Protein 1XS8 (pdb70)

Nearest PDB structures (foldseek):
  1xs8-assembly1_A  TM=8.878E-01  e=9.082E-13  Salmonella enterica subsp. enterica serovar Typhimurium
  1yhd-assembly1_A  TM=7.444E-01  e=5.116E-12  Escherichia coli
  1t07-assembly1_A  TM=8.648E-01  e=4.544E-06  Pseudomonas aeruginosa
  2mzy-assembly1_A  TM=6.079E-01  e=2.187E-06  Burkholderia pseudomallei 1710b
  1xs8-assembly1_A  TM=8.904E-01  e=3.467E-14  Salmonella enterica subsp. enterica serovar Typhimurium

InterPro domains:
  IPR007457 Fe(II) trafficking protein YggX [MF_00686] (1-88)
  IPR007457 Fe(II) trafficking protein YggX [NF003817] (1-89)
  IPR007457 Fe(II) trafficking protein YggX [PF04362] (1-87)
  IPR007457 Fe(II) trafficking protein YggX [PIRSF029827] (1-89)
  IPR007457 Fe(II) trafficking protein YggX [PTHR36965] (1-90)
  IPR036766 Fe(II) trafficking protein YggX superfamily [G3DSA:1.10.3880.10] (1-91)
  IPR036766 Fe(II) trafficking protein YggX superfamily [SSF111148] (1-90)

Structure (mmCIF, N/CA/C/O backbone):
data_1XS8
#
_entry.id   1XS8
#
loop_
_atom_site.group_PDB
_atom_site.id
_atom_site.type_symbol
_atom_site.label_atom_id
_atom_site.label_alt_id
_atom_site.label_comp_id
_atom_site.label_asym_id
_atom_site.label_entity_id
_atom_site.label_seq_id
_atom_site.pdbx_PDB_ins_code
_atom_site.Cartn_x
_atom_site.Cartn_y
_atom_site.Cartn_z
_atom_site.occupancy
_atom_site.B_iso_or_equiv
_atom_site.auth_seq_id
_atom_site.auth_comp_id
_atom_site.auth_asym_id
_atom_site.auth_atom_id
_atom_site.pdbx_PDB_model_num
ATOM 1 N N . MET A 1 1 ? 2.370 -23.142 13.459 1.00 0.00 1 MET A N 1
ATOM 2 C CA . MET A 1 1 ? 1.059 -23.494 12.873 1.00 0.00 1 MET A CA 1
ATOM 3 C C . MET A 1 1 ? 0.871 -22.777 11.544 1.00 0.00 1 MET A C 1
ATOM 4 O O . MET A 1 1 ? 0.508 -21.600 11.509 1.00 0.00 1 MET A O 1
ATOM 20 N N . SER A 1 2 ? 1.144 -23.479 10.458 1.00 0.00 2 SER A N 1
ATOM 21 C CA . SER A 1 2 ? 0.987 -22.919 9.131 1.00 0.00 2 SER A CA 1
ATOM 22 C C . SER A 1 2 ? -0.473 -22.961 8.699 1.00 0.00 2 SER A C 1
ATOM 23 O O . SER A 1 2 ? -1.005 -24.020 8.364 1.00 0.00 2 SER A O 1
ATOM 31 N N . ARG A 1 3 ? -1.120 -21.805 8.729 1.00 0.00 3 ARG A N 1
ATOM 32 C CA . ARG A 1 3 ? -2.509 -21.699 8.316 1.00 0.00 3 ARG A CA 1
ATOM 33 C C . ARG A 1 3 ? -2.592 -21.590 6.800 1.00 0.00 3 ARG A C 1
ATOM 34 O O . ARG A 1 3 ? -2.020 -20.679 6.200 1.00 0.00 3 ARG A O 1
ATOM 55 N N . THR A 1 4 ? -3.297 -22.530 6.192 1.00 0.00 4 THR A N 1
ATOM 56 C CA . THR A 1 4 ? -3.410 -22.594 4.747 1.00 0.00 4 THR A CA 1
ATOM 57 C C . THR A 1 4 ? -4.526 -21.695 4.229 1.00 0.00 4 THR A C 1
ATOM 58 O O . THR A 1 4 ? -5.666 -21.764 4.694 1.00 0.00 4 THR A O 1
ATOM 69 N N . ILE A 1 5 ? -4.181 -20.839 3.282 1.00 0.00 5 ILE A N 1
ATOM 70 C CA . ILE A 1 5 ? -5.155 -20.005 2.599 1.00 0.00 5 ILE A CA 1
ATOM 71 C C . ILE A 1 5 ? -4.920 -20.069 1.097 1.00 0.00 5 ILE A C 1
ATOM 72 O O . ILE A 1 5 ? -3.985 -20.728 0.645 1.00 0.00 5 ILE A O 1
ATOM 88 N N . PHE A 1 6 ? -5.761 -19.400 0.329 1.00 0.00 6 PHE A N 1
ATOM 89 C CA . PHE A 1 6 ? -5.590 -19.350 -1.114 1.00 0.00 6 PHE A CA 1
ATOM 90 C C . PHE A 1 6 ? -5.211 -17.944 -1.540 1.00 0.00 6 PHE A C 1
ATOM 91 O O . PHE A 1 6 ? -6.049 -17.043 -1.571 1.00 0.00 6 PHE A O 1
ATOM 108 N N . CYS A 1 7 ? -3.938 -17.761 -1.847 1.00 0.00 7 CYS A N 1
ATOM 109 C CA . CYS A 1 7 ? -3.429 -16.449 -2.207 1.00 0.00 7 CYS A CA 1
ATOM 110 C C . CYS A 1 7 ? -3.813 -16.096 -3.638 1.00 0.00 7 CYS A C 1
ATOM 111 O O . CYS A 1 7 ? -3.681 -16.918 -4.544 1.00 0.00 7 CYS A O 1
ATOM 119 N N . THR A 1 8 ? -4.275 -14.869 -3.830 1.00 0.00 8 THR A N 1
ATOM 120 C CA . THR A 1 8 ? -4.672 -14.375 -5.142 1.00 0.00 8 THR A CA 1
ATOM 121 C C . THR A 1 8 ? -3.515 -14.429 -6.137 1.00 0.00 8 THR A C 1
ATOM 122 O O . THR A 1 8 ? -3.691 -14.817 -7.291 1.00 0.00 8 THR A O 1
ATOM 133 N N . TYR A 1 9 ? -2.331 -14.081 -5.663 1.00 0.00 9 TYR A N 1
ATOM 134 C CA . TYR A 1 9 ? -1.154 -13.971 -6.515 1.00 0.00 9 TYR A CA 1
ATOM 135 C C . TYR A 1 9 ? -0.600 -15.350 -6.887 1.00 0.00 9 TYR A C 1
ATOM 136 O O . TYR A 1 9 ? 0.184 -15.482 -7.823 1.00 0.00 9 TYR A O 1
ATOM 154 N N . LEU A 1 10 ? -1.017 -16.377 -6.156 1.00 0.00 10 LEU A N 1
ATOM 155 C CA . LEU A 1 10 ? -0.499 -17.725 -6.380 1.00 0.00 10 LEU A CA 1
ATOM 156 C C . LEU A 1 10 ? -1.565 -18.647 -6.963 1.00 0.00 10 LEU A C 1
ATOM 157 O O . LEU A 1 10 ? -1.246 -19.573 -7.707 1.00 0.00 10 LEU A O 1
ATOM 173 N N . GLN A 1 11 ? -2.825 -18.396 -6.604 1.00 0.00 11 GLN A N 1
ATOM 174 C CA . GLN A 1 11 ? -3.957 -19.207 -7.065 1.00 0.00 11 GLN A CA 1
ATOM 175 C C . GLN A 1 11 ? -3.856 -20.639 -6.550 1.00 0.00 11 GLN A C 1
ATOM 176 O O . GLN A 1 11 ? -4.447 -21.561 -7.115 1.00 0.00 11 GLN A O 1
ATOM 190 N N . ARG A 1 12 ? -3.125 -20.813 -5.459 1.00 0.00 12 ARG A N 1
ATOM 191 C CA . ARG A 1 12 ? -2.969 -22.117 -4.838 1.00 0.00 12 ARG A CA 1
ATOM 192 C C . ARG A 1 12 ? -2.901 -21.973 -3.328 1.00 0.00 12 ARG A C 1
ATOM 193 O O . ARG A 1 12 ? -2.949 -20.855 -2.801 1.00 0.00 12 ARG A O 1
ATOM 214 N N . ASP A 1 13 ? -2.776 -23.104 -2.646 1.00 0.00 13 ASP A N 1
ATOM 215 C CA . ASP A 1 13 ? -2.590 -23.123 -1.203 1.00 0.00 13 ASP A CA 1
ATOM 216 C C . ASP A 1 13 ? -1.319 -22.372 -0.827 1.00 0.00 13 ASP A C 1
ATOM 217 O O . ASP A 1 13 ? -0.266 -22.543 -1.451 1.00 0.00 13 ASP A O 1
ATOM 226 N N . ALA A 1 14 ? -1.436 -21.518 0.172 1.00 0.00 14 ALA A N 1
ATOM 227 C CA . ALA A 1 14 ? -0.323 -20.716 0.636 1.00 0.00 14 ALA A CA 1
ATOM 228 C C . ALA A 1 14 ? -0.404 -20.519 2.140 1.00 0.00 14 ALA A C 1
ATOM 229 O O . ALA A 1 14 ? -1.434 -20.800 2.753 1.00 0.00 14 ALA A O 1
ATOM 236 N N . GLU A 1 15 ? 0.675 -20.033 2.731 1.00 0.00 15 GLU A N 1
ATOM 237 C CA . GLU A 1 15 ? 0.713 -19.817 4.164 1.00 0.00 15 GLU A CA 1
ATOM 238 C C . GLU A 1 15 ? 0.253 -18.402 4.481 1.00 0.00 15 GLU A C 1
ATOM 239 O O . GLU A 1 15 ? 0.740 -17.436 3.888 1.00 0.00 15 GLU A O 1
ATOM 251 N N . GLY A 1 16 ? -0.700 -18.291 5.394 1.00 0.00 16 GLY A N 1
ATOM 252 C CA . GLY A 1 16 ? -1.231 -16.996 5.769 1.00 0.00 16 GLY A CA 1
ATOM 253 C C . GLY A 1 16 ? -0.177 -16.076 6.352 1.00 0.00 16 GLY A C 1
ATOM 254 O O . GLY A 1 16 ? 0.821 -16.533 6.916 1.00 0.00 16 GLY A O 1
ATOM 258 N N . GLN A 1 17 ? -0.405 -14.776 6.211 1.00 0.00 17 GLN A N 1
ATOM 259 C CA . GLN A 1 17 ? 0.504 -13.766 6.730 1.00 0.00 17 GLN A CA 1
ATOM 260 C C . GLN A 1 17 ? 0.535 -13.792 8.261 1.00 0.00 17 GLN A C 1
ATOM 261 O O . GLN A 1 17 ? -0.263 -14.486 8.892 1.00 0.00 17 GLN A O 1
ATOM 275 N N . ASP A 1 18 ? 1.461 -13.038 8.850 1.00 0.00 18 ASP A N 1
ATOM 276 C CA . ASP A 1 18 ? 1.675 -13.074 10.298 1.00 0.00 18 ASP A CA 1
ATOM 277 C C . ASP A 1 18 ? 0.539 -12.410 11.069 1.00 0.00 18 ASP A C 1
ATOM 278 O O . ASP A 1 18 ? -0.412 -13.073 11.480 1.00 0.00 18 ASP A O 1
ATOM 287 N N . PHE A 1 19 ? 0.646 -11.102 11.265 1.00 0.00 19 PHE A N 1
ATOM 288 C CA . PHE A 1 19 ? -0.321 -10.361 12.064 1.00 0.00 19 PHE A CA 1
ATOM 289 C C . PHE A 1 19 ? -0.207 -8.869 11.790 1.00 0.00 19 PHE A C 1
ATOM 290 O O . PHE A 1 19 ? 0.564 -8.447 10.919 1.00 0.00 19 PHE A O 1
ATOM 307 N N . GLN A 1 20 ? -0.966 -8.079 12.538 1.00 0.00 20 GLN A N 1
ATOM 308 C CA . GLN A 1 20 ? -0.967 -6.637 12.371 1.00 0.00 20 GLN A CA 1
ATOM 309 C C . GLN A 1 20 ? 0.305 -6.035 12.944 1.00 0.00 20 GLN A C 1
ATOM 310 O O . GLN A 1 20 ? 0.431 -5.834 14.153 1.00 0.00 20 GLN A O 1
ATOM 324 N N . LEU A 1 21 ? 1.252 -5.771 12.065 1.00 0.00 21 LEU A N 1
ATOM 325 C CA . LEU A 1 21 ? 2.536 -5.214 12.459 1.00 0.00 21 LEU A CA 1
ATOM 326 C C . LEU A 1 21 ? 2.611 -3.730 12.115 1.00 0.00 21 LEU A C 1
ATOM 327 O O . LEU A 1 21 ? 3.653 -3.095 12.285 1.00 0.00 21 LEU A O 1
ATOM 343 N N . TYR A 1 22 ? 1.495 -3.193 11.634 1.00 0.00 22 TYR A N 1
ATOM 344 C CA . TYR A 1 22 ? 1.380 -1.774 11.304 1.00 0.00 22 TYR A CA 1
ATOM 345 C C . TYR A 1 22 ? -0.049 -1.429 10.866 1.00 0.00 22 TYR A C 1
ATOM 346 O O . TYR A 1 22 ? -0.627 -0.467 11.371 1.00 0.00 22 TYR A O 1
ATOM 364 N N . PRO A 1 23 ? -0.655 -2.192 9.925 1.00 0.00 23 PRO A N 1
ATOM 365 C CA . PRO A 1 23 ? -2.020 -1.936 9.483 1.00 0.00 23 PRO A CA 1
ATOM 366 C C . PRO A 1 23 ? -3.047 -2.495 10.459 1.00 0.00 23 PRO A C 1
ATOM 367 O O . PRO A 1 23 ? -2.703 -2.929 11.561 1.00 0.00 23 PRO A O 1
ATOM 378 N N . GLY A 1 24 ? -4.308 -2.467 10.059 1.00 0.00 24 GLY A N 1
ATOM 379 C CA . GLY A 1 24 ? -5.360 -3.013 10.885 1.00 0.00 24 GLY A CA 1
ATOM 380 C C . GLY A 1 24 ? -6.447 -3.658 10.056 1.00 0.00 24 GLY A C 1
ATOM 381 O O . GLY A 1 24 ? -6.425 -4.867 9.820 1.00 0.00 24 GLY A O 1
ATOM 385 N N . GLU A 1 25 ? -7.379 -2.846 9.581 1.00 0.00 25 GLU A N 1
ATOM 386 C CA . GLU A 1 25 ? -8.496 -3.344 8.793 1.00 0.00 25 GLU A CA 1
ATOM 387 C C . GLU A 1 25 ? -8.017 -3.773 7.415 1.00 0.00 25 GLU A C 1
ATOM 388 O O . GLU A 1 25 ? -8.324 -4.876 6.957 1.00 0.00 25 GLU A O 1
ATOM 400 N N . LEU A 1 26 ? -7.247 -2.904 6.771 1.00 0.00 26 LEU A N 1
ATOM 401 C CA . LEU A 1 26 ? -6.651 -3.216 5.480 1.00 0.00 26 LEU A CA 1
ATOM 402 C C . LEU A 1 26 ? -5.703 -4.395 5.611 1.00 0.00 26 LEU A C 1
ATOM 403 O O . LEU A 1 26 ? -5.635 -5.249 4.730 1.00 0.00 26 LEU A O 1
ATOM 419 N N . GLY A 1 27 ? -4.997 -4.440 6.738 1.00 0.00 27 GLY A N 1
ATOM 420 C CA . GLY A 1 27 ? -4.039 -5.497 6.986 1.00 0.00 27 GLY A CA 1
ATOM 421 C C . GLY A 1 27 ? -4.654 -6.873 6.874 1.00 0.00 27 GLY A C 1
ATOM 422 O O . GLY A 1 27 ? -4.255 -7.664 6.024 1.00 0.00 27 GLY A O 1
ATOM 426 N N . LYS A 1 28 ? -5.650 -7.155 7.702 1.00 0.00 28 LYS A N 1
ATOM 427 C CA . LYS A 1 28 ? -6.248 -8.484 7.723 1.00 0.00 28 LYS A CA 1
ATOM 428 C C . LYS A 1 28 ? -7.015 -8.779 6.438 1.00 0.00 28 LYS A C 1
ATOM 429 O O . LYS A 1 28 ? -7.075 -9.932 5.999 1.00 0.00 28 LYS A O 1
ATOM 448 N N . ARG A 1 29 ? -7.562 -7.737 5.816 1.00 0.00 29 ARG A N 1
ATOM 449 C CA . ARG A 1 29 ? -8.295 -7.897 4.563 1.00 0.00 29 ARG A CA 1
ATOM 450 C C . ARG A 1 29 ? -7.358 -8.358 3.447 1.00 0.00 29 ARG A C 1
ATOM 451 O O . ARG A 1 29 ? -7.782 -9.027 2.504 1.00 0.00 29 ARG A O 1
ATOM 472 N N . ILE A 1 30 ? -6.090 -7.995 3.561 1.00 0.00 30 ILE A N 1
ATOM 473 C CA . ILE A 1 30 ? -5.091 -8.399 2.585 1.00 0.00 30 ILE A CA 1
ATOM 474 C C . ILE A 1 30 ? -4.427 -9.713 2.999 1.00 0.00 30 ILE A C 1
ATOM 475 O O . ILE A 1 30 ? -4.177 -10.579 2.165 1.00 0.00 30 ILE A O 1
ATOM 491 N N . TYR A 1 31 ? -4.170 -9.863 4.297 1.00 0.00 31 TYR A N 1
ATOM 492 C CA . TYR A 1 31 ? -3.488 -11.047 4.832 1.00 0.00 31 TYR A CA 1
ATOM 493 C C . TYR A 1 31 ? -4.187 -12.348 4.453 1.00 0.00 31 TYR A C 1
ATOM 494 O O . TYR A 1 31 ? -3.533 -13.370 4.259 1.00 0.00 31 TYR A O 1
ATOM 512 N N . ASN A 1 32 ? -5.511 -12.328 4.360 1.00 0.00 32 ASN A N 1
ATOM 513 C CA . ASN A 1 32 ? -6.246 -13.557 4.065 1.00 0.00 32 ASN A CA 1
ATOM 514 C C . ASN A 1 32 ? -6.201 -13.896 2.572 1.00 0.00 32 ASN A C 1
ATOM 515 O O . ASN A 1 32 ? -6.561 -15.002 2.174 1.00 0.00 32 ASN A O 1
ATOM 526 N N . GLU A 1 33 ? -5.743 -12.949 1.759 1.00 0.00 33 GLU A N 1
ATOM 527 C CA . GLU A 1 33 ? -5.664 -13.148 0.312 1.00 0.00 33 GLU A CA 1
ATOM 528 C C . GLU A 1 33 ? -4.210 -13.197 -0.148 1.00 0.00 33 GLU A C 1
ATOM 529 O O . GLU A 1 33 ? -3.911 -13.614 -1.270 1.00 0.00 33 GLU A O 1
ATOM 541 N N . ILE A 1 34 ? -3.307 -12.771 0.722 1.00 0.00 34 ILE A N 1
ATOM 542 C CA . ILE A 1 34 ? -1.907 -12.622 0.357 1.00 0.00 34 ILE A CA 1
ATOM 543 C C . ILE A 1 34 ? -0.988 -13.432 1.263 1.00 0.00 34 ILE A C 1
ATOM 544 O O . ILE A 1 34 ? -1.020 -13.307 2.486 1.00 0.00 34 ILE A O 1
ATOM 560 N N . SER A 1 35 ? -0.175 -14.267 0.633 1.00 0.00 35 SER A N 1
ATOM 561 C CA . SER A 1 35 ? 0.827 -15.047 1.330 1.00 0.00 35 SER A CA 1
ATOM 562 C C . SER A 1 35 ? 2.056 -14.193 1.608 1.00 0.00 35 SER A C 1
ATOM 563 O O . SER A 1 35 ? 2.259 -13.154 0.975 1.00 0.00 35 SER A O 1
ATOM 571 N N . LYS A 1 36 ? 2.873 -14.650 2.545 1.00 0.00 36 LYS A N 1
ATOM 572 C CA . LYS A 1 36 ? 4.156 -14.020 2.851 1.00 0.00 36 LYS A CA 1
ATOM 573 C C . LYS A 1 36 ? 4.992 -13.853 1.583 1.00 0.00 36 LYS A C 1
ATOM 574 O O . LYS A 1 36 ? 5.752 -12.894 1.444 1.00 0.00 36 LYS A O 1
ATOM 593 N N . ASP A 1 37 ? 4.833 -14.803 0.666 1.00 0.00 37 ASP A N 1
ATOM 594 C CA . ASP A 1 37 ? 5.549 -14.793 -0.606 1.00 0.00 37 ASP A CA 1
ATOM 595 C C . ASP A 1 37 ? 5.230 -13.522 -1.389 1.00 0.00 37 ASP A C 1
ATOM 596 O O . ASP A 1 37 ? 6.114 -12.713 -1.674 1.00 0.00 37 ASP A O 1
ATOM 605 N N . ALA A 1 38 ? 3.951 -13.341 -1.703 1.00 0.00 38 ALA A N 1
ATOM 606 C CA . ALA A 1 38 ? 3.498 -12.201 -2.495 1.00 0.00 38 ALA A CA 1
ATOM 607 C C . ALA A 1 38 ? 3.731 -10.887 -1.760 1.00 0.00 38 ALA A C 1
ATOM 608 O O . ALA A 1 38 ? 4.039 -9.865 -2.378 1.00 0.00 38 ALA A O 1
ATOM 615 N N . TRP A 1 39 ? 3.579 -10.928 -0.440 1.00 0.00 39 TRP A N 1
ATOM 616 C CA . TRP A 1 39 ? 3.819 -9.767 0.407 1.00 0.00 39 TRP A CA 1
ATOM 617 C C . TRP A 1 39 ? 5.255 -9.282 0.232 1.00 0.00 39 TRP A C 1
ATOM 618 O O . TRP A 1 39 ? 5.508 -8.086 0.061 1.00 0.00 39 TRP A O 1
ATOM 639 N N . ALA A 1 40 ? 6.190 -10.227 0.240 1.00 0.00 40 ALA A N 1
ATOM 640 C CA . ALA A 1 40 ? 7.599 -9.911 0.061 1.00 0.00 40 ALA A CA 1
ATOM 641 C C . ALA A 1 40 ? 7.877 -9.450 -1.365 1.00 0.00 40 ALA A C 1
ATOM 642 O O . ALA A 1 40 ? 8.611 -8.482 -1.577 1.00 0.00 40 ALA A O 1
ATOM 649 N N . GLN A 1 41 ? 7.280 -10.144 -2.333 1.00 0.00 41 GLN A N 1
ATOM 650 C CA . GLN A 1 41 ? 7.452 -9.816 -3.747 1.00 0.00 41 GLN A CA 1
ATOM 651 C C . GLN A 1 41 ? 7.145 -8.348 -4.020 1.00 0.00 41 GLN A C 1
ATOM 652 O O . GLN A 1 41 ? 7.981 -7.620 -4.564 1.00 0.00 41 GLN A O 1
ATOM 666 N N . TRP A 1 42 ? 5.956 -7.913 -3.623 1.00 0.00 42 TRP A N 1
ATOM 667 C CA . TRP A 1 42 ? 5.508 -6.566 -3.930 1.00 0.00 42 TRP A CA 1
ATOM 668 C C . TRP A 1 42 ? 6.326 -5.511 -3.194 1.00 0.00 42 TRP A C 1
ATOM 669 O O . TRP A 1 42 ? 6.762 -4.528 -3.797 1.00 0.00 42 TRP A O 1
ATOM 690 N N . GLN A 1 43 ? 6.542 -5.708 -1.901 1.00 0.00 43 GLN A N 1
ATOM 691 C CA . GLN A 1 43 ? 7.254 -4.717 -1.104 1.00 0.00 43 GLN A CA 1
ATOM 692 C C . GLN A 1 43 ? 8.677 -4.512 -1.611 1.00 0.00 43 GLN A C 1
ATOM 693 O O . GLN A 1 43 ? 9.240 -3.430 -1.468 1.00 0.00 43 GLN A O 1
ATOM 707 N N . HIS A 1 44 ? 9.250 -5.538 -2.224 1.00 0.00 44 HIS A N 1
ATOM 708 C CA . HIS A 1 44 ? 10.569 -5.408 -2.832 1.00 0.00 44 HIS A CA 1
ATOM 709 C C . HIS A 1 44 ? 10.483 -4.530 -4.071 1.00 0.00 44 HIS A C 1
ATOM 710 O O . HIS A 1 44 ? 11.278 -3.609 -4.251 1.00 0.00 44 HIS A O 1
ATOM 725 N N . LYS A 1 45 ? 9.487 -4.807 -4.903 1.00 0.00 45 LYS A N 1
ATOM 726 C CA . LYS A 1 45 ? 9.298 -4.071 -6.144 1.00 0.00 45 LYS A CA 1
ATOM 727 C C . LYS A 1 45 ? 8.982 -2.599 -5.877 1.00 0.00 45 LYS A C 1
ATOM 728 O O . LYS A 1 45 ? 9.568 -1.714 -6.499 1.00 0.00 45 LYS A O 1
ATOM 747 N N . GLN A 1 46 ? 8.075 -2.338 -4.944 1.00 0.00 46 GLN A N 1
ATOM 748 C CA . GLN A 1 46 ? 7.675 -0.969 -4.645 1.00 0.00 46 GLN A CA 1
ATOM 749 C C . GLN A 1 46 ? 8.839 -0.176 -4.054 1.00 0.00 46 GLN A C 1
ATOM 750 O O . GLN A 1 46 ? 9.039 0.982 -4.402 1.00 0.00 46 GLN A O 1
ATOM 764 N N . THR A 1 47 ? 9.614 -0.801 -3.174 1.00 0.00 47 THR A N 1
ATOM 765 C CA . THR A 1 47 ? 10.799 -0.152 -2.620 1.00 0.00 47 THR A CA 1
ATOM 766 C C . THR A 1 47 ? 11.735 0.284 -3.750 1.00 0.00 47 THR A C 1
ATOM 767 O O . THR A 1 47 ? 12.258 1.403 -3.743 1.00 0.00 47 THR A O 1
ATOM 778 N N . MET A 1 48 ? 11.908 -0.596 -4.732 1.00 0.00 48 MET A N 1
ATOM 779 C CA . MET A 1 48 ? 12.689 -0.286 -5.926 1.00 0.00 48 MET A CA 1
ATOM 780 C C . MET A 1 48 ? 12.063 0.884 -6.682 1.00 0.00 48 MET A C 1
ATOM 781 O O . MET A 1 48 ? 12.757 1.811 -7.101 1.00 0.00 48 MET A O 1
ATOM 795 N N . LEU A 1 49 ? 10.742 0.848 -6.831 1.00 0.00 49 LEU A N 1
ATOM 796 C CA . LEU A 1 49 ? 10.020 1.896 -7.540 1.00 0.00 49 LEU A CA 1
ATOM 797 C C . LEU A 1 49 ? 10.198 3.245 -6.852 1.00 0.00 49 LEU A C 1
ATOM 798 O O . LEU A 1 49 ? 10.386 4.262 -7.513 1.00 0.00 49 LEU A O 1
ATOM 814 N N . ILE A 1 50 ? 10.139 3.249 -5.524 1.00 0.00 50 ILE A N 1
ATOM 815 C CA . ILE A 1 50 ? 10.313 4.472 -4.746 1.00 0.00 50 ILE A CA 1
ATOM 816 C C . ILE A 1 50 ? 11.703 5.067 -4.972 1.00 0.00 50 ILE A C 1
ATOM 817 O O . ILE A 1 50 ? 11.872 6.286 -4.982 1.00 0.00 50 ILE A O 1
ATOM 833 N N . ASN A 1 51 ? 12.689 4.203 -5.175 1.00 0.00 51 ASN A N 1
ATOM 834 C CA . ASN A 1 51 ? 14.054 4.654 -5.437 1.00 0.00 51 ASN A CA 1
ATOM 835 C C . ASN A 1 51 ? 14.153 5.287 -6.820 1.00 0.00 51 ASN A C 1
ATOM 836 O O . ASN A 1 51 ? 14.972 6.176 -7.051 1.00 0.00 51 ASN A O 1
ATOM 847 N N . GLU A 1 52 ? 13.312 4.826 -7.734 1.00 0.00 52 GLU A N 1
ATOM 848 C CA . GLU A 1 52 ? 13.287 5.352 -9.092 1.00 0.00 52 GLU A CA 1
ATOM 849 C C . GLU A 1 52 ? 12.456 6.629 -9.171 1.00 0.00 52 GLU A C 1
ATOM 850 O O . GLU A 1 52 ? 12.874 7.625 -9.769 1.00 0.00 52 GLU A O 1
ATOM 862 N N . LYS A 1 53 ? 11.280 6.588 -8.557 1.00 0.00 53 LYS A N 1
ATOM 863 C CA . LYS A 1 53 ? 10.342 7.703 -8.603 1.00 0.00 53 LYS A CA 1
ATOM 864 C C . LYS A 1 53 ? 10.806 8.851 -7.718 1.00 0.00 53 LYS A C 1
ATOM 865 O O . LYS A 1 53 ? 10.482 10.010 -7.979 1.00 0.00 53 LYS A O 1
ATOM 884 N N . LYS A 1 54 ? 11.564 8.517 -6.669 1.00 0.00 54 LYS A N 1
ATOM 885 C CA . LYS A 1 54 ? 12.089 9.510 -5.725 1.00 0.00 54 LYS A CA 1
ATOM 886 C C . LYS A 1 54 ? 10.951 10.217 -4.995 1.00 0.00 54 LYS A C 1
ATOM 887 O O . LYS A 1 54 ? 11.084 11.373 -4.584 1.00 0.00 54 LYS A O 1
ATOM 906 N N . LEU A 1 55 ? 9.849 9.507 -4.803 1.00 0.00 55 LEU A N 1
ATOM 907 C CA . LEU A 1 55 ? 8.647 10.107 -4.251 1.00 0.00 55 LEU A CA 1
ATOM 908 C C . LEU A 1 55 ? 8.665 10.116 -2.727 1.00 0.00 55 LEU A C 1
ATOM 909 O O . LEU A 1 55 ? 9.382 9.341 -2.096 1.00 0.00 55 LEU A O 1
ATOM 925 N N . ASN A 1 56 ? 7.874 11.008 -2.152 1.00 0.00 56 ASN A N 1
ATOM 926 C CA . ASN A 1 56 ? 7.701 11.074 -0.708 1.00 0.00 56 ASN A CA 1
ATOM 927 C C . ASN A 1 56 ? 6.250 10.757 -0.362 1.00 0.00 56 ASN A C 1
ATOM 928 O O . ASN A 1 56 ? 5.343 11.031 -1.155 1.00 0.00 56 ASN A O 1
ATOM 939 N N . MET A 1 57 ? 6.027 10.185 0.810 1.00 0.00 57 MET A N 1
ATOM 940 C CA . MET A 1 57 ? 4.686 9.755 1.204 1.00 0.00 57 MET A CA 1
ATOM 941 C C . MET A 1 57 ? 3.915 10.866 1.914 1.00 0.00 57 MET A C 1
ATOM 942 O O . MET A 1 57 ? 2.888 10.609 2.542 1.00 0.00 57 MET A O 1
ATOM 956 N N . MET A 1 58 ? 4.391 12.099 1.793 1.00 0.00 58 MET A N 1
ATOM 957 C CA . MET A 1 58 ? 3.728 13.238 2.423 1.00 0.00 58 MET A CA 1
ATOM 958 C C . MET A 1 58 ? 2.781 13.915 1.442 1.00 0.00 58 MET A C 1
ATOM 959 O O . MET A 1 58 ? 2.092 14.874 1.785 1.00 0.00 58 MET A O 1
ATOM 973 N N . ASN A 1 59 ? 2.758 13.424 0.214 1.00 0.00 59 ASN A N 1
ATOM 974 C CA . ASN A 1 59 ? 1.908 13.998 -0.820 1.00 0.00 59 ASN A CA 1
ATOM 975 C C . ASN A 1 59 ? 0.872 12.984 -1.268 1.00 0.00 59 ASN A C 1
ATOM 976 O O . ASN A 1 59 ? 1.209 11.834 -1.557 1.00 0.00 59 ASN A O 1
ATOM 987 N N . ALA A 1 60 ? -0.379 13.424 -1.349 1.00 0.00 60 ALA A N 1
ATOM 988 C CA . ALA A 1 60 ? -1.487 12.564 -1.747 1.00 0.00 60 ALA A CA 1
ATOM 989 C C . ALA A 1 60 ? -1.239 11.953 -3.120 1.00 0.00 60 ALA A C 1
ATOM 990 O O . ALA A 1 60 ? -1.644 10.822 -3.388 1.00 0.00 60 ALA A O 1
ATOM 997 N N . GLU A 1 61 ? -0.562 12.710 -3.978 1.00 0.00 61 GLU A N 1
ATOM 998 C CA . GLU A 1 61 ? -0.186 12.236 -5.306 1.00 0.00 61 GLU A CA 1
ATOM 999 C C . GLU A 1 61 ? 0.542 10.901 -5.211 1.00 0.00 61 GLU A C 1
ATOM 1000 O O . GLU A 1 61 ? 0.115 9.887 -5.773 1.00 0.00 61 GLU A O 1
ATOM 1012 N N . HIS A 1 62 ? 1.628 10.905 -4.458 1.00 0.00 62 HIS A N 1
ATOM 1013 C CA . HIS A 1 62 ? 2.504 9.749 -4.375 1.00 0.00 62 HIS A CA 1
ATOM 1014 C C . HIS A 1 62 ? 1.937 8.718 -3.409 1.00 0.00 62 HIS A C 1
ATOM 1015 O O . HIS A 1 62 ? 2.234 7.529 -3.509 1.00 0.00 62 HIS A O 1
ATOM 1030 N N . ARG A 1 63 ? 1.111 9.184 -2.483 1.00 0.00 63 ARG A N 1
ATOM 1031 C CA . ARG A 1 63 ? 0.474 8.305 -1.517 1.00 0.00 63 ARG A CA 1
ATOM 1032 C C . ARG A 1 63 ? -0.566 7.430 -2.207 1.00 0.00 63 ARG A C 1
ATOM 1033 O O . ARG A 1 63 ? -0.660 6.230 -1.940 1.00 0.00 63 ARG A O 1
ATOM 1054 N N . LYS A 1 64 ? -1.340 8.027 -3.111 1.00 0.00 64 LYS A N 1
ATOM 1055 C CA . LYS A 1 64 ? -2.355 7.274 -3.832 1.00 0.00 64 LYS A CA 1
ATOM 1056 C C . LYS A 1 64 ? -1.698 6.381 -4.879 1.00 0.00 64 LYS A C 1
ATOM 1057 O O . LYS A 1 64 ? -2.284 5.396 -5.316 1.00 0.00 64 LYS A O 1
ATOM 1076 N N . LEU A 1 65 ? -0.482 6.740 -5.292 1.00 0.00 65 LEU A N 1
ATOM 1077 C CA . LEU A 1 65 ? 0.316 5.871 -6.154 1.00 0.00 65 LEU A CA 1
ATOM 1078 C C . LEU A 1 65 ? 0.529 4.524 -5.484 1.00 0.00 65 LEU A C 1
ATOM 1079 O O . LEU A 1 65 ? 0.218 3.477 -6.055 1.00 0.00 65 LEU A O 1
ATOM 1095 N N . LEU A 1 66 ? 1.045 4.572 -4.261 1.00 0.00 66 LEU A N 1
ATOM 1096 C CA . LEU A 1 66 ? 1.280 3.373 -3.467 1.00 0.00 66 LEU A CA 1
ATOM 1097 C C . LEU A 1 66 ? 0.006 2.543 -3.358 1.00 0.00 66 LEU A C 1
ATOM 1098 O O . LEU A 1 66 ? 0.027 1.330 -3.564 1.00 0.00 66 LEU A O 1
ATOM 1114 N N . GLU A 1 67 ? -1.098 3.214 -3.053 1.00 0.00 67 GLU A N 1
ATOM 1115 C CA . GLU A 1 67 ? -2.383 2.549 -2.882 1.00 0.00 67 GLU A CA 1
ATOM 1116 C C . GLU A 1 67 ? -2.810 1.841 -4.169 1.00 0.00 67 GLU A C 1
ATOM 1117 O O . GLU A 1 67 ? -3.132 0.651 -4.150 1.00 0.00 67 GLU A O 1
ATOM 1129 N N . GLN A 1 68 ? -2.790 2.576 -5.280 1.00 0.00 68 GLN A N 1
ATOM 1130 C CA . GLN A 1 68 ? -3.153 2.026 -6.587 1.00 0.00 68 GLN A CA 1
ATOM 1131 C C . GLN A 1 68 ? -2.375 0.754 -6.887 1.00 0.00 68 GLN A C 1
ATOM 1132 O O . GLN A 1 68 ? -2.957 -0.313 -7.100 1.00 0.00 68 GLN A O 1
ATOM 1146 N N . GLU A 1 69 ? -1.056 0.881 -6.890 1.00 0.00 69 GLU A N 1
ATOM 1147 C CA . GLU A 1 69 ? -0.175 -0.208 -7.275 1.00 0.00 69 GLU A CA 1
ATOM 1148 C C . GLU A 1 69 ? -0.297 -1.389 -6.314 1.00 0.00 69 GLU A C 1
ATOM 1149 O O . GLU A 1 69 ? -0.350 -2.542 -6.742 1.00 0.00 69 GLU A O 1
ATOM 1161 N N . MET A 1 70 ? -0.370 -1.095 -5.020 1.00 0.00 70 MET A N 1
ATOM 1162 C CA . MET A 1 70 ? -0.433 -2.140 -4.002 1.00 0.00 70 MET A CA 1
ATOM 1163 C C . MET A 1 70 ? -1.688 -2.990 -4.162 1.00 0.00 70 MET A C 1
ATOM 1164 O O . MET A 1 70 ? -1.614 -4.219 -4.194 1.00 0.00 70 MET A O 1
ATOM 1178 N N . VAL A 1 71 ? -2.836 -2.334 -4.278 1.00 0.00 71 VAL A N 1
ATOM 1179 C CA . VAL A 1 71 ? -4.099 -3.043 -4.427 1.00 0.00 71 VAL A CA 1
ATOM 1180 C C . VAL A 1 71 ? -4.143 -3.794 -5.754 1.00 0.00 71 VAL A C 1
ATOM 1181 O O . VAL A 1 71 ? -4.607 -4.930 -5.818 1.00 0.00 71 VAL A O 1
ATOM 1194 N N . SER A 1 72 ? -3.631 -3.171 -6.807 1.00 0.00 72 SER A N 1
ATOM 1195 C CA . SER A 1 72 ? -3.673 -3.764 -8.136 1.00 0.00 72 SER A CA 1
ATOM 1196 C C . SER A 1 72 ? -2.794 -5.012 -8.222 1.00 0.00 72 SER A C 1
ATOM 1197 O O . SER A 1 72 ? -3.142 -5.976 -8.902 1.00 0.00 72 SER A O 1
ATOM 1205 N N . PHE A 1 73 ? -1.665 -4.993 -7.533 1.00 0.00 73 PHE A N 1
ATOM 1206 C CA . PHE A 1 73 ? -0.726 -6.103 -7.595 1.00 0.00 73 PHE A CA 1
ATOM 1207 C C . PHE A 1 73 ? -1.159 -7.244 -6.678 1.00 0.00 73 PHE A C 1
ATOM 1208 O O . PHE A 1 73 ? -1.168 -8.405 -7.085 1.00 0.00 73 PHE A O 1
ATOM 1225 N N . LEU A 1 74 ? -1.524 -6.906 -5.445 1.00 0.00 74 LEU A N 1
ATOM 1226 C CA . LEU A 1 74 ? -1.845 -7.916 -4.442 1.00 0.00 74 LEU A CA 1
ATOM 1227 C C . LEU A 1 74 ? -3.289 -8.405 -4.561 1.00 0.00 74 LEU A C 1
ATOM 1228 O O . LEU A 1 74 ? -3.541 -9.608 -4.643 1.00 0.00 74 LEU A O 1
ATOM 1244 N N . PHE A 1 75 ? -4.232 -7.477 -4.572 1.00 0.00 75 PHE A N 1
ATOM 1245 C CA . PHE A 1 75 ? -5.649 -7.831 -4.578 1.00 0.00 75 PHE A CA 1
ATOM 1246 C C . PHE A 1 75 ? -6.147 -8.025 -6.008 1.00 0.00 75 PHE A C 1
ATOM 1247 O O . PHE A 1 75 ? -7.096 -8.775 -6.247 1.00 0.00 75 PHE A O 1
ATOM 1264 N N . GLU A 1 76 ? -5.493 -7.328 -6.942 1.00 0.00 76 GLU A N 1
ATOM 1265 C CA . GLU A 1 76 ? -5.771 -7.425 -8.380 1.00 0.00 76 GLU A CA 1
ATOM 1266 C C . GLU A 1 76 ? -7.089 -6.746 -8.760 1.00 0.00 76 GLU A C 1
ATOM 1267 O O . GLU A 1 76 ? -7.108 -5.843 -9.602 1.00 0.00 76 GLU A O 1
ATOM 1279 N N . GLY A 1 77 ? -8.180 -7.169 -8.131 1.00 0.00 77 GLY A N 1
ATOM 1280 C CA . GLY A 1 77 ? -9.496 -6.658 -8.472 1.00 0.00 77 GLY A CA 1
ATOM 1281 C C . GLY A 1 77 ? -9.774 -5.291 -7.879 1.00 0.00 77 GLY A C 1
ATOM 1282 O O . GLY A 1 77 ? -10.587 -5.154 -6.965 1.00 0.00 77 GLY A O 1
ATOM 1286 N N . LYS A 1 78 ? -9.092 -4.280 -8.394 1.00 0.00 78 LYS A N 1
ATOM 1287 C CA . LYS A 1 78 ? -9.310 -2.905 -7.962 1.00 0.00 78 LYS A CA 1
ATOM 1288 C C . LYS A 1 78 ? -10.344 -2.211 -8.847 1.00 0.00 78 LYS A C 1
ATOM 1289 O O . LYS A 1 78 ? -10.748 -2.745 -9.882 1.00 0.00 78 LYS A O 1
ATOM 1308 N N . ASP A 1 79 ? -10.775 -1.026 -8.435 1.00 0.00 79 ASP A N 1
ATOM 1309 C CA . ASP A 1 79 ? -11.758 -0.267 -9.198 1.00 0.00 79 ASP A CA 1
ATOM 1310 C C . ASP A 1 79 ? -11.130 1.011 -9.742 1.00 0.00 79 ASP A C 1
ATOM 1311 O O . ASP A 1 79 ? -11.741 1.748 -10.516 1.00 0.00 79 ASP A O 1
ATOM 1320 N N . VAL A 1 80 ? -9.892 1.258 -9.340 1.00 0.00 80 VAL A N 1
ATOM 1321 C CA . VAL A 1 80 ? -9.186 2.464 -9.745 1.00 0.00 80 VAL A CA 1
ATOM 1322 C C . VAL A 1 80 ? -8.265 2.189 -10.932 1.00 0.00 80 VAL A C 1
ATOM 1323 O O . VAL A 1 80 ? -7.556 1.181 -10.966 1.00 0.00 80 VAL A O 1
ATOM 1336 N N . HIS A 1 81 ? -8.311 3.085 -11.910 1.00 0.00 81 HIS A N 1
ATOM 1337 C CA . HIS A 1 81 ? -7.408 3.050 -13.052 1.00 0.00 81 HIS A CA 1
ATOM 1338 C C . HIS A 1 81 ? -5.966 3.187 -12.601 1.00 0.00 81 HIS A C 1
ATOM 1339 O O . HIS A 1 81 ? -5.632 4.107 -11.857 1.00 0.00 81 HIS A O 1
ATOM 1354 N N . ILE A 1 82 ? -5.109 2.287 -13.046 1.00 0.00 82 ILE A N 1
ATOM 1355 C CA . ILE A 1 82 ? -3.696 2.432 -12.772 1.00 0.00 82 ILE A CA 1
ATOM 1356 C C . ILE A 1 82 ? -3.059 3.294 -13.850 1.00 0.00 82 ILE A C 1
ATOM 1357 O O . ILE A 1 82 ? -2.580 2.803 -14.870 1.00 0.00 82 ILE A O 1
ATOM 1373 N N . GLU A 1 83 ? -3.119 4.594 -13.631 1.00 0.00 83 GLU A N 1
ATOM 1374 C CA . GLU A 1 83 ? -2.499 5.562 -14.519 1.00 0.00 83 GLU A CA 1
ATOM 1375 C C . GLU A 1 83 ? -1.506 6.391 -13.724 1.00 0.00 83 GLU A C 1
ATOM 1376 O O . GLU A 1 83 ? -0.919 7.351 -14.224 1.00 0.00 83 GLU A O 1
ATOM 1388 N N . GLY A 1 84 ? -1.330 5.997 -12.469 1.00 0.00 84 GLY A N 1
ATOM 1389 C CA . GLY A 1 84 ? -0.447 6.705 -11.576 1.00 0.00 84 GLY A CA 1
ATOM 1390 C C . GLY A 1 84 ? -1.056 8.005 -11.107 1.00 0.00 84 GLY A C 1
ATOM 1391 O O . GLY A 1 84 ? -1.703 8.065 -10.056 1.00 0.00 84 GLY A O 1
ATOM 1395 N N . TYR A 1 85 ? -0.875 9.036 -11.901 1.00 0.00 85 TYR A N 1
ATOM 1396 C CA . TYR A 1 85 ? -1.383 10.348 -11.573 1.00 0.00 85 TYR A CA 1
ATOM 1397 C C . TYR A 1 85 ? -2.617 10.628 -12.412 1.00 0.00 85 TYR A C 1
ATOM 1398 O O . TYR A 1 85 ? -2.697 10.211 -13.566 1.00 0.00 85 TYR A O 1
ATOM 1416 N N . THR A 1 86 ? -3.583 11.306 -11.829 1.00 0.00 86 THR A N 1
ATOM 1417 C CA . THR A 1 86 ? -4.843 11.539 -12.503 1.00 0.00 86 THR A CA 1
ATOM 1418 C C . THR A 1 86 ? -4.951 12.992 -12.957 1.00 0.00 86 THR A C 1
ATOM 1419 O O . THR A 1 86 ? -5.025 13.902 -12.136 1.00 0.00 86 THR A O 1
ATOM 1430 N N . PRO A 1 87 ? -4.944 13.221 -14.278 1.00 0.00 87 PRO A N 1
ATOM 1431 C CA . PRO A 1 87 ? -5.021 14.567 -14.848 1.00 0.00 87 PRO A CA 1
ATOM 1432 C C . PRO A 1 87 ? -6.444 15.119 -14.855 1.00 0.00 87 PRO A C 1
ATOM 1433 O O . PRO A 1 87 ? -6.672 16.273 -15.225 1.00 0.00 87 PRO A O 1
ATOM 1444 N N . GLU A 1 88 ? -7.399 14.287 -14.462 1.00 0.00 88 GLU A N 1
ATOM 1445 C CA . GLU A 1 88 ? -8.787 14.709 -14.372 1.00 0.00 88 GLU A CA 1
ATOM 1446 C C . GLU A 1 88 ? -9.113 15.134 -12.942 1.00 0.00 88 GLU A C 1
ATOM 1447 O O . GLU A 1 88 ? -8.692 14.487 -11.976 1.00 0.00 88 GLU A O 1
ATOM 1459 N N . ASP A 1 89 ? -9.848 16.230 -12.813 1.00 0.00 89 ASP A N 1
ATOM 1460 C CA . ASP A 1 89 ? -10.171 16.792 -11.509 1.00 0.00 89 ASP A CA 1
ATOM 1461 C C . ASP A 1 89 ? -11.107 15.871 -10.730 1.00 0.00 89 ASP A C 1
ATOM 1462 O O . ASP A 1 89 ? -10.876 15.585 -9.554 1.00 0.00 89 ASP A O 1
ATOM 1471 N N . LYS A 1 90 ? -12.141 15.380 -11.395 1.00 0.00 90 LYS A N 1
ATOM 1472 C CA . LYS A 1 90 ? -13.115 14.513 -10.752 1.00 0.00 90 LYS A CA 1
ATOM 1473 C C . LYS A 1 90 ? -12.604 13.076 -10.749 1.00 0.00 90 LYS A C 1
ATOM 1474 O O . LYS A 1 90 ? -12.384 12.480 -11.803 1.00 0.00 90 LYS A O 1
ATOM 1493 N N . LYS A 1 91 ? -12.399 12.536 -9.560 1.00 0.00 91 LYS A N 1
ATOM 1494 C CA . LYS A 1 91 ? -11.881 11.185 -9.410 1.00 0.00 91 LYS A CA 1
ATOM 1495 C C . LYS A 1 91 ? -12.928 10.296 -8.749 1.00 0.00 91 LYS A C 1
ATOM 1496 O O . LYS A 1 91 ? -13.736 9.684 -9.473 1.00 0.00 91 LYS A O 1
ATOM 1516 N N . MET A 1 1 ? -0.489 -23.700 13.777 1.00 0.00 1 MET A N 2
ATOM 1517 C CA . MET A 1 1 ? -0.435 -22.239 14.027 1.00 0.00 1 MET A CA 2
ATOM 1518 C C . MET A 1 1 ? -0.383 -21.469 12.711 1.00 0.00 1 MET A C 2
ATOM 1519 O O . MET A 1 1 ? -0.248 -20.245 12.701 1.00 0.00 1 MET A O 2
ATOM 1535 N N . SER A 1 2 ? -0.498 -22.184 11.601 1.00 0.00 2 SER A N 2
ATOM 1536 C CA . SER A 1 2 ? -0.417 -21.564 10.289 1.00 0.00 2 SER A CA 2
ATOM 1537 C C . SER A 1 2 ? -1.813 -21.323 9.726 1.00 0.00 2 SER A C 2
ATOM 1538 O O . SER A 1 2 ? -2.773 -21.997 10.110 1.00 0.00 2 SER A O 2
ATOM 1546 N N . ARG A 1 3 ? -1.926 -20.367 8.819 1.00 0.00 3 ARG A N 2
ATOM 1547 C CA . ARG A 1 3 ? -3.204 -20.054 8.204 1.00 0.00 3 ARG A CA 2
ATOM 1548 C C . ARG A 1 3 ? -3.093 -20.196 6.696 1.00 0.00 3 ARG A C 2
ATOM 1549 O O . ARG A 1 3 ? -2.702 -19.264 5.997 1.00 0.00 3 ARG A O 2
ATOM 1570 N N . THR A 1 4 ? -3.418 -21.379 6.201 1.00 0.00 4 THR A N 2
ATOM 1571 C CA . THR A 1 4 ? -3.308 -21.663 4.785 1.00 0.00 4 THR A CA 2
ATOM 1572 C C . THR A 1 4 ? -4.510 -21.113 4.026 1.00 0.00 4 THR A C 2
ATOM 1573 O O . THR A 1 4 ? -5.653 -21.514 4.262 1.00 0.00 4 THR A O 2
ATOM 1584 N N . ILE A 1 5 ? -4.245 -20.183 3.128 1.00 0.00 5 ILE A N 2
ATOM 1585 C CA . ILE A 1 5 ? -5.293 -19.537 2.360 1.00 0.00 5 ILE A CA 2
ATOM 1586 C C . ILE A 1 5 ? -4.987 -19.617 0.872 1.00 0.00 5 ILE A C 2
ATOM 1587 O O . ILE A 1 5 ? -3.910 -20.062 0.485 1.00 0.00 5 ILE A O 2
ATOM 1603 N N . PHE A 1 6 ? -5.927 -19.185 0.048 1.00 0.00 6 PHE A N 2
ATOM 1604 C CA . PHE A 1 6 ? -5.703 -19.112 -1.386 1.00 0.00 6 PHE A CA 2
ATOM 1605 C C . PHE A 1 6 ? -5.329 -17.691 -1.767 1.00 0.00 6 PHE A C 2
ATOM 1606 O O . PHE A 1 6 ? -6.181 -16.805 -1.816 1.00 0.00 6 PHE A O 2
ATOM 1623 N N . CYS A 1 7 ? -4.047 -17.475 -2.003 1.00 0.00 7 CYS A N 2
ATOM 1624 C CA . CYS A 1 7 ? -3.540 -16.149 -2.309 1.00 0.00 7 CYS A CA 2
ATOM 1625 C C . CYS A 1 7 ? -3.970 -15.723 -3.706 1.00 0.00 7 CYS A C 2
ATOM 1626 O O . CYS A 1 7 ? -3.926 -16.519 -4.635 1.00 0.00 7 CYS A O 2
ATOM 1634 N N . THR A 1 8 ? -4.366 -14.467 -3.850 1.00 0.00 8 THR A N 2
ATOM 1635 C CA . THR A 1 8 ? -4.830 -13.941 -5.127 1.00 0.00 8 THR A CA 2
ATOM 1636 C C . THR A 1 8 ? -3.736 -13.983 -6.190 1.00 0.00 8 THR A C 2
ATOM 1637 O O . THR A 1 8 ? -3.989 -14.344 -7.335 1.00 0.00 8 THR A O 2
ATOM 1648 N N . TYR A 1 9 ? -2.514 -13.637 -5.802 1.00 0.00 9 TYR A N 2
ATOM 1649 C CA . TYR A 1 9 ? -1.411 -13.562 -6.753 1.00 0.00 9 TYR A CA 2
ATOM 1650 C C . TYR A 1 9 ? -0.979 -14.955 -7.221 1.00 0.00 9 TYR A C 2
ATOM 1651 O O . TYR A 1 9 ? -0.465 -15.113 -8.327 1.00 0.00 9 TYR A O 2
ATOM 1669 N N . LEU A 1 10 ? -1.191 -15.963 -6.387 1.00 0.00 10 LEU A N 2
ATOM 1670 C CA . LEU A 1 10 ? -0.788 -17.324 -6.732 1.00 0.00 10 LEU A CA 2
ATOM 1671 C C . LEU A 1 10 ? -1.976 -18.149 -7.219 1.00 0.00 10 LEU A C 2
ATOM 1672 O O . LEU A 1 10 ? -1.802 -19.120 -7.954 1.00 0.00 10 LEU A O 2
ATOM 1688 N N . GLN A 1 11 ? -3.174 -17.764 -6.779 1.00 0.00 11 GLN A N 2
ATOM 1689 C CA . GLN A 1 11 ? -4.413 -18.490 -7.084 1.00 0.00 11 GLN A CA 2
ATOM 1690 C C . GLN A 1 11 ? -4.413 -19.873 -6.429 1.00 0.00 11 GLN A C 2
ATOM 1691 O O . GLN A 1 11 ? -5.291 -20.697 -6.686 1.00 0.00 11 GLN A O 2
ATOM 1705 N N . ARG A 1 12 ? -3.436 -20.105 -5.561 1.00 0.00 12 ARG A N 2
ATOM 1706 C CA . ARG A 1 12 ? -3.265 -21.393 -4.903 1.00 0.00 12 ARG A CA 2
ATOM 1707 C C . ARG A 1 12 ? -3.068 -21.188 -3.408 1.00 0.00 12 ARG A C 2
ATOM 1708 O O . ARG A 1 12 ? -3.102 -20.055 -2.924 1.00 0.00 12 ARG A O 2
ATOM 1729 N N . ASP A 1 13 ? -2.836 -22.276 -2.686 1.00 0.00 13 ASP A N 2
ATOM 1730 C CA . ASP A 1 13 ? -2.705 -22.210 -1.237 1.00 0.00 13 ASP A CA 2
ATOM 1731 C C . ASP A 1 13 ? -1.329 -21.697 -0.824 1.00 0.00 13 ASP A C 2
ATOM 1732 O O . ASP A 1 13 ? -0.298 -22.103 -1.367 1.00 0.00 13 ASP A O 2
ATOM 1741 N N . ALA A 1 14 ? -1.342 -20.779 0.127 1.00 0.00 14 ALA A N 2
ATOM 1742 C CA . ALA A 1 14 ? -0.135 -20.169 0.655 1.00 0.00 14 ALA A CA 2
ATOM 1743 C C . ALA A 1 14 ? -0.370 -19.721 2.092 1.00 0.00 14 ALA A C 2
ATOM 1744 O O . ALA A 1 14 ? -1.461 -19.916 2.632 1.00 0.00 14 ALA A O 2
ATOM 1751 N N . GLU A 1 15 ? 0.648 -19.143 2.711 1.00 0.00 15 GLU A N 2
ATOM 1752 C CA . GLU A 1 15 ? 0.534 -18.665 4.079 1.00 0.00 15 GLU A CA 2
ATOM 1753 C C . GLU A 1 15 ? -0.167 -17.315 4.089 1.00 0.00 15 GLU A C 2
ATOM 1754 O O . GLU A 1 15 ? 0.217 -16.407 3.354 1.00 0.00 15 GLU A O 2
ATOM 1766 N N . GLY A 1 16 ? -1.185 -17.188 4.925 1.00 0.00 16 GLY A N 2
ATOM 1767 C CA . GLY A 1 16 ? -1.998 -15.985 4.945 1.00 0.00 16 GLY A CA 2
ATOM 1768 C C . GLY A 1 16 ? -1.386 -14.847 5.735 1.00 0.00 16 GLY A C 2
ATOM 1769 O O . GLY A 1 16 ? -2.083 -14.186 6.502 1.00 0.00 16 GLY A O 2
ATOM 1773 N N . GLN A 1 17 ? -0.085 -14.638 5.548 1.00 0.00 17 GLN A N 2
ATOM 1774 C CA . GLN A 1 17 ? 0.646 -13.524 6.151 1.00 0.00 17 GLN A CA 2
ATOM 1775 C C . GLN A 1 17 ? 0.258 -13.298 7.615 1.00 0.00 17 GLN A C 2
ATOM 1776 O O . GLN A 1 17 ? -0.333 -12.268 7.961 1.00 0.00 17 GLN A O 2
ATOM 1790 N N . ASP A 1 18 ? 0.577 -14.258 8.468 1.00 0.00 18 ASP A N 2
ATOM 1791 C CA . ASP A 1 18 ? 0.300 -14.127 9.890 1.00 0.00 18 ASP A CA 2
ATOM 1792 C C . ASP A 1 18 ? 1.161 -13.027 10.506 1.00 0.00 18 ASP A C 2
ATOM 1793 O O . ASP A 1 18 ? 2.388 -13.084 10.450 1.00 0.00 18 ASP A O 2
ATOM 1802 N N . PHE A 1 19 ? 0.505 -12.012 11.065 1.00 0.00 19 PHE A N 2
ATOM 1803 C CA . PHE A 1 19 ? 1.200 -10.897 11.701 1.00 0.00 19 PHE A CA 2
ATOM 1804 C C . PHE A 1 19 ? 0.219 -9.945 12.378 1.00 0.00 19 PHE A C 2
ATOM 1805 O O . PHE A 1 19 ? 0.103 -9.938 13.604 1.00 0.00 19 PHE A O 2
ATOM 1822 N N . GLN A 1 20 ? -0.499 -9.164 11.562 1.00 0.00 20 GLN A N 2
ATOM 1823 C CA . GLN A 1 20 ? -1.358 -8.084 12.060 1.00 0.00 20 GLN A CA 2
ATOM 1824 C C . GLN A 1 20 ? -0.522 -7.036 12.788 1.00 0.00 20 GLN A C 2
ATOM 1825 O O . GLN A 1 20 ? -0.372 -7.075 14.010 1.00 0.00 20 GLN A O 2
ATOM 1839 N N . LEU A 1 21 ? 0.035 -6.112 12.015 1.00 0.00 21 LEU A N 2
ATOM 1840 C CA . LEU A 1 21 ? 0.971 -5.129 12.546 1.00 0.00 21 LEU A CA 2
ATOM 1841 C C . LEU A 1 21 ? 0.246 -3.846 12.934 1.00 0.00 21 LEU A C 2
ATOM 1842 O O . LEU A 1 21 ? 0.046 -3.566 14.115 1.00 0.00 21 LEU A O 2
ATOM 1858 N N . TYR A 1 22 ? -0.137 -3.069 11.929 1.00 0.00 22 TYR A N 2
ATOM 1859 C CA . TYR A 1 22 ? -0.808 -1.796 12.159 1.00 0.00 22 TYR A CA 2
ATOM 1860 C C . TYR A 1 22 ? -2.257 -1.827 11.655 1.00 0.00 22 TYR A C 2
ATOM 1861 O O . TYR A 1 22 ? -3.170 -1.469 12.397 1.00 0.00 22 TYR A O 2
ATOM 1879 N N . PRO A 1 23 ? -2.511 -2.250 10.389 1.00 0.00 23 PRO A N 2
ATOM 1880 C CA . PRO A 1 23 ? -3.865 -2.285 9.843 1.00 0.00 23 PRO A CA 2
ATOM 1881 C C . PRO A 1 23 ? -4.653 -3.487 10.357 1.00 0.00 23 PRO A C 2
ATOM 1882 O O . PRO A 1 23 ? -4.165 -4.621 10.328 1.00 0.00 23 PRO A O 2
ATOM 1893 N N . GLY A 1 24 ? -5.872 -3.237 10.812 1.00 0.00 24 GLY A N 2
ATOM 1894 C CA . GLY A 1 24 ? -6.688 -4.296 11.368 1.00 0.00 24 GLY A CA 2
ATOM 1895 C C . GLY A 1 24 ? -7.569 -4.947 10.325 1.00 0.00 24 GLY A C 2
ATOM 1896 O O . GLY A 1 24 ? -7.153 -5.903 9.665 1.00 0.00 24 GLY A O 2
ATOM 1900 N N . GLU A 1 25 ? -8.776 -4.414 10.158 1.00 0.00 25 GLU A N 2
ATOM 1901 C CA . GLU A 1 25 ? -9.735 -4.963 9.205 1.00 0.00 25 GLU A CA 2
ATOM 1902 C C . GLU A 1 25 ? -9.182 -4.920 7.790 1.00 0.00 25 GLU A C 2
ATOM 1903 O O . GLU A 1 25 ? -9.225 -5.918 7.075 1.00 0.00 25 GLU A O 2
ATOM 1915 N N . LEU A 1 26 ? -8.645 -3.773 7.398 1.00 0.00 26 LEU A N 2
ATOM 1916 C CA . LEU A 1 26 ? -8.041 -3.628 6.080 1.00 0.00 26 LEU A CA 2
ATOM 1917 C C . LEU A 1 26 ? -6.804 -4.514 5.967 1.00 0.00 26 LEU A C 2
ATOM 1918 O O . LEU A 1 26 ? -6.534 -5.099 4.915 1.00 0.00 26 LEU A O 2
ATOM 1934 N N . GLY A 1 27 ? -6.079 -4.633 7.072 1.00 0.00 27 GLY A N 2
ATOM 1935 C CA . GLY A 1 27 ? -4.876 -5.442 7.093 1.00 0.00 27 GLY A CA 2
ATOM 1936 C C . GLY A 1 27 ? -5.166 -6.894 6.795 1.00 0.00 27 GLY A C 2
ATOM 1937 O O . GLY A 1 27 ? -4.592 -7.471 5.872 1.00 0.00 27 GLY A O 2
ATOM 1941 N N . LYS A 1 28 ? -6.079 -7.485 7.556 1.00 0.00 28 LYS A N 2
ATOM 1942 C CA . LYS A 1 28 ? -6.419 -8.885 7.362 1.00 0.00 28 LYS A CA 2
ATOM 1943 C C . LYS A 1 28 ? -7.207 -9.080 6.074 1.00 0.00 28 LYS A C 2
ATOM 1944 O O . LYS A 1 28 ? -7.225 -10.173 5.521 1.00 0.00 28 LYS A O 2
ATOM 1963 N N . ARG A 1 29 ? -7.838 -8.012 5.592 1.00 0.00 29 ARG A N 2
ATOM 1964 C CA . ARG A 1 29 ? -8.537 -8.045 4.312 1.00 0.00 29 ARG A CA 2
ATOM 1965 C C . ARG A 1 29 ? -7.550 -8.308 3.180 1.00 0.00 29 ARG A C 2
ATOM 1966 O O . ARG A 1 29 ? -7.890 -8.924 2.174 1.00 0.00 29 ARG A O 2
ATOM 1987 N N . ILE A 1 30 ? -6.327 -7.827 3.352 1.00 0.00 30 ILE A N 2
ATOM 1988 C CA . ILE A 1 30 ? -5.270 -8.069 2.382 1.00 0.00 30 ILE A CA 2
ATOM 1989 C C . ILE A 1 30 ? -4.569 -9.396 2.670 1.00 0.00 30 ILE A C 2
ATOM 1990 O O . ILE A 1 30 ? -4.380 -10.216 1.775 1.00 0.00 30 ILE A O 2
ATOM 2006 N N . TYR A 1 31 ? -4.218 -9.617 3.935 1.00 0.00 31 TYR A N 2
ATOM 2007 C CA . TYR A 1 31 ? -3.425 -10.785 4.321 1.00 0.00 31 TYR A CA 2
ATOM 2008 C C . TYR A 1 31 ? -4.195 -12.097 4.157 1.00 0.00 31 TYR A C 2
ATOM 2009 O O . TYR A 1 31 ? -3.588 -13.162 4.074 1.00 0.00 31 TYR A O 2
ATOM 2027 N N . ASN A 1 32 ? -5.519 -12.031 4.100 1.00 0.00 32 ASN A N 2
ATOM 2028 C CA . ASN A 1 32 ? -6.330 -13.245 4.001 1.00 0.00 32 ASN A CA 2
ATOM 2029 C C . ASN A 1 32 ? -6.172 -13.917 2.639 1.00 0.00 32 ASN A C 2
ATOM 2030 O O . ASN A 1 32 ? -6.542 -15.079 2.471 1.00 0.00 32 ASN A O 2
ATOM 2041 N N . GLU A 1 33 ? -5.632 -13.186 1.670 1.00 0.00 33 GLU A N 2
ATOM 2042 C CA . GLU A 1 33 ? -5.376 -13.742 0.348 1.00 0.00 33 GLU A CA 2
ATOM 2043 C C . GLU A 1 33 ? -4.017 -13.293 -0.178 1.00 0.00 33 GLU A C 2
ATOM 2044 O O . GLU A 1 33 ? -3.772 -13.305 -1.384 1.00 0.00 33 GLU A O 2
ATOM 2056 N N . ILE A 1 34 ? -3.125 -12.919 0.728 1.00 0.00 34 ILE A N 2
ATOM 2057 C CA . ILE A 1 34 ? -1.786 -12.501 0.343 1.00 0.00 34 ILE A CA 2
ATOM 2058 C C . ILE A 1 34 ? -0.732 -13.216 1.174 1.00 0.00 34 ILE A C 2
ATOM 2059 O O . ILE A 1 34 ? -0.758 -13.175 2.402 1.00 0.00 34 ILE A O 2
ATOM 2075 N N . SER A 1 35 ? 0.182 -13.886 0.485 1.00 0.00 35 SER A N 2
ATOM 2076 C CA . SER A 1 35 ? 1.269 -14.585 1.140 1.00 0.00 35 SER A CA 2
ATOM 2077 C C . SER A 1 35 ? 2.386 -13.622 1.514 1.00 0.00 35 SER A C 2
ATOM 2078 O O . SER A 1 35 ? 2.482 -12.520 0.968 1.00 0.00 35 SER A O 2
ATOM 2086 N N . LYS A 1 36 ? 3.236 -14.051 2.437 1.00 0.00 36 LYS A N 2
ATOM 2087 C CA . LYS A 1 36 ? 4.393 -13.263 2.835 1.00 0.00 36 LYS A CA 2
ATOM 2088 C C . LYS A 1 36 ? 5.327 -13.083 1.648 1.00 0.00 36 LYS A C 2
ATOM 2089 O O . LYS A 1 36 ? 6.003 -12.065 1.528 1.00 0.00 36 LYS A O 2
ATOM 2108 N N . ASP A 1 37 ? 5.332 -14.074 0.764 1.00 0.00 37 ASP A N 2
ATOM 2109 C CA . ASP A 1 37 ? 6.132 -14.021 -0.450 1.00 0.00 37 ASP A CA 2
ATOM 2110 C C . ASP A 1 37 ? 5.659 -12.880 -1.336 1.00 0.00 37 ASP A C 2
ATOM 2111 O O . ASP A 1 37 ? 6.447 -12.025 -1.739 1.00 0.00 37 ASP A O 2
ATOM 2120 N N . ALA A 1 38 ? 4.360 -12.862 -1.615 1.00 0.00 38 ALA A N 2
ATOM 2121 C CA . ALA A 1 38 ? 3.773 -11.834 -2.462 1.00 0.00 38 ALA A CA 2
ATOM 2122 C C . ALA A 1 38 ? 3.928 -10.456 -1.829 1.00 0.00 38 ALA A C 2
ATOM 2123 O O . ALA A 1 38 ? 4.292 -9.492 -2.502 1.00 0.00 38 ALA A O 2
ATOM 2130 N N . TRP A 1 39 ? 3.663 -10.377 -0.527 1.00 0.00 39 TRP A N 2
ATOM 2131 C CA . TRP A 1 39 ? 3.768 -9.123 0.209 1.00 0.00 39 TRP A CA 2
ATOM 2132 C C . TRP A 1 39 ? 5.193 -8.579 0.160 1.00 0.00 39 TRP A C 2
ATOM 2133 O O . TRP A 1 39 ? 5.416 -7.435 -0.242 1.00 0.00 39 TRP A O 2
ATOM 2154 N N . ALA A 1 40 ? 6.155 -9.413 0.546 1.00 0.00 40 ALA A N 2
ATOM 2155 C CA . ALA A 1 40 ? 7.551 -9.000 0.603 1.00 0.00 40 ALA A CA 2
ATOM 2156 C C . ALA A 1 40 ? 8.066 -8.611 -0.776 1.00 0.00 40 ALA A C 2
ATOM 2157 O O . ALA A 1 40 ? 8.724 -7.582 -0.930 1.00 0.00 40 ALA A O 2
ATOM 2164 N N . GLN A 1 41 ? 7.751 -9.421 -1.779 1.00 0.00 41 GLN A N 2
ATOM 2165 C CA . GLN A 1 41 ? 8.208 -9.155 -3.134 1.00 0.00 41 GLN A CA 2
ATOM 2166 C C . GLN A 1 41 ? 7.604 -7.871 -3.682 1.00 0.00 41 GLN A C 2
ATOM 2167 O O . GLN A 1 41 ? 8.279 -7.120 -4.381 1.00 0.00 41 GLN A O 2
ATOM 2181 N N . TRP A 1 42 ? 6.340 -7.611 -3.361 1.00 0.00 42 TRP A N 2
ATOM 2182 C CA . TRP A 1 42 ? 5.704 -6.374 -3.791 1.00 0.00 42 TRP A CA 2
ATOM 2183 C C . TRP A 1 42 ? 6.373 -5.167 -3.137 1.00 0.00 42 TRP A C 2
ATOM 2184 O O . TRP A 1 42 ? 6.742 -4.214 -3.818 1.00 0.00 42 TRP A O 2
ATOM 2205 N N . GLN A 1 43 ? 6.542 -5.217 -1.821 1.00 0.00 43 GLN A N 2
ATOM 2206 C CA . GLN A 1 43 ? 7.166 -4.117 -1.096 1.00 0.00 43 GLN A CA 2
ATOM 2207 C C . GLN A 1 43 ? 8.588 -3.898 -1.593 1.00 0.00 43 GLN A C 2
ATOM 2208 O O . GLN A 1 43 ? 9.036 -2.762 -1.758 1.00 0.00 43 GLN A O 2
ATOM 2222 N N . HIS A 1 44 ? 9.283 -4.996 -1.847 1.00 0.00 44 HIS A N 2
ATOM 2223 C CA . HIS A 1 44 ? 10.646 -4.952 -2.357 1.00 0.00 44 HIS A CA 2
ATOM 2224 C C . HIS A 1 44 ? 10.674 -4.315 -3.743 1.00 0.00 44 HIS A C 2
ATOM 2225 O O . HIS A 1 44 ? 11.497 -3.443 -4.025 1.00 0.00 44 HIS A O 2
ATOM 2240 N N . LYS A 1 45 ? 9.763 -4.760 -4.599 1.00 0.00 45 LYS A N 2
ATOM 2241 C CA . LYS A 1 45 ? 9.646 -4.236 -5.955 1.00 0.00 45 LYS A CA 2
ATOM 2242 C C . LYS A 1 45 ? 9.324 -2.746 -5.925 1.00 0.00 45 LYS A C 2
ATOM 2243 O O . LYS A 1 45 ? 9.927 -1.954 -6.650 1.00 0.00 45 LYS A O 2
ATOM 2262 N N . GLN A 1 46 ? 8.385 -2.376 -5.066 1.00 0.00 46 GLN A N 2
ATOM 2263 C CA . GLN A 1 46 ? 7.990 -0.984 -4.904 1.00 0.00 46 GLN A CA 2
ATOM 2264 C C . GLN A 1 46 ? 9.178 -0.141 -4.446 1.00 0.00 46 GLN A C 2
ATOM 2265 O O . GLN A 1 46 ? 9.357 0.992 -4.901 1.00 0.00 46 GLN A O 2
ATOM 2279 N N . THR A 1 47 ? 9.992 -0.707 -3.562 1.00 0.00 47 THR A N 2
ATOM 2280 C CA . THR A 1 47 ? 11.180 -0.028 -3.065 1.00 0.00 47 THR A CA 2
ATOM 2281 C C . THR A 1 47 ? 12.123 0.335 -4.217 1.00 0.00 47 THR A C 2
ATOM 2282 O O . THR A 1 47 ? 12.640 1.454 -4.278 1.00 0.00 47 THR A O 2
ATOM 2293 N N . MET A 1 48 ? 12.326 -0.602 -5.137 1.00 0.00 48 MET A N 2
ATOM 2294 C CA . MET A 1 48 ? 13.183 -0.361 -6.293 1.00 0.00 48 MET A CA 2
ATOM 2295 C C . MET A 1 48 ? 12.609 0.754 -7.161 1.00 0.00 48 MET A C 2
ATOM 2296 O O . MET A 1 48 ? 13.328 1.652 -7.596 1.00 0.00 48 MET A O 2
ATOM 2310 N N . LEU A 1 49 ? 11.303 0.698 -7.389 1.00 0.00 49 LEU A N 2
ATOM 2311 C CA . LEU A 1 49 ? 10.619 1.685 -8.218 1.00 0.00 49 LEU A CA 2
ATOM 2312 C C . LEU A 1 49 ? 10.729 3.087 -7.625 1.00 0.00 49 LEU A C 2
ATOM 2313 O O . LEU A 1 49 ? 10.873 4.068 -8.354 1.00 0.00 49 LEU A O 2
ATOM 2329 N N . ILE A 1 50 ? 10.670 3.172 -6.301 1.00 0.00 50 ILE A N 2
ATOM 2330 C CA . ILE A 1 50 ? 10.833 4.444 -5.604 1.00 0.00 50 ILE A CA 2
ATOM 2331 C C . ILE A 1 50 ? 12.218 5.027 -5.877 1.00 0.00 50 ILE A C 2
ATOM 2332 O O . ILE A 1 50 ? 12.364 6.228 -6.120 1.00 0.00 50 ILE A O 2
ATOM 2348 N N . ASN A 1 51 ? 13.227 4.163 -5.863 1.00 0.00 51 ASN A N 2
ATOM 2349 C CA . ASN A 1 51 ? 14.602 4.578 -6.130 1.00 0.00 51 ASN A CA 2
ATOM 2350 C C . ASN A 1 51 ? 14.768 4.988 -7.586 1.00 0.00 51 ASN A C 2
ATOM 2351 O O . ASN A 1 51 ? 15.438 5.975 -7.890 1.00 0.00 51 ASN A O 2
ATOM 2362 N N . GLU A 1 52 ? 14.150 4.226 -8.477 1.00 0.00 52 GLU A N 2
ATOM 2363 C CA . GLU A 1 52 ? 14.255 4.471 -9.910 1.00 0.00 52 GLU A CA 2
ATOM 2364 C C . GLU A 1 52 ? 13.562 5.766 -10.322 1.00 0.00 52 GLU A C 2
ATOM 2365 O O . GLU A 1 52 ? 14.149 6.602 -11.008 1.00 0.00 52 GLU A O 2
ATOM 2377 N N . LYS A 1 53 ? 12.319 5.940 -9.896 1.00 0.00 53 LYS A N 2
ATOM 2378 C CA . LYS A 1 53 ? 11.525 7.085 -10.332 1.00 0.00 53 LYS A CA 2
ATOM 2379 C C . LYS A 1 53 ? 11.732 8.288 -9.418 1.00 0.00 53 LYS A C 2
ATOM 2380 O O . LYS A 1 53 ? 11.140 9.345 -9.639 1.00 0.00 53 LYS A O 2
ATOM 2399 N N . LYS A 1 54 ? 12.575 8.117 -8.399 1.00 0.00 54 LYS A N 2
ATOM 2400 C CA . LYS A 1 54 ? 12.904 9.187 -7.456 1.00 0.00 54 LYS A CA 2
ATOM 2401 C C . LYS A 1 54 ? 11.655 9.719 -6.762 1.00 0.00 54 LYS A C 2
ATOM 2402 O O . LYS A 1 54 ? 11.209 10.841 -7.015 1.00 0.00 54 LYS A O 2
ATOM 2421 N N . LEU A 1 55 ? 11.077 8.894 -5.906 1.00 0.00 55 LEU A N 2
ATOM 2422 C CA . LEU A 1 55 ? 9.898 9.291 -5.154 1.00 0.00 55 LEU A CA 2
ATOM 2423 C C . LEU A 1 55 ? 10.257 9.460 -3.685 1.00 0.00 55 LEU A C 2
ATOM 2424 O O . LEU A 1 55 ? 11.143 8.772 -3.174 1.00 0.00 55 LEU A O 2
ATOM 2440 N N . ASN A 1 56 ? 9.582 10.377 -3.012 1.00 0.00 56 ASN A N 2
ATOM 2441 C CA . ASN A 1 56 ? 9.721 10.502 -1.569 1.00 0.00 56 ASN A CA 2
ATOM 2442 C C . ASN A 1 56 ? 8.414 10.099 -0.908 1.00 0.00 56 ASN A C 2
ATOM 2443 O O . ASN A 1 56 ? 7.366 10.709 -1.147 1.00 0.00 56 ASN A O 2
ATOM 2454 N N . MET A 1 57 ? 8.476 9.067 -0.083 1.00 0.00 57 MET A N 2
ATOM 2455 C CA . MET A 1 57 ? 7.274 8.432 0.433 1.00 0.00 57 MET A CA 2
ATOM 2456 C C . MET A 1 57 ? 6.735 9.148 1.667 1.00 0.00 57 MET A C 2
ATOM 2457 O O . MET A 1 57 ? 6.727 8.604 2.773 1.00 0.00 57 MET A O 2
ATOM 2471 N N . MET A 1 58 ? 6.301 10.381 1.463 1.00 0.00 58 MET A N 2
ATOM 2472 C CA . MET A 1 58 ? 5.639 11.148 2.510 1.00 0.00 58 MET A CA 2
ATOM 2473 C C . MET A 1 58 ? 4.381 11.813 1.958 1.00 0.00 58 MET A C 2
ATOM 2474 O O . MET A 1 58 ? 3.427 12.060 2.690 1.00 0.00 58 MET A O 2
ATOM 2488 N N . ASN A 1 59 ? 4.383 12.088 0.656 1.00 0.00 59 ASN A N 2
ATOM 2489 C CA . ASN A 1 59 ? 3.256 12.762 0.013 1.00 0.00 59 ASN A CA 2
ATOM 2490 C C . ASN A 1 59 ? 2.083 11.808 -0.154 1.00 0.00 59 ASN A C 2
ATOM 2491 O O . ASN A 1 59 ? 2.270 10.632 -0.484 1.00 0.00 59 ASN A O 2
ATOM 2502 N N . ALA A 1 60 ? 0.876 12.323 0.053 1.00 0.00 60 ALA A N 2
ATOM 2503 C CA . ALA A 1 60 ? -0.340 11.534 -0.097 1.00 0.00 60 ALA A CA 2
ATOM 2504 C C . ALA A 1 60 ? -0.501 11.067 -1.538 1.00 0.00 60 ALA A C 2
ATOM 2505 O O . ALA A 1 60 ? -1.129 10.041 -1.804 1.00 0.00 60 ALA A O 2
ATOM 2512 N N . GLU A 1 61 ? 0.090 11.816 -2.458 1.00 0.00 61 GLU A N 2
ATOM 2513 C CA . GLU A 1 61 ? 0.063 11.470 -3.872 1.00 0.00 61 GLU A CA 2
ATOM 2514 C C . GLU A 1 61 ? 0.745 10.129 -4.117 1.00 0.00 61 GLU A C 2
ATOM 2515 O O . GLU A 1 61 ? 0.292 9.326 -4.927 1.00 0.00 61 GLU A O 2
ATOM 2527 N N . HIS A 1 62 ? 1.830 9.876 -3.401 1.00 0.00 62 HIS A N 2
ATOM 2528 C CA . HIS A 1 62 ? 2.527 8.606 -3.540 1.00 0.00 62 HIS A CA 2
ATOM 2529 C C . HIS A 1 62 ? 1.871 7.557 -2.657 1.00 0.00 62 HIS A C 2
ATOM 2530 O O . HIS A 1 62 ? 2.041 6.360 -2.873 1.00 0.00 62 HIS A O 2
ATOM 2545 N N . ARG A 1 63 ? 1.107 8.015 -1.670 1.00 0.00 63 ARG A N 2
ATOM 2546 C CA . ARG A 1 63 ? 0.335 7.116 -0.821 1.00 0.00 63 ARG A CA 2
ATOM 2547 C C . ARG A 1 63 ? -0.807 6.497 -1.607 1.00 0.00 63 ARG A C 2
ATOM 2548 O O . ARG A 1 63 ? -1.013 5.289 -1.558 1.00 0.00 63 ARG A O 2
ATOM 2569 N N . LYS A 1 64 ? -1.548 7.325 -2.339 1.00 0.00 64 LYS A N 2
ATOM 2570 C CA . LYS A 1 64 ? -2.639 6.824 -3.166 1.00 0.00 64 LYS A CA 2
ATOM 2571 C C . LYS A 1 64 ? -2.091 5.967 -4.301 1.00 0.00 64 LYS A C 2
ATOM 2572 O O . LYS A 1 64 ? -2.701 4.976 -4.680 1.00 0.00 64 LYS A O 2
ATOM 2591 N N . LEU A 1 65 ? -0.927 6.340 -4.826 1.00 0.00 65 LEU A N 2
ATOM 2592 C CA . LEU A 1 65 ? -0.266 5.539 -5.849 1.00 0.00 65 LEU A CA 2
ATOM 2593 C C . LEU A 1 65 ? 0.105 4.173 -5.290 1.00 0.00 65 LEU A C 2
ATOM 2594 O O . LEU A 1 65 ? -0.169 3.144 -5.904 1.00 0.00 65 LEU A O 2
ATOM 2610 N N . LEU A 1 66 ? 0.711 4.176 -4.108 1.00 0.00 66 LEU A N 2
ATOM 2611 C CA . LEU A 1 66 ? 1.062 2.944 -3.417 1.00 0.00 66 LEU A CA 2
ATOM 2612 C C . LEU A 1 66 ? -0.184 2.114 -3.145 1.00 0.00 66 LEU A C 2
ATOM 2613 O O . LEU A 1 66 ? -0.176 0.898 -3.299 1.00 0.00 66 LEU A O 2
ATOM 2629 N N . GLU A 1 67 ? -1.251 2.788 -2.746 1.00 0.00 67 GLU A N 2
ATOM 2630 C CA . GLU A 1 67 ? -2.513 2.138 -2.438 1.00 0.00 67 GLU A CA 2
ATOM 2631 C C . GLU A 1 67 ? -3.098 1.479 -3.686 1.00 0.00 67 GLU A C 2
ATOM 2632 O O . GLU A 1 67 ? -3.421 0.290 -3.676 1.00 0.00 67 GLU A O 2
ATOM 2644 N N . GLN A 1 68 ? -3.209 2.255 -4.761 1.00 0.00 68 GLN A N 2
ATOM 2645 C CA . GLN A 1 68 ? -3.720 1.748 -6.030 1.00 0.00 68 GLN A CA 2
ATOM 2646 C C . GLN A 1 68 ? -2.887 0.569 -6.521 1.00 0.00 68 GLN A C 2
ATOM 2647 O O . GLN A 1 68 ? -3.426 -0.488 -6.853 1.00 0.00 68 GLN A O 2
ATOM 2661 N N . GLU A 1 69 ? -1.574 0.756 -6.548 1.00 0.00 69 GLU A N 2
ATOM 2662 C CA . GLU A 1 69 ? -0.653 -0.279 -7.001 1.00 0.00 69 GLU A CA 2
ATOM 2663 C C . GLU A 1 69 ? -0.724 -1.520 -6.112 1.00 0.00 69 GLU A C 2
ATOM 2664 O O . GLU A 1 69 ? -0.675 -2.642 -6.604 1.00 0.00 69 GLU A O 2
ATOM 2676 N N . MET A 1 70 ? -0.846 -1.315 -4.810 1.00 0.00 70 MET A N 2
ATOM 2677 C CA . MET A 1 70 ? -0.926 -2.425 -3.864 1.00 0.00 70 MET A CA 2
ATOM 2678 C C . MET A 1 70 ? -2.187 -3.248 -4.099 1.00 0.00 70 MET A C 2
ATOM 2679 O O . MET A 1 70 ? -2.134 -4.476 -4.181 1.00 0.00 70 MET A O 2
ATOM 2693 N N . VAL A 1 71 ? -3.314 -2.563 -4.235 1.00 0.00 71 VAL A N 2
ATOM 2694 C CA . VAL A 1 71 ? -4.596 -3.228 -4.441 1.00 0.00 71 VAL A CA 2
ATOM 2695 C C . VAL A 1 71 ? -4.696 -3.788 -5.865 1.00 0.00 71 VAL A C 2
ATOM 2696 O O . VAL A 1 71 ? -5.581 -4.584 -6.168 1.00 0.00 71 VAL A O 2
ATOM 2709 N N . SER A 1 72 ? -3.778 -3.385 -6.732 1.00 0.00 72 SER A N 2
ATOM 2710 C CA . SER A 1 72 ? -3.767 -3.876 -8.104 1.00 0.00 72 SER A CA 2
ATOM 2711 C C . SER A 1 72 ? -2.834 -5.083 -8.247 1.00 0.00 72 SER A C 2
ATOM 2712 O O . SER A 1 72 ? -3.223 -6.119 -8.773 1.00 0.00 72 SER A O 2
ATOM 2720 N N . PHE A 1 73 ? -1.609 -4.949 -7.766 1.00 0.00 73 PHE A N 2
ATOM 2721 C CA . PHE A 1 73 ? -0.610 -6.001 -7.916 1.00 0.00 73 PHE A CA 2
ATOM 2722 C C . PHE A 1 73 ? -0.948 -7.213 -7.055 1.00 0.00 73 PHE A C 2
ATOM 2723 O O . PHE A 1 73 ? -0.953 -8.348 -7.533 1.00 0.00 73 PHE A O 2
ATOM 2740 N N . LEU A 1 74 ? -1.243 -6.970 -5.788 1.00 0.00 74 LEU A N 2
ATOM 2741 C CA . LEU A 1 74 ? -1.444 -8.056 -4.840 1.00 0.00 74 LEU A CA 2
ATOM 2742 C C . LEU A 1 74 ? -2.820 -8.696 -4.983 1.00 0.00 74 LEU A C 2
ATOM 2743 O O . LEU A 1 74 ? -2.932 -9.905 -5.182 1.00 0.00 74 LEU A O 2
ATOM 2759 N N . PHE A 1 75 ? -3.861 -7.887 -4.895 1.00 0.00 75 PHE A N 2
ATOM 2760 C CA . PHE A 1 75 ? -5.226 -8.401 -4.899 1.00 0.00 75 PHE A CA 2
ATOM 2761 C C . PHE A 1 75 ? -5.846 -8.295 -6.287 1.00 0.00 75 PHE A C 2
ATOM 2762 O O . PHE A 1 75 ? -6.540 -9.207 -6.742 1.00 0.00 75 PHE A O 2
ATOM 2779 N N . GLU A 1 76 ? -5.570 -7.176 -6.942 1.00 0.00 76 GLU A N 2
ATOM 2780 C CA . GLU A 1 76 ? -6.165 -6.827 -8.226 1.00 0.00 76 GLU A CA 2
ATOM 2781 C C . GLU A 1 76 ? -7.686 -6.814 -8.134 1.00 0.00 76 GLU A C 2
ATOM 2782 O O . GLU A 1 76 ? -8.378 -7.660 -8.705 1.00 0.00 76 GLU A O 2
ATOM 2794 N N . GLY A 1 77 ? -8.190 -5.849 -7.385 1.00 0.00 77 GLY A N 2
ATOM 2795 C CA . GLY A 1 77 ? -9.617 -5.670 -7.250 1.00 0.00 77 GLY A CA 2
ATOM 2796 C C . GLY A 1 77 ? -9.962 -4.211 -7.098 1.00 0.00 77 GLY A C 2
ATOM 2797 O O . GLY A 1 77 ? -10.931 -3.854 -6.435 1.00 0.00 77 GLY A O 2
ATOM 2801 N N . LYS A 1 78 ? -9.153 -3.368 -7.722 1.00 0.00 78 LYS A N 2
ATOM 2802 C CA . LYS A 1 78 ? -9.295 -1.929 -7.583 1.00 0.00 78 LYS A CA 2
ATOM 2803 C C . LYS A 1 78 ? -10.145 -1.343 -8.703 1.00 0.00 78 LYS A C 2
ATOM 2804 O O . LYS A 1 78 ? -10.103 -1.814 -9.839 1.00 0.00 78 LYS A O 2
ATOM 2823 N N . ASP A 1 79 ? -10.929 -0.331 -8.372 1.00 0.00 79 ASP A N 2
ATOM 2824 C CA . ASP A 1 79 ? -11.712 0.390 -9.371 1.00 0.00 79 ASP A CA 2
ATOM 2825 C C . ASP A 1 79 ? -11.028 1.702 -9.733 1.00 0.00 79 ASP A C 2
ATOM 2826 O O . ASP A 1 79 ? -11.184 2.214 -10.842 1.00 0.00 79 ASP A O 2
ATOM 2835 N N . VAL A 1 80 ? -10.240 2.220 -8.796 1.00 0.00 80 VAL A N 2
ATOM 2836 C CA . VAL A 1 80 ? -9.574 3.504 -8.973 1.00 0.00 80 VAL A CA 2
ATOM 2837 C C . VAL A 1 80 ? -8.551 3.427 -10.105 1.00 0.00 80 VAL A C 2
ATOM 2838 O O . VAL A 1 80 ? -7.485 2.825 -9.959 1.00 0.00 80 VAL A O 2
ATOM 2851 N N . HIS A 1 81 ? -8.894 4.033 -11.235 1.00 0.00 81 HIS A N 2
ATOM 2852 C CA . HIS A 1 81 ? -8.065 3.979 -12.433 1.00 0.00 81 HIS A CA 2
ATOM 2853 C C . HIS A 1 81 ? -6.770 4.755 -12.230 1.00 0.00 81 HIS A C 2
ATOM 2854 O O . HIS A 1 81 ? -6.785 5.892 -11.759 1.00 0.00 81 HIS A O 2
ATOM 2869 N N . ILE A 1 82 ? -5.651 4.138 -12.583 1.00 0.00 82 ILE A N 2
ATOM 2870 C CA . ILE A 1 82 ? -4.350 4.756 -12.390 1.00 0.00 82 ILE A CA 2
ATOM 2871 C C . ILE A 1 82 ? -3.867 5.414 -13.676 1.00 0.00 82 ILE A C 2
ATOM 2872 O O . ILE A 1 82 ? -3.255 4.766 -14.525 1.00 0.00 82 ILE A O 2
ATOM 2888 N N . GLU A 1 83 ? -4.183 6.688 -13.834 1.00 0.00 83 GLU A N 2
ATOM 2889 C CA . GLU A 1 83 ? -3.696 7.457 -14.970 1.00 0.00 83 GLU A CA 2
ATOM 2890 C C . GLU A 1 83 ? -2.848 8.621 -14.469 1.00 0.00 83 GLU A C 2
ATOM 2891 O O . GLU A 1 83 ? -2.217 9.337 -15.249 1.00 0.00 83 GLU A O 2
ATOM 2903 N N . GLY A 1 84 ? -2.823 8.787 -13.154 1.00 0.00 84 GLY A N 2
ATOM 2904 C CA . GLY A 1 84 ? -2.125 9.900 -12.555 1.00 0.00 84 GLY A CA 2
ATOM 2905 C C . GLY A 1 84 ? -3.048 11.079 -12.362 1.00 0.00 84 GLY A C 2
ATOM 2906 O O . GLY A 1 84 ? -4.248 10.896 -12.147 1.00 0.00 84 GLY A O 2
ATOM 2910 N N . TYR A 1 85 ? -2.488 12.283 -12.440 1.00 0.00 85 TYR A N 2
ATOM 2911 C CA . TYR A 1 85 ? -3.266 13.518 -12.340 1.00 0.00 85 TYR A CA 2
ATOM 2912 C C . TYR A 1 85 ? -3.954 13.623 -10.981 1.00 0.00 85 TYR A C 2
ATOM 2913 O O . TYR A 1 85 ? -3.573 12.949 -10.021 1.00 0.00 85 TYR A O 2
ATOM 2931 N N . THR A 1 86 ? -4.949 14.487 -10.899 1.00 0.00 86 THR A N 2
ATOM 2932 C CA . THR A 1 86 ? -5.745 14.611 -9.698 1.00 0.00 86 THR A CA 2
ATOM 2933 C C . THR A 1 86 ? -7.230 14.539 -10.051 1.00 0.00 86 THR A C 2
ATOM 2934 O O . THR A 1 86 ? -7.784 15.447 -10.671 1.00 0.00 86 THR A O 2
ATOM 2945 N N . PRO A 1 87 ? -7.884 13.422 -9.709 1.00 0.00 87 PRO A N 2
ATOM 2946 C CA . PRO A 1 87 ? -9.294 13.215 -10.023 1.00 0.00 87 PRO A CA 2
ATOM 2947 C C . PRO A 1 87 ? -10.226 13.981 -9.087 1.00 0.00 87 PRO A C 2
ATOM 2948 O O . PRO A 1 87 ? -10.075 13.938 -7.864 1.00 0.00 87 PRO A O 2
ATOM 2959 N N . GLU A 1 88 ? -11.169 14.701 -9.673 1.00 0.00 88 GLU A N 2
ATOM 2960 C CA . GLU A 1 88 ? -12.196 15.387 -8.903 1.00 0.00 88 GLU A CA 2
ATOM 2961 C C . GLU A 1 88 ? -13.113 14.363 -8.247 1.00 0.00 88 GLU A C 2
ATOM 2962 O O . GLU A 1 88 ? -13.371 13.300 -8.820 1.00 0.00 88 GLU A O 2
ATOM 2974 N N . ASP A 1 89 ? -13.595 14.673 -7.052 1.00 0.00 89 ASP A N 2
ATOM 2975 C CA . ASP A 1 89 ? -14.565 13.815 -6.385 1.00 0.00 89 ASP A CA 2
ATOM 2976 C C . ASP A 1 89 ? -15.892 13.882 -7.130 1.00 0.00 89 ASP A C 2
ATOM 2977 O O . ASP A 1 89 ? -16.362 14.969 -7.484 1.00 0.00 89 ASP A O 2
ATOM 2986 N N . LYS A 1 90 ? -16.477 12.720 -7.398 1.00 0.00 90 LYS A N 2
ATOM 2987 C CA . LYS A 1 90 ? -17.652 12.645 -8.252 1.00 0.00 90 LYS A CA 2
ATOM 2988 C C . LYS A 1 90 ? -18.881 13.184 -7.532 1.00 0.00 90 LYS A C 2
ATOM 2989 O O . LYS A 1 90 ? -19.387 12.578 -6.587 1.00 0.00 90 LYS A O 2
ATOM 3008 N N . LYS A 1 91 ? -19.339 14.335 -7.988 1.00 0.00 91 LYS A N 2
ATOM 3009 C CA . LYS A 1 91 ? -20.565 14.930 -7.498 1.00 0.00 91 LYS A CA 2
ATOM 3010 C C . LYS A 1 91 ? -21.700 14.612 -8.460 1.00 0.00 91 LYS A C 2
ATOM 3011 O O . LYS A 1 91 ? -22.713 14.033 -8.019 1.00 0.00 91 LYS A O 2
ATOM 3031 N N . MET A 1 1 ? 1.875 -25.130 13.307 1.00 0.00 1 MET A N 3
ATOM 3032 C CA . MET A 1 1 ? 0.725 -25.087 12.376 1.00 0.00 1 MET A CA 3
ATOM 3033 C C . MET A 1 1 ? 0.676 -23.744 11.661 1.00 0.00 1 MET A C 3
ATOM 3034 O O . MET A 1 1 ? 0.950 -22.697 12.254 1.00 0.00 1 MET A O 3
ATOM 3050 N N . SER A 1 2 ? 0.342 -23.786 10.384 1.00 0.00 2 SER A N 3
ATOM 3051 C CA . SER A 1 2 ? 0.264 -22.586 9.573 1.00 0.00 2 SER A CA 3
ATOM 3052 C C . SER A 1 2 ? -1.179 -22.302 9.182 1.00 0.00 2 SER A C 3
ATOM 3053 O O . SER A 1 2 ? -1.991 -23.220 9.058 1.00 0.00 2 SER A O 3
ATOM 3061 N N . ARG A 1 3 ? -1.499 -21.028 9.000 1.00 0.00 3 ARG A N 3
ATOM 3062 C CA . ARG A 1 3 ? -2.834 -20.633 8.583 1.00 0.00 3 ARG A CA 3
ATOM 3063 C C . ARG A 1 3 ? -2.955 -20.770 7.067 1.00 0.00 3 ARG A C 3
ATOM 3064 O O . ARG A 1 3 ? -2.449 -19.931 6.317 1.00 0.00 3 ARG A O 3
ATOM 3085 N N . THR A 1 4 ? -3.581 -21.853 6.625 1.00 0.00 4 THR A N 3
ATOM 3086 C CA . THR A 1 4 ? -3.732 -22.128 5.202 1.00 0.00 4 THR A CA 3
ATOM 3087 C C . THR A 1 4 ? -4.816 -21.259 4.583 1.00 0.00 4 THR A C 3
ATOM 3088 O O . THR A 1 4 ? -5.960 -21.250 5.046 1.00 0.00 4 THR A O 3
ATOM 3099 N N . ILE A 1 5 ? -4.444 -20.521 3.550 1.00 0.00 5 ILE A N 3
ATOM 3100 C CA . ILE A 1 5 ? -5.372 -19.643 2.853 1.00 0.00 5 ILE A CA 3
ATOM 3101 C C . ILE A 1 5 ? -5.193 -19.770 1.347 1.00 0.00 5 ILE A C 3
ATOM 3102 O O . ILE A 1 5 ? -4.337 -20.522 0.876 1.00 0.00 5 ILE A O 3
ATOM 3118 N N . PHE A 1 6 ? -6.004 -19.048 0.595 1.00 0.00 6 PHE A N 3
ATOM 3119 C CA . PHE A 1 6 ? -5.873 -19.015 -0.850 1.00 0.00 6 PHE A CA 3
ATOM 3120 C C . PHE A 1 6 ? -5.439 -17.630 -1.292 1.00 0.00 6 PHE A C 3
ATOM 3121 O O . PHE A 1 6 ? -6.244 -16.700 -1.326 1.00 0.00 6 PHE A O 3
ATOM 3138 N N . CYS A 1 7 ? -4.161 -17.486 -1.602 1.00 0.00 7 CYS A N 3
ATOM 3139 C CA . CYS A 1 7 ? -3.634 -16.208 -2.038 1.00 0.00 7 CYS A CA 3
ATOM 3140 C C . CYS A 1 7 ? -4.154 -15.881 -3.430 1.00 0.00 7 CYS A C 3
ATOM 3141 O O . CYS A 1 7 ? -3.955 -16.651 -4.364 1.00 0.00 7 CYS A O 3
ATOM 3149 N N . THR A 1 8 ? -4.806 -14.738 -3.558 1.00 0.00 8 THR A N 3
ATOM 3150 C CA . THR A 1 8 ? -5.425 -14.333 -4.810 1.00 0.00 8 THR A CA 3
ATOM 3151 C C . THR A 1 8 ? -4.387 -14.059 -5.899 1.00 0.00 8 THR A C 3
ATOM 3152 O O . THR A 1 8 ? -4.634 -14.300 -7.079 1.00 0.00 8 THR A O 3
ATOM 3163 N N . TYR A 1 9 ? -3.218 -13.578 -5.493 1.00 0.00 9 TYR A N 3
ATOM 3164 C CA . TYR A 1 9 ? -2.128 -13.332 -6.429 1.00 0.00 9 TYR A CA 3
ATOM 3165 C C . TYR A 1 9 ? -1.638 -14.645 -7.042 1.00 0.00 9 TYR A C 3
ATOM 3166 O O . TYR A 1 9 ? -1.183 -14.684 -8.187 1.00 0.00 9 TYR A O 3
ATOM 3184 N N . LEU A 1 10 ? -1.738 -15.720 -6.276 1.00 0.00 10 LEU A N 3
ATOM 3185 C CA . LEU A 1 10 ? -1.245 -17.016 -6.717 1.00 0.00 10 LEU A CA 3
ATOM 3186 C C . LEU A 1 10 ? -2.375 -17.878 -7.271 1.00 0.00 10 LEU A C 3
ATOM 3187 O O . LEU A 1 10 ? -2.147 -18.725 -8.132 1.00 0.00 10 LEU A O 3
ATOM 3203 N N . GLN A 1 11 ? -3.587 -17.658 -6.757 1.00 0.00 11 GLN A N 3
ATOM 3204 C CA . GLN A 1 11 ? -4.754 -18.474 -7.103 1.00 0.00 11 GLN A CA 3
ATOM 3205 C C . GLN A 1 11 ? -4.522 -19.919 -6.676 1.00 0.00 11 GLN A C 3
ATOM 3206 O O . GLN A 1 11 ? -5.081 -20.855 -7.247 1.00 0.00 11 GLN A O 3
ATOM 3220 N N . ARG A 1 12 ? -3.716 -20.078 -5.637 1.00 0.00 12 ARG A N 3
ATOM 3221 C CA . ARG A 1 12 ? -3.290 -21.388 -5.174 1.00 0.00 12 ARG A CA 3
ATOM 3222 C C . ARG A 1 12 ? -3.289 -21.444 -3.654 1.00 0.00 12 ARG A C 3
ATOM 3223 O O . ARG A 1 12 ? -3.510 -20.428 -2.989 1.00 0.00 12 ARG A O 3
ATOM 3244 N N . ASP A 1 13 ? -3.033 -22.630 -3.116 1.00 0.00 13 ASP A N 3
ATOM 3245 C CA . ASP A 1 13 ? -2.894 -22.811 -1.675 1.00 0.00 13 ASP A CA 3
ATOM 3246 C C . ASP A 1 13 ? -1.634 -22.115 -1.193 1.00 0.00 13 ASP A C 3
ATOM 3247 O O . ASP A 1 13 ? -0.553 -22.327 -1.746 1.00 0.00 13 ASP A O 3
ATOM 3256 N N . ALA A 1 14 ? -1.774 -21.273 -0.184 1.00 0.00 14 ALA A N 3
ATOM 3257 C CA . ALA A 1 14 ? -0.649 -20.510 0.320 1.00 0.00 14 ALA A CA 3
ATOM 3258 C C . ALA A 1 14 ? -0.724 -20.349 1.829 1.00 0.00 14 ALA A C 3
ATOM 3259 O O . ALA A 1 14 ? -1.719 -20.712 2.460 1.00 0.00 14 ALA A O 3
ATOM 3266 N N . GLU A 1 15 ? 0.336 -19.803 2.398 1.00 0.00 15 GLU A N 3
ATOM 3267 C CA . GLU A 1 15 ? 0.419 -19.604 3.831 1.00 0.00 15 GLU A CA 3
ATOM 3268 C C . GLU A 1 15 ? 0.100 -18.156 4.166 1.00 0.00 15 GLU A C 3
ATOM 3269 O O . GLU A 1 15 ? 0.615 -17.239 3.519 1.00 0.00 15 GLU A O 3
ATOM 3281 N N . GLY A 1 16 ? -0.771 -17.957 5.150 1.00 0.00 16 GLY A N 3
ATOM 3282 C CA . GLY A 1 16 ? -1.083 -16.620 5.610 1.00 0.00 16 GLY A CA 3
ATOM 3283 C C . GLY A 1 16 ? 0.153 -15.894 6.092 1.00 0.00 16 GLY A C 3
ATOM 3284 O O . GLY A 1 16 ? 1.067 -16.517 6.636 1.00 0.00 16 GLY A O 3
ATOM 3288 N N . GLN A 1 17 ? 0.189 -14.586 5.879 1.00 0.00 17 GLN A N 3
ATOM 3289 C CA . GLN A 1 17 ? 1.347 -13.782 6.237 1.00 0.00 17 GLN A CA 3
ATOM 3290 C C . GLN A 1 17 ? 1.566 -13.742 7.744 1.00 0.00 17 GLN A C 3
ATOM 3291 O O . GLN A 1 17 ? 2.289 -14.560 8.311 1.00 0.00 17 GLN A O 3
ATOM 3305 N N . ASP A 1 18 ? 0.926 -12.781 8.384 1.00 0.00 18 ASP A N 3
ATOM 3306 C CA . ASP A 1 18 ? 1.147 -12.525 9.794 1.00 0.00 18 ASP A CA 3
ATOM 3307 C C . ASP A 1 18 ? -0.159 -12.152 10.457 1.00 0.00 18 ASP A C 3
ATOM 3308 O O . ASP A 1 18 ? -1.232 -12.314 9.876 1.00 0.00 18 ASP A O 3
ATOM 3317 N N . PHE A 1 19 ? -0.064 -11.646 11.668 1.00 0.00 19 PHE A N 3
ATOM 3318 C CA . PHE A 1 19 ? -1.233 -11.221 12.407 1.00 0.00 19 PHE A CA 3
ATOM 3319 C C . PHE A 1 19 ? -1.268 -9.702 12.474 1.00 0.00 19 PHE A C 3
ATOM 3320 O O . PHE A 1 19 ? -0.355 -9.036 11.987 1.00 0.00 19 PHE A O 3
ATOM 3337 N N . GLN A 1 20 ? -2.312 -9.153 13.070 1.00 0.00 20 GLN A N 3
ATOM 3338 C CA . GLN A 1 20 ? -2.471 -7.709 13.123 1.00 0.00 20 GLN A CA 3
ATOM 3339 C C . GLN A 1 20 ? -1.582 -7.090 14.190 1.00 0.00 20 GLN A C 3
ATOM 3340 O O . GLN A 1 20 ? -1.967 -6.987 15.354 1.00 0.00 20 GLN A O 3
ATOM 3354 N N . LEU A 1 21 ? -0.384 -6.700 13.785 1.00 0.00 21 LEU A N 3
ATOM 3355 C CA . LEU A 1 21 ? 0.566 -6.068 14.686 1.00 0.00 21 LEU A CA 3
ATOM 3356 C C . LEU A 1 21 ? 0.532 -4.546 14.545 1.00 0.00 21 LEU A C 3
ATOM 3357 O O . LEU A 1 21 ? 1.119 -3.826 15.356 1.00 0.00 21 LEU A O 3
ATOM 3373 N N . TYR A 1 22 ? -0.161 -4.062 13.517 1.00 0.00 22 TYR A N 3
ATOM 3374 C CA . TYR A 1 22 ? -0.325 -2.624 13.304 1.00 0.00 22 TYR A CA 3
ATOM 3375 C C . TYR A 1 22 ? -1.480 -2.310 12.337 1.00 0.00 22 TYR A C 3
ATOM 3376 O O . TYR A 1 22 ? -2.356 -1.519 12.681 1.00 0.00 22 TYR A O 3
ATOM 3394 N N . PRO A 1 23 ? -1.513 -2.904 11.121 1.00 0.00 23 PRO A N 3
ATOM 3395 C CA . PRO A 1 23 ? -2.569 -2.614 10.135 1.00 0.00 23 PRO A CA 3
ATOM 3396 C C . PRO A 1 23 ? -3.959 -3.065 10.603 1.00 0.00 23 PRO A C 3
ATOM 3397 O O . PRO A 1 23 ? -4.096 -4.059 11.324 1.00 0.00 23 PRO A O 3
ATOM 3408 N N . GLY A 1 24 ? -4.988 -2.338 10.173 1.00 0.00 24 GLY A N 3
ATOM 3409 C CA . GLY A 1 24 ? -6.340 -2.579 10.655 1.00 0.00 24 GLY A CA 3
ATOM 3410 C C . GLY A 1 24 ? -7.176 -3.418 9.703 1.00 0.00 24 GLY A C 3
ATOM 3411 O O . GLY A 1 24 ? -6.934 -4.617 9.541 1.00 0.00 24 GLY A O 3
ATOM 3415 N N . GLU A 1 25 ? -8.160 -2.791 9.064 1.00 0.00 25 GLU A N 3
ATOM 3416 C CA . GLU A 1 25 ? -9.087 -3.508 8.189 1.00 0.00 25 GLU A CA 3
ATOM 3417 C C . GLU A 1 25 ? -8.401 -3.909 6.897 1.00 0.00 25 GLU A C 3
ATOM 3418 O O . GLU A 1 25 ? -8.564 -5.031 6.418 1.00 0.00 25 GLU A O 3
ATOM 3430 N N . LEU A 1 26 ? -7.628 -2.992 6.339 1.00 0.00 26 LEU A N 3
ATOM 3431 C CA . LEU A 1 26 ? -6.845 -3.290 5.154 1.00 0.00 26 LEU A CA 3
ATOM 3432 C C . LEU A 1 26 ? -5.824 -4.370 5.485 1.00 0.00 26 LEU A C 3
ATOM 3433 O O . LEU A 1 26 ? -5.527 -5.235 4.664 1.00 0.00 26 LEU A O 3
ATOM 3449 N N . GLY A 1 27 ? -5.331 -4.323 6.716 1.00 0.00 27 GLY A N 3
ATOM 3450 C CA . GLY A 1 27 ? -4.368 -5.295 7.183 1.00 0.00 27 GLY A CA 3
ATOM 3451 C C . GLY A 1 27 ? -4.889 -6.711 7.121 1.00 0.00 27 GLY A C 3
ATOM 3452 O O . GLY A 1 27 ? -4.345 -7.545 6.400 1.00 0.00 27 GLY A O 3
ATOM 3456 N N . LYS A 1 28 ? -5.954 -6.977 7.873 1.00 0.00 28 LYS A N 3
ATOM 3457 C CA . LYS A 1 28 ? -6.530 -8.318 7.938 1.00 0.00 28 LYS A CA 3
ATOM 3458 C C . LYS A 1 28 ? -6.924 -8.813 6.549 1.00 0.00 28 LYS A C 3
ATOM 3459 O O . LYS A 1 28 ? -6.748 -9.986 6.231 1.00 0.00 28 LYS A O 3
ATOM 3478 N N . ARG A 1 29 ? -7.423 -7.904 5.717 1.00 0.00 29 ARG A N 3
ATOM 3479 C CA . ARG A 1 29 ? -7.832 -8.245 4.361 1.00 0.00 29 ARG A CA 3
ATOM 3480 C C . ARG A 1 29 ? -6.660 -8.816 3.566 1.00 0.00 29 ARG A C 3
ATOM 3481 O O . ARG A 1 29 ? -6.797 -9.826 2.875 1.00 0.00 29 ARG A O 3
ATOM 3502 N N . ILE A 1 30 ? -5.509 -8.166 3.675 1.00 0.00 30 ILE A N 3
ATOM 3503 C CA . ILE A 1 30 ? -4.318 -8.597 2.957 1.00 0.00 30 ILE A CA 3
ATOM 3504 C C . ILE A 1 30 ? -3.753 -9.878 3.566 1.00 0.00 30 ILE A C 3
ATOM 3505 O O . ILE A 1 30 ? -3.324 -10.776 2.848 1.00 0.00 30 ILE A O 3
ATOM 3521 N N . TYR A 1 31 ? -3.784 -9.971 4.891 1.00 0.00 31 TYR A N 3
ATOM 3522 C CA . TYR A 1 31 ? -3.271 -11.151 5.588 1.00 0.00 31 TYR A CA 3
ATOM 3523 C C . TYR A 1 31 ? -4.075 -12.405 5.242 1.00 0.00 31 TYR A C 3
ATOM 3524 O O . TYR A 1 31 ? -3.590 -13.525 5.406 1.00 0.00 31 TYR A O 3
ATOM 3542 N N . ASN A 1 32 ? -5.301 -12.209 4.773 1.00 0.00 32 ASN A N 3
ATOM 3543 C CA . ASN A 1 32 ? -6.177 -13.323 4.429 1.00 0.00 32 ASN A CA 3
ATOM 3544 C C . ASN A 1 32 ? -5.912 -13.841 3.021 1.00 0.00 32 ASN A C 3
ATOM 3545 O O . ASN A 1 32 ? -5.874 -15.047 2.792 1.00 0.00 32 ASN A O 3
ATOM 3556 N N . GLU A 1 33 ? -5.740 -12.926 2.077 1.00 0.00 33 GLU A N 3
ATOM 3557 C CA . GLU A 1 33 ? -5.732 -13.296 0.667 1.00 0.00 33 GLU A CA 3
ATOM 3558 C C . GLU A 1 33 ? -4.363 -13.114 0.023 1.00 0.00 33 GLU A C 3
ATOM 3559 O O . GLU A 1 33 ? -4.175 -13.439 -1.148 1.00 0.00 33 GLU A O 3
ATOM 3571 N N . ILE A 1 34 ? -3.408 -12.595 0.772 1.00 0.00 34 ILE A N 3
ATOM 3572 C CA . ILE A 1 34 ? -2.064 -12.418 0.252 1.00 0.00 34 ILE A CA 3
ATOM 3573 C C . ILE A 1 34 ? -1.066 -13.202 1.086 1.00 0.00 34 ILE A C 3
ATOM 3574 O O . ILE A 1 34 ? -1.145 -13.224 2.311 1.00 0.00 34 ILE A O 3
ATOM 3590 N N . SER A 1 35 ? -0.148 -13.870 0.410 1.00 0.00 35 SER A N 3
ATOM 3591 C CA . SER A 1 35 ? 0.855 -14.663 1.081 1.00 0.00 35 SER A CA 3
ATOM 3592 C C . SER A 1 35 ? 2.167 -13.889 1.173 1.00 0.00 35 SER A C 3
ATOM 3593 O O . SER A 1 35 ? 2.353 -12.869 0.506 1.00 0.00 35 SER A O 3
ATOM 3601 N N . LYS A 1 36 ? 3.077 -14.413 1.981 1.00 0.00 36 LYS A N 3
ATOM 3602 C CA . LYS A 1 36 ? 4.356 -13.770 2.261 1.00 0.00 36 LYS A CA 3
ATOM 3603 C C . LYS A 1 36 ? 5.179 -13.561 0.994 1.00 0.00 36 LYS A C 3
ATOM 3604 O O . LYS A 1 36 ? 5.933 -12.596 0.892 1.00 0.00 36 LYS A O 3
ATOM 3623 N N . ASP A 1 37 ? 5.020 -14.461 0.029 1.00 0.00 37 ASP A N 3
ATOM 3624 C CA . ASP A 1 37 ? 5.774 -14.380 -1.217 1.00 0.00 37 ASP A CA 3
ATOM 3625 C C . ASP A 1 37 ? 5.421 -13.108 -1.969 1.00 0.00 37 ASP A C 3
ATOM 3626 O O . ASP A 1 37 ? 6.299 -12.325 -2.319 1.00 0.00 37 ASP A O 3
ATOM 3635 N N . ALA A 1 38 ? 4.128 -12.894 -2.182 1.00 0.00 38 ALA A N 3
ATOM 3636 C CA . ALA A 1 38 ? 3.654 -11.707 -2.881 1.00 0.00 38 ALA A CA 3
ATOM 3637 C C . ALA A 1 38 ? 3.924 -10.450 -2.059 1.00 0.00 38 ALA A C 3
ATOM 3638 O O . ALA A 1 38 ? 4.275 -9.405 -2.605 1.00 0.00 38 ALA A O 3
ATOM 3645 N N . TRP A 1 39 ? 3.765 -10.572 -0.745 1.00 0.00 39 TRP A N 3
ATOM 3646 C CA . TRP A 1 39 ? 4.005 -9.467 0.179 1.00 0.00 39 TRP A CA 3
ATOM 3647 C C . TRP A 1 39 ? 5.452 -8.980 0.085 1.00 0.00 39 TRP A C 3
ATOM 3648 O O . TRP A 1 39 ? 5.710 -7.789 -0.103 1.00 0.00 39 TRP A O 3
ATOM 3669 N N . ALA A 1 40 ? 6.386 -9.914 0.205 1.00 0.00 40 ALA A N 3
ATOM 3670 C CA . ALA A 1 40 ? 7.804 -9.589 0.149 1.00 0.00 40 ALA A CA 3
ATOM 3671 C C . ALA A 1 40 ? 8.211 -9.173 -1.256 1.00 0.00 40 ALA A C 3
ATOM 3672 O O . ALA A 1 40 ? 9.058 -8.297 -1.436 1.00 0.00 40 ALA A O 3
ATOM 3679 N N . GLN A 1 41 ? 7.600 -9.805 -2.248 1.00 0.00 41 GLN A N 3
ATOM 3680 C CA . GLN A 1 41 ? 7.882 -9.506 -3.643 1.00 0.00 41 GLN A CA 3
ATOM 3681 C C . GLN A 1 41 ? 7.490 -8.072 -3.973 1.00 0.00 41 GLN A C 3
ATOM 3682 O O . GLN A 1 41 ? 8.312 -7.292 -4.456 1.00 0.00 41 GLN A O 3
ATOM 3696 N N . TRP A 1 42 ? 6.237 -7.723 -3.689 1.00 0.00 42 TRP A N 3
ATOM 3697 C CA . TRP A 1 42 ? 5.710 -6.413 -4.051 1.00 0.00 42 TRP A CA 3
ATOM 3698 C C . TRP A 1 42 ? 6.450 -5.294 -3.330 1.00 0.00 42 TRP A C 3
ATOM 3699 O O . TRP A 1 42 ? 6.868 -4.328 -3.958 1.00 0.00 42 TRP A O 3
ATOM 3720 N N . GLN A 1 43 ? 6.627 -5.424 -2.019 1.00 0.00 43 GLN A N 3
ATOM 3721 C CA . GLN A 1 43 ? 7.274 -4.367 -1.249 1.00 0.00 43 GLN A CA 3
ATOM 3722 C C . GLN A 1 43 ? 8.709 -4.151 -1.701 1.00 0.00 43 GLN A C 3
ATOM 3723 O O . GLN A 1 43 ? 9.146 -3.014 -1.865 1.00 0.00 43 GLN A O 3
ATOM 3737 N N . HIS A 1 44 ? 9.438 -5.238 -1.912 1.00 0.00 44 HIS A N 3
ATOM 3738 C CA . HIS A 1 44 ? 10.839 -5.143 -2.307 1.00 0.00 44 HIS A CA 3
ATOM 3739 C C . HIS A 1 44 ? 10.956 -4.542 -3.706 1.00 0.00 44 HIS A C 3
ATOM 3740 O O . HIS A 1 44 ? 11.829 -3.709 -3.966 1.00 0.00 44 HIS A O 3
ATOM 3755 N N . LYS A 1 45 ? 10.055 -4.951 -4.591 1.00 0.00 45 LYS A N 3
ATOM 3756 C CA . LYS A 1 45 ? 10.014 -4.427 -5.952 1.00 0.00 45 LYS A CA 3
ATOM 3757 C C . LYS A 1 45 ? 9.665 -2.940 -5.918 1.00 0.00 45 LYS A C 3
ATOM 3758 O O . LYS A 1 45 ? 10.326 -2.116 -6.551 1.00 0.00 45 LYS A O 3
ATOM 3777 N N . GLN A 1 46 ? 8.632 -2.609 -5.153 1.00 0.00 46 GLN A N 3
ATOM 3778 C CA . GLN A 1 46 ? 8.170 -1.236 -5.011 1.00 0.00 46 GLN A CA 3
ATOM 3779 C C . GLN A 1 46 ? 9.253 -0.353 -4.399 1.00 0.00 46 GLN A C 3
ATOM 3780 O O . GLN A 1 46 ? 9.396 0.806 -4.778 1.00 0.00 46 GLN A O 3
ATOM 3794 N N . THR A 1 47 ? 10.014 -0.906 -3.457 1.00 0.00 47 THR A N 3
ATOM 3795 C CA . THR A 1 47 ? 11.124 -0.184 -2.847 1.00 0.00 47 THR A CA 3
ATOM 3796 C C . THR A 1 47 ? 12.115 0.262 -3.917 1.00 0.00 47 THR A C 3
ATOM 3797 O O . THR A 1 47 ? 12.583 1.399 -3.908 1.00 0.00 47 THR A O 3
ATOM 3808 N N . MET A 1 48 ? 12.405 -0.634 -4.853 1.00 0.00 48 MET A N 3
ATOM 3809 C CA . MET A 1 48 ? 13.305 -0.326 -5.956 1.00 0.00 48 MET A CA 3
ATOM 3810 C C . MET A 1 48 ? 12.681 0.715 -6.887 1.00 0.00 48 MET A C 3
ATOM 3811 O O . MET A 1 48 ? 13.377 1.574 -7.428 1.00 0.00 48 MET A O 3
ATOM 3825 N N . LEU A 1 49 ? 11.363 0.651 -7.051 1.00 0.00 49 LEU A N 3
ATOM 3826 C CA . LEU A 1 49 ? 10.647 1.635 -7.859 1.00 0.00 49 LEU A CA 3
ATOM 3827 C C . LEU A 1 49 ? 10.761 3.018 -7.224 1.00 0.00 49 LEU A C 3
ATOM 3828 O O . LEU A 1 49 ? 11.095 3.999 -7.889 1.00 0.00 49 LEU A O 3
ATOM 3844 N N . ILE A 1 50 ? 10.487 3.077 -5.927 1.00 0.00 50 ILE A N 3
ATOM 3845 C CA . ILE A 1 50 ? 10.592 4.311 -5.157 1.00 0.00 50 ILE A CA 3
ATOM 3846 C C . ILE A 1 50 ? 12.026 4.825 -5.164 1.00 0.00 50 ILE A C 3
ATOM 3847 O O . ILE A 1 50 ? 12.265 6.029 -5.234 1.00 0.00 50 ILE A O 3
ATOM 3863 N N . ASN A 1 51 ? 12.972 3.896 -5.115 1.00 0.00 51 ASN A N 3
ATOM 3864 C CA . ASN A 1 51 ? 14.389 4.232 -5.077 1.00 0.00 51 ASN A CA 3
ATOM 3865 C C . ASN A 1 51 ? 14.808 4.961 -6.349 1.00 0.00 51 ASN A C 3
ATOM 3866 O O . ASN A 1 51 ? 15.519 5.963 -6.295 1.00 0.00 51 ASN A O 3
ATOM 3877 N N . GLU A 1 52 ? 14.347 4.458 -7.488 1.00 0.00 52 GLU A N 3
ATOM 3878 C CA . GLU A 1 52 ? 14.680 5.042 -8.780 1.00 0.00 52 GLU A CA 3
ATOM 3879 C C . GLU A 1 52 ? 13.892 6.318 -9.041 1.00 0.00 52 GLU A C 3
ATOM 3880 O O . GLU A 1 52 ? 14.427 7.292 -9.570 1.00 0.00 52 GLU A O 3
ATOM 3892 N N . LYS A 1 53 ? 12.620 6.309 -8.677 1.00 0.00 53 LYS A N 3
ATOM 3893 C CA . LYS A 1 53 ? 11.762 7.466 -8.882 1.00 0.00 53 LYS A CA 3
ATOM 3894 C C . LYS A 1 53 ? 12.125 8.590 -7.917 1.00 0.00 53 LYS A C 3
ATOM 3895 O O . LYS A 1 53 ? 11.945 9.767 -8.229 1.00 0.00 53 LYS A O 3
ATOM 3914 N N . LYS A 1 54 ? 12.653 8.207 -6.755 1.00 0.00 54 LYS A N 3
ATOM 3915 C CA . LYS A 1 54 ? 13.051 9.158 -5.718 1.00 0.00 54 LYS A CA 3
ATOM 3916 C C . LYS A 1 54 ? 11.870 10.040 -5.333 1.00 0.00 54 LYS A C 3
ATOM 3917 O O . LYS A 1 54 ? 12.003 11.253 -5.164 1.00 0.00 54 LYS A O 3
ATOM 3936 N N . LEU A 1 55 ? 10.711 9.409 -5.182 1.00 0.00 55 LEU A N 3
ATOM 3937 C CA . LEU A 1 55 ? 9.488 10.122 -4.859 1.00 0.00 55 LEU A CA 3
ATOM 3938 C C . LEU A 1 55 ? 9.303 10.221 -3.350 1.00 0.00 55 LEU A C 3
ATOM 3939 O O . LEU A 1 55 ? 9.932 9.484 -2.593 1.00 0.00 55 LEU A O 3
ATOM 3955 N N . ASN A 1 56 ? 8.447 11.134 -2.921 1.00 0.00 56 ASN A N 3
ATOM 3956 C CA . ASN A 1 56 ? 8.172 11.318 -1.504 1.00 0.00 56 ASN A CA 3
ATOM 3957 C C . ASN A 1 56 ? 6.683 11.106 -1.232 1.00 0.00 56 ASN A C 3
ATOM 3958 O O . ASN A 1 56 ? 5.834 11.505 -2.034 1.00 0.00 56 ASN A O 3
ATOM 3969 N N . MET A 1 57 ? 6.376 10.473 -0.105 1.00 0.00 57 MET A N 3
ATOM 3970 C CA . MET A 1 57 ? 4.993 10.221 0.296 1.00 0.00 57 MET A CA 3
ATOM 3971 C C . MET A 1 57 ? 4.377 11.454 0.944 1.00 0.00 57 MET A C 3
ATOM 3972 O O . MET A 1 57 ? 3.276 11.394 1.490 1.00 0.00 57 MET A O 3
ATOM 3986 N N . MET A 1 58 ? 5.093 12.568 0.886 1.00 0.00 58 MET A N 3
ATOM 3987 C CA . MET A 1 58 ? 4.612 13.827 1.432 1.00 0.00 58 MET A CA 3
ATOM 3988 C C . MET A 1 58 ? 3.297 14.241 0.774 1.00 0.00 58 MET A C 3
ATOM 3989 O O . MET A 1 58 ? 2.393 14.747 1.437 1.00 0.00 58 MET A O 3
ATOM 4003 N N . ASN A 1 59 ? 3.188 14.002 -0.524 1.00 0.00 59 ASN A N 3
ATOM 4004 C CA . ASN A 1 59 ? 1.983 14.364 -1.263 1.00 0.00 59 ASN A CA 3
ATOM 4005 C C . ASN A 1 59 ? 0.990 13.207 -1.284 1.00 0.00 59 ASN A C 3
ATOM 4006 O O . ASN A 1 59 ? 1.382 12.042 -1.408 1.00 0.00 59 ASN A O 3
ATOM 4017 N N . ALA A 1 60 ? -0.294 13.535 -1.189 1.00 0.00 60 ALA A N 3
ATOM 4018 C CA . ALA A 1 60 ? -1.349 12.530 -1.165 1.00 0.00 60 ALA A CA 3
ATOM 4019 C C . ALA A 1 60 ? -1.458 11.821 -2.509 1.00 0.00 60 ALA A C 3
ATOM 4020 O O . ALA A 1 60 ? -1.911 10.676 -2.588 1.00 0.00 60 ALA A O 3
ATOM 4027 N N . GLU A 1 61 ? -1.024 12.513 -3.556 1.00 0.00 61 GLU A N 3
ATOM 4028 C CA . GLU A 1 61 ? -1.006 11.966 -4.909 1.00 0.00 61 GLU A CA 3
ATOM 4029 C C . GLU A 1 61 ? -0.274 10.627 -4.949 1.00 0.00 61 GLU A C 3
ATOM 4030 O O . GLU A 1 61 ? -0.803 9.625 -5.439 1.00 0.00 61 GLU A O 3
ATOM 4042 N N . HIS A 1 62 ? 0.935 10.606 -4.402 1.00 0.00 62 HIS A N 3
ATOM 4043 C CA . HIS A 1 62 ? 1.760 9.404 -4.431 1.00 0.00 62 HIS A CA 3
ATOM 4044 C C . HIS A 1 62 ? 1.277 8.394 -3.395 1.00 0.00 62 HIS A C 3
ATOM 4045 O O . HIS A 1 62 ? 1.526 7.196 -3.523 1.00 0.00 62 HIS A O 3
ATOM 4060 N N . ARG A 1 63 ? 0.581 8.887 -2.372 1.00 0.00 63 ARG A N 3
ATOM 4061 C CA . ARG A 1 63 ? 0.042 8.017 -1.329 1.00 0.00 63 ARG A CA 3
ATOM 4062 C C . ARG A 1 63 ? -1.039 7.109 -1.894 1.00 0.00 63 ARG A C 3
ATOM 4063 O O . ARG A 1 63 ? -0.992 5.890 -1.719 1.00 0.00 63 ARG A O 3
ATOM 4084 N N . LYS A 1 64 ? -2.010 7.710 -2.580 1.00 0.00 64 LYS A N 3
ATOM 4085 C CA . LYS A 1 64 ? -3.123 6.955 -3.137 1.00 0.00 64 LYS A CA 3
ATOM 4086 C C . LYS A 1 64 ? -2.642 6.064 -4.277 1.00 0.00 64 LYS A C 3
ATOM 4087 O O . LYS A 1 64 ? -3.184 4.985 -4.499 1.00 0.00 64 LYS A O 3
ATOM 4106 N N . LEU A 1 65 ? -1.619 6.524 -4.995 1.00 0.00 65 LEU A N 3
ATOM 4107 C CA . LEU A 1 65 ? -1.044 5.747 -6.083 1.00 0.00 65 LEU A CA 3
ATOM 4108 C C . LEU A 1 65 ? -0.460 4.444 -5.550 1.00 0.00 65 LEU A C 3
ATOM 4109 O O . LEU A 1 65 ? -0.689 3.374 -6.112 1.00 0.00 65 LEU A O 3
ATOM 4125 N N . LEU A 1 66 ? 0.280 4.546 -4.449 1.00 0.00 66 LEU A N 3
ATOM 4126 C CA . LEU A 1 66 ? 0.859 3.378 -3.806 1.00 0.00 66 LEU A CA 3
ATOM 4127 C C . LEU A 1 66 ? -0.238 2.402 -3.393 1.00 0.00 66 LEU A C 3
ATOM 4128 O O . LEU A 1 66 ? -0.138 1.205 -3.640 1.00 0.00 66 LEU A O 3
ATOM 4144 N N . GLU A 1 67 ? -1.289 2.934 -2.779 1.00 0.00 67 GLU A N 3
ATOM 4145 C CA . GLU A 1 67 ? -2.420 2.129 -2.338 1.00 0.00 67 GLU A CA 3
ATOM 4146 C C . GLU A 1 67 ? -3.094 1.442 -3.526 1.00 0.00 67 GLU A C 3
ATOM 4147 O O . GLU A 1 67 ? -3.318 0.230 -3.513 1.00 0.00 67 GLU A O 3
ATOM 4159 N N . GLN A 1 68 ? -3.395 2.225 -4.553 1.00 0.00 68 GLN A N 3
ATOM 4160 C CA . GLN A 1 68 ? -4.056 1.718 -5.750 1.00 0.00 68 GLN A CA 3
ATOM 4161 C C . GLN A 1 68 ? -3.233 0.628 -6.434 1.00 0.00 68 GLN A C 3
ATOM 4162 O O . GLN A 1 68 ? -3.742 -0.464 -6.700 1.00 0.00 68 GLN A O 3
ATOM 4176 N N . GLU A 1 69 ? -1.962 0.914 -6.713 1.00 0.00 69 GLU A N 3
ATOM 4177 C CA . GLU A 1 69 ? -1.104 -0.055 -7.387 1.00 0.00 69 GLU A CA 3
ATOM 4178 C C . GLU A 1 69 ? -0.853 -1.275 -6.509 1.00 0.00 69 GLU A C 3
ATOM 4179 O O . GLU A 1 69 ? -0.652 -2.377 -7.013 1.00 0.00 69 GLU A O 3
ATOM 4191 N N . MET A 1 70 ? -0.872 -1.070 -5.197 1.00 0.00 70 MET A N 3
ATOM 4192 C CA . MET A 1 70 ? -0.699 -2.163 -4.245 1.00 0.00 70 MET A CA 3
ATOM 4193 C C . MET A 1 70 ? -1.814 -3.188 -4.411 1.00 0.00 70 MET A C 3
ATOM 4194 O O . MET A 1 70 ? -1.558 -4.383 -4.570 1.00 0.00 70 MET A O 3
ATOM 4208 N N . VAL A 1 71 ? -3.050 -2.707 -4.396 1.00 0.00 71 VAL A N 3
ATOM 4209 C CA . VAL A 1 71 ? -4.211 -3.570 -4.573 1.00 0.00 71 VAL A CA 3
ATOM 4210 C C . VAL A 1 71 ? -4.229 -4.163 -5.978 1.00 0.00 71 VAL A C 3
ATOM 4211 O O . VAL A 1 71 ? -4.608 -5.318 -6.175 1.00 0.00 71 VAL A O 3
ATOM 4224 N N . SER A 1 72 ? -3.784 -3.376 -6.948 1.00 0.00 72 SER A N 3
ATOM 4225 C CA . SER A 1 72 ? -3.780 -3.799 -8.340 1.00 0.00 72 SER A CA 3
ATOM 4226 C C . SER A 1 72 ? -2.716 -4.861 -8.602 1.00 0.00 72 SER A C 3
ATOM 4227 O O . SER A 1 72 ? -2.769 -5.553 -9.615 1.00 0.00 72 SER A O 3
ATOM 4235 N N . PHE A 1 73 ? -1.748 -4.980 -7.706 1.00 0.00 73 PHE A N 3
ATOM 4236 C CA . PHE A 1 73 ? -0.692 -5.962 -7.878 1.00 0.00 73 PHE A CA 3
ATOM 4237 C C . PHE A 1 73 ? -0.954 -7.207 -7.039 1.00 0.00 73 PHE A C 3
ATOM 4238 O O . PHE A 1 73 ? -0.834 -8.326 -7.528 1.00 0.00 73 PHE A O 3
ATOM 4255 N N . LEU A 1 74 ? -1.305 -7.004 -5.775 1.00 0.00 74 LEU A N 3
ATOM 4256 C CA . LEU A 1 74 ? -1.524 -8.118 -4.863 1.00 0.00 74 LEU A CA 3
ATOM 4257 C C . LEU A 1 74 ? -2.827 -8.845 -5.179 1.00 0.00 74 LEU A C 3
ATOM 4258 O O . LEU A 1 74 ? -2.852 -10.069 -5.278 1.00 0.00 74 LEU A O 3
ATOM 4274 N N . PHE A 1 75 ? -3.905 -8.090 -5.337 1.00 0.00 75 PHE A N 3
ATOM 4275 C CA . PHE A 1 75 ? -5.207 -8.681 -5.620 1.00 0.00 75 PHE A CA 3
ATOM 4276 C C . PHE A 1 75 ? -5.461 -8.721 -7.121 1.00 0.00 75 PHE A C 3
ATOM 4277 O O . PHE A 1 75 ? -6.062 -9.670 -7.631 1.00 0.00 75 PHE A O 3
ATOM 4294 N N . GLU A 1 76 ? -5.013 -7.668 -7.809 1.00 0.00 76 GLU A N 3
ATOM 4295 C CA . GLU A 1 76 ? -5.120 -7.540 -9.269 1.00 0.00 76 GLU A CA 3
ATOM 4296 C C . GLU A 1 76 ? -6.554 -7.272 -9.722 1.00 0.00 76 GLU A C 3
ATOM 4297 O O . GLU A 1 76 ? -6.797 -6.365 -10.521 1.00 0.00 76 GLU A O 3
ATOM 4309 N N . GLY A 1 77 ? -7.494 -8.052 -9.210 1.00 0.00 77 GLY A N 3
ATOM 4310 C CA . GLY A 1 77 ? -8.881 -7.930 -9.616 1.00 0.00 77 GLY A CA 3
ATOM 4311 C C . GLY A 1 77 ? -9.582 -6.747 -8.972 1.00 0.00 77 GLY A C 3
ATOM 4312 O O . GLY A 1 77 ? -10.525 -6.917 -8.199 1.00 0.00 77 GLY A O 3
ATOM 4316 N N . LYS A 1 78 ? -9.113 -5.549 -9.273 1.00 0.00 78 LYS A N 3
ATOM 4317 C CA . LYS A 1 78 ? -9.740 -4.339 -8.778 1.00 0.00 78 LYS A CA 3
ATOM 4318 C C . LYS A 1 78 ? -10.562 -3.682 -9.880 1.00 0.00 78 LYS A C 3
ATOM 4319 O O . LYS A 1 78 ? -10.349 -3.945 -11.064 1.00 0.00 78 LYS A O 3
ATOM 4338 N N . ASP A 1 79 ? -11.514 -2.848 -9.495 1.00 0.00 79 ASP A N 3
ATOM 4339 C CA . ASP A 1 79 ? -12.273 -2.066 -10.464 1.00 0.00 79 ASP A CA 3
ATOM 4340 C C . ASP A 1 79 ? -11.913 -0.597 -10.318 1.00 0.00 79 ASP A C 3
ATOM 4341 O O . ASP A 1 79 ? -12.484 0.269 -10.980 1.00 0.00 79 ASP A O 3
ATOM 4350 N N . VAL A 1 80 ? -10.948 -0.331 -9.445 1.00 0.00 80 VAL A N 3
ATOM 4351 C CA . VAL A 1 80 ? -10.462 1.016 -9.229 1.00 0.00 80 VAL A CA 3
ATOM 4352 C C . VAL A 1 80 ? -9.579 1.443 -10.395 1.00 0.00 80 VAL A C 3
ATOM 4353 O O . VAL A 1 80 ? -8.583 0.787 -10.709 1.00 0.00 80 VAL A O 3
ATOM 4366 N N . HIS A 1 81 ? -9.961 2.526 -11.044 1.00 0.00 81 HIS A N 3
ATOM 4367 C CA . HIS A 1 81 ? -9.212 3.041 -12.176 1.00 0.00 81 HIS A CA 3
ATOM 4368 C C . HIS A 1 81 ? -8.012 3.839 -11.707 1.00 0.00 81 HIS A C 3
ATOM 4369 O O . HIS A 1 81 ? -8.156 4.910 -11.119 1.00 0.00 81 HIS A O 3
ATOM 4384 N N . ILE A 1 82 ? -6.827 3.310 -11.947 1.00 0.00 82 ILE A N 3
ATOM 4385 C CA . ILE A 1 82 ? -5.613 4.027 -11.619 1.00 0.00 82 ILE A CA 3
ATOM 4386 C C . ILE A 1 82 ? -5.159 4.808 -12.841 1.00 0.00 82 ILE A C 3
ATOM 4387 O O . ILE A 1 82 ? -4.332 4.343 -13.625 1.00 0.00 82 ILE A O 3
ATOM 4403 N N . GLU A 1 83 ? -5.722 5.992 -13.003 1.00 0.00 83 GLU A N 3
ATOM 4404 C CA . GLU A 1 83 ? -5.467 6.804 -14.180 1.00 0.00 83 GLU A CA 3
ATOM 4405 C C . GLU A 1 83 ? -5.351 8.265 -13.784 1.00 0.00 83 GLU A C 3
ATOM 4406 O O . GLU A 1 83 ? -4.367 8.930 -14.104 1.00 0.00 83 GLU A O 3
ATOM 4418 N N . GLY A 1 84 ? -6.349 8.748 -13.068 1.00 0.00 84 GLY A N 3
ATOM 4419 C CA . GLY A 1 84 ? -6.357 10.130 -12.661 1.00 0.00 84 GLY A CA 3
ATOM 4420 C C . GLY A 1 84 ? -5.851 10.319 -11.249 1.00 0.00 84 GLY A C 3
ATOM 4421 O O . GLY A 1 84 ? -6.180 9.544 -10.348 1.00 0.00 84 GLY A O 3
ATOM 4425 N N . TYR A 1 85 ? -5.031 11.339 -11.060 1.00 0.00 85 TYR A N 3
ATOM 4426 C CA . TYR A 1 85 ? -4.565 11.707 -9.733 1.00 0.00 85 TYR A CA 3
ATOM 4427 C C . TYR A 1 85 ? -5.426 12.836 -9.180 1.00 0.00 85 TYR A C 3
ATOM 4428 O O . TYR A 1 85 ? -5.271 13.251 -8.033 1.00 0.00 85 TYR A O 3
ATOM 4446 N N . THR A 1 86 ? -6.336 13.321 -10.015 1.00 0.00 86 THR A N 3
ATOM 4447 C CA . THR A 1 86 ? -7.290 14.340 -9.615 1.00 0.00 86 THR A CA 3
ATOM 4448 C C . THR A 1 86 ? -8.441 13.705 -8.829 1.00 0.00 86 THR A C 3
ATOM 4449 O O . THR A 1 86 ? -9.137 12.830 -9.345 1.00 0.00 86 THR A O 3
ATOM 4460 N N . PRO A 1 87 ? -8.645 14.118 -7.568 1.00 0.00 87 PRO A N 3
ATOM 4461 C CA . PRO A 1 87 ? -9.708 13.574 -6.721 1.00 0.00 87 PRO A CA 3
ATOM 4462 C C . PRO A 1 87 ? -11.099 13.986 -7.192 1.00 0.00 87 PRO A C 3
ATOM 4463 O O . PRO A 1 87 ? -11.552 15.109 -6.939 1.00 0.00 87 PRO A O 3
ATOM 4474 N N . GLU A 1 88 ? -11.757 13.088 -7.906 1.00 0.00 88 GLU A N 3
ATOM 4475 C CA . GLU A 1 88 ? -13.135 13.294 -8.315 1.00 0.00 88 GLU A CA 3
ATOM 4476 C C . GLU A 1 88 ? -14.057 12.726 -7.241 1.00 0.00 88 GLU A C 3
ATOM 4477 O O . GLU A 1 88 ? -14.524 11.588 -7.337 1.00 0.00 88 GLU A O 3
ATOM 4489 N N . ASP A 1 89 ? -14.279 13.507 -6.198 1.00 0.00 89 ASP A N 3
ATOM 4490 C CA . ASP A 1 89 ? -15.035 13.038 -5.050 1.00 0.00 89 ASP A CA 3
ATOM 4491 C C . ASP A 1 89 ? -16.442 13.618 -5.075 1.00 0.00 89 ASP A C 3
ATOM 4492 O O . ASP A 1 89 ? -16.656 14.719 -5.583 1.00 0.00 89 ASP A O 3
ATOM 4501 N N . LYS A 1 90 ? -17.398 12.881 -4.529 1.00 0.00 90 LYS A N 3
ATOM 4502 C CA . LYS A 1 90 ? -18.799 13.270 -4.614 1.00 0.00 90 LYS A CA 3
ATOM 4503 C C . LYS A 1 90 ? -19.331 13.696 -3.251 1.00 0.00 90 LYS A C 3
ATOM 4504 O O . LYS A 1 90 ? -19.720 14.850 -3.051 1.00 0.00 90 LYS A O 3
ATOM 4523 N N . LYS A 1 91 ? -19.344 12.754 -2.317 1.00 0.00 91 LYS A N 3
ATOM 4524 C CA . LYS A 1 91 ? -19.874 12.995 -0.983 1.00 0.00 91 LYS A CA 3
ATOM 4525 C C . LYS A 1 91 ? -18.736 13.080 0.027 1.00 0.00 91 LYS A C 3
ATOM 4526 O O . LYS A 1 91 ? -18.319 14.210 0.362 1.00 0.00 91 LYS A O 3
ATOM 4546 N N . MET A 1 1 ? -1.905 -27.158 10.932 1.00 0.00 1 MET A N 4
ATOM 4547 C CA . MET A 1 1 ? -1.223 -26.235 11.866 1.00 0.00 1 MET A CA 4
ATOM 4548 C C . MET A 1 1 ? -0.838 -24.942 11.156 1.00 0.00 1 MET A C 4
ATOM 4549 O O . MET A 1 1 ? -0.795 -23.873 11.770 1.00 0.00 1 MET A O 4
ATOM 4565 N N . SER A 1 2 ? -0.562 -25.034 9.862 1.00 0.00 2 SER A N 4
ATOM 4566 C CA . SER A 1 2 ? -0.191 -23.870 9.082 1.00 0.00 2 SER A CA 4
ATOM 4567 C C . SER A 1 2 ? -1.434 -23.067 8.714 1.00 0.00 2 SER A C 4
ATOM 4568 O O . SER A 1 2 ? -2.431 -23.625 8.253 1.00 0.00 2 SER A O 4
ATOM 4576 N N . ARG A 1 3 ? -1.374 -21.760 8.915 1.00 0.00 3 ARG A N 4
ATOM 4577 C CA . ARG A 1 3 ? -2.483 -20.888 8.570 1.00 0.00 3 ARG A CA 4
ATOM 4578 C C . ARG A 1 3 ? -2.426 -20.572 7.084 1.00 0.00 3 ARG A C 4
ATOM 4579 O O . ARG A 1 3 ? -1.742 -19.646 6.659 1.00 0.00 3 ARG A O 4
ATOM 4600 N N . THR A 1 4 ? -3.118 -21.378 6.298 1.00 0.00 4 THR A N 4
ATOM 4601 C CA . THR A 1 4 ? -3.128 -21.207 4.861 1.00 0.00 4 THR A CA 4
ATOM 4602 C C . THR A 1 4 ? -4.455 -20.619 4.391 1.00 0.00 4 THR A C 4
ATOM 4603 O O . THR A 1 4 ? -5.498 -20.816 5.025 1.00 0.00 4 THR A O 4
ATOM 4614 N N . ILE A 1 5 ? -4.401 -19.888 3.289 1.00 0.00 5 ILE A N 4
ATOM 4615 C CA . ILE A 1 5 ? -5.571 -19.249 2.704 1.00 0.00 5 ILE A CA 4
ATOM 4616 C C . ILE A 1 5 ? -5.547 -19.390 1.188 1.00 0.00 5 ILE A C 4
ATOM 4617 O O . ILE A 1 5 ? -4.558 -19.854 0.620 1.00 0.00 5 ILE A O 4
ATOM 4633 N N . PHE A 1 6 ? -6.622 -18.983 0.534 1.00 0.00 6 PHE A N 4
ATOM 4634 C CA . PHE A 1 6 ? -6.664 -18.989 -0.918 1.00 0.00 6 PHE A CA 4
ATOM 4635 C C . PHE A 1 6 ? -6.197 -17.644 -1.450 1.00 0.00 6 PHE A C 4
ATOM 4636 O O . PHE A 1 6 ? -6.951 -16.671 -1.470 1.00 0.00 6 PHE A O 4
ATOM 4653 N N . CYS A 1 7 ? -4.936 -17.592 -1.851 1.00 0.00 7 CYS A N 4
ATOM 4654 C CA . CYS A 1 7 ? -4.333 -16.363 -2.333 1.00 0.00 7 CYS A CA 4
ATOM 4655 C C . CYS A 1 7 ? -4.890 -15.999 -3.703 1.00 0.00 7 CYS A C 4
ATOM 4656 O O . CYS A 1 7 ? -5.048 -16.863 -4.563 1.00 0.00 7 CYS A O 4
ATOM 4664 N N . THR A 1 8 ? -5.182 -14.723 -3.898 1.00 0.00 8 THR A N 4
ATOM 4665 C CA . THR A 1 8 ? -5.720 -14.239 -5.160 1.00 0.00 8 THR A CA 4
ATOM 4666 C C . THR A 1 8 ? -4.714 -14.413 -6.296 1.00 0.00 8 THR A C 4
ATOM 4667 O O . THR A 1 8 ? -5.054 -14.909 -7.370 1.00 0.00 8 THR A O 4
ATOM 4678 N N . TYR A 1 9 ? -3.474 -14.027 -6.032 1.00 0.00 9 TYR A N 4
ATOM 4679 C CA . TYR A 1 9 ? -2.419 -14.053 -7.039 1.00 0.00 9 TYR A CA 4
ATOM 4680 C C . TYR A 1 9 ? -2.003 -15.486 -7.389 1.00 0.00 9 TYR A C 4
ATOM 4681 O O . TYR A 1 9 ? -1.622 -15.770 -8.526 1.00 0.00 9 TYR A O 4
ATOM 4699 N N . LEU A 1 10 ? -2.087 -16.391 -6.423 1.00 0.00 10 LEU A N 4
ATOM 4700 C CA . LEU A 1 10 ? -1.645 -17.764 -6.641 1.00 0.00 10 LEU A CA 4
ATOM 4701 C C . LEU A 1 10 ? -2.817 -18.679 -7.004 1.00 0.00 10 LEU A C 4
ATOM 4702 O O . LEU A 1 10 ? -2.623 -19.726 -7.623 1.00 0.00 10 LEU A O 4
ATOM 4718 N N . GLN A 1 11 ? -4.031 -18.274 -6.610 1.00 0.00 11 GLN A N 4
ATOM 4719 C CA . GLN A 1 11 ? -5.254 -19.047 -6.872 1.00 0.00 11 GLN A CA 4
ATOM 4720 C C . GLN A 1 11 ? -5.210 -20.411 -6.182 1.00 0.00 11 GLN A C 4
ATOM 4721 O O . GLN A 1 11 ? -5.940 -21.333 -6.552 1.00 0.00 11 GLN A O 4
ATOM 4735 N N . ARG A 1 12 ? -4.372 -20.520 -5.159 1.00 0.00 12 ARG A N 4
ATOM 4736 C CA . ARG A 1 12 ? -4.181 -21.778 -4.450 1.00 0.00 12 ARG A CA 4
ATOM 4737 C C . ARG A 1 12 ? -4.171 -21.560 -2.948 1.00 0.00 12 ARG A C 4
ATOM 4738 O O . ARG A 1 12 ? -4.120 -20.423 -2.472 1.00 0.00 12 ARG A O 4
ATOM 4759 N N . ASP A 1 13 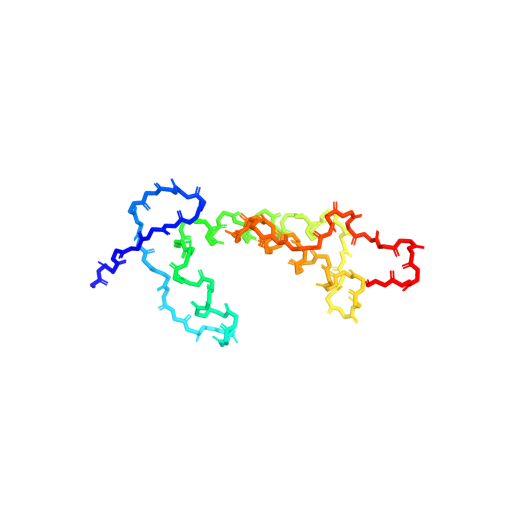? -4.217 -22.661 -2.215 1.00 0.00 13 ASP A N 4
ATOM 4760 C CA . ASP A 1 13 ? -4.107 -22.635 -0.764 1.00 0.00 13 ASP A CA 4
ATOM 4761 C C . ASP A 1 13 ? -2.640 -22.524 -0.363 1.00 0.00 13 ASP A C 4
ATOM 4762 O O . ASP A 1 13 ? -1.869 -23.478 -0.502 1.00 0.00 13 ASP A O 4
ATOM 4771 N N . ALA A 1 14 ? -2.257 -21.345 0.100 1.00 0.00 14 ALA A N 4
ATOM 4772 C CA . ALA A 1 14 ? -0.870 -21.053 0.436 1.00 0.00 14 ALA A CA 4
ATOM 4773 C C . ALA A 1 14 ? -0.789 -20.337 1.777 1.00 0.00 14 ALA A C 4
ATOM 4774 O O . ALA A 1 14 ? -1.817 -20.078 2.397 1.00 0.00 14 ALA A O 4
ATOM 4781 N N . GLU A 1 15 ? 0.427 -20.020 2.216 1.00 0.00 15 GLU A N 4
ATOM 4782 C CA . GLU A 1 15 ? 0.637 -19.326 3.486 1.00 0.00 15 GLU A CA 4
ATOM 4783 C C . GLU A 1 15 ? -0.207 -18.064 3.565 1.00 0.00 15 GLU A C 4
ATOM 4784 O O . GLU A 1 15 ? -0.175 -17.228 2.663 1.00 0.00 15 GLU A O 4
ATOM 4796 N N . GLY A 1 16 ? -0.959 -17.931 4.642 1.00 0.00 16 GLY A N 4
ATOM 4797 C CA . GLY A 1 16 ? -1.801 -16.773 4.818 1.00 0.00 16 GLY A CA 4
ATOM 4798 C C . GLY A 1 16 ? -1.111 -15.689 5.601 1.00 0.00 16 GLY A C 4
ATOM 4799 O O . GLY A 1 16 ? -1.689 -15.125 6.531 1.00 0.00 16 GLY A O 4
ATOM 4803 N N . GLN A 1 17 ? 0.134 -15.412 5.220 1.00 0.00 17 GLN A N 4
ATOM 4804 C CA . GLN A 1 17 ? 0.937 -14.394 5.877 1.00 0.00 17 GLN A CA 4
ATOM 4805 C C . GLN A 1 17 ? 1.087 -14.690 7.371 1.00 0.00 17 GLN A C 4
ATOM 4806 O O . GLN A 1 17 ? 1.071 -15.849 7.789 1.00 0.00 17 GLN A O 4
ATOM 4820 N N . ASP A 1 18 ? 1.280 -13.643 8.157 1.00 0.00 18 ASP A N 4
ATOM 4821 C CA . ASP A 1 18 ? 1.408 -13.774 9.597 1.00 0.00 18 ASP A CA 4
ATOM 4822 C C . ASP A 1 18 ? 0.215 -13.120 10.274 1.00 0.00 18 ASP A C 4
ATOM 4823 O O . ASP A 1 18 ? -0.771 -12.785 9.619 1.00 0.00 18 ASP A O 4
ATOM 4832 N N . PHE A 1 19 ? 0.298 -12.935 11.580 1.00 0.00 19 PHE A N 4
ATOM 4833 C CA . PHE A 1 19 ? -0.794 -12.334 12.328 1.00 0.00 19 PHE A CA 4
ATOM 4834 C C . PHE A 1 19 ? -0.585 -10.833 12.472 1.00 0.00 19 PHE A C 4
ATOM 4835 O O . PHE A 1 19 ? 0.360 -10.275 11.912 1.00 0.00 19 PHE A O 4
ATOM 4852 N N . GLN A 1 20 ? -1.482 -10.185 13.208 1.00 0.00 20 GLN A N 4
ATOM 4853 C CA . GLN A 1 20 ? -1.374 -8.754 13.465 1.00 0.00 20 GLN A CA 4
ATOM 4854 C C . GLN A 1 20 ? -0.091 -8.436 14.217 1.00 0.00 20 GLN A C 4
ATOM 4855 O O . GLN A 1 20 ? -0.016 -8.579 15.438 1.00 0.00 20 GLN A O 4
ATOM 4869 N N . LEU A 1 21 ? 0.927 -8.047 13.470 1.00 0.00 21 LEU A N 4
ATOM 4870 C CA . LEU A 1 21 ? 2.201 -7.663 14.050 1.00 0.00 21 LEU A CA 4
ATOM 4871 C C . LEU A 1 21 ? 2.445 -6.168 13.879 1.00 0.00 21 LEU A C 4
ATOM 4872 O O . LEU A 1 21 ? 3.443 -5.638 14.361 1.00 0.00 21 LEU A O 4
ATOM 4888 N N . TYR A 1 22 ? 1.515 -5.508 13.192 1.00 0.00 22 TYR A N 4
ATOM 4889 C CA . TYR A 1 22 ? 1.591 -4.070 12.949 1.00 0.00 22 TYR A CA 4
ATOM 4890 C C . TYR A 1 22 ? 0.312 -3.564 12.261 1.00 0.00 22 TYR A C 4
ATOM 4891 O O . TYR A 1 22 ? -0.314 -2.631 12.755 1.00 0.00 22 TYR A O 4
ATOM 4909 N N . PRO A 1 23 ? -0.113 -4.154 11.119 1.00 0.00 23 PRO A N 4
ATOM 4910 C CA . PRO A 1 23 ? -1.337 -3.726 10.452 1.00 0.00 23 PRO A CA 4
ATOM 4911 C C . PRO A 1 23 ? -2.571 -4.422 11.016 1.00 0.00 23 PRO A C 4
ATOM 4912 O O . PRO A 1 23 ? -2.518 -5.592 11.399 1.00 0.00 23 PRO A O 4
ATOM 4923 N N . GLY A 1 24 ? -3.682 -3.702 11.049 1.00 0.00 24 GLY A N 4
ATOM 4924 C CA . GLY A 1 24 ? -4.898 -4.237 11.619 1.00 0.00 24 GLY A CA 4
ATOM 4925 C C . GLY A 1 24 ? -5.895 -4.665 10.561 1.00 0.00 24 GLY A C 4
ATOM 4926 O O . GLY A 1 24 ? -5.770 -5.751 9.991 1.00 0.00 24 GLY A O 4
ATOM 4930 N N . GLU A 1 25 ? -6.865 -3.804 10.277 1.00 0.00 25 GLU A N 4
ATOM 4931 C CA . GLU A 1 25 ? -7.948 -4.146 9.361 1.00 0.00 25 GLU A CA 4
ATOM 4932 C C . GLU A 1 25 ? -7.461 -4.229 7.916 1.00 0.00 25 GLU A C 4
ATOM 4933 O O . GLU A 1 25 ? -7.872 -5.115 7.169 1.00 0.00 25 GLU A O 4
ATOM 4945 N N . LEU A 1 26 ? -6.574 -3.323 7.528 1.00 0.00 26 LEU A N 4
ATOM 4946 C CA . LEU A 1 26 ? -6.026 -3.348 6.182 1.00 0.00 26 LEU A CA 4
ATOM 4947 C C . LEU A 1 26 ? -5.115 -4.556 6.031 1.00 0.00 26 LEU A C 4
ATOM 4948 O O . LEU A 1 26 ? -5.113 -5.231 4.999 1.00 0.00 26 LEU A O 4
ATOM 4964 N N . GLY A 1 27 ? -4.362 -4.834 7.090 1.00 0.00 27 GLY A N 4
ATOM 4965 C CA . GLY A 1 27 ? -3.475 -5.974 7.096 1.00 0.00 27 GLY A CA 4
ATOM 4966 C C . GLY A 1 27 ? -4.216 -7.274 6.882 1.00 0.00 27 GLY A C 4
ATOM 4967 O O . GLY A 1 27 ? -3.901 -8.020 5.963 1.00 0.00 27 GLY A O 4
ATOM 4971 N N . LYS A 1 28 ? -5.226 -7.529 7.706 1.00 0.00 28 LYS A N 4
ATOM 4972 C CA . LYS A 1 28 ? -5.957 -8.789 7.632 1.00 0.00 28 LYS A CA 4
ATOM 4973 C C . LYS A 1 28 ? -6.670 -8.940 6.292 1.00 0.00 28 LYS A C 4
ATOM 4974 O O . LYS A 1 28 ? -6.769 -10.045 5.766 1.00 0.00 28 LYS A O 4
ATOM 4993 N N . ARG A 1 29 ? -7.147 -7.834 5.730 1.00 0.00 29 ARG A N 4
ATOM 4994 C CA . ARG A 1 29 ? -7.844 -7.886 4.450 1.00 0.00 29 ARG A CA 4
ATOM 4995 C C . ARG A 1 29 ? -6.919 -8.420 3.363 1.00 0.00 29 ARG A C 4
ATOM 4996 O O . ARG A 1 29 ? -7.335 -9.200 2.509 1.00 0.00 29 ARG A O 4
ATOM 5017 N N . ILE A 1 30 ? -5.660 -8.013 3.410 1.00 0.00 30 ILE A N 4
ATOM 5018 C CA . ILE A 1 30 ? -4.689 -8.445 2.413 1.00 0.00 30 ILE A CA 4
ATOM 5019 C C . ILE A 1 30 ? -4.105 -9.816 2.762 1.00 0.00 30 ILE A C 4
ATOM 5020 O O . ILE A 1 30 ? -4.021 -10.696 1.909 1.00 0.00 30 ILE A O 4
ATOM 5036 N N . TYR A 1 31 ? -3.732 -9.994 4.026 1.00 0.00 31 TYR A N 4
ATOM 5037 C CA . TYR A 1 31 ? -3.068 -11.217 4.490 1.00 0.00 31 TYR A CA 4
ATOM 5038 C C . TYR A 1 31 ? -3.889 -12.474 4.203 1.00 0.00 31 TYR A C 4
ATOM 5039 O O . TYR A 1 31 ? -3.336 -13.520 3.874 1.00 0.00 31 TYR A O 4
ATOM 5057 N N . ASN A 1 32 ? -5.210 -12.361 4.296 1.00 0.00 32 ASN A N 4
ATOM 5058 C CA . ASN A 1 32 ? -6.089 -13.518 4.111 1.00 0.00 32 ASN A CA 4
ATOM 5059 C C . ASN A 1 32 ? -6.154 -13.964 2.656 1.00 0.00 32 ASN A C 4
ATOM 5060 O O . ASN A 1 32 ? -6.806 -14.962 2.339 1.00 0.00 32 ASN A O 4
ATOM 5071 N N . GLU A 1 33 ? -5.494 -13.227 1.770 1.00 0.00 33 GLU A N 4
ATOM 5072 C CA . GLU A 1 33 ? -5.476 -13.579 0.356 1.00 0.00 33 GLU A CA 4
ATOM 5073 C C . GLU A 1 33 ? -4.089 -13.362 -0.241 1.00 0.00 33 GLU A C 4
ATOM 5074 O O . GLU A 1 33 ? -3.912 -13.427 -1.457 1.00 0.00 33 GLU A O 4
ATOM 5086 N N . ILE A 1 34 ? -3.104 -13.132 0.617 1.00 0.00 34 ILE A N 4
ATOM 5087 C CA . ILE A 1 34 ? -1.742 -12.879 0.168 1.00 0.00 34 ILE A CA 4
ATOM 5088 C C . ILE A 1 34 ? -0.737 -13.659 1.002 1.00 0.00 34 ILE A C 4
ATOM 5089 O O . ILE A 1 34 ? -0.705 -13.551 2.225 1.00 0.00 34 ILE A O 4
ATOM 5105 N N . SER A 1 35 ? 0.073 -14.454 0.324 1.00 0.00 35 SER A N 4
ATOM 5106 C CA . SER A 1 35 ? 1.108 -15.229 0.974 1.00 0.00 35 SER A CA 4
ATOM 5107 C C . SER A 1 35 ? 2.326 -14.361 1.276 1.00 0.00 35 SER A C 4
ATOM 5108 O O . SER A 1 35 ? 2.483 -13.276 0.711 1.00 0.00 35 SER A O 4
ATOM 5116 N N . LYS A 1 36 ? 3.194 -14.859 2.151 1.00 0.00 36 LYS A N 4
ATOM 5117 C CA . LYS A 1 36 ? 4.371 -14.112 2.582 1.00 0.00 36 LYS A CA 4
ATOM 5118 C C . LYS A 1 36 ? 5.269 -13.783 1.394 1.00 0.00 36 LYS A C 4
ATOM 5119 O O . LYS A 1 36 ? 5.881 -12.717 1.343 1.00 0.00 36 LYS A O 4
ATOM 5138 N N . ASP A 1 37 ? 5.312 -14.694 0.428 1.00 0.00 37 ASP A N 4
ATOM 5139 C CA . ASP A 1 37 ? 6.151 -14.524 -0.754 1.00 0.00 37 ASP A CA 4
ATOM 5140 C C . ASP A 1 37 ? 5.686 -13.333 -1.578 1.00 0.00 37 ASP A C 4
ATOM 5141 O O . ASP A 1 37 ? 6.489 -12.493 -1.976 1.00 0.00 37 ASP A O 4
ATOM 5150 N N . ALA A 1 38 ? 4.380 -13.259 -1.811 1.00 0.00 38 ALA A N 4
ATOM 5151 C CA . ALA A 1 38 ? 3.801 -12.193 -2.619 1.00 0.00 38 ALA A CA 4
ATOM 5152 C C . ALA A 1 38 ? 3.934 -10.848 -1.916 1.00 0.00 38 ALA A C 4
ATOM 5153 O O . ALA A 1 38 ? 4.226 -9.836 -2.549 1.00 0.00 38 ALA A O 4
ATOM 5160 N N . TRP A 1 39 ? 3.731 -10.853 -0.604 1.00 0.00 39 TRP A N 4
ATOM 5161 C CA . TRP A 1 39 ? 3.850 -9.640 0.196 1.00 0.00 39 TRP A CA 4
ATOM 5162 C C . TRP A 1 39 ? 5.283 -9.115 0.168 1.00 0.00 39 TRP A C 4
ATOM 5163 O O . TRP A 1 39 ? 5.521 -7.937 -0.117 1.00 0.00 39 TRP A O 4
ATOM 5184 N N . ALA A 1 40 ? 6.233 -10.000 0.450 1.00 0.00 40 ALA A N 4
ATOM 5185 C CA . ALA A 1 40 ? 7.639 -9.625 0.501 1.00 0.00 40 ALA A CA 4
ATOM 5186 C C . ALA A 1 40 ? 8.132 -9.168 -0.864 1.00 0.00 40 ALA A C 4
ATOM 5187 O O . ALA A 1 40 ? 8.919 -8.224 -0.967 1.00 0.00 40 ALA A O 4
ATOM 5194 N N . GLN A 1 41 ? 7.649 -9.833 -1.908 1.00 0.00 41 GLN A N 4
ATOM 5195 C CA . GLN A 1 41 ? 8.044 -9.515 -3.272 1.00 0.00 41 GLN A CA 4
ATOM 5196 C C . GLN A 1 41 ? 7.559 -8.124 -3.668 1.00 0.00 41 GLN A C 4
ATOM 5197 O O . GLN A 1 41 ? 8.343 -7.305 -4.155 1.00 0.00 41 GLN A O 4
ATOM 5211 N N . TRP A 1 42 ? 6.280 -7.844 -3.439 1.00 0.00 42 TRP A N 4
ATOM 5212 C CA . TRP A 1 42 ? 5.712 -6.573 -3.861 1.00 0.00 42 TRP A CA 4
ATOM 5213 C C . TRP A 1 42 ? 6.303 -5.417 -3.066 1.00 0.00 42 TRP A C 4
ATOM 5214 O O . TRP A 1 42 ? 6.545 -4.344 -3.617 1.00 0.00 42 TRP A O 4
ATOM 5235 N N . GLN A 1 43 ? 6.550 -5.627 -1.778 1.00 0.00 43 GLN A N 4
ATOM 5236 C CA . GLN A 1 43 ? 7.187 -4.598 -0.969 1.00 0.00 43 GLN A CA 4
ATOM 5237 C C . GLN A 1 43 ? 8.600 -4.327 -1.463 1.00 0.00 43 GLN A C 4
ATOM 5238 O O . GLN A 1 43 ? 9.037 -3.177 -1.509 1.00 0.00 43 GLN A O 4
ATOM 5252 N N . HIS A 1 44 ? 9.305 -5.386 -1.849 1.00 0.00 44 HIS A N 4
ATOM 5253 C CA . HIS A 1 44 ? 10.648 -5.247 -2.398 1.00 0.00 44 HIS A CA 4
ATOM 5254 C C . HIS A 1 44 ? 10.588 -4.451 -3.697 1.00 0.00 44 HIS A C 4
ATOM 5255 O O . HIS A 1 44 ? 11.399 -3.553 -3.935 1.00 0.00 44 HIS A O 4
ATOM 5270 N N . LYS A 1 45 ? 9.607 -4.787 -4.523 1.00 0.00 45 LYS A N 4
ATOM 5271 C CA . LYS A 1 45 ? 9.368 -4.086 -5.775 1.00 0.00 45 LYS A CA 4
ATOM 5272 C C . LYS A 1 45 ? 9.095 -2.606 -5.524 1.00 0.00 45 LYS A C 4
ATOM 5273 O O . LYS A 1 45 ? 9.772 -1.738 -6.075 1.00 0.00 45 LYS A O 4
ATOM 5292 N N . GLN A 1 46 ? 8.112 -2.331 -4.674 1.00 0.00 46 GLN A N 4
ATOM 5293 C CA . GLN A 1 46 ? 7.685 -0.967 -4.396 1.00 0.00 46 GLN A CA 4
ATOM 5294 C C . GLN A 1 46 ? 8.834 -0.134 -3.836 1.00 0.00 46 GLN A C 4
ATOM 5295 O O . GLN A 1 46 ? 8.990 1.034 -4.192 1.00 0.00 46 GLN A O 4
ATOM 5309 N N . THR A 1 47 ? 9.639 -0.739 -2.970 1.00 0.00 47 THR A N 4
ATOM 5310 C CA . THR A 1 47 ? 10.789 -0.055 -2.394 1.00 0.00 47 THR A CA 4
ATOM 5311 C C . THR A 1 47 ? 11.731 0.435 -3.500 1.00 0.00 47 THR A C 4
ATOM 5312 O O . THR A 1 47 ? 12.217 1.569 -3.461 1.00 0.00 47 THR A O 4
ATOM 5323 N N . MET A 1 48 ? 11.953 -0.411 -4.504 1.00 0.00 48 MET A N 4
ATOM 5324 C CA . MET A 1 48 ? 12.785 -0.036 -5.641 1.00 0.00 48 MET A CA 4
ATOM 5325 C C . MET A 1 48 ? 12.141 1.125 -6.395 1.00 0.00 48 MET A C 4
ATOM 5326 O O . MET A 1 48 ? 12.812 2.098 -6.743 1.00 0.00 48 MET A O 4
ATOM 5340 N N . LEU A 1 49 ? 10.831 1.029 -6.607 1.00 0.00 49 LEU A N 4
ATOM 5341 C CA . LEU A 1 49 ? 10.081 2.079 -7.294 1.00 0.00 49 LEU A CA 4
ATOM 5342 C C . LEU A 1 49 ? 10.224 3.415 -6.573 1.00 0.00 49 LEU A C 4
ATOM 5343 O O . LEU A 1 49 ? 10.423 4.448 -7.203 1.00 0.00 49 LEU A O 4
ATOM 5359 N N . ILE A 1 50 ? 10.133 3.384 -5.247 1.00 0.00 50 ILE A N 4
ATOM 5360 C CA . ILE A 1 50 ? 10.233 4.597 -4.439 1.00 0.00 50 ILE A CA 4
ATOM 5361 C C . ILE A 1 50 ? 11.572 5.308 -4.656 1.00 0.00 50 ILE A C 4
ATOM 5362 O O . ILE A 1 50 ? 11.617 6.530 -4.798 1.00 0.00 50 ILE A O 4
ATOM 5378 N N . ASN A 1 51 ? 12.652 4.535 -4.704 1.00 0.00 51 ASN A N 4
ATOM 5379 C CA . ASN A 1 51 ? 13.993 5.104 -4.872 1.00 0.00 51 ASN A CA 4
ATOM 5380 C C . ASN A 1 51 ? 14.213 5.602 -6.295 1.00 0.00 51 ASN A C 4
ATOM 5381 O O . ASN A 1 51 ? 14.879 6.612 -6.513 1.00 0.00 51 ASN A O 4
ATOM 5392 N N . GLU A 1 52 ? 13.647 4.896 -7.257 1.00 0.00 52 GLU A N 4
ATOM 5393 C CA . GLU A 1 52 ? 13.820 5.241 -8.662 1.00 0.00 52 GLU A CA 4
ATOM 5394 C C . GLU A 1 52 ? 12.939 6.420 -9.061 1.00 0.00 52 GLU A C 4
ATOM 5395 O O . GLU A 1 52 ? 13.354 7.290 -9.830 1.00 0.00 52 GLU A O 4
ATOM 5407 N N . LYS A 1 53 ? 11.728 6.449 -8.535 1.00 0.00 53 LYS A N 4
ATOM 5408 C CA . LYS A 1 53 ? 10.801 7.536 -8.815 1.00 0.00 53 LYS A CA 4
ATOM 5409 C C . LYS A 1 53 ? 11.125 8.753 -7.956 1.00 0.00 53 LYS A C 4
ATOM 5410 O O . LYS A 1 53 ? 10.690 9.866 -8.257 1.00 0.00 53 LYS A O 4
ATOM 5429 N N . LYS A 1 54 ? 11.896 8.520 -6.893 1.00 0.00 54 LYS A N 4
ATOM 5430 C CA . LYS A 1 54 ? 12.297 9.569 -5.961 1.00 0.00 54 LYS A CA 4
ATOM 5431 C C . LYS A 1 54 ? 11.078 10.253 -5.362 1.00 0.00 54 LYS A C 4
ATOM 5432 O O . LYS A 1 54 ? 10.879 11.462 -5.524 1.00 0.00 54 LYS A O 4
ATOM 5451 N N . LEU A 1 55 ? 10.254 9.473 -4.682 1.00 0.00 55 LEU A N 4
ATOM 5452 C CA . LEU A 1 55 ? 9.045 10.001 -4.081 1.00 0.00 55 LEU A CA 4
ATOM 5453 C C . LEU A 1 55 ? 9.110 9.904 -2.563 1.00 0.00 55 LEU A C 4
ATOM 5454 O O . LEU A 1 55 ? 9.599 8.918 -2.010 1.00 0.00 55 LEU A O 4
ATOM 5470 N N . ASN A 1 56 ? 8.645 10.945 -1.896 1.00 0.00 56 ASN A N 4
ATOM 5471 C CA . ASN A 1 56 ? 8.583 10.956 -0.443 1.00 0.00 56 ASN A CA 4
ATOM 5472 C C . ASN A 1 56 ? 7.133 11.050 -0.000 1.00 0.00 56 ASN A C 4
ATOM 5473 O O . ASN A 1 56 ? 6.311 11.670 -0.684 1.00 0.00 56 ASN A O 4
ATOM 5484 N N . MET A 1 57 ? 6.809 10.432 1.127 1.00 0.00 57 MET A N 4
ATOM 5485 C CA . MET A 1 57 ? 5.438 10.422 1.614 1.00 0.00 57 MET A CA 4
ATOM 5486 C C . MET A 1 57 ? 5.082 11.752 2.267 1.00 0.00 57 MET A C 4
ATOM 5487 O O . MET A 1 57 ? 5.011 11.870 3.490 1.00 0.00 57 MET A O 4
ATOM 5501 N N . MET A 1 58 ? 4.905 12.760 1.431 1.00 0.00 58 MET A N 4
ATOM 5502 C CA . MET A 1 58 ? 4.496 14.081 1.882 1.00 0.00 58 MET A CA 4
ATOM 5503 C C . MET A 1 58 ? 3.316 14.572 1.054 1.00 0.00 58 MET A C 4
ATOM 5504 O O . MET A 1 58 ? 2.550 15.429 1.489 1.00 0.00 58 MET A O 4
ATOM 5518 N N . ASN A 1 59 ? 3.172 14.001 -0.137 1.00 0.00 59 ASN A N 4
ATOM 5519 C CA . ASN A 1 59 ? 2.077 14.342 -1.030 1.00 0.00 59 ASN A CA 4
ATOM 5520 C C . ASN A 1 59 ? 1.227 13.100 -1.277 1.00 0.00 59 ASN A C 4
ATOM 5521 O O . ASN A 1 59 ? 1.753 12.041 -1.640 1.00 0.00 59 ASN A O 4
ATOM 5532 N N . ALA A 1 60 ? -0.080 13.240 -1.087 1.00 0.00 60 ALA A N 4
ATOM 5533 C CA . ALA A 1 60 ? -1.014 12.129 -1.230 1.00 0.00 60 ALA A CA 4
ATOM 5534 C C . ALA A 1 60 ? -1.016 11.568 -2.650 1.00 0.00 60 ALA A C 4
ATOM 5535 O O . ALA A 1 60 ? -1.427 10.432 -2.869 1.00 0.00 60 ALA A O 4
ATOM 5542 N N . GLU A 1 61 ? -0.542 12.364 -3.607 1.00 0.00 61 GLU A N 4
ATOM 5543 C CA . GLU A 1 61 ? -0.449 11.932 -5.000 1.00 0.00 61 GLU A CA 4
ATOM 5544 C C . GLU A 1 61 ? 0.357 10.639 -5.133 1.00 0.00 61 GLU A C 4
ATOM 5545 O O . GLU A 1 61 ? -0.003 9.748 -5.897 1.00 0.00 61 GLU A O 4
ATOM 5557 N N . HIS A 1 62 ? 1.433 10.527 -4.371 1.00 0.00 62 HIS A N 4
ATOM 5558 C CA . HIS A 1 62 ? 2.290 9.352 -4.462 1.00 0.00 62 HIS A CA 4
ATOM 5559 C C . HIS A 1 62 ? 1.778 8.244 -3.552 1.00 0.00 62 HIS A C 4
ATOM 5560 O O . HIS A 1 62 ? 2.094 7.071 -3.747 1.00 0.00 62 HIS A O 4
ATOM 5575 N N . ARG A 1 63 ? 0.970 8.622 -2.570 1.00 0.00 63 ARG A N 4
ATOM 5576 C CA . ARG A 1 63 ? 0.318 7.652 -1.703 1.00 0.00 63 ARG A CA 4
ATOM 5577 C C . ARG A 1 63 ? -0.805 6.951 -2.463 1.00 0.00 63 ARG A C 4
ATOM 5578 O O . ARG A 1 63 ? -0.956 5.732 -2.377 1.00 0.00 63 ARG A O 4
ATOM 5599 N N . LYS A 1 64 ? -1.578 7.724 -3.226 1.00 0.00 64 LYS A N 4
ATOM 5600 C CA . LYS A 1 64 ? -2.671 7.162 -4.006 1.00 0.00 64 LYS A CA 4
ATOM 5601 C C . LYS A 1 64 ? -2.124 6.243 -5.096 1.00 0.00 64 LYS A C 4
ATOM 5602 O O . LYS A 1 64 ? -2.676 5.176 -5.338 1.00 0.00 64 LYS A O 4
ATOM 5621 N N . LEU A 1 65 ? -1.020 6.651 -5.725 1.00 0.00 65 LEU A N 4
ATOM 5622 C CA . LEU A 1 65 ? -0.375 5.831 -6.748 1.00 0.00 65 LEU A CA 4
ATOM 5623 C C . LEU A 1 65 ? 0.071 4.494 -6.167 1.00 0.00 65 LEU A C 4
ATOM 5624 O O . LEU A 1 65 ? -0.223 3.436 -6.728 1.00 0.00 65 LEU A O 4
ATOM 5640 N N . LEU A 1 66 ? 0.763 4.553 -5.033 1.00 0.00 66 LEU A N 4
ATOM 5641 C CA . LEU A 1 66 ? 1.213 3.351 -4.343 1.00 0.00 66 LEU A CA 4
ATOM 5642 C C . LEU A 1 66 ? 0.030 2.439 -4.034 1.00 0.00 66 LEU A C 4
ATOM 5643 O O . LEU A 1 66 ? 0.098 1.229 -4.243 1.00 0.00 66 LEU A O 4
ATOM 5659 N N . GLU A 1 67 ? -1.056 3.033 -3.554 1.00 0.00 67 GLU A N 4
ATOM 5660 C CA . GLU A 1 67 ? -2.248 2.280 -3.202 1.00 0.00 67 GLU A CA 4
ATOM 5661 C C . GLU A 1 67 ? -2.852 1.618 -4.435 1.00 0.00 67 GLU A C 4
ATOM 5662 O O . GLU A 1 67 ? -3.183 0.430 -4.413 1.00 0.00 67 GLU A O 4
ATOM 5674 N N . GLN A 1 68 ? -2.974 2.389 -5.510 1.00 0.00 68 GLN A N 4
ATOM 5675 C CA . GLN A 1 68 ? -3.530 1.887 -6.761 1.00 0.00 68 GLN A CA 4
ATOM 5676 C C . GLN A 1 68 ? -2.764 0.663 -7.255 1.00 0.00 68 GLN A C 4
ATOM 5677 O O . GLN A 1 68 ? -3.359 -0.378 -7.537 1.00 0.00 68 GLN A O 4
ATOM 5691 N N . GLU A 1 69 ? -1.446 0.789 -7.344 1.00 0.00 69 GLU A N 4
ATOM 5692 C CA . GLU A 1 69 ? -0.609 -0.290 -7.853 1.00 0.00 69 GLU A CA 4
ATOM 5693 C C . GLU A 1 69 ? -0.588 -1.474 -6.889 1.00 0.00 69 GLU A C 4
ATOM 5694 O O . GLU A 1 69 ? -0.666 -2.631 -7.314 1.00 0.00 69 GLU A O 4
ATOM 5706 N N . MET A 1 70 ? -0.512 -1.184 -5.595 1.00 0.00 70 MET A N 4
ATOM 5707 C CA . MET A 1 70 ? -0.471 -2.229 -4.574 1.00 0.00 70 MET A CA 4
ATOM 5708 C C . MET A 1 70 ? -1.740 -3.073 -4.597 1.00 0.00 70 MET A C 4
ATOM 5709 O O . MET A 1 70 ? -1.675 -4.304 -4.656 1.00 0.00 70 MET A O 4
ATOM 5723 N N . VAL A 1 71 ? -2.890 -2.412 -4.562 1.00 0.00 71 VAL A N 4
ATOM 5724 C CA . VAL A 1 71 ? -4.168 -3.112 -4.572 1.00 0.00 71 VAL A CA 4
ATOM 5725 C C . VAL A 1 71 ? -4.357 -3.872 -5.881 1.00 0.00 71 VAL A C 4
ATOM 5726 O O . VAL A 1 71 ? -4.918 -4.961 -5.895 1.00 0.00 71 VAL A O 4
ATOM 5739 N N . SER A 1 72 ? -3.861 -3.312 -6.974 1.00 0.00 72 SER A N 4
ATOM 5740 C CA . SER A 1 72 ? -4.024 -3.933 -8.279 1.00 0.00 72 SER A CA 4
ATOM 5741 C C . SER A 1 72 ? -3.227 -5.233 -8.377 1.00 0.00 72 SER A C 4
ATOM 5742 O O . SER A 1 72 ? -3.674 -6.195 -8.996 1.00 0.00 72 SER A O 4
ATOM 5750 N N . PHE A 1 73 ? -2.052 -5.263 -7.760 1.00 0.00 73 PHE A N 4
ATOM 5751 C CA . PHE A 1 73 ? -1.191 -6.434 -7.839 1.00 0.00 73 PHE A CA 4
ATOM 5752 C C . PHE A 1 73 ? -1.569 -7.473 -6.788 1.00 0.00 73 PHE A C 4
ATOM 5753 O O . PHE A 1 73 ? -1.868 -8.619 -7.123 1.00 0.00 73 PHE A O 4
ATOM 5770 N N . LEU A 1 74 ? -1.560 -7.069 -5.521 1.00 0.00 74 LEU A N 4
ATOM 5771 C CA . LEU A 1 74 ? -1.788 -8.000 -4.421 1.00 0.00 74 LEU A CA 4
ATOM 5772 C C . LEU A 1 74 ? -3.244 -8.453 -4.362 1.00 0.00 74 LEU A C 4
ATOM 5773 O O . LEU A 1 74 ? -3.537 -9.648 -4.381 1.00 0.00 74 LEU A O 4
ATOM 5789 N N . PHE A 1 75 ? -4.152 -7.496 -4.299 1.00 0.00 75 PHE A N 4
ATOM 5790 C CA . PHE A 1 75 ? -5.567 -7.798 -4.176 1.00 0.00 75 PHE A CA 4
ATOM 5791 C C . PHE A 1 75 ? -6.141 -8.210 -5.526 1.00 0.00 75 PHE A C 4
ATOM 5792 O O . PHE A 1 75 ? -6.908 -9.169 -5.614 1.00 0.00 75 PHE A O 4
ATOM 5809 N N . GLU A 1 76 ? -5.740 -7.479 -6.565 1.00 0.00 76 GLU A N 4
ATOM 5810 C CA . GLU A 1 76 ? -6.204 -7.714 -7.930 1.00 0.00 76 GLU A CA 4
ATOM 5811 C C . GLU A 1 76 ? -7.713 -7.503 -8.035 1.00 0.00 76 GLU A C 4
ATOM 5812 O O . GLU A 1 76 ? -8.511 -8.413 -7.796 1.00 0.00 76 GLU A O 4
ATOM 5824 N N . GLY A 1 77 ? -8.095 -6.285 -8.381 1.00 0.00 77 GLY A N 4
ATOM 5825 C CA . GLY A 1 77 ? -9.496 -5.958 -8.514 1.00 0.00 77 GLY A CA 4
ATOM 5826 C C . GLY A 1 77 ? -9.813 -4.573 -7.997 1.00 0.00 77 GLY A C 4
ATOM 5827 O O . GLY A 1 77 ? -10.717 -4.396 -7.185 1.00 0.00 77 GLY A O 4
ATOM 5831 N N . LYS A 1 78 ? -9.059 -3.587 -8.459 1.00 0.00 78 LYS A N 4
ATOM 5832 C CA . LYS A 1 78 ? -9.300 -2.209 -8.066 1.00 0.00 78 LYS A CA 4
ATOM 5833 C C . LYS A 1 78 ? -10.231 -1.522 -9.054 1.00 0.00 78 LYS A C 4
ATOM 5834 O O . LYS A 1 78 ? -10.213 -1.814 -10.250 1.00 0.00 78 LYS A O 4
ATOM 5853 N N . ASP A 1 79 ? -11.059 -0.624 -8.548 1.00 0.00 79 ASP A N 4
ATOM 5854 C CA . ASP A 1 79 ? -11.959 0.140 -9.399 1.00 0.00 79 ASP A CA 4
ATOM 5855 C C . ASP A 1 79 ? -11.347 1.484 -9.758 1.00 0.00 79 ASP A C 4
ATOM 5856 O O . ASP A 1 79 ? -11.870 2.213 -10.601 1.00 0.00 79 ASP A O 4
ATOM 5865 N N . VAL A 1 80 ? -10.234 1.806 -9.116 1.00 0.00 80 VAL A N 4
ATOM 5866 C CA . VAL A 1 80 ? -9.567 3.076 -9.345 1.00 0.00 80 VAL A CA 4
ATOM 5867 C C . VAL A 1 80 ? -8.753 3.028 -10.635 1.00 0.00 80 VAL A C 4
ATOM 5868 O O . VAL A 1 80 ? -7.874 2.179 -10.800 1.00 0.00 80 VAL A O 4
ATOM 5881 N N . HIS A 1 81 ? -9.063 3.935 -11.546 1.00 0.00 81 HIS A N 4
ATOM 5882 C CA . HIS A 1 81 ? -8.362 4.028 -12.817 1.00 0.00 81 HIS A CA 4
ATOM 5883 C C . HIS A 1 81 ? -6.994 4.668 -12.620 1.00 0.00 81 HIS A C 4
ATOM 5884 O O . HIS A 1 81 ? -6.876 5.721 -11.992 1.00 0.00 81 HIS A O 4
ATOM 5899 N N . ILE A 1 82 ? -5.958 4.032 -13.144 1.00 0.00 82 ILE A N 4
ATOM 5900 C CA . ILE A 1 82 ? -4.607 4.532 -12.964 1.00 0.00 82 ILE A CA 4
ATOM 5901 C C . ILE A 1 82 ? -4.093 5.197 -14.234 1.00 0.00 82 ILE A C 4
ATOM 5902 O O . ILE A 1 82 ? -3.458 4.556 -15.073 1.00 0.00 82 ILE A O 4
ATOM 5918 N N . GLU A 1 83 ? -4.400 6.475 -14.382 1.00 0.00 83 GLU A N 4
ATOM 5919 C CA . GLU A 1 83 ? -3.813 7.283 -15.439 1.00 0.00 83 GLU A CA 4
ATOM 5920 C C . GLU A 1 83 ? -2.913 8.343 -14.827 1.00 0.00 83 GLU A C 4
ATOM 5921 O O . GLU A 1 83 ? -2.111 8.972 -15.516 1.00 0.00 83 GLU A O 4
ATOM 5933 N N . GLY A 1 84 ? -3.047 8.521 -13.518 1.00 0.00 84 GLY A N 4
ATOM 5934 C CA . GLY A 1 84 ? -2.318 9.563 -12.834 1.00 0.00 84 GLY A CA 4
ATOM 5935 C C . GLY A 1 84 ? -3.073 10.871 -12.874 1.00 0.00 84 GLY A C 4
ATOM 5936 O O . GLY A 1 84 ? -4.305 10.874 -12.807 1.00 0.00 84 GLY A O 4
ATOM 5940 N N . TYR A 1 85 ? -2.335 11.970 -12.991 1.00 0.00 85 TYR A N 4
ATOM 5941 C CA . TYR A 1 85 ? -2.918 13.309 -13.092 1.00 0.00 85 TYR A CA 4
ATOM 5942 C C . TYR A 1 85 ? -3.757 13.645 -11.860 1.00 0.00 85 TYR A C 4
ATOM 5943 O O . TYR A 1 85 ? -3.754 12.924 -10.857 1.00 0.00 85 TYR A O 4
ATOM 5961 N N . THR A 1 86 ? -4.456 14.762 -11.939 1.00 0.00 86 THR A N 4
ATOM 5962 C CA . THR A 1 86 ? -5.493 15.079 -10.981 1.00 0.00 86 THR A CA 4
ATOM 5963 C C . THR A 1 86 ? -6.826 15.212 -11.709 1.00 0.00 86 THR A C 4
ATOM 5964 O O . THR A 1 86 ? -7.152 16.278 -12.233 1.00 0.00 86 THR A O 4
ATOM 5975 N N . PRO A 1 87 ? -7.592 14.114 -11.798 1.00 0.00 87 PRO A N 4
ATOM 5976 C CA . PRO A 1 87 ? -8.890 14.108 -12.462 1.00 0.00 87 PRO A CA 4
ATOM 5977 C C . PRO A 1 87 ? -10.001 14.605 -11.547 1.00 0.00 87 PRO A C 4
ATOM 5978 O O . PRO A 1 87 ? -10.669 15.597 -11.839 1.00 0.00 87 PRO A O 4
ATOM 5989 N N . GLU A 1 88 ? -10.183 13.912 -10.433 1.00 0.00 88 GLU A N 4
ATOM 5990 C CA . GLU A 1 88 ? -11.214 14.251 -9.475 1.00 0.00 88 GLU A CA 4
ATOM 5991 C C . GLU A 1 88 ? -10.819 13.703 -8.110 1.00 0.00 88 GLU A C 4
ATOM 5992 O O . GLU A 1 88 ? -10.264 12.607 -8.021 1.00 0.00 88 GLU A O 4
ATOM 6004 N N . ASP A 1 89 ? -11.065 14.468 -7.056 1.00 0.00 89 ASP A N 4
ATOM 6005 C CA . ASP A 1 89 ? -10.712 14.032 -5.706 1.00 0.00 89 ASP A CA 4
ATOM 6006 C C . ASP A 1 89 ? -11.946 13.515 -4.980 1.00 0.00 89 ASP A C 4
ATOM 6007 O O . ASP A 1 89 ? -11.847 12.876 -3.932 1.00 0.00 89 ASP A O 4
ATOM 6016 N N . LYS A 1 90 ? -13.108 13.796 -5.550 1.00 0.00 90 LYS A N 4
ATOM 6017 C CA . LYS A 1 90 ? -14.371 13.375 -4.967 1.00 0.00 90 LYS A CA 4
ATOM 6018 C C . LYS A 1 90 ? -14.896 12.118 -5.656 1.00 0.00 90 LYS A C 4
ATOM 6019 O O . LYS A 1 90 ? -15.244 12.140 -6.836 1.00 0.00 90 LYS A O 4
ATOM 6038 N N . LYS A 1 91 ? -14.935 11.024 -4.910 1.00 0.00 91 LYS A N 4
ATOM 6039 C CA . LYS A 1 91 ? -15.503 9.781 -5.405 1.00 0.00 91 LYS A CA 4
ATOM 6040 C C . LYS A 1 91 ? -16.514 9.241 -4.401 1.00 0.00 91 LYS A C 4
ATOM 6041 O O . LYS A 1 91 ? -17.709 9.185 -4.741 1.00 0.00 91 LYS A O 4
ATOM 6061 N N . MET A 1 1 ? -2.076 -25.276 13.380 1.00 0.00 1 MET A N 5
ATOM 6062 C CA . MET A 1 1 ? -1.153 -24.265 12.812 1.00 0.00 1 MET A CA 5
ATOM 6063 C C . MET A 1 1 ? -1.185 -24.287 11.286 1.00 0.00 1 MET A C 5
ATOM 6064 O O . MET A 1 1 ? -0.642 -23.394 10.633 1.00 0.00 1 MET A O 5
ATOM 6080 N N . SER A 1 2 ? -1.802 -25.318 10.713 1.00 0.00 2 SER A N 5
ATOM 6081 C CA . SER A 1 2 ? -1.961 -25.396 9.271 1.00 0.00 2 SER A CA 5
ATOM 6082 C C . SER A 1 2 ? -3.031 -24.415 8.809 1.00 0.00 2 SER A C 5
ATOM 6083 O O . SER A 1 2 ? -4.226 -24.641 9.013 1.00 0.00 2 SER A O 5
ATOM 6091 N N . ARG A 1 3 ? -2.599 -23.310 8.217 1.00 0.00 3 ARG A N 5
ATOM 6092 C CA . ARG A 1 3 ? -3.528 -22.311 7.716 1.00 0.00 3 ARG A CA 5
ATOM 6093 C C . ARG A 1 3 ? -3.363 -22.150 6.213 1.00 0.00 3 ARG A C 5
ATOM 6094 O O . ARG A 1 3 ? -2.535 -21.367 5.742 1.00 0.00 3 ARG A O 5
ATOM 6115 N N . THR A 1 4 ? -4.152 -22.902 5.469 1.00 0.00 4 THR A N 5
ATOM 6116 C CA . THR A 1 4 ? -4.081 -22.889 4.023 1.00 0.00 4 THR A CA 5
ATOM 6117 C C . THR A 1 4 ? -5.022 -21.840 3.439 1.00 0.00 4 THR A C 5
ATOM 6118 O O . THR A 1 4 ? -6.247 -21.967 3.521 1.00 0.00 4 THR A O 5
ATOM 6129 N N . ILE A 1 5 ? -4.444 -20.791 2.875 1.00 0.00 5 ILE A N 5
ATOM 6130 C CA . ILE A 1 5 ? -5.223 -19.736 2.244 1.00 0.00 5 ILE A CA 5
ATOM 6131 C C . ILE A 1 5 ? -5.132 -19.851 0.733 1.00 0.00 5 ILE A C 5
ATOM 6132 O O . ILE A 1 5 ? -4.182 -20.430 0.206 1.00 0.00 5 ILE A O 5
ATOM 6148 N N . PHE A 1 6 ? -6.117 -19.306 0.044 1.00 0.00 6 PHE A N 5
ATOM 6149 C CA . PHE A 1 6 ? -6.083 -19.254 -1.402 1.00 0.00 6 PHE A CA 5
ATOM 6150 C C . PHE A 1 6 ? -5.862 -17.819 -1.836 1.00 0.00 6 PHE A C 5
ATOM 6151 O O . PHE A 1 6 ? -6.802 -17.033 -1.922 1.00 0.00 6 PHE A O 5
ATOM 6168 N N . CYS A 1 7 ? -4.602 -17.472 -2.053 1.00 0.00 7 CYS A N 5
ATOM 6169 C CA . CYS A 1 7 ? -4.234 -16.111 -2.408 1.00 0.00 7 CYS A CA 5
ATOM 6170 C C . CYS A 1 7 ? -4.958 -15.667 -3.668 1.00 0.00 7 CYS A C 5
ATOM 6171 O O . CYS A 1 7 ? -5.067 -16.427 -4.622 1.00 0.00 7 CYS A O 5
ATOM 6179 N N . THR A 1 8 ? -5.443 -14.440 -3.671 1.00 0.00 8 THR A N 5
ATOM 6180 C CA . THR A 1 8 ? -6.157 -13.912 -4.817 1.00 0.00 8 THR A CA 5
ATOM 6181 C C . THR A 1 8 ? -5.239 -13.795 -6.028 1.00 0.00 8 THR A C 5
ATOM 6182 O O . THR A 1 8 ? -5.627 -14.130 -7.148 1.00 0.00 8 THR A O 5
ATOM 6193 N N . TYR A 1 9 ? -4.010 -13.354 -5.786 1.00 0.00 9 TYR A N 5
ATOM 6194 C CA . TYR A 1 9 ? -3.030 -13.165 -6.851 1.00 0.00 9 TYR A CA 5
ATOM 6195 C C . TYR A 1 9 ? -2.521 -14.502 -7.395 1.00 0.00 9 TYR A C 5
ATOM 6196 O O . TYR A 1 9 ? -2.302 -14.651 -8.596 1.00 0.00 9 TYR A O 5
ATOM 6214 N N . LEU A 1 10 ? -2.338 -15.475 -6.513 1.00 0.00 10 LEU A N 5
ATOM 6215 C CA . LEU A 1 10 ? -1.752 -16.752 -6.910 1.00 0.00 10 LEU A CA 5
ATOM 6216 C C . LEU A 1 10 ? -2.825 -17.768 -7.296 1.00 0.00 10 LEU A C 5
ATOM 6217 O O . LEU A 1 10 ? -2.611 -18.595 -8.184 1.00 0.00 10 LEU A O 5
ATOM 6233 N N . GLN A 1 11 ? -3.972 -17.694 -6.623 1.00 0.00 11 GLN A N 5
ATOM 6234 C CA . GLN A 1 11 ? -5.076 -18.633 -6.828 1.00 0.00 11 GLN A CA 5
ATOM 6235 C C . GLN A 1 11 ? -4.636 -20.059 -6.525 1.00 0.00 11 GLN A C 5
ATOM 6236 O O . GLN A 1 11 ? -5.110 -21.019 -7.129 1.00 0.00 11 GLN A O 5
ATOM 6250 N N . ARG A 1 12 ? -3.738 -20.181 -5.557 1.00 0.00 12 ARG A N 5
ATOM 6251 C CA . ARG A 1 12 ? -3.220 -21.473 -5.132 1.00 0.00 12 ARG A CA 5
ATOM 6252 C C . ARG A 1 12 ? -3.198 -21.508 -3.616 1.00 0.00 12 ARG A C 5
ATOM 6253 O O . ARG A 1 12 ? -3.460 -20.488 -2.971 1.00 0.00 12 ARG A O 5
ATOM 6274 N N . ASP A 1 13 ? -2.881 -22.656 -3.044 1.00 0.00 13 ASP A N 5
ATOM 6275 C CA . ASP A 1 13 ? -2.824 -22.769 -1.597 1.00 0.00 13 ASP A CA 5
ATOM 6276 C C . ASP A 1 13 ? -1.485 -22.263 -1.082 1.00 0.00 13 ASP A C 5
ATOM 6277 O O . ASP A 1 13 ? -0.418 -22.632 -1.581 1.00 0.00 13 ASP A O 5
ATOM 6286 N N . ALA A 1 14 ? -1.559 -21.383 -0.106 1.00 0.00 14 ALA A N 5
ATOM 6287 C CA . ALA A 1 14 ? -0.381 -20.821 0.520 1.00 0.00 14 ALA A CA 5
ATOM 6288 C C . ALA A 1 14 ? -0.617 -20.708 2.011 1.00 0.00 14 ALA A C 5
ATOM 6289 O O . ALA A 1 14 ? -1.689 -21.075 2.499 1.00 0.00 14 ALA A O 5
ATOM 6296 N N . GLU A 1 15 ? 0.368 -20.216 2.736 1.00 0.00 15 GLU A N 5
ATOM 6297 C CA . GLU A 1 15 ? 0.229 -20.059 4.169 1.00 0.00 15 GLU A CA 5
ATOM 6298 C C . GLU A 1 15 ? -0.140 -18.624 4.494 1.00 0.00 15 GLU A C 5
ATOM 6299 O O . GLU A 1 15 ? 0.513 -17.687 4.027 1.00 0.00 15 GLU A O 5
ATOM 6311 N N . GLY A 1 16 ? -1.203 -18.461 5.269 1.00 0.00 16 GLY A N 5
ATOM 6312 C CA . GLY A 1 16 ? -1.628 -17.140 5.675 1.00 0.00 16 GLY A CA 5
ATOM 6313 C C . GLY A 1 16 ? -0.570 -16.439 6.495 1.00 0.00 16 GLY A C 5
ATOM 6314 O O . GLY A 1 16 ? 0.164 -17.081 7.249 1.00 0.00 16 GLY A O 5
ATOM 6318 N N . GLN A 1 17 ? -0.479 -15.130 6.340 1.00 0.00 17 GLN A N 5
ATOM 6319 C CA . GLN A 1 17 ? 0.509 -14.355 7.065 1.00 0.00 17 GLN A CA 5
ATOM 6320 C C . GLN A 1 17 ? 0.228 -14.448 8.562 1.00 0.00 17 GLN A C 5
ATOM 6321 O O . GLN A 1 17 ? -0.880 -14.154 9.021 1.00 0.00 17 GLN A O 5
ATOM 6335 N N . ASP A 1 18 ? 1.230 -14.886 9.307 1.00 0.00 18 ASP A N 5
ATOM 6336 C CA . ASP A 1 18 ? 1.071 -15.172 10.722 1.00 0.00 18 ASP A CA 5
ATOM 6337 C C . ASP A 1 18 ? 1.195 -13.917 11.575 1.00 0.00 18 ASP A C 5
ATOM 6338 O O . ASP A 1 18 ? 2.239 -13.265 11.601 1.00 0.00 18 ASP A O 5
ATOM 6347 N N . PHE A 1 19 ? 0.092 -13.593 12.251 1.00 0.00 19 PHE A N 5
ATOM 6348 C CA . PHE A 1 19 ? 0.031 -12.508 13.233 1.00 0.00 19 PHE A CA 5
ATOM 6349 C C . PHE A 1 19 ? 0.129 -11.129 12.591 1.00 0.00 19 PHE A C 5
ATOM 6350 O O . PHE A 1 19 ? 1.148 -10.769 12.004 1.00 0.00 19 PHE A O 5
ATOM 6367 N N . GLN A 1 20 ? -0.950 -10.361 12.724 1.00 0.00 20 GLN A N 5
ATOM 6368 C CA . GLN A 1 20 ? -0.979 -8.982 12.266 1.00 0.00 20 GLN A CA 5
ATOM 6369 C C . GLN A 1 20 ? 0.146 -8.194 12.923 1.00 0.00 20 GLN A C 5
ATOM 6370 O O . GLN A 1 20 ? 0.138 -7.972 14.132 1.00 0.00 20 GLN A O 5
ATOM 6384 N N . LEU A 1 21 ? 1.108 -7.783 12.117 1.00 0.00 21 LEU A N 5
ATOM 6385 C CA . LEU A 1 21 ? 2.321 -7.166 12.628 1.00 0.00 21 LEU A CA 5
ATOM 6386 C C . LEU A 1 21 ? 2.047 -5.748 13.102 1.00 0.00 21 LEU A C 5
ATOM 6387 O O . LEU A 1 21 ? 2.590 -5.306 14.112 1.00 0.00 21 LEU A O 5
ATOM 6403 N N . TYR A 1 22 ? 1.192 -5.045 12.374 1.00 0.00 22 TYR A N 5
ATOM 6404 C CA . TYR A 1 22 ? 0.866 -3.665 12.700 1.00 0.00 22 TYR A CA 5
ATOM 6405 C C . TYR A 1 22 ? -0.448 -3.226 12.040 1.00 0.00 22 TYR A C 5
ATOM 6406 O O . TYR A 1 22 ? -1.310 -2.670 12.718 1.00 0.00 22 TYR A O 5
ATOM 6424 N N . PRO A 1 23 ? -0.641 -3.462 10.718 1.00 0.00 23 PRO A N 5
ATOM 6425 C CA . PRO A 1 23 ? -1.883 -3.071 10.041 1.00 0.00 23 PRO A CA 5
ATOM 6426 C C . PRO A 1 23 ? -3.085 -3.861 10.555 1.00 0.00 23 PRO A C 5
ATOM 6427 O O . PRO A 1 23 ? -3.020 -5.084 10.698 1.00 0.00 23 PRO A O 5
ATOM 6438 N N . GLY A 1 24 ? -4.183 -3.159 10.808 1.00 0.00 24 GLY A N 5
ATOM 6439 C CA . GLY A 1 24 ? -5.350 -3.788 11.390 1.00 0.00 24 GLY A CA 5
ATOM 6440 C C . GLY A 1 24 ? -6.334 -4.251 10.344 1.00 0.00 24 GLY A C 5
ATOM 6441 O O . GLY A 1 24 ? -6.194 -5.345 9.791 1.00 0.00 24 GLY A O 5
ATOM 6445 N N . GLU A 1 25 ? -7.320 -3.413 10.068 1.00 0.00 25 GLU A N 5
ATOM 6446 C CA . GLU A 1 25 ? -8.367 -3.735 9.110 1.00 0.00 25 GLU A CA 5
ATOM 6447 C C . GLU A 1 25 ? -7.769 -4.047 7.743 1.00 0.00 25 GLU A C 5
ATOM 6448 O O . GLU A 1 25 ? -8.051 -5.089 7.153 1.00 0.00 25 GLU A O 5
ATOM 6460 N N . LEU A 1 26 ? -6.931 -3.141 7.258 1.00 0.00 26 LEU A N 5
ATOM 6461 C CA . LEU A 1 26 ? -6.259 -3.328 5.982 1.00 0.00 26 LEU A CA 5
ATOM 6462 C C . LEU A 1 26 ? -5.352 -4.548 6.038 1.00 0.00 26 LEU A C 5
ATOM 6463 O O . LEU A 1 26 ? -5.243 -5.302 5.071 1.00 0.00 26 LEU A O 5
ATOM 6479 N N . GLY A 1 27 ? -4.729 -4.741 7.195 1.00 0.00 27 GLY A N 5
ATOM 6480 C CA . GLY A 1 27 ? -3.794 -5.832 7.376 1.00 0.00 27 GLY A CA 5
ATOM 6481 C C . GLY A 1 27 ? -4.416 -7.183 7.109 1.00 0.00 27 GLY A C 5
ATOM 6482 O O . GLY A 1 27 ? -4.038 -7.864 6.159 1.00 0.00 27 GLY A O 5
ATOM 6486 N N . LYS A 1 28 ? -5.393 -7.561 7.923 1.00 0.00 28 LYS A N 5
ATOM 6487 C CA . LYS A 1 28 ? -5.990 -8.889 7.817 1.00 0.00 28 LYS A CA 5
ATOM 6488 C C . LYS A 1 28 ? -6.750 -9.045 6.506 1.00 0.00 28 LYS A C 5
ATOM 6489 O O . LYS A 1 28 ? -6.869 -10.151 5.979 1.00 0.00 28 LYS A O 5
ATOM 6508 N N . ARG A 1 29 ? -7.242 -7.932 5.973 1.00 0.00 29 ARG A N 5
ATOM 6509 C CA . ARG A 1 29 ? -7.949 -7.938 4.702 1.00 0.00 29 ARG A CA 5
ATOM 6510 C C . ARG A 1 29 ? -7.043 -8.465 3.591 1.00 0.00 29 ARG A C 5
ATOM 6511 O O . ARG A 1 29 ? -7.489 -9.179 2.699 1.00 0.00 29 ARG A O 5
ATOM 6532 N N . ILE A 1 30 ? -5.764 -8.118 3.665 1.00 0.00 30 ILE A N 5
ATOM 6533 C CA . ILE A 1 30 ? -4.800 -8.561 2.671 1.00 0.00 30 ILE A CA 5
ATOM 6534 C C . ILE A 1 30 ? -4.135 -9.871 3.093 1.00 0.00 30 ILE A C 5
ATOM 6535 O O . ILE A 1 30 ? -4.073 -10.821 2.319 1.00 0.00 30 ILE A O 5
ATOM 6551 N N . TYR A 1 31 ? -3.676 -9.923 4.339 1.00 0.00 31 TYR A N 5
ATOM 6552 C CA . TYR A 1 31 ? -2.877 -11.048 4.834 1.00 0.00 31 TYR A CA 5
ATOM 6553 C C . TYR A 1 31 ? -3.641 -12.375 4.837 1.00 0.00 31 TYR A C 5
ATOM 6554 O O . TYR A 1 31 ? -3.029 -13.442 4.902 1.00 0.00 31 TYR A O 5
ATOM 6572 N N . ASN A 1 32 ? -4.968 -12.324 4.773 1.00 0.00 32 ASN A N 5
ATOM 6573 C CA . ASN A 1 32 ? -5.758 -13.557 4.782 1.00 0.00 32 ASN A CA 5
ATOM 6574 C C . ASN A 1 32 ? -5.938 -14.095 3.363 1.00 0.00 32 ASN A C 5
ATOM 6575 O O . ASN A 1 32 ? -6.376 -15.230 3.171 1.00 0.00 32 ASN A O 5
ATOM 6586 N N . GLU A 1 33 ? -5.584 -13.281 2.372 1.00 0.00 33 GLU A N 5
ATOM 6587 C CA . GLU A 1 33 ? -5.732 -13.666 0.970 1.00 0.00 33 GLU A CA 5
ATOM 6588 C C . GLU A 1 33 ? -4.438 -13.420 0.193 1.00 0.00 33 GLU A C 5
ATOM 6589 O O . GLU A 1 33 ? -4.412 -13.504 -1.035 1.00 0.00 33 GLU A O 5
ATOM 6601 N N . ILE A 1 34 ? -3.365 -13.123 0.918 1.00 0.00 34 ILE A N 5
ATOM 6602 C CA . ILE A 1 34 ? -2.063 -12.891 0.313 1.00 0.00 34 ILE A CA 5
ATOM 6603 C C . ILE A 1 34 ? -0.978 -13.624 1.088 1.00 0.00 34 ILE A C 5
ATOM 6604 O O . ILE A 1 34 ? -0.869 -13.492 2.306 1.00 0.00 34 ILE A O 5
ATOM 6620 N N . SER A 1 35 ? -0.200 -14.416 0.368 1.00 0.00 35 SER A N 5
ATOM 6621 C CA . SER A 1 35 ? 0.898 -15.158 0.954 1.00 0.00 35 SER A CA 5
ATOM 6622 C C . SER A 1 35 ? 2.021 -14.213 1.361 1.00 0.00 35 SER A C 5
ATOM 6623 O O . SER A 1 35 ? 2.168 -13.121 0.806 1.00 0.00 35 SER A O 5
ATOM 6631 N N . LYS A 1 36 ? 2.821 -14.654 2.321 1.00 0.00 36 LYS A N 5
ATOM 6632 C CA . LYS A 1 36 ? 3.918 -13.855 2.846 1.00 0.00 36 LYS A CA 5
ATOM 6633 C C . LYS A 1 36 ? 4.911 -13.511 1.741 1.00 0.00 36 LYS A C 5
ATOM 6634 O O . LYS A 1 36 ? 5.487 -12.423 1.727 1.00 0.00 36 LYS A O 5
ATOM 6653 N N . ASP A 1 37 ? 5.085 -14.435 0.802 1.00 0.00 37 ASP A N 5
ATOM 6654 C CA . ASP A 1 37 ? 6.028 -14.237 -0.291 1.00 0.00 37 ASP A CA 5
ATOM 6655 C C . ASP A 1 37 ? 5.493 -13.209 -1.282 1.00 0.00 37 ASP A C 5
ATOM 6656 O O . ASP A 1 37 ? 6.245 -12.374 -1.775 1.00 0.00 37 ASP A O 5
ATOM 6665 N N . ALA A 1 38 ? 4.193 -13.262 -1.557 1.00 0.00 38 ALA A N 5
ATOM 6666 C CA . ALA A 1 38 ? 3.570 -12.315 -2.470 1.00 0.00 38 ALA A CA 5
ATOM 6667 C C . ALA A 1 38 ? 3.623 -10.910 -1.890 1.00 0.00 38 ALA A C 5
ATOM 6668 O O . ALA A 1 38 ? 3.886 -9.940 -2.601 1.00 0.00 38 ALA A O 5
ATOM 6675 N N . TRP A 1 39 ? 3.392 -10.818 -0.585 1.00 0.00 39 TRP A N 5
ATOM 6676 C CA . TRP A 1 39 ? 3.487 -9.552 0.126 1.00 0.00 39 TRP A CA 5
ATOM 6677 C C . TRP A 1 39 ? 4.912 -9.005 0.040 1.00 0.00 39 TRP A C 5
ATOM 6678 O O . TRP A 1 39 ? 5.124 -7.835 -0.284 1.00 0.00 39 TRP A O 5
ATOM 6699 N N . ALA A 1 40 ? 5.883 -9.872 0.305 1.00 0.00 40 ALA A N 5
ATOM 6700 C CA . ALA A 1 40 ? 7.287 -9.482 0.295 1.00 0.00 40 ALA A CA 5
ATOM 6701 C C . ALA A 1 40 ? 7.739 -9.039 -1.095 1.00 0.00 40 ALA A C 5
ATOM 6702 O O . ALA A 1 40 ? 8.459 -8.046 -1.236 1.00 0.00 40 ALA A O 5
ATOM 6709 N N . GLN A 1 41 ? 7.310 -9.778 -2.117 1.00 0.00 41 GLN A N 5
ATOM 6710 C CA . GLN A 1 41 ? 7.660 -9.468 -3.502 1.00 0.00 41 GLN A CA 5
ATOM 6711 C C . GLN A 1 41 ? 7.193 -8.071 -3.891 1.00 0.00 41 GLN A C 5
ATOM 6712 O O . GLN A 1 41 ? 7.920 -7.332 -4.563 1.00 0.00 41 GLN A O 5
ATOM 6726 N N . TRP A 1 42 ? 5.989 -7.702 -3.468 1.00 0.00 42 TRP A N 5
ATOM 6727 C CA . TRP A 1 42 ? 5.465 -6.383 -3.778 1.00 0.00 42 TRP A CA 5
ATOM 6728 C C . TRP A 1 42 ? 6.261 -5.297 -3.061 1.00 0.00 42 TRP A C 5
ATOM 6729 O O . TRP A 1 42 ? 6.591 -4.274 -3.657 1.00 0.00 42 TRP A O 5
ATOM 6750 N N . GLN A 1 43 ? 6.585 -5.524 -1.790 1.00 0.00 43 GLN A N 5
ATOM 6751 C CA . GLN A 1 43 ? 7.361 -4.553 -1.023 1.00 0.00 43 GLN A CA 5
ATOM 6752 C C . GLN A 1 43 ? 8.712 -4.301 -1.680 1.00 0.00 43 GLN A C 5
ATOM 6753 O O . GLN A 1 43 ? 9.216 -3.178 -1.675 1.00 0.00 43 GLN A O 5
ATOM 6767 N N . HIS A 1 44 ? 9.286 -5.355 -2.246 1.00 0.00 44 HIS A N 5
ATOM 6768 C CA . HIS A 1 44 ? 10.559 -5.259 -2.952 1.00 0.00 44 HIS A CA 5
ATOM 6769 C C . HIS A 1 44 ? 10.454 -4.265 -4.106 1.00 0.00 44 HIS A C 5
ATOM 6770 O O . HIS A 1 44 ? 11.265 -3.345 -4.224 1.00 0.00 44 HIS A O 5
ATOM 6785 N N . LYS A 1 45 ? 9.435 -4.445 -4.937 1.00 0.00 45 LYS A N 5
ATOM 6786 C CA . LYS A 1 45 ? 9.227 -3.583 -6.093 1.00 0.00 45 LYS A CA 5
ATOM 6787 C C . LYS A 1 45 ? 8.796 -2.181 -5.664 1.00 0.00 45 LYS A C 5
ATOM 6788 O O . LYS A 1 45 ? 9.224 -1.187 -6.247 1.00 0.00 45 LYS A O 5
ATOM 6807 N N . GLN A 1 46 ? 7.968 -2.105 -4.633 1.00 0.00 46 GLN A N 5
ATOM 6808 C CA . GLN A 1 46 ? 7.480 -0.825 -4.136 1.00 0.00 46 GLN A CA 5
ATOM 6809 C C . GLN A 1 46 ? 8.636 0.040 -3.642 1.00 0.00 46 GLN A C 5
ATOM 6810 O O . GLN A 1 46 ? 8.669 1.247 -3.885 1.00 0.00 46 GLN A O 5
ATOM 6824 N N . THR A 1 47 ? 9.582 -0.586 -2.954 1.00 0.00 47 THR A N 5
ATOM 6825 C CA . THR A 1 47 ? 10.763 0.112 -2.467 1.00 0.00 47 THR A CA 5
ATOM 6826 C C . THR A 1 47 ? 11.650 0.535 -3.638 1.00 0.00 47 THR A C 5
ATOM 6827 O O . THR A 1 47 ? 12.216 1.629 -3.637 1.00 0.00 47 THR A O 5
ATOM 6838 N N . MET A 1 48 ? 11.738 -0.328 -4.647 1.00 0.00 48 MET A N 5
ATOM 6839 C CA . MET A 1 48 ? 12.485 -0.020 -5.861 1.00 0.00 48 MET A CA 5
ATOM 6840 C C . MET A 1 48 ? 11.885 1.205 -6.549 1.00 0.00 48 MET A C 5
ATOM 6841 O O . MET A 1 48 ? 12.608 2.081 -7.021 1.00 0.00 48 MET A O 5
ATOM 6855 N N . LEU A 1 49 ? 10.554 1.265 -6.576 1.00 0.00 49 LEU A N 5
ATOM 6856 C CA . LEU A 1 49 ? 9.834 2.421 -7.109 1.00 0.00 49 LEU A CA 5
ATOM 6857 C C . LEU A 1 49 ? 10.242 3.703 -6.388 1.00 0.00 49 LEU A C 5
ATOM 6858 O O . LEU A 1 49 ? 10.407 4.751 -7.010 1.00 0.00 49 LEU A O 5
ATOM 6874 N N . ILE A 1 50 ? 10.409 3.608 -5.078 1.00 0.00 50 ILE A N 5
ATOM 6875 C CA . ILE A 1 50 ? 10.803 4.755 -4.267 1.00 0.00 50 ILE A CA 5
ATOM 6876 C C . ILE A 1 50 ? 12.229 5.191 -4.604 1.00 0.00 50 ILE A C 5
ATOM 6877 O O . ILE A 1 50 ? 12.525 6.382 -4.665 1.00 0.00 50 ILE A O 5
ATOM 6893 N N . ASN A 1 51 ? 13.094 4.217 -4.854 1.00 0.00 51 ASN A N 5
ATOM 6894 C CA . ASN A 1 51 ? 14.493 4.495 -5.166 1.00 0.00 51 ASN A CA 5
ATOM 6895 C C . ASN A 1 51 ? 14.645 5.052 -6.579 1.00 0.00 51 ASN A C 5
ATOM 6896 O O . ASN A 1 51 ? 15.431 5.973 -6.809 1.00 0.00 51 ASN A O 5
ATOM 6907 N N . GLU A 1 52 ? 13.896 4.495 -7.522 1.00 0.00 52 GLU A N 5
ATOM 6908 C CA . GLU A 1 52 ? 13.990 4.910 -8.917 1.00 0.00 52 GLU A CA 5
ATOM 6909 C C . GLU A 1 52 ? 13.234 6.209 -9.178 1.00 0.00 52 GLU A C 5
ATOM 6910 O O . GLU A 1 52 ? 13.791 7.160 -9.726 1.00 0.00 52 GLU A O 5
ATOM 6922 N N . LYS A 1 53 ? 11.970 6.240 -8.783 1.00 0.00 53 LYS A N 5
ATOM 6923 C CA . LYS A 1 53 ? 11.078 7.326 -9.170 1.00 0.00 53 LYS A CA 5
ATOM 6924 C C . LYS A 1 53 ? 10.998 8.398 -8.092 1.00 0.00 53 LYS A C 5
ATOM 6925 O O . LYS A 1 53 ? 10.490 9.492 -8.342 1.00 0.00 53 LYS A O 5
ATOM 6944 N N . LYS A 1 54 ? 11.482 8.071 -6.895 1.00 0.00 54 LYS A N 5
ATOM 6945 C CA . LYS A 1 54 ? 11.453 8.997 -5.764 1.00 0.00 54 LYS A CA 5
ATOM 6946 C C . LYS A 1 54 ? 10.040 9.513 -5.513 1.00 0.00 54 LYS A C 5
ATOM 6947 O O . LYS A 1 54 ? 9.805 10.722 -5.432 1.00 0.00 54 LYS A O 5
ATOM 6966 N N . LEU A 1 55 ? 9.100 8.589 -5.393 1.00 0.00 55 LEU A N 5
ATOM 6967 C CA . LEU A 1 55 ? 7.720 8.949 -5.124 1.00 0.00 55 LEU A CA 5
ATOM 6968 C C . LEU A 1 55 ? 7.470 9.067 -3.628 1.00 0.00 55 LEU A C 5
ATOM 6969 O O . LEU A 1 55 ? 6.924 8.166 -2.996 1.00 0.00 55 LEU A O 5
ATOM 6985 N N . ASN A 1 56 ? 7.908 10.183 -3.065 1.00 0.00 56 ASN A N 5
ATOM 6986 C CA . ASN A 1 56 ? 7.686 10.465 -1.655 1.00 0.00 56 ASN A CA 5
ATOM 6987 C C . ASN A 1 56 ? 6.200 10.632 -1.388 1.00 0.00 56 ASN A C 5
ATOM 6988 O O . ASN A 1 56 ? 5.496 11.312 -2.140 1.00 0.00 56 ASN A O 5
ATOM 6999 N N . MET A 1 57 ? 5.729 10.024 -0.310 1.00 0.00 57 MET A N 5
ATOM 7000 C CA . MET A 1 57 ? 4.303 9.986 -0.014 1.00 0.00 57 MET A CA 5
ATOM 7001 C C . MET A 1 57 ? 3.830 11.303 0.589 1.00 0.00 57 MET A C 5
ATOM 7002 O O . MET A 1 57 ? 2.678 11.427 1.005 1.00 0.00 57 MET A O 5
ATOM 7016 N N . MET A 1 58 ? 4.723 12.289 0.623 1.00 0.00 58 MET A N 5
ATOM 7017 C CA . MET A 1 58 ? 4.365 13.629 1.067 1.00 0.00 58 MET A CA 5
ATOM 7018 C C . MET A 1 58 ? 3.354 14.244 0.105 1.00 0.00 58 MET A C 5
ATOM 7019 O O . MET A 1 58 ? 2.624 15.170 0.457 1.00 0.00 58 MET A O 5
ATOM 7033 N N . ASN A 1 59 ? 3.323 13.719 -1.113 1.00 0.00 59 ASN A N 5
ATOM 7034 C CA . ASN A 1 59 ? 2.364 14.153 -2.114 1.00 0.00 59 ASN A CA 5
ATOM 7035 C C . ASN A 1 59 ? 1.303 13.079 -2.313 1.00 0.00 59 ASN A C 5
ATOM 7036 O O . ASN A 1 59 ? 1.630 11.921 -2.584 1.00 0.00 59 ASN A O 5
ATOM 7047 N N . ALA A 1 60 ? 0.039 13.468 -2.197 1.00 0.00 60 ALA A N 5
ATOM 7048 C CA . ALA A 1 60 ? -1.076 12.528 -2.284 1.00 0.00 60 ALA A CA 5
ATOM 7049 C C . ALA A 1 60 ? -1.126 11.843 -3.647 1.00 0.00 60 ALA A C 5
ATOM 7050 O O . ALA A 1 60 ? -1.662 10.744 -3.781 1.00 0.00 60 ALA A O 5
ATOM 7057 N N . GLU A 1 61 ? -0.569 12.495 -4.653 1.00 0.00 61 GLU A N 5
ATOM 7058 C CA . GLU A 1 61 ? -0.491 11.923 -5.991 1.00 0.00 61 GLU A CA 5
ATOM 7059 C C . GLU A 1 61 ? 0.392 10.677 -5.989 1.00 0.00 61 GLU A C 5
ATOM 7060 O O . GLU A 1 61 ? 0.011 9.621 -6.489 1.00 0.00 61 GLU A O 5
ATOM 7072 N N . HIS A 1 62 ? 1.561 10.793 -5.385 1.00 0.00 62 HIS A N 5
ATOM 7073 C CA . HIS A 1 62 ? 2.491 9.678 -5.326 1.00 0.00 62 HIS A CA 5
ATOM 7074 C C . HIS A 1 62 ? 2.030 8.681 -4.267 1.00 0.00 62 HIS A C 5
ATOM 7075 O O . HIS A 1 62 ? 2.305 7.483 -4.356 1.00 0.00 62 HIS A O 5
ATOM 7090 N N . ARG A 1 63 ? 1.303 9.183 -3.277 1.00 0.00 63 ARG A N 5
ATOM 7091 C CA . ARG A 1 63 ? 0.789 8.343 -2.207 1.00 0.00 63 ARG A CA 5
ATOM 7092 C C . ARG A 1 63 ? -0.357 7.469 -2.717 1.00 0.00 63 ARG A C 5
ATOM 7093 O O . ARG A 1 63 ? -0.481 6.307 -2.324 1.00 0.00 63 ARG A O 5
ATOM 7114 N N . LYS A 1 64 ? -1.196 8.016 -3.593 1.00 0.00 64 LYS A N 5
ATOM 7115 C CA . LYS A 1 64 ? -2.279 7.226 -4.166 1.00 0.00 64 LYS A CA 5
ATOM 7116 C C . LYS A 1 64 ? -1.716 6.176 -5.112 1.00 0.00 64 LYS A C 5
ATOM 7117 O O . LYS A 1 64 ? -2.318 5.130 -5.297 1.00 0.00 64 LYS A O 5
ATOM 7136 N N . LEU A 1 65 ? -0.556 6.460 -5.706 1.00 0.00 65 LEU A N 5
ATOM 7137 C CA . LEU A 1 65 ? 0.155 5.455 -6.492 1.00 0.00 65 LEU A CA 5
ATOM 7138 C C . LEU A 1 65 ? 0.417 4.213 -5.646 1.00 0.00 65 LEU A C 5
ATOM 7139 O O . LEU A 1 65 ? 0.092 3.093 -6.050 1.00 0.00 65 LEU A O 5
ATOM 7155 N N . LEU A 1 66 ? 1.002 4.435 -4.474 1.00 0.00 66 LEU A N 5
ATOM 7156 C CA . LEU A 1 66 ? 1.212 3.377 -3.487 1.00 0.00 66 LEU A CA 5
ATOM 7157 C C . LEU A 1 66 ? -0.077 2.592 -3.235 1.00 0.00 66 LEU A C 5
ATOM 7158 O O . LEU A 1 66 ? -0.088 1.364 -3.272 1.00 0.00 66 LEU A O 5
ATOM 7174 N N . GLU A 1 67 ? -1.157 3.319 -2.993 1.00 0.00 67 GLU A N 5
ATOM 7175 C CA . GLU A 1 67 ? -2.442 2.717 -2.660 1.00 0.00 67 GLU A CA 5
ATOM 7176 C C . GLU A 1 67 ? -2.999 1.897 -3.825 1.00 0.00 67 GLU A C 5
ATOM 7177 O O . GLU A 1 67 ? -3.282 0.702 -3.685 1.00 0.00 67 GLU A O 5
ATOM 7189 N N . GLN A 1 68 ? -3.135 2.543 -4.975 1.00 0.00 68 GLN A N 5
ATOM 7190 C CA . GLN A 1 68 ? -3.765 1.938 -6.137 1.00 0.00 68 GLN A CA 5
ATOM 7191 C C . GLN A 1 68 ? -2.993 0.720 -6.627 1.00 0.00 68 GLN A C 5
ATOM 7192 O O . GLN A 1 68 ? -3.566 -0.362 -6.769 1.00 0.00 68 GLN A O 5
ATOM 7206 N N . GLU A 1 69 ? -1.697 0.883 -6.873 1.00 0.00 69 GLU A N 5
ATOM 7207 C CA . GLU A 1 69 ? -0.903 -0.198 -7.448 1.00 0.00 69 GLU A CA 5
ATOM 7208 C C . GLU A 1 69 ? -0.745 -1.363 -6.471 1.00 0.00 69 GLU A C 5
ATOM 7209 O O . GLU A 1 69 ? -0.609 -2.512 -6.891 1.00 0.00 69 GLU A O 5
ATOM 7221 N N . MET A 1 70 ? -0.784 -1.072 -5.173 1.00 0.00 70 MET A N 5
ATOM 7222 C CA . MET A 1 70 ? -0.728 -2.119 -4.157 1.00 0.00 70 MET A CA 5
ATOM 7223 C C . MET A 1 70 ? -1.907 -3.072 -4.320 1.00 0.00 70 MET A C 5
ATOM 7224 O O . MET A 1 70 ? -1.725 -4.286 -4.442 1.00 0.00 70 MET A O 5
ATOM 7238 N N . VAL A 1 71 ? -3.112 -2.512 -4.351 1.00 0.00 71 VAL A N 5
ATOM 7239 C CA . VAL A 1 71 ? -4.322 -3.310 -4.509 1.00 0.00 71 VAL A CA 5
ATOM 7240 C C . VAL A 1 71 ? -4.321 -4.016 -5.860 1.00 0.00 71 VAL A C 5
ATOM 7241 O O . VAL A 1 71 ? -4.800 -5.141 -5.989 1.00 0.00 71 VAL A O 5
ATOM 7254 N N . SER A 1 72 ? -3.750 -3.354 -6.854 1.00 0.00 72 SER A N 5
ATOM 7255 C CA . SER A 1 72 ? -3.746 -3.865 -8.215 1.00 0.00 72 SER A CA 5
ATOM 7256 C C . SER A 1 72 ? -2.838 -5.084 -8.361 1.00 0.00 72 SER A C 5
ATOM 7257 O O . SER A 1 72 ? -3.155 -6.015 -9.099 1.00 0.00 72 SER A O 5
ATOM 7265 N N . PHE A 1 73 ? -1.714 -5.082 -7.659 1.00 0.00 73 PHE A N 5
ATOM 7266 C CA . PHE A 1 73 ? -0.752 -6.169 -7.779 1.00 0.00 73 PHE A CA 5
ATOM 7267 C C . PHE A 1 73 ? -1.107 -7.328 -6.856 1.00 0.00 73 PHE A C 5
ATOM 7268 O O . PHE A 1 73 ? -0.991 -8.490 -7.236 1.00 0.00 73 PHE A O 5
ATOM 7285 N N . LEU A 1 74 ? -1.541 -7.009 -5.646 1.00 0.00 74 LEU A N 5
ATOM 7286 C CA . LEU A 1 74 ? -1.789 -8.032 -4.643 1.00 0.00 74 LEU A CA 5
ATOM 7287 C C . LEU A 1 74 ? -3.192 -8.624 -4.760 1.00 0.00 74 LEU A C 5
ATOM 7288 O O . LEU A 1 74 ? -3.361 -9.841 -4.726 1.00 0.00 74 LEU A O 5
ATOM 7304 N N . PHE A 1 75 ? -4.194 -7.770 -4.899 1.00 0.00 75 PHE A N 5
ATOM 7305 C CA . PHE A 1 75 ? -5.576 -8.231 -4.881 1.00 0.00 75 PHE A CA 5
ATOM 7306 C C . PHE A 1 75 ? -6.134 -8.349 -6.297 1.00 0.00 75 PHE A C 5
ATOM 7307 O O . PHE A 1 75 ? -7.063 -9.119 -6.542 1.00 0.00 75 PHE A O 5
ATOM 7324 N N . GLU A 1 76 ? -5.566 -7.568 -7.213 1.00 0.00 76 GLU A N 5
ATOM 7325 C CA . GLU A 1 76 ? -5.970 -7.568 -8.622 1.00 0.00 76 GLU A CA 5
ATOM 7326 C C . GLU A 1 76 ? -7.426 -7.132 -8.791 1.00 0.00 76 GLU A C 5
ATOM 7327 O O . GLU A 1 76 ? -8.060 -7.433 -9.808 1.00 0.00 76 GLU A O 5
ATOM 7339 N N . GLY A 1 77 ? -7.941 -6.397 -7.814 1.00 0.00 77 GLY A N 5
ATOM 7340 C CA . GLY A 1 77 ? -9.322 -5.969 -7.869 1.00 0.00 77 GLY A CA 5
ATOM 7341 C C . GLY A 1 77 ? -9.533 -4.604 -7.248 1.00 0.00 77 GLY A C 5
ATOM 7342 O O . GLY A 1 77 ? -9.941 -4.498 -6.091 1.00 0.00 77 GLY A O 5
ATOM 7346 N N . LYS A 1 78 ? -9.236 -3.558 -8.007 1.00 0.00 78 LYS A N 5
ATOM 7347 C CA . LYS A 1 78 ? -9.496 -2.196 -7.561 1.00 0.00 78 LYS A CA 5
ATOM 7348 C C . LYS A 1 78 ? -10.362 -1.461 -8.576 1.00 0.00 78 LYS A C 5
ATOM 7349 O O . LYS A 1 78 ? -10.360 -1.788 -9.764 1.00 0.00 78 LYS A O 5
ATOM 7368 N N . ASP A 1 79 ? -11.119 -0.486 -8.099 1.00 0.00 79 ASP A N 5
ATOM 7369 C CA . ASP A 1 79 ? -11.979 0.307 -8.968 1.00 0.00 79 ASP A CA 5
ATOM 7370 C C . ASP A 1 79 ? -11.368 1.685 -9.203 1.00 0.00 79 ASP A C 5
ATOM 7371 O O . ASP A 1 79 ? -11.809 2.444 -10.068 1.00 0.00 79 ASP A O 5
ATOM 7380 N N . VAL A 1 80 ? -10.338 2.005 -8.431 1.00 0.00 80 VAL A N 5
ATOM 7381 C CA . VAL A 1 80 ? -9.673 3.293 -8.551 1.00 0.00 80 VAL A CA 5
ATOM 7382 C C . VAL A 1 80 ? -8.689 3.271 -9.717 1.00 0.00 80 VAL A C 5
ATOM 7383 O O . VAL A 1 80 ? -7.540 2.854 -9.566 1.00 0.00 80 VAL A O 5
ATOM 7396 N N . HIS A 1 81 ? -9.157 3.696 -10.885 1.00 0.00 81 HIS A N 5
ATOM 7397 C CA . HIS A 1 81 ? -8.335 3.687 -12.092 1.00 0.00 81 HIS A CA 5
ATOM 7398 C C . HIS A 1 81 ? -7.230 4.741 -12.027 1.00 0.00 81 HIS A C 5
ATOM 7399 O O . HIS A 1 81 ? -7.396 5.795 -11.415 1.00 0.00 81 HIS A O 5
ATOM 7414 N N . ILE A 1 82 ? -6.107 4.439 -12.662 1.00 0.00 82 ILE A N 5
ATOM 7415 C CA . ILE A 1 82 ? -4.949 5.321 -12.654 1.00 0.00 82 ILE A CA 5
ATOM 7416 C C . ILE A 1 82 ? -4.793 5.997 -14.014 1.00 0.00 82 ILE A C 5
ATOM 7417 O O . ILE A 1 82 ? -4.441 5.348 -14.999 1.00 0.00 82 ILE A O 5
ATOM 7433 N N . GLU A 1 83 ? -5.063 7.295 -14.066 1.00 0.00 83 GLU A N 5
ATOM 7434 C CA . GLU A 1 83 ? -5.008 8.039 -15.326 1.00 0.00 83 GLU A CA 5
ATOM 7435 C C . GLU A 1 83 ? -3.827 9.003 -15.352 1.00 0.00 83 GLU A C 5
ATOM 7436 O O . GLU A 1 83 ? -3.697 9.815 -16.271 1.00 0.00 83 GLU A O 5
ATOM 7448 N N . GLY A 1 84 ? -2.970 8.912 -14.349 1.00 0.00 84 GLY A N 5
ATOM 7449 C CA . GLY A 1 84 ? -1.808 9.772 -14.297 1.00 0.00 84 GLY A CA 5
ATOM 7450 C C . GLY A 1 84 ? -2.024 10.965 -13.392 1.00 0.00 84 GLY A C 5
ATOM 7451 O O . GLY A 1 84 ? -2.884 10.935 -12.515 1.00 0.00 84 GLY A O 5
ATOM 7455 N N . TYR A 1 85 ? -1.250 12.018 -13.610 1.00 0.00 85 TYR A N 5
ATOM 7456 C CA . TYR A 1 85 ? -1.327 13.207 -12.771 1.00 0.00 85 TYR A CA 5
ATOM 7457 C C . TYR A 1 85 ? -1.954 14.378 -13.526 1.00 0.00 85 TYR A C 5
ATOM 7458 O O . TYR A 1 85 ? -2.194 15.444 -12.955 1.00 0.00 85 TYR A O 5
ATOM 7476 N N . THR A 1 86 ? -2.220 14.178 -14.808 1.00 0.00 86 THR A N 5
ATOM 7477 C CA . THR A 1 86 ? -2.816 15.218 -15.631 1.00 0.00 86 THR A CA 5
ATOM 7478 C C . THR A 1 86 ? -4.250 14.856 -16.007 1.00 0.00 86 THR A C 5
ATOM 7479 O O . THR A 1 86 ? -4.480 13.909 -16.762 1.00 0.00 86 THR A O 5
ATOM 7490 N N . PRO A 1 87 ? -5.232 15.589 -15.461 1.00 0.00 87 PRO A N 5
ATOM 7491 C CA . PRO A 1 87 ? -6.642 15.380 -15.767 1.00 0.00 87 PRO A CA 5
ATOM 7492 C C . PRO A 1 87 ? -7.093 16.163 -17.000 1.00 0.00 87 PRO A C 5
ATOM 7493 O O . PRO A 1 87 ? -6.298 16.865 -17.635 1.00 0.00 87 PRO A O 5
ATOM 7504 N N . GLU A 1 88 ? -8.364 16.031 -17.338 1.00 0.00 88 GLU A N 5
ATOM 7505 C CA . GLU A 1 88 ? -8.956 16.770 -18.444 1.00 0.00 88 GLU A CA 5
ATOM 7506 C C . GLU A 1 88 ? -10.386 17.163 -18.094 1.00 0.00 88 GLU A C 5
ATOM 7507 O O . GLU A 1 88 ? -10.963 16.629 -17.143 1.00 0.00 88 GLU A O 5
ATOM 7519 N N . ASP A 1 89 ? -10.956 18.086 -18.855 1.00 0.00 89 ASP A N 5
ATOM 7520 C CA . ASP A 1 89 ? -12.281 18.617 -18.540 1.00 0.00 89 ASP A CA 5
ATOM 7521 C C . ASP A 1 89 ? -13.378 17.675 -19.011 1.00 0.00 89 ASP A C 5
ATOM 7522 O O . ASP A 1 89 ? -13.178 16.867 -19.918 1.00 0.00 89 ASP A O 5
ATOM 7531 N N . LYS A 1 90 ? -14.535 17.783 -18.377 1.00 0.00 90 LYS A N 5
ATOM 7532 C CA . LYS A 1 90 ? -15.671 16.934 -18.694 1.00 0.00 90 LYS A CA 5
ATOM 7533 C C . LYS A 1 90 ? -16.815 17.775 -19.248 1.00 0.00 90 LYS A C 5
ATOM 7534 O O . LYS A 1 90 ? -17.156 18.810 -18.681 1.00 0.00 90 LYS A O 5
ATOM 7553 N N . LYS A 1 91 ? -17.393 17.341 -20.358 1.00 0.00 91 LYS A N 5
ATOM 7554 C CA . LYS A 1 91 ? -18.552 18.018 -20.922 1.00 0.00 91 LYS A CA 5
ATOM 7555 C C . LYS A 1 91 ? -19.765 17.098 -20.882 1.00 0.00 91 LYS A C 5
ATOM 7556 O O . LYS A 1 91 ? -20.030 16.415 -21.893 1.00 0.00 91 LYS A O 5
ATOM 7576 N N . MET A 1 1 ? 1.937 -26.861 10.802 1.00 0.00 1 MET A N 6
ATOM 7577 C CA . MET A 1 1 ? 1.081 -25.667 11.002 1.00 0.00 1 MET A CA 6
ATOM 7578 C C . MET A 1 1 ? 0.033 -25.570 9.906 1.00 0.00 1 MET A C 6
ATOM 7579 O O . MET A 1 1 ? -1.147 -25.820 10.146 1.00 0.00 1 MET A O 6
ATOM 7595 N N . SER A 1 2 ? 0.479 -25.199 8.707 1.00 0.00 2 SER A N 6
ATOM 7596 C CA . SER A 1 2 ? -0.384 -25.128 7.533 1.00 0.00 2 SER A CA 6
ATOM 7597 C C . SER A 1 2 ? -1.468 -24.068 7.697 1.00 0.00 2 SER A C 6
ATOM 7598 O O . SER A 1 2 ? -2.629 -24.294 7.352 1.00 0.00 2 SER A O 6
ATOM 7606 N N . ARG A 1 3 ? -1.091 -22.902 8.209 1.00 0.00 3 ARG A N 6
ATOM 7607 C CA . ARG A 1 3 ? -2.008 -21.775 8.220 1.00 0.00 3 ARG A CA 6
ATOM 7608 C C . ARG A 1 3 ? -1.969 -21.123 6.847 1.00 0.00 3 ARG A C 6
ATOM 7609 O O . ARG A 1 3 ? -1.140 -20.255 6.569 1.00 0.00 3 ARG A O 6
ATOM 7630 N N . THR A 1 4 ? -2.857 -21.582 5.984 1.00 0.00 4 THR A N 6
ATOM 7631 C CA . THR A 1 4 ? -2.821 -21.212 4.587 1.00 0.00 4 THR A CA 6
ATOM 7632 C C . THR A 1 4 ? -4.055 -20.426 4.182 1.00 0.00 4 THR A C 6
ATOM 7633 O O . THR A 1 4 ? -5.135 -20.588 4.755 1.00 0.00 4 THR A O 6
ATOM 7644 N N . ILE A 1 5 ? -3.872 -19.564 3.203 1.00 0.00 5 ILE A N 6
ATOM 7645 C CA . ILE A 1 5 ? -4.952 -18.784 2.640 1.00 0.00 5 ILE A CA 6
ATOM 7646 C C . ILE A 1 5 ? -4.911 -18.884 1.125 1.00 0.00 5 ILE A C 6
ATOM 7647 O O . ILE A 1 5 ? -3.841 -19.109 0.546 1.00 0.00 5 ILE A O 6
ATOM 7663 N N . PHE A 1 6 ? -6.057 -18.740 0.482 1.00 0.00 6 PHE A N 6
ATOM 7664 C CA . PHE A 1 6 ? -6.101 -18.782 -0.968 1.00 0.00 6 PHE A CA 6
ATOM 7665 C C . PHE A 1 6 ? -5.637 -17.447 -1.522 1.00 0.00 6 PHE A C 6
ATOM 7666 O O . PHE A 1 6 ? -6.334 -16.439 -1.415 1.00 0.00 6 PHE A O 6
ATOM 7683 N N . CYS A 1 7 ? -4.448 -17.445 -2.093 1.00 0.00 7 CYS A N 6
ATOM 7684 C CA . CYS A 1 7 ? -3.848 -16.225 -2.595 1.00 0.00 7 CYS A CA 6
ATOM 7685 C C . CYS A 1 7 ? -4.570 -15.732 -3.841 1.00 0.00 7 CYS A C 6
ATOM 7686 O O . CYS A 1 7 ? -4.736 -16.477 -4.805 1.00 0.00 7 CYS A O 6
ATOM 7694 N N . THR A 1 8 ? -4.978 -14.475 -3.826 1.00 0.00 8 THR A N 6
ATOM 7695 C CA . THR A 1 8 ? -5.673 -13.879 -4.954 1.00 0.00 8 THR A CA 6
ATOM 7696 C C . THR A 1 8 ? -4.753 -13.759 -6.163 1.00 0.00 8 THR A C 6
ATOM 7697 O O . THR A 1 8 ? -5.135 -14.073 -7.288 1.00 0.00 8 THR A O 6
ATOM 7708 N N . TYR A 1 9 ? -3.526 -13.327 -5.916 1.00 0.00 9 TYR A N 6
ATOM 7709 C CA . TYR A 1 9 ? -2.568 -13.106 -6.988 1.00 0.00 9 TYR A CA 6
ATOM 7710 C C . TYR A 1 9 ? -1.887 -14.405 -7.421 1.00 0.00 9 TYR A C 6
ATOM 7711 O O . TYR A 1 9 ? -1.535 -14.566 -8.589 1.00 0.00 9 TYR A O 6
ATOM 7729 N N . LEU A 1 10 ? -1.706 -15.334 -6.492 1.00 0.00 10 LEU A N 6
ATOM 7730 C CA . LEU A 1 10 ? -0.975 -16.564 -6.795 1.00 0.00 10 LEU A CA 6
ATOM 7731 C C . LEU A 1 10 ? -1.919 -17.709 -7.152 1.00 0.00 10 LEU A C 6
ATOM 7732 O O . LEU A 1 10 ? -1.506 -18.676 -7.790 1.00 0.00 10 LEU A O 6
ATOM 7748 N N . GLN A 1 11 ? -3.176 -17.601 -6.723 1.00 0.00 11 GLN A N 6
ATOM 7749 C CA . GLN A 1 11 ? -4.203 -18.603 -7.027 1.00 0.00 11 GLN A CA 6
ATOM 7750 C C . GLN A 1 11 ? -3.883 -19.967 -6.408 1.00 0.00 11 GLN A C 6
ATOM 7751 O O . GLN A 1 11 ? -4.445 -20.987 -6.809 1.00 0.00 11 GLN A O 6
ATOM 7765 N N . ARG A 1 12 ? -2.998 -19.983 -5.422 1.00 0.00 12 ARG A N 6
ATOM 7766 C CA . ARG A 1 12 ? -2.648 -21.218 -4.731 1.00 0.00 12 ARG A CA 6
ATOM 7767 C C . ARG A 1 12 ? -2.844 -21.056 -3.233 1.00 0.00 12 ARG A C 6
ATOM 7768 O O . ARG A 1 12 ? -3.123 -19.955 -2.748 1.00 0.00 12 ARG A O 6
ATOM 7789 N N . ASP A 1 13 ? -2.689 -22.154 -2.513 1.00 0.00 13 ASP A N 6
ATOM 7790 C CA . ASP A 1 13 ? -2.771 -22.142 -1.060 1.00 0.00 13 ASP A CA 6
ATOM 7791 C C . ASP A 1 13 ? -1.388 -21.928 -0.474 1.00 0.00 13 ASP A C 6
ATOM 7792 O O . ASP A 1 13 ? -0.520 -22.798 -0.568 1.00 0.00 13 ASP A O 6
ATOM 7801 N N . ALA A 1 14 ? -1.179 -20.771 0.121 1.00 0.00 14 ALA A N 6
ATOM 7802 C CA . ALA A 1 14 ? 0.111 -20.446 0.700 1.00 0.00 14 ALA A CA 6
ATOM 7803 C C . ALA A 1 14 ? -0.059 -19.927 2.114 1.00 0.00 14 ALA A C 6
ATOM 7804 O O . ALA A 1 14 ? -1.165 -19.560 2.517 1.00 0.00 14 ALA A O 6
ATOM 7811 N N . GLU A 1 15 ? 1.030 -19.911 2.863 1.00 0.00 15 GLU A N 6
ATOM 7812 C CA . GLU A 1 15 ? 0.998 -19.478 4.249 1.00 0.00 15 GLU A CA 6
ATOM 7813 C C . GLU A 1 15 ? 0.607 -18.010 4.343 1.00 0.00 15 GLU A C 6
ATOM 7814 O O . GLU A 1 15 ? 1.254 -17.141 3.747 1.00 0.00 15 GLU A O 6
ATOM 7826 N N . GLY A 1 16 ? -0.456 -17.750 5.086 1.00 0.00 16 GLY A N 6
ATOM 7827 C CA . GLY A 1 16 ? -0.973 -16.404 5.215 1.00 0.00 16 GLY A CA 6
ATOM 7828 C C . GLY A 1 16 ? -0.006 -15.476 5.916 1.00 0.00 16 GLY A C 6
ATOM 7829 O O . GLY A 1 16 ? 0.781 -15.904 6.767 1.00 0.00 16 GLY A O 6
ATOM 7833 N N . GLN A 1 17 ? -0.057 -14.205 5.552 1.00 0.00 17 GLN A N 6
ATOM 7834 C CA . GLN A 1 17 ? 0.801 -13.201 6.153 1.00 0.00 17 GLN A CA 6
ATOM 7835 C C . GLN A 1 17 ? 0.332 -12.924 7.581 1.00 0.00 17 GLN A C 6
ATOM 7836 O O . GLN A 1 17 ? -0.600 -12.161 7.806 1.00 0.00 17 GLN A O 6
ATOM 7850 N N . ASP A 1 18 ? 0.984 -13.559 8.537 1.00 0.00 18 ASP A N 6
ATOM 7851 C CA . ASP A 1 18 ? 0.516 -13.562 9.921 1.00 0.00 18 ASP A CA 6
ATOM 7852 C C . ASP A 1 18 ? 1.095 -12.392 10.719 1.00 0.00 18 ASP A C 6
ATOM 7853 O O . ASP A 1 18 ? 0.857 -12.258 11.918 1.00 0.00 18 ASP A O 6
ATOM 7862 N N . PHE A 1 19 ? 1.836 -11.532 10.041 1.00 0.00 19 PHE A N 6
ATOM 7863 C CA . PHE A 1 19 ? 2.488 -10.404 10.694 1.00 0.00 19 PHE A CA 6
ATOM 7864 C C . PHE A 1 19 ? 1.664 -9.129 10.557 1.00 0.00 19 PHE A C 6
ATOM 7865 O O . PHE A 1 19 ? 1.729 -8.442 9.537 1.00 0.00 19 PHE A O 6
ATOM 7882 N N . GLN A 1 20 ? 0.871 -8.827 11.572 1.00 0.00 20 GLN A N 6
ATOM 7883 C CA . GLN A 1 20 ? 0.133 -7.575 11.612 1.00 0.00 20 GLN A CA 6
ATOM 7884 C C . GLN A 1 20 ? 0.910 -6.564 12.440 1.00 0.00 20 GLN A C 6
ATOM 7885 O O . GLN A 1 20 ? 1.110 -6.755 13.641 1.00 0.00 20 GLN A O 6
ATOM 7899 N N . LEU A 1 21 ? 1.369 -5.505 11.791 1.00 0.00 21 LEU A N 6
ATOM 7900 C CA . LEU A 1 21 ? 2.233 -4.533 12.446 1.00 0.00 21 LEU A CA 6
ATOM 7901 C C . LEU A 1 21 ? 1.917 -3.105 12.006 1.00 0.00 21 LEU A C 6
ATOM 7902 O O . LEU A 1 21 ? 2.549 -2.153 12.463 1.00 0.00 21 LEU A O 6
ATOM 7918 N N . TYR A 1 22 ? 0.924 -2.955 11.142 1.00 0.00 22 TYR A N 6
ATOM 7919 C CA . TYR A 1 22 ? 0.585 -1.645 10.609 1.00 0.00 22 TYR A CA 6
ATOM 7920 C C . TYR A 1 22 ? -0.914 -1.541 10.306 1.00 0.00 22 TYR A C 6
ATOM 7921 O O . TYR A 1 22 ? -1.583 -0.658 10.836 1.00 0.00 22 TYR A O 6
ATOM 7939 N N . PRO A 1 23 ? -1.480 -2.439 9.466 1.00 0.00 23 PRO A N 6
ATOM 7940 C CA . PRO A 1 23 ? -2.882 -2.376 9.082 1.00 0.00 23 PRO A CA 6
ATOM 7941 C C . PRO A 1 23 ? -3.776 -3.275 9.940 1.00 0.00 23 PRO A C 6
ATOM 7942 O O . PRO A 1 23 ? -3.356 -4.346 10.382 1.00 0.00 23 PRO A O 6
ATOM 7953 N N . GLY A 1 24 ? -5.010 -2.839 10.157 1.00 0.00 24 GLY A N 6
ATOM 7954 C CA . GLY A 1 24 ? -5.920 -3.576 11.013 1.00 0.00 24 GLY A CA 6
ATOM 7955 C C . GLY A 1 24 ? -6.827 -4.508 10.238 1.00 0.00 24 GLY A C 6
ATOM 7956 O O . GLY A 1 24 ? -6.395 -5.570 9.780 1.00 0.00 24 GLY A O 6
ATOM 7960 N N . GLU A 1 25 ? -8.084 -4.103 10.076 1.00 0.00 25 GLU A N 6
ATOM 7961 C CA . GLU A 1 25 ? -9.073 -4.910 9.367 1.00 0.00 25 GLU A CA 6
ATOM 7962 C C . GLU A 1 25 ? -8.684 -5.044 7.898 1.00 0.00 25 GLU A C 6
ATOM 7963 O O . GLU A 1 25 ? -8.812 -6.113 7.301 1.00 0.00 25 GLU A O 6
ATOM 7975 N N . LEU A 1 26 ? -8.198 -3.953 7.325 1.00 0.00 26 LEU A N 6
ATOM 7976 C CA . LEU A 1 26 ? -7.689 -3.973 5.964 1.00 0.00 26 LEU A CA 6
ATOM 7977 C C . LEU A 1 26 ? -6.457 -4.867 5.893 1.00 0.00 26 LEU A C 6
ATOM 7978 O O . LEU A 1 26 ? -6.229 -5.557 4.900 1.00 0.00 26 LEU A O 6
ATOM 7994 N N . GLY A 1 27 ? -5.689 -4.865 6.977 1.00 0.00 27 GLY A N 6
ATOM 7995 C CA . GLY A 1 27 ? -4.503 -5.687 7.058 1.00 0.00 27 GLY A CA 6
ATOM 7996 C C . GLY A 1 27 ? -4.820 -7.158 6.975 1.00 0.00 27 GLY A C 6
ATOM 7997 O O . GLY A 1 27 ? -4.334 -7.850 6.085 1.00 0.00 27 GLY A O 6
ATOM 8001 N N . LYS A 1 28 ? -5.656 -7.632 7.891 1.00 0.00 28 LYS A N 6
ATOM 8002 C CA . LYS A 1 28 ? -6.026 -9.042 7.931 1.00 0.00 28 LYS A CA 6
ATOM 8003 C C . LYS A 1 28 ? -6.741 -9.462 6.648 1.00 0.00 28 LYS A C 6
ATOM 8004 O O . LYS A 1 28 ? -6.719 -10.634 6.279 1.00 0.00 28 LYS A O 6
ATOM 8023 N N . ARG A 1 29 ? -7.372 -8.507 5.968 1.00 0.00 29 ARG A N 6
ATOM 8024 C CA . ARG A 1 29 ? -7.990 -8.780 4.677 1.00 0.00 29 ARG A CA 6
ATOM 8025 C C . ARG A 1 29 ? -6.913 -9.135 3.664 1.00 0.00 29 ARG A C 6
ATOM 8026 O O . ARG A 1 29 ? -6.955 -10.196 3.048 1.00 0.00 29 ARG A O 6
ATOM 8047 N N . ILE A 1 30 ? -5.937 -8.246 3.523 1.00 0.00 30 ILE A N 6
ATOM 8048 C CA . ILE A 1 30 ? -4.850 -8.438 2.573 1.00 0.00 30 ILE A CA 6
ATOM 8049 C C . ILE A 1 30 ? -4.017 -9.661 2.943 1.00 0.00 30 ILE A C 6
ATOM 8050 O O . ILE A 1 30 ? -3.578 -10.399 2.078 1.00 0.00 30 ILE A O 6
ATOM 8066 N N . TYR A 1 31 ? -3.823 -9.877 4.237 1.00 0.00 31 TYR A N 6
ATOM 8067 C CA . TYR A 1 31 ? -3.081 -11.042 4.721 1.00 0.00 31 TYR A CA 6
ATOM 8068 C C . TYR A 1 31 ? -3.816 -12.336 4.387 1.00 0.00 31 TYR A C 6
ATOM 8069 O O . TYR A 1 31 ? -3.207 -13.399 4.263 1.00 0.00 31 TYR A O 6
ATOM 8087 N N . ASN A 1 32 ? -5.126 -12.228 4.257 1.00 0.00 32 ASN A N 6
ATOM 8088 C CA . ASN A 1 32 ? -5.972 -13.367 3.934 1.00 0.00 32 ASN A CA 6
ATOM 8089 C C . ASN A 1 32 ? -6.000 -13.614 2.427 1.00 0.00 32 ASN A C 6
ATOM 8090 O O . ASN A 1 32 ? -6.288 -14.718 1.971 1.00 0.00 32 ASN A O 6
ATOM 8101 N N . GLU A 1 33 ? -5.687 -12.581 1.659 1.00 0.00 33 GLU A N 6
ATOM 8102 C CA . GLU A 1 33 ? -5.703 -12.679 0.205 1.00 0.00 33 GLU A CA 6
ATOM 8103 C C . GLU A 1 33 ? -4.286 -12.833 -0.348 1.00 0.00 33 GLU A C 6
ATOM 8104 O O . GLU A 1 33 ? -4.082 -13.368 -1.440 1.00 0.00 33 GLU A O 6
ATOM 8116 N N . ILE A 1 34 ? -3.311 -12.370 0.418 1.00 0.00 34 ILE A N 6
ATOM 8117 C CA . ILE A 1 34 ? -1.922 -12.379 -0.001 1.00 0.00 34 ILE A CA 6
ATOM 8118 C C . ILE A 1 34 ? -1.045 -13.103 1.014 1.00 0.00 34 ILE A C 6
ATOM 8119 O O . ILE A 1 34 ? -1.098 -12.832 2.215 1.00 0.00 34 ILE A O 6
ATOM 8135 N N . SER A 1 35 ? -0.247 -14.029 0.515 1.00 0.00 35 SER A N 6
ATOM 8136 C CA . SER A 1 35 ? 0.665 -14.788 1.346 1.00 0.00 35 SER A CA 6
ATOM 8137 C C . SER A 1 35 ? 1.951 -14.015 1.602 1.00 0.00 35 SER A C 6
ATOM 8138 O O . SER A 1 35 ? 2.198 -12.978 0.986 1.00 0.00 35 SER A O 6
ATOM 8146 N N . LYS A 1 36 ? 2.776 -14.540 2.498 1.00 0.00 36 LYS A N 6
ATOM 8147 C CA . LYS A 1 36 ? 4.059 -13.923 2.820 1.00 0.00 36 LYS A CA 6
ATOM 8148 C C . LYS A 1 36 ? 4.945 -13.825 1.579 1.00 0.00 36 LYS A C 6
ATOM 8149 O O . LYS A 1 36 ? 5.750 -12.902 1.453 1.00 0.00 36 LYS A O 6
ATOM 8168 N N . ASP A 1 37 ? 4.776 -14.774 0.662 1.00 0.00 37 ASP A N 6
ATOM 8169 C CA . ASP A 1 37 ? 5.565 -14.812 -0.564 1.00 0.00 37 ASP A CA 6
ATOM 8170 C C . ASP A 1 37 ? 5.291 -13.584 -1.419 1.00 0.00 37 ASP A C 6
ATOM 8171 O O . ASP A 1 37 ? 6.202 -12.816 -1.732 1.00 0.00 37 ASP A O 6
ATOM 8180 N N . ALA A 1 38 ? 4.025 -13.402 -1.782 1.00 0.00 38 ALA A N 6
ATOM 8181 C CA . ALA A 1 38 ? 3.621 -12.278 -2.620 1.00 0.00 38 ALA A CA 6
ATOM 8182 C C . ALA A 1 38 ? 3.808 -10.956 -1.884 1.00 0.00 38 ALA A C 6
ATOM 8183 O O . ALA A 1 38 ? 4.131 -9.937 -2.494 1.00 0.00 38 ALA A O 6
ATOM 8190 N N . TRP A 1 39 ? 3.611 -10.990 -0.571 1.00 0.00 39 TRP A N 6
ATOM 8191 C CA . TRP A 1 39 ? 3.790 -9.817 0.280 1.00 0.00 39 TRP A CA 6
ATOM 8192 C C . TRP A 1 39 ? 5.218 -9.286 0.167 1.00 0.00 39 TRP A C 6
ATOM 8193 O O . TRP A 1 39 ? 5.436 -8.112 -0.131 1.00 0.00 39 TRP A O 6
ATOM 8214 N N . ALA A 1 40 ? 6.185 -10.171 0.380 1.00 0.00 40 ALA A N 6
ATOM 8215 C CA . ALA A 1 40 ? 7.592 -9.804 0.302 1.00 0.00 40 ALA A CA 6
ATOM 8216 C C . ALA A 1 40 ? 7.981 -9.445 -1.127 1.00 0.00 40 ALA A C 6
ATOM 8217 O O . ALA A 1 40 ? 8.693 -8.463 -1.359 1.00 0.00 40 ALA A O 6
ATOM 8224 N N . GLN A 1 41 ? 7.499 -10.243 -2.074 1.00 0.00 41 GLN A N 6
ATOM 8225 C CA . GLN A 1 41 ? 7.777 -10.032 -3.492 1.00 0.00 41 GLN A CA 6
ATOM 8226 C C . GLN A 1 41 ? 7.368 -8.629 -3.932 1.00 0.00 41 GLN A C 6
ATOM 8227 O O . GLN A 1 41 ? 8.163 -7.896 -4.525 1.00 0.00 41 GLN A O 6
ATOM 8241 N N . TRP A 1 42 ? 6.131 -8.255 -3.626 1.00 0.00 42 TRP A N 6
ATOM 8242 C CA . TRP A 1 42 ? 5.608 -6.965 -4.038 1.00 0.00 42 TRP A CA 6
ATOM 8243 C C . TRP A 1 42 ? 6.337 -5.830 -3.337 1.00 0.00 42 TRP A C 6
ATOM 8244 O O . TRP A 1 42 ? 6.766 -4.879 -3.981 1.00 0.00 42 TRP A O 6
ATOM 8265 N N . GLN A 1 43 ? 6.497 -5.940 -2.026 1.00 0.00 43 GLN A N 6
ATOM 8266 C CA . GLN A 1 43 ? 7.119 -4.876 -1.247 1.00 0.00 43 GLN A CA 6
ATOM 8267 C C . GLN A 1 43 ? 8.556 -4.621 -1.684 1.00 0.00 43 GLN A C 6
ATOM 8268 O O . GLN A 1 43 ? 8.974 -3.470 -1.811 1.00 0.00 43 GLN A O 6
ATOM 8282 N N . HIS A 1 44 ? 9.307 -5.687 -1.933 1.00 0.00 44 HIS A N 6
ATOM 8283 C CA . HIS A 1 44 ? 10.714 -5.545 -2.297 1.00 0.00 44 HIS A CA 6
ATOM 8284 C C . HIS A 1 44 ? 10.846 -4.860 -3.655 1.00 0.00 44 HIS A C 6
ATOM 8285 O O . HIS A 1 44 ? 11.711 -4.002 -3.851 1.00 0.00 44 HIS A O 6
ATOM 8300 N N . LYS A 1 45 ? 9.970 -5.225 -4.582 1.00 0.00 45 LYS A N 6
ATOM 8301 C CA . LYS A 1 45 ? 9.979 -4.628 -5.910 1.00 0.00 45 LYS A CA 6
ATOM 8302 C C . LYS A 1 45 ? 9.442 -3.199 -5.845 1.00 0.00 45 LYS A C 6
ATOM 8303 O O . LYS A 1 45 ? 9.957 -2.301 -6.507 1.00 0.00 45 LYS A O 6
ATOM 8322 N N . GLN A 1 46 ? 8.417 -2.993 -5.032 1.00 0.00 46 GLN A N 6
ATOM 8323 C CA . GLN A 1 46 ? 7.813 -1.680 -4.883 1.00 0.00 46 GLN A CA 6
ATOM 8324 C C . GLN A 1 46 ? 8.802 -0.705 -4.257 1.00 0.00 46 GLN A C 6
ATOM 8325 O O . GLN A 1 46 ? 8.872 0.449 -4.659 1.00 0.00 46 GLN A O 6
ATOM 8339 N N . THR A 1 47 ? 9.573 -1.177 -3.284 1.00 0.00 47 THR A N 6
ATOM 8340 C CA . THR A 1 47 ? 10.601 -0.350 -2.670 1.00 0.00 47 THR A CA 6
ATOM 8341 C C . THR A 1 47 ? 11.631 0.063 -3.717 1.00 0.00 47 THR A C 6
ATOM 8342 O O . THR A 1 47 ? 12.107 1.200 -3.722 1.00 0.00 47 THR A O 6
ATOM 8353 N N . MET A 1 48 ? 11.942 -0.861 -4.624 1.00 0.00 48 MET A N 6
ATOM 8354 C CA . MET A 1 48 ? 12.808 -0.565 -5.759 1.00 0.00 48 MET A CA 6
ATOM 8355 C C . MET A 1 48 ? 12.223 0.586 -6.572 1.00 0.00 48 MET A C 6
ATOM 8356 O O . MET A 1 48 ? 12.911 1.556 -6.886 1.00 0.00 48 MET A O 6
ATOM 8370 N N . LEU A 1 49 ? 10.932 0.476 -6.884 1.00 0.00 49 LEU A N 6
ATOM 8371 C CA . LEU A 1 49 ? 10.232 1.503 -7.646 1.00 0.00 49 LEU A CA 6
ATOM 8372 C C . LEU A 1 49 ? 10.211 2.822 -6.895 1.00 0.00 49 LEU A C 6
ATOM 8373 O O . LEU A 1 49 ? 10.386 3.874 -7.489 1.00 0.00 49 LEU A O 6
ATOM 8389 N N . ILE A 1 50 ? 9.989 2.762 -5.589 1.00 0.00 50 ILE A N 6
ATOM 8390 C CA . ILE A 1 50 ? 9.956 3.961 -4.761 1.00 0.00 50 ILE A CA 6
ATOM 8391 C C . ILE A 1 50 ? 11.272 4.724 -4.865 1.00 0.00 50 ILE A C 6
ATOM 8392 O O . ILE A 1 50 ? 11.283 5.956 -4.899 1.00 0.00 50 ILE A O 6
ATOM 8408 N N . ASN A 1 51 ? 12.373 3.987 -4.942 1.00 0.00 51 ASN A N 6
ATOM 8409 C CA . ASN A 1 51 ? 13.694 4.592 -5.090 1.00 0.00 51 ASN A CA 6
ATOM 8410 C C . ASN A 1 51 ? 13.819 5.285 -6.442 1.00 0.00 51 ASN A C 6
ATOM 8411 O O . ASN A 1 51 ? 14.335 6.396 -6.538 1.00 0.00 51 ASN A O 6
ATOM 8422 N N . GLU A 1 52 ? 13.326 4.624 -7.481 1.00 0.00 52 GLU A N 6
ATOM 8423 C CA . GLU A 1 52 ? 13.486 5.101 -8.848 1.00 0.00 52 GLU A CA 6
ATOM 8424 C C . GLU A 1 52 ? 12.437 6.157 -9.207 1.00 0.00 52 GLU A C 6
ATOM 8425 O O . GLU A 1 52 ? 12.720 7.100 -9.952 1.00 0.00 52 GLU A O 6
ATOM 8437 N N . LYS A 1 53 ? 11.233 6.003 -8.672 1.00 0.00 53 LYS A N 6
ATOM 8438 C CA . LYS A 1 53 ? 10.171 6.981 -8.872 1.00 0.00 53 LYS A CA 6
ATOM 8439 C C . LYS A 1 53 ? 10.409 8.197 -7.984 1.00 0.00 53 LYS A C 6
ATOM 8440 O O . LYS A 1 53 ? 9.853 9.268 -8.227 1.00 0.00 53 LYS A O 6
ATOM 8459 N N . LYS A 1 54 ? 11.235 8.008 -6.949 1.00 0.00 54 LYS A N 6
ATOM 8460 C CA . LYS A 1 54 ? 11.565 9.073 -5.999 1.00 0.00 54 LYS A CA 6
ATOM 8461 C C . LYS A 1 54 ? 10.296 9.596 -5.332 1.00 0.00 54 LYS A C 6
ATOM 8462 O O . LYS A 1 54 ? 10.124 10.803 -5.144 1.00 0.00 54 LYS A O 6
ATOM 8481 N N . LEU A 1 55 ? 9.422 8.662 -4.965 1.00 0.00 55 LEU A N 6
ATOM 8482 C CA . LEU A 1 55 ? 8.113 8.989 -4.409 1.00 0.00 55 LEU A CA 6
ATOM 8483 C C . LEU A 1 55 ? 8.225 9.777 -3.113 1.00 0.00 55 LEU A C 6
ATOM 8484 O O . LEU A 1 55 ? 8.902 9.362 -2.169 1.00 0.00 55 LEU A O 6
ATOM 8500 N N . ASN A 1 56 ? 7.563 10.923 -3.089 1.00 0.00 56 ASN A N 6
ATOM 8501 C CA . ASN A 1 56 ? 7.468 11.736 -1.889 1.00 0.00 56 ASN A CA 6
ATOM 8502 C C . ASN A 1 56 ? 6.167 11.429 -1.155 1.00 0.00 56 ASN A C 6
ATOM 8503 O O . ASN A 1 56 ? 5.077 11.711 -1.658 1.00 0.00 56 ASN A O 6
ATOM 8514 N N . MET A 1 57 ? 6.287 10.848 0.032 1.00 0.00 57 MET A N 6
ATOM 8515 C CA . MET A 1 57 ? 5.123 10.455 0.823 1.00 0.00 57 MET A CA 6
ATOM 8516 C C . MET A 1 57 ? 4.523 11.644 1.563 1.00 0.00 57 MET A C 6
ATOM 8517 O O . MET A 1 57 ? 3.504 11.512 2.244 1.00 0.00 57 MET A O 6
ATOM 8531 N N . MET A 1 58 ? 5.152 12.804 1.425 1.00 0.00 58 MET A N 6
ATOM 8532 C CA . MET A 1 58 ? 4.643 14.027 2.035 1.00 0.00 58 MET A CA 6
ATOM 8533 C C . MET A 1 58 ? 3.641 14.699 1.100 1.00 0.00 58 MET A C 6
ATOM 8534 O O . MET A 1 58 ? 3.095 15.763 1.403 1.00 0.00 58 MET A O 6
ATOM 8548 N N . ASN A 1 59 ? 3.405 14.061 -0.038 1.00 0.00 59 ASN A N 6
ATOM 8549 C CA . ASN A 1 59 ? 2.457 14.553 -1.029 1.00 0.00 59 ASN A CA 6
ATOM 8550 C C . ASN A 1 59 ? 1.405 13.485 -1.323 1.00 0.00 59 ASN A C 6
ATOM 8551 O O . ASN A 1 59 ? 1.736 12.310 -1.510 1.00 0.00 59 ASN A O 6
ATOM 8562 N N . ALA A 1 60 ? 0.145 13.901 -1.367 1.00 0.00 60 ALA A N 6
ATOM 8563 C CA . ALA A 1 60 ? -0.976 12.974 -1.487 1.00 0.00 60 ALA A CA 6
ATOM 8564 C C . ALA A 1 60 ? -0.976 12.212 -2.812 1.00 0.00 60 ALA A C 6
ATOM 8565 O O . ALA A 1 60 ? -1.363 11.044 -2.854 1.00 0.00 60 ALA A O 6
ATOM 8572 N N . GLU A 1 61 ? -0.527 12.855 -3.884 1.00 0.00 61 GLU A N 6
ATOM 8573 C CA . GLU A 1 61 ? -0.606 12.258 -5.216 1.00 0.00 61 GLU A CA 6
ATOM 8574 C C . GLU A 1 61 ? 0.311 11.045 -5.339 1.00 0.00 61 GLU A C 6
ATOM 8575 O O . GLU A 1 61 ? -0.042 10.055 -5.978 1.00 0.00 61 GLU A O 6
ATOM 8587 N N . HIS A 1 62 ? 1.478 11.105 -4.715 1.00 0.00 62 HIS A N 6
ATOM 8588 C CA . HIS A 1 62 ? 2.401 9.974 -4.755 1.00 0.00 62 HIS A CA 6
ATOM 8589 C C . HIS A 1 62 ? 1.995 8.938 -3.717 1.00 0.00 62 HIS A C 6
ATOM 8590 O O . HIS A 1 62 ? 2.288 7.751 -3.853 1.00 0.00 62 HIS A O 6
ATOM 8605 N N . ARG A 1 63 ? 1.301 9.401 -2.683 1.00 0.00 63 ARG A N 6
ATOM 8606 C CA . ARG A 1 63 ? 0.797 8.523 -1.637 1.00 0.00 63 ARG A CA 6
ATOM 8607 C C . ARG A 1 63 ? -0.348 7.659 -2.168 1.00 0.00 63 ARG A C 6
ATOM 8608 O O . ARG A 1 63 ? -0.387 6.448 -1.931 1.00 0.00 63 ARG A O 6
ATOM 8629 N N . LYS A 1 64 ? -1.269 8.285 -2.898 1.00 0.00 64 LYS A N 6
ATOM 8630 C CA . LYS A 1 64 ? -2.393 7.564 -3.485 1.00 0.00 64 LYS A CA 6
ATOM 8631 C C . LYS A 1 64 ? -1.897 6.620 -4.573 1.00 0.00 64 LYS A C 6
ATOM 8632 O O . LYS A 1 64 ? -2.428 5.526 -4.737 1.00 0.00 64 LYS A O 6
ATOM 8651 N N . LEU A 1 65 ? -0.864 7.050 -5.301 1.00 0.00 65 LEU A N 6
ATOM 8652 C CA . LEU A 1 65 ? -0.261 6.229 -6.344 1.00 0.00 65 LEU A CA 6
ATOM 8653 C C . LEU A 1 65 ? 0.237 4.915 -5.756 1.00 0.00 65 LEU A C 6
ATOM 8654 O O . LEU A 1 65 ? 0.074 3.852 -6.359 1.00 0.00 65 LEU A O 6
ATOM 8670 N N . LEU A 1 66 ? 0.825 5.003 -4.569 1.00 0.00 66 LEU A N 6
ATOM 8671 C CA . LEU A 1 66 ? 1.301 3.829 -3.855 1.00 0.00 66 LEU A CA 6
ATOM 8672 C C . LEU A 1 66 ? 0.152 2.856 -3.605 1.00 0.00 66 LEU A C 6
ATOM 8673 O O . LEU A 1 66 ? 0.263 1.669 -3.905 1.00 0.00 66 LEU A O 6
ATOM 8689 N N . GLU A 1 67 ? -0.954 3.373 -3.066 1.00 0.00 67 GLU A N 6
ATOM 8690 C CA . GLU A 1 67 ? -2.147 2.560 -2.820 1.00 0.00 67 GLU A CA 6
ATOM 8691 C C . GLU A 1 67 ? -2.663 1.955 -4.120 1.00 0.00 67 GLU A C 6
ATOM 8692 O O . GLU A 1 67 ? -3.018 0.774 -4.183 1.00 0.00 67 GLU A O 6
ATOM 8704 N N . GLN A 1 68 ? -2.696 2.789 -5.150 1.00 0.00 68 GLN A N 6
ATOM 8705 C CA . GLN A 1 68 ? -3.206 2.409 -6.456 1.00 0.00 68 GLN A CA 6
ATOM 8706 C C . GLN A 1 68 ? -2.523 1.156 -6.996 1.00 0.00 68 GLN A C 6
ATOM 8707 O O . GLN A 1 68 ? -3.181 0.141 -7.231 1.00 0.00 68 GLN A O 6
ATOM 8721 N N . GLU A 1 69 ? -1.208 1.211 -7.176 1.00 0.00 69 GLU A N 6
ATOM 8722 C CA . GLU A 1 69 ? -0.498 0.089 -7.777 1.00 0.00 69 GLU A CA 6
ATOM 8723 C C . GLU A 1 69 ? -0.360 -1.077 -6.796 1.00 0.00 69 GLU A C 6
ATOM 8724 O O . GLU A 1 69 ? -0.295 -2.233 -7.211 1.00 0.00 69 GLU A O 6
ATOM 8736 N N . MET A 1 70 ? -0.366 -0.773 -5.500 1.00 0.00 70 MET A N 6
ATOM 8737 C CA . MET A 1 70 ? -0.297 -1.803 -4.468 1.00 0.00 70 MET A CA 6
ATOM 8738 C C . MET A 1 70 ? -1.478 -2.759 -4.573 1.00 0.00 70 MET A C 6
ATOM 8739 O O . MET A 1 70 ? -1.308 -3.966 -4.737 1.00 0.00 70 MET A O 6
ATOM 8753 N N . VAL A 1 71 ? -2.679 -2.204 -4.493 1.00 0.00 71 VAL A N 6
ATOM 8754 C CA . VAL A 1 71 ? -3.894 -3.003 -4.514 1.00 0.00 71 VAL A CA 6
ATOM 8755 C C . VAL A 1 71 ? -4.128 -3.615 -5.895 1.00 0.00 71 VAL A C 6
ATOM 8756 O O . VAL A 1 71 ? -4.683 -4.705 -6.017 1.00 0.00 71 VAL A O 6
ATOM 8769 N N . SER A 1 72 ? -3.683 -2.928 -6.934 1.00 0.00 72 SER A N 6
ATOM 8770 C CA . SER A 1 72 ? -3.852 -3.421 -8.293 1.00 0.00 72 SER A CA 6
ATOM 8771 C C . SER A 1 72 ? -2.992 -4.662 -8.524 1.00 0.00 72 SER A C 6
ATOM 8772 O O . SER A 1 72 ? -3.304 -5.489 -9.373 1.00 0.00 72 SER A O 6
ATOM 8780 N N . PHE A 1 73 ? -1.913 -4.793 -7.764 1.00 0.00 73 PHE A N 6
ATOM 8781 C CA . PHE A 1 73 ? -1.052 -5.961 -7.872 1.00 0.00 73 PHE A CA 6
ATOM 8782 C C . PHE A 1 73 ? -1.525 -7.066 -6.933 1.00 0.00 73 PHE A C 6
ATOM 8783 O O . PHE A 1 73 ? -1.657 -8.220 -7.335 1.00 0.00 73 PHE A O 6
ATOM 8800 N N . LEU A 1 74 ? -1.785 -6.699 -5.684 1.00 0.00 74 LEU A N 6
ATOM 8801 C CA . LEU A 1 74 ? -2.132 -7.669 -4.653 1.00 0.00 74 LEU A CA 6
ATOM 8802 C C . LEU A 1 74 ? -3.564 -8.188 -4.806 1.00 0.00 74 LEU A C 6
ATOM 8803 O O . LEU A 1 74 ? -3.829 -9.370 -4.584 1.00 0.00 74 LEU A O 6
ATOM 8819 N N . PHE A 1 75 ? -4.485 -7.311 -5.180 1.00 0.00 75 PHE A N 6
ATOM 8820 C CA . PHE A 1 75 ? -5.892 -7.684 -5.267 1.00 0.00 75 PHE A CA 6
ATOM 8821 C C . PHE A 1 75 ? -6.332 -7.865 -6.716 1.00 0.00 75 PHE A C 6
ATOM 8822 O O . PHE A 1 75 ? -7.110 -8.772 -7.018 1.00 0.00 75 PHE A O 6
ATOM 8839 N N . GLU A 1 76 ? -5.836 -6.990 -7.595 1.00 0.00 76 GLU A N 6
ATOM 8840 C CA . GLU A 1 76 ? -6.229 -6.985 -9.006 1.00 0.00 76 GLU A CA 6
ATOM 8841 C C . GLU A 1 76 ? -7.682 -6.541 -9.154 1.00 0.00 76 GLU A C 6
ATOM 8842 O O . GLU A 1 76 ? -8.609 -7.357 -9.108 1.00 0.00 76 GLU A O 6
ATOM 8854 N N . GLY A 1 77 ? -7.874 -5.238 -9.308 1.00 0.00 77 GLY A N 6
ATOM 8855 C CA . GLY A 1 77 ? -9.208 -4.693 -9.439 1.00 0.00 77 GLY A CA 6
ATOM 8856 C C . GLY A 1 77 ? -9.402 -3.452 -8.600 1.00 0.00 77 GLY A C 6
ATOM 8857 O O . GLY A 1 77 ? -10.184 -3.449 -7.649 1.00 0.00 77 GLY A O 6
ATOM 8861 N N . LYS A 1 78 ? -8.685 -2.393 -8.943 1.00 0.00 78 LYS A N 6
ATOM 8862 C CA . LYS A 1 78 ? -8.785 -1.144 -8.210 1.00 0.00 78 LYS A CA 6
ATOM 8863 C C . LYS A 1 78 ? -9.877 -0.245 -8.765 1.00 0.00 78 LYS A C 6
ATOM 8864 O O . LYS A 1 78 ? -9.979 -0.039 -9.976 1.00 0.00 78 LYS A O 6
ATOM 8883 N N . ASP A 1 79 ? -10.683 0.289 -7.859 1.00 0.00 79 ASP A N 6
ATOM 8884 C CA . ASP A 1 79 ? -11.703 1.269 -8.201 1.00 0.00 79 ASP A CA 6
ATOM 8885 C C . ASP A 1 79 ? -11.048 2.543 -8.729 1.00 0.00 79 ASP A C 6
ATOM 8886 O O . ASP A 1 79 ? -11.424 3.063 -9.781 1.00 0.00 79 ASP A O 6
ATOM 8895 N N . VAL A 1 80 ? -10.050 3.026 -7.997 1.00 0.00 80 VAL A N 6
ATOM 8896 C CA . VAL A 1 80 ? -9.284 4.187 -8.416 1.00 0.00 80 VAL A CA 6
ATOM 8897 C C . VAL A 1 80 ? -8.490 3.865 -9.676 1.00 0.00 80 VAL A C 6
ATOM 8898 O O . VAL A 1 80 ? -7.737 2.889 -9.714 1.00 0.00 80 VAL A O 6
ATOM 8911 N N . HIS A 1 81 ? -8.675 4.679 -10.704 1.00 0.00 81 HIS A N 6
ATOM 8912 C CA . HIS A 1 81 ? -7.995 4.475 -11.975 1.00 0.00 81 HIS A CA 6
ATOM 8913 C C . HIS A 1 81 ? -6.559 4.973 -11.884 1.00 0.00 81 HIS A C 6
ATOM 8914 O O . HIS A 1 81 ? -6.318 6.160 -11.651 1.00 0.00 81 HIS A O 6
ATOM 8929 N N . ILE A 1 82 ? -5.612 4.066 -12.056 1.00 0.00 82 ILE A N 6
ATOM 8930 C CA . ILE A 1 82 ? -4.201 4.409 -11.941 1.00 0.00 82 ILE A CA 6
ATOM 8931 C C . ILE A 1 82 ? -3.773 5.303 -13.099 1.00 0.00 82 ILE A C 6
ATOM 8932 O O . ILE A 1 82 ? -3.823 4.888 -14.256 1.00 0.00 82 ILE A O 6
ATOM 8948 N N . GLU A 1 83 ? -3.377 6.536 -12.769 1.00 0.00 83 GLU A N 6
ATOM 8949 C CA . GLU A 1 83 ? -2.998 7.541 -13.769 1.00 0.00 83 GLU A CA 6
ATOM 8950 C C . GLU A 1 83 ? -4.226 7.944 -14.593 1.00 0.00 83 GLU A C 6
ATOM 8951 O O . GLU A 1 83 ? -4.122 8.486 -15.693 1.00 0.00 83 GLU A O 6
ATOM 8963 N N . GLY A 1 84 ? -5.398 7.685 -14.033 1.00 0.00 84 GLY A N 6
ATOM 8964 C CA . GLY A 1 84 ? -6.631 8.041 -14.695 1.00 0.00 84 GLY A CA 6
ATOM 8965 C C . GLY A 1 84 ? -7.700 8.456 -13.710 1.00 0.00 84 GLY A C 6
ATOM 8966 O O . GLY A 1 84 ? -8.893 8.292 -13.970 1.00 0.00 84 GLY A O 6
ATOM 8970 N N . TYR A 1 85 ? -7.273 8.985 -12.571 1.00 0.00 85 TYR A N 6
ATOM 8971 C CA . TYR A 1 85 ? -8.203 9.415 -11.539 1.00 0.00 85 TYR A CA 6
ATOM 8972 C C . TYR A 1 85 ? -8.629 10.857 -11.785 1.00 0.00 85 TYR A C 6
ATOM 8973 O O . TYR A 1 85 ? -8.074 11.534 -12.655 1.00 0.00 85 TYR A O 6
ATOM 8991 N N . THR A 1 86 ? -9.609 11.324 -11.030 1.00 0.00 86 THR A N 6
ATOM 8992 C CA . THR A 1 86 ? -10.148 12.658 -11.227 1.00 0.00 86 THR A CA 6
ATOM 8993 C C . THR A 1 86 ? -9.643 13.621 -10.157 1.00 0.00 86 THR A C 6
ATOM 8994 O O . THR A 1 86 ? -9.301 13.206 -9.045 1.00 0.00 86 THR A O 6
ATOM 9005 N N . PRO A 1 87 ? -9.578 14.926 -10.479 1.00 0.00 87 PRO A N 6
ATOM 9006 C CA . PRO A 1 87 ? -9.218 15.963 -9.506 1.00 0.00 87 PRO A CA 6
ATOM 9007 C C . PRO A 1 87 ? -10.263 16.083 -8.401 1.00 0.00 87 PRO A C 6
ATOM 9008 O O . PRO A 1 87 ? -10.016 16.690 -7.359 1.00 0.00 87 PRO A O 6
ATOM 9019 N N . GLU A 1 88 ? -11.432 15.498 -8.648 1.00 0.00 88 GLU A N 6
ATOM 9020 C CA . GLU A 1 88 ? -12.515 15.465 -7.672 1.00 0.00 88 GLU A CA 6
ATOM 9021 C C . GLU A 1 88 ? -12.055 14.727 -6.416 1.00 0.00 88 GLU A C 6
ATOM 9022 O O . GLU A 1 88 ? -12.369 15.131 -5.294 1.00 0.00 88 GLU A O 6
ATOM 9034 N N . ASP A 1 89 ? -11.302 13.649 -6.637 1.00 0.00 89 ASP A N 6
ATOM 9035 C CA . ASP A 1 89 ? -10.650 12.882 -5.572 1.00 0.00 89 ASP A CA 6
ATOM 9036 C C . ASP A 1 89 ? -11.650 12.050 -4.770 1.00 0.00 89 ASP A C 6
ATOM 9037 O O . ASP A 1 89 ? -11.651 10.820 -4.857 1.00 0.00 89 ASP A O 6
ATOM 9046 N N . LYS A 1 90 ? -12.498 12.715 -4.000 1.00 0.00 90 LYS A N 6
ATOM 9047 C CA . LYS A 1 90 ? -13.461 12.032 -3.150 1.00 0.00 90 LYS A CA 6
ATOM 9048 C C . LYS A 1 90 ? -14.595 12.972 -2.758 1.00 0.00 90 LYS A C 6
ATOM 9049 O O . LYS A 1 90 ? -14.544 14.175 -3.033 1.00 0.00 90 LYS A O 6
ATOM 9068 N N . LYS A 1 91 ? -15.607 12.418 -2.113 1.00 0.00 91 LYS A N 6
ATOM 9069 C CA . LYS A 1 91 ? -16.740 13.197 -1.648 1.00 0.00 91 LYS A CA 6
ATOM 9070 C C . LYS A 1 91 ? -16.520 13.621 -0.205 1.00 0.00 91 LYS A C 6
ATOM 9071 O O . LYS A 1 91 ? -15.886 14.669 0.017 1.00 0.00 91 LYS A O 6
ATOM 9091 N N . MET A 1 1 ? 0.884 -21.351 14.383 1.00 0.00 1 MET A N 7
ATOM 9092 C CA . MET A 1 1 ? 1.779 -20.645 13.435 1.00 0.00 1 MET A CA 7
ATOM 9093 C C . MET A 1 1 ? 1.476 -21.052 11.998 1.00 0.00 1 MET A C 7
ATOM 9094 O O . MET A 1 1 ? 1.431 -20.210 11.102 1.00 0.00 1 MET A O 7
ATOM 9110 N N . SER A 1 2 ? 1.282 -22.346 11.783 1.00 0.00 2 SER A N 7
ATOM 9111 C CA . SER A 1 2 ? 0.977 -22.864 10.461 1.00 0.00 2 SER A CA 7
ATOM 9112 C C . SER A 1 2 ? -0.458 -22.525 10.069 1.00 0.00 2 SER A C 7
ATOM 9113 O O . SER A 1 2 ? -1.413 -23.055 10.644 1.00 0.00 2 SER A O 7
ATOM 9121 N N . ARG A 1 3 ? -0.607 -21.621 9.110 1.00 0.00 3 ARG A N 7
ATOM 9122 C CA . ARG A 1 3 ? -1.921 -21.234 8.623 1.00 0.00 3 ARG A CA 7
ATOM 9123 C C . ARG A 1 3 ? -1.868 -20.996 7.121 1.00 0.00 3 ARG A C 7
ATOM 9124 O O . ARG A 1 3 ? -1.299 -20.006 6.661 1.00 0.00 3 ARG A O 7
ATOM 9145 N N . THR A 1 4 ? -2.432 -21.916 6.358 1.00 0.00 4 THR A N 7
ATOM 9146 C CA . THR A 1 4 ? -2.434 -21.801 4.910 1.00 0.00 4 THR A CA 7
ATOM 9147 C C . THR A 1 4 ? -3.784 -21.321 4.389 1.00 0.00 4 THR A C 7
ATOM 9148 O O . THR A 1 4 ? -4.826 -21.888 4.715 1.00 0.00 4 THR A O 7
ATOM 9159 N N . ILE A 1 5 ? -3.750 -20.264 3.591 1.00 0.00 5 ILE A N 7
ATOM 9160 C CA . ILE A 1 5 ? -4.951 -19.696 2.997 1.00 0.00 5 ILE A CA 7
ATOM 9161 C C . ILE A 1 5 ? -4.883 -19.768 1.478 1.00 0.00 5 ILE A C 7
ATOM 9162 O O . ILE A 1 5 ? -3.899 -20.254 0.916 1.00 0.00 5 ILE A O 7
ATOM 9178 N N . PHE A 1 6 ? -5.923 -19.282 0.820 1.00 0.00 6 PHE A N 7
ATOM 9179 C CA . PHE A 1 6 ? -5.957 -19.252 -0.632 1.00 0.00 6 PHE A CA 7
ATOM 9180 C C . PHE A 1 6 ? -5.542 -17.875 -1.128 1.00 0.00 6 PHE A C 7
ATOM 9181 O O . PHE A 1 6 ? -6.329 -16.932 -1.099 1.00 0.00 6 PHE A O 7
ATOM 9198 N N . CYS A 1 7 ? -4.295 -17.761 -1.560 1.00 0.00 7 CYS A N 7
ATOM 9199 C CA . CYS A 1 7 ? -3.760 -16.480 -1.997 1.00 0.00 7 CYS A CA 7
ATOM 9200 C C . CYS A 1 7 ? -4.265 -16.133 -3.392 1.00 0.00 7 CYS A C 7
ATOM 9201 O O . CYS A 1 7 ? -4.321 -16.993 -4.270 1.00 0.00 7 CYS A O 7
ATOM 9209 N N . THR A 1 8 ? -4.607 -14.866 -3.583 1.00 0.00 8 THR A N 7
ATOM 9210 C CA . THR A 1 8 ? -5.150 -14.373 -4.840 1.00 0.00 8 THR A CA 7
ATOM 9211 C C . THR A 1 8 ? -4.138 -14.462 -5.981 1.00 0.00 8 THR A C 7
ATOM 9212 O O . THR A 1 8 ? -4.453 -14.936 -7.074 1.00 0.00 8 THR A O 7
ATOM 9223 N N . TYR A 1 9 ? -2.920 -14.017 -5.719 1.00 0.00 9 TYR A N 7
ATOM 9224 C CA . TYR A 1 9 ? -1.902 -13.940 -6.756 1.00 0.00 9 TYR A CA 7
ATOM 9225 C C . TYR A 1 9 ? -1.285 -15.312 -7.024 1.00 0.00 9 TYR A C 7
ATOM 9226 O O . TYR A 1 9 ? -0.901 -15.620 -8.150 1.00 0.00 9 TYR A O 7
ATOM 9244 N N . LEU A 1 10 ? -1.197 -16.139 -5.990 1.00 0.00 10 LEU A N 7
ATOM 9245 C CA . LEU A 1 10 ? -0.599 -17.461 -6.138 1.00 0.00 10 LEU A CA 7
ATOM 9246 C C . LEU A 1 10 ? -1.626 -18.485 -6.605 1.00 0.00 10 LEU A C 7
ATOM 9247 O O . LEU A 1 10 ? -1.287 -19.405 -7.348 1.00 0.00 10 LEU A O 7
ATOM 9263 N N . GLN A 1 11 ? -2.878 -18.313 -6.179 1.00 0.00 11 GLN A N 7
ATOM 9264 C CA . GLN A 1 11 ? -3.950 -19.251 -6.509 1.00 0.00 11 GLN A CA 7
ATOM 9265 C C . GLN A 1 11 ? -3.608 -20.651 -6.010 1.00 0.00 11 GLN A C 7
ATOM 9266 O O . GLN A 1 11 ? -3.853 -21.652 -6.683 1.00 0.00 11 GLN A O 7
ATOM 9280 N N . ARG A 1 12 ? -3.050 -20.702 -4.808 1.00 0.00 12 ARG A N 7
ATOM 9281 C CA . ARG A 1 12 ? -2.658 -21.956 -4.184 1.00 0.00 12 ARG A CA 7
ATOM 9282 C C . ARG A 1 12 ? -2.835 -21.893 -2.680 1.00 0.00 12 ARG A C 7
ATOM 9283 O O . ARG A 1 12 ? -3.265 -20.873 -2.131 1.00 0.00 12 ARG A O 7
ATOM 9304 N N . ASP A 1 13 ? -2.485 -22.993 -2.029 1.00 0.00 13 ASP A N 7
ATOM 9305 C CA . ASP A 1 13 ? -2.360 -23.035 -0.585 1.00 0.00 13 ASP A CA 7
ATOM 9306 C C . ASP A 1 13 ? -1.105 -22.273 -0.181 1.00 0.00 13 ASP A C 7
ATOM 9307 O O . ASP A 1 13 ? 0.020 -22.697 -0.456 1.00 0.00 13 ASP A O 7
ATOM 9316 N N . ALA A 1 14 ? -1.301 -21.127 0.439 1.00 0.00 14 ALA A N 7
ATOM 9317 C CA . ALA A 1 14 ? -0.204 -20.217 0.699 1.00 0.00 14 ALA A CA 7
ATOM 9318 C C . ALA A 1 14 ? -0.206 -19.727 2.142 1.00 0.00 14 ALA A C 7
ATOM 9319 O O . ALA A 1 14 ? -1.068 -20.098 2.933 1.00 0.00 14 ALA A O 7
ATOM 9326 N N . GLU A 1 15 ? 0.765 -18.889 2.468 1.00 0.00 15 GLU A N 7
ATOM 9327 C CA . GLU A 1 15 ? 0.948 -18.388 3.820 1.00 0.00 15 GLU A CA 7
ATOM 9328 C C . GLU A 1 15 ? -0.147 -17.393 4.171 1.00 0.00 15 GLU A C 7
ATOM 9329 O O . GLU A 1 15 ? -0.487 -16.530 3.364 1.00 0.00 15 GLU A O 7
ATOM 9341 N N . GLY A 1 16 ? -0.688 -17.512 5.375 1.00 0.00 16 GLY A N 7
ATOM 9342 C CA . GLY A 1 16 ? -1.689 -16.570 5.837 1.00 0.00 16 GLY A CA 7
ATOM 9343 C C . GLY A 1 16 ? -1.079 -15.283 6.355 1.00 0.00 16 GLY A C 7
ATOM 9344 O O . GLY A 1 16 ? -1.766 -14.479 6.989 1.00 0.00 16 GLY A O 7
ATOM 9348 N N . GLN A 1 17 ? 0.217 -15.110 6.090 1.00 0.00 17 GLN A N 7
ATOM 9349 C CA . GLN A 1 17 ? 0.961 -13.926 6.503 1.00 0.00 17 GLN A CA 7
ATOM 9350 C C . GLN A 1 17 ? 0.970 -13.791 8.027 1.00 0.00 17 GLN A C 7
ATOM 9351 O O . GLN A 1 17 ? 0.532 -14.692 8.745 1.00 0.00 17 GLN A O 7
ATOM 9365 N N . ASP A 1 18 ? 1.513 -12.690 8.523 1.00 0.00 18 ASP A N 7
ATOM 9366 C CA . ASP A 1 18 ? 1.464 -12.405 9.945 1.00 0.00 18 ASP A CA 7
ATOM 9367 C C . ASP A 1 18 ? 0.313 -11.456 10.225 1.00 0.00 18 ASP A C 7
ATOM 9368 O O . ASP A 1 18 ? -0.241 -10.858 9.301 1.00 0.00 18 ASP A O 7
ATOM 9377 N N . PHE A 1 19 ? -0.041 -11.327 11.490 1.00 0.00 19 PHE A N 7
ATOM 9378 C CA . PHE A 1 19 ? -1.302 -10.708 11.867 1.00 0.00 19 PHE A CA 7
ATOM 9379 C C . PHE A 1 19 ? -1.200 -9.193 12.036 1.00 0.00 19 PHE A C 7
ATOM 9380 O O . PHE A 1 19 ? -0.247 -8.556 11.583 1.00 0.00 19 PHE A O 7
ATOM 9397 N N . GLN A 1 20 ? -2.212 -8.633 12.690 1.00 0.00 20 GLN A N 7
ATOM 9398 C CA . GLN A 1 20 ? -2.361 -7.193 12.837 1.00 0.00 20 GLN A CA 7
ATOM 9399 C C . GLN A 1 20 ? -1.229 -6.603 13.664 1.00 0.00 20 GLN A C 7
ATOM 9400 O O . GLN A 1 20 ? -1.192 -6.748 14.884 1.00 0.00 20 GLN A O 7
ATOM 9414 N N . LEU A 1 21 ? -0.292 -5.963 12.987 1.00 0.00 21 LEU A N 7
ATOM 9415 C CA . LEU A 1 21 ? 0.801 -5.276 13.664 1.00 0.00 21 LEU A CA 7
ATOM 9416 C C . LEU A 1 21 ? 0.617 -3.763 13.621 1.00 0.00 21 LEU A C 7
ATOM 9417 O O . LEU A 1 21 ? 1.215 -3.035 14.412 1.00 0.00 21 LEU A O 7
ATOM 9433 N N . TYR A 1 22 ? -0.223 -3.305 12.698 1.00 0.00 22 TYR A N 7
ATOM 9434 C CA . TYR A 1 22 ? -0.479 -1.878 12.505 1.00 0.00 22 TYR A CA 7
ATOM 9435 C C . TYR A 1 22 ? -1.890 -1.621 11.951 1.00 0.00 22 TYR A C 7
ATOM 9436 O O . TYR A 1 22 ? -2.670 -0.902 12.575 1.00 0.00 22 TYR A O 7
ATOM 9454 N N . PRO A 1 23 ? -2.255 -2.205 10.779 1.00 0.00 23 PRO A N 7
ATOM 9455 C CA . PRO A 1 23 ? -3.511 -1.871 10.101 1.00 0.00 23 PRO A CA 7
ATOM 9456 C C . PRO A 1 23 ? -4.729 -2.551 10.719 1.00 0.00 23 PRO A C 7
ATOM 9457 O O . PRO A 1 23 ? -4.606 -3.380 11.623 1.00 0.00 23 PRO A O 7
ATOM 9468 N N . GLY A 1 24 ? -5.904 -2.188 10.222 1.00 0.00 24 GLY A N 7
ATOM 9469 C CA . GLY A 1 24 ? -7.135 -2.745 10.733 1.00 0.00 24 GLY A CA 7
ATOM 9470 C C . GLY A 1 24 ? -7.762 -3.734 9.773 1.00 0.00 24 GLY A C 7
ATOM 9471 O O . GLY A 1 24 ? -7.090 -4.648 9.287 1.00 0.00 24 GLY A O 7
ATOM 9475 N N . GLU A 1 25 ? -9.041 -3.533 9.487 1.00 0.00 25 GLU A N 7
ATOM 9476 C CA . GLU A 1 25 ? -9.813 -4.443 8.646 1.00 0.00 25 GLU A CA 7
ATOM 9477 C C . GLU A 1 25 ? -9.200 -4.603 7.257 1.00 0.00 25 GLU A C 7
ATOM 9478 O O . GLU A 1 25 ? -9.177 -5.704 6.703 1.00 0.00 25 GLU A O 7
ATOM 9490 N N . LEU A 1 26 ? -8.683 -3.512 6.708 1.00 0.00 26 LEU A N 7
ATOM 9491 C CA . LEU A 1 26 ? -8.075 -3.546 5.388 1.00 0.00 26 LEU A CA 7
ATOM 9492 C C . LEU A 1 26 ? -6.792 -4.368 5.422 1.00 0.00 26 LEU A C 7
ATOM 9493 O O . LEU A 1 26 ? -6.459 -5.061 4.461 1.00 0.00 26 LEU A O 7
ATOM 9509 N N . GLY A 1 27 ? -6.096 -4.306 6.550 1.00 0.00 27 GLY A N 7
ATOM 9510 C CA . GLY A 1 27 ? -4.846 -5.022 6.697 1.00 0.00 27 GLY A CA 7
ATOM 9511 C C . GLY A 1 27 ? -5.030 -6.523 6.681 1.00 0.00 27 GLY A C 7
ATOM 9512 O O . GLY A 1 27 ? -4.376 -7.224 5.909 1.00 0.00 27 GLY A O 7
ATOM 9516 N N . LYS A 1 28 ? -5.932 -7.018 7.521 1.00 0.00 28 LYS A N 7
ATOM 9517 C CA . LYS A 1 28 ? -6.168 -8.454 7.618 1.00 0.00 28 LYS A CA 7
ATOM 9518 C C . LYS A 1 28 ? -6.755 -8.998 6.321 1.00 0.00 28 LYS A C 7
ATOM 9519 O O . LYS A 1 28 ? -6.556 -10.168 5.986 1.00 0.00 28 LYS A O 7
ATOM 9538 N N . ARG A 1 29 ? -7.464 -8.143 5.583 1.00 0.00 29 ARG A N 7
ATOM 9539 C CA . ARG A 1 29 ? -7.965 -8.521 4.271 1.00 0.00 29 ARG A CA 7
ATOM 9540 C C . ARG A 1 29 ? -6.797 -8.835 3.343 1.00 0.00 29 ARG A C 7
ATOM 9541 O O . ARG A 1 29 ? -6.806 -9.836 2.638 1.00 0.00 29 ARG A O 7
ATOM 9562 N N . ILE A 1 30 ? -5.782 -7.984 3.369 1.00 0.00 30 ILE A N 7
ATOM 9563 C CA . ILE A 1 30 ? -4.607 -8.176 2.531 1.00 0.00 30 ILE A CA 7
ATOM 9564 C C . ILE A 1 30 ? -3.858 -9.443 2.927 1.00 0.00 30 ILE A C 7
ATOM 9565 O O . ILE A 1 30 ? -3.474 -10.237 2.074 1.00 0.00 30 ILE A O 7
ATOM 9581 N N . TYR A 1 31 ? -3.688 -9.645 4.224 1.00 0.00 31 TYR A N 7
ATOM 9582 C CA . TYR A 1 31 ? -2.865 -10.740 4.725 1.00 0.00 31 TYR A CA 7
ATOM 9583 C C . TYR A 1 31 ? -3.471 -12.111 4.439 1.00 0.00 31 TYR A C 7
ATOM 9584 O O . TYR A 1 31 ? -2.743 -13.068 4.199 1.00 0.00 31 TYR A O 7
ATOM 9602 N N . ASN A 1 32 ? -4.794 -12.219 4.440 1.00 0.00 32 ASN A N 7
ATOM 9603 C CA . ASN A 1 32 ? -5.420 -13.518 4.200 1.00 0.00 32 ASN A CA 7
ATOM 9604 C C . ASN A 1 32 ? -5.690 -13.736 2.708 1.00 0.00 32 ASN A C 7
ATOM 9605 O O . ASN A 1 32 ? -6.220 -14.772 2.308 1.00 0.00 32 ASN A O 7
ATOM 9616 N N . GLU A 1 33 ? -5.313 -12.753 1.893 1.00 0.00 33 GLU A N 7
ATOM 9617 C CA . GLU A 1 33 ? -5.411 -12.872 0.440 1.00 0.00 33 GLU A CA 7
ATOM 9618 C C . GLU A 1 33 ? -4.016 -12.987 -0.174 1.00 0.00 33 GLU A C 7
ATOM 9619 O O . GLU A 1 33 ? -3.840 -13.538 -1.262 1.00 0.00 33 GLU A O 7
ATOM 9631 N N . ILE A 1 34 ? -3.026 -12.462 0.529 1.00 0.00 34 ILE A N 7
ATOM 9632 C CA . ILE A 1 34 ? -1.679 -12.382 0.004 1.00 0.00 34 ILE A CA 7
ATOM 9633 C C . ILE A 1 34 ? -0.685 -13.138 0.874 1.00 0.00 34 ILE A C 7
ATOM 9634 O O . ILE A 1 34 ? -0.507 -12.837 2.052 1.00 0.00 34 ILE A O 7
ATOM 9650 N N . SER A 1 35 ? -0.051 -14.126 0.268 1.00 0.00 35 SER A N 7
ATOM 9651 C CA . SER A 1 35 ? 0.998 -14.889 0.914 1.00 0.00 35 SER A CA 7
ATOM 9652 C C . SER A 1 35 ? 2.240 -14.025 1.071 1.00 0.00 35 SER A C 7
ATOM 9653 O O . SER A 1 35 ? 2.461 -13.106 0.279 1.00 0.00 35 SER A O 7
ATOM 9661 N N . LYS A 1 36 ? 3.053 -14.324 2.076 1.00 0.00 36 LYS A N 7
ATOM 9662 C CA . LYS A 1 36 ? 4.330 -13.640 2.253 1.00 0.00 36 LYS A CA 7
ATOM 9663 C C . LYS A 1 36 ? 5.178 -13.742 0.992 1.00 0.00 36 LYS A C 7
ATOM 9664 O O . LYS A 1 36 ? 6.008 -12.882 0.727 1.00 0.00 36 LYS A O 7
ATOM 9683 N N . ASP A 1 37 ? 4.952 -14.798 0.224 1.00 0.00 37 ASP A N 7
ATOM 9684 C CA . ASP A 1 37 ? 5.587 -14.969 -1.075 1.00 0.00 37 ASP A CA 7
ATOM 9685 C C . ASP A 1 37 ? 5.365 -13.740 -1.951 1.00 0.00 37 ASP A C 7
ATOM 9686 O O . ASP A 1 37 ? 6.318 -13.091 -2.383 1.00 0.00 37 ASP A O 7
ATOM 9695 N N . ALA A 1 38 ? 4.101 -13.408 -2.174 1.00 0.00 38 ALA A N 7
ATOM 9696 C CA . ALA A 1 38 ? 3.743 -12.268 -3.005 1.00 0.00 38 ALA A CA 7
ATOM 9697 C C . ALA A 1 38 ? 3.953 -10.958 -2.253 1.00 0.00 38 ALA A C 7
ATOM 9698 O O . ALA A 1 38 ? 4.329 -9.952 -2.847 1.00 0.00 38 ALA A O 7
ATOM 9705 N N . TRP A 1 39 ? 3.716 -10.978 -0.946 1.00 0.00 39 TRP A N 7
ATOM 9706 C CA . TRP A 1 39 ? 3.881 -9.786 -0.119 1.00 0.00 39 TRP A CA 7
ATOM 9707 C C . TRP A 1 39 ? 5.326 -9.307 -0.155 1.00 0.00 39 TRP A C 7
ATOM 9708 O O . TRP A 1 39 ? 5.593 -8.123 -0.364 1.00 0.00 39 TRP A O 7
ATOM 9729 N N . ALA A 1 40 ? 6.254 -10.237 0.033 1.00 0.00 40 ALA A N 7
ATOM 9730 C CA . ALA A 1 40 ? 7.671 -9.914 0.011 1.00 0.00 40 ALA A CA 7
ATOM 9731 C C . ALA A 1 40 ? 8.084 -9.399 -1.360 1.00 0.00 40 ALA A C 7
ATOM 9732 O O . ALA A 1 40 ? 8.754 -8.372 -1.467 1.00 0.00 40 ALA A O 7
ATOM 9739 N N . GLN A 1 41 ? 7.658 -10.104 -2.405 1.00 0.00 41 GLN A N 7
ATOM 9740 C CA . GLN A 1 41 ? 7.969 -9.706 -3.773 1.00 0.00 41 GLN A CA 7
ATOM 9741 C C . GLN A 1 41 ? 7.445 -8.310 -4.062 1.00 0.00 41 GLN A C 7
ATOM 9742 O O . GLN A 1 41 ? 8.178 -7.456 -4.559 1.00 0.00 41 GLN A O 7
ATOM 9756 N N . TRP A 1 42 ? 6.181 -8.072 -3.732 1.00 0.00 42 TRP A N 7
ATOM 9757 C CA . TRP A 1 42 ? 5.560 -6.788 -4.016 1.00 0.00 42 TRP A CA 7
ATOM 9758 C C . TRP A 1 42 ? 6.214 -5.670 -3.217 1.00 0.00 42 TRP A C 7
ATOM 9759 O O . TRP A 1 42 ? 6.523 -4.623 -3.765 1.00 0.00 42 TRP A O 7
ATOM 9780 N N . GLN A 1 43 ? 6.428 -5.888 -1.930 1.00 0.00 43 GLN A N 7
ATOM 9781 C CA . GLN A 1 43 ? 7.059 -4.875 -1.092 1.00 0.00 43 GLN A CA 7
ATOM 9782 C C . GLN A 1 43 ? 8.479 -4.583 -1.559 1.00 0.00 43 GLN A C 7
ATOM 9783 O O . GLN A 1 43 ? 8.905 -3.431 -1.587 1.00 0.00 43 GLN A O 7
ATOM 9797 N N . HIS A 1 44 ? 9.201 -5.624 -1.945 1.00 0.00 44 HIS A N 7
ATOM 9798 C CA . HIS A 1 44 ? 10.565 -5.469 -2.430 1.00 0.00 44 HIS A CA 7
ATOM 9799 C C . HIS A 1 44 ? 10.569 -4.704 -3.749 1.00 0.00 44 HIS A C 7
ATOM 9800 O O . HIS A 1 44 ? 11.387 -3.809 -3.967 1.00 0.00 44 HIS A O 7
ATOM 9815 N N . LYS A 1 45 ? 9.636 -5.067 -4.614 1.00 0.00 45 LYS A N 7
ATOM 9816 C CA . LYS A 1 45 ? 9.515 -4.467 -5.933 1.00 0.00 45 LYS A CA 7
ATOM 9817 C C . LYS A 1 45 ? 9.092 -3.008 -5.820 1.00 0.00 45 LYS A C 7
ATOM 9818 O O . LYS A 1 45 ? 9.735 -2.117 -6.371 1.00 0.00 45 LYS A O 7
ATOM 9837 N N . GLN A 1 46 ? 8.015 -2.779 -5.086 1.00 0.00 46 GLN A N 7
ATOM 9838 C CA . GLN A 1 46 ? 7.444 -1.451 -4.927 1.00 0.00 46 GLN A CA 7
ATOM 9839 C C . GLN A 1 46 ? 8.437 -0.503 -4.275 1.00 0.00 46 GLN A C 7
ATOM 9840 O O . GLN A 1 46 ? 8.554 0.643 -4.684 1.00 0.00 46 GLN A O 7
ATOM 9854 N N . THR A 1 47 ? 9.160 -0.984 -3.271 1.00 0.00 47 THR A N 7
ATOM 9855 C CA . THR A 1 47 ? 10.166 -0.165 -2.608 1.00 0.00 47 THR A CA 7
ATOM 9856 C C . THR A 1 47 ? 11.282 0.206 -3.585 1.00 0.00 47 THR A C 7
ATOM 9857 O O . THR A 1 47 ? 11.828 1.310 -3.532 1.00 0.00 47 THR A O 7
ATOM 9868 N N . MET A 1 48 ? 11.590 -0.704 -4.503 1.00 0.00 48 MET A N 7
ATOM 9869 C CA . MET A 1 48 ? 12.577 -0.433 -5.535 1.00 0.00 48 MET A CA 7
ATOM 9870 C C . MET A 1 48 ? 12.037 0.616 -6.502 1.00 0.00 48 MET A C 7
ATOM 9871 O O . MET A 1 48 ? 12.754 1.529 -6.911 1.00 0.00 48 MET A O 7
ATOM 9885 N N . LEU A 1 49 ? 10.757 0.485 -6.846 1.00 0.00 49 LEU A N 7
ATOM 9886 C CA . LEU A 1 49 ? 10.072 1.473 -7.676 1.00 0.00 49 LEU A CA 7
ATOM 9887 C C . LEU A 1 49 ? 10.067 2.834 -6.986 1.00 0.00 49 LEU A C 7
ATOM 9888 O O . LEU A 1 49 ? 10.208 3.868 -7.632 1.00 0.00 49 LEU A O 7
ATOM 9904 N N . ILE A 1 50 ? 9.913 2.818 -5.668 1.00 0.00 50 ILE A N 7
ATOM 9905 C CA . ILE A 1 50 ? 9.959 4.032 -4.859 1.00 0.00 50 ILE A CA 7
ATOM 9906 C C . ILE A 1 50 ? 11.334 4.691 -4.949 1.00 0.00 50 ILE A C 7
ATOM 9907 O O . ILE A 1 50 ? 11.452 5.909 -4.874 1.00 0.00 50 ILE A O 7
ATOM 9923 N N . ASN A 1 51 ? 12.366 3.882 -5.131 1.00 0.00 51 ASN A N 7
ATOM 9924 C CA . ASN A 1 51 ? 13.720 4.400 -5.284 1.00 0.00 51 ASN A CA 7
ATOM 9925 C C . ASN A 1 51 ? 13.929 4.967 -6.682 1.00 0.00 51 ASN A C 7
ATOM 9926 O O . ASN A 1 51 ? 14.615 5.975 -6.854 1.00 0.00 51 ASN A O 7
ATOM 9937 N N . GLU A 1 52 ? 13.331 4.321 -7.678 1.00 0.00 52 GLU A N 7
ATOM 9938 C CA . GLU A 1 52 ? 13.441 4.768 -9.062 1.00 0.00 52 GLU A CA 7
ATOM 9939 C C . GLU A 1 52 ? 12.638 6.045 -9.285 1.00 0.00 52 GLU A C 7
ATOM 9940 O O . GLU A 1 52 ? 13.145 7.028 -9.827 1.00 0.00 52 GLU A O 7
ATOM 9952 N N . LYS A 1 53 ? 11.379 6.017 -8.868 1.00 0.00 53 LYS A N 7
ATOM 9953 C CA . LYS A 1 53 ? 10.493 7.168 -9.003 1.00 0.00 53 LYS A CA 7
ATOM 9954 C C . LYS A 1 53 ? 10.866 8.249 -7.990 1.00 0.00 53 LYS A C 7
ATOM 9955 O O . LYS A 1 53 ? 10.543 9.424 -8.171 1.00 0.00 53 LYS A O 7
ATOM 9974 N N . LYS A 1 54 ? 11.557 7.826 -6.929 1.00 0.00 54 LYS A N 7
ATOM 9975 C CA . LYS A 1 54 ? 11.822 8.666 -5.762 1.00 0.00 54 LYS A CA 7
ATOM 9976 C C . LYS A 1 54 ? 10.518 9.217 -5.208 1.00 0.00 54 LYS A C 7
ATOM 9977 O O . LYS A 1 54 ? 10.219 10.408 -5.333 1.00 0.00 54 LYS A O 7
ATOM 9996 N N . LEU A 1 55 ? 9.728 8.327 -4.624 1.00 0.00 55 LEU A N 7
ATOM 9997 C CA . LEU A 1 55 ? 8.436 8.700 -4.079 1.00 0.00 55 LEU A CA 7
ATOM 9998 C C . LEU A 1 55 ? 8.581 9.146 -2.635 1.00 0.00 55 LEU A C 7
ATOM 9999 O O . LEU A 1 55 ? 8.734 8.323 -1.728 1.00 0.00 55 LEU A O 7
ATOM 10015 N N . ASN A 1 56 ? 8.567 10.449 -2.435 1.00 0.00 56 ASN A N 7
ATOM 10016 C CA . ASN A 1 56 ? 8.610 11.010 -1.099 1.00 0.00 56 ASN A CA 7
ATOM 10017 C C . ASN A 1 56 ? 7.190 11.122 -0.564 1.00 0.00 56 ASN A C 7
ATOM 10018 O O . ASN A 1 56 ? 6.337 11.776 -1.170 1.00 0.00 56 ASN A O 7
ATOM 10029 N N . MET A 1 57 ? 6.941 10.484 0.573 1.00 0.00 57 MET A N 7
ATOM 10030 C CA . MET A 1 57 ? 5.602 10.427 1.157 1.00 0.00 57 MET A CA 7
ATOM 10031 C C . MET A 1 57 ? 5.254 11.718 1.891 1.00 0.00 57 MET A C 7
ATOM 10032 O O . MET A 1 57 ? 4.362 11.740 2.741 1.00 0.00 57 MET A O 7
ATOM 10046 N N . MET A 1 58 ? 5.963 12.790 1.566 1.00 0.00 58 MET A N 7
ATOM 10047 C CA . MET A 1 58 ? 5.644 14.111 2.092 1.00 0.00 58 MET A CA 7
ATOM 10048 C C . MET A 1 58 ? 4.383 14.640 1.417 1.00 0.00 58 MET A C 7
ATOM 10049 O O . MET A 1 58 ? 3.668 15.477 1.968 1.00 0.00 58 MET A O 7
ATOM 10063 N N . ASN A 1 59 ? 4.117 14.132 0.220 1.00 0.00 59 ASN A N 7
ATOM 10064 C CA . ASN A 1 59 ? 2.929 14.505 -0.532 1.00 0.00 59 ASN A CA 7
ATOM 10065 C C . ASN A 1 59 ? 2.026 13.299 -0.720 1.00 0.00 59 ASN A C 7
ATOM 10066 O O . ASN A 1 59 ? 2.497 12.199 -1.019 1.00 0.00 59 ASN A O 7
ATOM 10077 N N . ALA A 1 60 ? 0.728 13.516 -0.559 1.00 0.00 60 ALA A N 7
ATOM 10078 C CA . ALA A 1 60 ? -0.258 12.450 -0.661 1.00 0.00 60 ALA A CA 7
ATOM 10079 C C . ALA A 1 60 ? -0.318 11.887 -2.075 1.00 0.00 60 ALA A C 7
ATOM 10080 O O . ALA A 1 60 ? -0.722 10.742 -2.273 1.00 0.00 60 ALA A O 7
ATOM 10087 N N . GLU A 1 61 ? 0.095 12.704 -3.046 1.00 0.00 61 GLU A N 7
ATOM 10088 C CA . GLU A 1 61 ? 0.143 12.301 -4.454 1.00 0.00 61 GLU A CA 7
ATOM 10089 C C . GLU A 1 61 ? 0.767 10.920 -4.614 1.00 0.00 61 GLU A C 7
ATOM 10090 O O . GLU A 1 61 ? 0.174 10.012 -5.200 1.00 0.00 61 GLU A O 7
ATOM 10102 N N . HIS A 1 62 ? 1.957 10.766 -4.052 1.00 0.00 62 HIS A N 7
ATOM 10103 C CA . HIS A 1 62 ? 2.744 9.560 -4.254 1.00 0.00 62 HIS A CA 7
ATOM 10104 C C . HIS A 1 62 ? 2.292 8.461 -3.307 1.00 0.00 62 HIS A C 7
ATOM 10105 O O . HIS A 1 62 ? 2.543 7.280 -3.543 1.00 0.00 62 HIS A O 7
ATOM 10120 N N . ARG A 1 63 ? 1.614 8.856 -2.237 1.00 0.00 63 ARG A N 7
ATOM 10121 C CA . ARG A 1 63 ? 1.105 7.895 -1.275 1.00 0.00 63 ARG A CA 7
ATOM 10122 C C . ARG A 1 63 ? -0.144 7.217 -1.834 1.00 0.00 63 ARG A C 7
ATOM 10123 O O . ARG A 1 63 ? -0.399 6.047 -1.562 1.00 0.00 63 ARG A O 7
ATOM 10144 N N . LYS A 1 64 ? -0.908 7.952 -2.635 1.00 0.00 64 LYS A N 7
ATOM 10145 C CA . LYS A 1 64 ? -2.073 7.379 -3.297 1.00 0.00 64 LYS A CA 7
ATOM 10146 C C . LYS A 1 64 ? -1.642 6.536 -4.488 1.00 0.00 64 LYS A C 7
ATOM 10147 O O . LYS A 1 64 ? -2.341 5.603 -4.884 1.00 0.00 64 LYS A O 7
ATOM 10166 N N . LEU A 1 65 ? -0.491 6.874 -5.061 1.00 0.00 65 LEU A N 7
ATOM 10167 C CA . LEU A 1 65 ? 0.127 6.022 -6.070 1.00 0.00 65 LEU A CA 7
ATOM 10168 C C . LEU A 1 65 ? 0.396 4.648 -5.481 1.00 0.00 65 LEU A C 7
ATOM 10169 O O . LEU A 1 65 ? 0.074 3.626 -6.087 1.00 0.00 65 LEU A O 7
ATOM 10185 N N . LEU A 1 66 ? 0.961 4.641 -4.277 1.00 0.00 66 LEU A N 7
ATOM 10186 C CA . LEU A 1 66 ? 1.215 3.406 -3.552 1.00 0.00 66 LEU A CA 7
ATOM 10187 C C . LEU A 1 66 ? -0.082 2.626 -3.370 1.00 0.00 66 LEU A C 7
ATOM 10188 O O . LEU A 1 66 ? -0.114 1.417 -3.556 1.00 0.00 66 LEU A O 7
ATOM 10204 N N . GLU A 1 67 ? -1.144 3.339 -3.009 1.00 0.00 67 GLU A N 7
ATOM 10205 C CA . GLU A 1 67 ? -2.469 2.746 -2.854 1.00 0.00 67 GLU A CA 7
ATOM 10206 C C . GLU A 1 67 ? -2.909 2.037 -4.137 1.00 0.00 67 GLU A C 7
ATOM 10207 O O . GLU A 1 67 ? -3.250 0.852 -4.118 1.00 0.00 67 GLU A O 7
ATOM 10219 N N . GLN A 1 68 ? -2.878 2.767 -5.245 1.00 0.00 68 GLN A N 7
ATOM 10220 C CA . GLN A 1 68 ? -3.312 2.240 -6.535 1.00 0.00 68 GLN A CA 7
ATOM 10221 C C . GLN A 1 68 ? -2.499 1.014 -6.932 1.00 0.00 68 GLN A C 7
ATOM 10222 O O . GLN A 1 68 ? -3.063 -0.011 -7.320 1.00 0.00 68 GLN A O 7
ATOM 10236 N N . GLU A 1 69 ? -1.177 1.114 -6.827 1.00 0.00 69 GLU A N 7
ATOM 10237 C CA . GLU A 1 69 ? -0.299 0.012 -7.204 1.00 0.00 69 GLU A CA 7
ATOM 10238 C C . GLU A 1 69 ? -0.494 -1.177 -6.257 1.00 0.00 69 GLU A C 7
ATOM 10239 O O . GLU A 1 69 ? -0.510 -2.334 -6.690 1.00 0.00 69 GLU A O 7
ATOM 10251 N N . MET A 1 70 ? -0.670 -0.877 -4.973 1.00 0.00 70 MET A N 7
ATOM 10252 C CA . MET A 1 70 ? -0.895 -1.894 -3.946 1.00 0.00 70 MET A CA 7
ATOM 10253 C C . MET A 1 70 ? -2.131 -2.730 -4.265 1.00 0.00 70 MET A C 7
ATOM 10254 O O . MET A 1 70 ? -2.052 -3.954 -4.388 1.00 0.00 70 MET A O 7
ATOM 10268 N N . VAL A 1 71 ? -3.268 -2.056 -4.410 1.00 0.00 71 VAL A N 7
ATOM 10269 C CA . VAL A 1 71 ? -4.531 -2.728 -4.686 1.00 0.00 71 VAL A CA 7
ATOM 10270 C C . VAL A 1 71 ? -4.464 -3.456 -6.025 1.00 0.00 71 VAL A C 7
ATOM 10271 O O . VAL A 1 71 ? -5.073 -4.510 -6.202 1.00 0.00 71 VAL A O 7
ATOM 10284 N N . SER A 1 72 ? -3.702 -2.901 -6.952 1.00 0.00 72 SER A N 7
ATOM 10285 C CA . SER A 1 72 ? -3.564 -3.485 -8.271 1.00 0.00 72 SER A CA 7
ATOM 10286 C C . SER A 1 72 ? -2.873 -4.847 -8.199 1.00 0.00 72 SER A C 7
ATOM 10287 O O . SER A 1 72 ? -3.488 -5.872 -8.472 1.00 0.00 72 SER A O 7
ATOM 10295 N N . PHE A 1 73 ? -1.610 -4.854 -7.804 1.00 0.00 73 PHE A N 7
ATOM 10296 C CA . PHE A 1 73 ? -0.804 -6.068 -7.863 1.00 0.00 73 PHE A CA 7
ATOM 10297 C C . PHE A 1 73 ? -1.331 -7.151 -6.922 1.00 0.00 73 PHE A C 7
ATOM 10298 O O . PHE A 1 73 ? -1.302 -8.337 -7.250 1.00 0.00 73 PHE A O 7
ATOM 10315 N N . LEU A 1 74 ? -1.820 -6.742 -5.760 1.00 0.00 74 LEU A N 7
ATOM 10316 C CA . LEU A 1 74 ? -2.225 -7.697 -4.736 1.00 0.00 74 LEU A CA 7
ATOM 10317 C C . LEU A 1 74 ? -3.663 -8.189 -4.926 1.00 0.00 74 LEU A C 7
ATOM 10318 O O . LEU A 1 74 ? -3.968 -9.351 -4.650 1.00 0.00 74 LEU A O 7
ATOM 10334 N N . PHE A 1 75 ? -4.550 -7.320 -5.398 1.00 0.00 75 PHE A N 7
ATOM 10335 C CA . PHE A 1 75 ? -5.963 -7.681 -5.509 1.00 0.00 75 PHE A CA 7
ATOM 10336 C C . PHE A 1 75 ? -6.459 -7.643 -6.948 1.00 0.00 75 PHE A C 7
ATOM 10337 O O . PHE A 1 75 ? -7.187 -8.538 -7.381 1.00 0.00 75 PHE A O 7
ATOM 10354 N N . GLU A 1 76 ? -6.075 -6.592 -7.672 1.00 0.00 76 GLU A N 7
ATOM 10355 C CA . GLU A 1 76 ? -6.608 -6.312 -9.005 1.00 0.00 76 GLU A CA 7
ATOM 10356 C C . GLU A 1 76 ? -8.108 -6.049 -8.950 1.00 0.00 76 GLU A C 7
ATOM 10357 O O . GLU A 1 76 ? -8.800 -6.088 -9.967 1.00 0.00 76 GLU A O 7
ATOM 10369 N N . GLY A 1 77 ? -8.599 -5.730 -7.760 1.00 0.00 77 GLY A N 7
ATOM 10370 C CA . GLY A 1 77 ? -10.010 -5.471 -7.586 1.00 0.00 77 GLY A CA 7
ATOM 10371 C C . GLY A 1 77 ? -10.342 -4.005 -7.735 1.00 0.00 77 GLY A C 7
ATOM 10372 O O . GLY A 1 77 ? -11.193 -3.477 -7.022 1.00 0.00 77 GLY A O 7
ATOM 10376 N N . LYS A 1 78 ? -9.660 -3.343 -8.654 1.00 0.00 78 LYS A N 7
ATOM 10377 C CA . LYS A 1 78 ? -9.906 -1.941 -8.924 1.00 0.00 78 LYS A CA 7
ATOM 10378 C C . LYS A 1 78 ? -10.216 -1.734 -10.400 1.00 0.00 78 LYS A C 7
ATOM 10379 O O . LYS A 1 78 ? -9.929 -2.601 -11.228 1.00 0.00 78 LYS A O 7
ATOM 10398 N N . ASP A 1 79 ? -10.817 -0.603 -10.727 1.00 0.00 79 ASP A N 7
ATOM 10399 C CA . ASP A 1 79 ? -11.055 -0.253 -12.121 1.00 0.00 79 ASP A CA 7
ATOM 10400 C C . ASP A 1 79 ? -10.185 0.935 -12.506 1.00 0.00 79 ASP A C 7
ATOM 10401 O O . ASP A 1 79 ? -10.261 1.445 -13.627 1.00 0.00 79 ASP A O 7
ATOM 10410 N N . VAL A 1 80 ? -9.352 1.362 -11.562 1.00 0.00 80 VAL A N 7
ATOM 10411 C CA . VAL A 1 80 ? -8.464 2.489 -11.771 1.00 0.00 80 VAL A CA 7
ATOM 10412 C C . VAL A 1 80 ? -7.248 2.062 -12.586 1.00 0.00 80 VAL A C 7
ATOM 10413 O O . VAL A 1 80 ? -6.430 1.255 -12.134 1.00 0.00 80 VAL A O 7
ATOM 10426 N N . HIS A 1 81 ? -7.149 2.582 -13.799 1.00 0.00 81 HIS A N 7
ATOM 10427 C CA . HIS A 1 81 ? -5.999 2.312 -14.646 1.00 0.00 81 HIS A CA 7
ATOM 10428 C C . HIS A 1 81 ? -4.860 3.246 -14.279 1.00 0.00 81 HIS A C 7
ATOM 10429 O O . HIS A 1 81 ? -4.982 4.465 -14.387 1.00 0.00 81 HIS A O 7
ATOM 10444 N N . ILE A 1 82 ? -3.758 2.669 -13.826 1.00 0.00 82 ILE A N 7
ATOM 10445 C CA . ILE A 1 82 ? -2.635 3.452 -13.337 1.00 0.00 82 ILE A CA 7
ATOM 10446 C C . ILE A 1 82 ? -1.840 4.043 -14.496 1.00 0.00 82 ILE A C 7
ATOM 10447 O O . ILE A 1 82 ? -1.196 3.312 -15.242 1.00 0.00 82 ILE A O 7
ATOM 10463 N N . GLU A 1 83 ? -1.938 5.373 -14.644 1.00 0.00 83 GLU A N 7
ATOM 10464 C CA . GLU A 1 83 ? -1.256 6.149 -15.698 1.00 0.00 83 GLU A CA 7
ATOM 10465 C C . GLU A 1 83 ? -1.478 5.566 -17.098 1.00 0.00 83 GLU A C 7
ATOM 10466 O O . GLU A 1 83 ? -0.733 5.858 -18.035 1.00 0.00 83 GLU A O 7
ATOM 10478 N N . GLY A 1 84 ? -2.541 4.785 -17.243 1.00 0.00 84 GLY A N 7
ATOM 10479 C CA . GLY A 1 84 ? -2.886 4.226 -18.531 1.00 0.00 84 GLY A CA 7
ATOM 10480 C C . GLY A 1 84 ? -3.981 5.020 -19.203 1.00 0.00 84 GLY A C 7
ATOM 10481 O O . GLY A 1 84 ? -4.967 5.386 -18.562 1.00 0.00 84 GLY A O 7
ATOM 10485 N N . TYR A 1 85 ? -3.805 5.296 -20.487 1.00 0.00 85 TYR A N 7
ATOM 10486 C CA . TYR A 1 85 ? -4.764 6.099 -21.232 1.00 0.00 85 TYR A CA 7
ATOM 10487 C C . TYR A 1 85 ? -6.099 5.374 -21.367 1.00 0.00 85 TYR A C 7
ATOM 10488 O O . TYR A 1 85 ? -6.165 4.260 -21.890 1.00 0.00 85 TYR A O 7
ATOM 10506 N N . THR A 1 86 ? -7.156 6.007 -20.887 1.00 0.00 86 THR A N 7
ATOM 10507 C CA . THR A 1 86 ? -8.485 5.421 -20.945 1.00 0.00 86 THR A CA 7
ATOM 10508 C C . THR A 1 86 ? -9.187 5.799 -22.251 1.00 0.00 86 THR A C 7
ATOM 10509 O O . THR A 1 86 ? -9.102 6.947 -22.693 1.00 0.00 86 THR A O 7
ATOM 10520 N N . PRO A 1 87 ? -9.870 4.837 -22.891 1.00 0.00 87 PRO A N 7
ATOM 10521 C CA . PRO A 1 87 ? -10.626 5.089 -24.123 1.00 0.00 87 PRO A CA 7
ATOM 10522 C C . PRO A 1 87 ? -11.823 6.003 -23.874 1.00 0.00 87 PRO A C 7
ATOM 10523 O O . PRO A 1 87 ? -12.866 5.570 -23.376 1.00 0.00 87 PRO A O 7
ATOM 10534 N N . GLU A 1 88 ? -11.659 7.279 -24.193 1.00 0.00 88 GLU A N 7
ATOM 10535 C CA . GLU A 1 88 ? -12.694 8.268 -23.933 1.00 0.00 88 GLU A CA 7
ATOM 10536 C C . GLU A 1 88 ? -13.418 8.650 -25.216 1.00 0.00 88 GLU A C 7
ATOM 10537 O O . GLU A 1 88 ? -14.563 8.262 -25.427 1.00 0.00 88 GLU A O 7
ATOM 10549 N N . ASP A 1 89 ? -12.740 9.392 -26.084 1.00 0.00 89 ASP A N 7
ATOM 10550 C CA . ASP A 1 89 ? -13.361 9.875 -27.310 1.00 0.00 89 ASP A CA 7
ATOM 10551 C C . ASP A 1 89 ? -13.487 8.738 -28.315 1.00 0.00 89 ASP A C 7
ATOM 10552 O O . ASP A 1 89 ? -14.493 8.619 -29.015 1.00 0.00 89 ASP A O 7
ATOM 10561 N N . LYS A 1 90 ? -12.469 7.890 -28.361 1.00 0.00 90 LYS A N 7
ATOM 10562 C CA . LYS A 1 90 ? -12.484 6.720 -29.227 1.00 0.00 90 LYS A CA 7
ATOM 10563 C C . LYS A 1 90 ? -13.051 5.522 -28.481 1.00 0.00 90 LYS A C 7
ATOM 10564 O O . LYS A 1 90 ? -12.576 5.169 -27.400 1.00 0.00 90 LYS A O 7
ATOM 105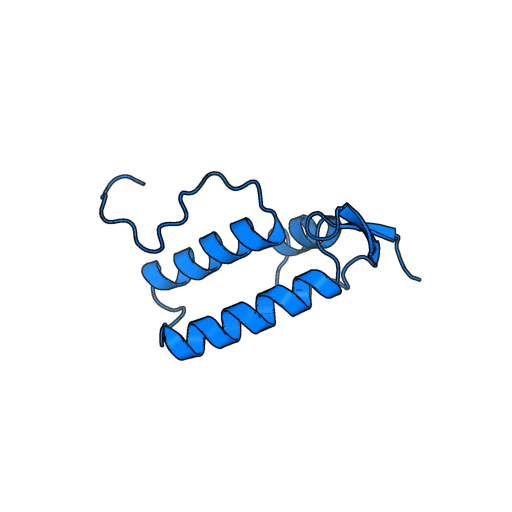83 N N . LYS A 1 91 ? -14.082 4.914 -29.051 1.00 0.00 91 LYS A N 7
ATOM 10584 C CA . LYS A 1 91 ? -14.693 3.730 -28.466 1.00 0.00 91 LYS A CA 7
ATOM 10585 C C . LYS A 1 91 ? -14.216 2.478 -29.198 1.00 0.00 91 LYS A C 7
ATOM 10586 O O . LYS A 1 91 ? -14.886 2.066 -30.169 1.00 0.00 91 LYS A O 7
ATOM 10606 N N . MET A 1 1 ? 2.547 -25.228 9.675 1.00 0.00 1 MET A N 8
ATOM 10607 C CA . MET A 1 1 ? 1.760 -24.434 8.703 1.00 0.00 1 MET A CA 8
ATOM 10608 C C . MET A 1 1 ? 0.489 -23.904 9.351 1.00 0.00 1 MET A C 8
ATOM 10609 O O . MET A 1 1 ? -0.089 -24.547 10.229 1.00 0.00 1 MET A O 8
ATOM 10625 N N . SER A 1 2 ? 0.063 -22.727 8.917 1.00 0.00 2 SER A N 8
ATOM 10626 C CA . SER A 1 2 ? -1.136 -22.091 9.446 1.00 0.00 2 SER A CA 8
ATOM 10627 C C . SER A 1 2 ? -2.354 -22.504 8.615 1.00 0.00 2 SER A C 8
ATOM 10628 O O . SER A 1 2 ? -2.409 -23.622 8.097 1.00 0.00 2 SER A O 8
ATOM 10636 N N . ARG A 1 3 ? -3.316 -21.602 8.477 1.00 0.00 3 ARG A N 8
ATOM 10637 C CA . ARG A 1 3 ? -4.492 -21.866 7.665 1.00 0.00 3 ARG A CA 8
ATOM 10638 C C . ARG A 1 3 ? -4.154 -21.661 6.195 1.00 0.00 3 ARG A C 8
ATOM 10639 O O . ARG A 1 3 ? -3.510 -20.672 5.833 1.00 0.00 3 ARG A O 8
ATOM 10660 N N . THR A 1 4 ? -4.573 -22.599 5.365 1.00 0.00 4 THR A N 8
ATOM 10661 C CA . THR A 1 4 ? -4.280 -22.552 3.948 1.00 0.00 4 THR A CA 8
ATOM 10662 C C . THR A 1 4 ? -5.336 -21.757 3.190 1.00 0.00 4 THR A C 8
ATOM 10663 O O . THR A 1 4 ? -6.467 -22.209 2.996 1.00 0.00 4 THR A O 8
ATOM 10674 N N . ILE A 1 5 ? -4.960 -20.556 2.792 1.00 0.00 5 ILE A N 8
ATOM 10675 C CA . ILE A 1 5 ? -5.826 -19.689 2.018 1.00 0.00 5 ILE A CA 8
ATOM 10676 C C . ILE A 1 5 ? -5.345 -19.644 0.578 1.00 0.00 5 ILE A C 8
ATOM 10677 O O . ILE A 1 5 ? -4.160 -19.836 0.311 1.00 0.00 5 ILE A O 8
ATOM 10693 N N . PHE A 1 6 ? -6.252 -19.418 -0.348 1.00 0.00 6 PHE A N 8
ATOM 10694 C CA . PHE A 1 6 ? -5.878 -19.316 -1.746 1.00 0.00 6 PHE A CA 8
ATOM 10695 C C . PHE A 1 6 ? -5.494 -17.887 -2.085 1.00 0.00 6 PHE A C 8
ATOM 10696 O O . PHE A 1 6 ? -6.340 -16.994 -2.130 1.00 0.00 6 PHE A O 8
ATOM 10713 N N . CYS A 1 7 ? -4.203 -17.684 -2.296 1.00 0.00 7 CYS A N 8
ATOM 10714 C CA . CYS A 1 7 ? -3.662 -16.363 -2.545 1.00 0.00 7 CYS A CA 8
ATOM 10715 C C . CYS A 1 7 ? -4.106 -15.836 -3.903 1.00 0.00 7 CYS A C 8
ATOM 10716 O O . CYS A 1 7 ? -4.180 -16.585 -4.876 1.00 0.00 7 CYS A O 8
ATOM 10724 N N . THR A 1 8 ? -4.387 -14.546 -3.958 1.00 0.00 8 THR A N 8
ATOM 10725 C CA . THR A 1 8 ? -4.836 -13.901 -5.179 1.00 0.00 8 THR A CA 8
ATOM 10726 C C . THR A 1 8 ? -3.738 -13.882 -6.242 1.00 0.00 8 THR A C 8
ATOM 10727 O O . THR A 1 8 ? -3.973 -14.231 -7.399 1.00 0.00 8 THR A O 8
ATOM 10738 N N . TYR A 1 9 ? -2.536 -13.490 -5.836 1.00 0.00 9 TYR A N 8
ATOM 10739 C CA . TYR A 1 9 ? -1.403 -13.400 -6.751 1.00 0.00 9 TYR A CA 8
ATOM 10740 C C . TYR A 1 9 ? -0.943 -14.784 -7.208 1.00 0.00 9 TYR A C 8
ATOM 10741 O O . TYR A 1 9 ? -0.684 -15.008 -8.393 1.00 0.00 9 TYR A O 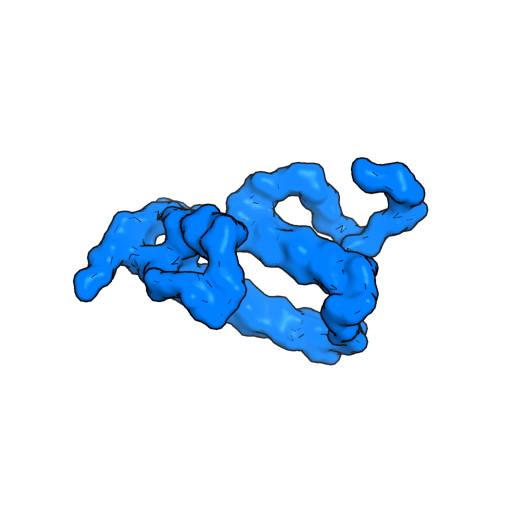8
ATOM 10759 N N . LEU A 1 10 ? -0.855 -15.717 -6.271 1.00 0.00 10 LEU A N 8
ATOM 10760 C CA . LEU A 1 10 ? -0.338 -17.045 -6.578 1.00 0.00 10 LEU A CA 8
ATOM 10761 C C . LEU A 1 10 ? -1.400 -17.921 -7.235 1.00 0.00 10 LEU A C 8
ATOM 10762 O O . LEU A 1 10 ? -1.079 -18.745 -8.091 1.00 0.00 10 LEU A O 8
ATOM 10778 N N . GLN A 1 11 ? -2.660 -17.734 -6.821 1.00 0.00 11 GLN A N 8
ATOM 10779 C CA . GLN A 1 11 ? -3.768 -18.614 -7.219 1.00 0.00 11 GLN A CA 8
ATOM 10780 C C . GLN A 1 11 ? -3.568 -19.995 -6.607 1.00 0.00 11 GLN A C 8
ATOM 10781 O O . GLN A 1 11 ? -4.242 -20.962 -6.958 1.00 0.00 11 GLN A O 8
ATOM 10795 N N . ARG A 1 12 ? -2.654 -20.051 -5.653 1.00 0.00 12 ARG A N 8
ATOM 10796 C CA . ARG A 1 12 ? -2.274 -21.289 -5.007 1.00 0.00 12 ARG A CA 8
ATOM 10797 C C . ARG A 1 12 ? -2.564 -21.186 -3.518 1.00 0.00 12 ARG A C 8
ATOM 10798 O O . ARG A 1 12 ? -2.677 -20.079 -2.982 1.00 0.00 12 ARG A O 8
ATOM 10819 N N . ASP A 1 13 ? -2.708 -22.328 -2.865 1.00 0.00 13 ASP A N 8
ATOM 10820 C CA . ASP A 1 13 ? -2.870 -22.360 -1.422 1.00 0.00 13 ASP A CA 8
ATOM 10821 C C . ASP A 1 13 ? -1.596 -21.869 -0.746 1.00 0.00 13 ASP A C 8
ATOM 10822 O O . ASP A 1 13 ? -0.487 -22.267 -1.113 1.00 0.00 13 ASP A O 8
ATOM 10831 N N . ALA A 1 14 ? -1.764 -20.978 0.209 1.00 0.00 14 ALA A N 8
ATOM 10832 C CA . ALA A 1 14 ? -0.654 -20.416 0.952 1.00 0.00 14 ALA A CA 8
ATOM 10833 C C . ALA A 1 14 ? -1.053 -20.244 2.408 1.00 0.00 14 ALA A C 8
ATOM 10834 O O . ALA A 1 14 ? -2.201 -20.491 2.771 1.00 0.00 14 ALA A O 8
ATOM 10841 N N . GLU A 1 15 ? -0.119 -19.825 3.237 1.00 0.00 15 GLU A N 8
ATOM 10842 C CA . GLU A 1 15 ? -0.408 -19.645 4.648 1.00 0.00 15 GLU A CA 8
ATOM 10843 C C . GLU A 1 15 ? -0.802 -18.201 4.927 1.00 0.00 15 GLU A C 8
ATOM 10844 O O . GLU A 1 15 ? -0.302 -17.278 4.275 1.00 0.00 15 GLU A O 8
ATOM 10856 N N . GLY A 1 16 ? -1.719 -18.016 5.872 1.00 0.00 16 GLY A N 8
ATOM 10857 C CA . GLY A 1 16 ? -2.020 -16.684 6.355 1.00 0.00 16 GLY A CA 8
ATOM 10858 C C . GLY A 1 16 ? -0.780 -16.038 6.937 1.00 0.00 16 GLY A C 8
ATOM 10859 O O . GLY A 1 16 ? -0.077 -16.665 7.729 1.00 0.00 16 GLY A O 8
ATOM 10863 N N . GLN A 1 17 ? -0.507 -14.804 6.532 1.00 0.00 17 GLN A N 8
ATOM 10864 C CA . GLN A 1 17 ? 0.740 -14.134 6.889 1.00 0.00 17 GLN A CA 8
ATOM 10865 C C . GLN A 1 17 ? 0.917 -13.965 8.395 1.00 0.00 17 GLN A C 8
ATOM 10866 O O . GLN A 1 17 ? 1.425 -14.853 9.082 1.00 0.00 17 GLN A O 8
ATOM 10880 N N . ASP A 1 18 ? 0.491 -12.820 8.903 1.00 0.00 18 ASP A N 8
ATOM 10881 C CA . ASP A 1 18 ? 0.776 -12.445 10.278 1.00 0.00 18 ASP A CA 8
ATOM 10882 C C . ASP A 1 18 ? -0.397 -11.708 10.896 1.00 0.00 18 ASP A C 8
ATOM 10883 O O . ASP A 1 18 ? -1.468 -11.595 10.294 1.00 0.00 18 ASP A O 8
ATOM 10892 N N . PHE A 1 19 ? -0.177 -11.201 12.097 1.00 0.00 19 PHE A N 8
ATOM 10893 C CA . PHE A 1 19 ? -1.200 -10.481 12.830 1.00 0.00 19 PHE A CA 8
ATOM 10894 C C . PHE A 1 19 ? -0.960 -8.982 12.723 1.00 0.00 19 PHE A C 8
ATOM 10895 O O . PHE A 1 19 ? -0.007 -8.546 12.078 1.00 0.00 19 PHE A O 8
ATOM 10912 N N . GLN A 1 20 ? -1.828 -8.201 13.345 1.00 0.00 20 GLN A N 8
ATOM 10913 C CA . GLN A 1 20 ? -1.714 -6.749 13.318 1.00 0.00 20 GLN A CA 8
ATOM 10914 C C . GLN A 1 20 ? -0.486 -6.288 14.093 1.00 0.00 20 GLN A C 8
ATOM 10915 O O . GLN A 1 20 ? -0.495 -6.247 15.324 1.00 0.00 20 GLN A O 8
ATOM 10929 N N . LEU A 1 21 ? 0.586 -5.998 13.366 1.00 0.00 21 LEU A N 8
ATOM 10930 C CA . LEU A 1 21 ? 1.798 -5.455 13.972 1.00 0.00 21 LEU A CA 8
ATOM 10931 C C . LEU A 1 21 ? 1.889 -3.950 13.730 1.00 0.00 21 LEU A C 8
ATOM 10932 O O . LEU A 1 21 ? 2.672 -3.252 14.376 1.00 0.00 21 LEU A O 8
ATOM 10948 N N . TYR A 1 22 ? 1.075 -3.465 12.799 1.00 0.00 22 TYR A N 8
ATOM 10949 C CA . TYR A 1 22 ? 1.002 -2.039 12.486 1.00 0.00 22 TYR A CA 8
ATOM 10950 C C . TYR A 1 22 ? -0.194 -1.736 11.574 1.00 0.00 22 TYR A C 8
ATOM 10951 O O . TYR A 1 22 ? -0.985 -0.847 11.886 1.00 0.00 22 TYR A O 8
ATOM 10969 N N . PRO A 1 23 ? -0.364 -2.449 10.432 1.00 0.00 23 PRO A N 8
ATOM 10970 C CA . PRO A 1 23 ? -1.492 -2.206 9.531 1.00 0.00 23 PRO A CA 8
ATOM 10971 C C . PRO A 1 23 ? -2.806 -2.686 10.133 1.00 0.00 23 PRO A C 8
ATOM 10972 O O . PRO A 1 23 ? -2.853 -3.737 10.780 1.00 0.00 23 PRO A O 8
ATOM 10983 N N . GLY A 1 24 ? -3.867 -1.929 9.899 1.00 0.00 24 GLY A N 8
ATOM 10984 C CA . GLY A 1 24 ? -5.144 -2.235 10.507 1.00 0.00 24 GLY A CA 8
ATOM 10985 C C . GLY A 1 24 ? -5.951 -3.232 9.705 1.00 0.00 24 GLY A C 8
ATOM 10986 O O . GLY A 1 24 ? -5.406 -4.198 9.164 1.00 0.00 24 GLY A O 8
ATOM 10990 N N . GLU A 1 25 ? -7.251 -2.984 9.605 1.00 0.00 25 GLU A N 8
ATOM 10991 C CA . GLU A 1 25 ? -8.159 -3.904 8.933 1.00 0.00 25 GLU A CA 8
ATOM 10992 C C . GLU A 1 25 ? -7.817 -4.055 7.456 1.00 0.00 25 GLU A C 8
ATOM 10993 O O . GLU A 1 25 ? -8.028 -5.119 6.869 1.00 0.00 25 GLU A O 8
ATOM 11005 N N . LEU A 1 26 ? -7.280 -2.995 6.859 1.00 0.00 26 LEU A N 8
ATOM 11006 C CA . LEU A 1 26 ? -6.890 -3.034 5.458 1.00 0.00 26 LEU A CA 8
ATOM 11007 C C . LEU A 1 26 ? -5.787 -4.063 5.246 1.00 0.00 26 LEU A C 8
ATOM 11008 O O . LEU A 1 26 ? -5.881 -4.919 4.366 1.00 0.00 26 LEU A O 8
ATOM 11024 N N . GLY A 1 27 ? -4.760 -3.992 6.082 1.00 0.00 27 GLY A N 8
ATOM 11025 C CA . GLY A 1 27 ? -3.666 -4.936 5.994 1.00 0.00 27 GLY A CA 8
ATOM 11026 C C . GLY A 1 27 ? -4.104 -6.338 6.360 1.00 0.00 27 GLY A C 8
ATOM 11027 O O . GLY A 1 27 ? -3.672 -7.309 5.747 1.00 0.00 27 GLY A O 8
ATOM 11031 N N . LYS A 1 28 ? -4.969 -6.434 7.362 1.00 0.00 28 LYS A N 8
ATOM 11032 C CA . LYS A 1 28 ? -5.514 -7.712 7.802 1.00 0.00 28 LYS A CA 8
ATOM 11033 C C . LYS A 1 28 ? -6.220 -8.420 6.646 1.00 0.00 28 LYS A C 8
ATOM 11034 O O . LYS A 1 28 ? -6.004 -9.612 6.401 1.00 0.00 28 LYS A O 8
ATOM 11053 N N . ARG A 1 29 ? -7.046 -7.668 5.927 1.00 0.00 29 ARG A N 8
ATOM 11054 C CA . ARG A 1 29 ? -7.757 -8.198 4.772 1.00 0.00 29 ARG A CA 8
ATOM 11055 C C . ARG A 1 29 ? -6.757 -8.771 3.772 1.00 0.00 29 ARG A C 8
ATOM 11056 O O . ARG A 1 29 ? -6.924 -9.882 3.276 1.00 0.00 29 ARG A O 8
ATOM 11077 N N . ILE A 1 30 ? -5.697 -8.007 3.517 1.00 0.00 30 ILE A N 8
ATOM 11078 C CA . ILE A 1 30 ? -4.650 -8.412 2.586 1.00 0.00 30 ILE A CA 8
ATOM 11079 C C . ILE A 1 30 ? -3.927 -9.670 3.074 1.00 0.00 30 ILE A C 8
ATOM 11080 O O . ILE A 1 30 ? -3.513 -10.499 2.275 1.00 0.00 30 ILE A O 8
ATOM 11096 N N . TYR A 1 31 ? -3.792 -9.820 4.386 1.00 0.00 31 TYR A N 8
ATOM 11097 C CA . TYR A 1 31 ? -3.145 -11.001 4.957 1.00 0.00 31 TYR A CA 8
ATOM 11098 C C . TYR A 1 31 ? -3.993 -12.249 4.735 1.00 0.00 31 TYR A C 8
ATOM 11099 O O . TYR A 1 31 ? -3.504 -13.372 4.857 1.00 0.00 31 TYR A O 8
ATOM 11117 N N . ASN A 1 32 ? -5.268 -12.048 4.428 1.00 0.00 32 ASN A N 8
ATOM 11118 C CA . ASN A 1 32 ? -6.149 -13.158 4.066 1.00 0.00 32 ASN A CA 8
ATOM 11119 C C . ASN A 1 32 ? -6.138 -13.408 2.556 1.00 0.00 32 ASN A C 8
ATOM 11120 O O . ASN A 1 32 ? -6.816 -14.314 2.066 1.00 0.00 32 ASN A O 8
ATOM 11131 N N . GLU A 1 33 ? -5.374 -12.607 1.822 1.00 0.00 33 GLU A N 8
ATOM 11132 C CA . GLU A 1 33 ? -5.329 -12.707 0.361 1.00 0.00 33 GLU A CA 8
ATOM 11133 C C . GLU A 1 33 ? -3.911 -12.966 -0.133 1.00 0.00 33 GLU A C 8
ATOM 11134 O O . GLU A 1 33 ? -3.698 -13.669 -1.123 1.00 0.00 33 GLU A O 8
ATOM 11146 N N . ILE A 1 34 ? -2.947 -12.388 0.553 1.00 0.00 34 ILE A N 8
ATOM 11147 C CA . ILE A 1 34 ? -1.554 -12.504 0.181 1.00 0.00 34 ILE A CA 8
ATOM 11148 C C . ILE A 1 34 ? -0.787 -13.259 1.259 1.00 0.00 34 ILE A C 8
ATOM 11149 O O . ILE A 1 34 ? -1.146 -13.206 2.433 1.00 0.00 34 ILE A O 8
ATOM 11165 N N . SER A 1 35 ? 0.238 -13.992 0.852 1.00 0.00 35 SER A N 8
ATOM 11166 C CA . SER A 1 35 ? 1.092 -14.675 1.797 1.00 0.00 35 SER A CA 8
ATOM 11167 C C . SER A 1 35 ? 2.453 -13.989 1.865 1.00 0.00 35 SER A C 8
ATOM 11168 O O . SER A 1 35 ? 2.756 -13.104 1.064 1.00 0.00 35 SER A O 8
ATOM 11176 N N . LYS A 1 36 ? 3.270 -14.447 2.800 1.00 0.00 36 LYS A N 8
ATOM 11177 C CA . LYS A 1 36 ? 4.546 -13.814 3.132 1.00 0.00 36 LYS A CA 8
ATOM 11178 C C . LYS A 1 36 ? 5.468 -13.669 1.924 1.00 0.00 36 LYS A C 8
ATOM 11179 O O . LYS A 1 36 ? 6.186 -12.678 1.809 1.00 0.00 36 LYS A O 8
ATOM 11198 N N . ASP A 1 37 ? 5.438 -14.641 1.020 1.00 0.00 37 ASP A N 8
ATOM 11199 C CA . ASP A 1 37 ? 6.316 -14.620 -0.148 1.00 0.00 37 ASP A CA 8
ATOM 11200 C C . ASP A 1 37 ? 5.956 -13.463 -1.069 1.00 0.00 37 ASP A C 8
ATOM 11201 O O . ASP A 1 37 ? 6.773 -12.576 -1.311 1.00 0.00 37 ASP A O 8
ATOM 11210 N N . ALA A 1 38 ? 4.720 -13.468 -1.555 1.00 0.00 38 ALA A N 8
ATOM 11211 C CA . ALA A 1 38 ? 4.242 -12.430 -2.460 1.00 0.00 38 ALA A CA 8
ATOM 11212 C C . ALA A 1 38 ? 4.303 -11.059 -1.797 1.00 0.00 38 ALA A C 8
ATOM 11213 O O . ALA A 1 38 ? 4.620 -10.060 -2.443 1.00 0.00 38 ALA A O 8
ATOM 11220 N N . TRP A 1 39 ? 4.005 -11.029 -0.505 1.00 0.00 39 TRP A N 8
ATOM 11221 C CA . TRP A 1 39 ? 4.057 -9.805 0.281 1.00 0.00 39 TRP A CA 8
ATOM 11222 C C . TRP A 1 39 ? 5.467 -9.222 0.268 1.00 0.00 39 TRP A C 8
ATOM 11223 O O . TRP A 1 39 ? 5.665 -8.060 -0.086 1.00 0.00 39 TRP A O 8
ATOM 11244 N N . ALA A 1 40 ? 6.442 -10.046 0.628 1.00 0.00 40 ALA A N 8
ATOM 11245 C CA . ALA A 1 40 ? 7.830 -9.613 0.682 1.00 0.00 40 ALA A CA 8
ATOM 11246 C C . ALA A 1 40 ? 8.350 -9.239 -0.702 1.00 0.00 40 ALA A C 8
ATOM 11247 O O . ALA A 1 40 ? 9.087 -8.264 -0.856 1.00 0.00 40 ALA A O 8
ATOM 11254 N N . GLN A 1 41 ? 7.957 -10.011 -1.708 1.00 0.00 41 GLN A N 8
ATOM 11255 C CA . GLN A 1 41 ? 8.426 -9.780 -3.068 1.00 0.00 41 GLN A CA 8
ATOM 11256 C C . GLN A 1 41 ? 7.887 -8.467 -3.620 1.00 0.00 41 GLN A C 8
ATOM 11257 O O . GLN A 1 41 ? 8.618 -7.715 -4.267 1.00 0.00 41 GLN A O 8
ATOM 11271 N N . TRP A 1 42 ? 6.618 -8.184 -3.355 1.00 0.00 42 TRP A N 8
ATOM 11272 C CA . TRP A 1 42 ? 6.008 -6.967 -3.860 1.00 0.00 42 TRP A CA 8
ATOM 11273 C C . TRP A 1 42 ? 6.609 -5.738 -3.189 1.00 0.00 42 TRP A C 8
ATOM 11274 O O . TRP A 1 42 ? 6.871 -4.736 -3.848 1.00 0.00 42 TRP A O 8
ATOM 11295 N N . GLN A 1 43 ? 6.846 -5.818 -1.885 1.00 0.00 43 GLN A N 8
ATOM 11296 C CA . GLN A 1 43 ? 7.453 -4.702 -1.168 1.00 0.00 43 GLN A CA 8
ATOM 11297 C C . GLN A 1 43 ? 8.856 -4.447 -1.695 1.00 0.00 43 GLN A C 8
ATOM 11298 O O . GLN A 1 43 ? 9.256 -3.303 -1.888 1.00 0.00 43 GLN A O 8
ATOM 11312 N N . HIS A 1 44 ? 9.588 -5.527 -1.929 1.00 0.00 44 HIS A N 8
ATOM 11313 C CA . HIS A 1 44 ? 10.938 -5.448 -2.477 1.00 0.00 44 HIS A CA 8
ATOM 11314 C C . HIS A 1 44 ? 10.927 -4.694 -3.803 1.00 0.00 44 HIS A C 8
ATOM 11315 O O . HIS A 1 44 ? 11.699 -3.756 -4.009 1.00 0.00 44 HIS A O 8
ATOM 11330 N N . LYS A 1 45 ? 10.033 -5.111 -4.689 1.00 0.00 45 LYS A N 8
ATOM 11331 C CA . LYS A 1 45 ? 9.892 -4.490 -5.998 1.00 0.00 45 LYS A CA 8
ATOM 11332 C C . LYS A 1 45 ? 9.447 -3.033 -5.872 1.00 0.00 45 LYS A C 8
ATOM 11333 O O . LYS A 1 45 ? 10.084 -2.130 -6.415 1.00 0.00 45 LYS A O 8
ATOM 11352 N N . GLN A 1 46 ? 8.364 -2.818 -5.139 1.00 0.00 46 GLN A N 8
ATOM 11353 C CA . GLN A 1 46 ? 7.772 -1.496 -4.993 1.00 0.00 46 GLN A CA 8
ATOM 11354 C C . GLN A 1 46 ? 8.757 -0.507 -4.373 1.00 0.00 46 GLN A C 8
ATOM 11355 O O . GLN A 1 46 ? 8.848 0.633 -4.814 1.00 0.00 46 GLN A O 8
ATOM 11369 N N . THR A 1 47 ? 9.500 -0.944 -3.362 1.00 0.00 47 THR A N 8
ATOM 11370 C CA . THR A 1 47 ? 10.473 -0.076 -2.704 1.00 0.00 47 THR A CA 8
ATOM 11371 C C . THR A 1 47 ? 11.576 0.346 -3.673 1.00 0.00 47 THR A C 8
ATOM 11372 O O . THR A 1 47 ? 12.020 1.498 -3.661 1.00 0.00 47 THR A O 8
ATOM 11383 N N . MET A 1 48 ? 11.996 -0.579 -4.530 1.00 0.00 48 MET A N 8
ATOM 11384 C CA . MET A 1 48 ? 12.987 -0.269 -5.550 1.00 0.00 48 MET A CA 8
ATOM 11385 C C . MET A 1 48 ? 12.413 0.745 -6.534 1.00 0.00 48 MET A C 8
ATOM 11386 O O . MET A 1 48 ? 13.106 1.655 -6.990 1.00 0.00 48 MET A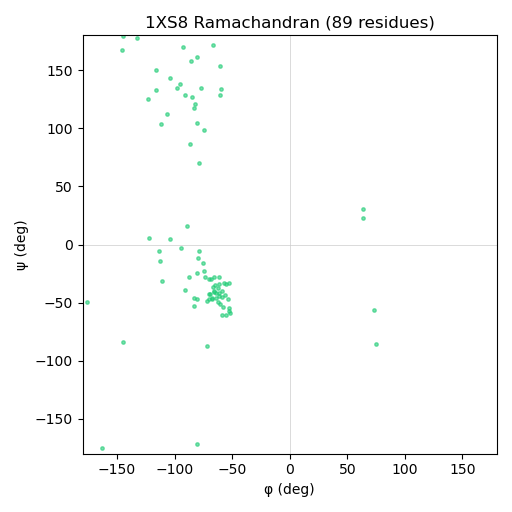 O 8
ATOM 11400 N N . LEU A 1 49 ? 11.128 0.593 -6.835 1.00 0.00 49 LEU A N 8
ATOM 11401 C CA . LEU A 1 49 ? 10.435 1.508 -7.732 1.00 0.00 49 LEU A CA 8
ATOM 11402 C C . LEU A 1 49 ? 10.286 2.882 -7.087 1.00 0.00 49 LEU A C 8
ATOM 11403 O O . LEU A 1 49 ? 10.327 3.900 -7.770 1.00 0.00 49 LEU A O 8
ATOM 11419 N N . ILE A 1 50 ? 10.123 2.906 -5.769 1.00 0.00 50 ILE A N 8
ATOM 11420 C CA . ILE A 1 50 ? 10.032 4.160 -5.024 1.00 0.00 50 ILE A CA 8
ATOM 11421 C C . ILE A 1 50 ? 11.331 4.956 -5.151 1.00 0.00 50 ILE A C 8
ATOM 11422 O O . ILE A 1 50 ? 11.316 6.185 -5.217 1.00 0.00 50 ILE A O 8
ATOM 11438 N N . ASN A 1 51 ? 12.449 4.240 -5.211 1.00 0.00 51 ASN A N 8
ATOM 11439 C CA . ASN A 1 51 ? 13.759 4.863 -5.379 1.00 0.00 51 ASN A CA 8
ATOM 11440 C C . ASN A 1 51 ? 13.849 5.559 -6.731 1.00 0.00 51 ASN A C 8
ATOM 11441 O O . ASN A 1 51 ? 14.396 6.655 -6.846 1.00 0.00 51 ASN A O 8
ATOM 11452 N N . GLU A 1 52 ? 13.283 4.917 -7.743 1.00 0.00 52 GLU A N 8
ATOM 11453 C CA . GLU A 1 52 ? 13.342 5.419 -9.108 1.00 0.00 52 GLU A CA 8
ATOM 11454 C C . GLU A 1 52 ? 12.265 6.469 -9.370 1.00 0.00 52 GLU A C 8
ATOM 11455 O O . GLU A 1 52 ? 12.503 7.456 -10.066 1.00 0.00 52 GLU A O 8
ATOM 11467 N N . LYS A 1 53 ? 11.079 6.255 -8.816 1.00 0.00 53 LYS A N 8
ATOM 11468 C CA . LYS A 1 53 ? 9.983 7.201 -8.982 1.00 0.00 53 LYS A CA 8
ATOM 11469 C C . LYS A 1 53 ? 10.205 8.437 -8.121 1.00 0.00 53 LYS A C 8
ATOM 11470 O O . LYS A 1 53 ? 9.691 9.514 -8.428 1.00 0.00 53 LYS A O 8
ATOM 11489 N N . LYS A 1 54 ? 10.964 8.263 -7.036 1.00 0.00 54 LYS A N 8
ATOM 11490 C CA . LYS A 1 54 ? 11.250 9.350 -6.103 1.00 0.00 54 LYS A CA 8
ATOM 11491 C C . LYS A 1 54 ? 9.956 9.920 -5.543 1.00 0.00 54 LYS A C 8
ATOM 11492 O O . LYS A 1 54 ? 9.816 11.129 -5.341 1.00 0.00 54 LYS A O 8
ATOM 11511 N N . LEU A 1 55 ? 9.015 9.025 -5.282 1.00 0.00 55 LEU A N 8
ATOM 11512 C CA . LEU A 1 55 ? 7.725 9.412 -4.749 1.00 0.00 55 LEU A CA 8
ATOM 11513 C C . LEU A 1 55 ? 7.799 9.527 -3.234 1.00 0.00 55 LEU A C 8
ATOM 11514 O O . LEU A 1 55 ? 8.480 8.741 -2.573 1.00 0.00 55 LEU A O 8
ATOM 11530 N N . ASN A 1 56 ? 7.123 10.522 -2.690 1.00 0.00 56 ASN A N 8
ATOM 11531 C CA . ASN A 1 56 ? 7.085 10.707 -1.249 1.00 0.00 56 ASN A CA 8
ATOM 11532 C C . ASN A 1 56 ? 5.663 10.568 -0.741 1.00 0.00 56 ASN A C 8
ATOM 11533 O O . ASN A 1 56 ? 4.709 10.941 -1.428 1.00 0.00 56 ASN A O 8
ATOM 11544 N N . MET A 1 57 ? 5.523 10.035 0.464 1.00 0.00 57 MET A N 8
ATOM 11545 C CA . MET A 1 57 ? 4.212 9.825 1.063 1.00 0.00 57 MET A CA 8
ATOM 11546 C C . MET A 1 57 ? 3.656 11.136 1.598 1.00 0.00 57 MET A C 8
ATOM 11547 O O . MET A 1 57 ? 2.502 11.211 2.015 1.00 0.00 57 MET A O 8
ATOM 11561 N N . MET A 1 58 ? 4.494 12.164 1.590 1.00 0.00 58 MET A N 8
ATOM 11562 C CA . MET A 1 58 ? 4.062 13.511 1.938 1.00 0.00 58 MET A CA 8
ATOM 11563 C C . MET A 1 58 ? 3.085 14.024 0.892 1.00 0.00 58 MET A C 8
ATOM 11564 O O . MET A 1 58 ? 2.211 14.838 1.180 1.00 0.00 58 MET A O 8
ATOM 11578 N N . ASN A 1 59 ? 3.244 13.532 -0.329 1.00 0.00 59 ASN A N 8
ATOM 11579 C CA . ASN A 1 59 ? 2.374 13.910 -1.428 1.00 0.00 59 ASN A CA 8
ATOM 11580 C C . ASN A 1 59 ? 1.138 13.025 -1.445 1.00 0.00 59 ASN A C 8
ATOM 11581 O O . ASN A 1 59 ? 1.247 11.805 -1.606 1.00 0.00 59 ASN A O 8
ATOM 11592 N N . ALA A 1 60 ? -0.029 13.640 -1.284 1.00 0.00 60 ALA A N 8
ATOM 11593 C CA . ALA A 1 60 ? -1.296 12.915 -1.306 1.00 0.00 60 ALA A CA 8
ATOM 11594 C C . ALA A 1 60 ? -1.426 12.094 -2.582 1.00 0.00 60 ALA A C 8
ATOM 11595 O O . ALA A 1 60 ? -1.941 10.977 -2.565 1.00 0.00 60 ALA A O 8
ATOM 11602 N N . GLU A 1 61 ? -0.934 12.662 -3.677 1.00 0.00 61 GLU A N 8
ATOM 11603 C CA . GLU A 1 61 ? -0.937 12.002 -4.974 1.00 0.00 61 GLU A CA 8
ATOM 11604 C C . GLU A 1 61 ? -0.226 10.652 -4.925 1.00 0.00 61 GLU A C 8
ATOM 11605 O O . GLU A 1 61 ? -0.759 9.643 -5.381 1.00 0.00 61 GLU A O 8
ATOM 11617 N N . HIS A 1 62 ? 0.963 10.628 -4.340 1.00 0.00 62 HIS A N 8
ATOM 11618 C CA . HIS A 1 62 ? 1.821 9.455 -4.442 1.00 0.00 62 HIS A CA 8
ATOM 11619 C C . HIS A 1 62 ? 1.455 8.378 -3.429 1.00 0.00 62 HIS A C 8
ATOM 11620 O O . HIS A 1 62 ? 1.594 7.193 -3.717 1.00 0.00 62 HIS A O 8
ATOM 11635 N N . ARG A 1 63 ? 0.987 8.774 -2.251 1.00 0.00 63 ARG A N 8
ATOM 11636 C CA . ARG A 1 63 ? 0.610 7.792 -1.235 1.00 0.00 63 ARG A CA 8
ATOM 11637 C C . ARG A 1 63 ? -0.568 6.942 -1.704 1.00 0.00 63 ARG A C 8
ATOM 11638 O O . ARG A 1 63 ? -0.549 5.718 -1.571 1.00 0.00 63 ARG A O 8
ATOM 11659 N N . LYS A 1 64 ? -1.584 7.583 -2.273 1.00 0.00 64 LYS A N 8
ATOM 11660 C CA . LYS A 1 64 ? -2.741 6.850 -2.771 1.00 0.00 64 LYS A CA 8
ATOM 11661 C C . LYS A 1 64 ? -2.390 6.130 -4.065 1.00 0.00 64 LYS A C 8
ATOM 11662 O O . LYS A 1 64 ? -2.956 5.086 -4.378 1.00 0.00 64 LYS A O 8
ATOM 11681 N N . LEU A 1 65 ? -1.434 6.686 -4.805 1.00 0.00 65 LEU A N 8
ATOM 11682 C CA . LEU A 1 65 ? -0.953 6.064 -6.032 1.00 0.00 65 LEU A CA 8
ATOM 11683 C C . LEU A 1 65 ? -0.311 4.722 -5.689 1.00 0.00 65 LEU A C 8
ATOM 11684 O O . LEU A 1 65 ? -0.582 3.708 -6.333 1.00 0.00 65 LEU A O 8
ATOM 11700 N N . LEU A 1 66 ? 0.514 4.728 -4.648 1.00 0.00 66 LEU A N 8
ATOM 11701 C CA . LEU A 1 66 ? 1.162 3.515 -4.167 1.00 0.00 66 LEU A CA 8
ATOM 11702 C C . LEU A 1 66 ? 0.106 2.515 -3.692 1.00 0.00 66 LEU A C 8
ATOM 11703 O O . LEU A 1 66 ? 0.216 1.311 -3.937 1.00 0.00 66 LEU A O 8
ATOM 11719 N N . GLU A 1 67 ? -0.923 3.031 -3.022 1.00 0.00 67 GLU A N 8
ATOM 11720 C CA . GLU A 1 67 ? -2.053 2.214 -2.592 1.00 0.00 67 GLU A CA 8
ATOM 11721 C C . GLU A 1 67 ? -2.693 1.536 -3.799 1.00 0.00 67 GLU A C 8
ATOM 11722 O O . GLU A 1 67 ? -2.947 0.329 -3.794 1.00 0.00 67 GLU A O 8
ATOM 11734 N N . GLN A 1 68 ? -2.939 2.325 -4.840 1.00 0.00 68 GLN A N 8
ATOM 11735 C CA . GLN A 1 68 ? -3.502 1.810 -6.076 1.00 0.00 68 GLN A CA 8
ATOM 11736 C C . GLN A 1 68 ? -2.606 0.729 -6.669 1.00 0.00 68 GLN A C 8
ATOM 11737 O O . GLN A 1 68 ? -3.097 -0.317 -7.080 1.00 0.00 68 GLN A O 8
ATOM 11751 N N . GLU A 1 69 ? -1.297 0.977 -6.699 1.00 0.00 69 GLU A N 8
ATOM 11752 C CA . GLU A 1 69 ? -0.346 -0.000 -7.229 1.00 0.00 69 GLU A CA 8
ATOM 11753 C C . GLU A 1 69 ? -0.435 -1.316 -6.462 1.00 0.00 69 GLU A C 8
ATOM 11754 O O . GLU A 1 69 ? -0.515 -2.389 -7.061 1.00 0.00 69 GLU A O 8
ATOM 11766 N N . MET A 1 70 ? -0.451 -1.228 -5.137 1.00 0.00 70 MET A N 8
ATOM 11767 C CA . MET A 1 70 ? -0.558 -2.414 -4.296 1.00 0.00 70 MET A CA 8
ATOM 11768 C C . MET A 1 70 ? -1.837 -3.184 -4.592 1.00 0.00 70 MET A C 8
ATOM 11769 O O . MET A 1 70 ? -1.799 -4.378 -4.879 1.00 0.00 70 MET A O 8
ATOM 11783 N N . VAL A 1 71 ? -2.966 -2.493 -4.552 1.00 0.00 71 VAL A N 8
ATOM 11784 C CA . VAL A 1 71 ? -4.259 -3.138 -4.732 1.00 0.00 71 VAL A CA 8
ATOM 11785 C C . VAL A 1 71 ? -4.447 -3.635 -6.172 1.00 0.00 71 VAL A C 8
ATOM 11786 O O . VAL A 1 71 ? -5.244 -4.533 -6.421 1.00 0.00 71 VAL A O 8
ATOM 11799 N N . SER A 1 72 ? -3.701 -3.081 -7.115 1.00 0.00 72 SER A N 8
ATOM 11800 C CA . SER A 1 72 ? -3.810 -3.510 -8.506 1.00 0.00 72 SER A CA 8
ATOM 11801 C C . SER A 1 72 ? -2.909 -4.711 -8.792 1.00 0.00 72 SER A C 8
ATOM 11802 O O . SER A 1 72 ? -3.103 -5.421 -9.776 1.00 0.00 72 SER A O 8
ATOM 11810 N N . PHE A 1 73 ? -1.918 -4.931 -7.941 1.00 0.00 73 PHE A N 8
ATOM 11811 C CA . PHE A 1 73 ? -1.021 -6.069 -8.106 1.00 0.00 73 PHE A CA 8
ATOM 11812 C C . PHE A 1 73 ? -1.417 -7.204 -7.168 1.00 0.00 73 PHE A C 8
ATOM 11813 O O . PHE A 1 73 ? -1.596 -8.345 -7.593 1.00 0.00 73 PHE A O 8
ATOM 11830 N N . LEU A 1 74 ? -1.563 -6.876 -5.891 1.00 0.00 74 LEU A N 8
ATOM 11831 C CA . LEU A 1 74 ? -1.853 -7.869 -4.865 1.00 0.00 74 LEU A CA 8
ATOM 11832 C C . LEU A 1 74 ? -3.301 -8.348 -4.946 1.00 0.00 74 LEU A C 8
ATOM 11833 O O . LEU A 1 74 ? -3.598 -9.496 -4.628 1.00 0.00 74 LEU A O 8
ATOM 11849 N N . PHE A 1 75 ? -4.196 -7.466 -5.371 1.00 0.00 75 PHE A N 8
ATOM 11850 C CA . PHE A 1 75 ? -5.614 -7.803 -5.460 1.00 0.00 75 PHE A CA 8
ATOM 11851 C C . PHE A 1 75 ? -6.059 -7.839 -6.922 1.00 0.00 75 PHE A C 8
ATOM 11852 O O . PHE A 1 75 ? -6.814 -8.723 -7.322 1.00 0.00 75 PHE A O 8
ATOM 11869 N N . GLU A 1 76 ? -5.604 -6.837 -7.685 1.00 0.00 76 GLU A N 8
ATOM 11870 C CA . GLU A 1 76 ? -5.783 -6.739 -9.148 1.00 0.00 76 GLU A CA 8
ATOM 11871 C C . GLU A 1 76 ? -7.221 -6.386 -9.549 1.00 0.00 76 GLU A C 8
ATOM 11872 O O . GLU A 1 76 ? -7.443 -5.749 -10.577 1.00 0.00 76 GLU A O 8
ATOM 11884 N N . GLY A 1 77 ? -8.189 -6.766 -8.732 1.00 0.00 77 GLY A N 8
ATOM 11885 C CA . GLY A 1 77 ? -9.576 -6.533 -9.071 1.00 0.00 77 GLY A CA 8
ATOM 11886 C C . GLY A 1 77 ? -10.101 -5.199 -8.571 1.00 0.00 77 GLY A C 8
ATOM 11887 O O . GLY A 1 77 ? -11.157 -5.144 -7.944 1.00 0.00 77 GLY A O 8
ATOM 11891 N N . LYS A 1 78 ? -9.374 -4.122 -8.840 1.00 0.00 78 LYS A N 8
ATOM 11892 C CA . LYS A 1 78 ? -9.836 -2.790 -8.472 1.00 0.00 78 LYS A CA 8
ATOM 11893 C C . LYS A 1 78 ? -10.008 -1.943 -9.730 1.00 0.00 78 LYS A C 8
ATOM 11894 O O . LYS A 1 78 ? -9.253 -2.091 -10.694 1.00 0.00 78 LYS A O 8
ATOM 11913 N N . ASP A 1 79 ? -11.000 -1.066 -9.719 1.00 0.00 79 ASP A N 8
ATOM 11914 C CA . ASP A 1 79 ? -11.375 -0.315 -10.913 1.00 0.00 79 ASP A CA 8
ATOM 11915 C C . ASP A 1 79 ? -10.727 1.066 -10.950 1.00 0.00 79 ASP A C 8
ATOM 11916 O O . ASP A 1 79 ? -10.788 1.757 -11.968 1.00 0.00 79 ASP A O 8
ATOM 11925 N N . VAL A 1 80 ? -10.116 1.471 -9.845 1.00 0.00 80 VAL A N 8
ATOM 11926 C CA . VAL A 1 80 ? -9.399 2.740 -9.805 1.00 0.00 80 VAL A CA 8
ATOM 11927 C C . VAL A 1 80 ? -8.160 2.659 -10.689 1.00 0.00 80 VAL A C 8
ATOM 11928 O O . VAL A 1 80 ? -7.192 1.968 -10.366 1.00 0.00 80 VAL A O 8
ATOM 11941 N N . HIS A 1 81 ? -8.204 3.361 -11.810 1.00 0.00 81 HIS A N 8
ATOM 11942 C CA . HIS A 1 81 ? -7.155 3.269 -12.818 1.00 0.00 81 HIS A CA 8
ATOM 11943 C C . HIS A 1 81 ? -5.921 4.056 -12.407 1.00 0.00 81 HIS A C 8
ATOM 11944 O O . HIS A 1 81 ? -6.018 5.168 -11.887 1.00 0.00 81 HIS A O 8
ATOM 11959 N N . ILE A 1 82 ? -4.756 3.472 -12.639 1.00 0.00 82 ILE A N 8
ATOM 11960 C CA . ILE A 1 82 ? -3.503 4.120 -12.288 1.00 0.00 82 ILE A CA 8
ATOM 11961 C C . ILE A 1 82 ? -2.929 4.853 -13.494 1.00 0.00 82 ILE A C 8
ATOM 11962 O O . ILE A 1 82 ? -2.182 4.277 -14.286 1.00 0.00 82 ILE A O 8
ATOM 11978 N N . GLU A 1 83 ? -3.305 6.113 -13.647 1.00 0.00 83 GLU A N 8
ATOM 11979 C CA . GLU A 1 83 ? -2.804 6.922 -14.749 1.00 0.00 83 GLU A CA 8
ATOM 11980 C C . GLU A 1 83 ? -2.507 8.345 -14.284 1.00 0.00 83 GLU A C 8
ATOM 11981 O O . GLU A 1 83 ? -1.509 8.938 -14.689 1.00 0.00 83 GLU A O 8
ATOM 11993 N N . GLY A 1 84 ? -3.357 8.884 -13.421 1.00 0.00 84 GLY A N 8
ATOM 11994 C CA . GLY A 1 84 ? -3.090 10.189 -12.852 1.00 0.00 84 GLY A CA 8
ATOM 11995 C C . GLY A 1 84 ? -4.311 11.081 -12.828 1.00 0.00 84 GLY A C 8
ATOM 11996 O O . GLY A 1 84 ? -5.026 11.175 -13.824 1.00 0.00 84 GLY A O 8
ATOM 12000 N N . TYR A 1 85 ? -4.533 11.729 -11.687 1.00 0.00 85 TYR A N 8
ATOM 12001 C CA . TYR A 1 85 ? -5.646 12.660 -11.492 1.00 0.00 85 TYR A CA 8
ATOM 12002 C C . TYR A 1 85 ? -6.990 11.995 -11.784 1.00 0.00 85 TYR A C 8
ATOM 12003 O O . TYR A 1 85 ? -7.460 11.978 -12.922 1.00 0.00 85 TYR A O 8
ATOM 12021 N N . THR A 1 86 ? -7.605 11.436 -10.753 1.00 0.00 86 THR A N 8
ATOM 12022 C CA . THR A 1 86 ? -8.887 10.775 -10.918 1.00 0.00 86 THR A CA 8
ATOM 12023 C C . THR A 1 86 ? -9.864 11.175 -9.811 1.00 0.00 86 THR A C 8
ATOM 12024 O O . THR A 1 86 ? -9.849 10.612 -8.714 1.00 0.00 86 THR A O 8
ATOM 12035 N N . PRO A 1 87 ? -10.698 12.191 -10.077 1.00 0.00 87 PRO A N 8
ATOM 12036 C CA . PRO A 1 87 ? -11.768 12.603 -9.188 1.00 0.00 87 PRO A CA 8
ATOM 12037 C C . PRO A 1 87 ? -13.108 12.003 -9.608 1.00 0.00 87 PRO A C 8
ATOM 12038 O O . PRO A 1 87 ? -13.712 12.433 -10.593 1.00 0.00 87 PRO A O 8
ATOM 12049 N N . GLU A 1 88 ? -13.560 10.992 -8.883 1.00 0.00 88 GLU A N 8
ATOM 12050 C CA . GLU A 1 88 ? -14.804 10.325 -9.227 1.00 0.00 88 GLU A CA 8
ATOM 12051 C C . GLU A 1 88 ? -15.987 11.035 -8.578 1.00 0.00 88 GLU A C 8
ATOM 12052 O O . GLU A 1 88 ? -16.041 11.185 -7.356 1.00 0.00 88 GLU A O 8
ATOM 12064 N N . ASP A 1 89 ? -16.920 11.479 -9.406 1.00 0.00 89 ASP A N 8
ATOM 12065 C CA . ASP A 1 89 ? -18.114 12.163 -8.929 1.00 0.00 89 ASP A CA 8
ATOM 12066 C C . ASP A 1 89 ? -19.352 11.589 -9.599 1.00 0.00 89 ASP A C 8
ATOM 12067 O O . ASP A 1 89 ? -19.386 11.429 -10.819 1.00 0.00 89 ASP A O 8
ATOM 12076 N N . LYS A 1 90 ? -20.359 11.271 -8.799 1.00 0.00 90 LYS A N 8
ATOM 12077 C CA . LYS A 1 90 ? -21.568 10.635 -9.305 1.00 0.00 90 LYS A CA 8
ATOM 12078 C C . LYS A 1 90 ? -22.826 11.332 -8.784 1.00 0.00 90 LYS A C 8
ATOM 12079 O O . LYS A 1 90 ? -23.917 10.757 -8.796 1.00 0.00 90 LYS A O 8
ATOM 12098 N N . LYS A 1 91 ? -22.677 12.574 -8.338 1.00 0.00 91 LYS A N 8
ATOM 12099 C CA . LYS A 1 91 ? -23.818 13.370 -7.903 1.00 0.00 91 LYS A CA 8
ATOM 12100 C C . LYS A 1 91 ? -23.756 14.764 -8.509 1.00 0.00 91 LYS A C 8
ATOM 12101 O O . LYS A 1 91 ? -23.477 15.730 -7.773 1.00 0.00 91 LYS A O 8
ATOM 12121 N N . MET A 1 1 ? 1.012 -27.585 9.554 1.00 0.00 1 MET A N 9
ATOM 12122 C CA . MET A 1 1 ? 1.255 -26.470 10.500 1.00 0.00 1 MET A CA 9
ATOM 12123 C C . MET A 1 1 ? 0.773 -25.156 9.894 1.00 0.00 1 MET A C 9
ATOM 12124 O O . MET A 1 1 ? 0.519 -25.085 8.690 1.00 0.00 1 MET A O 9
ATOM 12140 N N . SER A 1 2 ? 0.640 -24.129 10.733 1.00 0.00 2 SER A N 9
ATOM 12141 C CA . SER A 1 2 ? 0.207 -22.806 10.291 1.00 0.00 2 SER A CA 9
ATOM 12142 C C . SER A 1 2 ? -1.187 -22.871 9.653 1.00 0.00 2 SER A C 9
ATOM 12143 O O . SER A 1 2 ? -1.970 -23.788 9.926 1.00 0.00 2 SER A O 9
ATOM 12151 N N . ARG A 1 3 ? -1.496 -21.895 8.818 1.00 0.00 3 ARG A N 9
ATOM 12152 C CA . ARG A 1 3 ? -2.772 -21.844 8.124 1.00 0.00 3 ARG A CA 9
ATOM 12153 C C . ARG A 1 3 ? -2.550 -21.520 6.656 1.00 0.00 3 ARG A C 9
ATOM 12154 O O . ARG A 1 3 ? -1.748 -20.647 6.319 1.00 0.00 3 ARG A O 9
ATOM 12175 N N . THR A 1 4 ? -3.242 -22.236 5.788 1.00 0.00 4 THR A N 9
ATOM 12176 C CA . THR A 1 4 ? -3.121 -22.023 4.360 1.00 0.00 4 THR A CA 9
ATOM 12177 C C . THR A 1 4 ? -4.272 -21.178 3.825 1.00 0.00 4 THR A C 9
ATOM 12178 O O . THR A 1 4 ? -5.424 -21.344 4.229 1.00 0.00 4 THR A O 9
ATOM 12189 N N . ILE A 1 5 ? -3.949 -20.266 2.923 1.00 0.00 5 ILE A N 9
ATOM 12190 C CA . ILE A 1 5 ? -4.931 -19.378 2.329 1.00 0.00 5 ILE A CA 9
ATOM 12191 C C . ILE A 1 5 ? -4.814 -19.403 0.811 1.00 0.00 5 ILE A C 9
ATOM 12192 O O . ILE A 1 5 ? -3.764 -19.754 0.268 1.00 0.00 5 ILE A O 9
ATOM 12208 N N . PHE A 1 6 ? -5.885 -19.039 0.129 1.00 0.00 6 PHE A N 9
ATOM 12209 C CA . PHE A 1 6 ? -5.839 -18.888 -1.313 1.00 0.00 6 PHE A CA 9
ATOM 12210 C C . PHE A 1 6 ? -5.341 -17.496 -1.662 1.00 0.00 6 PHE A C 9
ATOM 12211 O O . PHE A 1 6 ? -6.112 -16.538 -1.687 1.00 0.00 6 PHE A O 9
ATOM 12228 N N . CYS A 1 7 ? -4.044 -17.383 -1.894 1.00 0.00 7 CYS A N 9
ATOM 12229 C CA . CYS A 1 7 ? -3.446 -16.097 -2.195 1.00 0.00 7 CYS A CA 9
ATOM 12230 C C . CYS A 1 7 ? -3.910 -15.608 -3.557 1.00 0.00 7 CYS A C 9
ATOM 12231 O O . CYS A 1 7 ? -3.741 -16.298 -4.558 1.00 0.00 7 CYS A O 9
ATOM 12239 N N . THR A 1 8 ? -4.487 -14.416 -3.581 1.00 0.00 8 THR A N 9
ATOM 12240 C CA . THR A 1 8 ? -5.021 -13.831 -4.802 1.00 0.00 8 THR A CA 9
ATOM 12241 C C . THR A 1 8 ? -3.968 -13.755 -5.907 1.00 0.00 8 THR A C 9
ATOM 12242 O O . THR A 1 8 ? -4.231 -14.111 -7.055 1.00 0.00 8 THR A O 9
ATOM 12253 N N . TYR A 1 9 ? -2.770 -13.322 -5.538 1.00 0.00 9 TYR A N 9
ATOM 12254 C CA . TYR A 1 9 ? -1.692 -13.113 -6.497 1.00 0.00 9 TYR A CA 9
ATOM 12255 C C . TYR A 1 9 ? -1.136 -14.443 -7.019 1.00 0.00 9 TYR A C 9
ATOM 12256 O O . TYR A 1 9 ? -0.704 -14.538 -8.169 1.00 0.00 9 TYR A O 9
ATOM 12274 N N . LEU A 1 10 ? -1.161 -15.470 -6.178 1.00 0.00 10 LEU A N 9
ATOM 12275 C CA . LEU A 1 10 ? -0.577 -16.757 -6.545 1.00 0.00 10 LEU A CA 9
ATOM 12276 C C . LEU A 1 10 ? -1.625 -17.702 -7.129 1.00 0.00 10 LEU A C 9
ATOM 12277 O O . LEU A 1 10 ? -1.296 -18.595 -7.911 1.00 0.00 10 LEU A O 9
ATOM 12293 N N . GLN A 1 11 ? -2.882 -17.502 -6.729 1.00 0.00 11 GLN A N 9
ATOM 12294 C CA . GLN A 1 11 ? -4.010 -18.315 -7.195 1.00 0.00 11 GLN A CA 9
ATOM 12295 C C . GLN A 1 11 ? -3.910 -19.757 -6.697 1.00 0.00 11 GLN A C 9
ATOM 12296 O O . GLN A 1 11 ? -4.589 -20.647 -7.212 1.00 0.00 11 GLN A O 9
ATOM 12310 N N . ARG A 1 12 ? -3.081 -19.983 -5.683 1.00 0.00 12 ARG A N 9
ATOM 12311 C CA . ARG A 1 12 ? -2.901 -21.322 -5.127 1.00 0.00 12 ARG A CA 9
ATOM 12312 C C . ARG A 1 12 ? -2.813 -21.264 -3.609 1.00 0.00 12 ARG A C 9
ATOM 12313 O O . ARG A 1 12 ? -2.905 -20.185 -3.016 1.00 0.00 12 ARG A O 9
ATOM 12334 N N . ASP A 1 13 ? -2.632 -22.430 -2.991 1.00 0.00 13 ASP A N 9
ATOM 12335 C CA . ASP A 1 13 ? -2.490 -22.526 -1.544 1.00 0.00 13 ASP A CA 9
ATOM 12336 C C . ASP A 1 13 ? -1.184 -21.896 -1.088 1.00 0.00 13 ASP A C 9
ATOM 12337 O O . ASP A 1 13 ? -0.098 -22.351 -1.453 1.00 0.00 13 ASP A O 9
ATOM 12346 N N . ALA A 1 14 ? -1.298 -20.844 -0.304 1.00 0.00 14 ALA A N 9
ATOM 12347 C CA . ALA A 1 14 ? -0.143 -20.190 0.286 1.00 0.00 14 ALA A CA 9
ATOM 12348 C C . ALA A 1 14 ? -0.307 -20.157 1.796 1.00 0.00 14 ALA A C 9
ATOM 12349 O O . ALA A 1 14 ? -1.311 -20.638 2.313 1.00 0.00 14 ALA A O 9
ATOM 12356 N N . GLU A 1 15 ? 0.655 -19.605 2.511 1.00 0.00 15 GLU A N 9
ATOM 12357 C CA . GLU A 1 15 ? 0.542 -19.535 3.957 1.00 0.00 15 GLU A CA 9
ATOM 12358 C C . GLU A 1 15 ? -0.002 -18.176 4.377 1.00 0.00 15 GLU A C 9
ATOM 12359 O O . GLU A 1 15 ? 0.334 -17.147 3.785 1.00 0.00 15 GLU A O 9
ATOM 12371 N N . GLY A 1 16 ? -0.871 -18.185 5.377 1.00 0.00 16 GLY A N 9
ATOM 12372 C CA . GLY A 1 16 ? -1.444 -16.954 5.873 1.00 0.00 16 GLY A CA 9
ATOM 12373 C C . GLY A 1 16 ? -0.394 -16.049 6.470 1.00 0.00 16 GLY A C 9
ATOM 12374 O O . GLY A 1 16 ? 0.540 -16.522 7.121 1.00 0.00 16 GLY A O 9
ATOM 12378 N N . GLN A 1 17 ? -0.543 -14.751 6.249 1.00 0.00 17 GLN A N 9
ATOM 12379 C CA . GLN A 1 17 ? 0.411 -13.777 6.754 1.00 0.00 17 GLN A CA 9
ATOM 12380 C C . GLN A 1 17 ? 0.329 -13.643 8.273 1.00 0.00 17 GLN A C 9
ATOM 12381 O O . GLN A 1 17 ? -0.302 -14.455 8.953 1.00 0.00 17 GLN A O 9
ATOM 12395 N N . ASP A 1 18 ? 0.975 -12.613 8.790 1.00 0.00 18 ASP A N 9
ATOM 12396 C CA . ASP A 1 18 ? 1.097 -12.410 10.223 1.00 0.00 18 ASP A CA 9
ATOM 12397 C C . ASP A 1 18 ? -0.199 -11.872 10.821 1.00 0.00 18 ASP A C 9
ATOM 12398 O O . ASP A 1 18 ? -1.243 -11.852 10.164 1.00 0.00 18 ASP A O 9
ATOM 12407 N N . PHE A 1 19 ? -0.121 -11.439 12.066 1.00 0.00 19 PHE A N 9
ATOM 12408 C CA . PHE A 1 19 ? -1.274 -10.915 12.771 1.00 0.00 19 PHE A CA 9
ATOM 12409 C C . PHE A 1 19 ? -1.306 -9.397 12.675 1.00 0.00 19 PHE A C 9
ATOM 12410 O O . PHE A 1 19 ? -0.454 -8.788 12.023 1.00 0.00 19 PHE A O 9
ATOM 12427 N N . GLN A 1 20 ? -2.281 -8.786 13.331 1.00 0.00 20 GLN A N 9
ATOM 12428 C CA . GLN A 1 20 ? -2.437 -7.345 13.265 1.00 0.00 20 GLN A CA 9
ATOM 12429 C C . GLN A 1 20 ? -1.444 -6.655 14.188 1.00 0.00 20 GLN A C 9
ATOM 12430 O O . GLN A 1 20 ? -1.730 -6.402 15.358 1.00 0.00 20 GLN A O 9
ATOM 12444 N N . LEU A 1 21 ? -0.264 -6.387 13.654 1.00 0.00 21 LEU A N 9
ATOM 12445 C CA . LEU A 1 21 ? 0.774 -5.700 14.399 1.00 0.00 21 LEU A CA 9
ATOM 12446 C C . LEU A 1 21 ? 0.606 -4.186 14.313 1.00 0.00 21 LEU A C 9
ATOM 12447 O O . LEU A 1 21 ? 1.131 -3.451 15.147 1.00 0.00 21 LEU A O 9
ATOM 12463 N N . TYR A 1 22 ? -0.148 -3.726 13.321 1.00 0.00 22 TYR A N 9
ATOM 12464 C CA . TYR A 1 22 ? -0.374 -2.296 13.136 1.00 0.00 22 TYR A CA 9
ATOM 12465 C C . TYR A 1 22 ? -1.691 -2.005 12.398 1.00 0.00 22 TYR A C 9
ATOM 12466 O O . TYR A 1 22 ? -2.506 -1.227 12.895 1.00 0.00 22 TYR A O 9
ATOM 12484 N N . PRO A 1 23 ? -1.940 -2.607 11.211 1.00 0.00 23 PRO A N 9
ATOM 12485 C CA . PRO A 1 23 ? -3.146 -2.311 10.425 1.00 0.00 23 PRO A CA 9
ATOM 12486 C C . PRO A 1 23 ? -4.407 -2.896 11.050 1.00 0.00 23 PRO A C 9
ATOM 12487 O O . PRO A 1 23 ? -4.335 -3.798 11.890 1.00 0.00 23 PRO A O 9
ATOM 12498 N N . GLY A 1 24 ? -5.559 -2.395 10.628 1.00 0.00 24 GLY A N 9
ATOM 12499 C CA . GLY A 1 24 ? -6.813 -2.873 11.166 1.00 0.00 24 GLY A CA 9
ATOM 12500 C C . GLY A 1 24 ? -7.506 -3.842 10.232 1.00 0.00 24 GLY A C 9
ATOM 12501 O O . GLY A 1 24 ? -6.871 -4.746 9.687 1.00 0.00 24 GLY A O 9
ATOM 12505 N N . GLU A 1 25 ? -8.800 -3.631 10.028 1.00 0.00 25 GLU A N 9
ATOM 12506 C CA . GLU A 1 25 ? -9.631 -4.530 9.225 1.00 0.00 25 GLU A CA 9
ATOM 12507 C C . GLU A 1 25 ? -9.113 -4.644 7.796 1.00 0.00 25 GLU A C 9
ATOM 12508 O O . GLU A 1 25 ? -9.000 -5.743 7.250 1.00 0.00 25 GLU A O 9
ATOM 12520 N N . LEU A 1 26 ? -8.788 -3.503 7.203 1.00 0.00 26 LEU A N 9
ATOM 12521 C CA . LEU A 1 26 ? -8.331 -3.459 5.821 1.00 0.00 26 LEU A CA 9
ATOM 12522 C C . LEU A 1 26 ? -7.019 -4.219 5.656 1.00 0.00 26 LEU A C 9
ATOM 12523 O O . LEU A 1 26 ? -6.869 -5.026 4.736 1.00 0.00 26 LEU A O 9
ATOM 12539 N N . GLY A 1 27 ? -6.080 -3.972 6.561 1.00 0.00 27 GLY A N 9
ATOM 12540 C CA . GLY A 1 27 ? -4.795 -4.640 6.493 1.00 0.00 27 GLY A CA 9
ATOM 12541 C C . GLY A 1 27 ? -4.919 -6.124 6.757 1.00 0.00 27 GLY A C 9
ATOM 12542 O O . GLY A 1 27 ? -4.191 -6.930 6.176 1.00 0.00 27 GLY A O 9
ATOM 12546 N N . LYS A 1 28 ? -5.851 -6.484 7.632 1.00 0.00 28 LYS A N 9
ATOM 12547 C CA . LYS A 1 28 ? -6.119 -7.880 7.935 1.00 0.00 28 LYS A CA 9
ATOM 12548 C C . LYS A 1 28 ? -6.596 -8.601 6.686 1.00 0.00 28 LYS A C 9
ATOM 12549 O O . LYS A 1 28 ? -6.163 -9.715 6.396 1.00 0.00 28 LYS A O 9
ATOM 12568 N N . ARG A 1 29 ? -7.482 -7.944 5.938 1.00 0.00 29 ARG A N 9
ATOM 12569 C CA . ARG A 1 29 ? -7.997 -8.503 4.693 1.00 0.00 29 ARG A CA 9
ATOM 12570 C C . ARG A 1 29 ? -6.841 -8.860 3.769 1.00 0.00 29 ARG A C 9
ATOM 12571 O O . ARG A 1 29 ? -6.804 -9.945 3.196 1.00 0.00 29 ARG A O 9
ATOM 12592 N N . ILE A 1 30 ? -5.885 -7.942 3.655 1.00 0.00 30 ILE A N 9
ATOM 12593 C CA . ILE A 1 30 ? -4.708 -8.158 2.821 1.00 0.00 30 ILE A CA 9
ATOM 12594 C C . ILE A 1 30 ? -3.910 -9.364 3.313 1.00 0.00 30 ILE A C 9
ATOM 12595 O O . ILE A 1 30 ? -3.425 -10.163 2.522 1.00 0.00 30 ILE A O 9
ATOM 12611 N N . TYR A 1 31 ? -3.804 -9.511 4.626 1.00 0.00 31 TYR A N 9
ATOM 12612 C CA . TYR A 1 31 ? -3.064 -10.626 5.210 1.00 0.00 31 TYR A CA 9
ATOM 12613 C C . TYR A 1 31 ? -3.849 -11.934 5.098 1.00 0.00 31 TYR A C 9
ATOM 12614 O O . TYR A 1 31 ? -3.333 -13.007 5.412 1.00 0.00 31 TYR A O 9
ATOM 12632 N N . ASN A 1 32 ? -5.105 -11.834 4.678 1.00 0.00 32 ASN A N 9
ATOM 12633 C CA . ASN A 1 32 ? -5.939 -13.013 4.446 1.00 0.00 32 ASN A CA 9
ATOM 12634 C C . ASN A 1 32 ? -5.886 -13.435 2.982 1.00 0.00 32 ASN A C 9
ATOM 12635 O O . ASN A 1 32 ? -6.126 -14.597 2.652 1.00 0.00 32 ASN A O 9
ATOM 12646 N N . GLU A 1 33 ? -5.573 -12.490 2.108 1.00 0.00 33 GLU A N 9
ATOM 12647 C CA . GLU A 1 33 ? -5.568 -12.747 0.673 1.00 0.00 33 GLU A CA 9
ATOM 12648 C C . GLU A 1 33 ? -4.144 -12.839 0.126 1.00 0.00 33 GLU A C 9
ATOM 12649 O O . GLU A 1 33 ? -3.899 -13.463 -0.907 1.00 0.00 33 GLU A O 9
ATOM 12661 N N . ILE A 1 34 ? -3.206 -12.207 0.810 1.00 0.00 34 ILE A N 9
ATOM 12662 C CA . ILE A 1 34 ? -1.832 -12.153 0.344 1.00 0.00 34 ILE A CA 9
ATOM 12663 C C . ILE A 1 34 ? -0.887 -12.903 1.277 1.00 0.00 34 ILE A C 9
ATOM 12664 O O . ILE A 1 34 ? -0.893 -12.699 2.492 1.00 0.00 34 ILE A O 9
ATOM 12680 N N . SER A 1 35 ? -0.090 -13.784 0.688 1.00 0.00 35 SER A N 9
ATOM 12681 C CA . SER A 1 35 ? 0.911 -14.533 1.424 1.00 0.00 35 SER A CA 9
ATOM 12682 C C . SER A 1 35 ? 2.135 -13.666 1.681 1.00 0.00 35 SER A C 9
ATOM 12683 O O . SER A 1 35 ? 2.305 -12.609 1.068 1.00 0.00 35 SER A O 9
ATOM 12691 N N . LYS A 1 36 ? 2.998 -14.141 2.563 1.00 0.00 36 LYS A N 9
ATOM 12692 C CA . LYS A 1 36 ? 4.236 -13.451 2.889 1.00 0.00 36 LYS A CA 9
ATOM 12693 C C . LYS A 1 36 ? 5.098 -13.308 1.638 1.00 0.00 36 LYS A C 9
ATOM 12694 O O . LYS A 1 36 ? 5.820 -12.327 1.479 1.00 0.00 36 LYS A O 9
ATOM 12713 N N . ASP A 1 37 ? 4.987 -14.294 0.748 1.00 0.00 37 ASP A N 9
ATOM 12714 C CA . ASP A 1 37 ? 5.728 -14.307 -0.513 1.00 0.00 37 ASP A CA 9
ATOM 12715 C C . ASP A 1 37 ? 5.399 -13.077 -1.347 1.00 0.00 37 ASP A C 9
ATOM 12716 O O . ASP A 1 37 ? 6.266 -12.253 -1.631 1.00 0.00 37 ASP A O 9
ATOM 12725 N N . ALA A 1 38 ? 4.130 -12.956 -1.717 1.00 0.00 38 ALA A N 9
ATOM 12726 C CA . ALA A 1 38 ? 3.671 -11.857 -2.553 1.00 0.00 38 ALA A CA 9
ATOM 12727 C C . ALA A 1 38 ? 3.836 -10.522 -1.837 1.00 0.00 38 ALA A C 9
ATOM 12728 O O . ALA A 1 38 ? 4.196 -9.519 -2.453 1.00 0.00 38 ALA A O 9
ATOM 12735 N N . TRP A 1 39 ? 3.596 -10.527 -0.533 1.00 0.00 39 TRP A N 9
ATOM 12736 C CA . TRP A 1 39 ? 3.700 -9.320 0.274 1.00 0.00 39 TRP A CA 9
ATOM 12737 C C . TRP A 1 39 ? 5.137 -8.799 0.278 1.00 0.00 39 TRP A C 9
ATOM 12738 O O . TRP A 1 39 ? 5.375 -7.606 0.085 1.00 0.00 39 TRP A O 9
ATOM 12759 N N . ALA A 1 40 ? 6.090 -9.699 0.479 1.00 0.00 40 ALA A N 9
ATOM 12760 C CA . ALA A 1 40 ? 7.496 -9.318 0.505 1.00 0.00 40 ALA A CA 9
ATOM 12761 C C . ALA A 1 40 ? 7.981 -8.948 -0.891 1.00 0.00 40 ALA A C 9
ATOM 12762 O O . ALA A 1 40 ? 8.734 -7.987 -1.062 1.00 0.00 40 ALA A O 9
ATOM 12769 N N . GLN A 1 41 ? 7.531 -9.706 -1.882 1.00 0.00 41 GLN A N 9
ATOM 12770 C CA . GLN A 1 41 ? 7.941 -9.493 -3.264 1.00 0.00 41 GLN A CA 9
ATOM 12771 C C . GLN A 1 41 ? 7.488 -8.120 -3.758 1.00 0.00 41 GLN A C 9
ATOM 12772 O O . GLN A 1 41 ? 8.262 -7.393 -4.386 1.00 0.00 41 GLN A O 9
ATOM 12786 N N . TRP A 1 42 ? 6.241 -7.762 -3.463 1.00 0.00 42 TRP A N 9
ATOM 12787 C CA . TRP A 1 42 ? 5.697 -6.480 -3.901 1.00 0.00 42 TRP A CA 9
ATOM 12788 C C . TRP A 1 42 ? 6.436 -5.321 -3.240 1.00 0.00 42 TRP A C 9
ATOM 12789 O O . TRP A 1 42 ? 6.779 -4.348 -3.904 1.00 0.00 42 TRP A O 9
ATOM 12810 N N . GLN A 1 43 ? 6.703 -5.435 -1.943 1.00 0.00 43 GLN A N 9
ATOM 12811 C CA . GLN A 1 43 ? 7.426 -4.388 -1.226 1.00 0.00 43 GLN A CA 9
ATOM 12812 C C . GLN A 1 43 ? 8.838 -4.237 -1.779 1.00 0.00 43 GLN A C 9
ATOM 12813 O O . GLN A 1 43 ? 9.324 -3.121 -1.956 1.00 0.00 43 GLN A O 9
ATOM 12827 N N . HIS A 1 44 ? 9.484 -5.364 -2.057 1.00 0.00 44 HIS A N 9
ATOM 12828 C CA . HIS A 1 44 ? 10.829 -5.360 -2.628 1.00 0.00 44 HIS A CA 9
ATOM 12829 C C . HIS A 1 44 ? 10.823 -4.651 -3.979 1.00 0.00 44 HIS A C 9
ATOM 12830 O O . HIS A 1 44 ? 11.677 -3.809 -4.254 1.00 0.00 44 HIS A O 9
ATOM 12845 N N . LYS A 1 45 ? 9.847 -4.992 -4.810 1.00 0.00 45 LYS A N 9
ATOM 12846 C CA . LYS A 1 45 ? 9.716 -4.389 -6.128 1.00 0.00 45 LYS A CA 9
ATOM 12847 C C . LYS A 1 45 ? 9.410 -2.899 -6.013 1.00 0.00 45 LYS A C 9
ATOM 12848 O O . LYS A 1 45 ? 10.047 -2.073 -6.663 1.00 0.00 45 LYS A O 9
ATOM 12867 N N . GLN A 1 46 ? 8.441 -2.566 -5.170 1.00 0.00 46 GLN A N 9
ATOM 12868 C CA . GLN A 1 46 ? 8.012 -1.187 -4.999 1.00 0.00 46 GLN A CA 9
ATOM 12869 C C . GLN A 1 46 ? 9.140 -0.323 -4.453 1.00 0.00 46 GLN A C 9
ATOM 12870 O O . GLN A 1 46 ? 9.330 0.801 -4.906 1.00 0.00 46 GLN A O 9
ATOM 12884 N N . THR A 1 47 ? 9.894 -0.849 -3.494 1.00 0.00 47 THR A N 9
ATOM 12885 C CA . THR A 1 47 ? 11.024 -0.120 -2.930 1.00 0.00 47 THR A CA 9
ATOM 12886 C C . THR A 1 47 ? 12.042 0.217 -4.017 1.00 0.00 47 THR A C 9
ATOM 12887 O O . THR A 1 47 ? 12.576 1.327 -4.056 1.00 0.00 47 THR A O 9
ATOM 12898 N N . MET A 1 48 ? 12.278 -0.734 -4.914 1.00 0.00 48 MET A N 9
ATOM 12899 C CA . MET A 1 48 ? 13.156 -0.510 -6.054 1.00 0.00 48 MET A CA 9
ATOM 12900 C C . MET A 1 48 ? 12.634 0.651 -6.898 1.00 0.00 48 MET A C 9
ATOM 12901 O O . MET A 1 48 ? 13.384 1.558 -7.262 1.00 0.00 48 MET A O 9
ATOM 12915 N N . LEU A 1 49 ? 11.332 0.630 -7.171 1.00 0.00 49 LEU A N 9
ATOM 12916 C CA . LEU A 1 49 ? 10.691 1.679 -7.954 1.00 0.00 49 LEU A CA 9
ATOM 12917 C C . LEU A 1 49 ? 10.764 3.022 -7.235 1.00 0.00 49 LEU A C 9
ATOM 12918 O O . LEU A 1 49 ? 10.942 4.059 -7.868 1.00 0.00 49 LEU A O 9
ATOM 12934 N N . ILE A 1 50 ? 10.635 3.000 -5.911 1.00 0.00 50 ILE A N 9
ATOM 12935 C CA . ILE A 1 50 ? 10.741 4.217 -5.108 1.00 0.00 50 ILE A CA 9
ATOM 12936 C C . ILE A 1 50 ? 12.120 4.842 -5.279 1.00 0.00 50 ILE A C 9
ATOM 12937 O O . ILE A 1 50 ? 12.257 6.065 -5.309 1.00 0.00 50 ILE A O 9
ATOM 12953 N N . ASN A 1 51 ? 13.133 3.992 -5.406 1.00 0.00 51 ASN A N 9
ATOM 12954 C CA . ASN A 1 51 ? 14.501 4.454 -5.625 1.00 0.00 51 ASN A CA 9
ATOM 12955 C C . ASN A 1 51 ? 14.648 5.049 -7.019 1.00 0.00 51 ASN A C 9
ATOM 12956 O O . ASN A 1 51 ? 15.145 6.164 -7.181 1.00 0.00 51 ASN A O 9
ATOM 12967 N N . GLU A 1 52 ? 14.205 4.292 -8.017 1.00 0.00 52 GLU A N 9
ATOM 12968 C CA . GLU A 1 52 ? 14.323 4.693 -9.416 1.00 0.00 52 GLU A CA 9
ATOM 12969 C C . GLU A 1 52 ? 13.563 5.987 -9.689 1.00 0.00 52 GLU A C 9
ATOM 12970 O O . GLU A 1 52 ? 14.073 6.892 -10.349 1.00 0.00 52 GLU A O 9
ATOM 12982 N N . LYS A 1 53 ? 12.341 6.063 -9.182 1.00 0.00 53 LYS A N 9
ATOM 12983 C CA . LYS A 1 53 ? 11.484 7.218 -9.415 1.00 0.00 53 LYS A CA 9
ATOM 12984 C C . LYS A 1 53 ? 11.818 8.344 -8.447 1.00 0.00 53 LYS A C 9
ATOM 12985 O O . LYS A 1 53 ? 11.447 9.497 -8.673 1.00 0.00 53 LYS A O 9
ATOM 13004 N N . LYS A 1 54 ? 12.519 7.991 -7.370 1.00 0.00 54 LYS A N 9
ATOM 13005 C CA . LYS A 1 54 ? 12.887 8.936 -6.322 1.00 0.00 54 LYS A CA 9
ATOM 13006 C C . LYS A 1 54 ? 11.639 9.641 -5.783 1.00 0.00 54 LYS A C 9
ATOM 13007 O O . LYS A 1 54 ? 11.516 10.865 -5.835 1.00 0.00 54 LYS A O 9
ATOM 13026 N N . LEU A 1 55 ? 10.715 8.844 -5.263 1.00 0.00 55 LEU A N 9
ATOM 13027 C CA . LEU A 1 55 ? 9.420 9.350 -4.826 1.00 0.00 55 LEU A CA 9
ATOM 13028 C C . LEU A 1 55 ? 9.522 10.095 -3.498 1.00 0.00 55 LEU A C 9
ATOM 13029 O O . LEU A 1 55 ? 10.259 9.689 -2.597 1.00 0.00 55 LEU A O 9
ATOM 13045 N N . ASN A 1 56 ? 8.774 11.183 -3.391 1.00 0.00 56 ASN A N 9
ATOM 13046 C CA . ASN A 1 56 ? 8.708 11.956 -2.162 1.00 0.00 56 ASN A CA 9
ATOM 13047 C C . ASN A 1 56 ? 7.444 11.603 -1.391 1.00 0.00 56 ASN A C 9
ATOM 13048 O O . ASN A 1 56 ? 6.330 11.870 -1.845 1.00 0.00 56 ASN A O 9
ATOM 13059 N N . MET A 1 57 ? 7.620 11.006 -0.226 1.00 0.00 57 MET A N 9
ATOM 13060 C CA . MET A 1 57 ? 6.497 10.492 0.547 1.00 0.00 57 MET A CA 9
ATOM 13061 C C . MET A 1 57 ? 5.983 11.520 1.551 1.00 0.00 57 MET A C 9
ATOM 13062 O O . MET A 1 57 ? 5.665 11.183 2.693 1.00 0.00 57 MET A O 9
ATOM 13076 N N . MET A 1 58 ? 5.903 12.773 1.126 1.00 0.00 58 MET A N 9
ATOM 13077 C CA . MET A 1 58 ? 5.282 13.809 1.941 1.00 0.00 58 MET A CA 9
ATOM 13078 C C . MET A 1 58 ? 3.843 14.035 1.499 1.00 0.00 58 MET A C 9
ATOM 13079 O O . MET A 1 58 ? 2.951 14.230 2.325 1.00 0.00 58 MET A O 9
ATOM 13093 N N . ASN A 1 59 ? 3.621 14.002 0.192 1.00 0.00 59 ASN A N 9
ATOM 13094 C CA . ASN A 1 59 ? 2.295 14.266 -0.360 1.00 0.00 59 ASN A CA 9
ATOM 13095 C C . ASN A 1 59 ? 1.476 12.985 -0.434 1.00 0.00 59 ASN A C 9
ATOM 13096 O O . ASN A 1 59 ? 2.029 11.887 -0.529 1.00 0.00 59 ASN A O 9
ATOM 13107 N N . ALA A 1 60 ? 0.156 13.129 -0.412 1.00 0.00 60 ALA A N 9
ATOM 13108 C CA . ALA A 1 60 ? -0.747 11.988 -0.486 1.00 0.00 60 ALA A CA 9
ATOM 13109 C C . ALA A 1 60 ? -0.825 11.440 -1.907 1.00 0.00 60 ALA A C 9
ATOM 13110 O O . ALA A 1 60 ? -1.423 10.389 -2.147 1.00 0.00 60 ALA A O 9
ATOM 13117 N N . GLU A 1 61 ? -0.215 12.165 -2.839 1.00 0.00 61 GLU A N 9
ATOM 13118 C CA . GLU A 1 61 ? -0.176 11.766 -4.241 1.00 0.00 61 GLU A CA 9
ATOM 13119 C C . GLU A 1 61 ? 0.380 10.350 -4.388 1.00 0.00 61 GLU A C 9
ATOM 13120 O O . GLU A 1 61 ? -0.252 9.471 -4.975 1.00 0.00 61 GLU A O 9
ATOM 13132 N N . HIS A 1 62 ? 1.556 10.131 -3.817 1.00 0.00 62 HIS A N 9
ATOM 13133 C CA . HIS A 1 62 ? 2.220 8.840 -3.919 1.00 0.00 62 HIS A CA 9
ATOM 13134 C C . HIS A 1 62 ? 1.615 7.851 -2.932 1.00 0.00 62 HIS A C 9
ATOM 13135 O O . HIS A 1 62 ? 1.752 6.641 -3.088 1.00 0.00 62 HIS A O 9
ATOM 13150 N N . ARG A 1 63 ? 0.925 8.378 -1.926 1.00 0.00 63 ARG A N 9
ATOM 13151 C CA . ARG A 1 63 ? 0.276 7.547 -0.919 1.00 0.00 63 ARG A CA 9
ATOM 13152 C C . ARG A 1 63 ? -0.861 6.746 -1.550 1.00 0.00 63 ARG A C 9
ATOM 13153 O O . ARG A 1 63 ? -0.929 5.521 -1.409 1.00 0.00 63 ARG A O 9
ATOM 13174 N N . LYS A 1 64 ? -1.748 7.443 -2.255 1.00 0.00 64 LYS A N 9
ATOM 13175 C CA . LYS A 1 64 ? -2.860 6.785 -2.931 1.00 0.00 64 LYS A CA 9
ATOM 13176 C C . LYS A 1 64 ? -2.343 5.951 -4.097 1.00 0.00 64 LYS A C 9
ATOM 13177 O O . LYS A 1 64 ? -2.922 4.919 -4.436 1.00 0.00 64 LYS A O 9
ATOM 13196 N N . LEU A 1 65 ? -1.243 6.405 -4.702 1.00 0.00 65 LEU A N 9
ATOM 13197 C CA . LEU A 1 65 ? -0.623 5.688 -5.808 1.00 0.00 65 LEU A CA 9
ATOM 13198 C C . LEU A 1 65 ? -0.254 4.270 -5.392 1.00 0.00 65 LEU A C 9
ATOM 13199 O O . LEU A 1 65 ? -0.692 3.299 -6.009 1.00 0.00 65 LEU A O 9
ATOM 13215 N N . LEU A 1 66 ? 0.540 4.162 -4.330 1.00 0.00 66 LEU A N 9
ATOM 13216 C CA . LEU A 1 66 ? 0.961 2.865 -3.820 1.00 0.00 66 LEU A CA 9
ATOM 13217 C C . LEU A 1 66 ? -0.239 2.026 -3.408 1.00 0.00 66 LEU A C 9
ATOM 13218 O O . LEU A 1 66 ? -0.221 0.808 -3.547 1.00 0.00 66 LEU A O 9
ATOM 13234 N N . GLU A 1 67 ? -1.282 2.684 -2.916 1.00 0.00 67 GLU A N 9
ATOM 13235 C CA . GLU A 1 67 ? -2.517 2.002 -2.547 1.00 0.00 67 GLU A CA 9
ATOM 13236 C C . GLU A 1 67 ? -3.165 1.372 -3.780 1.00 0.00 67 GLU A C 9
ATOM 13237 O O . GLU A 1 67 ? -3.471 0.177 -3.797 1.00 0.00 67 GLU A O 9
ATOM 13249 N N . GLN A 1 68 ? -3.353 2.179 -4.816 1.00 0.00 68 GLN A N 9
ATOM 13250 C CA . GLN A 1 68 ? -3.961 1.707 -6.053 1.00 0.00 68 GLN A CA 9
ATOM 13251 C C . GLN A 1 68 ? -3.123 0.614 -6.701 1.00 0.00 68 GLN A C 9
ATOM 13252 O O . GLN A 1 68 ? -3.657 -0.417 -7.118 1.00 0.00 68 GLN A O 9
ATOM 13266 N N . GLU A 1 69 ? -1.814 0.829 -6.776 1.00 0.00 69 GLU A N 9
ATOM 13267 C CA . GLU A 1 69 ? -0.924 -0.148 -7.392 1.00 0.00 69 GLU A CA 9
ATOM 13268 C C . GLU A 1 69 ? -0.840 -1.417 -6.550 1.00 0.00 69 GLU A C 9
ATOM 13269 O O . GLU A 1 69 ? -0.640 -2.507 -7.080 1.00 0.00 69 GLU A O 9
ATOM 13281 N N . MET A 1 70 ? -1.013 -1.272 -5.242 1.00 0.00 70 MET A N 9
ATOM 13282 C CA . MET A 1 70 ? -1.026 -2.421 -4.344 1.00 0.00 70 MET A CA 9
ATOM 13283 C C . MET A 1 70 ? -2.213 -3.317 -4.654 1.00 0.00 70 MET A C 9
ATOM 13284 O O . MET A 1 70 ? -2.055 -4.518 -4.858 1.00 0.00 70 MET A O 9
ATOM 13298 N N . VAL A 1 71 ? -3.398 -2.721 -4.704 1.00 0.00 71 VAL A N 9
ATOM 13299 C CA . VAL A 1 71 ? -4.616 -3.469 -4.991 1.00 0.00 71 VAL A CA 9
ATOM 13300 C C . VAL A 1 71 ? -4.556 -4.070 -6.394 1.00 0.00 71 VAL A C 9
ATOM 13301 O O . VAL A 1 71 ? -5.015 -5.189 -6.623 1.00 0.00 71 VAL A O 9
ATOM 13314 N N . SER A 1 72 ? -3.964 -3.331 -7.321 1.00 0.00 72 SER A N 9
ATOM 13315 C CA . SER A 1 72 ? -3.821 -3.803 -8.690 1.00 0.00 72 SER A CA 9
ATOM 13316 C C . SER A 1 72 ? -2.881 -5.004 -8.758 1.00 0.00 72 SER A C 9
ATOM 13317 O O . SER A 1 72 ? -3.248 -6.057 -9.274 1.00 0.00 72 SER A O 9
ATOM 13325 N N . PHE A 1 73 ? -1.687 -4.852 -8.204 1.00 0.00 73 PHE A N 9
ATOM 13326 C CA . PHE A 1 73 ? -0.658 -5.875 -8.308 1.00 0.00 73 PHE A CA 9
ATOM 13327 C C . PHE A 1 73 ? -1.004 -7.106 -7.478 1.00 0.00 73 PHE A C 9
ATOM 13328 O O . PHE A 1 73 ? -0.915 -8.234 -7.961 1.00 0.00 73 PHE A O 9
ATOM 13345 N N . LEU A 1 74 ? -1.404 -6.884 -6.236 1.00 0.00 74 LEU A N 9
ATOM 13346 C CA . LEU A 1 74 ? -1.597 -7.978 -5.296 1.00 0.00 74 LEU A CA 9
ATOM 13347 C C . LEU A 1 74 ? -2.948 -8.667 -5.460 1.00 0.00 74 LEU A C 9
ATOM 13348 O O . LEU A 1 74 ? -3.060 -9.874 -5.241 1.00 0.00 74 LEU A O 9
ATOM 13364 N N . PHE A 1 75 ? -3.979 -7.919 -5.833 1.00 0.00 75 PHE A N 9
ATOM 13365 C CA . PHE A 1 75 ? -5.325 -8.488 -5.892 1.00 0.00 75 PHE A CA 9
ATOM 13366 C C . PHE A 1 75 ? -5.824 -8.666 -7.321 1.00 0.00 75 PHE A C 9
ATOM 13367 O O . PHE A 1 75 ? -6.624 -9.565 -7.587 1.00 0.00 75 PHE A O 9
ATOM 13384 N N . GLU A 1 76 ? -5.368 -7.802 -8.232 1.00 0.00 76 GLU A N 9
ATOM 13385 C CA . GLU A 1 76 ? -5.796 -7.845 -9.637 1.00 0.00 76 GLU A CA 9
ATOM 13386 C C . GLU A 1 76 ? -7.295 -7.553 -9.770 1.00 0.00 76 GLU A C 9
ATOM 13387 O O . GLU A 1 76 ? -7.887 -7.756 -10.831 1.00 0.00 76 GLU A O 9
ATOM 13399 N N . GLY A 1 77 ? -7.897 -7.056 -8.696 1.00 0.00 77 GLY A N 9
ATOM 13400 C CA . GLY A 1 77 ? -9.325 -6.813 -8.692 1.00 0.00 77 GLY A CA 9
ATOM 13401 C C . GLY A 1 77 ? -9.673 -5.440 -8.158 1.00 0.00 77 GLY A C 9
ATOM 13402 O O . GLY A 1 77 ? -10.197 -5.312 -7.051 1.00 0.00 77 GLY A O 9
ATOM 13406 N N . LYS A 1 78 ? -9.373 -4.411 -8.936 1.00 0.00 78 LYS A N 9
ATOM 13407 C CA . LYS A 1 78 ? -9.649 -3.040 -8.532 1.00 0.00 78 LYS A CA 9
ATOM 13408 C C . LYS A 1 78 ? -10.502 -2.327 -9.572 1.00 0.00 78 LYS A C 9
ATOM 13409 O O . LYS A 1 78 ? -10.473 -2.670 -10.756 1.00 0.00 78 LYS A O 9
ATOM 13428 N N . ASP A 1 79 ? -11.267 -1.345 -9.122 1.00 0.00 79 ASP A N 9
ATOM 13429 C CA . ASP A 1 79 ? -12.107 -0.565 -10.022 1.00 0.00 79 ASP A CA 9
ATOM 13430 C C . ASP A 1 79 ? -11.653 0.887 -10.062 1.00 0.00 79 ASP A C 9
ATOM 13431 O O . ASP A 1 79 ? -12.088 1.661 -10.916 1.00 0.00 79 ASP A O 9
ATOM 13440 N N . VAL A 1 80 ? -10.776 1.252 -9.136 1.00 0.00 80 VAL A N 9
ATOM 13441 C CA . VAL A 1 80 ? -10.273 2.616 -9.064 1.00 0.00 80 VAL A CA 9
ATOM 13442 C C . VAL A 1 80 ? -9.205 2.838 -10.128 1.00 0.00 80 VAL A C 9
ATOM 13443 O O . VAL A 1 80 ? -8.135 2.228 -10.079 1.00 0.00 80 VAL A O 9
ATOM 13456 N N . HIS A 1 81 ? -9.505 3.693 -11.096 1.00 0.00 81 HIS A N 9
ATOM 13457 C CA . HIS A 1 81 ? -8.554 4.013 -12.151 1.00 0.00 81 HIS A CA 9
ATOM 13458 C C . HIS A 1 81 ? -7.359 4.745 -11.559 1.00 0.00 81 HIS A C 9
ATOM 13459 O O . HIS A 1 81 ? -7.515 5.786 -10.917 1.00 0.00 81 HIS A O 9
ATOM 13474 N N . ILE A 1 82 ? -6.173 4.199 -11.765 1.00 0.00 82 ILE A N 9
ATOM 13475 C CA . ILE A 1 82 ? -4.967 4.793 -11.215 1.00 0.00 82 ILE A CA 9
ATOM 13476 C C . ILE A 1 82 ? -4.668 6.109 -11.917 1.00 0.00 82 ILE A C 9
ATOM 13477 O O . ILE A 1 82 ? -4.267 6.125 -13.082 1.00 0.00 82 ILE A O 9
ATOM 13493 N N . GLU A 1 83 ? -4.889 7.207 -11.190 1.00 0.00 83 GLU A N 9
ATOM 13494 C CA . GLU A 1 83 ? -4.833 8.555 -11.748 1.00 0.00 83 GLU A CA 9
ATOM 13495 C C . GLU A 1 83 ? -5.893 8.743 -12.826 1.00 0.00 83 GLU A C 9
ATOM 13496 O O . GLU A 1 83 ? -5.686 8.425 -13.997 1.00 0.00 83 GLU A O 9
ATOM 13508 N N . GLY A 1 84 ? -7.048 9.229 -12.400 1.00 0.00 84 GLY A N 9
ATOM 13509 C CA . GLY A 1 84 ? -8.139 9.486 -13.313 1.00 0.00 84 GLY A CA 9
ATOM 13510 C C . GLY A 1 84 ? -9.425 9.785 -12.575 1.00 0.00 84 GLY A C 9
ATOM 13511 O O . GLY A 1 84 ? -9.429 10.577 -11.629 1.00 0.00 84 GLY A O 9
ATOM 13515 N N . TYR A 1 85 ? -10.509 9.147 -12.994 1.00 0.00 85 TYR A N 9
ATOM 13516 C CA . TYR A 1 85 ? -11.802 9.332 -12.357 1.00 0.00 85 TYR A CA 9
ATOM 13517 C C . TYR A 1 85 ? -11.767 8.760 -10.942 1.00 0.00 85 TYR A C 9
ATOM 13518 O O . TYR A 1 85 ? -11.423 7.595 -10.743 1.00 0.00 85 TYR A O 9
ATOM 13536 N N . THR A 1 86 ? -12.118 9.584 -9.968 1.00 0.00 86 THR A N 9
ATOM 13537 C CA . THR A 1 86 ? -12.019 9.198 -8.571 1.00 0.00 86 THR A CA 9
ATOM 13538 C C . THR A 1 86 ? -13.398 9.171 -7.906 1.00 0.00 86 THR A C 9
ATOM 13539 O O . THR A 1 86 ? -14.291 9.940 -8.277 1.00 0.00 86 THR A O 9
ATOM 13550 N N . PRO A 1 87 ? -13.606 8.253 -6.944 1.00 0.00 87 PRO A N 9
ATOM 13551 C CA . PRO A 1 87 ? -14.802 8.248 -6.103 1.00 0.00 87 PRO A CA 9
ATOM 13552 C C . PRO A 1 87 ? -14.756 9.377 -5.074 1.00 0.00 87 PRO A C 9
ATOM 13553 O O . PRO A 1 87 ? -13.886 10.251 -5.149 1.00 0.00 87 PRO A O 9
ATOM 13564 N N . GLU A 1 88 ? -15.688 9.346 -4.120 1.00 0.00 88 GLU A N 9
ATOM 13565 C CA . GLU A 1 88 ? -15.779 10.360 -3.062 1.00 0.00 88 GLU A CA 9
ATOM 13566 C C . GLU A 1 88 ? -16.126 11.723 -3.663 1.00 0.00 88 GLU A C 9
ATOM 13567 O O . GLU A 1 88 ? -15.887 12.768 -3.059 1.00 0.00 88 GLU A O 9
ATOM 13579 N N . ASP A 1 89 ? -16.718 11.697 -4.849 1.00 0.00 89 ASP A N 9
ATOM 13580 C CA . ASP A 1 89 ? -16.991 12.915 -5.602 1.00 0.00 89 ASP A CA 9
ATOM 13581 C C . ASP A 1 89 ? -18.354 13.500 -5.256 1.00 0.00 89 ASP A C 9
ATOM 13582 O O . ASP A 1 89 ? -18.473 14.695 -4.980 1.00 0.00 89 ASP A O 9
ATOM 13591 N N . LYS A 1 90 ? -19.378 12.658 -5.261 1.00 0.00 90 LYS A N 9
ATOM 13592 C CA . LYS A 1 90 ? -20.737 13.121 -5.013 1.00 0.00 90 LYS A CA 9
ATOM 13593 C C . LYS A 1 90 ? -21.134 12.916 -3.556 1.00 0.00 90 LYS A C 9
ATOM 13594 O O . LYS A 1 90 ? -22.319 12.879 -3.223 1.00 0.00 90 LYS A O 9
ATOM 13613 N N . LYS A 1 91 ? -20.137 12.792 -2.695 1.00 0.00 91 LYS A N 9
ATOM 13614 C CA . LYS A 1 91 ? -20.371 12.674 -1.267 1.00 0.00 91 LYS A CA 9
ATOM 13615 C C . LYS A 1 91 ? -19.220 13.314 -0.496 1.00 0.00 91 LYS A C 9
ATOM 13616 O O . LYS A 1 91 ? -18.224 12.621 -0.208 1.00 0.00 91 LYS A O 9
ATOM 13636 N N . MET A 1 1 ? 3.690 -20.317 8.905 1.00 0.00 1 MET A N 10
ATOM 13637 C CA . MET A 1 1 ? 2.306 -20.145 9.400 1.00 0.00 1 MET A CA 10
ATOM 13638 C C . MET A 1 1 ? 1.403 -21.225 8.818 1.00 0.00 1 MET A C 10
ATOM 13639 O O . MET A 1 1 ? 1.136 -21.236 7.617 1.00 0.00 1 MET A O 10
ATOM 13655 N N . SER A 1 2 ? 0.927 -22.128 9.663 1.00 0.00 2 SER A N 10
ATOM 13656 C CA . SER A 1 2 ? 0.127 -23.249 9.195 1.00 0.00 2 SER A CA 10
ATOM 13657 C C . SER A 1 2 ? -1.336 -22.847 9.008 1.00 0.00 2 SER A C 10
ATOM 13658 O O . SER A 1 2 ? -2.200 -23.201 9.807 1.00 0.00 2 SER A O 10
ATOM 13666 N N . ARG A 1 3 ? -1.592 -22.072 7.964 1.00 0.00 3 ARG A N 10
ATOM 13667 C CA . ARG A 1 3 ? -2.949 -21.697 7.589 1.00 0.00 3 ARG A CA 10
ATOM 13668 C C . ARG A 1 3 ? -3.057 -21.654 6.072 1.00 0.00 3 ARG A C 10
ATOM 13669 O O . ARG A 1 3 ? -2.545 -20.732 5.434 1.00 0.00 3 ARG A O 10
ATOM 13690 N N . THR A 1 4 ? -3.706 -22.660 5.508 1.00 0.00 4 THR A N 10
ATOM 13691 C CA . THR A 1 4 ? -3.776 -22.816 4.066 1.00 0.00 4 THR A CA 10
ATOM 13692 C C . THR A 1 4 ? -4.842 -21.911 3.452 1.00 0.00 4 THR A C 10
ATOM 13693 O O . THR A 1 4 ? -6.043 -22.173 3.565 1.00 0.00 4 THR A O 10
ATOM 13704 N N . ILE A 1 5 ? -4.400 -20.840 2.817 1.00 0.00 5 ILE A N 10
ATOM 13705 C CA . ILE A 1 5 ? -5.297 -19.947 2.105 1.00 0.00 5 ILE A CA 10
ATOM 13706 C C . ILE A 1 5 ? -4.902 -19.880 0.638 1.00 0.00 5 ILE A C 10
ATOM 13707 O O . ILE A 1 5 ? -3.772 -20.211 0.283 1.00 0.00 5 ILE A O 10
ATOM 13723 N N . PHE A 1 6 ? -5.826 -19.476 -0.211 1.00 0.00 6 PHE A N 10
ATOM 13724 C CA . PHE A 1 6 ? -5.530 -19.323 -1.623 1.00 0.00 6 PHE A CA 10
ATOM 13725 C C . PHE A 1 6 ? -5.245 -17.864 -1.931 1.00 0.00 6 PHE A C 10
ATOM 13726 O O . PHE A 1 6 ? -6.159 -17.048 -2.039 1.00 0.00 6 PHE A O 10
ATOM 13743 N N . CYS A 1 7 ? -3.966 -17.543 -2.045 1.00 0.00 7 CYS A N 10
ATOM 13744 C CA . CYS A 1 7 ? -3.540 -16.172 -2.257 1.00 0.00 7 CYS A CA 10
ATOM 13745 C C . CYS A 1 7 ? -3.844 -15.717 -3.676 1.00 0.00 7 CYS A C 10
ATOM 13746 O O . CYS A 1 7 ? -3.606 -16.448 -4.640 1.00 0.00 7 CYS A O 10
ATOM 13754 N N . THR A 1 8 ? -4.360 -14.504 -3.793 1.00 0.00 8 THR A N 10
ATOM 13755 C CA . THR A 1 8 ? -4.777 -13.954 -5.073 1.00 0.00 8 THR A CA 10
ATOM 13756 C C . THR A 1 8 ? -3.615 -13.838 -6.057 1.00 0.00 8 THR A C 10
ATOM 13757 O O . THR A 1 8 ? -3.785 -14.067 -7.253 1.00 0.00 8 THR A O 10
ATOM 13768 N N . TYR A 1 9 ? -2.432 -13.515 -5.548 1.00 0.00 9 TYR A N 10
ATOM 13769 C CA . TYR A 1 9 ? -1.273 -13.296 -6.405 1.00 0.00 9 TYR A CA 10
ATOM 13770 C C . TYR A 1 9 ? -0.752 -14.605 -7.003 1.00 0.00 9 TYR A C 10
ATOM 13771 O O . TYR A 1 9 ? -0.447 -14.667 -8.195 1.00 0.00 9 TYR A O 10
ATOM 13789 N N . LEU A 1 10 ? -0.653 -15.652 -6.187 1.00 0.00 10 LEU A N 10
ATOM 13790 C CA . LEU A 1 10 ? -0.094 -16.923 -6.653 1.00 0.00 10 LEU A CA 10
ATOM 13791 C C . LEU A 1 10 ? -1.173 -17.817 -7.248 1.00 0.00 10 LEU A C 10
ATOM 13792 O O . LEU A 1 10 ? -0.879 -18.679 -8.079 1.00 0.00 10 LEU A O 10
ATOM 13808 N N . GLN A 1 11 ? -2.414 -17.623 -6.799 1.00 0.00 11 GLN A N 10
ATOM 13809 C CA . GLN A 1 11 ? -3.556 -18.415 -7.264 1.00 0.00 11 GLN A CA 10
ATOM 13810 C C . GLN A 1 11 ? -3.446 -19.861 -6.791 1.00 0.00 11 GLN A C 10
ATOM 13811 O O . GLN A 1 11 ? -4.131 -20.749 -7.293 1.00 0.00 11 GLN A O 10
ATOM 13825 N N . ARG A 1 12 ? -2.594 -20.083 -5.803 1.00 0.00 12 ARG A N 10
ATOM 13826 C CA . ARG A 1 12 ? -2.391 -21.411 -5.251 1.00 0.00 12 ARG A CA 10
ATOM 13827 C C . ARG A 1 12 ? -2.609 -21.374 -3.751 1.00 0.00 12 ARG A C 10
ATOM 13828 O O . ARG A 1 12 ? -2.783 -20.297 -3.172 1.00 0.00 12 ARG A O 10
ATOM 13849 N N . ASP A 1 13 ? -2.602 -22.534 -3.124 1.00 0.00 13 ASP A N 10
ATOM 13850 C CA . ASP A 1 13 ? -2.702 -22.608 -1.681 1.00 0.00 13 ASP A CA 10
ATOM 13851 C C . ASP A 1 13 ? -1.358 -22.281 -1.056 1.00 0.00 13 ASP A C 10
ATOM 13852 O O . ASP A 1 13 ? -0.323 -22.824 -1.447 1.00 0.00 13 ASP A O 10
ATOM 13861 N N . ALA A 1 14 ? -1.378 -21.364 -0.114 1.00 0.00 14 ALA A N 10
ATOM 13862 C CA . ALA A 1 14 ? -0.177 -20.915 0.555 1.00 0.00 14 ALA A CA 10
ATOM 13863 C C . ALA A 1 14 ? -0.502 -20.516 1.982 1.00 0.00 14 ALA A C 10
ATOM 13864 O O . ALA A 1 14 ? -1.654 -20.599 2.409 1.00 0.00 14 ALA A O 10
ATOM 13871 N N . GLU A 1 15 ? 0.502 -20.081 2.714 1.00 0.00 15 GLU A N 10
ATOM 13872 C CA . GLU A 1 15 ? 0.320 -19.733 4.107 1.00 0.00 15 GLU A CA 10
ATOM 13873 C C . GLU A 1 15 ? -0.156 -18.293 4.239 1.00 0.00 15 GLU A C 10
ATOM 13874 O O . GLU A 1 15 ? 0.208 -17.431 3.430 1.00 0.00 15 GLU A O 10
ATOM 13886 N N . GLY A 1 16 ? -0.994 -18.047 5.233 1.00 0.00 16 GLY A N 10
ATOM 13887 C CA . GLY A 1 16 ? -1.412 -16.693 5.532 1.00 0.00 16 GLY A CA 10
ATOM 13888 C C . GLY A 1 16 ? -0.260 -15.853 6.036 1.00 0.00 16 GLY A C 10
ATOM 13889 O O . GLY A 1 16 ? 0.804 -16.385 6.365 1.00 0.00 16 GLY A O 10
ATOM 13893 N N . GLN A 1 17 ? -0.459 -14.547 6.100 1.00 0.00 17 GLN A N 10
ATOM 13894 C CA . GLN A 1 17 ? 0.600 -13.648 6.525 1.00 0.00 17 GLN A CA 10
ATOM 13895 C C . GLN A 1 17 ? 0.829 -13.690 8.035 1.00 0.00 17 GLN A C 10
ATOM 13896 O O . GLN A 1 17 ? 1.296 -14.690 8.577 1.00 0.00 17 GLN A O 10
ATOM 13910 N N . ASP A 1 18 ? 0.487 -12.606 8.710 1.00 0.00 18 ASP A N 10
ATOM 13911 C CA . ASP A 1 18 ? 0.842 -12.436 10.112 1.00 0.00 18 ASP A CA 10
ATOM 13912 C C . ASP A 1 18 ? -0.328 -11.881 10.899 1.00 0.00 18 ASP A C 10
ATOM 13913 O O . ASP A 1 18 ? -1.470 -11.900 10.437 1.00 0.00 18 ASP A O 10
ATOM 13922 N N . PHE A 1 19 ? -0.038 -11.396 12.094 1.00 0.00 19 PHE A N 10
ATOM 13923 C CA . PHE A 1 19 ? -1.036 -10.764 12.934 1.00 0.00 19 PHE A CA 10
ATOM 13924 C C . PHE A 1 19 ? -1.054 -9.261 12.683 1.00 0.00 19 PHE A C 10
ATOM 13925 O O . PHE A 1 19 ? -0.241 -8.741 11.916 1.00 0.00 19 PHE A O 10
ATOM 13942 N N . GLN A 1 20 ? -1.984 -8.569 13.324 1.00 0.00 20 GLN A N 10
ATOM 13943 C CA . GLN A 1 20 ? -2.085 -7.123 13.195 1.00 0.00 20 GLN A CA 10
ATOM 13944 C C . GLN A 1 20 ? -0.936 -6.449 13.933 1.00 0.00 20 GLN A C 10
ATOM 13945 O O . GLN A 1 20 ? -0.988 -6.260 15.150 1.00 0.00 20 GLN A O 10
ATOM 13959 N N . LEU A 1 21 ? 0.116 -6.122 13.196 1.00 0.00 21 LEU A N 10
ATOM 13960 C CA . LEU A 1 21 ? 1.318 -5.545 13.784 1.00 0.00 21 LEU A CA 10
ATOM 13961 C C . LEU A 1 21 ? 1.593 -4.130 13.274 1.00 0.00 21 LEU A C 10
ATOM 13962 O O . LEU A 1 21 ? 2.437 -3.422 13.828 1.00 0.00 21 LEU A O 10
ATOM 13978 N N . TYR A 1 22 ? 0.879 -3.714 12.236 1.00 0.00 22 TYR A N 10
ATOM 13979 C CA . TYR A 1 22 ? 1.103 -2.399 11.642 1.00 0.00 22 TYR A CA 10
ATOM 13980 C C . TYR A 1 22 ? -0.159 -1.861 10.956 1.00 0.00 22 TYR A C 10
ATOM 13981 O O . TYR A 1 22 ? -0.593 -0.750 11.264 1.00 0.00 22 TYR A O 10
ATOM 13999 N N . PRO A 1 23 ? -0.787 -2.612 10.031 1.00 0.00 23 PRO A N 10
ATOM 14000 C CA . PRO A 1 23 ? -1.975 -2.143 9.338 1.00 0.00 23 PRO A CA 10
ATOM 14001 C C . PRO A 1 23 ? -3.257 -2.506 10.085 1.00 0.00 23 PRO A C 10
ATOM 14002 O O . PRO A 1 23 ? -3.221 -3.230 11.081 1.00 0.00 23 PRO A O 10
ATOM 14013 N N . GLY A 1 24 ? -4.388 -2.007 9.597 1.00 0.00 24 GLY A N 10
ATOM 14014 C CA . GLY A 1 24 ? -5.650 -2.247 10.264 1.00 0.00 24 GLY A CA 10
ATOM 14015 C C . GLY A 1 24 ? -6.573 -3.140 9.461 1.00 0.00 24 GLY A C 10
ATOM 14016 O O . GLY A 1 24 ? -6.217 -4.272 9.122 1.00 0.00 24 GLY A O 10
ATOM 14020 N N . GLU A 1 25 ? -7.750 -2.614 9.134 1.00 0.00 25 GLU A N 10
ATOM 14021 C CA . GLU A 1 25 ? -8.788 -3.384 8.449 1.00 0.00 25 GLU A CA 10
ATOM 14022 C C . GLU A 1 25 ? -8.334 -3.817 7.060 1.00 0.00 25 GLU A C 10
ATOM 14023 O O . GLU A 1 25 ? -8.506 -4.978 6.673 1.00 0.00 25 GLU A O 10
ATOM 14035 N N . LEU A 1 26 ? -7.738 -2.893 6.316 1.00 0.00 26 LEU A N 10
ATOM 14036 C CA . LEU A 1 26 ? -7.201 -3.216 5.003 1.00 0.00 26 LEU A CA 10
ATOM 14037 C C . LEU A 1 26 ? -6.081 -4.239 5.146 1.00 0.00 26 LEU A C 10
ATOM 14038 O O . LEU A 1 26 ? -5.890 -5.096 4.284 1.00 0.00 26 LEU A O 10
ATOM 14054 N N . GLY A 1 27 ? -5.366 -4.155 6.263 1.00 0.00 27 GLY A N 10
ATOM 14055 C CA . GLY A 1 27 ? -4.281 -5.075 6.530 1.00 0.00 27 GLY A CA 10
ATOM 14056 C C . GLY A 1 27 ? -4.747 -6.506 6.658 1.00 0.00 27 GLY A C 10
ATOM 14057 O O . GLY A 1 27 ? -4.282 -7.372 5.930 1.00 0.00 27 GLY A O 10
ATOM 14061 N N . LYS A 1 28 ? -5.679 -6.749 7.572 1.00 0.00 28 LYS A N 10
ATOM 14062 C CA . LYS A 1 28 ? -6.154 -8.104 7.835 1.00 0.00 28 LYS A CA 10
ATOM 14063 C C . LYS A 1 28 ? -6.720 -8.737 6.566 1.00 0.00 28 LYS A C 10
ATOM 14064 O O . LYS A 1 28 ? -6.584 -9.948 6.346 1.00 0.00 28 LYS A O 10
ATOM 14083 N N . ARG A 1 29 ? -7.339 -7.915 5.721 1.00 0.00 29 ARG A N 10
ATOM 14084 C CA . ARG A 1 29 ? -7.825 -8.390 4.438 1.00 0.00 29 ARG A CA 10
ATOM 14085 C C . ARG A 1 29 ? -6.670 -8.947 3.617 1.00 0.00 29 ARG A C 10
ATOM 14086 O O . ARG A 1 29 ? -6.678 -10.115 3.240 1.00 0.00 29 ARG A O 10
ATOM 14107 N N . ILE A 1 30 ? -5.669 -8.111 3.374 1.00 0.00 30 ILE A N 10
ATOM 14108 C CA . ILE A 1 30 ? -4.510 -8.512 2.588 1.00 0.00 30 ILE A CA 10
ATOM 14109 C C . ILE A 1 30 ? -3.806 -9.704 3.235 1.00 0.00 30 ILE A C 10
ATOM 14110 O O . ILE A 1 30 ? -3.351 -10.614 2.556 1.00 0.00 30 ILE A O 10
ATOM 14126 N N . TYR A 1 31 ? -3.767 -9.710 4.557 1.00 0.00 31 TYR A N 10
ATOM 14127 C CA . TYR A 1 31 ? -3.075 -10.751 5.303 1.00 0.00 31 TYR A CA 10
ATOM 14128 C C . TYR A 1 31 ? -3.739 -12.122 5.154 1.00 0.00 31 TYR A C 10
ATOM 14129 O O . TYR A 1 31 ? -3.099 -13.145 5.405 1.00 0.00 31 TYR A O 10
ATOM 14147 N N . ASN A 1 32 ? -5.016 -12.163 4.771 1.00 0.00 32 ASN A N 10
ATOM 14148 C CA . ASN A 1 32 ? -5.685 -13.454 4.607 1.00 0.00 32 ASN A CA 10
ATOM 14149 C C . ASN A 1 32 ? -5.837 -13.854 3.134 1.00 0.00 32 ASN A C 10
ATOM 14150 O O . ASN A 1 32 ? -6.162 -15.002 2.840 1.00 0.00 32 ASN A O 10
ATOM 14161 N N . GLU A 1 33 ? -5.602 -12.925 2.207 1.00 0.00 33 GLU A N 10
ATOM 14162 C CA . GLU A 1 33 ? -5.691 -13.253 0.779 1.00 0.00 33 GLU A CA 10
ATOM 14163 C C . GLU A 1 33 ? -4.338 -13.102 0.082 1.00 0.00 33 GLU A C 10
ATOM 14164 O O . GLU A 1 33 ? -4.195 -13.411 -1.104 1.00 0.00 33 GLU A O 10
ATOM 14176 N N . ILE A 1 34 ? -3.346 -12.640 0.825 1.00 0.00 34 ILE A N 10
ATOM 14177 C CA . ILE A 1 34 ? -1.985 -12.529 0.328 1.00 0.00 34 ILE A CA 10
ATOM 14178 C C . ILE A 1 34 ? -1.017 -13.215 1.282 1.00 0.00 34 ILE A C 10
ATOM 14179 O O . ILE A 1 34 ? -1.117 -13.069 2.499 1.00 0.00 34 ILE A O 10
ATOM 14195 N N . SER A 1 35 ? -0.107 -13.995 0.724 1.00 0.00 35 SER A N 10
ATOM 14196 C CA . SER A 1 35 ? 0.891 -14.691 1.513 1.00 0.00 35 SER A CA 10
ATOM 14197 C C . SER A 1 35 ? 2.098 -13.799 1.774 1.00 0.00 35 SER A C 10
ATOM 14198 O O . SER A 1 35 ? 2.328 -12.823 1.057 1.00 0.00 35 SER A O 10
ATOM 14206 N N . LYS A 1 36 ? 2.869 -14.160 2.797 1.00 0.00 36 LYS A N 10
ATOM 14207 C CA . LYS A 1 36 ? 4.084 -13.438 3.170 1.00 0.00 36 LYS A CA 10
ATOM 14208 C C . LYS A 1 36 ? 4.981 -13.210 1.959 1.00 0.00 36 LYS A C 10
ATOM 14209 O O . LYS A 1 36 ? 5.514 -12.120 1.763 1.00 0.00 36 LYS A O 10
ATOM 14228 N N . ASP A 1 37 ? 5.123 -14.252 1.150 1.00 0.00 37 ASP A N 10
ATOM 14229 C CA . ASP A 1 37 ? 5.964 -14.212 -0.039 1.00 0.00 37 ASP A CA 10
ATOM 14230 C C . ASP A 1 37 ? 5.520 -13.113 -0.997 1.00 0.00 37 ASP A C 10
ATOM 14231 O O . ASP A 1 37 ? 6.316 -12.263 -1.391 1.00 0.00 37 ASP A O 10
ATOM 14240 N N . ALA A 1 38 ? 4.241 -13.134 -1.356 1.00 0.00 38 ALA A N 10
ATOM 14241 C CA . ALA A 1 38 ? 3.686 -12.171 -2.301 1.00 0.00 38 ALA A CA 10
ATOM 14242 C C . ALA A 1 38 ? 3.783 -10.752 -1.754 1.00 0.00 38 ALA A C 10
ATOM 14243 O O . ALA A 1 38 ? 4.071 -9.810 -2.491 1.00 0.00 38 ALA A O 10
ATOM 14250 N N . TRP A 1 39 ? 3.546 -10.615 -0.457 1.00 0.00 39 TRP A N 10
ATOM 14251 C CA . TRP A 1 39 ? 3.646 -9.325 0.207 1.00 0.00 39 TRP A CA 10
ATOM 14252 C C . TRP A 1 39 ? 5.088 -8.819 0.168 1.00 0.00 39 TRP A C 10
ATOM 14253 O O . TRP A 1 39 ? 5.340 -7.654 -0.144 1.00 0.00 39 TRP A O 10
ATOM 14274 N N . ALA A 1 40 ? 6.031 -9.708 0.461 1.00 0.00 40 ALA A N 10
ATOM 14275 C CA . ALA A 1 40 ? 7.447 -9.360 0.439 1.00 0.00 40 ALA A CA 10
ATOM 14276 C C . ALA A 1 40 ? 7.881 -8.944 -0.962 1.00 0.00 40 ALA A C 10
ATOM 14277 O O . ALA A 1 40 ? 8.657 -7.998 -1.131 1.00 0.00 40 ALA A O 10
ATOM 14284 N N . GLN A 1 41 ? 7.366 -9.650 -1.964 1.00 0.00 41 GLN A N 10
ATOM 14285 C CA . GLN A 1 41 ? 7.651 -9.321 -3.353 1.00 0.00 41 GLN A CA 10
ATOM 14286 C C . GLN A 1 41 ? 7.176 -7.912 -3.677 1.00 0.00 41 GLN A C 10
ATOM 14287 O O . GLN A 1 41 ? 7.908 -7.131 -4.291 1.00 0.00 41 GLN A O 10
ATOM 14301 N N . TRP A 1 42 ? 5.960 -7.582 -3.251 1.00 0.00 42 TRP A N 10
ATOM 14302 C CA . TRP A 1 42 ? 5.414 -6.256 -3.485 1.00 0.00 42 TRP A CA 10
ATOM 14303 C C . TRP A 1 42 ? 6.237 -5.191 -2.763 1.00 0.00 42 TRP A C 10
ATOM 14304 O O . TRP A 1 42 ? 6.547 -4.151 -3.339 1.00 0.00 42 TRP A O 10
ATOM 14325 N N . GLN A 1 43 ? 6.603 -5.455 -1.515 1.00 0.00 43 GLN A N 10
ATOM 14326 C CA . GLN A 1 43 ? 7.371 -4.491 -0.731 1.00 0.00 43 GLN A CA 10
ATOM 14327 C C . GLN A 1 43 ? 8.651 -4.085 -1.452 1.00 0.00 43 GLN A C 10
ATOM 14328 O O . GLN A 1 43 ? 8.976 -2.900 -1.541 1.00 0.00 43 GLN A O 10
ATOM 14342 N N . HIS A 1 44 ? 9.365 -5.065 -1.985 1.00 0.00 44 HIS A N 10
ATOM 14343 C CA . HIS A 1 44 ? 10.621 -4.792 -2.673 1.00 0.00 44 HIS A CA 10
ATOM 14344 C C . HIS A 1 44 ? 10.371 -4.121 -4.019 1.00 0.00 44 HIS A C 10
ATOM 14345 O O . HIS A 1 44 ? 11.145 -3.265 -4.443 1.00 0.00 44 HIS A O 10
ATOM 14360 N N . LYS A 1 45 ? 9.280 -4.498 -4.677 1.00 0.00 45 LYS A N 10
ATOM 14361 C CA . LYS A 1 45 ? 8.884 -3.867 -5.932 1.00 0.00 45 LYS A CA 10
ATOM 14362 C C . LYS A 1 45 ? 8.581 -2.386 -5.704 1.00 0.00 45 LYS A C 10
ATOM 14363 O O . LYS A 1 45 ? 9.025 -1.527 -6.465 1.00 0.00 45 LYS A O 10
ATOM 14382 N N . GLN A 1 46 ? 7.834 -2.100 -4.645 1.00 0.00 46 GLN A N 10
ATOM 14383 C CA . GLN A 1 46 ? 7.495 -0.732 -4.286 1.00 0.00 46 GLN A CA 10
ATOM 14384 C C . GLN A 1 46 ? 8.753 0.049 -3.920 1.00 0.00 46 GLN A C 10
ATOM 14385 O O . GLN A 1 46 ? 8.917 1.198 -4.332 1.00 0.00 46 GLN A O 10
ATOM 14399 N N . THR A 1 47 ? 9.639 -0.584 -3.154 1.00 0.00 47 THR A N 10
ATOM 14400 C CA . THR A 1 47 ? 10.905 0.033 -2.771 1.00 0.00 47 THR A CA 10
ATOM 14401 C C . THR A 1 47 ? 11.724 0.368 -4.016 1.00 0.00 47 THR A C 10
ATOM 14402 O O . THR A 1 47 ? 12.247 1.478 -4.153 1.00 0.00 47 THR A O 10
ATOM 14413 N N . MET A 1 48 ? 11.808 -0.597 -4.930 1.00 0.00 48 MET A N 10
ATOM 14414 C CA . MET A 1 48 ? 12.502 -0.405 -6.197 1.00 0.00 48 MET A CA 10
ATOM 14415 C C . MET A 1 48 ? 11.869 0.737 -6.981 1.00 0.00 48 MET A C 10
ATOM 14416 O O . MET A 1 48 ? 12.568 1.572 -7.546 1.00 0.00 48 MET A O 10
ATOM 14430 N N . LEU A 1 49 ? 10.541 0.766 -6.987 1.00 0.00 49 LEU A N 10
ATOM 14431 C CA . LEU A 1 49 ? 9.782 1.771 -7.722 1.00 0.00 49 LEU A CA 10
ATOM 14432 C C . LEU A 1 49 ? 10.038 3.168 -7.155 1.00 0.00 49 LEU A C 10
ATOM 14433 O O . LEU A 1 49 ? 10.189 4.136 -7.905 1.00 0.00 49 LEU A O 10
ATOM 14449 N N . ILE A 1 50 ? 10.083 3.264 -5.830 1.00 0.00 50 ILE A N 10
ATOM 14450 C CA . ILE A 1 50 ? 10.385 4.524 -5.153 1.00 0.00 50 ILE A CA 10
ATOM 14451 C C . ILE A 1 50 ? 11.780 5.010 -5.530 1.00 0.00 50 ILE A C 10
ATOM 14452 O O . ILE A 1 50 ? 11.973 6.175 -5.875 1.00 0.00 50 ILE A O 10
ATOM 14468 N N . ASN A 1 51 ? 12.738 4.095 -5.484 1.00 0.00 51 ASN A N 10
ATOM 14469 C CA . ASN A 1 51 ? 14.129 4.408 -5.796 1.00 0.00 51 ASN A CA 10
ATOM 14470 C C . ASN A 1 51 ? 14.292 4.665 -7.294 1.00 0.00 51 ASN A C 10
ATOM 14471 O O . ASN A 1 51 ? 15.211 5.364 -7.728 1.00 0.00 51 ASN A O 10
ATOM 14482 N N . GLU A 1 52 ? 13.376 4.107 -8.070 1.00 0.00 52 GLU A N 10
ATOM 14483 C CA . GLU A 1 52 ? 13.388 4.239 -9.520 1.00 0.00 52 GLU A CA 10
ATOM 14484 C C . GLU A 1 52 ? 12.912 5.622 -9.945 1.00 0.00 52 GLU A C 10
ATOM 14485 O O . GLU A 1 52 ? 13.672 6.421 -10.487 1.00 0.00 52 GLU A O 10
ATOM 14497 N N . LYS A 1 53 ? 11.647 5.904 -9.667 1.00 0.00 53 LYS A N 10
ATOM 14498 C CA . LYS A 1 53 ? 11.010 7.116 -10.159 1.00 0.00 53 LYS A CA 10
ATOM 14499 C C . LYS A 1 53 ? 11.338 8.310 -9.268 1.00 0.00 53 LYS A C 10
ATOM 14500 O O . LYS A 1 53 ? 11.165 9.457 -9.677 1.00 0.00 53 LYS A O 10
ATOM 14519 N N . LYS A 1 54 ? 11.825 8.017 -8.062 1.00 0.00 54 LYS A N 10
ATOM 14520 C CA . LYS A 1 54 ? 12.189 9.037 -7.079 1.00 0.00 54 LYS A CA 10
ATOM 14521 C C . LYS A 1 54 ? 10.986 9.885 -6.686 1.00 0.00 54 LYS A C 10
ATOM 14522 O O . LYS A 1 54 ? 10.783 10.984 -7.206 1.00 0.00 54 LYS A O 10
ATOM 14541 N N . LEU A 1 55 ? 10.178 9.353 -5.784 1.00 0.00 55 LEU A N 10
ATOM 14542 C CA . LEU A 1 55 ? 9.033 10.083 -5.265 1.00 0.00 55 LEU A CA 10
ATOM 14543 C C . LEU A 1 55 ? 9.308 10.526 -3.836 1.00 0.00 55 LEU A C 10
ATOM 14544 O O . LEU A 1 55 ? 10.070 9.878 -3.118 1.00 0.00 55 LEU A O 10
ATOM 14560 N N . ASN A 1 56 ? 8.703 11.630 -3.428 1.00 0.00 56 ASN A N 10
ATOM 14561 C CA . ASN A 1 56 ? 8.858 12.115 -2.068 1.00 0.00 56 ASN A CA 10
ATOM 14562 C C . ASN A 1 56 ? 7.624 11.738 -1.255 1.00 0.00 56 ASN A C 10
ATOM 14563 O O . ASN A 1 56 ? 6.514 11.663 -1.786 1.00 0.00 56 ASN A O 10
ATOM 14574 N N . MET A 1 57 ? 7.810 11.477 0.025 1.00 0.00 57 MET A N 10
ATOM 14575 C CA . MET A 1 57 ? 6.744 10.899 0.825 1.00 0.00 57 MET A CA 10
ATOM 14576 C C . MET A 1 57 ? 6.132 11.919 1.778 1.00 0.00 57 MET A C 10
ATOM 14577 O O . MET A 1 57 ? 5.275 11.577 2.591 1.00 0.00 57 MET A O 10
ATOM 14591 N N . MET A 1 58 ? 6.561 13.169 1.670 1.00 0.00 58 MET A N 10
ATOM 14592 C CA . MET A 1 58 ? 5.949 14.242 2.449 1.00 0.00 58 MET A CA 10
ATOM 14593 C C . MET A 1 58 ? 4.722 14.783 1.726 1.00 0.00 58 MET A C 10
ATOM 14594 O O . MET A 1 58 ? 3.886 15.459 2.323 1.00 0.00 58 MET A O 10
ATOM 14608 N N . ASN A 1 59 ? 4.626 14.481 0.437 1.00 0.00 59 ASN A N 10
ATOM 14609 C CA . ASN A 1 59 ? 3.491 14.909 -0.372 1.00 0.00 59 ASN A CA 10
ATOM 14610 C C . ASN A 1 59 ? 2.345 13.910 -0.253 1.00 0.00 59 ASN A C 10
ATOM 14611 O O . ASN A 1 59 ? 2.444 12.933 0.485 1.00 0.00 59 ASN A O 10
ATOM 14622 N N . ALA A 1 60 ? 1.265 14.152 -0.978 1.00 0.00 60 ALA A N 10
ATOM 14623 C CA . ALA A 1 60 ? 0.101 13.276 -0.929 1.00 0.00 60 ALA A CA 10
ATOM 14624 C C . ALA A 1 60 ? 0.180 12.203 -2.009 1.00 0.00 60 ALA A C 10
ATOM 14625 O O . ALA A 1 60 ? -0.281 11.081 -1.815 1.00 0.00 60 ALA A O 10
ATOM 14632 N N . GLU A 1 61 ? 0.795 12.566 -3.132 1.00 0.00 61 GLU A N 10
ATOM 14633 C CA . GLU A 1 61 ? 0.841 11.737 -4.340 1.00 0.00 61 GLU A CA 10
ATOM 14634 C C . GLU A 1 61 ? 1.228 10.284 -4.057 1.00 0.00 61 GLU A C 10
ATOM 14635 O O . GLU A 1 61 ? 0.641 9.361 -4.621 1.00 0.00 61 GLU A O 10
ATOM 14647 N N . HIS A 1 62 ? 2.206 10.084 -3.177 1.00 0.00 62 HIS A N 10
ATOM 14648 C CA . HIS A 1 62 ? 2.717 8.742 -2.900 1.00 0.00 62 HIS A CA 10
ATOM 14649 C C . HIS A 1 62 ? 1.640 7.840 -2.294 1.00 0.00 62 HIS A C 10
ATOM 14650 O O . HIS A 1 62 ? 1.717 6.622 -2.407 1.00 0.00 62 HIS A O 10
ATOM 14665 N N . ARG A 1 63 ? 0.644 8.440 -1.646 1.00 0.00 63 ARG A N 10
ATOM 14666 C CA . ARG A 1 63 ? -0.374 7.665 -0.950 1.00 0.00 63 ARG A CA 10
ATOM 14667 C C . ARG A 1 63 ? -1.269 6.939 -1.940 1.00 0.00 63 ARG A C 10
ATOM 14668 O O . ARG A 1 63 ? -1.382 5.715 -1.893 1.00 0.00 63 ARG A O 10
ATOM 14689 N N . LYS A 1 64 ? -1.894 7.685 -2.842 1.00 0.00 64 LYS A N 10
ATOM 14690 C CA . LYS A 1 64 ? -2.783 7.077 -3.819 1.00 0.00 64 LYS A CA 10
ATOM 14691 C C . LYS A 1 64 ? -1.994 6.196 -4.777 1.00 0.00 64 LYS A C 10
ATOM 14692 O O . LYS A 1 64 ? -2.458 5.130 -5.161 1.00 0.00 64 LYS A O 10
ATOM 14711 N N . LEU A 1 65 ? -0.788 6.631 -5.127 1.00 0.00 65 LEU A N 10
ATOM 14712 C CA . LEU A 1 65 ? 0.067 5.865 -6.025 1.00 0.00 65 LEU A CA 10
ATOM 14713 C C . LEU A 1 65 ? 0.354 4.484 -5.442 1.00 0.00 65 LEU A C 10
ATOM 14714 O O . LEU A 1 65 ? 0.178 3.467 -6.116 1.00 0.00 65 LEU A O 10
ATOM 14730 N N . LEU A 1 66 ? 0.771 4.455 -4.180 1.00 0.00 66 LEU A N 10
ATOM 14731 C CA . LEU A 1 66 ? 1.071 3.201 -3.507 1.00 0.00 66 LEU A CA 10
ATOM 14732 C C . LEU A 1 66 ? -0.193 2.358 -3.380 1.00 0.00 66 LEU A C 10
ATOM 14733 O O . LEU A 1 66 ? -0.168 1.160 -3.637 1.00 0.00 66 LEU A O 10
ATOM 14749 N N . GLU A 1 67 ? -1.298 2.993 -3.002 1.00 0.00 67 GLU A N 10
ATOM 14750 C CA . GLU A 1 67 ? -2.561 2.286 -2.814 1.00 0.00 67 GLU A CA 10
ATOM 14751 C C . GLU A 1 67 ? -3.034 1.656 -4.122 1.00 0.00 67 GLU A C 10
ATOM 14752 O O . GLU A 1 67 ? -3.505 0.514 -4.142 1.00 0.00 67 GLU A O 10
ATOM 14764 N N . GLN A 1 68 ? -2.894 2.402 -5.211 1.00 0.00 68 GLN A N 10
ATOM 14765 C CA . GLN A 1 68 ? -3.279 1.917 -6.527 1.00 0.00 68 GLN A CA 10
ATOM 14766 C C . GLN A 1 68 ? -2.461 0.691 -6.911 1.00 0.00 68 GLN A C 10
ATOM 14767 O O . GLN A 1 68 ? -3.017 -0.377 -7.175 1.00 0.00 68 GLN A O 10
ATOM 14781 N N . GLU A 1 69 ? -1.145 0.844 -6.915 1.00 0.00 69 GLU A N 10
ATOM 14782 C CA . GLU A 1 69 ? -0.247 -0.230 -7.316 1.00 0.00 69 GLU A CA 10
ATOM 14783 C C . GLU A 1 69 ? -0.352 -1.435 -6.379 1.00 0.00 69 GLU A C 10
ATOM 14784 O O . GLU A 1 69 ? -0.333 -2.577 -6.830 1.00 0.00 69 GLU A O 10
ATOM 14796 N N . MET A 1 70 ? -0.478 -1.173 -5.084 1.00 0.00 70 MET A N 10
ATOM 14797 C CA . MET A 1 70 ? -0.559 -2.234 -4.081 1.00 0.00 70 MET A CA 10
ATOM 14798 C C . MET A 1 70 ? -1.746 -3.154 -4.338 1.00 0.00 70 MET A C 10
ATOM 14799 O O . MET A 1 70 ? -1.582 -4.359 -4.525 1.00 0.00 70 MET A O 10
ATOM 14813 N N . VAL A 1 71 ? -2.940 -2.581 -4.364 1.00 0.00 71 VAL A N 10
ATOM 14814 C CA . VAL A 1 71 ? -4.156 -3.373 -4.503 1.00 0.00 71 VAL A CA 10
ATOM 14815 C C . VAL A 1 71 ? -4.222 -4.035 -5.882 1.00 0.00 71 VAL A C 10
ATOM 14816 O O . VAL A 1 71 ? -4.780 -5.120 -6.036 1.00 0.00 71 VAL A O 10
ATOM 14829 N N . SER A 1 72 ? -3.625 -3.397 -6.878 1.00 0.00 72 SER A N 10
ATOM 14830 C CA . SER A 1 72 ? -3.634 -3.936 -8.230 1.00 0.00 72 SER A CA 10
ATOM 14831 C C . SER A 1 72 ? -2.640 -5.090 -8.359 1.00 0.00 72 SER A C 10
ATOM 14832 O O . SER A 1 72 ? -2.933 -6.104 -8.983 1.00 0.00 72 SER A O 10
ATOM 14840 N N . PHE A 1 73 ? -1.471 -4.937 -7.749 1.00 0.00 73 PHE A N 10
ATOM 14841 C CA . PHE A 1 73 ? -0.426 -5.950 -7.818 1.00 0.00 73 PHE A CA 10
ATOM 14842 C C . PHE A 1 73 ? -0.811 -7.186 -7.013 1.00 0.00 73 PHE A C 10
ATOM 14843 O O . PHE A 1 73 ? -0.572 -8.316 -7.437 1.00 0.00 73 PHE A O 10
ATOM 14860 N N . LEU A 1 74 ? -1.416 -6.961 -5.856 1.00 0.00 74 LEU A N 10
ATOM 14861 C CA . LEU A 1 74 ? -1.733 -8.044 -4.940 1.00 0.00 74 LEU A CA 10
ATOM 14862 C C . LEU A 1 74 ? -3.084 -8.692 -5.253 1.00 0.00 74 LEU A C 10
ATOM 14863 O O . LEU A 1 74 ? -3.195 -9.919 -5.288 1.00 0.00 74 LEU A O 10
ATOM 14879 N N . PHE A 1 75 ? -4.110 -7.880 -5.479 1.00 0.00 75 PHE A N 10
ATOM 14880 C CA . PHE A 1 75 ? -5.461 -8.408 -5.650 1.00 0.00 75 PHE A CA 10
ATOM 14881 C C . PHE A 1 75 ? -5.838 -8.535 -7.126 1.00 0.00 75 PHE A C 10
ATOM 14882 O O . PHE A 1 75 ? -6.626 -9.410 -7.491 1.00 0.00 75 PHE A O 10
ATOM 14899 N N . GLU A 1 76 ? -5.279 -7.659 -7.965 1.00 0.00 76 GLU A N 10
ATOM 14900 C CA . GLU A 1 76 ? -5.597 -7.636 -9.399 1.00 0.00 76 GLU A CA 10
ATOM 14901 C C . GLU A 1 76 ? -7.085 -7.374 -9.631 1.00 0.00 76 GLU A C 10
ATOM 14902 O O . GLU A 1 76 ? -7.673 -7.853 -10.603 1.00 0.00 76 GLU A O 10
ATOM 14914 N N . GLY A 1 77 ? -7.685 -6.599 -8.738 1.00 0.00 77 GLY A N 10
ATOM 14915 C CA . GLY A 1 77 ? -9.090 -6.271 -8.863 1.00 0.00 77 GLY A CA 10
ATOM 14916 C C . GLY A 1 77 ? -9.428 -4.958 -8.196 1.00 0.00 77 GLY A C 10
ATOM 14917 O O . GLY A 1 77 ? -9.852 -4.928 -7.043 1.00 0.00 77 GLY A O 10
ATOM 14921 N N . LYS A 1 78 ? -9.220 -3.867 -8.912 1.00 0.00 78 LYS A N 10
ATOM 14922 C CA . LYS A 1 78 ? -9.513 -2.545 -8.385 1.00 0.00 78 LYS A CA 10
ATOM 14923 C C . LYS A 1 78 ? -10.674 -1.888 -9.109 1.00 0.00 78 LYS A C 10
ATOM 14924 O O . LYS A 1 78 ? -11.192 -2.409 -10.098 1.00 0.00 78 LYS A O 10
ATOM 14943 N N . ASP A 1 79 ? -11.068 -0.733 -8.600 1.00 0.00 79 ASP A N 10
ATOM 14944 C CA . ASP A 1 79 ? -12.053 0.107 -9.260 1.00 0.00 79 ASP A CA 10
ATOM 14945 C C . ASP A 1 79 ? -11.335 1.300 -9.861 1.00 0.00 79 ASP A C 10
ATOM 14946 O O . ASP A 1 79 ? -11.626 1.728 -10.978 1.00 0.00 79 ASP A O 10
ATOM 14955 N N . VAL A 1 80 ? -10.383 1.821 -9.097 1.00 0.00 80 VAL A N 10
ATOM 14956 C CA . VAL A 1 80 ? -9.583 2.961 -9.515 1.00 0.00 80 VAL A CA 10
ATOM 14957 C C . VAL A 1 80 ? -8.530 2.535 -10.533 1.00 0.00 80 VAL A C 10
ATOM 14958 O O . VAL A 1 80 ? -7.639 1.743 -10.217 1.00 0.00 80 VAL A O 10
ATOM 14971 N N . HIS A 1 81 ? -8.646 3.052 -11.748 1.00 0.00 81 HIS A N 10
ATOM 14972 C CA . HIS A 1 81 ? -7.643 2.828 -12.782 1.00 0.00 81 HIS A CA 10
ATOM 14973 C C . HIS A 1 81 ? -6.316 3.445 -12.370 1.00 0.00 81 HIS A C 10
ATOM 14974 O O . HIS A 1 81 ? -6.291 4.453 -11.665 1.00 0.00 81 HIS A O 10
ATOM 14989 N N . ILE A 1 82 ? -5.219 2.846 -12.796 1.00 0.00 82 ILE A N 10
ATOM 14990 C CA . ILE A 1 82 ? -3.907 3.411 -12.534 1.00 0.00 82 ILE A CA 10
ATOM 14991 C C . ILE A 1 82 ? -3.389 4.096 -13.792 1.00 0.00 82 ILE A C 10
ATOM 14992 O O . ILE A 1 82 ? -2.705 3.483 -14.613 1.00 0.00 82 ILE A O 10
ATOM 15008 N N . GLU A 1 83 ? -3.755 5.361 -13.949 1.00 0.00 83 GLU A N 10
ATOM 15009 C CA . GLU A 1 83 ? -3.376 6.147 -15.123 1.00 0.00 83 GLU A CA 10
ATOM 15010 C C . GLU A 1 83 ? -3.123 7.596 -14.729 1.00 0.00 83 GLU A C 10
ATOM 15011 O O . GLU A 1 83 ? -2.295 8.285 -15.326 1.00 0.00 83 GLU A O 10
ATOM 15023 N N . GLY A 1 84 ? -3.847 8.048 -13.717 1.00 0.00 84 GLY A N 10
ATOM 15024 C CA . GLY A 1 84 ? -3.741 9.419 -13.270 1.00 0.00 84 GLY A CA 10
ATOM 15025 C C . GLY A 1 84 ? -5.056 10.147 -13.439 1.00 0.00 84 GLY A C 10
ATOM 15026 O O . GLY A 1 84 ? -5.491 10.883 -12.552 1.00 0.00 84 GLY A O 10
ATOM 15030 N N . TYR A 1 85 ? -5.694 9.918 -14.577 1.00 0.00 85 TYR A N 10
ATOM 15031 C CA . TYR A 1 85 ? -6.979 10.524 -14.881 1.00 0.00 85 TYR A CA 10
ATOM 15032 C C . TYR A 1 85 ? -7.724 9.665 -15.895 1.00 0.00 85 TYR A C 10
ATOM 15033 O O . TYR A 1 85 ? -7.103 8.939 -16.671 1.00 0.00 85 TYR A O 10
ATOM 15051 N N . THR A 1 86 ? -9.045 9.728 -15.871 1.00 0.00 86 THR A N 10
ATOM 15052 C CA . THR A 1 86 ? -9.857 8.997 -16.829 1.00 0.00 86 THR A CA 10
ATOM 15053 C C . THR A 1 86 ? -10.992 9.873 -17.355 1.00 0.00 86 THR A C 10
ATOM 15054 O O . THR A 1 86 ? -11.678 10.543 -16.581 1.00 0.00 86 THR A O 10
ATOM 15065 N N . PRO A 1 87 ? -11.189 9.907 -18.684 1.00 0.00 87 PRO A N 10
ATOM 15066 C CA . PRO A 1 87 ? -12.314 10.616 -19.298 1.00 0.00 87 PRO A CA 10
ATOM 15067 C C . PRO A 1 87 ? -13.647 9.935 -18.994 1.00 0.00 87 PRO A C 10
ATOM 15068 O O . PRO A 1 87 ? -13.685 8.921 -18.289 1.00 0.00 87 PRO A O 10
ATOM 15079 N N . GLU A 1 88 ? -14.722 10.493 -19.546 1.00 0.00 88 GLU A N 10
ATOM 15080 C CA . GLU A 1 88 ? -16.077 9.989 -19.332 1.00 0.00 88 GLU A CA 10
ATOM 15081 C C . GLU A 1 88 ? -16.483 10.076 -17.863 1.00 0.00 88 GLU A C 10
ATOM 15082 O O . GLU A 1 88 ? -16.457 9.087 -17.128 1.00 0.00 88 GLU A O 10
ATOM 15094 N N . ASP A 1 89 ? -16.837 11.278 -17.437 1.00 0.00 89 ASP A N 10
ATOM 15095 C CA . ASP A 1 89 ? -17.341 11.490 -16.090 1.00 0.00 89 ASP A CA 10
ATOM 15096 C C . ASP A 1 89 ? -18.853 11.604 -16.113 1.00 0.00 89 ASP A C 10
ATOM 15097 O O . ASP A 1 89 ? -19.416 12.366 -16.901 1.00 0.00 89 ASP A O 10
ATOM 15106 N N . LYS A 1 90 ? -19.510 10.831 -15.267 1.00 0.00 90 LYS A N 10
ATOM 15107 C CA . LYS A 1 90 ? -20.958 10.891 -15.159 1.00 0.00 90 LYS A CA 10
ATOM 15108 C C . LYS A 1 90 ? -21.354 11.694 -13.929 1.00 0.00 90 LYS A C 10
ATOM 15109 O O . LYS A 1 90 ? -20.651 11.674 -12.915 1.00 0.00 90 LYS A O 10
ATOM 15128 N N . LYS A 1 91 ? -22.459 12.413 -14.025 1.00 0.00 91 LYS A N 10
ATOM 15129 C CA . LYS A 1 91 ? -22.926 13.231 -12.919 1.00 0.00 91 LYS A CA 10
ATOM 15130 C C . LYS A 1 91 ? -23.827 12.411 -12.005 1.00 0.00 91 LYS A C 10
ATOM 15131 O O . LYS A 1 91 ? -24.996 12.170 -12.377 1.00 0.00 91 LYS A O 10
ATOM 15151 N N . MET A 1 1 ? -1.243 -23.504 13.745 1.00 0.00 1 MET A N 11
ATOM 15152 C CA . MET A 1 1 ? 0.066 -23.960 13.229 1.00 0.00 1 MET A CA 11
ATOM 15153 C C . MET A 1 1 ? 0.273 -23.481 11.799 1.00 0.00 1 MET A C 11
ATOM 15154 O O . MET A 1 1 ? 0.540 -22.305 11.563 1.00 0.00 1 MET A O 11
ATOM 15170 N N . SER A 1 2 ? 0.127 -24.385 10.842 1.00 0.00 2 SER A N 11
ATOM 15171 C CA . SER A 1 2 ? 0.305 -24.047 9.445 1.00 0.00 2 SER A CA 11
ATOM 15172 C C . SER A 1 2 ? -0.979 -23.463 8.871 1.00 0.00 2 SER A C 11
ATOM 15173 O O . SER A 1 2 ? -1.873 -24.194 8.446 1.00 0.00 2 SER A O 11
ATOM 15181 N N . ARG A 1 3 ? -1.073 -22.142 8.889 1.00 0.00 3 ARG A N 11
ATOM 15182 C CA . ARG A 1 3 ? -2.252 -21.455 8.388 1.00 0.00 3 ARG A CA 11
ATOM 15183 C C . ARG A 1 3 ? -2.183 -21.342 6.869 1.00 0.00 3 ARG A C 11
ATOM 15184 O O . ARG A 1 3 ? -1.324 -20.646 6.328 1.00 0.00 3 ARG A O 11
ATOM 15205 N N . THR A 1 4 ? -3.077 -22.039 6.191 1.00 0.00 4 THR A N 11
ATOM 15206 C CA . THR A 1 4 ? -3.111 -22.029 4.739 1.00 0.00 4 THR A CA 11
ATOM 15207 C C . THR A 1 4 ? -4.327 -21.269 4.220 1.00 0.00 4 THR A C 11
ATOM 15208 O O . THR A 1 4 ? -5.453 -21.500 4.667 1.00 0.00 4 THR A O 11
ATOM 15219 N N . ILE A 1 5 ? -4.084 -20.348 3.298 1.00 0.00 5 ILE A N 11
ATOM 15220 C CA . ILE A 1 5 ? -5.149 -19.602 2.643 1.00 0.00 5 ILE A CA 11
ATOM 15221 C C . ILE A 1 5 ? -4.986 -19.684 1.132 1.00 0.00 5 ILE A C 11
ATOM 15222 O O . ILE A 1 5 ? -3.998 -20.235 0.641 1.00 0.00 5 ILE A O 11
ATOM 15238 N N . PHE A 1 6 ? -5.950 -19.156 0.397 1.00 0.00 6 PHE A N 11
ATOM 15239 C CA . PHE A 1 6 ? -5.853 -19.105 -1.054 1.00 0.00 6 PHE A CA 11
ATOM 15240 C C . PHE A 1 6 ? -5.366 -17.737 -1.499 1.00 0.00 6 PHE A C 11
ATOM 15241 O O . PHE A 1 6 ? -6.126 -16.769 -1.512 1.00 0.00 6 PHE A O 11
ATOM 15258 N N . CYS A 1 7 ? -4.096 -17.658 -1.857 1.00 0.00 7 CYS A N 11
ATOM 15259 C CA . CYS A 1 7 ? -3.510 -16.397 -2.269 1.00 0.00 7 CYS A CA 11
ATOM 15260 C C . CYS A 1 7 ? -3.960 -16.041 -3.680 1.00 0.00 7 CYS A C 11
ATOM 15261 O O . CYS A 1 7 ? -3.866 -16.860 -4.591 1.00 0.00 7 CYS A O 11
ATOM 15269 N N . THR A 1 8 ? -4.445 -14.821 -3.849 1.00 0.00 8 THR A N 11
ATOM 15270 C CA . THR A 1 8 ? -4.965 -14.353 -5.128 1.00 0.00 8 THR A CA 11
ATOM 15271 C C . THR A 1 8 ? -3.903 -14.387 -6.218 1.00 0.00 8 THR A C 11
ATOM 15272 O O . THR A 1 8 ? -4.142 -14.888 -7.316 1.00 0.00 8 THR A O 11
ATOM 15283 N N . TYR A 1 9 ? -2.721 -13.884 -5.892 1.00 0.00 9 TYR A N 11
ATOM 15284 C CA . TYR A 1 9 ? -1.639 -13.773 -6.862 1.00 0.00 9 TYR A CA 11
ATOM 15285 C C . TYR A 1 9 ? -1.076 -15.149 -7.231 1.00 0.00 9 TYR A C 11
ATOM 15286 O O . TYR A 1 9 ? -0.442 -15.308 -8.274 1.00 0.00 9 TYR A O 11
ATOM 15304 N N . LEU A 1 10 ? -1.312 -16.141 -6.384 1.00 0.00 10 LEU A N 11
ATOM 15305 C CA . LEU A 1 10 ? -0.751 -17.468 -6.604 1.00 0.00 10 LEU A CA 11
ATOM 15306 C C . LEU A 1 10 ? -1.812 -18.452 -7.086 1.00 0.00 10 LEU A C 11
ATOM 15307 O O . LEU A 1 10 ? -1.498 -19.403 -7.800 1.00 0.00 10 LEU A O 11
ATOM 15323 N N . GLN A 1 11 ? -3.062 -18.222 -6.678 1.00 0.00 11 GLN A N 11
ATOM 15324 C CA . GLN A 1 11 ? -4.187 -19.096 -7.037 1.00 0.00 11 GLN A CA 11
ATOM 15325 C C . GLN A 1 11 ? -4.017 -20.479 -6.410 1.00 0.00 11 GLN A C 11
ATOM 15326 O O . GLN A 1 11 ? -4.602 -21.462 -6.867 1.00 0.00 11 GLN A O 11
ATOM 15340 N N . ARG A 1 12 ? -3.231 -20.541 -5.344 1.00 0.00 12 ARG A N 11
ATOM 15341 C CA . ARG A 1 12 ? -2.913 -21.805 -4.692 1.00 0.00 12 ARG A CA 11
ATOM 15342 C C . ARG A 1 12 ? -2.881 -21.639 -3.179 1.00 0.00 12 ARG A C 11
ATOM 15343 O O . ARG A 1 12 ? -3.107 -20.539 -2.661 1.00 0.00 12 ARG A O 11
ATOM 15364 N N . ASP A 1 13 ? -2.594 -22.733 -2.480 1.00 0.00 13 ASP A N 11
ATOM 15365 C CA . ASP A 1 13 ? -2.457 -22.717 -1.032 1.00 0.00 13 ASP A CA 11
ATOM 15366 C C . ASP A 1 13 ? -1.191 -21.978 -0.629 1.00 0.00 13 ASP A C 11
ATOM 15367 O O . ASP A 1 13 ? -0.095 -22.303 -1.097 1.00 0.00 13 ASP A O 11
ATOM 15376 N N . ALA A 1 14 ? -1.346 -20.982 0.227 1.00 0.00 14 ALA A N 11
ATOM 15377 C CA . ALA A 1 14 ? -0.221 -20.198 0.705 1.00 0.00 14 ALA A CA 11
ATOM 15378 C C . ALA A 1 14 ? -0.346 -19.936 2.201 1.00 0.00 14 ALA A C 11
ATOM 15379 O O . ALA A 1 14 ? -1.351 -20.298 2.812 1.00 0.00 14 ALA A O 11
ATOM 15386 N N . GLU A 1 15 ? 0.663 -19.304 2.785 1.00 0.00 15 GLU A N 11
ATOM 15387 C CA . GLU A 1 15 ? 0.666 -19.035 4.215 1.00 0.00 15 GLU A CA 11
ATOM 15388 C C . GLU A 1 15 ? 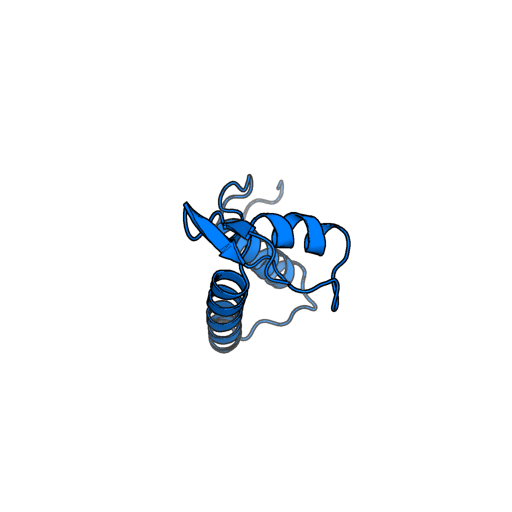-0.282 -17.883 4.532 1.00 0.00 15 GLU A C 11
ATOM 15389 O O . GLU A 1 15 ? -0.384 -16.927 3.762 1.00 0.00 15 GLU A O 11
ATOM 15401 N N . GLY A 1 16 ? -0.956 -17.978 5.670 1.00 0.00 16 GLY A N 11
ATOM 15402 C CA . GLY A 1 16 ? -1.953 -16.989 6.044 1.00 0.00 16 GLY A CA 11
ATOM 15403 C C . GLY A 1 16 ? -1.372 -15.751 6.703 1.00 0.00 16 GLY A C 11
ATOM 15404 O O . GLY A 1 16 ? -1.956 -15.217 7.649 1.00 0.00 16 GLY A O 11
ATOM 15408 N N . GLN A 1 17 ? -0.212 -15.326 6.213 1.00 0.00 17 GLN A N 11
ATOM 15409 C CA . GLN A 1 17 ? 0.383 -14.038 6.561 1.00 0.00 17 GLN A CA 11
ATOM 15410 C C . GLN A 1 17 ? 0.645 -13.836 8.053 1.00 0.00 17 GLN A C 11
ATOM 15411 O O . GLN A 1 17 ? 0.633 -14.776 8.850 1.00 0.00 17 GLN A O 11
ATOM 15425 N N . ASP A 1 18 ? 0.908 -12.581 8.400 1.00 0.00 18 ASP A N 11
ATOM 15426 C CA . ASP A 1 18 ? 1.330 -12.196 9.737 1.00 0.00 18 ASP A CA 11
ATOM 15427 C C . ASP A 1 18 ? 0.127 -11.840 10.608 1.00 0.00 18 ASP A C 11
ATOM 15428 O O . ASP A 1 18 ? -0.983 -12.328 10.381 1.00 0.00 18 ASP A O 11
ATOM 15437 N N . PHE A 1 19 ? 0.355 -10.992 11.603 1.00 0.00 19 PHE A N 11
ATOM 15438 C CA . PHE A 1 19 ? -0.697 -10.585 12.522 1.00 0.00 19 PHE A CA 11
ATOM 15439 C C . PHE A 1 19 ? -0.914 -9.074 12.472 1.00 0.00 19 PHE A C 11
ATOM 15440 O O . PHE A 1 19 ? -0.241 -8.360 11.726 1.00 0.00 19 PHE A O 11
ATOM 15457 N N . GLN A 1 20 ? -1.868 -8.594 13.260 1.00 0.00 20 GLN A N 11
ATOM 15458 C CA . GLN A 1 20 ? -2.150 -7.168 13.348 1.00 0.00 20 GLN A CA 11
ATOM 15459 C C . GLN A 1 20 ? -1.125 -6.482 14.246 1.00 0.00 20 GLN A C 11
ATOM 15460 O O . GLN A 1 20 ? -1.301 -6.395 15.462 1.00 0.00 20 GLN A O 11
ATOM 15474 N N . LEU A 1 21 ? -0.035 -6.040 13.639 1.00 0.00 21 LEU A N 11
ATOM 15475 C CA . LEU A 1 21 ? 1.045 -5.390 14.371 1.00 0.00 21 LEU A CA 11
ATOM 15476 C C . LEU A 1 21 ? 1.130 -3.897 14.056 1.00 0.00 21 LEU A C 11
ATOM 15477 O O . LEU A 1 21 ? 1.734 -3.129 14.810 1.00 0.00 21 LEU A O 11
ATOM 15493 N N . TYR A 1 22 ? 0.505 -3.483 12.963 1.00 0.00 22 TYR A N 11
ATOM 15494 C CA . TYR A 1 22 ? 0.576 -2.095 12.525 1.00 0.00 22 TYR A CA 11
ATOM 15495 C C . TYR A 1 22 ? -0.613 -1.719 11.630 1.00 0.00 22 TYR A C 11
ATOM 15496 O O . TYR A 1 22 ? -1.266 -0.707 11.880 1.00 0.00 22 TYR A O 11
ATOM 15514 N N . PRO A 1 23 ? -0.928 -2.501 10.570 1.00 0.00 23 PRO A N 11
ATOM 15515 C CA . PRO A 1 23 ? -2.073 -2.210 9.709 1.00 0.00 23 PRO A CA 11
ATOM 15516 C C . PRO A 1 23 ? -3.381 -2.665 10.343 1.00 0.00 23 PRO A C 11
ATOM 15517 O O . PRO A 1 23 ? -3.387 -3.574 11.172 1.00 0.00 23 PRO A O 11
ATOM 15528 N N . GLY A 1 24 ? -4.481 -2.033 9.958 1.00 0.00 24 GLY A N 11
ATOM 15529 C CA . GLY A 1 24 ? -5.774 -2.408 10.499 1.00 0.00 24 GLY A CA 11
ATOM 15530 C C . GLY A 1 24 ? -6.537 -3.336 9.575 1.00 0.00 24 GLY A C 11
ATOM 15531 O O . GLY A 1 24 ? -5.971 -4.296 9.039 1.00 0.00 24 GLY A O 11
ATOM 15535 N N . GLU A 1 25 ? -7.815 -3.036 9.366 1.00 0.00 25 GLU A N 11
ATOM 15536 C CA . GLU A 1 25 ? -8.680 -3.873 8.543 1.00 0.00 25 GLU A CA 11
ATOM 15537 C C . GLU A 1 25 ? -8.198 -3.912 7.097 1.00 0.00 25 GLU A C 11
ATOM 15538 O O . GLU A 1 25 ? -8.441 -4.881 6.383 1.00 0.00 25 GLU A O 11
ATOM 15550 N N . LEU A 1 26 ? -7.513 -2.856 6.673 1.00 0.00 26 LEU A N 11
ATOM 15551 C CA . LEU A 1 26 ? -6.965 -2.797 5.325 1.00 0.00 26 LEU A CA 11
ATOM 15552 C C . LEU A 1 26 ? -5.917 -3.888 5.135 1.00 0.00 26 LEU A C 11
ATOM 15553 O O . LEU A 1 26 ? -5.980 -4.668 4.184 1.00 0.00 26 LEU A O 11
ATOM 15569 N N . GLY A 1 27 ? -4.970 -3.951 6.063 1.00 0.00 27 GLY A N 11
ATOM 15570 C CA . GLY A 1 27 ? -3.947 -4.976 6.012 1.00 0.00 27 GLY A CA 11
ATOM 15571 C C . GLY A 1 27 ? -4.536 -6.354 6.195 1.00 0.00 27 GLY A C 11
ATOM 15572 O O . GLY A 1 27 ? -4.105 -7.310 5.561 1.00 0.00 27 GLY A O 11
ATOM 15576 N N . LYS A 1 28 ? -5.530 -6.442 7.062 1.00 0.00 28 LYS A N 11
ATOM 15577 C CA . LYS A 1 28 ? -6.260 -7.680 7.300 1.00 0.00 28 LYS A CA 11
ATOM 15578 C C . LYS A 1 28 ? -6.903 -8.189 6.006 1.00 0.00 28 LYS A C 11
ATOM 15579 O O . LYS A 1 28 ? -6.804 -9.375 5.677 1.00 0.00 28 LYS A O 11
ATOM 15598 N N . ARG A 1 29 ? -7.542 -7.278 5.273 1.00 0.00 29 ARG A N 11
ATOM 15599 C CA . ARG A 1 29 ? -8.146 -7.599 3.980 1.00 0.00 29 ARG A CA 11
ATOM 15600 C C . ARG A 1 29 ? -7.098 -8.182 3.034 1.00 0.00 29 ARG A C 11
ATOM 15601 O O . ARG A 1 29 ? -7.360 -9.144 2.312 1.00 0.00 29 ARG A O 11
ATOM 15622 N N . ILE A 1 30 ? -5.905 -7.600 3.065 1.00 0.00 30 ILE A N 11
ATOM 15623 C CA . ILE A 1 30 ? -4.802 -8.050 2.227 1.00 0.00 30 ILE A CA 11
ATOM 15624 C C . ILE A 1 30 ? -4.298 -9.422 2.668 1.00 0.00 30 ILE A C 11
ATOM 15625 O O . ILE A 1 30 ? -4.142 -10.323 1.850 1.00 0.00 30 ILE A O 11
ATOM 15641 N N . TYR A 1 31 ? -4.074 -9.577 3.968 1.00 0.00 31 TYR A N 11
ATOM 15642 C CA . TYR A 1 31 ? -3.447 -10.781 4.522 1.00 0.00 31 TYR A CA 11
ATOM 15643 C C . TYR A 1 31 ? -4.265 -12.043 4.259 1.00 0.00 31 TYR A C 11
ATOM 15644 O O . TYR A 1 31 ? -3.715 -13.142 4.223 1.00 0.00 31 TYR A O 11
ATOM 15662 N N . ASN A 1 32 ? -5.567 -11.892 4.079 1.00 0.00 32 ASN A N 11
ATOM 15663 C CA . ASN A 1 32 ? -6.419 -13.037 3.772 1.00 0.00 32 ASN A CA 11
ATOM 15664 C C . ASN A 1 32 ? -6.196 -13.532 2.344 1.00 0.00 32 ASN A C 11
ATOM 15665 O O . ASN A 1 32 ? -6.362 -14.718 2.058 1.00 0.00 32 ASN A O 11
ATOM 15676 N N . GLU A 1 33 ? -5.801 -12.630 1.456 1.00 0.00 33 GLU A N 11
ATOM 15677 C CA . GLU A 1 33 ? -5.684 -12.956 0.039 1.00 0.00 33 GLU A CA 11
ATOM 15678 C C . GLU A 1 33 ? -4.225 -13.019 -0.409 1.00 0.00 33 GLU A C 11
ATOM 15679 O O . GLU A 1 33 ? -3.903 -13.638 -1.421 1.00 0.00 33 GLU A O 11
ATOM 15691 N N . ILE A 1 34 ? -3.345 -12.366 0.328 1.00 0.00 34 ILE A N 11
ATOM 15692 C CA . ILE A 1 34 ? -1.945 -12.294 -0.046 1.00 0.00 34 ILE A CA 11
ATOM 15693 C C . ILE A 1 34 ? -1.059 -12.936 1.005 1.00 0.00 34 ILE A C 11
ATOM 15694 O O . ILE A 1 34 ? -1.217 -12.688 2.193 1.00 0.00 34 ILE A O 11
ATOM 15710 N N . SER A 1 35 ? -0.134 -13.771 0.554 1.00 0.00 35 SER A N 11
ATOM 15711 C CA . SER A 1 35 ? 0.786 -14.447 1.447 1.00 0.00 35 SER A CA 11
ATOM 15712 C C . SER A 1 35 ? 2.047 -13.605 1.636 1.00 0.00 35 SER A C 11
ATOM 15713 O O . SER A 1 35 ? 2.170 -12.523 1.063 1.00 0.00 35 SER A O 11
ATOM 15721 N N . LYS A 1 36 ? 2.994 -14.119 2.410 1.00 0.00 36 LYS A N 11
ATOM 15722 C CA . LYS A 1 36 ? 4.189 -13.364 2.760 1.00 0.00 36 LYS A CA 11
ATOM 15723 C C . LYS A 1 36 ? 5.114 -13.167 1.570 1.00 0.00 36 LYS A C 11
ATOM 15724 O O . LYS A 1 36 ? 5.641 -12.076 1.382 1.00 0.00 36 LYS A O 11
ATOM 15743 N N . ASP A 1 37 ? 5.307 -14.206 0.764 1.00 0.00 37 ASP A N 11
ATOM 15744 C CA . ASP A 1 37 ? 6.209 -14.103 -0.381 1.00 0.00 37 ASP A CA 11
ATOM 15745 C C . ASP A 1 37 ? 5.707 -13.066 -1.373 1.00 0.00 37 ASP A C 11
ATOM 15746 O O . ASP A 1 37 ? 6.469 -12.228 -1.841 1.00 0.00 37 ASP A O 11
ATOM 15755 N N . ALA A 1 38 ? 4.415 -13.114 -1.669 1.00 0.00 38 ALA A N 11
ATOM 15756 C CA . ALA A 1 38 ? 3.805 -12.154 -2.581 1.00 0.00 38 ALA A CA 11
ATOM 15757 C C . ALA A 1 38 ? 3.838 -10.749 -1.985 1.00 0.00 38 ALA A C 11
ATOM 15758 O O . ALA A 1 38 ? 4.097 -9.773 -2.685 1.00 0.00 38 ALA A O 11
ATOM 15765 N N . TRP A 1 39 ? 3.587 -10.665 -0.685 1.00 0.00 39 TRP A N 11
ATOM 15766 C CA . TRP A 1 39 ? 3.612 -9.395 0.035 1.00 0.00 39 TRP A CA 11
ATOM 15767 C C . TRP A 1 39 ? 5.009 -8.786 -0.011 1.00 0.00 39 TRP A C 11
ATOM 15768 O O . TRP A 1 39 ? 5.183 -7.625 -0.386 1.00 0.00 39 TRP A O 11
ATOM 15789 N N . ALA A 1 40 ? 6.003 -9.591 0.348 1.00 0.00 40 ALA A N 11
ATOM 15790 C CA . ALA A 1 40 ? 7.389 -9.150 0.357 1.00 0.00 40 ALA A CA 11
ATOM 15791 C C . ALA A 1 40 ? 7.866 -8.855 -1.057 1.00 0.00 40 ALA A C 11
ATOM 15792 O O . ALA A 1 40 ? 8.696 -7.974 -1.271 1.00 0.00 40 ALA A O 11
ATOM 15799 N N . GLN A 1 41 ? 7.325 -9.593 -2.019 1.00 0.00 41 GLN A N 11
ATOM 15800 C CA . GLN A 1 41 ? 7.657 -9.396 -3.422 1.00 0.00 41 GLN A CA 11
ATOM 15801 C C . GLN A 1 41 ? 7.228 -8.006 -3.873 1.00 0.00 41 GLN A C 11
ATOM 15802 O O . GLN A 1 41 ? 7.976 -7.305 -4.559 1.00 0.00 41 GLN A O 11
ATOM 15816 N N . TRP A 1 42 ? 6.024 -7.608 -3.474 1.00 0.00 42 TRP A N 11
ATOM 15817 C CA . TRP A 1 42 ? 5.516 -6.282 -3.789 1.00 0.00 42 TRP A CA 11
ATOM 15818 C C . TRP A 1 42 ? 6.320 -5.211 -3.059 1.00 0.00 42 TRP A C 11
ATOM 15819 O O . TRP A 1 42 ? 6.650 -4.182 -3.641 1.00 0.00 42 TRP A O 11
ATOM 15840 N N . GLN A 1 43 ? 6.645 -5.461 -1.795 1.00 0.00 43 GLN A N 11
ATOM 15841 C CA . GLN A 1 43 ? 7.450 -4.522 -1.018 1.00 0.00 43 GLN A CA 11
ATOM 15842 C C . GLN A 1 43 ? 8.810 -4.318 -1.678 1.00 0.00 43 GLN A C 11
ATOM 15843 O O . GLN A 1 43 ? 9.294 -3.191 -1.801 1.00 0.00 43 GLN A O 11
ATOM 15857 N N . HIS A 1 44 ? 9.410 -5.418 -2.114 1.00 0.00 44 HIS A N 11
ATOM 15858 C CA . HIS A 1 44 ? 10.691 -5.389 -2.809 1.00 0.00 44 HIS A CA 11
ATOM 15859 C C . HIS A 1 44 ? 10.571 -4.588 -4.105 1.00 0.00 44 HIS A C 11
ATOM 15860 O O . HIS A 1 44 ? 11.429 -3.764 -4.421 1.00 0.00 44 HIS A O 11
ATOM 15875 N N . LYS A 1 45 ? 9.485 -4.827 -4.831 1.00 0.00 45 LYS A N 11
ATOM 15876 C CA . LYS A 1 45 ? 9.223 -4.140 -6.088 1.00 0.00 45 LYS A CA 11
ATOM 15877 C C . LYS A 1 45 ? 9.048 -2.644 -5.842 1.00 0.00 45 LYS A C 11
ATOM 15878 O O . LYS A 1 45 ? 9.616 -1.815 -6.552 1.00 0.00 45 LYS A O 11
ATOM 15897 N N . GLN A 1 46 ? 8.279 -2.309 -4.812 1.00 0.00 46 GLN A N 11
ATOM 15898 C CA . GLN A 1 46 ? 8.018 -0.921 -4.463 1.00 0.00 46 GLN A CA 11
ATOM 15899 C C . GLN A 1 46 ? 9.290 -0.222 -4.001 1.00 0.00 46 GLN A C 11
ATOM 15900 O O . GLN A 1 46 ? 9.483 0.959 -4.278 1.00 0.00 46 GLN A O 11
ATOM 15914 N N . THR A 1 47 ? 10.160 -0.947 -3.306 1.00 0.00 47 THR A N 11
ATOM 15915 C CA . THR A 1 47 ? 11.439 -0.394 -2.880 1.00 0.00 47 THR A CA 11
ATOM 15916 C C . THR A 1 47 ? 12.219 0.098 -4.099 1.00 0.00 47 THR A C 11
ATOM 15917 O O . THR A 1 47 ? 12.772 1.201 -4.100 1.00 0.00 47 THR A O 11
ATOM 15928 N N . MET A 1 48 ? 12.223 -0.724 -5.142 1.00 0.00 48 MET A N 11
ATOM 15929 C CA . MET A 1 48 ? 12.845 -0.368 -6.406 1.00 0.00 48 MET A CA 11
ATOM 15930 C C . MET A 1 48 ? 12.148 0.847 -7.017 1.00 0.00 48 MET A C 11
ATOM 15931 O O . MET A 1 48 ? 12.798 1.795 -7.456 1.00 0.00 48 MET A O 11
ATOM 15945 N N . LEU A 1 49 ? 10.820 0.820 -7.012 1.00 0.00 49 LEU A N 11
ATOM 15946 C CA . LEU A 1 49 ? 10.015 1.895 -7.590 1.00 0.00 49 LEU A CA 11
ATOM 15947 C C . LEU A 1 49 ? 10.298 3.239 -6.920 1.00 0.00 49 LEU A C 11
ATOM 15948 O O . LEU A 1 49 ? 10.438 4.261 -7.595 1.00 0.00 49 LEU A O 11
ATOM 15964 N N . ILE A 1 50 ? 10.376 3.232 -5.592 1.00 0.00 50 ILE A N 11
ATOM 15965 C CA . ILE A 1 50 ? 10.671 4.442 -4.828 1.00 0.00 50 ILE A CA 11
ATOM 15966 C C . ILE A 1 50 ? 12.043 4.989 -5.198 1.00 0.00 50 ILE A C 11
ATOM 15967 O O . ILE A 1 50 ? 12.218 6.193 -5.384 1.00 0.00 50 ILE A O 11
ATOM 15983 N N . ASN A 1 51 ? 13.003 4.087 -5.324 1.00 0.00 51 ASN A N 11
ATOM 15984 C CA . ASN A 1 51 ? 14.378 4.456 -5.626 1.00 0.00 51 ASN A CA 11
ATOM 15985 C C . ASN A 1 51 ? 14.488 5.054 -7.026 1.00 0.00 51 ASN A C 11
ATOM 15986 O O . ASN A 1 51 ? 15.195 6.038 -7.240 1.00 0.00 51 ASN A O 11
ATOM 15997 N N . GLU A 1 52 ? 13.764 4.471 -7.969 1.00 0.00 52 GLU A N 11
ATOM 15998 C CA . GLU A 1 52 ? 13.844 4.889 -9.361 1.00 0.00 52 GLU A CA 11
ATOM 15999 C C . GLU A 1 52 ? 13.102 6.199 -9.613 1.00 0.00 52 GLU A C 11
ATOM 16000 O O . GLU A 1 52 ? 13.596 7.065 -10.336 1.00 0.00 52 GLU A O 11
ATOM 16012 N N . LYS A 1 53 ? 11.925 6.352 -9.019 1.00 0.00 53 LYS A N 11
ATOM 16013 C CA . LYS A 1 53 ? 11.090 7.520 -9.299 1.00 0.00 53 LYS A CA 11
ATOM 16014 C C . LYS A 1 53 ? 11.321 8.650 -8.303 1.00 0.00 53 LYS A C 11
ATOM 16015 O O . LYS A 1 53 ? 10.891 9.778 -8.545 1.00 0.00 53 LYS A O 11
ATOM 16034 N N . LYS A 1 54 ? 11.994 8.344 -7.198 1.00 0.00 54 LYS A N 11
ATOM 16035 C CA . LYS A 1 54 ? 12.206 9.308 -6.115 1.00 0.00 54 LYS A CA 11
ATOM 16036 C C . LYS A 1 54 ? 10.883 9.908 -5.649 1.00 0.00 54 LYS A C 11
ATOM 16037 O O . LYS A 1 54 ? 10.513 11.016 -6.043 1.00 0.00 54 LYS A O 11
ATOM 16056 N N . LEU A 1 55 ? 10.158 9.166 -4.832 1.00 0.00 55 LEU A N 11
ATOM 16057 C CA . LEU A 1 55 ? 8.871 9.635 -4.348 1.00 0.00 55 LEU A CA 11
ATOM 16058 C C . LEU A 1 55 ? 8.859 9.748 -2.826 1.00 0.00 55 LEU A C 11
ATOM 16059 O O . LEU A 1 55 ? 9.487 8.951 -2.125 1.00 0.00 55 LEU A O 11
ATOM 16075 N N . ASN A 1 56 ? 8.164 10.758 -2.324 1.00 0.00 56 ASN A N 11
ATOM 16076 C CA . ASN A 1 56 ? 8.004 10.927 -0.886 1.00 0.00 56 ASN A CA 11
ATOM 16077 C C . ASN A 1 56 ? 6.836 10.092 -0.389 1.00 0.00 56 ASN A C 11
ATOM 16078 O O . ASN A 1 56 ? 5.770 10.075 -1.005 1.00 0.00 56 ASN A O 11
ATOM 16089 N N . MET A 1 57 ? 7.041 9.404 0.721 1.00 0.00 57 MET A N 11
ATOM 16090 C CA . MET A 1 57 ? 6.033 8.498 1.263 1.00 0.00 57 MET A CA 11
ATOM 16091 C C . MET A 1 57 ? 4.992 9.243 2.100 1.00 0.00 57 MET A C 11
ATOM 16092 O O . MET A 1 57 ? 3.898 8.730 2.338 1.00 0.00 57 MET A O 11
ATOM 16106 N N . MET A 1 58 ? 5.332 10.445 2.547 1.00 0.00 58 MET A N 11
ATOM 16107 C CA . MET A 1 58 ? 4.421 11.237 3.369 1.00 0.00 58 MET A CA 11
ATOM 16108 C C . MET A 1 58 ? 3.294 11.806 2.522 1.00 0.00 58 MET A C 11
ATOM 16109 O O . MET A 1 58 ? 2.156 11.927 2.977 1.00 0.00 58 MET A O 11
ATOM 16123 N N . ASN A 1 59 ? 3.622 12.145 1.283 1.00 0.00 59 ASN A N 11
ATOM 16124 C CA . ASN A 1 59 ? 2.660 12.755 0.379 1.00 0.00 59 ASN A CA 11
ATOM 16125 C C . ASN A 1 59 ? 1.536 11.787 0.050 1.00 0.00 59 ASN A C 11
ATOM 16126 O O . ASN A 1 59 ? 1.784 10.651 -0.373 1.00 0.00 59 ASN A O 11
ATOM 16137 N N . ALA A 1 60 ? 0.302 12.252 0.223 1.00 0.00 60 ALA A N 11
ATOM 16138 C CA . ALA A 1 60 ? -0.876 11.456 -0.087 1.00 0.00 60 ALA A CA 11
ATOM 16139 C C . ALA A 1 60 ? -0.881 11.072 -1.563 1.00 0.00 60 ALA A C 11
ATOM 16140 O O . ALA A 1 60 ? -1.489 10.075 -1.953 1.00 0.00 60 ALA A O 11
ATOM 16147 N N . GLU A 1 61 ? -0.190 11.880 -2.367 1.00 0.00 61 GLU A N 11
ATOM 16148 C CA . GLU A 1 61 ? 0.006 11.608 -3.788 1.00 0.00 61 GLU A CA 11
ATOM 16149 C C . GLU A 1 61 ? 0.481 10.176 -4.001 1.00 0.00 61 GLU A C 11
ATOM 16150 O O . GLU A 1 61 ? -0.216 9.345 -4.588 1.00 0.00 61 GLU A O 11
ATOM 16162 N N . HIS A 1 62 ? 1.664 9.887 -3.477 1.00 0.00 62 HIS A N 11
ATOM 16163 C CA . HIS A 1 62 ? 2.302 8.598 -3.698 1.00 0.00 62 HIS A CA 11
ATOM 16164 C C . HIS A 1 62 ? 1.730 7.553 -2.751 1.00 0.00 62 HIS A C 11
ATOM 16165 O O . HIS A 1 62 ? 1.864 6.352 -2.983 1.00 0.00 62 HIS A O 11
ATOM 16180 N N . ARG A 1 63 ? 1.085 8.018 -1.686 1.00 0.00 63 ARG A N 11
ATOM 16181 C CA . ARG A 1 63 ? 0.447 7.126 -0.729 1.00 0.00 63 ARG A CA 11
ATOM 16182 C C . ARG A 1 63 ? -0.702 6.375 -1.397 1.00 0.00 63 ARG A C 11
ATOM 16183 O O . ARG A 1 63 ? -0.779 5.150 -1.316 1.00 0.00 63 ARG A O 11
ATOM 16204 N N . LYS A 1 64 ? -1.583 7.108 -2.077 1.00 0.00 64 LYS A N 11
ATOM 16205 C CA . LYS A 1 64 ? -2.693 6.476 -2.781 1.00 0.00 64 LYS A CA 11
ATOM 16206 C C . LYS A 1 64 ? -2.198 5.752 -4.027 1.00 0.00 64 LYS A C 11
ATOM 16207 O O . LYS A 1 64 ? -2.819 4.792 -4.478 1.00 0.00 64 LYS A O 11
ATOM 16226 N N . LEU A 1 65 ? -1.085 6.222 -4.589 1.00 0.00 65 LEU A N 11
ATOM 16227 C CA . LEU A 1 65 ? -0.444 5.528 -5.702 1.00 0.00 65 LEU A CA 11
ATOM 16228 C C . LEU A 1 65 ? -0.054 4.115 -5.277 1.00 0.00 65 LEU A C 11
ATOM 16229 O O . LEU A 1 65 ? -0.418 3.135 -5.930 1.00 0.00 65 LEU A O 11
ATOM 16245 N N . LEU A 1 66 ? 0.673 4.024 -4.165 1.00 0.00 66 LEU A N 11
ATOM 16246 C CA . LEU A 1 66 ? 1.076 2.741 -3.610 1.00 0.00 66 LEU A CA 11
ATOM 16247 C C . LEU A 1 66 ? -0.141 1.877 -3.295 1.00 0.00 66 LEU A C 11
ATOM 16248 O O . LEU A 1 66 ? -0.161 0.689 -3.603 1.00 0.00 66 LEU A O 11
ATOM 16264 N N . GLU A 1 67 ? -1.154 2.488 -2.696 1.00 0.00 67 GLU A N 11
ATOM 16265 C CA . GLU A 1 67 ? -2.370 1.777 -2.320 1.00 0.00 67 GLU A CA 11
ATOM 16266 C C . GLU A 1 67 ? -3.040 1.153 -3.546 1.00 0.00 67 GLU A C 11
ATOM 16267 O O . GLU A 1 67 ? -3.318 -0.047 -3.570 1.00 0.00 67 GLU A O 11
ATOM 16279 N N . GLN A 1 68 ? -3.274 1.973 -4.564 1.00 0.00 68 GLN A N 11
ATOM 16280 C CA . GLN A 1 68 ? -3.922 1.522 -5.792 1.00 0.00 68 GLN A CA 11
ATOM 16281 C C . GLN A 1 68 ? -3.151 0.379 -6.451 1.00 0.00 68 GLN A C 11
ATOM 16282 O O . GLN A 1 68 ? -3.726 -0.663 -6.781 1.00 0.00 68 GLN A O 11
ATOM 16296 N N . GLU A 1 69 ? -1.850 0.577 -6.629 1.00 0.00 69 GLU A N 11
ATOM 16297 C CA . GLU A 1 69 ? -0.998 -0.425 -7.259 1.00 0.00 69 GLU A CA 11
ATOM 16298 C C . GLU A 1 69 ? -0.918 -1.690 -6.411 1.00 0.00 69 GLU A C 11
ATOM 16299 O O . GLU A 1 69 ? -0.838 -2.793 -6.945 1.00 0.00 69 GLU A O 11
ATOM 16311 N N . MET A 1 70 ? -0.958 -1.526 -5.096 1.00 0.00 70 MET A N 11
ATOM 16312 C CA . MET A 1 70 ? -0.919 -2.658 -4.176 1.00 0.00 70 MET A CA 11
ATOM 16313 C C . MET A 1 70 ? -2.143 -3.546 -4.363 1.00 0.00 70 MET A C 11
ATOM 16314 O O . MET A 1 70 ? -2.023 -4.759 -4.551 1.00 0.00 70 MET A O 11
ATOM 16328 N N . VAL A 1 71 ? -3.320 -2.934 -4.338 1.00 0.00 71 VAL A N 11
ATOM 16329 C CA . VAL A 1 71 ? -4.563 -3.680 -4.459 1.00 0.00 71 VAL A CA 11
ATOM 16330 C C . VAL A 1 71 ? -4.757 -4.167 -5.899 1.00 0.00 71 VAL A C 11
ATOM 16331 O O . VAL A 1 71 ? -5.642 -4.970 -6.181 1.00 0.00 71 VAL A O 11
ATOM 16344 N N . SER A 1 72 ? -3.923 -3.681 -6.808 1.00 0.00 72 SER A N 11
ATOM 16345 C CA . SER A 1 72 ? -3.941 -4.162 -8.184 1.00 0.00 72 SER A CA 11
ATOM 16346 C C . SER A 1 72 ? -2.985 -5.341 -8.374 1.00 0.00 72 SER A C 11
ATOM 16347 O O . SER A 1 72 ? -3.421 -6.450 -8.649 1.00 0.00 72 SER A O 11
ATOM 16355 N N . PHE A 1 73 ? -1.689 -5.098 -8.191 1.00 0.00 73 PHE A N 11
ATOM 16356 C CA . PHE A 1 73 ? -0.659 -6.100 -8.469 1.00 0.00 73 PHE A CA 11
ATOM 16357 C C . PHE A 1 73 ? -0.867 -7.367 -7.644 1.00 0.00 73 PHE A C 11
ATOM 16358 O O . PHE A 1 73 ? -0.627 -8.476 -8.123 1.00 0.00 73 PHE A O 11
ATOM 16375 N N . LEU A 1 74 ? -1.316 -7.199 -6.412 1.00 0.00 74 LEU A N 11
ATOM 16376 C CA . LEU A 1 74 ? -1.448 -8.321 -5.499 1.00 0.00 74 LEU A CA 11
ATOM 16377 C C . LEU A 1 74 ? -2.877 -8.860 -5.449 1.00 0.00 74 LEU A C 11
ATOM 16378 O O . LEU A 1 74 ? -3.100 -10.073 -5.463 1.00 0.00 74 LEU A O 11
ATOM 16394 N N . PHE A 1 75 ? -3.841 -7.958 -5.390 1.00 0.00 75 PHE A N 11
ATOM 16395 C CA . PHE A 1 75 ? -5.215 -8.337 -5.079 1.00 0.00 75 PHE A CA 11
ATOM 16396 C C . PHE A 1 75 ? -6.079 -8.448 -6.340 1.00 0.00 75 PHE A C 11
ATOM 16397 O O . PHE A 1 75 ? -6.838 -9.405 -6.501 1.00 0.00 75 PHE A O 11
ATOM 16414 N N . GLU A 1 76 ? -5.945 -7.462 -7.226 1.00 0.00 76 GLU A N 11
ATOM 16415 C CA . GLU A 1 76 ? -6.797 -7.317 -8.415 1.00 0.00 76 GLU A CA 11
ATOM 16416 C C . GLU A 1 76 ? -8.284 -7.290 -8.067 1.00 0.00 76 GLU A C 11
ATOM 16417 O O . GLU A 1 76 ? -9.143 -7.507 -8.922 1.00 0.00 76 GLU A O 11
ATOM 16429 N N . GLY A 1 77 ? -8.575 -6.979 -6.816 1.00 0.00 77 GLY A N 11
ATOM 16430 C CA . GLY A 1 77 ? -9.940 -6.767 -6.389 1.00 0.00 77 GLY A CA 11
ATOM 16431 C C . GLY A 1 77 ? -10.111 -5.352 -5.896 1.00 0.00 77 GLY A C 11
ATOM 16432 O O . GLY A 1 77 ? -10.797 -5.095 -4.905 1.00 0.00 77 GLY A O 11
ATOM 16436 N N . LYS A 1 78 ? -9.454 -4.439 -6.595 1.00 0.00 78 LYS A N 11
ATOM 16437 C CA . LYS A 1 78 ? -9.419 -3.042 -6.206 1.00 0.00 78 LYS A CA 11
ATOM 16438 C C . LYS A 1 78 ? -10.766 -2.366 -6.395 1.00 0.00 78 LYS A C 11
ATOM 16439 O O . LYS A 1 78 ? -11.343 -2.376 -7.483 1.00 0.00 78 LYS A O 11
ATOM 16458 N N . ASP A 1 79 ? -11.252 -1.784 -5.316 1.00 0.00 79 ASP A N 11
ATOM 16459 C CA . ASP A 1 79 ? -12.473 -0.998 -5.339 1.00 0.00 79 ASP A CA 11
ATOM 16460 C C . ASP A 1 79 ? -12.163 0.425 -5.774 1.00 0.00 79 ASP A C 11
ATOM 16461 O O . ASP A 1 79 ? -13.049 1.175 -6.183 1.00 0.00 79 ASP A O 11
ATOM 16470 N N . VAL A 1 80 ? -10.890 0.784 -5.685 1.00 0.00 80 VAL A N 11
ATOM 16471 C CA . VAL A 1 80 ? -10.425 2.069 -6.170 1.00 0.00 80 VAL A CA 11
ATOM 16472 C C . VAL A 1 80 ? -10.014 1.942 -7.631 1.00 0.00 80 VAL A C 11
ATOM 16473 O O . VAL A 1 80 ? -9.117 1.169 -7.971 1.00 0.00 80 VAL A O 11
ATOM 16486 N N . HIS A 1 81 ? -10.684 2.687 -8.491 1.00 0.00 81 HIS A N 11
ATOM 16487 C CA . HIS A 1 81 ? -10.421 2.623 -9.921 1.00 0.00 81 HIS A CA 11
ATOM 16488 C C . HIS A 1 81 ? -9.243 3.512 -10.281 1.00 0.00 81 HIS A C 11
ATOM 16489 O O . HIS A 1 81 ? -9.188 4.678 -9.888 1.00 0.00 81 HIS A O 11
ATOM 16504 N N . ILE A 1 82 ? -8.304 2.954 -11.030 1.00 0.00 82 ILE A N 11
ATOM 16505 C CA . ILE A 1 82 ? -7.075 3.654 -11.361 1.00 0.00 82 ILE A CA 11
ATOM 16506 C C . ILE A 1 82 ? -7.138 4.245 -12.762 1.00 0.00 82 ILE A C 11
ATOM 16507 O O . ILE A 1 82 ? -7.157 3.516 -13.756 1.00 0.00 82 ILE A O 11
ATOM 16523 N N . GLU A 1 83 ? -7.181 5.565 -12.831 1.00 0.00 83 GLU A N 11
ATOM 16524 C CA . GLU A 1 83 ? -7.132 6.271 -14.103 1.00 0.00 83 GLU A CA 11
ATOM 16525 C C . GLU A 1 83 ? -6.578 7.672 -13.888 1.00 0.00 83 GLU A C 11
ATOM 16526 O O . GLU A 1 83 ? -5.524 8.028 -14.417 1.00 0.00 83 GLU A O 11
ATOM 16538 N N . GLY A 1 84 ? -7.289 8.454 -13.091 1.00 0.00 84 GLY A N 11
ATOM 16539 C CA . GLY A 1 84 ? -6.859 9.802 -12.788 1.00 0.00 84 GLY A CA 11
ATOM 16540 C C . GLY A 1 84 ? -7.402 10.276 -11.462 1.00 0.00 84 GLY A C 11
ATOM 16541 O O . GLY A 1 84 ? -7.317 9.568 -10.459 1.00 0.00 84 GLY A O 11
ATOM 16545 N N . TYR A 1 85 ? -7.969 11.467 -11.454 1.00 0.00 85 TYR A N 11
ATOM 16546 C CA . TYR A 1 85 ? -8.567 12.013 -10.247 1.00 0.00 85 TYR A CA 11
ATOM 16547 C C . TYR A 1 85 ? -9.890 12.684 -10.584 1.00 0.00 85 TYR A C 11
ATOM 16548 O O . TYR A 1 85 ? -9.926 13.675 -11.313 1.00 0.00 85 TYR A O 11
ATOM 16566 N N . THR A 1 86 ? -10.976 12.132 -10.069 1.00 0.00 86 THR A N 11
ATOM 16567 C CA . THR A 1 86 ? -12.293 12.674 -10.339 1.00 0.00 86 THR A CA 11
ATOM 16568 C C . THR A 1 86 ? -12.773 13.543 -9.170 1.00 0.00 86 THR A C 11
ATOM 16569 O O . THR A 1 86 ? -12.913 13.065 -8.042 1.00 0.00 86 THR A O 11
ATOM 16580 N N . PRO A 1 87 ? -12.974 14.853 -9.415 1.00 0.00 87 PRO A N 11
ATOM 16581 C CA . PRO A 1 87 ? -13.488 15.774 -8.401 1.00 0.00 87 PRO A CA 11
ATOM 16582 C C . PRO A 1 87 ? -14.976 15.558 -8.127 1.00 0.00 87 PRO A C 11
ATOM 16583 O O . PRO A 1 87 ? -15.356 15.124 -7.039 1.00 0.00 87 PRO A O 11
ATOM 16594 N N . GLU A 1 88 ? -15.808 15.875 -9.128 1.00 0.00 88 GLU A N 11
ATOM 16595 C CA . GLU A 1 88 ? -17.269 15.748 -9.026 1.00 0.00 88 GLU A CA 11
ATOM 16596 C C . GLU A 1 88 ? -17.839 16.645 -7.930 1.00 0.00 88 GLU A C 11
ATOM 16597 O O . GLU A 1 88 ? -18.997 16.505 -7.530 1.00 0.00 88 GLU A O 11
ATOM 16609 N N . ASP A 1 89 ? -17.025 17.578 -7.464 1.00 0.00 89 ASP A N 11
ATOM 16610 C CA . ASP A 1 89 ? -17.439 18.515 -6.436 1.00 0.00 89 ASP A CA 11
ATOM 16611 C C . ASP A 1 89 ? -17.634 19.892 -7.053 1.00 0.00 89 ASP A C 11
ATOM 16612 O O . ASP A 1 89 ? -16.923 20.264 -7.990 1.00 0.00 89 ASP A O 11
ATOM 16621 N N . LYS A 1 90 ? -18.601 20.633 -6.543 1.00 0.00 90 LYS A N 11
ATOM 16622 C CA . LYS A 1 90 ? -18.934 21.933 -7.098 1.00 0.00 90 LYS A CA 11
ATOM 16623 C C . LYS A 1 90 ? -18.793 23.022 -6.044 1.00 0.00 90 LYS A C 11
ATOM 16624 O O . LYS A 1 90 ? -19.324 24.125 -6.194 1.00 0.00 90 LYS A O 11
ATOM 16643 N N . LYS A 1 91 ? -18.070 22.704 -4.979 1.00 0.00 91 LYS A N 11
ATOM 16644 C CA . LYS A 1 91 ? -17.786 23.665 -3.926 1.00 0.00 91 LYS A CA 11
ATOM 16645 C C . LYS A 1 91 ? -16.467 24.369 -4.207 1.00 0.00 91 LYS A C 11
ATOM 16646 O O . LYS A 1 91 ? -16.502 25.517 -4.699 1.00 0.00 91 LYS A O 11
ATOM 16666 N N . MET A 1 1 ? 1.206 -21.404 14.229 1.00 0.00 1 MET A N 12
ATOM 16667 C CA . MET A 1 1 ? 0.380 -22.370 13.467 1.00 0.00 1 MET A CA 12
ATOM 16668 C C . MET A 1 1 ? 0.244 -21.928 12.019 1.00 0.00 1 MET A C 12
ATOM 16669 O O . MET A 1 1 ? 0.245 -20.733 11.729 1.00 0.00 1 MET A O 12
ATOM 16685 N N . SER A 1 2 ? 0.127 -22.896 11.118 1.00 0.00 2 SER A N 12
ATOM 16686 C CA . SER A 1 2 ? -0.034 -22.619 9.698 1.00 0.00 2 SER A CA 12
ATOM 16687 C C . SER A 1 2 ? -1.408 -22.019 9.407 1.00 0.00 2 SER A C 12
ATOM 16688 O O . SER A 1 2 ? -2.374 -22.271 10.131 1.00 0.00 2 SER A O 12
ATOM 16696 N N . ARG A 1 3 ? -1.486 -21.217 8.356 1.00 0.00 3 ARG A N 12
ATOM 16697 C CA . ARG A 1 3 ? -2.752 -20.653 7.916 1.00 0.00 3 ARG A CA 12
ATOM 16698 C C . ARG A 1 3 ? -2.894 -20.818 6.412 1.00 0.00 3 ARG A C 12
ATOM 16699 O O . ARG A 1 3 ? -2.350 -20.032 5.644 1.00 0.00 3 ARG A O 12
ATOM 16720 N N . THR A 1 4 ? -3.596 -21.860 5.999 1.00 0.00 4 THR A N 12
ATOM 16721 C CA . THR A 1 4 ? -3.781 -22.131 4.586 1.00 0.00 4 THR A CA 12
ATOM 16722 C C . THR A 1 4 ? -4.900 -21.277 3.999 1.00 0.00 4 THR A C 12
ATOM 16723 O O . THR A 1 4 ? -6.077 -21.468 4.311 1.00 0.00 4 THR A O 12
ATOM 16734 N N . ILE A 1 5 ? -4.514 -20.327 3.163 1.00 0.00 5 ILE A N 12
ATOM 16735 C CA . ILE A 1 5 ? -5.462 -19.490 2.449 1.00 0.00 5 ILE A CA 12
ATOM 16736 C C . ILE A 1 5 ? -5.171 -19.544 0.958 1.00 0.00 5 ILE A C 12
ATOM 16737 O O . ILE A 1 5 ? -4.083 -19.952 0.557 1.00 0.00 5 ILE A O 12
ATOM 16753 N N . PHE A 1 6 ? -6.131 -19.150 0.142 1.00 0.00 6 PHE A N 12
ATOM 16754 C CA . PHE A 1 6 ? -5.905 -19.068 -1.292 1.00 0.00 6 PHE A CA 12
ATOM 16755 C C . PHE A 1 6 ? -5.488 -17.658 -1.666 1.00 0.00 6 PHE A C 12
ATOM 16756 O O . PHE A 1 6 ? -6.267 -16.713 -1.541 1.00 0.00 6 PHE A O 12
ATOM 16773 N N . CYS A 1 7 ? -4.249 -17.525 -2.108 1.00 0.00 7 CYS A N 12
ATOM 16774 C CA . CYS A 1 7 ? -3.688 -16.224 -2.418 1.00 0.00 7 CYS A CA 12
ATOM 16775 C C . CYS A 1 7 ? -4.180 -15.739 -3.776 1.00 0.00 7 CYS A C 12
ATOM 16776 O O . CYS A 1 7 ? -4.233 -16.505 -4.737 1.00 0.00 7 CYS A O 12
ATOM 16784 N N . THR A 1 8 ? -4.531 -14.464 -3.840 1.00 0.00 8 THR A N 12
ATOM 16785 C CA . THR A 1 8 ? -5.074 -13.859 -5.046 1.00 0.00 8 THR A CA 12
ATOM 16786 C C . THR A 1 8 ? -4.108 -13.941 -6.224 1.00 0.00 8 THR A C 12
ATOM 16787 O O . THR A 1 8 ? -4.439 -14.500 -7.266 1.00 0.00 8 THR A O 12
ATOM 16798 N N . TYR A 1 9 ? -2.909 -13.407 -6.048 1.00 0.00 9 TYR A N 12
ATOM 16799 C CA . TYR A 1 9 ? -1.956 -13.314 -7.148 1.00 0.00 9 TYR A CA 12
ATOM 16800 C C . TYR A 1 9 ? -1.362 -14.680 -7.485 1.00 0.00 9 TYR A C 12
ATOM 16801 O O . TYR A 1 9 ? -1.088 -14.975 -8.648 1.00 0.00 9 TYR A O 12
ATOM 16819 N N . LEU A 1 10 ? -1.169 -15.515 -6.472 1.00 0.00 10 LEU A N 12
ATOM 16820 C CA . LEU A 1 10 ? -0.582 -16.835 -6.681 1.00 0.00 10 LEU A CA 12
ATOM 16821 C C . LEU A 1 10 ? -1.627 -17.822 -7.195 1.00 0.00 10 LEU A C 12
ATOM 16822 O O . LEU A 1 10 ? -1.290 -18.796 -7.866 1.00 0.00 10 LEU A O 12
ATOM 16838 N N . GLN A 1 11 ? -2.891 -17.566 -6.855 1.00 0.00 11 GLN A N 12
ATOM 16839 C CA . GLN A 1 11 ? -4.017 -18.392 -7.302 1.00 0.00 11 GLN A CA 12
ATOM 16840 C C . GLN A 1 11 ? -3.930 -19.815 -6.755 1.00 0.00 11 GLN A C 12
ATOM 16841 O O . GLN A 1 11 ? -4.566 -20.732 -7.275 1.00 0.00 11 GLN A O 12
ATOM 16855 N N . ARG A 1 12 ? -3.154 -19.987 -5.695 1.00 0.00 12 ARG A N 12
ATOM 16856 C CA . ARG A 1 12 ? -3.010 -21.282 -5.046 1.00 0.00 12 ARG A CA 12
ATOM 16857 C C . ARG A 1 12 ? -3.052 -21.111 -3.538 1.00 0.00 12 ARG A C 12
ATOM 16858 O O . ARG A 1 12 ? -3.176 -19.988 -3.039 1.00 0.00 12 ARG A O 12
ATOM 16879 N N . ASP A 1 13 ? -2.936 -22.216 -2.817 1.00 0.00 13 ASP A N 12
ATOM 16880 C CA . ASP A 1 13 ? -2.940 -22.173 -1.366 1.00 0.00 13 ASP A CA 12
ATOM 16881 C C . ASP A 1 13 ? -1.574 -21.747 -0.852 1.00 0.00 13 ASP A C 12
ATOM 16882 O O . ASP A 1 13 ? -0.540 -22.138 -1.397 1.00 0.00 13 ASP A O 12
ATOM 16891 N N . ALA A 1 14 ? -1.583 -20.919 0.177 1.00 0.00 14 ALA A N 12
ATOM 16892 C CA . ALA A 1 14 ? -0.363 -20.421 0.781 1.00 0.00 14 ALA A CA 12
ATOM 16893 C C . ALA A 1 14 ? -0.634 -19.999 2.215 1.00 0.00 14 ALA A C 12
ATOM 16894 O O . ALA A 1 14 ? -1.768 -20.087 2.688 1.00 0.00 14 ALA A O 12
ATOM 16901 N N . GLU A 1 15 ? 0.402 -19.539 2.902 1.00 0.00 15 GLU A N 12
ATOM 16902 C CA . GLU A 1 15 ? 0.273 -19.107 4.284 1.00 0.00 15 GLU A CA 12
ATOM 16903 C C . GLU A 1 15 ? -0.275 -17.686 4.344 1.00 0.00 15 GLU A C 12
ATOM 16904 O O . GLU A 1 15 ? 0.175 -16.810 3.601 1.00 0.00 15 GLU A O 12
ATOM 16916 N N . GLY A 1 16 ? -1.245 -17.467 5.227 1.00 0.00 16 GLY A N 12
ATOM 16917 C CA . GLY A 1 16 ? -1.879 -16.165 5.355 1.00 0.00 16 GLY A CA 12
ATOM 16918 C C . GLY A 1 16 ? -1.029 -15.160 6.109 1.00 0.00 16 GLY A C 12
ATOM 16919 O O . GLY A 1 16 ? -1.419 -14.691 7.178 1.00 0.00 16 GLY A O 12
ATOM 16923 N N . GLN A 1 17 ? 0.128 -14.845 5.535 1.00 0.00 17 GLN A N 12
ATOM 16924 C CA . GLN A 1 17 ? 1.050 -13.844 6.066 1.00 0.00 17 GLN A CA 12
ATOM 16925 C C . GLN A 1 17 ? 1.313 -13.986 7.565 1.00 0.00 17 GLN A C 12
ATOM 16926 O O . GLN A 1 17 ? 1.939 -14.949 8.003 1.00 0.00 17 GLN A O 12
ATOM 16940 N N . ASP A 1 18 ? 0.824 -13.033 8.347 1.00 0.00 18 ASP A N 12
ATOM 16941 C CA . ASP A 1 18 ? 1.177 -12.936 9.757 1.00 0.00 18 ASP A CA 12
ATOM 16942 C C . ASP A 1 18 ? 0.004 -12.351 10.544 1.00 0.00 18 ASP A C 12
ATOM 16943 O O . ASP A 1 18 ? -1.109 -12.277 10.025 1.00 0.00 18 ASP A O 12
ATOM 16952 N N . PHE A 1 19 ? 0.245 -11.930 11.782 1.00 0.00 19 PHE A N 12
ATOM 16953 C CA . PHE A 1 19 ? -0.818 -11.354 12.602 1.00 0.00 19 PHE A CA 12
ATOM 16954 C C . PHE A 1 19 ? -0.871 -9.832 12.445 1.00 0.00 19 PHE A C 12
ATOM 16955 O O . PHE A 1 19 ? 0.042 -9.218 11.886 1.00 0.00 19 PHE A O 12
ATOM 16972 N N . GLN A 1 20 ? -1.942 -9.232 12.949 1.00 0.00 20 GLN A N 12
ATOM 16973 C CA . GLN A 1 20 ? -2.123 -7.787 12.877 1.00 0.00 20 GLN A CA 12
ATOM 16974 C C . GLN A 1 20 ? -1.249 -7.082 13.907 1.00 0.00 20 GLN A C 12
ATOM 16975 O O . GLN A 1 20 ? -1.575 -7.043 15.093 1.00 0.00 20 GLN A O 12
ATOM 16989 N N . LEU A 1 21 ? -0.130 -6.542 13.447 1.00 0.00 21 LEU A N 12
ATOM 16990 C CA . LEU A 1 21 ? 0.805 -5.859 14.333 1.00 0.00 21 LEU A CA 12
ATOM 16991 C C . LEU A 1 21 ? 0.479 -4.368 14.449 1.00 0.00 21 LEU A C 12
ATOM 16992 O O . LEU A 1 21 ? 1.008 -3.680 15.324 1.00 0.00 21 LEU A O 12
ATOM 17008 N N . TYR A 1 22 ? -0.392 -3.874 13.574 1.00 0.00 22 TYR A N 12
ATOM 17009 C CA . TYR A 1 22 ? -0.731 -2.452 13.555 1.00 0.00 22 TYR A CA 12
ATOM 17010 C C . TYR A 1 22 ? -2.054 -2.164 12.823 1.00 0.00 22 TYR A C 12
ATOM 17011 O O . TYR A 1 22 ? -2.948 -1.552 13.408 1.00 0.00 22 TYR A O 12
ATOM 17029 N N . PRO A 1 23 ? -2.218 -2.587 11.546 1.00 0.00 23 PRO A N 12
ATOM 17030 C CA . PRO A 1 23 ? -3.370 -2.176 10.734 1.00 0.00 23 PRO A CA 12
ATOM 17031 C C . PRO A 1 23 ? -4.675 -2.863 11.136 1.00 0.00 23 PRO A C 12
ATOM 17032 O O . PRO A 1 23 ? -4.699 -3.726 12.016 1.00 0.00 23 PRO A O 12
ATOM 17043 N N . GLY A 1 24 ? -5.761 -2.467 10.481 1.00 0.00 24 GLY A N 12
ATOM 17044 C CA . GLY A 1 24 ? -7.061 -3.043 10.755 1.00 0.00 24 GLY A CA 12
ATOM 17045 C C . GLY A 1 24 ? -7.653 -3.735 9.539 1.00 0.00 24 GLY A C 12
ATOM 17046 O O . GLY A 1 24 ? -7.151 -4.776 9.107 1.00 0.00 24 GLY A O 12
ATOM 17050 N N . GLU A 1 25 ? -8.702 -3.140 8.973 1.00 0.00 25 GLU A N 12
ATOM 17051 C CA . GLU A 1 25 ? -9.427 -3.740 7.852 1.00 0.00 25 GLU A CA 12
ATOM 17052 C C . GLU A 1 25 ? -8.527 -3.908 6.628 1.00 0.00 25 GLU A C 12
ATOM 17053 O O . GLU A 1 25 ? -8.589 -4.927 5.941 1.00 0.00 25 GLU A O 12
ATOM 17065 N N . LEU A 1 26 ? -7.673 -2.922 6.373 1.00 0.00 26 LEU A N 12
ATOM 17066 C CA . LEU A 1 26 ? -6.783 -2.971 5.222 1.00 0.00 26 LEU A CA 12
ATOM 17067 C C . LEU A 1 26 ? -5.743 -4.064 5.419 1.00 0.00 26 LEU A C 12
ATOM 17068 O O . LEU A 1 26 ? -5.413 -4.801 4.489 1.00 0.00 26 LEU A O 12
ATOM 17084 N N . GLY A 1 27 ? -5.246 -4.168 6.644 1.00 0.00 27 GLY A N 12
ATOM 17085 C CA . GLY A 1 27 ? -4.276 -5.190 6.966 1.00 0.00 27 GLY A CA 12
ATOM 17086 C C . GLY A 1 27 ? -4.825 -6.577 6.735 1.00 0.00 27 GLY A C 12
ATOM 17087 O O . GLY A 1 27 ? -4.260 -7.351 5.969 1.00 0.00 27 GLY A O 12
ATOM 17091 N N . LYS A 1 28 ? -5.952 -6.877 7.363 1.00 0.00 28 LYS A N 12
ATOM 17092 C CA . LYS A 1 28 ? -6.552 -8.199 7.248 1.00 0.00 28 LYS A CA 12
ATOM 17093 C C . LYS A 1 28 ? -6.926 -8.502 5.808 1.00 0.00 28 LYS A C 12
ATOM 17094 O O . LYS A 1 28 ? -6.796 -9.638 5.361 1.00 0.00 28 LYS A O 12
ATOM 17113 N N . ARG A 1 29 ? -7.374 -7.477 5.090 1.00 0.00 29 ARG A N 12
ATOM 17114 C CA . ARG A 1 29 ? -7.741 -7.615 3.684 1.00 0.00 29 ARG A CA 12
ATOM 17115 C C . ARG A 1 29 ? -6.591 -8.213 2.879 1.00 0.00 29 ARG A C 12
ATOM 17116 O O . ARG A 1 29 ? -6.792 -9.099 2.054 1.00 0.00 29 ARG A O 12
ATOM 17137 N N . ILE A 1 30 ? -5.385 -7.730 3.135 1.00 0.00 30 ILE A N 12
ATOM 17138 C CA . ILE A 1 30 ? -4.209 -8.217 2.435 1.00 0.00 30 ILE A CA 12
ATOM 17139 C C . ILE A 1 30 ? -3.707 -9.520 3.056 1.00 0.00 30 ILE A C 12
ATOM 17140 O O . ILE A 1 30 ? -3.453 -10.495 2.356 1.00 0.00 30 ILE A O 12
ATOM 17156 N N . TYR A 1 31 ? -3.617 -9.537 4.378 1.00 0.00 31 TYR A N 12
ATOM 17157 C CA . TYR A 1 31 ? -2.997 -10.643 5.112 1.00 0.00 31 TYR A CA 12
ATOM 17158 C C . TYR A 1 31 ? -3.755 -11.964 4.978 1.00 0.00 31 TYR A C 12
ATOM 17159 O O . TYR A 1 31 ? -3.222 -13.019 5.315 1.00 0.00 31 TYR A O 12
ATOM 17177 N N . ASN A 1 32 ? -4.990 -11.931 4.498 1.00 0.00 32 ASN A N 12
ATOM 17178 C CA . ASN A 1 32 ? -5.762 -13.165 4.385 1.00 0.00 32 ASN A CA 12
ATOM 17179 C C . ASN A 1 32 ? -5.795 -13.670 2.942 1.00 0.00 32 ASN A C 12
ATOM 17180 O O . ASN A 1 32 ? -6.221 -14.795 2.683 1.00 0.00 32 ASN A O 12
ATOM 17191 N N . GLU A 1 33 ? -5.334 -12.848 2.004 1.00 0.00 33 GLU A N 12
ATOM 17192 C CA . GLU A 1 33 ? -5.363 -13.222 0.590 1.00 0.00 33 GLU A CA 12
ATOM 17193 C C . GLU A 1 33 ? -3.980 -13.101 -0.049 1.00 0.00 33 GLU A C 12
ATOM 17194 O O . GLU A 1 33 ? -3.782 -13.457 -1.211 1.00 0.00 33 GLU A O 12
ATOM 17206 N N . ILE A 1 34 ? -3.024 -12.598 0.716 1.00 0.00 34 ILE A N 12
ATOM 17207 C CA . ILE A 1 34 ? -1.651 -12.491 0.262 1.00 0.00 34 ILE A CA 12
ATOM 17208 C C . ILE A 1 34 ? -0.724 -13.261 1.193 1.00 0.00 34 ILE A C 12
ATOM 17209 O O . ILE A 1 34 ? -0.872 -13.219 2.412 1.00 0.00 34 ILE A O 12
ATOM 17225 N N . SER A 1 35 ? 0.210 -13.992 0.607 1.00 0.00 35 SER A N 12
ATOM 17226 C CA . SER A 1 35 ? 1.173 -14.746 1.377 1.00 0.00 35 SER A CA 12
ATOM 17227 C C . SER A 1 35 ? 2.450 -13.939 1.551 1.00 0.00 35 SER A C 12
ATOM 17228 O O . SER A 1 35 ? 2.678 -12.963 0.834 1.00 0.00 35 SER A O 12
ATOM 17236 N N . LYS A 1 36 ? 3.285 -14.369 2.489 1.00 0.00 36 LYS A N 12
ATOM 17237 C CA . LYS A 1 36 ? 4.551 -13.700 2.776 1.00 0.00 36 LYS A CA 12
ATOM 17238 C C . LYS A 1 36 ? 5.420 -13.613 1.524 1.00 0.00 36 LYS A C 12
ATOM 17239 O O . LYS A 1 36 ? 6.148 -12.644 1.338 1.00 0.00 36 LYS A O 12
ATOM 17258 N N . ASP A 1 37 ? 5.332 -14.628 0.670 1.00 0.00 37 ASP A N 12
ATOM 17259 C CA . ASP A 1 37 ? 6.120 -14.667 -0.556 1.00 0.00 37 ASP A CA 12
ATOM 17260 C C . ASP A 1 37 ? 5.758 -13.510 -1.480 1.00 0.00 37 ASP A C 12
ATOM 17261 O O . ASP A 1 37 ? 6.619 -12.721 -1.869 1.00 0.00 37 ASP A O 12
ATOM 17270 N N . ALA A 1 38 ? 4.480 -13.404 -1.816 1.00 0.00 38 ALA A N 12
ATOM 17271 C CA . ALA A 1 38 ? 4.004 -12.330 -2.678 1.00 0.00 38 ALA A CA 12
ATOM 17272 C C . ALA A 1 38 ? 4.193 -10.975 -2.003 1.00 0.00 38 ALA A C 12
ATOM 17273 O O . ALA A 1 38 ? 4.577 -9.996 -2.643 1.00 0.00 38 ALA A O 12
ATOM 17280 N N . TRP A 1 39 ? 3.942 -10.943 -0.702 1.00 0.00 39 TRP A N 12
ATOM 17281 C CA . TRP A 1 39 ? 4.082 -9.729 0.091 1.00 0.00 39 TRP A CA 12
ATOM 17282 C C . TRP A 1 39 ? 5.528 -9.231 0.080 1.00 0.00 39 TRP A C 12
ATOM 17283 O O . TRP A 1 39 ? 5.789 -8.069 -0.229 1.00 0.00 39 TRP A O 12
ATOM 17304 N N . ALA A 1 40 ? 6.463 -10.123 0.394 1.00 0.00 40 ALA A N 12
ATOM 17305 C CA . ALA A 1 40 ? 7.875 -9.762 0.464 1.00 0.00 40 ALA A CA 12
ATOM 17306 C C . ALA A 1 40 ? 8.409 -9.355 -0.903 1.00 0.00 40 ALA A C 12
ATOM 17307 O O . ALA A 1 40 ? 9.238 -8.449 -1.010 1.00 0.00 40 ALA A O 12
ATOM 17314 N N . GLN A 1 41 ? 7.931 -10.027 -1.943 1.00 0.00 41 GLN A N 12
ATOM 17315 C CA . GLN A 1 41 ? 8.333 -9.702 -3.301 1.00 0.00 41 GLN A CA 12
ATOM 17316 C C . GLN A 1 41 ? 7.849 -8.317 -3.703 1.00 0.00 41 GLN A C 12
ATOM 17317 O O . GLN A 1 41 ? 8.630 -7.507 -4.200 1.00 0.00 41 GLN A O 12
ATOM 17331 N N . TRP A 1 42 ? 6.569 -8.032 -3.476 1.00 0.00 42 TRP A N 12
ATOM 17332 C CA . TRP A 1 42 ? 6.018 -6.748 -3.877 1.00 0.00 42 TRP A CA 12
ATOM 17333 C C . TRP A 1 42 ? 6.553 -5.627 -2.998 1.00 0.00 42 TRP A C 12
ATOM 17334 O O . TRP A 1 42 ? 6.798 -4.534 -3.487 1.00 0.00 42 TRP A O 12
ATOM 17355 N N . GLN A 1 43 ? 6.739 -5.894 -1.708 1.00 0.00 43 GLN A N 12
ATOM 17356 C CA . GLN A 1 43 ? 7.350 -4.909 -0.823 1.00 0.00 43 GLN A CA 12
ATOM 17357 C C . GLN A 1 43 ? 8.703 -4.483 -1.364 1.00 0.00 43 GLN A C 12
ATOM 17358 O O . GLN A 1 43 ? 8.994 -3.294 -1.487 1.00 0.00 43 GLN A O 12
ATOM 17372 N N . HIS A 1 44 ? 9.512 -5.470 -1.709 1.00 0.00 44 HIS A N 12
ATOM 17373 C CA . HIS A 1 44 ? 10.869 -5.228 -2.169 1.00 0.00 44 HIS A CA 12
ATOM 17374 C C . HIS A 1 44 ? 10.863 -4.546 -3.538 1.00 0.00 44 HIS A C 12
ATOM 17375 O O . HIS A 1 44 ? 11.575 -3.565 -3.757 1.00 0.00 44 HIS A O 12
ATOM 17390 N N . LYS A 1 45 ? 10.036 -5.058 -4.445 1.00 0.00 45 LYS A N 12
ATOM 17391 C CA . LYS A 1 45 ? 9.950 -4.521 -5.798 1.00 0.00 45 LYS A CA 12
ATOM 17392 C C . LYS A 1 45 ? 9.391 -3.100 -5.791 1.00 0.00 45 LYS A C 12
ATOM 17393 O O . LYS A 1 45 ? 9.898 -2.223 -6.488 1.00 0.00 45 LYS A O 12
ATOM 17412 N N . GLN A 1 46 ? 8.352 -2.876 -4.997 1.00 0.00 46 GLN A N 12
ATOM 17413 C CA . GLN A 1 46 ? 7.729 -1.566 -4.917 1.00 0.00 46 GLN A CA 12
ATOM 17414 C C . GLN A 1 46 ? 8.686 -0.558 -4.295 1.00 0.00 46 GLN A C 12
ATOM 17415 O O . GLN A 1 46 ? 8.658 0.613 -4.646 1.00 0.00 46 GLN A O 12
ATOM 17429 N N . THR A 1 47 ? 9.541 -1.020 -3.384 1.00 0.00 47 THR A N 12
ATOM 17430 C CA . THR A 1 47 ? 10.567 -0.159 -2.802 1.00 0.00 47 THR A CA 12
ATOM 17431 C C . THR A 1 47 ? 11.512 0.342 -3.896 1.00 0.00 47 THR A C 12
ATOM 17432 O O . THR A 1 47 ? 11.904 1.512 -3.909 1.00 0.00 47 THR A O 12
ATOM 17443 N N . MET A 1 48 ? 11.853 -0.550 -4.824 1.00 0.00 48 MET A N 12
ATOM 17444 C CA . MET A 1 48 ? 12.618 -0.177 -6.007 1.00 0.00 48 MET A CA 12
ATOM 17445 C C . MET A 1 48 ? 11.878 0.915 -6.777 1.00 0.00 48 MET A C 12
ATOM 17446 O O . MET A 1 48 ? 12.434 1.970 -7.066 1.00 0.00 48 MET A O 12
ATOM 17460 N N . LEU A 1 49 ? 10.605 0.657 -7.069 1.00 0.00 49 LEU A N 12
ATOM 17461 C CA . LEU A 1 49 ? 9.766 1.599 -7.810 1.00 0.00 49 LEU A CA 12
ATOM 17462 C C . LEU A 1 49 ? 9.664 2.948 -7.098 1.00 0.00 49 LEU A C 12
ATOM 17463 O O . LEU A 1 49 ? 9.678 3.993 -7.741 1.00 0.00 49 LEU A O 12
ATOM 17479 N N . ILE A 1 50 ? 9.557 2.917 -5.777 1.00 0.00 50 ILE A N 12
ATOM 17480 C CA . ILE A 1 50 ? 9.487 4.136 -4.979 1.00 0.00 50 ILE A CA 12
ATOM 17481 C C . ILE A 1 50 ? 10.701 5.019 -5.247 1.00 0.00 50 ILE A C 12
ATOM 17482 O O . ILE A 1 50 ? 10.569 6.208 -5.534 1.00 0.00 50 ILE A O 12
ATOM 17498 N N . ASN A 1 51 ? 11.878 4.420 -5.185 1.00 0.00 51 ASN A N 12
ATOM 17499 C CA . ASN A 1 51 ? 13.119 5.152 -5.396 1.00 0.00 51 ASN A CA 12
ATOM 17500 C C . ASN A 1 51 ? 13.268 5.566 -6.854 1.00 0.00 51 ASN A C 12
ATOM 17501 O O . ASN A 1 51 ? 13.543 6.728 -7.153 1.00 0.00 51 ASN A O 12
ATOM 17512 N N . GLU A 1 52 ? 13.051 4.617 -7.755 1.00 0.00 52 GLU A N 12
ATOM 17513 C CA . GLU A 1 52 ? 13.251 4.849 -9.181 1.00 0.00 52 GLU A CA 12
ATOM 17514 C C . GLU A 1 52 ? 12.269 5.881 -9.733 1.00 0.00 52 GLU A C 12
ATOM 17515 O O . GLU A 1 52 ? 12.625 6.688 -10.593 1.00 0.00 52 GLU A O 12
ATOM 17527 N N . LYS A 1 53 ? 11.034 5.856 -9.245 1.00 0.00 53 LYS A N 12
ATOM 17528 C CA . LYS A 1 53 ? 10.013 6.785 -9.715 1.00 0.00 53 LYS A CA 12
ATOM 17529 C C . LYS A 1 53 ? 9.937 8.025 -8.825 1.00 0.00 53 LYS A C 12
ATOM 17530 O O . LYS A 1 53 ? 9.042 8.855 -8.990 1.00 0.00 53 LYS A O 12
ATOM 17549 N N . LYS A 1 54 ? 10.883 8.138 -7.889 1.00 0.00 54 LYS A N 12
ATOM 17550 C CA . LYS A 1 54 ? 11.026 9.331 -7.043 1.00 0.00 54 LYS A CA 12
ATOM 17551 C C . LYS A 1 54 ? 9.761 9.595 -6.222 1.00 0.00 54 LYS A C 12
ATOM 17552 O O . LYS A 1 54 ? 9.367 10.748 -6.011 1.00 0.00 54 LYS A O 12
ATOM 17571 N N . LEU A 1 55 ? 9.154 8.526 -5.730 1.00 0.00 55 LEU A N 12
ATOM 17572 C CA . LEU A 1 55 ? 7.903 8.631 -4.995 1.00 0.00 55 LEU A CA 12
ATOM 17573 C C . LEU A 1 55 ? 8.159 8.941 -3.527 1.00 0.00 55 LEU A C 12
ATOM 17574 O O . LEU A 1 55 ? 8.293 8.032 -2.709 1.00 0.00 55 LEU A O 12
ATOM 17590 N N . ASN A 1 56 ? 8.244 10.218 -3.191 1.00 0.00 56 ASN A N 12
ATOM 17591 C CA . ASN A 1 56 ? 8.388 10.610 -1.797 1.00 0.00 56 ASN A CA 12
ATOM 17592 C C . ASN A 1 56 ? 7.039 10.484 -1.092 1.00 0.00 56 ASN A C 12
ATOM 17593 O O . ASN A 1 56 ? 6.069 11.173 -1.423 1.00 0.00 56 ASN A O 12
ATOM 17604 N N . MET A 1 57 ? 6.981 9.590 -0.119 1.00 0.00 57 MET A N 12
ATOM 17605 C CA . MET A 1 57 ? 5.719 9.203 0.502 1.00 0.00 57 MET A CA 12
ATOM 17606 C C . MET A 1 57 ? 5.274 10.202 1.562 1.00 0.00 57 MET A C 12
ATOM 17607 O O . MET A 1 57 ? 4.388 9.917 2.368 1.00 0.00 57 MET A O 12
ATOM 17621 N N . MET A 1 58 ? 5.879 11.381 1.540 1.00 0.00 58 MET A N 12
ATOM 17622 C CA . MET A 1 58 ? 5.481 12.467 2.421 1.00 0.00 58 MET A CA 12
ATOM 17623 C C . MET A 1 58 ? 4.345 13.262 1.786 1.00 0.00 58 MET A C 12
ATOM 17624 O O . MET A 1 58 ? 3.769 14.161 2.403 1.00 0.00 58 MET A O 12
ATOM 17638 N N . ASN A 1 59 ? 4.033 12.926 0.540 1.00 0.00 59 ASN A N 12
ATOM 17639 C CA . ASN A 1 59 ? 2.913 13.537 -0.162 1.00 0.00 59 ASN A CA 12
ATOM 17640 C C . ASN A 1 59 ? 1.805 12.519 -0.373 1.00 0.00 59 ASN A C 12
ATOM 17641 O O . ASN A 1 59 ? 2.069 11.365 -0.724 1.00 0.00 59 ASN A O 12
ATOM 17652 N N . ALA A 1 60 ? 0.569 12.957 -0.178 1.00 0.00 60 ALA A N 12
ATOM 17653 C CA . ALA A 1 60 ? -0.590 12.084 -0.312 1.00 0.00 60 ALA A CA 12
ATOM 17654 C C . ALA A 1 60 ? -0.725 11.567 -1.740 1.00 0.00 60 ALA A C 12
ATOM 17655 O O . ALA A 1 60 ? -1.317 10.514 -1.978 1.00 0.00 60 ALA A O 12
ATOM 17662 N N . GLU A 1 61 ? -0.162 12.315 -2.682 1.00 0.00 61 GLU A N 12
ATOM 17663 C CA . GLU A 1 61 ? -0.172 11.942 -4.091 1.00 0.00 61 GLU A CA 12
ATOM 17664 C C . GLU A 1 61 ? 0.447 10.566 -4.303 1.00 0.00 61 GLU A C 12
ATOM 17665 O O . GLU A 1 61 ? -0.175 9.670 -4.876 1.00 0.00 61 GLU A O 12
ATOM 17677 N N . HIS A 1 62 ? 1.667 10.395 -3.819 1.00 0.00 62 HIS A N 12
ATOM 17678 C CA . HIS A 1 62 ? 2.389 9.148 -4.022 1.00 0.00 62 HIS A CA 12
ATOM 17679 C C . HIS A 1 62 ? 1.911 8.095 -3.032 1.00 0.00 62 HIS A C 12
ATOM 17680 O O . HIS A 1 62 ? 2.054 6.899 -3.269 1.00 0.00 62 HIS A O 12
ATOM 17695 N N . ARG A 1 63 ? 1.332 8.557 -1.929 1.00 0.00 63 ARG A N 12
ATOM 17696 C CA . ARG A 1 63 ? 0.796 7.666 -0.905 1.00 0.00 63 ARG A CA 12
ATOM 17697 C C . ARG A 1 63 ? -0.358 6.839 -1.467 1.00 0.00 63 ARG A C 12
ATOM 17698 O O . ARG A 1 63 ? -0.348 5.611 -1.379 1.00 0.00 63 ARG A O 12
ATOM 17719 N N . LYS A 1 64 ? -1.348 7.511 -2.053 1.00 0.00 64 LYS A N 12
ATOM 17720 C CA . LYS A 1 64 ? -2.470 6.805 -2.658 1.00 0.00 64 LYS A CA 12
ATOM 17721 C C . LYS A 1 64 ? -2.022 6.065 -3.912 1.00 0.00 64 LYS A C 12
ATOM 17722 O O . LYS A 1 64 ? -2.589 5.036 -4.267 1.00 0.00 64 LYS A O 12
ATOM 17741 N N . LEU A 1 65 ? -0.996 6.588 -4.575 1.00 0.00 65 LEU A N 12
ATOM 17742 C CA . LEU A 1 65 ? -0.427 5.926 -5.741 1.00 0.00 65 LEU A CA 12
ATOM 17743 C C . LEU A 1 65 ? 0.126 4.558 -5.330 1.00 0.00 65 LEU A C 12
ATOM 17744 O O . LEU A 1 65 ? -0.148 3.546 -5.976 1.00 0.00 65 LEU A O 12
ATOM 17760 N N . LEU A 1 66 ? 0.883 4.545 -4.234 1.00 0.00 66 LEU A N 12
ATOM 17761 C CA . LEU A 1 66 ? 1.407 3.312 -3.649 1.00 0.00 66 LEU A CA 12
ATOM 17762 C C . LEU A 1 66 ? 0.279 2.316 -3.393 1.00 0.00 66 LEU A C 12
ATOM 17763 O O . LEU A 1 66 ? 0.361 1.147 -3.775 1.00 0.00 66 LEU A O 12
ATOM 17779 N N . GLU A 1 67 ? -0.773 2.807 -2.747 1.00 0.00 67 GLU A N 12
ATOM 17780 C CA . GLU A 1 67 ? -1.950 2.007 -2.438 1.00 0.00 67 GLU A CA 12
ATOM 17781 C C . GLU A 1 67 ? -2.549 1.421 -3.712 1.00 0.00 67 GLU A C 12
ATOM 17782 O O . GLU A 1 67 ? -2.765 0.212 -3.815 1.00 0.00 67 GLU A O 12
ATOM 17794 N N . GLN A 1 68 ? -2.780 2.288 -4.687 1.00 0.00 68 GLN A N 12
ATOM 17795 C CA . GLN A 1 68 ? -3.388 1.894 -5.945 1.00 0.00 68 GLN A CA 12
ATOM 17796 C C . GLN A 1 68 ? -2.558 0.831 -6.669 1.00 0.00 68 GLN A C 12
ATOM 17797 O O . GLN A 1 68 ? -3.114 -0.145 -7.181 1.00 0.00 68 GLN A O 12
ATOM 17811 N N . GLU A 1 69 ? -1.234 0.998 -6.698 1.00 0.00 69 GLU A N 12
ATOM 17812 C CA . GLU A 1 69 ? -0.364 0.013 -7.343 1.00 0.00 69 GLU A CA 12
ATOM 17813 C C . GLU A 1 69 ? -0.416 -1.317 -6.597 1.00 0.00 69 GLU A C 12
ATOM 17814 O O . GLU A 1 69 ? -0.487 -2.385 -7.211 1.00 0.00 69 GLU A O 12
ATOM 17826 N N . MET A 1 70 ? -0.415 -1.239 -5.268 1.00 0.00 70 MET A N 12
ATOM 17827 C CA . MET A 1 70 ? -0.396 -2.424 -4.419 1.00 0.00 70 MET A CA 12
ATOM 17828 C C . MET A 1 70 ? -1.657 -3.260 -4.604 1.00 0.00 70 MET A C 12
ATOM 17829 O O . MET A 1 70 ? -1.580 -4.468 -4.833 1.00 0.00 70 MET A O 12
ATOM 17843 N N . VAL A 1 71 ? -2.814 -2.614 -4.518 1.00 0.00 71 VAL A N 12
ATOM 17844 C CA . VAL A 1 71 ? -4.091 -3.311 -4.629 1.00 0.00 71 VAL A CA 12
ATOM 17845 C C . VAL A 1 71 ? -4.287 -3.885 -6.032 1.00 0.00 71 VAL A C 12
ATOM 17846 O O . VAL A 1 71 ? -4.885 -4.948 -6.199 1.00 0.00 71 VAL A O 12
ATOM 17859 N N . SER A 1 72 ? -3.764 -3.198 -7.037 1.00 0.00 72 SER A N 12
ATOM 17860 C CA . SER A 1 72 ? -3.904 -3.653 -8.415 1.00 0.00 72 SER A CA 12
ATOM 17861 C C . SER A 1 72 ? -3.050 -4.890 -8.684 1.00 0.00 72 SER A C 12
ATOM 17862 O O . SER A 1 72 ? -3.453 -5.777 -9.434 1.00 0.00 72 SER A O 12
ATOM 17870 N N . PHE A 1 73 ? -1.881 -4.954 -8.057 1.00 0.00 73 PHE A N 12
ATOM 17871 C CA . PHE A 1 73 ? -0.950 -6.051 -8.295 1.00 0.00 73 PHE A CA 12
ATOM 17872 C C . PHE A 1 73 ? -1.231 -7.231 -7.367 1.00 0.00 73 PHE A C 12
ATOM 17873 O O . PHE A 1 73 ? -1.473 -8.343 -7.824 1.00 0.00 73 PHE A O 12
ATOM 17890 N N . LEU A 1 74 ? -1.202 -6.977 -6.063 1.00 0.00 74 LEU A N 12
ATOM 17891 C CA . LEU A 1 74 ? -1.329 -8.043 -5.075 1.00 0.00 74 LEU A CA 12
ATOM 17892 C C . LEU A 1 74 ? -2.753 -8.581 -4.997 1.00 0.00 74 LEU A C 12
ATOM 17893 O O . LEU A 1 74 ? -2.972 -9.790 -5.080 1.00 0.00 74 LEU A O 12
ATOM 17909 N N . PHE A 1 75 ? -3.718 -7.686 -4.834 1.00 0.00 75 PHE A N 12
ATOM 17910 C CA . PHE A 1 75 ? -5.111 -8.092 -4.684 1.00 0.00 75 PHE A CA 12
ATOM 17911 C C . PHE A 1 75 ? -5.715 -8.422 -6.042 1.00 0.00 75 PHE A C 12
ATOM 17912 O O . PHE A 1 75 ? -6.422 -9.421 -6.188 1.00 0.00 75 PHE A O 12
ATOM 17929 N N . GLU A 1 76 ? -5.413 -7.579 -7.026 1.00 0.00 76 GLU A N 12
ATOM 17930 C CA . GLU A 1 76 ? -5.942 -7.720 -8.380 1.00 0.00 76 GLU A CA 12
ATOM 17931 C C . GLU A 1 76 ? -7.470 -7.698 -8.358 1.00 0.00 76 GLU A C 12
ATOM 17932 O O . GLU A 1 76 ? -8.142 -8.729 -8.476 1.00 0.00 76 GLU A O 12
ATOM 17944 N N . GLY A 1 77 ? -8.007 -6.503 -8.170 1.00 0.00 77 GLY A N 12
ATOM 17945 C CA . GLY A 1 77 ? -9.441 -6.330 -8.067 1.00 0.00 77 GLY A CA 12
ATOM 17946 C C . GLY A 1 77 ? -9.793 -5.005 -7.430 1.00 0.00 77 GLY A C 12
ATOM 17947 O O . GLY A 1 77 ? -10.454 -4.959 -6.392 1.00 0.00 77 GLY A O 12
ATOM 17951 N N . LYS A 1 78 ? -9.343 -3.927 -8.048 1.00 0.00 78 LYS A N 12
ATOM 17952 C CA . LYS A 1 78 ? -9.582 -2.595 -7.520 1.00 0.00 78 LYS A CA 12
ATOM 17953 C C . LYS A 1 78 ? -10.574 -1.839 -8.393 1.00 0.00 78 LYS A C 12
ATOM 17954 O O . LYS A 1 78 ? -10.748 -2.159 -9.570 1.00 0.00 78 LYS A O 12
ATOM 17973 N N . ASP A 1 79 ? -11.239 -0.855 -7.807 1.00 0.00 79 ASP A N 12
ATOM 17974 C CA . ASP A 1 79 ? -12.210 -0.047 -8.535 1.00 0.00 79 ASP A CA 12
ATOM 17975 C C . ASP A 1 79 ? -11.616 1.305 -8.909 1.00 0.00 79 ASP A C 12
ATOM 17976 O O . ASP A 1 79 ? -12.075 1.960 -9.845 1.00 0.00 79 ASP A O 12
ATOM 17985 N N . VAL A 1 80 ? -10.590 1.711 -8.173 1.00 0.00 80 VAL A N 12
ATOM 17986 C CA . VAL A 1 80 ? -9.940 2.994 -8.399 1.00 0.00 80 VAL A CA 12
ATOM 17987 C C . VAL A 1 80 ? -9.043 2.937 -9.631 1.00 0.00 80 VAL A C 12
ATOM 17988 O O . VAL A 1 80 ? -8.071 2.182 -9.669 1.00 0.00 80 VAL A O 12
ATOM 18001 N N . HIS A 1 81 ? -9.380 3.727 -10.639 1.00 0.00 81 HIS A N 12
ATOM 18002 C CA . HIS A 1 81 ? -8.571 3.806 -11.849 1.00 0.00 81 HIS A CA 12
ATOM 18003 C C . HIS A 1 81 ? -7.262 4.533 -11.583 1.00 0.00 81 HIS A C 12
ATOM 18004 O O . HIS A 1 81 ? -7.207 5.466 -10.779 1.00 0.00 81 HIS A O 12
ATOM 18019 N N . ILE A 1 82 ? -6.210 4.108 -12.262 1.00 0.00 82 ILE A N 12
ATOM 18020 C CA . ILE A 1 82 ? -4.919 4.750 -12.123 1.00 0.00 82 ILE A CA 12
ATOM 18021 C C . ILE A 1 82 ? -4.560 5.466 -13.417 1.00 0.00 82 ILE A C 12
ATOM 18022 O O . ILE A 1 82 ? -3.928 4.885 -14.298 1.00 0.00 82 ILE A O 12
ATOM 18038 N N . GLU A 1 83 ? -5.003 6.711 -13.528 1.00 0.00 83 GLU A N 12
ATOM 18039 C CA . GLU A 1 83 ? -4.751 7.544 -14.700 1.00 0.00 83 GLU A CA 12
ATOM 18040 C C . GLU A 1 83 ? -4.958 9.007 -14.342 1.00 0.00 83 GLU A C 12
ATOM 18041 O O . GLU A 1 83 ? -5.367 9.328 -13.225 1.00 0.00 83 GLU A O 12
ATOM 18053 N N . GLY A 1 84 ? -4.683 9.883 -15.294 1.00 0.00 84 GLY A N 12
ATOM 18054 C CA . GLY A 1 84 ? -4.889 11.302 -15.084 1.00 0.00 84 GLY A CA 12
ATOM 18055 C C . GLY A 1 84 ? -6.351 11.689 -15.174 1.00 0.00 84 GLY A C 12
ATOM 18056 O O . GLY A 1 84 ? -6.908 11.797 -16.269 1.00 0.00 84 GLY A O 12
ATOM 18060 N N . TYR A 1 85 ? -6.983 11.876 -14.026 1.00 0.00 85 TYR A N 12
ATOM 18061 C CA . TYR A 1 85 ? -8.391 12.258 -13.983 1.00 0.00 85 TYR A CA 12
ATOM 18062 C C . TYR A 1 85 ? -8.547 13.742 -13.666 1.00 0.00 85 TYR A C 12
ATOM 18063 O O . TYR A 1 85 ? -7.626 14.381 -13.153 1.00 0.00 85 TYR A O 12
ATOM 18081 N N . THR A 1 86 ? -9.707 14.285 -13.992 1.00 0.00 86 THR A N 12
ATOM 18082 C CA . THR A 1 86 ? -10.003 15.679 -13.719 1.00 0.00 86 THR A CA 12
ATOM 18083 C C . THR A 1 86 ? -11.332 15.808 -12.969 1.00 0.00 86 THR A C 12
ATOM 18084 O O . THR A 1 86 ? -12.403 15.741 -13.574 1.00 0.00 86 THR A O 12
ATOM 18095 N N . PRO A 1 87 ? -11.279 15.970 -11.638 1.00 0.00 87 PRO A N 12
ATOM 18096 C CA . PRO A 1 87 ? -12.477 16.082 -10.810 1.00 0.00 87 PRO A CA 12
ATOM 18097 C C . PRO A 1 87 ? -13.050 17.496 -10.813 1.00 0.00 87 PRO A C 12
ATOM 18098 O O . PRO A 1 87 ? -12.320 18.478 -10.655 1.00 0.00 87 PRO A O 12
ATOM 18109 N N . GLU A 1 88 ? -14.356 17.592 -11.010 1.00 0.00 88 GLU A N 12
ATOM 18110 C CA . GLU A 1 88 ? -15.033 18.880 -11.011 1.00 0.00 88 GLU A CA 12
ATOM 18111 C C . GLU A 1 88 ? -15.221 19.377 -9.581 1.00 0.00 88 GLU A C 12
ATOM 18112 O O . GLU A 1 88 ? -15.095 20.570 -9.297 1.00 0.00 88 GLU A O 12
ATOM 18124 N N . ASP A 1 89 ? -15.522 18.447 -8.687 1.00 0.00 89 ASP A N 12
ATOM 18125 C CA . ASP A 1 89 ? -15.709 18.755 -7.278 1.00 0.00 89 ASP A CA 12
ATOM 18126 C C . ASP A 1 89 ? -15.193 17.584 -6.444 1.00 0.00 89 ASP A C 12
ATOM 18127 O O . ASP A 1 89 ? -14.739 16.585 -7.004 1.00 0.00 89 ASP A O 12
ATOM 18136 N N . LYS A 1 90 ? -15.261 17.694 -5.126 1.00 0.00 90 LYS A N 12
ATOM 18137 C CA . LYS A 1 90 ? -14.755 16.643 -4.250 1.00 0.00 90 LYS A CA 12
ATOM 18138 C C . LYS A 1 90 ? -15.468 16.663 -2.902 1.00 0.00 90 LYS A C 12
ATOM 18139 O O . LYS A 1 90 ? -15.017 16.048 -1.934 1.00 0.00 90 LYS A O 12
ATOM 18158 N N . LYS A 1 91 ? -16.585 17.369 -2.843 1.00 0.00 91 LYS A N 12
ATOM 18159 C CA . LYS A 1 91 ? -17.375 17.433 -1.629 1.00 0.00 91 LYS A CA 12
ATOM 18160 C C . LYS A 1 91 ? -18.628 16.582 -1.787 1.00 0.00 91 LYS A C 12
ATOM 18161 O O . LYS A 1 91 ? -18.596 15.397 -1.399 1.00 0.00 91 LYS A O 12
ATOM 18181 N N . MET A 1 1 ? 1.793 -23.355 8.798 1.00 0.00 1 MET A N 13
ATOM 18182 C CA . MET A 1 1 ? 0.346 -23.597 8.627 1.00 0.00 1 MET A CA 13
ATOM 18183 C C . MET A 1 1 ? -0.447 -22.991 9.785 1.00 0.00 1 MET A C 13
ATOM 18184 O O . MET A 1 1 ? -0.734 -23.665 10.778 1.00 0.00 1 MET A O 13
ATOM 18200 N N . SER A 1 2 ? -0.768 -21.715 9.674 1.00 0.00 2 SER A N 13
ATOM 18201 C CA . SER A 1 2 ? -1.622 -21.063 10.648 1.00 0.00 2 SER A CA 13
ATOM 18202 C C . SER A 1 2 ? -3.030 -20.987 10.081 1.00 0.00 2 SER A C 13
ATOM 18203 O O . SER A 1 2 ? -3.992 -21.442 10.702 1.00 0.00 2 SER A O 13
ATOM 18211 N N . ARG A 1 3 ? -3.134 -20.425 8.888 1.00 0.00 3 ARG A N 13
ATOM 18212 C CA . ARG A 1 3 ? -4.373 -20.443 8.139 1.00 0.00 3 ARG A CA 13
ATOM 18213 C C . ARG A 1 3 ? -4.059 -20.580 6.657 1.00 0.00 3 ARG A C 13
ATOM 18214 O O . ARG A 1 3 ? -3.779 -19.591 5.975 1.00 0.00 3 ARG A O 13
ATOM 18235 N N . THR A 1 4 ? -4.050 -21.816 6.183 1.00 0.00 4 THR A N 13
ATOM 18236 C CA . THR A 1 4 ? -3.752 -22.102 4.792 1.00 0.00 4 THR A CA 13
ATOM 18237 C C . THR A 1 4 ? -4.863 -21.584 3.885 1.00 0.00 4 THR A C 13
ATOM 18238 O O . THR A 1 4 ? -5.999 -22.064 3.927 1.00 0.00 4 THR A O 13
ATOM 18249 N N . ILE A 1 5 ? -4.533 -20.593 3.078 1.00 0.00 5 ILE A N 13
ATOM 18250 C CA . ILE A 1 5 ? -5.493 -19.997 2.168 1.00 0.00 5 ILE A CA 13
ATOM 18251 C C . ILE A 1 5 ? -4.985 -20.058 0.738 1.00 0.00 5 ILE A C 13
ATOM 18252 O O . ILE A 1 5 ? -3.791 -20.245 0.504 1.00 0.00 5 ILE A O 13
ATOM 18268 N N . PHE A 1 6 ? -5.892 -19.925 -0.213 1.00 0.00 6 PHE A N 13
ATOM 18269 C CA . PHE A 1 6 ? -5.511 -19.841 -1.609 1.00 0.00 6 PHE A CA 13
ATOM 18270 C C . PHE A 1 6 ? -5.293 -18.386 -1.990 1.00 0.00 6 PHE A C 13
ATOM 18271 O O . PHE A 1 6 ? -6.242 -17.662 -2.300 1.00 0.00 6 PHE A O 13
ATOM 18288 N N . CYS A 1 7 ? -4.035 -17.962 -1.929 1.00 0.00 7 CYS A N 13
ATOM 18289 C CA . CYS A 1 7 ? -3.663 -16.580 -2.205 1.00 0.00 7 CYS A CA 13
ATOM 18290 C C . CYS A 1 7 ? -4.190 -16.127 -3.564 1.00 0.00 7 CYS A C 13
ATOM 18291 O O . CYS A 1 7 ? -4.174 -16.888 -4.530 1.00 0.00 7 CYS A O 13
ATOM 18299 N N . THR A 1 8 ? -4.646 -14.885 -3.628 1.00 0.00 8 THR A N 13
ATOM 18300 C CA . THR A 1 8 ? -5.204 -14.328 -4.850 1.00 0.00 8 THR A CA 13
ATOM 18301 C C . THR A 1 8 ? -4.196 -14.359 -5.996 1.00 0.00 8 THR A C 13
ATOM 18302 O O . THR A 1 8 ? -4.544 -14.661 -7.136 1.00 0.00 8 THR A O 13
ATOM 18313 N N . TYR A 1 9 ? -2.941 -14.074 -5.677 1.00 0.00 9 TYR A N 13
ATOM 18314 C CA . TYR A 1 9 ? -1.896 -14.005 -6.689 1.00 0.00 9 TYR A CA 13
ATOM 18315 C C . TYR A 1 9 ? -1.346 -15.397 -7.014 1.00 0.00 9 TYR A C 13
ATOM 18316 O O . TYR A 1 9 ? -1.131 -15.728 -8.180 1.00 0.00 9 TYR A O 13
ATOM 18334 N N . LEU A 1 10 ? -1.139 -16.211 -5.982 1.00 0.00 10 LEU A N 13
ATOM 18335 C CA . LEU A 1 10 ? -0.505 -17.516 -6.155 1.00 0.00 10 LEU A CA 13
ATOM 18336 C C . LEU A 1 10 ? -1.503 -18.562 -6.637 1.00 0.00 10 LEU A C 13
ATOM 18337 O O . LEU A 1 10 ? -1.149 -19.447 -7.416 1.00 0.00 10 LEU A O 13
ATOM 18353 N N . GLN A 1 11 ? -2.746 -18.456 -6.162 1.00 0.00 11 GLN A N 13
ATOM 18354 C CA . GLN A 1 11 ? -3.803 -19.421 -6.479 1.00 0.00 11 GLN A CA 13
ATOM 18355 C C . GLN A 1 11 ? -3.463 -20.815 -5.960 1.00 0.00 11 GLN A C 13
ATOM 18356 O O . GLN A 1 11 ? -4.036 -21.813 -6.395 1.00 0.00 11 GLN A O 13
ATOM 18370 N N . ARG A 1 12 ? -2.549 -20.874 -5.005 1.00 0.00 12 ARG A N 13
ATOM 18371 C CA . ARG A 1 12 ? -2.122 -22.138 -4.433 1.00 0.00 12 ARG A CA 13
ATOM 18372 C C . ARG A 1 12 ? -2.207 -22.073 -2.922 1.00 0.00 12 ARG A C 13
ATOM 18373 O O . ARG A 1 12 ? -2.545 -21.027 -2.362 1.00 0.00 12 ARG A O 13
ATOM 18394 N N . ASP A 1 13 ? -1.903 -23.186 -2.270 1.00 0.00 13 ASP A N 13
ATOM 18395 C CA . ASP A 1 13 ? -1.871 -23.241 -0.817 1.00 0.00 13 ASP A CA 13
ATOM 18396 C C . ASP A 1 13 ? -0.795 -22.316 -0.282 1.00 0.00 13 ASP A C 13
ATOM 18397 O O . ASP A 1 13 ? 0.398 -22.529 -0.522 1.00 0.00 13 ASP A O 13
ATOM 18406 N N . ALA A 1 14 ? -1.212 -21.291 0.430 1.00 0.00 14 ALA A N 13
ATOM 18407 C CA . ALA A 1 14 ? -0.283 -20.329 0.982 1.00 0.00 14 ALA A CA 13
ATOM 18408 C C . ALA A 1 14 ? -0.598 -20.060 2.449 1.00 0.00 14 ALA A C 13
ATOM 18409 O O . ALA A 1 14 ? -1.603 -20.544 2.973 1.00 0.00 14 ALA A O 13
ATOM 18416 N N . GLU A 1 15 ? 0.255 -19.287 3.097 1.00 0.00 15 GLU A N 13
ATOM 18417 C CA . GLU A 1 15 ? 0.129 -19.029 4.519 1.00 0.00 15 GLU A CA 13
ATOM 18418 C C . GLU A 1 15 ? -0.497 -17.665 4.766 1.00 0.00 15 GLU A C 13
ATOM 18419 O O . GLU A 1 15 ? -0.128 -16.677 4.127 1.00 0.00 15 GLU A O 13
ATOM 18431 N N . GLY A 1 16 ? -1.449 -17.617 5.682 1.00 0.00 16 GLY A N 13
ATOM 18432 C CA . GLY A 1 16 ? -2.030 -16.354 6.073 1.00 0.00 16 GLY A CA 13
ATOM 18433 C C . GLY A 1 16 ? -1.023 -15.477 6.788 1.00 0.00 16 GLY A C 13
ATOM 18434 O O . GLY A 1 16 ? -0.360 -15.920 7.728 1.00 0.00 16 GLY A O 13
ATOM 18438 N N . GLN A 1 17 ? -0.885 -14.242 6.335 1.00 0.00 17 GLN A N 13
ATOM 18439 C CA . GLN A 1 17 ? 0.060 -13.314 6.933 1.00 0.00 17 GLN A CA 13
ATOM 18440 C C . GLN A 1 17 ? -0.485 -12.748 8.240 1.00 0.00 17 GLN A C 13
ATOM 18441 O O . GLN A 1 17 ? -1.469 -12.011 8.247 1.00 0.00 17 GLN A O 13
ATOM 18455 N N . ASP A 1 18 ? 0.142 -13.102 9.350 1.00 0.00 18 ASP A N 13
ATOM 18456 C CA . ASP A 1 18 ? -0.247 -12.544 10.636 1.00 0.00 18 ASP A CA 13
ATOM 18457 C C . ASP A 1 18 ? 0.618 -11.353 11.002 1.00 0.00 18 ASP A C 13
ATOM 18458 O O . ASP A 1 18 ? 1.713 -11.508 11.546 1.00 0.00 18 ASP A O 13
ATOM 18467 N N . PHE A 1 19 ? 0.124 -10.170 10.676 1.00 0.00 19 PHE A N 13
ATOM 18468 C CA . PHE A 1 19 ? 0.812 -8.929 10.985 1.00 0.00 19 PHE A CA 13
ATOM 18469 C C . PHE A 1 19 ? -0.185 -7.830 11.331 1.00 0.00 19 PHE A C 13
ATOM 18470 O O . PHE A 1 19 ? -1.133 -7.569 10.588 1.00 0.00 19 PHE A O 13
ATOM 18487 N N . GLN A 1 20 ? 0.038 -7.205 12.473 1.00 0.00 20 GLN A N 13
ATOM 18488 C CA . GLN A 1 20 ? -0.784 -6.100 12.943 1.00 0.00 20 GLN A CA 13
ATOM 18489 C C . GLN A 1 20 ? 0.119 -4.998 13.484 1.00 0.00 20 GLN A C 13
ATOM 18490 O O . GLN A 1 20 ? -0.270 -4.221 14.353 1.00 0.00 20 GLN A O 13
ATOM 18504 N N . LEU A 1 21 ? 1.326 -4.929 12.929 1.00 0.00 21 LEU A N 13
ATOM 18505 C CA . LEU A 1 21 ? 2.368 -4.023 13.419 1.00 0.00 21 LEU A CA 13
ATOM 18506 C C . LEU A 1 21 ? 2.076 -2.568 13.058 1.00 0.00 21 LEU A C 13
ATOM 18507 O O . LEU A 1 21 ? 2.778 -1.656 13.495 1.00 0.00 21 LEU A O 13
ATOM 18523 N N . TYR A 1 22 ? 1.035 -2.360 12.271 1.00 0.00 22 TYR A N 13
ATOM 18524 C CA . TYR A 1 22 ? 0.643 -1.025 11.848 1.00 0.00 22 TYR A CA 13
ATOM 18525 C C . TYR A 1 22 ? -0.823 -1.001 11.404 1.00 0.00 22 TYR A C 13
ATOM 18526 O O . TYR A 1 22 ? -1.595 -0.184 11.904 1.00 0.00 22 TYR A O 13
ATOM 18544 N N . PRO A 1 23 ? -1.249 -1.887 10.470 1.00 0.00 23 PRO A N 13
ATOM 18545 C CA . PRO A 1 23 ? -2.643 -1.932 10.032 1.00 0.00 23 PRO A CA 13
ATOM 18546 C C . PRO A 1 23 ? -3.513 -2.811 10.927 1.00 0.00 23 PRO A C 13
ATOM 18547 O O . PRO A 1 23 ? -3.010 -3.547 11.778 1.00 0.00 23 PRO A O 13
ATOM 18558 N N . GLY A 1 24 ? -4.819 -2.732 10.715 1.00 0.00 24 GLY A N 13
ATOM 18559 C CA . GLY A 1 24 ? -5.755 -3.539 11.467 1.00 0.00 24 GLY A CA 13
ATOM 18560 C C . GLY A 1 24 ? -6.688 -4.312 10.559 1.00 0.00 24 GLY A C 13
ATOM 18561 O O . GLY A 1 24 ? -6.318 -5.369 10.039 1.00 0.00 24 GLY A O 13
ATOM 18565 N N . GLU A 1 25 ? -7.887 -3.765 10.353 1.00 0.00 25 GLU A N 13
ATOM 18566 C CA . GLU A 1 25 ? -8.893 -4.385 9.494 1.00 0.00 25 GLU A CA 13
ATOM 18567 C C . GLU A 1 25 ? -8.353 -4.547 8.082 1.00 0.00 25 GLU A C 13
ATOM 18568 O O . GLU A 1 25 ? -8.287 -5.659 7.559 1.00 0.00 25 GLU A O 13
ATOM 18580 N N . LEU A 1 26 ? -7.937 -3.434 7.484 1.00 0.00 26 LEU A N 13
ATOM 18581 C CA . LEU A 1 26 ? -7.417 -3.445 6.126 1.00 0.00 26 LEU A CA 13
ATOM 18582 C C . LEU A 1 26 ? -6.170 -4.321 6.039 1.00 0.00 26 LEU A C 13
ATOM 18583 O O . LEU A 1 26 ? -5.914 -4.954 5.015 1.00 0.00 26 LEU A O 13
ATOM 18599 N N . GLY A 1 27 ? -5.407 -4.360 7.126 1.00 0.00 27 GLY A N 13
ATOM 18600 C CA . GLY A 1 27 ? -4.243 -5.218 7.188 1.00 0.00 27 GLY A CA 13
ATOM 18601 C C . GLY A 1 27 ? -4.608 -6.676 7.008 1.00 0.00 27 GLY A C 13
ATOM 18602 O O . GLY A 1 27 ? -4.191 -7.307 6.038 1.00 0.00 27 GLY A O 13
ATOM 18606 N N . LYS A 1 28 ? -5.411 -7.205 7.930 1.00 0.00 28 LYS A N 13
ATOM 18607 C CA . LYS A 1 28 ? -5.848 -8.597 7.861 1.00 0.00 28 LYS A CA 13
ATOM 18608 C C . LYS A 1 28 ? -6.590 -8.859 6.558 1.00 0.00 28 LYS A C 13
ATOM 18609 O O . LYS A 1 28 ? -6.474 -9.928 5.973 1.00 0.00 28 LYS A O 13
ATOM 18628 N N . ARG A 1 29 ? -7.339 -7.860 6.112 1.00 0.00 29 ARG A N 13
ATOM 18629 C CA . ARG A 1 29 ? -8.094 -7.942 4.869 1.00 0.00 29 ARG A CA 13
ATOM 18630 C C . ARG A 1 29 ? -7.191 -8.361 3.711 1.00 0.00 29 ARG A C 13
ATOM 18631 O O . ARG A 1 29 ? -7.549 -9.227 2.911 1.00 0.00 29 ARG A O 13
ATOM 18652 N N . ILE A 1 30 ? -6.014 -7.756 3.644 1.00 0.00 30 ILE A N 13
ATOM 18653 C CA . ILE A 1 30 ? -5.043 -8.078 2.614 1.00 0.00 30 ILE A CA 13
ATOM 18654 C C . ILE A 1 30 ? -4.281 -9.347 2.971 1.00 0.00 30 ILE A C 13
ATOM 18655 O O . ILE A 1 30 ? -4.053 -10.203 2.125 1.00 0.00 30 ILE A O 13
ATOM 18671 N N . TYR A 1 31 ? -3.927 -9.478 4.240 1.00 0.00 31 TYR A N 13
ATOM 18672 C CA . TYR A 1 31 ? -3.094 -10.584 4.702 1.00 0.00 31 TYR A CA 13
ATOM 18673 C C . TYR A 1 31 ? -3.835 -11.922 4.691 1.00 0.00 31 TYR A C 13
ATOM 18674 O O . TYR A 1 31 ? -3.232 -12.971 4.914 1.00 0.00 31 TYR A O 13
ATOM 18692 N N . ASN A 1 32 ? -5.138 -11.886 4.454 1.00 0.00 32 ASN A N 13
ATOM 18693 C CA . ASN A 1 32 ? -5.917 -13.115 4.314 1.00 0.00 32 ASN A CA 13
ATOM 18694 C C . ASN A 1 32 ? -5.908 -13.586 2.868 1.00 0.00 32 ASN A C 13
ATOM 18695 O O . ASN A 1 32 ? -6.132 -14.761 2.585 1.00 0.00 32 ASN A O 13
ATOM 18706 N N . GLU A 1 33 ? -5.636 -12.662 1.958 1.00 0.00 33 GLU A N 13
ATOM 18707 C CA . GLU A 1 33 ? -5.607 -12.976 0.536 1.00 0.00 33 GLU A CA 13
ATOM 18708 C C . GLU A 1 33 ? -4.167 -13.049 0.043 1.00 0.00 33 GLU A C 13
ATOM 18709 O O . GLU A 1 33 ? -3.868 -13.710 -0.952 1.00 0.00 33 GLU A O 13
ATOM 18721 N N . ILE A 1 34 ? -3.284 -12.360 0.746 1.00 0.00 34 ILE A N 13
ATOM 18722 C CA . ILE A 1 34 ? -1.893 -12.257 0.348 1.00 0.00 34 ILE A CA 13
ATOM 18723 C C . ILE A 1 34 ? -0.978 -12.908 1.372 1.00 0.00 34 ILE A C 13
ATOM 18724 O O . ILE A 1 34 ? -1.174 -12.773 2.580 1.00 0.00 34 ILE A O 13
ATOM 18740 N N . SER A 1 35 ? 0.017 -13.617 0.870 1.00 0.00 35 SER A N 13
ATOM 18741 C CA . SER A 1 35 ? 0.956 -14.323 1.711 1.00 0.00 35 SER A CA 13
ATOM 18742 C C . SER A 1 35 ? 2.360 -13.744 1.572 1.00 0.00 35 SER A C 13
ATOM 18743 O O . SER A 1 35 ? 2.556 -12.715 0.921 1.00 0.00 35 SER A O 13
ATOM 18751 N N . LYS A 1 36 ? 3.325 -14.441 2.162 1.00 0.00 36 LYS A N 13
ATOM 18752 C CA . LYS A 1 36 ? 4.714 -13.990 2.223 1.00 0.00 36 LYS A CA 13
ATOM 18753 C C . LYS A 1 36 ? 5.258 -13.683 0.831 1.00 0.00 36 LYS A C 13
ATOM 18754 O O . LYS A 1 36 ? 5.786 -12.601 0.585 1.00 0.00 36 LYS A O 13
ATOM 18773 N N . ASP A 1 37 ? 5.099 -14.645 -0.070 1.00 0.00 37 ASP A N 13
ATOM 18774 C CA . ASP A 1 37 ? 5.680 -14.575 -1.411 1.00 0.00 37 ASP A CA 13
ATOM 18775 C C . ASP A 1 37 ? 5.224 -13.321 -2.149 1.00 0.00 37 ASP A C 13
ATOM 18776 O O . ASP A 1 37 ? 6.043 -12.531 -2.622 1.00 0.00 37 ASP A O 13
ATOM 18785 N N . ALA A 1 38 ? 3.915 -13.133 -2.217 1.00 0.00 38 ALA A N 13
ATOM 18786 C CA . ALA A 1 38 ? 3.341 -12.021 -2.958 1.00 0.00 38 ALA A CA 13
ATOM 18787 C C . ALA A 1 38 ? 3.631 -10.685 -2.278 1.00 0.00 38 ALA A C 13
ATOM 18788 O O . ALA A 1 38 ? 3.981 -9.710 -2.942 1.00 0.00 38 ALA A O 13
ATOM 18795 N N . TRP A 1 39 ? 3.504 -10.650 -0.956 1.00 0.00 39 TRP A N 13
ATOM 18796 C CA . TRP A 1 39 ? 3.683 -9.413 -0.204 1.00 0.00 39 TRP A CA 13
ATOM 18797 C C . TRP A 1 39 ? 5.131 -8.943 -0.259 1.00 0.00 39 TRP A C 13
ATOM 18798 O O . TRP A 1 39 ? 5.407 -7.786 -0.586 1.00 0.00 39 TRP A O 13
ATOM 18819 N N . ALA A 1 40 ? 6.051 -9.849 0.049 1.00 0.00 40 ALA A N 13
ATOM 18820 C CA . ALA A 1 40 ? 7.466 -9.507 0.114 1.00 0.00 40 ALA A CA 13
ATOM 18821 C C . ALA A 1 40 ? 7.979 -9.010 -1.231 1.00 0.00 40 ALA A C 13
ATOM 18822 O O . ALA A 1 40 ? 8.710 -8.021 -1.298 1.00 0.00 40 ALA A O 13
ATOM 18829 N N . GLN A 1 41 ? 7.583 -9.686 -2.302 1.00 0.00 41 GLN A N 13
ATOM 18830 C CA . GLN A 1 41 ? 8.051 -9.330 -3.632 1.00 0.00 41 GLN A CA 13
ATOM 18831 C C . GLN A 1 41 ? 7.478 -7.993 -4.086 1.00 0.00 41 GLN A C 13
ATOM 18832 O O . GLN A 1 41 ? 8.210 -7.156 -4.613 1.00 0.00 41 GLN A O 13
ATOM 18846 N N . TRP A 1 42 ? 6.182 -7.782 -3.870 1.00 0.00 42 TRP A N 13
ATOM 18847 C CA . TRP A 1 42 ? 5.546 -6.536 -4.278 1.00 0.00 42 TRP A CA 13
ATOM 18848 C C . TRP A 1 42 ? 6.157 -5.338 -3.552 1.00 0.00 42 TRP A C 13
ATOM 18849 O O . TRP A 1 42 ? 6.552 -4.356 -4.183 1.00 0.00 42 TRP A O 13
ATOM 18870 N N . GLN A 1 43 ? 6.247 -5.424 -2.232 1.00 0.00 43 GLN A N 13
ATOM 18871 C CA . GLN A 1 43 ? 6.776 -4.321 -1.438 1.00 0.00 43 GLN A CA 13
ATOM 18872 C C . GLN A 1 43 ? 8.232 -4.042 -1.792 1.00 0.00 43 GLN A C 13
ATOM 18873 O O . GLN A 1 43 ? 8.649 -2.885 -1.869 1.00 0.00 43 GLN A O 13
ATOM 18887 N N . HIS A 1 44 ? 8.996 -5.102 -2.031 1.00 0.00 44 HIS A N 13
ATOM 18888 C CA . HIS A 1 44 ? 10.384 -4.960 -2.450 1.00 0.00 44 HIS A CA 13
ATOM 18889 C C . HIS A 1 44 ? 10.456 -4.280 -3.814 1.00 0.00 44 HIS A C 13
ATOM 18890 O O . HIS A 1 44 ? 11.310 -3.428 -4.052 1.00 0.00 44 HIS A O 13
ATOM 18905 N N . LYS A 1 45 ? 9.550 -4.661 -4.704 1.00 0.00 45 LYS A N 13
ATOM 18906 C CA . LYS A 1 45 ? 9.501 -4.083 -6.036 1.00 0.00 45 LYS A CA 13
ATOM 18907 C C . LYS A 1 45 ? 9.153 -2.603 -5.964 1.00 0.00 45 LYS A C 13
ATOM 18908 O O . LYS A 1 45 ? 9.792 -1.774 -6.611 1.00 0.00 45 LYS A O 13
ATOM 18927 N N . GLN A 1 46 ? 8.146 -2.276 -5.166 1.00 0.00 46 GLN A N 13
ATOM 18928 C CA . GLN A 1 46 ? 7.726 -0.893 -5.000 1.00 0.00 46 GLN A CA 13
ATOM 18929 C C . GLN A 1 46 ? 8.864 -0.056 -4.413 1.00 0.00 46 GLN A C 13
ATOM 18930 O O . GLN A 1 46 ? 9.116 1.062 -4.863 1.00 0.00 46 GLN A O 13
ATOM 18944 N N . THR A 1 47 ? 9.563 -0.617 -3.427 1.00 0.00 47 THR A N 13
ATOM 18945 C CA . THR A 1 47 ? 10.695 0.064 -2.804 1.00 0.00 47 THR A CA 13
ATOM 18946 C C . THR A 1 47 ? 11.766 0.402 -3.841 1.00 0.00 47 THR A C 13
ATOM 18947 O O . THR A 1 47 ? 12.371 1.473 -3.797 1.00 0.00 47 THR A O 13
ATOM 18958 N N . MET A 1 48 ? 11.969 -0.503 -4.792 1.00 0.00 48 MET A N 13
ATOM 18959 C CA . MET A 1 48 ? 12.955 -0.297 -5.843 1.00 0.00 48 MET A CA 13
ATOM 18960 C C . MET A 1 48 ? 12.574 0.903 -6.708 1.00 0.00 48 MET A C 13
ATOM 18961 O O . MET A 1 48 ? 13.426 1.710 -7.073 1.00 0.00 48 MET A O 13
ATOM 18975 N N . LEU A 1 49 ? 11.286 1.026 -7.011 1.00 0.00 49 LEU A N 13
ATOM 18976 C CA . LEU A 1 49 ? 10.789 2.149 -7.799 1.00 0.00 49 LEU A CA 13
ATOM 18977 C C . LEU A 1 49 ? 10.878 3.443 -7.001 1.00 0.00 49 LEU A C 13
ATOM 18978 O O . LEU A 1 49 ? 11.080 4.520 -7.564 1.00 0.00 49 LEU A O 13
ATOM 18994 N N . ILE A 1 50 ? 10.734 3.331 -5.689 1.00 0.00 50 ILE A N 13
ATOM 18995 C CA . ILE A 1 50 ? 10.909 4.472 -4.803 1.00 0.00 50 ILE A CA 13
ATOM 18996 C C . ILE A 1 50 ? 12.363 4.949 -4.836 1.00 0.00 50 ILE A C 13
ATOM 18997 O O . ILE A 1 50 ? 12.634 6.148 -4.809 1.00 0.00 50 ILE A O 13
ATOM 19013 N N . ASN A 1 51 ? 13.289 4.001 -4.916 1.00 0.00 51 ASN A N 13
ATOM 19014 C CA . ASN A 1 51 ? 14.714 4.322 -4.994 1.00 0.00 51 ASN A CA 13
ATOM 19015 C C . ASN A 1 51 ? 15.046 4.919 -6.356 1.00 0.00 51 ASN A C 13
ATOM 19016 O O . ASN A 1 51 ? 15.904 5.794 -6.476 1.00 0.00 51 ASN A O 13
ATOM 19027 N N . GLU A 1 52 ? 14.350 4.434 -7.373 1.00 0.00 52 GLU A N 13
ATOM 19028 C CA . GLU A 1 52 ? 14.563 4.863 -8.746 1.00 0.00 52 GLU A CA 13
ATOM 19029 C C . GLU A 1 52 ? 14.065 6.290 -8.966 1.00 0.00 52 GLU A C 13
ATOM 19030 O O . GLU A 1 52 ? 14.817 7.169 -9.392 1.00 0.00 52 GLU A O 13
ATOM 19042 N N . LYS A 1 53 ? 12.793 6.515 -8.665 1.00 0.00 53 LYS A N 13
ATOM 19043 C CA . LYS A 1 53 ? 12.151 7.785 -8.976 1.00 0.00 53 LYS A CA 13
ATOM 19044 C C . LYS A 1 53 ? 12.289 8.785 -7.832 1.00 0.00 53 LYS A C 13
ATOM 19045 O O . LYS A 1 53 ? 12.019 9.972 -8.013 1.00 0.00 53 LYS A O 13
ATOM 19064 N N . LYS A 1 54 ? 12.714 8.292 -6.668 1.00 0.00 54 LYS A N 13
ATOM 19065 C CA . LYS A 1 54 ? 12.942 9.129 -5.488 1.00 0.00 54 LYS A CA 13
ATOM 19066 C C . LYS A 1 54 ? 11.675 9.887 -5.089 1.00 0.00 54 LYS A C 13
ATOM 19067 O O . LYS A 1 54 ? 11.562 11.096 -5.300 1.00 0.00 54 LYS A O 13
ATOM 19086 N N . LEU A 1 55 ? 10.716 9.171 -4.521 1.00 0.00 55 LEU A N 13
ATOM 19087 C CA . LEU A 1 55 ? 9.440 9.773 -4.157 1.00 0.00 55 LEU A CA 13
ATOM 19088 C C . LEU A 1 55 ? 9.124 9.566 -2.678 1.00 0.00 55 LEU A C 13
ATOM 19089 O O . LEU A 1 55 ? 9.612 8.623 -2.054 1.00 0.00 55 LEU A O 13
ATOM 19105 N N . ASN A 1 56 ? 8.312 10.455 -2.122 1.00 0.00 56 ASN A N 13
ATOM 19106 C CA . ASN A 1 56 ? 7.890 10.343 -0.730 1.00 0.00 56 ASN A CA 13
ATOM 19107 C C . ASN A 1 56 ? 6.397 10.069 -0.639 1.00 0.00 56 ASN A C 13
ATOM 19108 O O . ASN A 1 56 ? 5.605 10.607 -1.413 1.00 0.00 56 ASN A O 13
ATOM 19119 N N . MET A 1 57 ? 6.014 9.238 0.320 1.00 0.00 57 MET A N 13
ATOM 19120 C CA . MET A 1 57 ? 4.615 8.871 0.509 1.00 0.00 57 MET A CA 13
ATOM 19121 C C . MET A 1 57 ? 3.905 9.895 1.382 1.00 0.00 57 MET A C 13
ATOM 19122 O O . MET A 1 57 ? 2.748 9.713 1.756 1.00 0.00 57 MET A O 13
ATOM 19136 N N . MET A 1 58 ? 4.604 10.980 1.695 1.00 0.00 58 MET A N 13
ATOM 19137 C CA . MET A 1 58 ? 4.029 12.051 2.500 1.00 0.00 58 MET A CA 13
ATOM 19138 C C . MET A 1 58 ? 3.112 12.924 1.655 1.00 0.00 58 MET A C 13
ATOM 19139 O O . MET A 1 58 ? 2.383 13.765 2.179 1.00 0.00 58 MET A O 13
ATOM 19153 N N . ASN A 1 59 ? 3.159 12.725 0.346 1.00 0.00 59 ASN A N 13
ATOM 19154 C CA . ASN A 1 59 ? 2.294 13.457 -0.566 1.00 0.00 59 ASN A CA 13
ATOM 19155 C C . ASN A 1 59 ? 1.182 12.547 -1.057 1.00 0.00 59 ASN A C 13
ATOM 19156 O O . ASN A 1 59 ? 1.399 11.346 -1.259 1.00 0.00 59 ASN A O 13
ATOM 19167 N N . ALA A 1 60 ? 0.005 13.119 -1.272 1.00 0.00 60 ALA A N 13
ATOM 19168 C CA . ALA A 1 60 ? -1.149 12.357 -1.736 1.00 0.00 60 ALA A CA 13
ATOM 19169 C C . ALA A 1 60 ? -0.879 11.727 -3.099 1.00 0.00 60 ALA A C 13
ATOM 19170 O O . ALA A 1 60 ? -1.450 10.688 -3.432 1.00 0.00 60 ALA A O 13
ATOM 19177 N N . GLU A 1 61 ? 0.005 12.365 -3.867 1.00 0.00 61 GLU A N 13
ATOM 19178 C CA . GLU A 1 61 ? 0.430 11.863 -5.176 1.00 0.00 61 GLU A CA 13
ATOM 19179 C C . GLU A 1 61 ? 0.752 10.377 -5.099 1.00 0.00 61 GLU A C 13
ATOM 19180 O O . GLU A 1 61 ? 0.183 9.548 -5.819 1.00 0.00 61 GLU A O 13
ATOM 19192 N N . HIS A 1 62 ? 1.658 10.049 -4.197 1.00 0.00 62 HIS A N 13
ATOM 19193 C CA . HIS A 1 62 ? 2.219 8.716 -4.138 1.00 0.00 62 HIS A CA 13
ATOM 19194 C C . HIS A 1 62 ? 1.451 7.851 -3.152 1.00 0.00 62 HIS A C 13
ATOM 19195 O O . HIS A 1 62 ? 1.521 6.625 -3.211 1.00 0.00 62 HIS A O 13
ATOM 19210 N N . ARG A 1 63 ? 0.702 8.490 -2.258 1.00 0.00 63 ARG A N 13
ATOM 19211 C CA . ARG A 1 63 ? -0.167 7.761 -1.344 1.00 0.00 63 ARG A CA 13
ATOM 19212 C C . ARG A 1 63 ? -1.236 7.028 -2.151 1.00 0.00 63 ARG A C 13
ATOM 19213 O O . ARG A 1 63 ? -1.528 5.858 -1.897 1.00 0.00 63 ARG A O 13
ATOM 19234 N N . LYS A 1 64 ? -1.812 7.718 -3.134 1.00 0.00 64 LYS A N 13
ATOM 19235 C CA . LYS A 1 64 ? -2.791 7.093 -4.011 1.00 0.00 64 LYS A CA 13
ATOM 19236 C C . LYS A 1 64 ? -2.099 6.169 -5.008 1.00 0.00 64 LYS A C 13
ATOM 19237 O O . LYS A 1 64 ? -2.684 5.185 -5.453 1.00 0.00 64 LYS A O 13
ATOM 19256 N N . LEU A 1 65 ? -0.851 6.494 -5.360 1.00 0.00 65 LEU A N 13
ATOM 19257 C CA . LEU A 1 65 ? -0.040 5.619 -6.207 1.00 0.00 65 LEU A CA 13
ATOM 19258 C C . LEU A 1 65 ? 0.067 4.229 -5.588 1.00 0.00 65 LEU A C 13
ATOM 19259 O O . LEU A 1 65 ? -0.313 3.233 -6.208 1.00 0.00 65 LEU A O 13
ATOM 19275 N N . LEU A 1 66 ? 0.574 4.175 -4.360 1.00 0.00 66 LEU A N 13
ATOM 19276 C CA . LEU A 1 66 ? 0.711 2.914 -3.650 1.00 0.00 66 LEU A CA 13
ATOM 19277 C C . LEU A 1 66 ? -0.660 2.277 -3.455 1.00 0.00 66 LEU A C 13
ATOM 19278 O O . LEU A 1 66 ? -0.809 1.070 -3.600 1.00 0.00 66 LEU A O 13
ATOM 19294 N N . GLU A 1 67 ? -1.653 3.102 -3.143 1.00 0.00 67 GLU A N 13
ATOM 19295 C CA . GLU A 1 67 ? -3.037 2.646 -3.024 1.00 0.00 67 GLU A CA 13
ATOM 19296 C C . GLU A 1 67 ? -3.441 1.832 -4.248 1.00 0.00 67 GLU A C 13
ATOM 19297 O O . GLU A 1 67 ? -3.808 0.653 -4.147 1.00 0.00 67 GLU A O 13
ATOM 19309 N N . GLN A 1 68 ? -3.357 2.476 -5.403 1.00 0.00 68 GLN A N 13
ATOM 19310 C CA . GLN A 1 68 ? -3.722 1.860 -6.664 1.00 0.00 68 GLN A CA 13
ATOM 19311 C C . GLN A 1 68 ? -2.918 0.586 -6.899 1.00 0.00 68 GLN A C 13
ATOM 19312 O O . GLN A 1 68 ? -3.481 -0.504 -6.979 1.00 0.00 68 GLN A O 13
ATOM 19326 N N . GLU A 1 69 ? -1.603 0.735 -6.968 1.00 0.00 69 GLU A N 13
ATOM 19327 C CA . GLU A 1 69 ? -0.713 -0.357 -7.339 1.00 0.00 69 GLU A CA 13
ATOM 19328 C C . GLU A 1 69 ? -0.781 -1.537 -6.367 1.00 0.00 69 GLU A C 13
ATOM 19329 O O . GLU A 1 69 ? -0.829 -2.689 -6.795 1.00 0.00 69 GLU A O 13
ATOM 19341 N N . MET A 1 70 ? -0.794 -1.252 -5.067 1.00 0.00 70 MET A N 13
ATOM 19342 C CA . MET A 1 70 ? -0.778 -2.304 -4.052 1.00 0.00 70 MET A CA 13
ATOM 19343 C C . MET A 1 70 ? -1.999 -3.199 -4.170 1.00 0.00 70 MET A C 13
ATOM 19344 O O . MET A 1 70 ? -1.874 -4.401 -4.388 1.00 0.00 70 MET A O 13
ATOM 19358 N N . VAL A 1 71 ? -3.182 -2.612 -4.047 1.00 0.00 71 VAL A N 13
ATOM 19359 C CA . VAL A 1 71 ? -4.411 -3.392 -4.078 1.00 0.00 71 VAL A CA 13
ATOM 19360 C C . VAL A 1 71 ? -4.642 -3.986 -5.473 1.00 0.00 71 VAL A C 13
ATOM 19361 O O . VAL A 1 71 ? -5.326 -4.993 -5.626 1.00 0.00 71 VAL A O 13
ATOM 19374 N N . SER A 1 72 ? -4.045 -3.380 -6.491 1.00 0.00 72 SER A N 13
ATOM 19375 C CA . SER A 1 72 ? -4.166 -3.901 -7.846 1.00 0.00 72 SER A CA 13
ATOM 19376 C C . SER A 1 72 ? -3.307 -5.148 -8.014 1.00 0.00 72 SER A C 13
ATOM 19377 O O . SER A 1 72 ? -3.807 -6.198 -8.381 1.00 0.00 72 SER A O 13
ATOM 19385 N N . PHE A 1 73 ? -2.020 -5.036 -7.710 1.00 0.00 73 PHE A N 13
ATOM 19386 C CA . PHE A 1 73 ? -1.092 -6.147 -7.898 1.00 0.00 73 PHE A CA 13
ATOM 19387 C C . PHE A 1 73 ? -1.455 -7.326 -6.996 1.00 0.00 73 PHE A C 13
ATOM 19388 O O . PHE A 1 73 ? -1.193 -8.482 -7.328 1.00 0.00 73 PHE A O 13
ATOM 19405 N N . LEU A 1 74 ? -2.073 -7.027 -5.865 1.00 0.00 74 LEU A N 13
ATOM 19406 C CA . LEU A 1 74 ? -2.379 -8.046 -4.873 1.00 0.00 74 LEU A CA 13
ATOM 19407 C C . LEU A 1 74 ? -3.800 -8.610 -5.024 1.00 0.00 74 LEU A C 13
ATOM 19408 O O . LEU A 1 74 ? -4.053 -9.760 -4.665 1.00 0.00 74 LEU A O 13
ATOM 19424 N N . PHE A 1 75 ? -4.730 -7.812 -5.546 1.00 0.00 75 PHE A N 13
ATOM 19425 C CA . PHE A 1 75 ? -6.118 -8.267 -5.695 1.00 0.00 75 PHE A CA 13
ATOM 19426 C C . PHE A 1 75 ? -6.541 -8.341 -7.158 1.00 0.00 75 PHE A C 13
ATOM 19427 O O . PHE A 1 75 ? -7.174 -9.312 -7.575 1.00 0.00 75 PHE A O 13
ATOM 19444 N N . GLU A 1 76 ? -6.177 -7.311 -7.922 1.00 0.00 76 GLU A N 13
ATOM 19445 C CA . GLU A 1 76 ? -6.570 -7.174 -9.325 1.00 0.00 76 GLU A CA 13
ATOM 19446 C C . GLU A 1 76 ? -8.079 -6.998 -9.475 1.00 0.00 76 GLU A C 13
ATOM 19447 O O . GLU A 1 76 ? -8.845 -7.959 -9.398 1.00 0.00 76 GLU A O 13
ATOM 19459 N N . GLY A 1 77 ? -8.497 -5.757 -9.682 1.00 0.00 77 GLY A N 13
ATOM 19460 C CA . GLY A 1 77 ? -9.903 -5.473 -9.878 1.00 0.00 77 GLY A CA 13
ATOM 19461 C C . GLY A 1 77 ? -10.408 -4.377 -8.963 1.00 0.00 77 GLY A C 13
ATOM 19462 O O . GLY A 1 77 ? -11.452 -4.526 -8.326 1.00 0.00 77 GLY A O 13
ATOM 19466 N N . LYS A 1 78 ? -9.675 -3.271 -8.896 1.00 0.00 78 LYS A N 13
ATOM 19467 C CA . LYS A 1 78 ? -10.073 -2.148 -8.054 1.00 0.00 78 LYS A CA 13
ATOM 19468 C C . LYS A 1 78 ? -11.168 -1.327 -8.719 1.00 0.00 78 LYS A C 13
ATOM 19469 O O . LYS A 1 78 ? -11.488 -1.523 -9.892 1.00 0.00 78 LYS A O 13
ATOM 19488 N N . ASP A 1 79 ? -11.738 -0.404 -7.961 1.00 0.00 79 ASP A N 13
ATOM 19489 C CA . ASP A 1 79 ? -12.692 0.547 -8.510 1.00 0.00 79 ASP A CA 13
ATOM 19490 C C . ASP A 1 79 ? -11.951 1.790 -8.979 1.00 0.00 79 ASP A C 13
ATOM 19491 O O . ASP A 1 79 ? -12.415 2.520 -9.855 1.00 0.00 79 ASP A O 13
ATOM 19500 N N . VAL A 1 80 ? -10.788 2.019 -8.380 1.00 0.00 80 VAL A N 13
ATOM 19501 C CA . VAL A 1 80 ? -9.891 3.077 -8.819 1.00 0.00 80 VAL A CA 13
ATOM 19502 C C . VAL A 1 80 ? -9.097 2.588 -10.027 1.00 0.00 80 VAL A C 13
ATOM 19503 O O . VAL A 1 80 ? -8.330 1.631 -9.928 1.00 0.00 80 VAL A O 13
ATOM 19516 N N . HIS A 1 81 ? -9.293 3.242 -11.161 1.00 0.00 81 HIS A N 13
ATOM 19517 C CA . HIS A 1 81 ? -8.720 2.780 -12.421 1.00 0.00 81 HIS A CA 13
ATOM 19518 C C . HIS A 1 81 ? -7.257 3.182 -12.545 1.00 0.00 81 HIS A C 13
ATOM 19519 O O . HIS A 1 81 ? -6.901 4.345 -12.351 1.00 0.00 81 HIS A O 13
ATOM 19534 N N . ILE A 1 82 ? -6.413 2.215 -12.864 1.00 0.00 82 ILE A N 13
ATOM 19535 C CA . ILE A 1 82 ? -5.004 2.485 -13.077 1.00 0.00 82 ILE A CA 13
ATOM 19536 C C . ILE A 1 82 ? -4.713 2.573 -14.564 1.00 0.00 82 ILE A C 13
ATOM 19537 O O . ILE A 1 82 ? -4.399 1.578 -15.213 1.00 0.00 82 ILE A O 13
ATOM 19553 N N . GLU A 1 83 ? -4.864 3.769 -15.099 1.00 0.00 83 GLU A N 13
ATOM 19554 C CA . GLU A 1 83 ? -4.629 4.022 -16.510 1.00 0.00 83 GLU A CA 13
ATOM 19555 C C . GLU A 1 83 ? -4.174 5.460 -16.701 1.00 0.00 83 GLU A C 13
ATOM 19556 O O . GLU A 1 83 ? -3.283 5.744 -17.502 1.00 0.00 83 GLU A O 13
ATOM 19568 N N . GLY A 1 84 ? -4.794 6.356 -15.952 1.00 0.00 84 GLY A N 13
ATOM 19569 C CA . GLY A 1 84 ? -4.388 7.738 -15.944 1.00 0.00 84 GLY A CA 13
ATOM 19570 C C . GLY A 1 84 ? -4.264 8.250 -14.529 1.00 0.00 84 GLY A C 13
ATOM 19571 O O . GLY A 1 84 ? -5.190 8.108 -13.730 1.00 0.00 84 GLY A O 13
ATOM 19575 N N . TYR A 1 85 ? -3.114 8.813 -14.203 1.00 0.00 85 TYR A N 13
ATOM 19576 C CA . TYR A 1 85 ? -2.879 9.319 -12.865 1.00 0.00 85 TYR A CA 13
ATOM 19577 C C . TYR A 1 85 ? -3.449 10.722 -12.721 1.00 0.00 85 TYR A C 13
ATOM 19578 O O . TYR A 1 85 ? -2.741 11.718 -12.879 1.00 0.00 85 TYR A O 13
ATOM 19596 N N . THR A 1 86 ? -4.745 10.783 -12.460 1.00 0.00 86 THR A N 13
ATOM 19597 C CA . THR A 1 86 ? -5.448 12.043 -12.306 1.00 0.00 86 THR A CA 13
ATOM 19598 C C . THR A 1 86 ? -5.128 12.684 -10.954 1.00 0.00 86 THR A C 13
ATOM 19599 O O . THR A 1 86 ? -5.477 12.142 -9.904 1.00 0.00 86 THR A O 13
ATOM 19610 N N . PRO A 1 87 ? -4.433 13.833 -10.962 1.00 0.00 87 PRO A N 13
ATOM 19611 C CA . PRO A 1 87 ? -4.068 14.540 -9.740 1.00 0.00 87 PRO A CA 13
ATOM 19612 C C . PRO A 1 87 ? -5.143 15.518 -9.269 1.00 0.00 87 PRO A C 13
ATOM 19613 O O . PRO A 1 87 ? -5.200 15.865 -8.088 1.00 0.00 87 PRO A O 13
ATOM 19624 N N . GLU A 1 88 ? -5.992 15.959 -10.193 1.00 0.00 88 GLU A N 13
ATOM 19625 C CA . GLU A 1 88 ? -7.024 16.943 -9.886 1.00 0.00 88 GLU A CA 13
ATOM 19626 C C . GLU A 1 88 ? -8.292 16.634 -10.669 1.00 0.00 88 GLU A C 13
ATOM 19627 O O . GLU A 1 88 ? -8.217 16.111 -11.778 1.00 0.00 88 GLU A O 13
ATOM 19639 N N . ASP A 1 89 ? -9.441 16.967 -10.080 1.00 0.00 89 ASP A N 13
ATOM 19640 C CA . ASP A 1 89 ? -10.749 16.791 -10.722 1.00 0.00 89 ASP A CA 13
ATOM 19641 C C . ASP A 1 89 ? -11.069 15.317 -10.954 1.00 0.00 89 ASP A C 13
ATOM 19642 O O . ASP A 1 89 ? -10.768 14.752 -12.005 1.00 0.00 89 ASP A O 13
ATOM 19651 N N . LYS A 1 90 ? -11.663 14.688 -9.947 1.00 0.00 90 LYS A N 13
ATOM 19652 C CA . LYS A 1 90 ? -12.105 13.308 -10.074 1.00 0.00 90 LYS A CA 13
ATOM 19653 C C . LYS A 1 90 ? -13.296 13.246 -11.018 1.00 0.00 90 LYS A C 13
ATOM 19654 O O . LYS A 1 90 ? -14.193 14.089 -10.951 1.00 0.00 90 LYS A O 13
ATOM 19673 N N . LYS A 1 91 ? -13.306 12.261 -11.899 1.00 0.00 91 LYS A N 13
ATOM 19674 C CA . LYS A 1 91 ? -14.355 12.170 -12.898 1.00 0.00 91 LYS A CA 13
ATOM 19675 C C . LYS A 1 91 ? -15.547 11.403 -12.337 1.00 0.00 91 LYS A C 13
ATOM 19676 O O . LYS A 1 91 ? -15.620 10.174 -12.532 1.00 0.00 91 LYS A O 13
ATOM 19696 N N . MET A 1 1 ? -0.021 -23.822 13.632 1.00 0.00 1 MET A N 14
ATOM 19697 C CA . MET A 1 1 ? 1.328 -23.561 13.075 1.00 0.00 1 MET A CA 14
ATOM 19698 C C . MET A 1 1 ? 1.229 -22.756 11.786 1.00 0.00 1 MET A C 14
ATOM 19699 O O . MET A 1 1 ? 1.656 -21.602 11.732 1.00 0.00 1 MET A O 14
ATOM 19715 N N . SER A 1 2 ? 0.649 -23.357 10.756 1.00 0.00 2 SER A N 14
ATOM 19716 C CA . SER A 1 2 ? 0.591 -22.728 9.447 1.00 0.00 2 SER A CA 14
ATOM 19717 C C . SER A 1 2 ? -0.842 -22.370 9.066 1.00 0.00 2 SER A C 14
ATOM 19718 O O . SER A 1 2 ? -1.710 -23.243 8.993 1.00 0.00 2 SER A O 14
ATOM 19726 N N . ARG A 1 3 ? -1.096 -21.091 8.833 1.00 0.00 3 ARG A N 14
ATOM 19727 C CA . ARG A 1 3 ? -2.376 -20.668 8.298 1.00 0.00 3 ARG A CA 14
ATOM 19728 C C . ARG A 1 3 ? -2.248 -20.508 6.791 1.00 0.00 3 ARG A C 14
ATOM 19729 O O . ARG A 1 3 ? -1.855 -19.451 6.289 1.00 0.00 3 ARG A O 14
ATOM 19750 N N . THR A 1 4 ? -2.543 -21.577 6.079 1.00 0.00 4 THR A N 14
ATOM 19751 C CA . THR A 1 4 ? -2.380 -21.602 4.640 1.00 0.00 4 THR A CA 14
ATOM 19752 C C . THR A 1 4 ? -3.687 -21.222 3.955 1.00 0.00 4 THR A C 14
ATOM 19753 O O . THR A 1 4 ? -4.731 -21.822 4.212 1.00 0.00 4 THR A O 14
ATOM 19764 N N . ILE A 1 5 ? -3.628 -20.222 3.091 1.00 0.00 5 ILE A N 14
ATOM 19765 C CA . ILE A 1 5 ? -4.823 -19.695 2.448 1.00 0.00 5 ILE A CA 14
ATOM 19766 C C . ILE A 1 5 ? -4.645 -19.604 0.939 1.00 0.00 5 ILE A C 14
ATOM 19767 O O . ILE A 1 5 ? -3.556 -19.842 0.413 1.00 0.00 5 ILE A O 14
ATOM 19783 N N . PHE A 1 6 ? -5.714 -19.253 0.247 1.00 0.00 6 PHE A N 14
ATOM 19784 C CA . PHE A 1 6 ? -5.648 -19.035 -1.186 1.00 0.00 6 PHE A CA 14
ATOM 19785 C C . PHE A 1 6 ? -5.380 -17.564 -1.465 1.00 0.00 6 PHE A C 14
ATOM 19786 O O . PHE A 1 6 ? -6.254 -16.716 -1.277 1.00 0.00 6 PHE A O 14
ATOM 19803 N N . CYS A 1 7 ? -4.159 -17.262 -1.874 1.00 0.00 7 CYS A N 14
ATOM 19804 C CA . CYS A 1 7 ? -3.761 -15.887 -2.133 1.00 0.00 7 CYS A CA 14
ATOM 19805 C C . CYS A 1 7 ? -4.204 -15.452 -3.525 1.00 0.00 7 CYS A C 14
ATOM 19806 O O . CYS A 1 7 ? -4.117 -16.222 -4.475 1.00 0.00 7 CYS A O 14
ATOM 19814 N N . THR A 1 8 ? -4.670 -14.216 -3.639 1.00 0.00 8 THR A N 14
ATOM 19815 C CA . THR A 1 8 ? -5.212 -13.711 -4.895 1.00 0.00 8 THR A CA 14
ATOM 19816 C C . THR A 1 8 ? -4.124 -13.387 -5.917 1.00 0.00 8 THR A C 14
ATOM 19817 O O . THR A 1 8 ? -4.394 -13.316 -7.115 1.00 0.00 8 THR A O 14
ATOM 19828 N N . TYR A 1 9 ? -2.896 -13.194 -5.453 1.00 0.00 9 TYR A N 14
ATOM 19829 C CA . TYR A 1 9 ? -1.791 -12.918 -6.364 1.00 0.00 9 TYR A CA 14
ATOM 19830 C C . TYR A 1 9 ? -1.366 -14.187 -7.098 1.00 0.00 9 TYR A C 14
ATOM 19831 O O . TYR A 1 9 ? -1.252 -14.198 -8.321 1.00 0.00 9 TYR A O 14
ATOM 19849 N N . LEU A 1 10 ? -1.145 -15.257 -6.348 1.00 0.00 10 LEU A N 14
ATOM 19850 C CA . LEU A 1 10 ? -0.714 -16.521 -6.934 1.00 0.00 10 LEU A CA 14
ATOM 19851 C C . LEU A 1 10 ? -1.916 -17.340 -7.383 1.00 0.00 10 LEU A C 14
ATOM 19852 O O . LEU A 1 10 ? -1.782 -18.264 -8.185 1.00 0.00 10 LEU A O 14
ATOM 19868 N N . GLN A 1 11 ? -3.083 -17.000 -6.837 1.00 0.00 11 GLN A N 14
ATOM 19869 C CA . GLN A 1 11 ? -4.336 -17.680 -7.163 1.00 0.00 11 GLN A CA 14
ATOM 19870 C C . GLN A 1 11 ? -4.291 -19.144 -6.748 1.00 0.00 11 GLN A C 14
ATOM 19871 O O . GLN A 1 11 ? -4.970 -19.991 -7.332 1.00 0.00 11 GLN A O 14
ATOM 19885 N N . ARG A 1 12 ? -3.503 -19.437 -5.724 1.00 0.00 12 ARG A N 14
ATOM 19886 C CA . ARG A 1 12 ? -3.416 -20.790 -5.215 1.00 0.00 12 ARG A CA 14
ATOM 19887 C C . ARG A 1 12 ? -2.981 -20.805 -3.754 1.00 0.00 12 ARG A C 14
ATOM 19888 O O . ARG A 1 12 ? -2.690 -19.759 -3.161 1.00 0.00 12 ARG A O 14
ATOM 19909 N N . ASP A 1 13 ? -2.945 -22.006 -3.200 1.00 0.00 13 ASP A N 14
ATOM 19910 C CA . ASP A 1 13 ? -2.691 -22.234 -1.780 1.00 0.00 13 ASP A CA 14
ATOM 19911 C C . ASP A 1 13 ? -1.266 -21.837 -1.385 1.00 0.00 13 ASP A C 14
ATOM 19912 O O . ASP A 1 13 ? -0.293 -22.321 -1.968 1.00 0.00 13 ASP A O 14
ATOM 19921 N N . ALA A 1 14 ? -1.156 -20.950 -0.402 1.00 0.00 14 ALA A N 14
ATOM 19922 C CA . ALA A 1 14 ? 0.134 -20.461 0.073 1.00 0.00 14 ALA A CA 14
ATOM 19923 C C . ALA A 1 14 ? 0.011 -19.950 1.504 1.00 0.00 14 ALA A C 14
ATOM 19924 O O . ALA A 1 14 ? -1.099 -19.778 2.008 1.00 0.00 14 ALA A O 14
ATOM 19931 N N . GLU A 1 15 ? 1.140 -19.701 2.157 1.00 0.00 15 GLU A N 14
ATOM 19932 C CA . GLU A 1 15 ? 1.127 -19.225 3.533 1.00 0.00 15 GLU A CA 14
ATOM 19933 C C . GLU A 1 15 ? 0.611 -17.803 3.589 1.00 0.00 15 GLU A C 14
ATOM 19934 O O . GLU A 1 15 ? 1.135 -16.924 2.906 1.00 0.00 15 GLU A O 14
ATOM 19946 N N . GLY A 1 16 ? -0.411 -17.581 4.396 1.00 0.00 16 GLY A N 14
ATOM 19947 C CA . GLY A 1 16 ? -0.936 -16.244 4.568 1.00 0.00 16 GLY A CA 14
ATOM 19948 C C . GLY A 1 16 ? 0.011 -15.377 5.365 1.00 0.00 16 GLY A C 14
ATOM 19949 O O . GLY A 1 16 ? 0.886 -15.891 6.066 1.00 0.00 16 GLY A O 14
ATOM 19953 N N . GLN A 1 17 ? -0.144 -14.064 5.257 1.00 0.00 17 GLN A N 14
ATOM 19954 C CA . GLN A 1 17 ? 0.687 -13.145 6.018 1.00 0.00 17 GLN A CA 14
ATOM 19955 C C . GLN A 1 17 ? 0.372 -13.293 7.508 1.00 0.00 17 GLN A C 14
ATOM 19956 O O . GLN A 1 17 ? -0.659 -13.861 7.867 1.00 0.00 17 GLN A O 14
ATOM 19970 N N . ASP A 1 18 ? 1.252 -12.788 8.364 1.00 0.00 18 ASP A N 14
ATOM 19971 C CA . ASP A 1 18 ? 1.188 -13.086 9.794 1.00 0.00 18 ASP A CA 14
ATOM 19972 C C . ASP A 1 18 ? 0.040 -12.356 10.504 1.00 0.00 18 ASP A C 14
ATOM 19973 O O . ASP A 1 18 ? -1.090 -12.843 10.521 1.00 0.00 18 ASP A O 14
ATOM 19982 N N . PHE A 1 19 ? 0.315 -11.194 11.086 1.00 0.00 19 PHE A N 14
ATOM 19983 C CA . PHE A 1 19 ? -0.689 -10.496 11.883 1.00 0.00 19 PHE A CA 14
ATOM 19984 C C . PHE A 1 19 ? -0.534 -8.985 11.796 1.00 0.00 19 PHE A C 14
ATOM 19985 O O . PHE A 1 19 ? 0.253 -8.472 11.001 1.00 0.00 19 PHE A O 14
ATOM 20002 N N . GLN A 1 20 ? -1.298 -8.288 12.630 1.00 0.00 20 GLN A N 14
ATOM 20003 C CA . GLN A 1 20 ? -1.306 -6.834 12.652 1.00 0.00 20 GLN A CA 14
ATOM 20004 C C . GLN A 1 20 ? -0.006 -6.292 13.229 1.00 0.00 20 GLN A C 14
ATOM 20005 O O . GLN A 1 20 ? 0.148 -6.173 14.448 1.00 0.00 20 GLN A O 14
ATOM 20019 N N . LEU A 1 21 ? 0.935 -5.992 12.352 1.00 0.00 21 LEU A N 14
ATOM 20020 C CA . LEU A 1 21 ? 2.218 -5.451 12.769 1.00 0.00 21 LEU A CA 14
ATOM 20021 C C . LEU A 1 21 ? 2.342 -3.970 12.417 1.00 0.00 21 LEU A C 14
ATOM 20022 O O . LEU A 1 21 ? 3.341 -3.332 12.749 1.00 0.00 21 LEU A O 14
ATOM 20038 N N . TYR A 1 22 ? 1.320 -3.423 11.758 1.00 0.00 22 TYR A N 14
ATOM 20039 C CA . TYR A 1 22 ? 1.339 -2.015 11.360 1.00 0.00 22 TYR A CA 14
ATOM 20040 C C . TYR A 1 22 ? -0.035 -1.521 10.876 1.00 0.00 22 TYR A C 14
ATOM 20041 O O . TYR A 1 22 ? -0.545 -0.533 11.400 1.00 0.00 22 TYR A O 14
ATOM 20059 N N . PRO A 1 23 ? -0.672 -2.185 9.879 1.00 0.00 23 PRO A N 14
ATOM 20060 C CA . PRO A 1 23 ? -1.916 -1.695 9.290 1.00 0.00 23 PRO A CA 14
ATOM 20061 C C . PRO A 1 23 ? -3.152 -2.113 10.087 1.00 0.00 23 PRO A C 14
ATOM 20062 O O . PRO A 1 23 ? -3.040 -2.774 11.121 1.00 0.00 23 PRO A O 14
ATOM 20073 N N . GLY A 1 24 ? -4.327 -1.727 9.595 1.00 0.00 24 GLY A N 14
ATOM 20074 C CA . GLY A 1 24 ? -5.563 -2.029 10.291 1.00 0.00 24 GLY A CA 14
ATOM 20075 C C . GLY A 1 24 ? -6.423 -3.043 9.558 1.00 0.00 24 GLY A C 14
ATOM 20076 O O . GLY A 1 24 ? -5.942 -4.115 9.180 1.00 0.00 24 GLY A O 14
ATOM 20080 N N . GLU A 1 25 ? -7.691 -2.696 9.350 1.00 0.00 25 GLU A N 14
ATOM 20081 C CA . GLU A 1 25 ? -8.673 -3.612 8.765 1.00 0.00 25 GLU A CA 14
ATOM 20082 C C . GLU A 1 25 ? -8.265 -4.097 7.382 1.00 0.00 25 GLU A C 14
ATOM 20083 O O . GLU A 1 25 ? -8.332 -5.291 7.095 1.00 0.00 25 GLU A O 14
ATOM 20095 N N . LEU A 1 26 ? -7.839 -3.178 6.527 1.00 0.00 26 LEU A N 14
ATOM 20096 C CA . LEU A 1 26 ? -7.413 -3.540 5.183 1.00 0.00 26 LEU A CA 14
ATOM 20097 C C . LEU A 1 26 ? -6.180 -4.422 5.240 1.00 0.00 26 LEU A C 14
ATOM 20098 O O . LEU A 1 26 ? -6.023 -5.334 4.432 1.00 0.00 26 LEU A O 14
ATOM 20114 N N . GLY A 1 27 ? -5.329 -4.158 6.220 1.00 0.00 27 GLY A N 14
ATOM 20115 C CA . GLY A 1 27 ? -4.136 -4.953 6.397 1.00 0.00 27 GLY A CA 14
ATOM 20116 C C . GLY A 1 27 ? -4.463 -6.408 6.648 1.00 0.00 27 GLY A C 14
ATOM 20117 O O . GLY A 1 27 ? -4.023 -7.282 5.905 1.00 0.00 27 GLY A O 14
ATOM 20121 N N . LYS A 1 28 ? -5.271 -6.664 7.672 1.00 0.00 28 LYS A N 14
ATOM 20122 C CA . LYS A 1 28 ? -5.622 -8.031 8.039 1.00 0.00 28 LYS A CA 14
ATOM 20123 C C . LYS A 1 28 ? -6.418 -8.702 6.922 1.00 0.00 28 LYS A C 14
ATOM 20124 O O . LYS A 1 28 ? -6.256 -9.898 6.667 1.00 0.00 28 LYS A O 14
ATOM 20143 N N . ARG A 1 29 ? -7.260 -7.926 6.244 1.00 0.00 29 ARG A N 14
ATOM 20144 C CA . ARG A 1 29 ? -8.030 -8.444 5.125 1.00 0.00 29 ARG A CA 14
ATOM 20145 C C . ARG A 1 29 ? -7.095 -9.002 4.065 1.00 0.00 29 ARG A C 14
ATOM 20146 O O . ARG A 1 29 ? -7.196 -10.171 3.689 1.00 0.00 29 ARG A O 14
ATOM 20167 N N . ILE A 1 30 ? -6.166 -8.166 3.621 1.00 0.00 30 ILE A N 14
ATOM 20168 C CA . ILE A 1 30 ? -5.207 -8.551 2.596 1.00 0.00 30 ILE A CA 14
ATOM 20169 C C . ILE A 1 30 ? -4.326 -9.699 3.080 1.00 0.00 30 ILE A C 14
ATOM 20170 O O . ILE A 1 30 ? -4.011 -10.608 2.321 1.00 0.00 30 ILE A O 14
ATOM 20186 N N . TYR A 1 31 ? -3.962 -9.673 4.356 1.00 0.00 31 TYR A N 14
ATOM 20187 C CA . TYR A 1 31 ? -3.104 -10.707 4.936 1.00 0.00 31 TYR A CA 14
ATOM 20188 C C . TYR A 1 31 ? -3.755 -12.088 4.866 1.00 0.00 31 TYR A C 14
ATOM 20189 O O . TYR A 1 31 ? -3.064 -13.105 4.829 1.00 0.00 31 TYR A O 14
ATOM 20207 N N . ASN A 1 32 ? -5.080 -12.121 4.840 1.00 0.00 32 ASN A N 14
ATOM 20208 C CA . ASN A 1 32 ? -5.806 -13.386 4.780 1.00 0.00 32 ASN A CA 14
ATOM 20209 C C . ASN A 1 32 ? -6.016 -13.859 3.344 1.00 0.00 32 ASN A C 14
ATOM 20210 O O . ASN A 1 32 ? -6.523 -14.959 3.119 1.00 0.00 32 ASN A O 14
ATOM 20221 N N . GLU A 1 33 ? -5.636 -13.040 2.373 1.00 0.00 33 GLU A N 14
ATOM 20222 C CA . GLU A 1 33 ? -5.772 -13.424 0.971 1.00 0.00 33 GLU A CA 14
ATOM 20223 C C . GLU A 1 33 ? -4.488 -13.147 0.197 1.00 0.00 33 GLU A C 14
ATOM 20224 O O . GLU A 1 33 ? -4.467 -13.180 -1.033 1.00 0.00 33 GLU A O 14
ATOM 20236 N N . ILE A 1 34 ? -3.410 -12.897 0.928 1.00 0.00 34 ILE A N 14
ATOM 20237 C CA . ILE A 1 34 ? -2.111 -12.658 0.325 1.00 0.00 34 ILE A CA 14
ATOM 20238 C C . ILE A 1 34 ? -1.026 -13.433 1.061 1.00 0.00 34 ILE A C 14
ATOM 20239 O O . ILE A 1 34 ? -0.967 -13.438 2.292 1.00 0.00 34 ILE A O 14
ATOM 20255 N N . SER A 1 35 ? -0.180 -14.090 0.285 1.00 0.00 35 SER A N 14
ATOM 20256 C CA . SER A 1 35 ? 0.865 -14.944 0.815 1.00 0.00 35 SER A CA 14
ATOM 20257 C C . SER A 1 35 ? 2.013 -14.135 1.410 1.00 0.00 35 SER A C 14
ATOM 20258 O O . SER A 1 35 ? 2.201 -12.961 1.079 1.00 0.00 35 SER A O 14
ATOM 20266 N N . LYS A 1 36 ? 2.768 -14.785 2.296 1.00 0.00 36 LYS A N 14
ATOM 20267 C CA . LYS A 1 36 ? 4.024 -14.250 2.805 1.00 0.00 36 LYS A CA 14
ATOM 20268 C C . LYS A 1 36 ? 4.906 -13.819 1.642 1.00 0.00 36 LYS A C 14
ATOM 20269 O O . LYS A 1 36 ? 5.531 -12.758 1.681 1.00 0.00 36 LYS A O 14
ATOM 20288 N N . ASP A 1 37 ? 4.933 -14.659 0.610 1.00 0.00 37 ASP A N 14
ATOM 20289 C CA . ASP A 1 37 ? 5.714 -14.395 -0.590 1.00 0.00 37 ASP A CA 14
ATOM 20290 C C . ASP A 1 37 ? 5.184 -13.168 -1.309 1.00 0.00 37 ASP A C 14
ATOM 20291 O O . ASP A 1 37 ? 5.906 -12.199 -1.515 1.00 0.00 37 ASP A O 14
ATOM 20300 N N . ALA A 1 38 ? 3.902 -13.212 -1.652 1.00 0.00 38 ALA A N 14
ATOM 20301 C CA . ALA A 1 38 ? 3.263 -12.158 -2.436 1.00 0.00 38 ALA A CA 14
ATOM 20302 C C . ALA A 1 38 ? 3.396 -10.790 -1.773 1.00 0.00 38 ALA A C 14
ATOM 20303 O O . ALA A 1 38 ? 3.716 -9.801 -2.431 1.00 0.00 38 ALA A O 14
ATOM 20310 N N . TRP A 1 39 ? 3.155 -10.739 -0.468 1.00 0.00 39 TRP A N 14
ATOM 20311 C CA . TRP A 1 39 ? 3.228 -9.486 0.271 1.00 0.00 39 TRP A CA 14
ATOM 20312 C C . TRP A 1 39 ? 4.651 -8.933 0.258 1.00 0.00 39 TRP A C 14
ATOM 20313 O O . TRP A 1 39 ? 4.866 -7.738 0.039 1.00 0.00 39 TRP A O 14
ATOM 20334 N N . ALA A 1 40 ? 5.620 -9.817 0.470 1.00 0.00 40 ALA A N 14
ATOM 20335 C CA . ALA A 1 40 ? 7.019 -9.421 0.493 1.00 0.00 40 ALA A CA 14
ATOM 20336 C C . ALA A 1 40 ? 7.477 -8.979 -0.889 1.00 0.00 40 ALA A C 14
ATOM 20337 O O . ALA A 1 40 ? 8.210 -8.000 -1.024 1.00 0.00 40 ALA A O 14
ATOM 20344 N N . GLN A 1 41 ? 7.028 -9.707 -1.909 1.00 0.00 41 GLN A N 14
ATOM 20345 C CA . GLN A 1 41 ? 7.362 -9.395 -3.293 1.00 0.00 41 GLN A CA 14
ATOM 20346 C C . GLN A 1 41 ? 6.931 -7.982 -3.657 1.00 0.00 41 GLN A C 14
ATOM 20347 O O . GLN A 1 41 ? 7.697 -7.231 -4.263 1.00 0.00 41 GLN A O 14
ATOM 20361 N N . TRP A 1 42 ? 5.709 -7.619 -3.277 1.00 0.00 42 TRP A N 14
ATOM 20362 C CA . TRP A 1 42 ? 5.196 -6.290 -3.576 1.00 0.00 42 TRP A CA 14
ATOM 20363 C C . TRP A 1 42 ? 6.030 -5.211 -2.894 1.00 0.00 42 TRP A C 14
ATOM 20364 O O . TRP A 1 42 ? 6.452 -4.250 -3.538 1.00 0.00 42 TRP A O 14
ATOM 20385 N N . GLN A 1 43 ? 6.279 -5.370 -1.600 1.00 0.00 43 GLN A N 14
ATOM 20386 C CA . GLN A 1 43 ? 7.072 -4.393 -0.863 1.00 0.00 43 GLN A CA 14
ATOM 20387 C C . GLN A 1 43 ? 8.468 -4.288 -1.460 1.00 0.00 43 GLN A C 14
ATOM 20388 O O . GLN A 1 43 ? 8.999 -3.194 -1.635 1.00 0.00 43 GLN A O 14
ATOM 20402 N N . HIS A 1 44 ? 9.042 -5.438 -1.791 1.00 0.00 44 HIS A N 14
ATOM 20403 C CA . HIS A 1 44 ? 10.373 -5.510 -2.387 1.00 0.00 44 HIS A CA 14
ATOM 20404 C C . HIS A 1 44 ? 10.397 -4.749 -3.713 1.00 0.00 44 HIS A C 14
ATOM 20405 O O . HIS A 1 44 ? 11.291 -3.939 -3.966 1.00 0.00 44 HIS A O 14
ATOM 20420 N N . LYS A 1 45 ? 9.393 -5.013 -4.540 1.00 0.00 45 LYS A N 14
ATOM 20421 C CA . LYS A 1 45 ? 9.257 -4.351 -5.830 1.00 0.00 45 LYS A CA 14
ATOM 20422 C C . LYS A 1 45 ? 9.096 -2.846 -5.650 1.00 0.00 45 LYS A C 14
ATOM 20423 O O . LYS A 1 45 ? 9.836 -2.060 -6.237 1.00 0.00 45 LYS A O 14
ATOM 20442 N N . GLN A 1 46 ? 8.141 -2.451 -4.816 1.00 0.00 46 GLN A N 14
ATOM 20443 C CA . GLN A 1 46 ? 7.836 -1.043 -4.615 1.00 0.00 46 GLN A CA 14
ATOM 20444 C C . GLN A 1 46 ? 9.026 -0.298 -4.018 1.00 0.00 46 GLN A C 14
ATOM 20445 O O . GLN A 1 46 ? 9.278 0.841 -4.376 1.00 0.00 46 GLN A O 14
ATOM 20459 N N . THR A 1 47 ? 9.760 -0.943 -3.118 1.00 0.00 47 THR A N 14
ATOM 20460 C CA . THR A 1 47 ? 10.957 -0.334 -2.542 1.00 0.00 47 THR A CA 14
ATOM 20461 C C . THR A 1 47 ? 11.937 0.068 -3.648 1.00 0.00 47 THR A C 14
ATOM 20462 O O . THR A 1 47 ? 12.483 1.178 -3.648 1.00 0.00 47 THR A O 14
ATOM 20473 N N . MET A 1 48 ? 12.132 -0.835 -4.602 1.00 0.00 48 MET A N 14
ATOM 20474 C CA . MET A 1 48 ? 12.976 -0.558 -5.753 1.00 0.00 48 MET A CA 14
ATOM 20475 C C . MET A 1 48 ? 12.387 0.588 -6.568 1.00 0.00 48 MET A C 14
ATOM 20476 O O . MET A 1 48 ? 13.097 1.509 -6.967 1.00 0.00 48 MET A O 14
ATOM 20490 N N . LEU A 1 49 ? 11.076 0.535 -6.784 1.00 0.00 49 LEU A N 14
ATOM 20491 C CA . LEU A 1 49 ? 10.374 1.561 -7.551 1.00 0.00 49 LEU A CA 14
ATOM 20492 C C . LEU A 1 49 ? 10.487 2.937 -6.893 1.00 0.00 49 LEU A C 14
ATOM 20493 O O . LEU A 1 49 ? 10.632 3.938 -7.583 1.00 0.00 49 LEU A O 14
ATOM 20509 N N . ILE A 1 50 ? 10.428 2.984 -5.569 1.00 0.00 50 ILE A N 14
ATOM 20510 C CA . ILE A 1 50 ? 10.565 4.242 -4.840 1.00 0.00 50 ILE A CA 14
ATOM 20511 C C . ILE A 1 50 ? 11.946 4.850 -5.079 1.00 0.00 50 ILE A C 14
ATOM 20512 O O . ILE A 1 50 ? 12.085 6.064 -5.201 1.00 0.00 50 ILE A O 14
ATOM 20528 N N . ASN A 1 51 ? 12.955 3.999 -5.172 1.00 0.00 51 ASN A N 14
ATOM 20529 C CA . ASN A 1 51 ? 14.318 4.456 -5.433 1.00 0.00 51 ASN A CA 14
ATOM 20530 C C . ASN A 1 51 ? 14.503 4.829 -6.898 1.00 0.00 51 ASN A C 14
ATOM 20531 O O . ASN A 1 51 ? 15.346 5.657 -7.235 1.00 0.00 51 ASN A O 14
ATOM 20542 N N . GLU A 1 52 ? 13.715 4.213 -7.765 1.00 0.00 52 GLU A N 14
ATOM 20543 C CA . GLU A 1 52 ? 13.800 4.472 -9.197 1.00 0.00 52 GLU A CA 14
ATOM 20544 C C . GLU A 1 52 ? 12.988 5.701 -9.589 1.00 0.00 52 GLU A C 14
ATOM 20545 O O . GLU A 1 52 ? 13.482 6.591 -10.286 1.00 0.00 52 GLU A O 14
ATOM 20557 N N . LYS A 1 53 ? 11.748 5.757 -9.127 1.00 0.00 53 LYS A N 14
ATOM 20558 C CA . LYS A 1 53 ? 10.884 6.893 -9.403 1.00 0.00 53 LYS A CA 14
ATOM 20559 C C . LYS A 1 53 ? 11.336 8.091 -8.576 1.00 0.00 53 LYS A C 14
ATOM 20560 O O . LYS A 1 53 ? 11.178 9.240 -8.992 1.00 0.00 53 LYS A O 14
ATOM 20579 N N . LYS A 1 54 ? 11.926 7.790 -7.419 1.00 0.00 54 LYS A N 14
ATOM 20580 C CA . LYS A 1 54 ? 12.332 8.798 -6.442 1.00 0.00 54 LYS A CA 14
ATOM 20581 C C . LYS A 1 54 ? 11.184 9.742 -6.121 1.00 0.00 54 LYS A C 14
ATOM 20582 O O . LYS A 1 54 ? 11.113 10.872 -6.611 1.00 0.00 54 LYS A O 14
ATOM 20601 N N . LEU A 1 55 ? 10.274 9.246 -5.300 1.00 0.00 55 LEU A N 14
ATOM 20602 C CA . LEU A 1 55 ? 9.080 9.979 -4.931 1.00 0.00 55 LEU A CA 14
ATOM 20603 C C . LEU A 1 55 ? 8.947 10.072 -3.418 1.00 0.00 55 LEU A C 14
ATOM 20604 O O . LEU A 1 55 ? 9.485 9.241 -2.681 1.00 0.00 55 LEU A O 14
ATOM 20620 N N . ASN A 1 56 ? 8.238 11.092 -2.964 1.00 0.00 56 ASN A N 14
ATOM 20621 C CA . ASN A 1 56 ? 8.011 11.297 -1.541 1.00 0.00 56 ASN A CA 14
ATOM 20622 C C . ASN A 1 56 ? 6.641 10.756 -1.153 1.00 0.00 56 ASN A C 14
ATOM 20623 O O . ASN A 1 56 ? 5.619 11.209 -1.680 1.00 0.00 56 ASN A O 14
ATOM 20634 N N . MET A 1 57 ? 6.613 9.790 -0.244 1.00 0.00 57 MET A N 14
ATOM 20635 C CA . MET A 1 57 ? 5.353 9.208 0.215 1.00 0.00 57 MET A CA 14
ATOM 20636 C C . MET A 1 57 ? 4.615 10.160 1.149 1.00 0.00 57 MET A C 14
ATOM 20637 O O . MET A 1 57 ? 3.475 9.906 1.542 1.00 0.00 57 MET A O 14
ATOM 20651 N N . MET A 1 58 ? 5.277 11.253 1.505 1.00 0.00 58 MET A N 14
ATOM 20652 C CA . MET A 1 58 ? 4.675 12.287 2.334 1.00 0.00 58 MET A CA 14
ATOM 20653 C C . MET A 1 58 ? 3.511 12.948 1.599 1.00 0.00 58 MET A C 14
ATOM 20654 O O . MET A 1 58 ? 2.526 13.356 2.211 1.00 0.00 58 MET A O 14
ATOM 20668 N N . ASN A 1 59 ? 3.630 13.032 0.282 1.00 0.00 59 ASN A N 14
ATOM 20669 C CA . ASN A 1 59 ? 2.604 13.654 -0.545 1.00 0.00 59 ASN A CA 14
ATOM 20670 C C . ASN A 1 59 ? 1.472 12.670 -0.813 1.00 0.00 59 ASN A C 14
ATOM 20671 O O . ASN A 1 59 ? 1.720 11.501 -1.125 1.00 0.00 59 ASN A O 14
ATOM 20682 N N . ALA A 1 60 ? 0.237 13.151 -0.704 1.00 0.00 60 ALA A N 14
ATOM 20683 C CA . ALA A 1 60 ? -0.947 12.322 -0.920 1.00 0.00 60 ALA A CA 14
ATOM 20684 C C . ALA A 1 60 ? -0.950 11.721 -2.323 1.00 0.00 60 ALA A C 14
ATOM 20685 O O . ALA A 1 60 ? -1.479 10.627 -2.536 1.00 0.00 60 ALA A O 14
ATOM 20692 N N . GLU A 1 61 ? -0.352 12.453 -3.268 1.00 0.00 61 GLU A N 14
ATOM 20693 C CA . GLU A 1 61 ? -0.170 11.979 -4.641 1.00 0.00 61 GLU A CA 14
ATOM 20694 C C . GLU A 1 61 ? 0.362 10.550 -4.666 1.00 0.00 61 GLU A C 14
ATOM 20695 O O . GLU A 1 61 ? -0.245 9.648 -5.247 1.00 0.00 61 GLU A O 14
ATOM 20707 N N . HIS A 1 62 ? 1.490 10.357 -4.002 1.00 0.00 62 HIS A N 14
ATOM 20708 C CA . HIS A 1 62 ? 2.213 9.099 -4.072 1.00 0.00 62 HIS A CA 14
ATOM 20709 C C . HIS A 1 62 ? 1.667 8.104 -3.060 1.00 0.00 62 HIS A C 14
ATOM 20710 O O . HIS A 1 62 ? 1.839 6.897 -3.211 1.00 0.00 62 HIS A O 14
ATOM 20725 N N . ARG A 1 63 ? 0.991 8.617 -2.039 1.00 0.00 63 ARG A N 14
ATOM 20726 C CA . ARG A 1 63 ? 0.389 7.765 -1.024 1.00 0.00 63 ARG A CA 14
ATOM 20727 C C . ARG A 1 63 ? -0.717 6.917 -1.637 1.00 0.00 63 ARG A C 14
ATOM 20728 O O . ARG A 1 63 ? -0.740 5.696 -1.474 1.00 0.00 63 ARG A O 14
ATOM 20749 N N . LYS A 1 64 ? -1.626 7.559 -2.360 1.00 0.00 64 LYS A N 14
ATOM 20750 C CA . LYS A 1 64 ? -2.706 6.828 -2.999 1.00 0.00 64 LYS A CA 14
ATOM 20751 C C . LYS A 1 64 ? -2.180 6.085 -4.221 1.00 0.00 64 LYS A C 14
ATOM 20752 O O . LYS A 1 64 ? -2.735 5.067 -4.615 1.00 0.00 64 LYS A O 14
ATOM 20771 N N . LEU A 1 65 ? -1.107 6.602 -4.818 1.00 0.00 65 LEU A N 14
ATOM 20772 C CA . LEU A 1 65 ? -0.452 5.919 -5.925 1.00 0.00 65 LEU A CA 14
ATOM 20773 C C . LEU A 1 65 ? 0.022 4.543 -5.473 1.00 0.00 65 LEU A C 14
ATOM 20774 O O . LEU A 1 65 ? -0.201 3.542 -6.157 1.00 0.00 65 LEU A O 14
ATOM 20790 N N . LEU A 1 66 ? 0.661 4.508 -4.305 1.00 0.00 66 LEU A N 14
ATOM 20791 C CA . LEU A 1 66 ? 1.076 3.260 -3.685 1.00 0.00 66 LEU A CA 14
ATOM 20792 C C . LEU A 1 66 ? -0.114 2.321 -3.531 1.00 0.00 66 LEU A C 14
ATOM 20793 O O . LEU A 1 66 ? -0.027 1.134 -3.855 1.00 0.00 66 LEU A O 14
ATOM 20809 N N . GLU A 1 67 ? -1.225 2.864 -3.040 1.00 0.00 67 GLU A N 14
ATOM 20810 C CA . GLU A 1 67 ? -2.452 2.096 -2.873 1.00 0.00 67 GLU A CA 14
ATOM 20811 C C . GLU A 1 67 ? -2.921 1.526 -4.208 1.00 0.00 67 GLU A C 14
ATOM 20812 O O . GLU A 1 67 ? -3.171 0.328 -4.323 1.00 0.00 67 GLU A O 14
ATOM 20824 N N . GLN A 1 68 ? -3.013 2.385 -5.216 1.00 0.00 68 GLN A N 14
ATOM 20825 C CA . GLN A 1 68 ? -3.493 1.980 -6.533 1.00 0.00 68 GLN A CA 14
ATOM 20826 C C . GLN A 1 68 ? -2.624 0.872 -7.120 1.00 0.00 68 GLN A C 14
ATOM 20827 O O . GLN A 1 68 ? -3.142 -0.113 -7.650 1.00 0.00 68 GLN A O 14
ATOM 20841 N N . GLU A 1 69 ? -1.305 1.021 -7.016 1.00 0.00 69 GLU A N 14
ATOM 20842 C CA . GLU A 1 69 ? -0.390 0.003 -7.519 1.00 0.00 69 GLU A CA 14
ATOM 20843 C C . GLU A 1 69 ? -0.529 -1.283 -6.703 1.00 0.00 69 GLU A C 14
ATOM 20844 O O . GLU A 1 69 ? -0.501 -2.385 -7.251 1.00 0.00 69 GLU A O 14
ATOM 20856 N N . MET A 1 70 ? -0.700 -1.132 -5.394 1.00 0.00 70 MET A N 14
ATOM 20857 C CA . MET A 1 70 ? -0.848 -2.271 -4.491 1.00 0.00 70 MET A CA 14
ATOM 20858 C C . MET A 1 70 ? -2.098 -3.075 -4.832 1.00 0.00 70 MET A C 14
ATOM 20859 O O . MET A 1 70 ? -2.049 -4.300 -4.963 1.00 0.00 70 MET A O 14
ATOM 20873 N N . VAL A 1 71 ? -3.210 -2.371 -4.990 1.00 0.00 71 VAL A N 14
ATOM 20874 C CA . VAL A 1 71 ? -4.483 -3.002 -5.313 1.00 0.00 71 VAL A CA 14
ATOM 20875 C C . VAL A 1 71 ? -4.432 -3.633 -6.705 1.00 0.00 71 VAL A C 14
ATOM 20876 O O . VAL A 1 71 ? -5.160 -4.576 -6.997 1.00 0.00 71 VAL A O 14
ATOM 20889 N N . SER A 1 72 ? -3.556 -3.124 -7.556 1.00 0.00 72 SER A N 14
ATOM 20890 C CA . SER A 1 72 ? -3.407 -3.668 -8.897 1.00 0.00 72 SER A CA 14
ATOM 20891 C C . SER A 1 72 ? -2.556 -4.936 -8.873 1.00 0.00 72 SER A C 14
ATOM 20892 O O . SER A 1 72 ? -2.784 -5.861 -9.646 1.00 0.00 72 SER A O 14
ATOM 20900 N N . PHE A 1 73 ? -1.589 -4.977 -7.970 1.00 0.00 73 PHE A N 14
ATOM 20901 C CA . PHE A 1 73 ? -0.641 -6.081 -7.919 1.00 0.00 73 PHE A CA 14
ATOM 20902 C C . PHE A 1 73 ? -1.174 -7.239 -7.077 1.00 0.00 73 PHE A C 14
ATOM 20903 O O . PHE A 1 73 ? -1.201 -8.382 -7.529 1.00 0.00 73 PHE A O 14
ATOM 20920 N N . LEU A 1 74 ? -1.610 -6.936 -5.864 1.00 0.00 74 LEU A N 14
ATOM 20921 C CA . LEU A 1 74 ? -2.001 -7.972 -4.912 1.00 0.00 74 LEU A CA 14
ATOM 20922 C C . LEU A 1 74 ? -3.494 -8.284 -4.984 1.00 0.00 74 LEU A C 14
ATOM 20923 O O . LEU A 1 74 ? -3.905 -9.437 -4.849 1.00 0.00 74 LEU A O 14
ATOM 20939 N N . PHE A 1 75 ? -4.299 -7.257 -5.205 1.00 0.00 75 PHE A N 14
ATOM 20940 C CA . PHE A 1 75 ? -5.749 -7.395 -5.135 1.00 0.00 75 PHE A CA 14
ATOM 20941 C C . PHE A 1 75 ? -6.331 -7.757 -6.505 1.00 0.00 75 PHE A C 14
ATOM 20942 O O . PHE A 1 75 ? -7.213 -8.614 -6.607 1.00 0.00 75 PHE A O 14
ATOM 20959 N N . GLU A 1 76 ? -5.824 -7.093 -7.547 1.00 0.00 76 GLU A N 14
ATOM 20960 C CA . GLU A 1 76 ? -6.282 -7.301 -8.925 1.00 0.00 76 GLU A CA 14
ATOM 20961 C C . GLU A 1 76 ? -7.748 -6.910 -9.092 1.00 0.00 76 GLU A C 14
ATOM 20962 O O . GLU A 1 76 ? -8.435 -7.376 -10.005 1.00 0.00 76 GLU A O 14
ATOM 20974 N N . GLY A 1 77 ? -8.213 -6.030 -8.218 1.00 0.00 77 GLY A N 14
ATOM 20975 C CA . GLY A 1 77 ? -9.572 -5.536 -8.302 1.00 0.00 77 GLY A CA 14
ATOM 20976 C C . GLY A 1 77 ? -9.625 -4.035 -8.123 1.00 0.00 77 GLY A C 14
ATOM 20977 O O . GLY A 1 77 ? -10.174 -3.535 -7.142 1.00 0.00 77 GLY A O 14
ATOM 20981 N N . LYS A 1 78 ? -9.047 -3.316 -9.071 1.00 0.00 78 LYS A N 14
ATOM 20982 C CA . LYS A 1 78 ? -8.955 -1.866 -8.982 1.00 0.00 78 LYS A CA 14
ATOM 20983 C C . LYS A 1 78 ? -9.665 -1.189 -10.146 1.00 0.00 78 LYS A C 14
ATOM 20984 O O . LYS A 1 78 ? -9.450 -1.527 -11.310 1.00 0.00 78 LYS A O 14
ATOM 21003 N N . ASP A 1 79 ? -10.527 -0.245 -9.812 1.00 0.00 79 ASP A N 14
ATOM 21004 C CA . ASP A 1 79 ? -11.260 0.517 -10.811 1.00 0.00 79 ASP A CA 14
ATOM 21005 C C . ASP A 1 79 ? -10.617 1.883 -10.998 1.00 0.00 79 ASP A C 14
ATOM 21006 O O . ASP A 1 79 ? -10.802 2.538 -12.024 1.00 0.00 79 ASP A O 14
ATOM 21015 N N . VAL A 1 80 ? -9.855 2.301 -9.992 1.00 0.00 80 VAL A N 14
ATOM 21016 C CA . VAL A 1 80 ? -9.197 3.598 -10.005 1.00 0.00 80 VAL A CA 14
ATOM 21017 C C . VAL A 1 80 ? -8.142 3.652 -11.103 1.00 0.00 80 VAL A C 14
ATOM 21018 O O . VAL A 1 80 ? -7.303 2.757 -11.213 1.00 0.00 80 VAL A O 14
ATOM 21031 N N . HIS A 1 81 ? -8.196 4.699 -11.914 1.00 0.00 81 HIS A N 14
ATOM 21032 C CA . HIS A 1 81 ? -7.263 4.861 -13.019 1.00 0.00 81 HIS A CA 14
ATOM 21033 C C . HIS A 1 81 ? -5.866 5.181 -12.495 1.00 0.00 81 HIS A C 14
ATOM 21034 O O . HIS A 1 81 ? -5.652 6.201 -11.834 1.00 0.00 81 HIS A O 14
ATOM 21049 N N . ILE A 1 82 ? -4.922 4.293 -12.778 1.00 0.00 82 ILE A N 14
ATOM 21050 C CA . ILE A 1 82 ? -3.557 4.454 -12.304 1.00 0.00 82 ILE A CA 14
ATOM 21051 C C . ILE A 1 82 ? -2.763 5.340 -13.254 1.00 0.00 82 ILE A C 14
ATOM 21052 O O . ILE A 1 82 ? -2.513 4.969 -14.402 1.00 0.00 82 ILE A O 14
ATOM 21068 N N . GLU A 1 83 ? -2.387 6.517 -12.772 1.00 0.00 83 GLU A N 14
ATOM 21069 C CA . GLU A 1 83 ? -1.623 7.459 -13.571 1.00 0.00 83 GLU A CA 14
ATOM 21070 C C . GLU A 1 83 ? -1.059 8.550 -12.676 1.00 0.00 83 GLU A C 14
ATOM 21071 O O . GLU A 1 83 ? 0.139 8.823 -12.685 1.00 0.00 83 GLU A O 14
ATOM 21083 N N . GLY A 1 84 ? -1.936 9.157 -11.890 1.00 0.00 84 GLY A N 14
ATOM 21084 C CA . GLY A 1 84 ? -1.517 10.179 -10.955 1.00 0.00 84 GLY A CA 14
ATOM 21085 C C . GLY A 1 84 ? -2.548 11.273 -10.826 1.00 0.00 84 GLY A C 14
ATOM 21086 O O . GLY A 1 84 ? -3.266 11.558 -11.785 1.00 0.00 84 GLY A O 14
ATOM 21090 N N . TYR A 1 85 ? -2.628 11.873 -9.637 1.00 0.00 85 TYR A N 14
ATOM 21091 C CA . TYR A 1 85 ? -3.579 12.952 -9.367 1.00 0.00 85 TYR A CA 14
ATOM 21092 C C . TYR A 1 85 ? -5.010 12.483 -9.619 1.00 0.00 85 TYR A C 14
ATOM 21093 O O . TYR A 1 85 ? -5.294 11.280 -9.585 1.00 0.00 85 TYR A O 14
ATOM 21111 N N . THR A 1 86 ? -5.915 13.423 -9.829 1.00 0.00 86 THR A N 14
ATOM 21112 C CA . THR A 1 86 ? -7.267 13.080 -10.221 1.00 0.00 86 THR A CA 14
ATOM 21113 C C . THR A 1 86 ? -7.299 12.836 -11.726 1.00 0.00 86 THR A C 14
ATOM 21114 O O . THR A 1 86 ? -7.047 13.752 -12.509 1.00 0.00 86 THR A O 14
ATOM 21125 N N . PRO A 1 87 ? -7.601 11.591 -12.137 1.00 0.00 87 PRO A N 14
ATOM 21126 C CA . PRO A 1 87 ? -7.443 11.133 -13.524 1.00 0.00 87 PRO A CA 14
ATOM 21127 C C . PRO A 1 87 ? -8.045 12.078 -14.566 1.00 0.00 87 PRO A C 14
ATOM 21128 O O . PRO A 1 87 ? -7.309 12.725 -15.312 1.00 0.00 87 PRO A O 14
ATOM 21139 N N . GLU A 1 88 ? -9.369 12.166 -14.620 1.00 0.00 88 GLU A N 14
ATOM 21140 C CA . GLU A 1 88 ? -10.021 12.992 -15.628 1.00 0.00 88 GLU A CA 14
ATOM 21141 C C . GLU A 1 88 ? -10.776 14.172 -15.017 1.00 0.00 88 GLU A C 14
ATOM 21142 O O . GLU A 1 88 ? -10.319 15.311 -15.094 1.00 0.00 88 GLU A O 14
ATOM 21154 N N . ASP A 1 89 ? -11.926 13.905 -14.418 1.00 0.00 89 ASP A N 14
ATOM 21155 C CA . ASP A 1 89 ? -12.784 14.967 -13.912 1.00 0.00 89 ASP A CA 14
ATOM 21156 C C . ASP A 1 89 ? -12.647 15.105 -12.404 1.00 0.00 89 ASP A C 14
ATOM 21157 O O . ASP A 1 89 ? -12.777 14.127 -11.666 1.00 0.00 89 ASP A O 14
ATOM 21166 N N . LYS A 1 90 ? -12.373 16.321 -11.954 1.00 0.00 90 LYS A N 14
ATOM 21167 C CA . LYS A 1 90 ? -12.238 16.594 -10.531 1.00 0.00 90 LYS A CA 14
ATOM 21168 C C . LYS A 1 90 ? -13.594 16.880 -9.907 1.00 0.00 90 LYS A C 14
ATOM 21169 O O . LYS A 1 90 ? -14.277 17.836 -10.280 1.00 0.00 90 LYS A O 14
ATOM 21188 N N . LYS A 1 91 ? -13.986 16.032 -8.972 1.00 0.00 91 LYS A N 14
ATOM 21189 C CA . LYS A 1 91 ? -15.201 16.243 -8.209 1.00 0.00 91 LYS A CA 14
ATOM 21190 C C . LYS A 1 91 ? -14.851 16.831 -6.854 1.00 0.00 91 LYS A C 14
ATOM 21191 O O . LYS A 1 91 ? -14.437 16.058 -5.963 1.00 0.00 91 LYS A O 14
ATOM 21211 N N . MET A 1 1 ? 1.986 -24.491 10.887 1.00 0.00 1 MET A N 15
ATOM 21212 C CA . MET A 1 1 ? 1.956 -24.424 9.406 1.00 0.00 1 MET A CA 15
ATOM 21213 C C . MET A 1 1 ? 1.354 -23.096 8.946 1.00 0.00 1 MET A C 15
ATOM 21214 O O . MET A 1 1 ? 1.134 -22.886 7.752 1.00 0.00 1 MET A O 15
ATOM 21230 N N . SER A 1 2 ? 1.101 -22.201 9.906 1.00 0.00 2 SER A N 15
ATOM 21231 C CA . SER A 1 2 ? 0.484 -20.905 9.632 1.00 0.00 2 SER A CA 15
ATOM 21232 C C . SER A 1 2 ? -0.956 -21.099 9.146 1.00 0.00 2 SER A C 15
ATOM 21233 O O . SER A 1 2 ? -1.457 -22.223 9.110 1.00 0.00 2 SER A O 15
ATOM 21241 N N . ARG A 1 3 ? -1.639 -20.014 8.806 1.00 0.00 3 ARG A N 15
ATOM 21242 C CA . ARG A 1 3 ? -3.002 -20.124 8.302 1.00 0.00 3 ARG A CA 15
ATOM 21243 C C . ARG A 1 3 ? -2.996 -20.403 6.805 1.00 0.00 3 ARG A C 15
ATOM 21244 O O . ARG A 1 3 ? -2.368 -19.683 6.029 1.00 0.00 3 ARG A O 15
ATOM 21265 N N . THR A 1 4 ? -3.680 -21.465 6.414 1.00 0.00 4 THR A N 15
ATOM 21266 C CA . THR A 1 4 ? -3.768 -21.847 5.017 1.00 0.00 4 THR A CA 15
ATOM 21267 C C . THR A 1 4 ? -4.919 -21.116 4.332 1.00 0.00 4 THR A C 15
ATOM 21268 O O . THR A 1 4 ? -6.092 -21.444 4.527 1.00 0.00 4 THR A O 15
ATOM 21279 N N . ILE A 1 5 ? -4.575 -20.112 3.546 1.00 0.00 5 ILE A N 15
ATOM 21280 C CA . ILE A 1 5 ? -5.559 -19.253 2.914 1.00 0.00 5 ILE A CA 15
ATOM 21281 C C . ILE A 1 5 ? -5.479 -19.337 1.396 1.00 0.00 5 ILE A C 15
ATOM 21282 O O . ILE A 1 5 ? -4.522 -19.882 0.845 1.00 0.00 5 ILE A O 15
ATOM 21298 N N . PHE A 1 6 ? -6.487 -18.801 0.727 1.00 0.00 6 PHE A N 15
ATOM 21299 C CA . PHE A 1 6 ? -6.509 -18.784 -0.726 1.00 0.00 6 PHE A CA 15
ATOM 21300 C C . PHE A 1 6 ? -5.920 -17.478 -1.235 1.00 0.00 6 PHE A C 15
ATOM 21301 O O . PHE A 1 6 ? -6.578 -16.436 -1.213 1.00 0.00 6 PHE A O 15
ATOM 21318 N N . CYS A 1 7 ? -4.670 -17.530 -1.669 1.00 0.00 7 CYS A N 15
ATOM 21319 C CA . CYS A 1 7 ? -3.982 -16.340 -2.141 1.00 0.00 7 CYS A CA 15
ATOM 21320 C C . CYS A 1 7 ? -4.522 -15.909 -3.500 1.00 0.00 7 CYS A C 15
ATOM 21321 O O . CYS A 1 7 ? -4.626 -16.719 -4.418 1.00 0.00 7 CYS A O 15
ATOM 21329 N N . THR A 1 8 ? -4.850 -14.630 -3.618 1.00 0.00 8 THR A N 15
ATOM 21330 C CA . THR A 1 8 ? -5.414 -14.076 -4.842 1.00 0.00 8 THR A CA 15
ATOM 21331 C C . THR A 1 8 ? -4.428 -14.142 -6.008 1.00 0.00 8 THR A C 15
ATOM 21332 O O . THR A 1 8 ? -4.800 -14.462 -7.135 1.00 0.00 8 THR A O 15
ATOM 21343 N N . TYR A 1 9 ? -3.168 -13.841 -5.733 1.00 0.00 9 TYR A N 15
ATOM 21344 C CA . TYR A 1 9 ? -2.159 -13.800 -6.780 1.00 0.00 9 TYR A CA 15
ATOM 21345 C C . TYR A 1 9 ? -1.752 -15.209 -7.207 1.00 0.00 9 TYR A C 15
ATOM 21346 O O . TYR A 1 9 ? -1.532 -15.470 -8.391 1.00 0.00 9 TYR A O 15
ATOM 21364 N N . LEU A 1 10 ? -1.668 -16.120 -6.245 1.00 0.00 10 LEU A N 15
ATOM 21365 C CA . LEU A 1 10 ? -1.229 -17.483 -6.525 1.00 0.00 10 LEU A CA 15
ATOM 21366 C C . LEU A 1 10 ? -2.380 -18.360 -6.997 1.00 0.00 10 LEU A C 15
ATOM 21367 O O . LEU A 1 10 ? -2.179 -19.262 -7.810 1.00 0.00 10 LEU A O 15
ATOM 21383 N N . GLN A 1 11 ? -3.577 -18.087 -6.480 1.00 0.00 11 GLN A N 15
ATOM 21384 C CA . GLN A 1 11 ? -4.754 -18.918 -6.739 1.00 0.00 11 GLN A CA 15
ATOM 21385 C C . GLN A 1 11 ? -4.533 -20.323 -6.189 1.00 0.00 11 GLN A C 15
ATOM 21386 O O . GLN A 1 11 ? -5.044 -21.307 -6.719 1.00 0.00 11 GLN A O 15
ATOM 21400 N N . ARG A 1 12 ? -3.777 -20.389 -5.100 1.00 0.00 12 ARG A N 15
ATOM 21401 C CA . ARG A 1 12 ? -3.451 -21.645 -4.438 1.00 0.00 12 ARG A CA 15
ATOM 21402 C C . ARG A 1 12 ? -3.610 -21.486 -2.934 1.00 0.00 12 ARG A C 15
ATOM 21403 O O . ARG A 1 12 ? -3.886 -20.386 -2.445 1.00 0.00 12 ARG A O 15
ATOM 214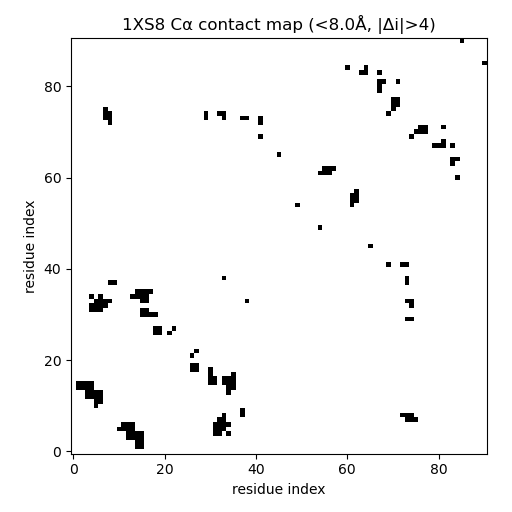24 N N . ASP A 1 13 ? -3.417 -22.576 -2.208 1.00 0.00 13 ASP A N 15
ATOM 21425 C CA . ASP A 1 13 ? -3.412 -22.527 -0.756 1.00 0.00 13 ASP A CA 15
ATOM 21426 C C . ASP A 1 13 ? -2.023 -22.140 -0.280 1.00 0.00 13 ASP A C 15
ATOM 21427 O O . ASP A 1 13 ? -1.042 -22.816 -0.595 1.00 0.00 13 ASP A O 15
ATOM 21436 N N . ALA A 1 14 ? -1.938 -21.052 0.459 1.00 0.00 14 ALA A N 15
ATOM 21437 C CA . ALA A 1 14 ? -0.659 -20.555 0.941 1.00 0.00 14 ALA A CA 15
ATOM 21438 C C . ALA A 1 14 ? -0.798 -20.032 2.362 1.00 0.00 14 ALA A C 15
ATOM 21439 O O . ALA A 1 14 ? -1.906 -19.956 2.889 1.00 0.00 14 ALA A O 15
ATOM 21446 N N . GLU A 1 15 ? 0.315 -19.672 2.981 1.00 0.00 15 GLU A N 15
ATOM 21447 C CA . GLU A 1 15 ? 0.282 -19.152 4.338 1.00 0.00 15 GLU A CA 15
ATOM 21448 C C . GLU A 1 15 ? -0.161 -17.697 4.329 1.00 0.00 15 GLU A C 15
ATOM 21449 O O . GLU A 1 15 ? 0.180 -16.946 3.415 1.00 0.00 15 GLU A O 15
ATOM 21461 N N . GLY A 1 16 ? -0.919 -17.302 5.343 1.00 0.00 16 GLY A N 15
ATOM 21462 C CA . GLY A 1 16 ? -1.382 -15.928 5.446 1.00 0.00 16 GLY A CA 15
ATOM 21463 C C . GLY A 1 16 ? -0.307 -14.982 5.940 1.00 0.00 16 GLY A C 15
ATOM 21464 O O . GLY A 1 16 ? -0.576 -14.115 6.769 1.00 0.00 16 GLY A O 15
ATOM 21468 N N . GLN A 1 17 ? 0.911 -15.190 5.432 1.00 0.00 17 GLN A N 15
ATOM 21469 C CA . GLN A 1 17 ? 2.082 -14.345 5.693 1.00 0.00 17 GLN A CA 15
ATOM 21470 C C . GLN A 1 17 ? 2.230 -13.945 7.174 1.00 0.00 17 GLN A C 15
ATOM 21471 O O . GLN A 1 17 ? 1.841 -14.695 8.075 1.00 0.00 17 GLN A O 15
ATOM 21485 N N . ASP A 1 18 ? 2.850 -12.788 7.410 1.00 0.00 18 ASP A N 15
ATOM 21486 C CA . ASP A 1 18 ? 3.109 -12.292 8.764 1.00 0.00 18 ASP A CA 15
ATOM 21487 C C . ASP A 1 18 ? 1.828 -11.889 9.489 1.00 0.00 18 ASP A C 15
ATOM 21488 O O . ASP A 1 18 ? 0.735 -11.920 8.928 1.00 0.00 18 ASP A O 15
ATOM 21497 N N . PHE A 1 19 ? 1.987 -11.500 10.745 1.00 0.00 19 PHE A N 15
ATOM 21498 C CA . PHE A 1 19 ? 0.871 -11.078 11.578 1.00 0.00 19 PHE A CA 15
ATOM 21499 C C . PHE A 1 19 ? 0.660 -9.568 11.453 1.00 0.00 19 PHE A C 15
ATOM 21500 O O . PHE A 1 19 ? 1.543 -8.858 10.964 1.00 0.00 19 PHE A O 15
ATOM 21517 N N . GLN A 1 20 ? -0.512 -9.100 11.893 1.00 0.00 20 GLN A N 15
ATOM 21518 C CA . GLN A 1 20 ? -0.862 -7.677 11.887 1.00 0.00 20 GLN A CA 15
ATOM 21519 C C . GLN A 1 20 ? 0.276 -6.804 12.404 1.00 0.00 20 GLN A C 15
ATOM 21520 O O . GLN A 1 20 ? 0.814 -7.038 13.488 1.00 0.00 20 GLN A O 15
ATOM 21534 N N . LEU A 1 21 ? 0.641 -5.799 11.619 1.00 0.00 21 LEU A N 15
ATOM 21535 C CA . LEU A 1 21 ? 1.691 -4.875 12.007 1.00 0.00 21 LEU A CA 15
ATOM 21536 C C . LEU A 1 21 ? 1.072 -3.580 12.504 1.00 0.00 21 LEU A C 15
ATOM 21537 O O . LEU A 1 21 ? 1.112 -3.275 13.695 1.00 0.00 21 LEU A O 15
ATOM 21553 N N . TYR A 1 22 ? 0.482 -2.836 11.579 1.00 0.00 22 TYR A N 15
ATOM 21554 C CA . TYR A 1 22 ? -0.127 -1.548 11.885 1.00 0.00 22 TYR A CA 15
ATOM 21555 C C . TYR A 1 22 ? -1.440 -1.337 11.118 1.00 0.00 22 TYR A C 15
ATOM 21556 O O . TYR A 1 22 ? -2.411 -0.862 11.703 1.00 0.00 22 TYR A O 15
ATOM 21574 N N . PRO A 1 23 ? -1.504 -1.656 9.799 1.00 0.00 23 PRO A N 15
ATOM 21575 C CA . PRO A 1 23 ? -2.767 -1.590 9.050 1.00 0.00 23 PRO A CA 15
ATOM 21576 C C . PRO A 1 23 ? -3.840 -2.481 9.668 1.00 0.00 23 PRO A C 15
ATOM 21577 O O . PRO A 1 23 ? -3.569 -3.620 10.044 1.00 0.00 23 PRO A O 15
ATOM 21588 N N . GLY A 1 24 ? -5.058 -1.961 9.758 1.00 0.00 24 GLY A N 15
ATOM 21589 C CA . GLY A 1 24 ? -6.108 -2.646 10.484 1.00 0.00 24 GLY A CA 15
ATOM 21590 C C . GLY A 1 24 ? -6.902 -3.609 9.627 1.00 0.00 24 GLY A C 15
ATOM 21591 O O . GLY A 1 24 ? -6.376 -4.633 9.179 1.00 0.00 24 GLY A O 15
ATOM 21595 N N . GLU A 1 25 ? -8.167 -3.278 9.389 1.00 0.00 25 GLU A N 15
ATOM 21596 C CA . GLU A 1 25 ? -9.070 -4.165 8.662 1.00 0.00 25 GLU A CA 15
ATOM 21597 C C . GLU A 1 25 ? -8.607 -4.356 7.226 1.00 0.00 25 GLU A C 15
ATOM 21598 O O . GLU A 1 25 ? -8.716 -5.447 6.669 1.00 0.00 25 GLU A O 15
ATOM 21610 N N . LEU A 1 26 ? -8.083 -3.296 6.633 1.00 0.00 26 LEU A N 15
ATOM 21611 C CA . LEU A 1 26 ? -7.556 -3.373 5.283 1.00 0.00 26 LEU A CA 15
ATOM 21612 C C . LEU A 1 26 ? -6.287 -4.218 5.266 1.00 0.00 26 LEU A C 15
ATOM 21613 O O . LEU A 1 26 ? -6.044 -4.971 4.324 1.00 0.00 26 LEU A O 15
ATOM 21629 N N . GLY A 1 27 ? -5.499 -4.102 6.329 1.00 0.00 27 GLY A N 15
ATOM 21630 C CA . GLY A 1 27 ? -4.276 -4.869 6.437 1.00 0.00 27 GLY A CA 15
ATOM 21631 C C . GLY A 1 27 ? -4.536 -6.357 6.448 1.00 0.00 27 GLY A C 15
ATOM 21632 O O . GLY A 1 27 ? -4.041 -7.083 5.589 1.00 0.00 27 GLY A O 15
ATOM 21636 N N . LYS A 1 28 ? -5.340 -6.800 7.408 1.00 0.00 28 LYS A N 15
ATOM 21637 C CA . LYS A 1 28 ? -5.656 -8.217 7.557 1.00 0.00 28 LYS A CA 15
ATOM 21638 C C . LYS A 1 28 ? -6.343 -8.756 6.306 1.00 0.00 28 LYS A C 15
ATOM 21639 O O . LYS A 1 28 ? -6.180 -9.923 5.950 1.00 0.00 28 LYS A O 15
ATOM 21658 N N . ARG A 1 29 ? -7.095 -7.885 5.636 1.00 0.00 29 ARG A N 15
ATOM 21659 C CA . ARG A 1 29 ? -7.788 -8.242 4.407 1.00 0.00 29 ARG A CA 15
ATOM 21660 C C . ARG A 1 29 ? -6.788 -8.634 3.327 1.00 0.00 29 ARG A C 15
ATOM 21661 O O . ARG A 1 29 ? -7.011 -9.576 2.575 1.00 0.00 29 ARG A O 15
ATOM 21682 N N . ILE A 1 30 ? -5.677 -7.918 3.269 1.00 0.00 30 ILE A N 15
ATOM 21683 C CA . ILE A 1 30 ? -4.644 -8.213 2.292 1.00 0.00 30 ILE A CA 15
ATOM 21684 C C . ILE A 1 30 ? -3.803 -9.399 2.754 1.00 0.00 30 ILE A C 15
ATOM 21685 O O . ILE A 1 30 ? -3.523 -10.309 1.981 1.00 0.00 30 ILE A O 15
ATOM 21701 N N . TYR A 1 31 ? -3.447 -9.401 4.033 1.00 0.00 31 TYR A N 15
ATOM 21702 C CA . TYR A 1 31 ? -2.529 -10.402 4.577 1.00 0.00 31 TYR A CA 15
ATOM 21703 C C . TYR A 1 31 ? -3.121 -11.812 4.540 1.00 0.00 31 TYR A C 15
ATOM 21704 O O . TYR A 1 31 ? -2.388 -12.792 4.458 1.00 0.00 31 TYR A O 15
ATOM 21722 N N . ASN A 1 32 ? -4.443 -11.927 4.605 1.00 0.00 32 ASN A N 15
ATOM 21723 C CA . ASN A 1 32 ? -5.064 -13.250 4.622 1.00 0.00 32 ASN A CA 15
ATOM 21724 C C . ASN A 1 32 ? -5.446 -13.709 3.214 1.00 0.00 32 ASN A C 15
ATOM 21725 O O . ASN A 1 32 ? -6.019 -14.783 3.038 1.00 0.00 32 ASN A O 15
ATOM 21736 N N . GLU A 1 33 ? -5.145 -12.887 2.217 1.00 0.00 33 GLU A N 15
ATOM 21737 C CA . GLU A 1 33 ? -5.386 -13.259 0.826 1.00 0.00 33 GLU A CA 15
ATOM 21738 C C . GLU A 1 33 ? -4.095 -13.159 0.021 1.00 0.00 33 GLU A C 15
ATOM 21739 O O . GLU A 1 33 ? -4.065 -13.427 -1.183 1.00 0.00 33 GLU A O 15
ATOM 21751 N N . ILE A 1 34 ? -3.025 -12.787 0.707 1.00 0.00 34 ILE A N 15
ATOM 21752 C CA . ILE A 1 34 ? -1.702 -12.711 0.113 1.00 0.00 34 ILE A CA 15
ATOM 21753 C C . ILE A 1 34 ? -0.703 -13.452 0.985 1.00 0.00 34 ILE A C 15
ATOM 21754 O O . ILE A 1 34 ? -0.770 -13.389 2.209 1.00 0.00 34 ILE A O 15
ATOM 21770 N N . SER A 1 35 ? 0.208 -14.179 0.362 1.00 0.00 35 SER A N 15
ATOM 21771 C CA . SER A 1 35 ? 1.190 -14.925 1.110 1.00 0.00 35 SER A CA 15
ATOM 21772 C C . SER A 1 35 ? 2.524 -14.196 1.146 1.00 0.00 35 SER A C 15
ATOM 21773 O O . SER A 1 35 ? 2.738 -13.208 0.442 1.00 0.00 35 SER A O 15
ATOM 21781 N N . LYS A 1 36 ? 3.411 -14.726 1.963 1.00 0.00 36 LYS A N 15
ATOM 21782 C CA . LYS A 1 36 ? 4.729 -14.166 2.203 1.00 0.00 36 LYS A CA 15
ATOM 21783 C C . LYS A 1 36 ? 5.548 -14.041 0.916 1.00 0.00 36 LYS A C 15
ATOM 21784 O O . LYS A 1 36 ? 6.341 -13.109 0.767 1.00 0.00 36 LYS A O 15
ATOM 21803 N N . ASP A 1 37 ? 5.342 -14.960 -0.018 1.00 0.00 37 ASP A N 15
ATOM 21804 C CA . ASP A 1 37 ? 6.112 -14.965 -1.258 1.00 0.00 37 ASP A CA 15
ATOM 21805 C C . ASP A 1 37 ? 5.702 -13.793 -2.149 1.00 0.00 37 ASP A C 15
ATOM 21806 O O . ASP A 1 37 ? 6.547 -13.141 -2.763 1.00 0.00 37 ASP A O 15
ATOM 21815 N N . ALA A 1 38 ? 4.404 -13.518 -2.196 1.00 0.00 38 ALA A N 15
ATOM 21816 C CA . ALA A 1 38 ? 3.882 -12.427 -3.001 1.00 0.00 38 ALA A CA 15
ATOM 21817 C C . ALA A 1 38 ? 4.077 -11.091 -2.297 1.00 0.00 38 ALA A C 15
ATOM 21818 O O . ALA A 1 38 ? 4.395 -10.084 -2.929 1.00 0.00 38 ALA A O 15
ATOM 21825 N N . TRP A 1 39 ? 3.895 -11.097 -0.981 1.00 0.00 39 TRP A N 15
ATOM 21826 C CA . TRP A 1 39 ? 4.054 -9.894 -0.173 1.00 0.00 39 TRP A CA 15
ATOM 21827 C C . TRP A 1 39 ? 5.484 -9.369 -0.272 1.00 0.00 39 TRP A C 15
ATOM 21828 O O . TRP A 1 39 ? 5.705 -8.184 -0.534 1.00 0.00 39 TRP A O 15
ATOM 21849 N N . ALA A 1 40 ? 6.452 -10.260 -0.084 1.00 0.00 40 ALA A N 15
ATOM 21850 C CA . ALA A 1 40 ? 7.859 -9.884 -0.160 1.00 0.00 40 ALA A CA 15
ATOM 21851 C C . ALA A 1 40 ? 8.229 -9.484 -1.583 1.00 0.00 40 ALA A C 15
ATOM 21852 O O . ALA A 1 40 ? 9.010 -8.558 -1.796 1.00 0.00 40 ALA A O 15
ATOM 21859 N N . GLN A 1 41 ? 7.642 -10.186 -2.551 1.00 0.00 41 GLN A N 15
ATOM 21860 C CA . GLN A 1 41 ? 7.863 -9.900 -3.963 1.00 0.00 41 GLN A CA 15
ATOM 21861 C C . GLN A 1 41 ? 7.518 -8.450 -4.286 1.00 0.00 41 GLN A C 15
ATOM 21862 O O . GLN A 1 41 ? 8.344 -7.711 -4.826 1.00 0.00 41 GLN A O 15
ATOM 21876 N N . TRP A 1 42 ? 6.308 -8.035 -3.932 1.00 0.00 42 TRP A N 15
ATOM 21877 C CA . TRP A 1 42 ? 5.838 -6.720 -4.326 1.00 0.00 42 TRP A CA 15
ATOM 21878 C C . TRP A 1 42 ? 6.409 -5.625 -3.435 1.00 0.00 42 TRP A C 15
ATOM 21879 O O . TRP A 1 42 ? 6.674 -4.531 -3.911 1.00 0.00 42 TRP A O 15
ATOM 21900 N N . GLN A 1 43 ? 6.611 -5.905 -2.151 1.00 0.00 43 GLN A N 15
ATOM 21901 C CA . GLN A 1 43 ? 7.207 -4.907 -1.266 1.00 0.00 43 GLN A CA 15
ATOM 21902 C C . GLN A 1 43 ? 8.630 -4.580 -1.696 1.00 0.00 43 GLN A C 15
ATOM 21903 O O . GLN A 1 43 ? 9.043 -3.420 -1.676 1.00 0.00 43 GLN A O 15
ATOM 21917 N N . HIS A 1 44 ? 9.367 -5.603 -2.099 1.00 0.00 44 HIS A N 15
ATOM 21918 C CA . HIS A 1 44 ? 10.737 -5.425 -2.553 1.00 0.00 44 HIS A CA 15
ATOM 21919 C C . HIS A 1 44 ? 10.770 -4.553 -3.804 1.00 0.00 44 HIS A C 15
ATOM 21920 O O . HIS A 1 44 ? 11.546 -3.599 -3.893 1.00 0.00 44 HIS A O 15
ATOM 21935 N N . LYS A 1 45 ? 9.903 -4.879 -4.754 1.00 0.00 45 LYS A N 15
ATOM 21936 C CA . LYS A 1 45 ? 9.842 -4.163 -6.021 1.00 0.00 45 LYS A CA 15
ATOM 21937 C C . LYS A 1 45 ? 9.304 -2.745 -5.826 1.00 0.00 45 LYS A C 15
ATOM 21938 O O . LYS A 1 45 ? 9.831 -1.791 -6.397 1.00 0.00 45 LYS A O 15
ATOM 21957 N N . GLN A 1 46 ? 8.267 -2.615 -5.008 1.00 0.00 46 GLN A N 15
ATOM 21958 C CA . GLN A 1 46 ? 7.650 -1.320 -4.742 1.00 0.00 46 GLN A CA 15
ATOM 21959 C C . GLN A 1 46 ? 8.653 -0.367 -4.104 1.00 0.00 46 GLN A C 15
ATOM 21960 O O . GLN A 1 46 ? 8.736 0.795 -4.489 1.00 0.00 46 GLN A O 15
ATOM 21974 N N . THR A 1 47 ? 9.422 -0.864 -3.141 1.00 0.00 47 THR A N 15
ATOM 21975 C CA . THR A 1 47 ? 10.429 -0.044 -2.478 1.00 0.00 47 THR A CA 15
ATOM 21976 C C . THR A 1 47 ? 11.470 0.443 -3.487 1.00 0.00 47 THR A C 15
ATOM 21977 O O . THR A 1 47 ? 11.912 1.594 -3.437 1.00 0.00 47 THR A O 15
ATOM 21988 N N . MET A 1 48 ? 11.835 -0.432 -4.422 1.00 0.00 48 MET A N 15
ATOM 21989 C CA . MET A 1 48 ? 12.780 -0.075 -5.471 1.00 0.00 48 MET A CA 15
ATOM 21990 C C . MET A 1 48 ? 12.153 0.946 -6.415 1.00 0.00 48 MET A C 15
ATOM 21991 O O . MET A 1 48 ? 12.822 1.861 -6.890 1.00 0.00 48 MET A O 15
ATOM 22005 N N . LEU A 1 49 ? 10.859 0.789 -6.670 1.00 0.00 49 LEU A N 15
ATOM 22006 C CA . LEU A 1 49 ? 10.110 1.742 -7.481 1.00 0.00 49 LEU A CA 15
ATOM 22007 C C . LEU A 1 49 ? 10.076 3.111 -6.810 1.00 0.00 49 LEU A C 15
ATOM 22008 O O . LEU A 1 49 ? 10.217 4.134 -7.469 1.00 0.00 49 LEU A O 15
ATOM 22024 N N . ILE A 1 50 ? 9.891 3.117 -5.497 1.00 0.00 50 ILE A N 15
ATOM 22025 C CA . ILE A 1 50 ? 9.909 4.352 -4.720 1.00 0.00 50 ILE A CA 15
ATOM 22026 C C . ILE A 1 50 ? 11.276 5.022 -4.821 1.00 0.00 50 ILE A C 15
ATOM 22027 O O . ILE A 1 50 ? 11.377 6.239 -4.988 1.00 0.00 50 ILE A O 15
ATOM 22043 N N . ASN A 1 51 ? 12.319 4.209 -4.742 1.00 0.00 51 ASN A N 15
ATOM 22044 C CA . ASN A 1 51 ? 13.691 4.686 -4.861 1.00 0.00 51 ASN A CA 15
ATOM 22045 C C . ASN A 1 51 ? 13.969 5.208 -6.269 1.00 0.00 51 ASN A C 15
ATOM 22046 O O . ASN A 1 51 ? 14.707 6.180 -6.454 1.00 0.00 51 ASN A O 15
ATOM 22057 N N . GLU A 1 52 ? 13.371 4.555 -7.257 1.00 0.00 52 GLU A N 15
ATOM 22058 C CA . GLU A 1 52 ? 13.587 4.899 -8.652 1.00 0.00 52 GLU A CA 15
ATOM 22059 C C . GLU A 1 52 ? 12.758 6.101 -9.089 1.00 0.00 52 GLU A C 15
ATOM 22060 O O . GLU A 1 52 ? 13.271 7.011 -9.739 1.00 0.00 52 GLU A O 15
ATOM 22072 N N . LYS A 1 53 ? 11.479 6.099 -8.748 1.00 0.00 53 LYS A N 15
ATOM 22073 C CA . LYS A 1 53 ? 10.598 7.204 -9.101 1.00 0.00 53 LYS A CA 15
ATOM 22074 C C . LYS A 1 53 ? 10.900 8.408 -8.220 1.00 0.00 53 LYS A C 15
ATOM 22075 O O . LYS A 1 53 ? 10.589 9.547 -8.580 1.00 0.00 53 LYS A O 15
ATOM 22094 N N . LYS A 1 54 ? 11.508 8.130 -7.065 1.00 0.00 54 LYS A N 15
ATOM 22095 C CA . LYS A 1 54 ? 11.915 9.158 -6.110 1.00 0.00 54 LYS A CA 15
ATOM 22096 C C . LYS A 1 54 ? 10.713 9.972 -5.656 1.00 0.00 54 LYS A C 15
ATOM 22097 O O . LYS A 1 54 ? 10.782 11.192 -5.504 1.00 0.00 54 LYS A O 15
ATOM 22116 N N . LEU A 1 55 ? 9.622 9.264 -5.411 1.00 0.00 55 LEU A N 15
ATOM 22117 C CA . LEU A 1 55 ? 8.377 9.879 -4.998 1.00 0.00 55 LEU A CA 15
ATOM 22118 C C . LEU A 1 55 ? 8.322 10.006 -3.481 1.00 0.00 55 LEU A C 15
ATOM 22119 O O . LEU A 1 55 ? 8.923 9.209 -2.758 1.00 0.00 55 LEU A O 15
ATOM 22135 N N . ASN A 1 56 ? 7.611 11.016 -3.005 1.00 0.00 56 ASN A N 15
ATOM 22136 C CA . ASN A 1 56 ? 7.499 11.257 -1.576 1.00 0.00 56 ASN A CA 15
ATOM 22137 C C . ASN A 1 56 ? 6.081 11.013 -1.087 1.00 0.00 56 ASN A C 15
ATOM 22138 O O . ASN A 1 56 ? 5.114 11.437 -1.722 1.00 0.00 56 ASN A O 15
ATOM 22149 N N . MET A 1 57 ? 5.969 10.326 0.044 1.00 0.00 57 MET A N 15
ATOM 22150 C CA . MET A 1 57 ? 4.676 10.094 0.688 1.00 0.00 57 MET A CA 15
ATOM 22151 C C . MET A 1 57 ? 4.207 11.359 1.388 1.00 0.00 57 MET A C 15
ATOM 22152 O O . MET A 1 57 ? 3.131 11.398 1.989 1.00 0.00 57 MET A O 15
ATOM 22166 N N . MET A 1 58 ? 5.044 12.386 1.304 1.00 0.00 58 MET A N 15
ATOM 22167 C CA . MET A 1 58 ? 4.724 13.707 1.819 1.00 0.00 58 MET A CA 15
ATOM 22168 C C . MET A 1 58 ? 3.541 14.289 1.056 1.00 0.00 58 MET A C 15
ATOM 22169 O O . MET A 1 58 ? 2.760 15.073 1.593 1.00 0.00 58 MET A O 15
ATOM 22183 N N . ASN A 1 59 ? 3.428 13.898 -0.208 1.00 0.00 59 ASN A N 15
ATOM 22184 C CA . ASN A 1 59 ? 2.325 14.334 -1.053 1.00 0.00 59 ASN A CA 15
ATOM 22185 C C . ASN A 1 59 ? 1.296 13.220 -1.174 1.00 0.00 59 ASN A C 15
ATOM 22186 O O . ASN A 1 59 ? 1.647 12.071 -1.471 1.00 0.00 59 ASN A O 15
ATOM 22197 N N . ALA A 1 60 ? 0.032 13.566 -0.964 1.00 0.00 60 ALA A N 15
ATOM 22198 C CA . ALA A 1 60 ? -1.056 12.589 -0.955 1.00 0.00 60 ALA A CA 15
ATOM 22199 C C . ALA A 1 60 ? -1.167 11.847 -2.285 1.00 0.00 60 ALA A C 15
ATOM 22200 O O . ALA A 1 60 ? -1.623 10.702 -2.332 1.00 0.00 60 ALA A O 15
ATOM 22207 N N . GLU A 1 61 ? -0.737 12.498 -3.360 1.00 0.00 61 GLU A N 15
ATOM 22208 C CA . GLU A 1 61 ? -0.787 11.900 -4.689 1.00 0.00 61 GLU A CA 15
ATOM 22209 C C . GLU A 1 61 ? 0.028 10.612 -4.756 1.00 0.00 61 GLU A C 15
ATOM 22210 O O . GLU A 1 61 ? -0.307 9.691 -5.496 1.00 0.00 61 GLU A O 15
ATOM 22222 N N . HIS A 1 62 ? 1.085 10.530 -3.967 1.00 0.00 62 HIS A N 15
ATOM 22223 C CA . HIS A 1 62 ? 1.934 9.350 -3.996 1.00 0.00 62 HIS A CA 15
ATOM 22224 C C . HIS A 1 62 ? 1.485 8.335 -2.962 1.00 0.00 62 HIS A C 15
ATOM 22225 O O . HIS A 1 62 ? 1.872 7.171 -3.018 1.00 0.00 62 HIS A O 15
ATOM 22240 N N . ARG A 1 63 ? 0.653 8.774 -2.030 1.00 0.00 63 ARG A N 15
ATOM 22241 C CA . ARG A 1 63 ? 0.030 7.860 -1.089 1.00 0.00 63 ARG A CA 15
ATOM 22242 C C . ARG A 1 63 ? -1.048 7.060 -1.811 1.00 0.00 63 ARG A C 15
ATOM 22243 O O . ARG A 1 63 ? -1.077 5.833 -1.743 1.00 0.00 63 ARG A O 15
ATOM 22264 N N . LYS A 1 64 ? -1.913 7.771 -2.532 1.00 0.00 64 LYS A N 15
ATOM 22265 C CA . LYS A 1 64 ? -2.953 7.127 -3.331 1.00 0.00 64 LYS A CA 15
ATOM 22266 C C . LYS A 1 64 ? -2.322 6.291 -4.443 1.00 0.00 64 LYS A C 15
ATOM 22267 O O . LYS A 1 64 ? -2.886 5.288 -4.878 1.00 0.00 64 LYS A O 15
ATOM 22286 N N . LEU A 1 65 ? -1.146 6.715 -4.898 1.00 0.00 65 LEU A N 15
ATOM 22287 C CA . LEU A 1 65 ? -0.401 5.966 -5.901 1.00 0.00 65 LEU A CA 15
ATOM 22288 C C . LEU A 1 65 ? 0.061 4.626 -5.320 1.00 0.00 65 LEU A C 15
ATOM 22289 O O . LEU A 1 65 ? -0.079 3.584 -5.962 1.00 0.00 65 LEU A O 15
ATOM 22305 N N . LEU A 1 66 ? 0.588 4.664 -4.093 1.00 0.00 66 LEU A N 15
ATOM 22306 C CA . LEU A 1 66 ? 1.036 3.455 -3.401 1.00 0.00 66 LEU A CA 15
ATOM 22307 C C . LEU A 1 66 ? -0.138 2.493 -3.246 1.00 0.00 66 LEU A C 15
ATOM 22308 O O . LEU A 1 66 ? -0.012 1.289 -3.493 1.00 0.00 66 LEU A O 15
ATOM 22324 N N . GLU A 1 67 ? -1.281 3.037 -2.831 1.00 0.00 67 GLU A N 15
ATOM 22325 C CA . GLU A 1 67 ? -2.518 2.268 -2.763 1.00 0.00 67 GLU A CA 15
ATOM 22326 C C . GLU A 1 67 ? -2.814 1.620 -4.109 1.00 0.00 67 GLU A C 15
ATOM 22327 O O . GLU A 1 67 ? -3.062 0.421 -4.189 1.00 0.00 67 GLU A O 15
ATOM 22339 N N . GLN A 1 68 ? -2.762 2.421 -5.164 1.00 0.00 68 GLN A N 15
ATOM 22340 C CA . GLN A 1 68 ? -3.041 1.942 -6.509 1.00 0.00 68 GLN A CA 15
ATOM 22341 C C . GLN A 1 68 ? -2.158 0.761 -6.896 1.00 0.00 68 GLN A C 15
ATOM 22342 O O . GLN A 1 68 ? -2.666 -0.326 -7.174 1.00 0.00 68 GLN A O 15
ATOM 22356 N N . GLU A 1 69 ? -0.846 0.974 -6.906 1.00 0.00 69 GLU A N 15
ATOM 22357 C CA . GLU A 1 69 ? 0.097 -0.036 -7.387 1.00 0.00 69 GLU A CA 15
ATOM 22358 C C . GLU A 1 69 ? -0.009 -1.334 -6.586 1.00 0.00 69 GLU A C 15
ATOM 22359 O O . GLU A 1 69 ? -0.097 -2.427 -7.155 1.00 0.00 69 GLU A O 15
ATOM 22371 N N . MET A 1 70 ? -0.030 -1.209 -5.266 1.00 0.00 70 MET A N 15
ATOM 22372 C CA . MET A 1 70 ? -0.044 -2.377 -4.391 1.00 0.00 70 MET A CA 15
ATOM 22373 C C . MET A 1 70 ? -1.333 -3.178 -4.539 1.00 0.00 70 MET A C 15
ATOM 22374 O O . MET A 1 70 ? -1.295 -4.401 -4.689 1.00 0.00 70 MET A O 15
ATOM 22388 N N . VAL A 1 71 ? -2.469 -2.494 -4.524 1.00 0.00 71 VAL A N 15
ATOM 22389 C CA . VAL A 1 71 ? -3.752 -3.174 -4.609 1.00 0.00 71 VAL A CA 15
ATOM 22390 C C . VAL A 1 71 ? -3.958 -3.774 -6.004 1.00 0.00 71 VAL A C 15
ATOM 22391 O O . VAL A 1 71 ? -4.652 -4.773 -6.148 1.00 0.00 71 VAL A O 15
ATOM 22404 N N . SER A 1 72 ? -3.336 -3.184 -7.023 1.00 0.00 72 SER A N 15
ATOM 22405 C CA . SER A 1 72 ? -3.434 -3.711 -8.386 1.00 0.00 72 SER A CA 15
ATOM 22406 C C . SER A 1 72 ? -2.772 -5.080 -8.512 1.00 0.00 72 SER A C 15
ATOM 22407 O O . SER A 1 72 ? -3.335 -6.000 -9.102 1.00 0.00 72 SER A O 15
ATOM 22415 N N . PHE A 1 73 ? -1.573 -5.201 -7.961 1.00 0.00 73 PHE A N 15
ATOM 22416 C CA . PHE A 1 73 ? -0.766 -6.399 -8.150 1.00 0.00 73 PHE A CA 15
ATOM 22417 C C . PHE A 1 73 ? -1.181 -7.513 -7.197 1.00 0.00 73 PHE A C 15
ATOM 22418 O O . PHE A 1 73 ? -1.221 -8.682 -7.575 1.00 0.00 73 PHE A O 15
ATOM 22435 N N . LEU A 1 74 ? -1.495 -7.149 -5.966 1.00 0.00 74 LEU A N 15
ATOM 22436 C CA . LEU A 1 74 ? -1.751 -8.139 -4.933 1.00 0.00 74 LEU A CA 15
ATOM 22437 C C . LEU A 1 74 ? -3.235 -8.496 -4.814 1.00 0.00 74 LEU A C 15
ATOM 22438 O O . LEU A 1 74 ? -3.586 -9.664 -4.643 1.00 0.00 74 LEU A O 15
ATOM 22454 N N . PHE A 1 75 ? -4.103 -7.498 -4.907 1.00 0.00 75 PHE A N 15
ATOM 22455 C CA . PHE A 1 75 ? -5.514 -7.703 -4.595 1.00 0.00 75 PHE A CA 15
ATOM 22456 C C . PHE A 1 75 ? -6.377 -7.749 -5.860 1.00 0.00 75 PHE A C 15
ATOM 22457 O O . PHE A 1 75 ? -7.281 -8.577 -5.968 1.00 0.00 75 PHE A O 15
ATOM 22474 N N . GLU A 1 76 ? -6.101 -6.837 -6.793 1.00 0.00 76 GLU A N 15
ATOM 22475 C CA . GLU A 1 76 ? -6.825 -6.740 -8.067 1.00 0.00 76 GLU A CA 15
ATOM 22476 C C . GLU A 1 76 ? -8.289 -6.344 -7.869 1.00 0.00 76 GLU A C 15
ATOM 22477 O O . GLU A 1 76 ? -9.100 -6.455 -8.789 1.00 0.00 76 GLU A O 15
ATOM 22489 N N . GLY A 1 77 ? -8.614 -5.849 -6.683 1.00 0.00 77 GLY A N 15
ATOM 22490 C CA . GLY A 1 77 ? -9.986 -5.467 -6.389 1.00 0.00 77 GLY A CA 15
ATOM 22491 C C . GLY A 1 77 ? -10.219 -3.978 -6.558 1.00 0.00 77 GLY A C 15
ATOM 22492 O O . GLY A 1 77 ? -11.113 -3.401 -5.936 1.00 0.00 77 GLY A O 15
ATOM 22496 N N . LYS A 1 78 ? -9.396 -3.354 -7.382 1.00 0.00 78 LYS A N 15
ATOM 22497 C CA . LYS A 1 78 ? -9.509 -1.929 -7.649 1.00 0.00 78 LYS A CA 15
ATOM 22498 C C . LYS A 1 78 ? -9.609 -1.683 -9.148 1.00 0.00 78 LYS A C 15
ATOM 22499 O O . LYS A 1 78 ? -8.992 -2.391 -9.943 1.00 0.00 78 LYS A O 15
ATOM 22518 N N . ASP A 1 79 ? -10.392 -0.688 -9.526 1.00 0.00 79 ASP A N 15
ATOM 22519 C CA . ASP A 1 79 ? -10.615 -0.377 -10.931 1.00 0.00 79 ASP A CA 15
ATOM 22520 C C . ASP A 1 79 ? -9.897 0.907 -11.333 1.00 0.00 79 ASP A C 15
ATOM 22521 O O . ASP A 1 79 ? -9.993 1.349 -12.476 1.00 0.00 79 ASP A O 15
ATOM 22530 N N . VAL A 1 80 ? -9.177 1.505 -10.393 1.00 0.00 80 VAL A N 15
ATOM 22531 C CA . VAL A 1 80 ? -8.475 2.756 -10.653 1.00 0.00 80 VAL A CA 15
ATOM 22532 C C . VAL A 1 80 ? -7.308 2.527 -11.614 1.00 0.00 80 VAL A C 15
ATOM 22533 O O . VAL A 1 80 ? -6.280 1.980 -11.229 1.00 0.00 80 VAL A O 15
ATOM 22546 N N . HIS A 1 81 ? -7.488 2.933 -12.865 1.00 0.00 81 HIS A N 15
ATOM 22547 C CA . HIS A 1 81 ? -6.480 2.719 -13.904 1.00 0.00 81 HIS A CA 15
ATOM 22548 C C . HIS A 1 81 ? -5.176 3.462 -13.598 1.00 0.00 81 HIS A C 15
ATOM 22549 O O . HIS A 1 81 ? -5.173 4.673 -13.378 1.00 0.00 81 HIS A O 15
ATOM 22564 N N . ILE A 1 82 ? -4.075 2.716 -13.580 1.00 0.00 82 ILE A N 15
ATOM 22565 C CA . ILE A 1 82 ? -2.757 3.291 -13.343 1.00 0.00 82 ILE A CA 15
ATOM 22566 C C . ILE A 1 82 ? -2.055 3.546 -14.669 1.00 0.00 82 ILE A C 15
ATOM 22567 O O . ILE A 1 82 ? -2.034 2.681 -15.544 1.00 0.00 82 ILE A O 15
ATOM 22583 N N . GLU A 1 83 ? -1.487 4.731 -14.815 1.00 0.00 83 GLU A N 15
ATOM 22584 C CA . GLU A 1 83 ? -0.783 5.098 -16.034 1.00 0.00 83 GLU A CA 15
ATOM 22585 C C . GLU A 1 83 ? 0.204 6.221 -15.750 1.00 0.00 83 GLU A C 15
ATOM 22586 O O . GLU A 1 83 ? 0.463 7.072 -16.603 1.00 0.00 83 GLU A O 15
ATOM 22598 N N . GLY A 1 84 ? 0.761 6.197 -14.546 1.00 0.00 84 GLY A N 15
ATOM 22599 C CA . GLY A 1 84 ? 1.678 7.234 -14.123 1.00 0.00 84 GLY A CA 15
ATOM 22600 C C . GLY A 1 84 ? 0.946 8.375 -13.457 1.00 0.00 84 GLY A C 15
ATOM 22601 O O . GLY A 1 84 ? 0.636 8.312 -12.269 1.00 0.00 84 GLY A O 15
ATOM 22605 N N . TYR A 1 85 ? 0.654 9.405 -14.229 1.00 0.00 85 TYR A N 15
ATOM 22606 C CA . TYR A 1 85 ? -0.109 10.537 -13.736 1.00 0.00 85 TYR A CA 15
ATOM 22607 C C . TYR A 1 85 ? -1.368 10.713 -14.563 1.00 0.00 85 TYR A C 15
ATOM 22608 O O . TYR A 1 85 ? -1.323 11.206 -15.690 1.00 0.00 85 TYR A O 15
ATOM 22626 N N . THR A 1 86 ? -2.486 10.285 -14.009 1.00 0.00 86 THR A N 15
ATOM 22627 C CA . THR A 1 86 ? -3.754 10.371 -14.704 1.00 0.00 86 THR A CA 15
ATOM 22628 C C . THR A 1 86 ? -4.656 11.388 -14.001 1.00 0.00 86 THR A C 15
ATOM 22629 O O . THR A 1 86 ? -4.649 11.481 -12.770 1.00 0.00 86 THR A O 15
ATOM 22640 N N . PRO A 1 87 ? -5.397 12.204 -14.766 1.00 0.00 87 PRO A N 15
ATOM 22641 C CA . PRO A 1 87 ? -6.310 13.202 -14.201 1.00 0.00 87 PRO A CA 15
ATOM 22642 C C . PRO A 1 87 ? -7.383 12.574 -13.315 1.00 0.00 87 PRO A C 15
ATOM 22643 O O . PRO A 1 87 ? -8.272 11.864 -13.795 1.00 0.00 87 PRO A O 15
ATOM 22654 N N . GLU A 1 88 ? -7.283 12.826 -12.021 1.00 0.00 88 GLU A N 15
ATOM 22655 C CA . GLU A 1 88 ? -8.267 12.345 -11.067 1.00 0.00 88 GLU A CA 15
ATOM 22656 C C . GLU A 1 88 ? -9.442 13.316 -11.022 1.00 0.00 88 GLU A C 15
ATOM 22657 O O . GLU A 1 88 ? -9.506 14.203 -10.170 1.00 0.00 88 GLU A O 15
ATOM 22669 N N . ASP A 1 89 ? -10.344 13.166 -11.980 1.00 0.00 89 ASP A N 15
ATOM 22670 C CA . ASP A 1 89 ? -11.446 14.104 -12.154 1.00 0.00 89 ASP A CA 15
ATOM 22671 C C . ASP A 1 89 ? -12.731 13.569 -11.534 1.00 0.00 89 ASP A C 15
ATOM 22672 O O . ASP A 1 89 ? -13.248 14.133 -10.571 1.00 0.00 89 ASP A O 15
ATOM 22681 N N . LYS A 1 90 ? -13.235 12.470 -12.081 1.00 0.00 90 LYS A N 15
ATOM 22682 C CA . LYS A 1 90 ? -14.479 11.887 -11.599 1.00 0.00 90 LYS A CA 15
ATOM 22683 C C . LYS A 1 90 ? -14.282 11.296 -10.211 1.00 0.00 90 LYS A C 15
ATOM 22684 O O . LYS A 1 90 ? -13.515 10.349 -10.031 1.00 0.00 90 LYS A O 15
ATOM 22703 N N . LYS A 1 91 ? -14.966 11.866 -9.238 1.00 0.00 91 LYS A N 15
ATOM 22704 C CA . LYS A 1 91 ? -14.881 11.397 -7.869 1.00 0.00 91 LYS A CA 15
ATOM 22705 C C . LYS A 1 91 ? -16.220 11.600 -7.174 1.00 0.00 91 LYS A C 15
ATOM 22706 O O . LYS A 1 91 ? -16.497 12.742 -6.749 1.00 0.00 91 LYS A O 15
ATOM 22726 N N . MET A 1 1 ? 3.678 -20.477 12.687 1.00 0.00 1 MET A N 16
ATOM 22727 C CA . MET A 1 1 ? 2.778 -21.464 12.048 1.00 0.00 1 MET A CA 16
ATOM 22728 C C . MET A 1 1 ? 2.292 -20.938 10.709 1.00 0.00 1 MET A C 16
ATOM 22729 O O . MET A 1 1 ? 2.613 -19.815 10.325 1.00 0.00 1 MET A O 16
ATOM 22745 N N . SER A 1 2 ? 1.526 -21.750 10.001 1.00 0.00 2 SER A N 16
ATOM 22746 C CA . SER A 1 2 ? 0.999 -21.353 8.710 1.00 0.00 2 SER A CA 16
ATOM 22747 C C . SER A 1 2 ? -0.507 -21.556 8.658 1.00 0.00 2 SER A C 16
ATOM 22748 O O . SER A 1 2 ? -0.984 -22.691 8.684 1.00 0.00 2 SER A O 16
ATOM 22756 N N . ARG A 1 3 ? -1.258 -20.466 8.612 1.00 0.00 3 ARG A N 16
ATOM 22757 C CA . ARG A 1 3 ? -2.684 -20.564 8.379 1.00 0.00 3 ARG A CA 16
ATOM 22758 C C . ARG A 1 3 ? -2.910 -20.708 6.881 1.00 0.00 3 ARG A C 16
ATOM 22759 O O . ARG A 1 3 ? -2.555 -19.825 6.096 1.00 0.00 3 ARG A O 16
ATOM 22780 N N . THR A 1 4 ? -3.452 -21.843 6.490 1.00 0.00 4 THR A N 16
ATOM 22781 C CA . THR A 1 4 ? -3.580 -22.181 5.088 1.00 0.00 4 THR A CA 16
ATOM 22782 C C . THR A 1 4 ? -4.751 -21.444 4.457 1.00 0.00 4 THR A C 16
ATOM 22783 O O . THR A 1 4 ? -5.915 -21.728 4.750 1.00 0.00 4 THR A O 16
ATOM 22794 N N . ILE A 1 5 ? -4.428 -20.489 3.607 1.00 0.00 5 ILE A N 16
ATOM 22795 C CA . 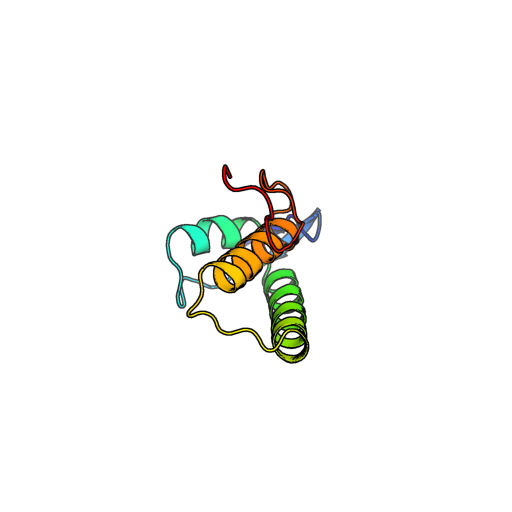ILE A 1 5 ? -5.428 -19.687 2.930 1.00 0.00 5 ILE A CA 16
ATOM 22796 C C . ILE A 1 5 ? -5.245 -19.774 1.421 1.00 0.00 5 ILE A C 16
ATOM 22797 O O . ILE A 1 5 ? -4.206 -20.230 0.941 1.00 0.00 5 ILE A O 16
ATOM 22813 N N . PHE A 1 6 ? -6.254 -19.353 0.681 1.00 0.00 6 PHE A N 16
ATOM 22814 C CA . PHE A 1 6 ? -6.159 -19.315 -0.767 1.00 0.00 6 PHE A CA 16
ATOM 22815 C C . PHE A 1 6 ? -5.852 -17.898 -1.218 1.00 0.00 6 PHE A C 16
ATOM 22816 O O . PHE A 1 6 ? -6.743 -17.052 -1.307 1.00 0.00 6 PHE A O 16
ATOM 22833 N N . CYS A 1 7 ? -4.577 -17.645 -1.461 1.00 0.00 7 CYS A N 16
ATOM 22834 C CA . CYS A 1 7 ? -4.099 -16.310 -1.787 1.00 0.00 7 CYS A CA 16
ATOM 22835 C C . CYS A 1 7 ? -4.616 -15.845 -3.146 1.00 0.00 7 CYS A C 16
ATOM 22836 O O . CYS A 1 7 ? -4.714 -16.630 -4.088 1.00 0.00 7 CYS A O 16
ATOM 22844 N N . THR A 1 8 ? -4.932 -14.563 -3.238 1.00 0.00 8 THR A N 16
ATOM 22845 C CA . THR A 1 8 ? -5.479 -13.987 -4.453 1.00 0.00 8 THR A CA 16
ATOM 22846 C C . THR A 1 8 ? -4.433 -13.931 -5.568 1.00 0.00 8 THR A C 16
ATOM 22847 O O . THR A 1 8 ? -4.769 -13.985 -6.751 1.00 0.00 8 THR A O 16
ATOM 22858 N N . TYR A 1 9 ? -3.165 -13.852 -5.187 1.00 0.00 9 TYR A N 16
ATOM 22859 C CA . TYR A 1 9 ? -2.086 -13.743 -6.160 1.00 0.00 9 TYR A CA 16
ATOM 22860 C C . TYR A 1 9 ? -1.835 -15.080 -6.863 1.00 0.00 9 TYR A C 16
ATOM 22861 O O . TYR A 1 9 ? -1.836 -15.151 -8.091 1.00 0.00 9 TYR A O 16
ATOM 22879 N N . LEU A 1 10 ? -1.626 -16.139 -6.085 1.00 0.00 10 LEU A N 16
ATOM 22880 C CA . LEU A 1 10 ? -1.304 -17.448 -6.654 1.00 0.00 10 LEU A CA 16
ATOM 22881 C C . LEU A 1 10 ? -2.563 -18.267 -6.927 1.00 0.00 10 LEU A C 16
ATOM 22882 O O . LEU A 1 10 ? -2.521 -19.238 -7.678 1.00 0.00 10 LEU A O 16
ATOM 22898 N N . GLN A 1 11 ? -3.669 -17.883 -6.289 1.00 0.00 11 GLN A N 16
ATOM 22899 C CA . GLN A 1 11 ? -4.962 -18.560 -6.458 1.00 0.00 11 GLN A CA 16
ATOM 22900 C C . GLN A 1 11 ? -4.947 -19.966 -5.858 1.00 0.00 11 GLN A C 16
ATOM 22901 O O . GLN A 1 11 ? -5.889 -20.733 -6.040 1.00 0.00 11 GLN A O 16
ATOM 22915 N N . ARG A 1 12 ? -3.889 -20.299 -5.130 1.00 0.00 12 ARG A N 16
ATOM 22916 C CA . ARG A 1 12 ? -3.764 -21.624 -4.537 1.00 0.00 12 ARG A CA 16
ATOM 22917 C C . ARG A 1 12 ? -3.393 -21.515 -3.064 1.00 0.00 12 ARG A C 16
ATOM 22918 O O . ARG A 1 12 ? -3.394 -20.415 -2.499 1.00 0.00 12 ARG A O 16
ATOM 22939 N N . ASP A 1 13 ? -3.074 -22.653 -2.450 1.00 0.00 13 ASP A N 16
ATOM 22940 C CA . ASP A 1 13 ? -2.779 -22.703 -1.023 1.00 0.00 13 ASP A CA 16
ATOM 22941 C C . ASP A 1 13 ? -1.515 -21.921 -0.692 1.00 0.00 13 ASP A C 16
ATOM 22942 O O . ASP A 1 13 ? -0.514 -21.989 -1.410 1.00 0.00 13 ASP A O 16
ATOM 22951 N N . ALA A 1 14 ? -1.589 -21.156 0.380 1.00 0.00 14 ALA A N 16
ATOM 22952 C CA . ALA A 1 14 ? -0.462 -20.387 0.868 1.00 0.00 14 ALA A CA 16
ATOM 22953 C C . ALA A 1 14 ? -0.657 -20.092 2.347 1.00 0.00 14 ALA A C 16
ATOM 22954 O O . ALA A 1 14 ? -1.668 -20.488 2.931 1.00 0.00 14 ALA A O 16
ATOM 22961 N N . GLU A 1 15 ? 0.297 -19.404 2.952 1.00 0.00 15 GLU A N 16
ATOM 22962 C CA . GLU A 1 15 ? 0.214 -19.092 4.366 1.00 0.00 15 GLU A CA 16
ATOM 22963 C C . GLU A 1 15 ? -0.154 -17.631 4.560 1.00 0.00 15 GLU A C 16
ATOM 22964 O O . GLU A 1 15 ? 0.083 -16.799 3.680 1.00 0.00 15 GLU A O 16
ATOM 22976 N N . GLY A 1 16 ? -0.758 -17.332 5.700 1.00 0.00 16 GLY A N 16
ATOM 22977 C CA . GLY A 1 16 ? -1.059 -15.960 6.041 1.00 0.00 16 GLY A CA 16
ATOM 22978 C C . GLY A 1 16 ? 0.196 -15.116 6.142 1.00 0.00 16 GLY A C 16
ATOM 22979 O O . GLY A 1 16 ? 1.192 -15.543 6.735 1.00 0.00 16 GLY A O 16
ATOM 22983 N N . GLN A 1 17 ? 0.153 -13.927 5.555 1.00 0.00 17 GLN A N 16
ATOM 22984 C CA . GLN A 1 17 ? 1.297 -13.024 5.545 1.00 0.00 17 GLN A CA 16
ATOM 22985 C C . GLN A 1 17 ? 1.710 -12.681 6.974 1.00 0.00 17 GLN A C 16
ATOM 22986 O O . GLN A 1 17 ? 2.897 -12.664 7.303 1.00 0.00 17 GLN A O 16
ATOM 23000 N N . ASP A 1 18 ? 0.717 -12.416 7.815 1.00 0.00 18 ASP A N 16
ATOM 23001 C CA . ASP A 1 18 ? 0.944 -12.105 9.224 1.00 0.00 18 ASP A CA 16
ATOM 23002 C C . ASP A 1 18 ? -0.403 -11.923 9.915 1.00 0.00 18 ASP A C 16
ATOM 23003 O O . ASP A 1 18 ? -1.439 -12.323 9.379 1.00 0.00 18 ASP A O 16
ATOM 23012 N N . PHE A 1 19 ? -0.391 -11.318 11.091 1.00 0.00 19 PHE A N 16
ATOM 23013 C CA . PHE A 1 19 ? -1.604 -11.101 11.854 1.00 0.00 19 PHE A CA 16
ATOM 23014 C C . PHE A 1 19 ? -1.892 -9.610 11.956 1.00 0.00 19 PHE A C 16
ATOM 23015 O O . PHE A 1 19 ? -1.226 -8.798 11.317 1.00 0.00 19 PHE A O 16
ATOM 23032 N N . GLN A 1 20 ? -2.876 -9.248 12.761 1.00 0.00 20 GLN A N 16
ATOM 23033 C CA . GLN A 1 20 ? -3.251 -7.854 12.919 1.00 0.00 20 GLN A CA 16
ATOM 23034 C C . GLN A 1 20 ? -2.295 -7.141 13.865 1.00 0.00 20 GLN A C 16
ATOM 23035 O O . GLN A 1 20 ? -2.455 -7.192 15.086 1.00 0.00 20 GLN A O 16
ATOM 23049 N N . LEU A 1 21 ? -1.278 -6.508 13.295 1.00 0.00 21 LEU A N 16
ATOM 23050 C CA . LEU A 1 21 ? -0.310 -5.760 14.084 1.00 0.00 21 LEU A CA 16
ATOM 23051 C C . LEU A 1 21 ? -0.822 -4.346 14.333 1.00 0.00 21 LEU A C 16
ATOM 23052 O O . LEU A 1 21 ? -0.949 -3.907 15.477 1.00 0.00 21 LEU A O 16
ATOM 23068 N N . TYR A 1 22 ? -1.123 -3.639 13.251 1.00 0.00 22 TYR A N 16
ATOM 23069 C CA . TYR A 1 22 ? -1.566 -2.251 13.335 1.00 0.00 22 TYR A CA 16
ATOM 23070 C C . TYR A 1 22 ? -2.794 -1.979 12.452 1.00 0.00 22 TYR A C 16
ATOM 23071 O O . TYR A 1 22 ? -3.768 -1.397 12.933 1.00 0.00 22 TYR A O 16
ATOM 23089 N N . PRO A 1 23 ? -2.785 -2.378 11.153 1.00 0.00 23 PRO A N 16
ATOM 23090 C CA . PRO A 1 23 ? -3.914 -2.114 10.249 1.00 0.00 23 PRO A CA 16
ATOM 23091 C C . PRO A 1 23 ? -5.179 -2.863 10.665 1.00 0.00 23 PRO A C 16
ATOM 23092 O O . PRO A 1 23 ? -5.129 -3.792 11.474 1.00 0.00 23 PRO A O 16
ATOM 23103 N N . GLY A 1 24 ? -6.310 -2.455 10.103 1.00 0.00 24 GLY A N 16
ATOM 23104 C CA . GLY A 1 24 ? -7.577 -3.051 10.471 1.00 0.00 24 GLY A CA 16
ATOM 23105 C C . GLY A 1 24 ? -8.194 -3.862 9.351 1.00 0.00 24 GLY A C 16
ATOM 23106 O O . GLY A 1 24 ? -7.705 -4.945 9.017 1.00 0.00 24 GLY A O 16
ATOM 23110 N N . GLU A 1 25 ? -9.254 -3.324 8.757 1.00 0.00 25 GLU A N 16
ATOM 23111 C CA . GLU A 1 25 ? -10.021 -4.033 7.741 1.00 0.00 25 GLU A CA 16
ATOM 23112 C C . GLU A 1 25 ? -9.164 -4.375 6.525 1.00 0.00 25 GLU A C 16
ATOM 23113 O O . GLU A 1 25 ? -9.231 -5.490 6.001 1.00 0.00 25 GLU A O 16
ATOM 23125 N N . LEU A 1 26 ? -8.347 -3.426 6.090 1.00 0.00 26 LEU A N 16
ATOM 23126 C CA . LEU A 1 26 ? -7.476 -3.646 4.949 1.00 0.00 26 LEU A CA 16
ATOM 23127 C C . LEU A 1 26 ? -6.377 -4.621 5.330 1.00 0.00 26 LEU A C 16
ATOM 23128 O O . LEU A 1 26 ? -5.938 -5.427 4.514 1.00 0.00 26 LEU A O 16
ATOM 23144 N N . GLY A 1 27 ? -5.970 -4.558 6.591 1.00 0.00 27 GLY A N 16
ATOM 23145 C CA . GLY A 1 27 ? -4.935 -5.436 7.086 1.00 0.00 27 GLY A CA 16
ATOM 23146 C C . GLY A 1 27 ? -5.315 -6.891 6.957 1.00 0.00 27 GLY A C 16
ATOM 23147 O O . GLY A 1 27 ? -4.635 -7.657 6.274 1.00 0.00 27 GLY A O 16
ATOM 23151 N N . LYS A 1 28 ? -6.421 -7.263 7.586 1.00 0.00 28 LYS A N 16
ATOM 23152 C CA . LYS A 1 28 ? -6.862 -8.650 7.592 1.00 0.00 28 LYS A CA 16
ATOM 23153 C C . LYS A 1 28 ? -7.132 -9.135 6.175 1.00 0.00 28 LYS A C 16
ATOM 23154 O O . LYS A 1 28 ? -6.817 -10.274 5.837 1.00 0.00 28 LYS A O 16
ATOM 23173 N N . ARG A 1 29 ? -7.693 -8.253 5.349 1.00 0.00 29 ARG A N 16
ATOM 23174 C CA . ARG A 1 29 ? -7.990 -8.577 3.961 1.00 0.00 29 ARG A CA 16
ATOM 23175 C C . ARG A 1 29 ? -6.728 -9.037 3.243 1.00 0.00 29 ARG A C 16
ATOM 23176 O O . ARG A 1 29 ? -6.716 -10.081 2.601 1.00 0.00 29 ARG A O 16
ATOM 23197 N N . ILE A 1 30 ? -5.662 -8.267 3.383 1.00 0.00 30 ILE A N 16
ATOM 23198 C CA . ILE A 1 30 ? -4.412 -8.585 2.716 1.00 0.00 30 ILE A CA 16
ATOM 23199 C C . ILE A 1 30 ? -3.721 -9.774 3.373 1.00 0.00 30 ILE A C 16
ATOM 23200 O O . ILE A 1 30 ? -3.275 -10.690 2.694 1.00 0.00 30 ILE A O 16
ATOM 23216 N N . TYR A 1 31 ? -3.655 -9.769 4.696 1.00 0.00 31 TYR A N 16
ATOM 23217 C CA . TYR A 1 31 ? -2.901 -10.784 5.424 1.00 0.00 31 TYR A CA 16
ATOM 23218 C C . TYR A 1 31 ? -3.466 -12.193 5.230 1.00 0.00 31 TYR A C 16
ATOM 23219 O O . TYR A 1 31 ? -2.727 -13.170 5.343 1.00 0.00 31 TYR A O 16
ATOM 23237 N N . ASN A 1 32 ? -4.760 -12.310 4.937 1.00 0.00 32 ASN A N 16
ATOM 23238 C CA . ASN A 1 32 ? -5.353 -13.634 4.731 1.00 0.00 32 ASN A CA 16
ATOM 23239 C C . ASN A 1 32 ? -5.587 -13.933 3.246 1.00 0.00 32 ASN A C 16
ATOM 23240 O O . ASN A 1 32 ? -6.078 -15.004 2.893 1.00 0.00 32 ASN A O 16
ATOM 23251 N N . GLU A 1 33 ? -5.230 -12.991 2.379 1.00 0.00 33 GLU A N 16
ATOM 23252 C CA . GLU A 1 33 ? -5.372 -13.192 0.938 1.00 0.00 33 GLU A CA 16
ATOM 23253 C C . GLU A 1 33 ? -4.019 -13.080 0.236 1.00 0.00 33 GLU A C 16
ATOM 23254 O O . GLU A 1 33 ? -3.909 -13.299 -0.972 1.00 0.00 33 GLU A O 16
ATOM 23266 N N . ILE A 1 34 ? -2.990 -12.746 0.999 1.00 0.00 34 ILE A N 16
ATOM 23267 C CA . ILE A 1 34 ? -1.652 -12.587 0.461 1.00 0.00 34 ILE A CA 16
ATOM 23268 C C . ILE A 1 34 ? -0.643 -13.383 1.276 1.00 0.00 34 ILE A C 16
ATOM 23269 O O . ILE A 1 34 ? -0.696 -13.410 2.505 1.00 0.00 34 ILE A O 16
ATOM 23285 N N . SER A 1 35 ? 0.262 -14.039 0.570 1.00 0.00 35 SER A N 16
ATOM 23286 C CA . SER A 1 35 ? 1.273 -14.871 1.189 1.00 0.00 35 SER A CA 16
ATOM 23287 C C . SER A 1 35 ? 2.565 -14.087 1.396 1.00 0.00 35 SER A C 16
ATOM 23288 O O . SER A 1 35 ? 2.728 -12.979 0.880 1.00 0.00 35 SER A O 16
ATOM 23296 N N . LYS A 1 36 ? 3.476 -14.695 2.140 1.00 0.00 36 LYS A N 16
ATOM 23297 C CA . LYS A 1 36 ? 4.786 -14.119 2.429 1.00 0.00 36 LYS A CA 16
ATOM 23298 C C . LYS A 1 36 ? 5.502 -13.726 1.145 1.00 0.00 36 LYS A C 16
ATOM 23299 O O . LYS A 1 36 ? 6.082 -12.646 1.047 1.00 0.00 36 LYS A O 16
ATOM 23318 N N . ASP A 1 37 ? 5.445 -14.617 0.164 1.00 0.00 37 ASP A N 16
ATOM 23319 C CA . ASP A 1 37 ? 6.139 -14.426 -1.104 1.00 0.00 37 ASP A CA 16
ATOM 23320 C C . ASP A 1 37 ? 5.532 -13.281 -1.905 1.00 0.00 37 ASP A C 16
ATOM 23321 O O . ASP A 1 37 ? 6.250 -12.401 -2.377 1.00 0.00 37 ASP A O 16
ATOM 23330 N N . ALA A 1 38 ? 4.211 -13.284 -2.039 1.00 0.00 38 ALA A N 16
ATOM 23331 C CA . ALA A 1 38 ? 3.508 -12.245 -2.784 1.00 0.00 38 ALA A CA 16
ATOM 23332 C C . ALA A 1 38 ? 3.765 -10.865 -2.180 1.00 0.00 38 ALA A C 16
ATOM 23333 O O . ALA A 1 38 ? 3.985 -9.892 -2.904 1.00 0.00 38 ALA A O 16
ATOM 23340 N N . TRP A 1 39 ? 3.755 -10.793 -0.850 1.00 0.00 39 TRP A N 16
ATOM 23341 C CA . TRP A 1 39 ? 4.034 -9.545 -0.148 1.00 0.00 39 TRP A CA 16
ATOM 23342 C C . TRP A 1 39 ? 5.486 -9.129 -0.369 1.00 0.00 39 TRP A C 16
ATOM 23343 O O . TRP A 1 39 ? 5.776 -7.958 -0.624 1.00 0.00 39 TRP A O 16
ATOM 23364 N N . ALA A 1 40 ? 6.387 -10.105 -0.290 1.00 0.00 40 ALA A N 16
ATOM 23365 C CA . ALA A 1 40 ? 7.811 -9.860 -0.486 1.00 0.00 40 ALA A CA 16
ATOM 23366 C C . ALA A 1 40 ? 8.073 -9.284 -1.869 1.00 0.00 40 ALA A C 16
ATOM 23367 O O . ALA A 1 40 ? 8.798 -8.300 -2.012 1.00 0.00 40 ALA A O 16
ATOM 23374 N N . GLN A 1 41 ? 7.466 -9.899 -2.881 1.00 0.00 41 GLN A N 16
ATOM 23375 C CA . GLN A 1 41 ? 7.601 -9.435 -4.257 1.00 0.00 41 GLN A CA 16
ATOM 23376 C C . GLN A 1 41 ? 7.151 -7.987 -4.381 1.00 0.00 41 GLN A C 16
ATOM 23377 O O . GLN A 1 41 ? 7.831 -7.165 -4.996 1.00 0.00 41 GLN A O 16
ATOM 23391 N N . TRP A 1 42 ? 6.007 -7.684 -3.777 1.00 0.00 42 TRP A N 16
ATOM 23392 C CA . TRP A 1 42 ? 5.418 -6.356 -3.865 1.00 0.00 42 TRP A CA 16
ATOM 23393 C C . TRP A 1 42 ? 6.327 -5.295 -3.245 1.00 0.00 42 TRP A C 16
ATOM 23394 O O . TRP A 1 42 ? 6.744 -4.361 -3.925 1.00 0.00 42 TRP A O 16
ATOM 23415 N N . GLN A 1 43 ? 6.647 -5.441 -1.965 1.00 0.00 43 GLN A N 16
ATOM 23416 C CA . GLN A 1 43 ? 7.444 -4.433 -1.275 1.00 0.00 43 GLN A CA 16
ATOM 23417 C C . GLN A 1 43 ? 8.854 -4.343 -1.848 1.00 0.00 43 GLN A C 16
ATOM 23418 O O . GLN A 1 43 ? 9.466 -3.276 -1.833 1.00 0.00 43 GLN A O 16
ATOM 23432 N N . HIS A 1 44 ? 9.365 -5.455 -2.362 1.00 0.00 44 HIS A N 16
ATOM 23433 C CA . HIS A 1 44 ? 10.690 -5.468 -2.972 1.00 0.00 44 HIS A CA 16
ATOM 23434 C C . HIS A 1 44 ? 10.684 -4.635 -4.251 1.00 0.00 44 HIS A C 16
ATOM 23435 O O . HIS A 1 44 ? 11.562 -3.797 -4.465 1.00 0.00 44 HIS A O 16
ATOM 23450 N N . LYS A 1 45 ? 9.679 -4.874 -5.089 1.00 0.00 45 LYS A N 16
ATOM 23451 C CA . LYS A 1 45 ? 9.488 -4.103 -6.312 1.00 0.00 45 LYS A CA 16
ATOM 23452 C C . LYS A 1 45 ? 9.247 -2.631 -5.974 1.00 0.00 45 LYS A C 16
ATOM 23453 O O . LYS A 1 45 ? 9.830 -1.733 -6.586 1.00 0.00 45 LYS A O 16
ATOM 23472 N N . GLN A 1 46 ? 8.395 -2.405 -4.980 1.00 0.00 46 GLN A N 16
ATOM 23473 C CA . GLN A 1 46 ? 8.062 -1.063 -4.520 1.00 0.00 46 GLN A CA 16
ATOM 23474 C C . GLN A 1 46 ? 9.312 -0.307 -4.074 1.00 0.00 46 GLN A C 16
ATOM 23475 O O . GLN A 1 46 ? 9.529 0.835 -4.480 1.00 0.00 46 GLN A O 16
ATOM 23489 N N . THR A 1 47 ? 10.131 -0.953 -3.248 1.00 0.00 47 THR A N 16
ATOM 23490 C CA . THR A 1 47 ? 11.376 -0.358 -2.773 1.00 0.00 47 THR A CA 16
ATOM 23491 C C . THR A 1 47 ? 12.234 0.130 -3.942 1.00 0.00 47 THR A C 16
ATOM 23492 O O . THR A 1 47 ? 12.760 1.248 -3.919 1.00 0.00 47 THR A O 16
ATOM 23503 N N . MET A 1 48 ? 12.346 -0.703 -4.971 1.00 0.00 48 MET A N 16
ATOM 23504 C CA . MET A 1 48 ? 13.138 -0.363 -6.147 1.00 0.00 48 MET A CA 16
ATOM 23505 C C . MET A 1 48 ? 12.562 0.855 -6.862 1.00 0.00 48 MET A C 16
ATOM 23506 O O . MET A 1 48 ? 13.277 1.816 -7.136 1.00 0.00 48 MET A O 16
ATOM 23520 N N . LEU A 1 49 ? 11.265 0.826 -7.138 1.00 0.00 49 LEU A N 16
ATOM 23521 C CA . LEU A 1 49 ? 10.615 1.905 -7.878 1.00 0.00 49 LEU A CA 16
ATOM 23522 C C . LEU A 1 49 ? 10.624 3.219 -7.101 1.00 0.00 49 LEU A C 16
ATOM 23523 O O . LEU A 1 49 ? 10.778 4.292 -7.686 1.00 0.00 49 LEU A O 16
ATOM 23539 N N . ILE A 1 50 ? 10.461 3.134 -5.787 1.00 0.00 50 ILE A N 16
ATOM 23540 C CA . ILE A 1 50 ? 10.447 4.322 -4.936 1.00 0.00 50 ILE A CA 16
ATOM 23541 C C . ILE A 1 50 ? 11.804 5.026 -4.948 1.00 0.00 50 ILE A C 16
ATOM 23542 O O . ILE A 1 50 ? 11.873 6.259 -4.923 1.00 0.00 50 ILE A O 16
ATOM 23558 N N . ASN A 1 51 ? 12.877 4.247 -5.020 1.00 0.00 51 ASN A N 16
ATOM 23559 C CA . ASN A 1 51 ? 14.225 4.812 -5.043 1.00 0.00 51 ASN A CA 16
ATOM 23560 C C . ASN A 1 51 ? 14.639 5.168 -6.465 1.00 0.00 51 ASN A C 16
ATOM 23561 O O . ASN A 1 51 ? 15.505 6.018 -6.677 1.00 0.00 51 ASN A O 16
ATOM 23572 N N . GLU A 1 52 ? 14.013 4.512 -7.431 1.00 0.00 52 GLU A N 16
ATOM 23573 C CA . GLU A 1 52 ? 14.281 4.768 -8.841 1.00 0.00 52 GLU A CA 16
ATOM 23574 C C . GLU A 1 52 ? 13.610 6.060 -9.295 1.00 0.00 52 GLU A C 16
ATOM 23575 O O . GLU A 1 52 ? 14.267 6.979 -9.786 1.00 0.00 52 GLU A O 16
ATOM 23587 N N . LYS A 1 53 ? 12.298 6.126 -9.106 1.00 0.00 53 LYS A N 16
ATOM 23588 C CA . LYS A 1 53 ? 11.505 7.249 -9.584 1.00 0.00 53 LYS A CA 16
ATOM 23589 C C . LYS A 1 53 ? 11.557 8.412 -8.601 1.00 0.00 53 LYS A C 16
ATOM 23590 O O . LYS A 1 53 ? 11.058 9.497 -8.892 1.00 0.00 53 LYS A O 16
ATOM 23609 N N . LYS A 1 54 ? 12.165 8.165 -7.441 1.00 0.00 54 LYS A N 16
ATOM 23610 C CA . LYS A 1 54 ? 12.301 9.178 -6.392 1.00 0.00 54 LYS A CA 16
ATOM 23611 C C . LYS A 1 54 ? 10.930 9.644 -5.912 1.00 0.00 54 LYS A C 16
ATOM 23612 O O . LYS A 1 54 ? 10.525 10.787 -6.140 1.00 0.00 54 LYS A O 16
ATOM 23631 N N . LEU A 1 55 ? 10.212 8.740 -5.263 1.00 0.00 55 LEU A N 16
ATOM 23632 C CA . LEU A 1 55 ? 8.876 9.036 -4.776 1.00 0.00 55 LEU A CA 16
ATOM 23633 C C . LEU A 1 55 ? 8.912 9.281 -3.276 1.00 0.00 55 LEU A C 16
ATOM 23634 O O . LEU A 1 55 ? 9.454 8.473 -2.522 1.00 0.00 55 LEU A O 16
ATOM 23650 N N . ASN A 1 56 ? 8.361 10.404 -2.849 1.00 0.00 56 ASN A N 16
ATOM 23651 C CA . ASN A 1 56 ? 8.300 10.726 -1.434 1.00 0.00 56 ASN A CA 16
ATOM 23652 C C . ASN A 1 56 ? 6.875 10.621 -0.922 1.00 0.00 56 ASN A C 16
ATOM 23653 O O . ASN A 1 56 ? 5.929 11.031 -1.599 1.00 0.00 56 ASN A O 16
ATOM 23664 N N . MET A 1 57 ? 6.729 10.079 0.277 1.00 0.00 57 MET A N 16
ATOM 23665 C CA . MET A 1 57 ? 5.421 9.921 0.898 1.00 0.00 57 MET A CA 16
ATOM 23666 C C . MET A 1 57 ? 5.014 11.200 1.613 1.00 0.00 57 MET A C 16
ATOM 23667 O O . MET A 1 57 ? 4.041 11.225 2.365 1.00 0.00 57 MET A O 16
ATOM 23681 N N . MET A 1 58 ? 5.774 12.259 1.369 1.00 0.00 58 MET A N 16
ATOM 23682 C CA . MET A 1 58 ? 5.450 13.576 1.896 1.00 0.00 58 MET A CA 16
ATOM 23683 C C . MET A 1 58 ? 4.236 14.132 1.165 1.00 0.00 58 MET A C 16
ATOM 23684 O O . MET A 1 58 ? 3.462 14.912 1.717 1.00 0.00 58 MET A O 16
ATOM 23698 N N . ASN A 1 59 ? 4.078 13.713 -0.083 1.00 0.00 59 ASN A N 16
ATOM 23699 C CA . ASN A 1 59 ? 2.942 14.126 -0.891 1.00 0.00 59 ASN A CA 16
ATOM 23700 C C . ASN A 1 59 ? 1.903 13.016 -0.932 1.00 0.00 59 ASN A C 16
ATOM 23701 O O . ASN A 1 59 ? 2.217 11.875 -1.287 1.00 0.00 59 ASN A O 16
ATOM 23712 N N . ALA A 1 60 ? 0.669 13.353 -0.584 1.00 0.00 60 ALA A N 16
ATOM 23713 C CA . ALA A 1 60 ? -0.425 12.390 -0.578 1.00 0.00 60 ALA A CA 16
ATOM 23714 C C . ALA A 1 60 ? -0.711 11.884 -1.986 1.00 0.00 60 ALA A C 16
ATOM 23715 O O . ALA A 1 60 ? -1.324 10.830 -2.169 1.00 0.00 60 ALA A O 16
ATOM 23722 N N . GLU A 1 61 ? -0.251 12.642 -2.976 1.00 0.00 61 GLU A N 16
ATOM 23723 C CA . GLU A 1 61 ? -0.381 12.259 -4.375 1.00 0.00 61 GLU A CA 16
ATOM 23724 C C . GLU A 1 61 ? 0.186 10.862 -4.604 1.00 0.00 61 GLU A C 16
ATOM 23725 O O . GLU A 1 61 ? -0.501 9.974 -5.113 1.00 0.00 61 GLU A O 16
ATOM 23737 N N . HIS A 1 62 ? 1.435 10.666 -4.197 1.00 0.00 62 HIS A N 16
ATOM 23738 C CA . HIS A 1 62 ? 2.113 9.397 -4.417 1.00 0.00 62 HIS A CA 16
ATOM 23739 C C . HIS A 1 62 ? 1.686 8.377 -3.371 1.00 0.00 62 HIS A C 16
ATOM 23740 O O . HIS A 1 62 ? 1.863 7.175 -3.557 1.00 0.00 62 HIS A O 16
ATOM 23755 N N . ARG A 1 63 ? 1.108 8.868 -2.280 1.00 0.00 63 ARG A N 16
ATOM 23756 C CA . ARG A 1 63 ? 0.592 8.001 -1.230 1.00 0.00 63 ARG A CA 16
ATOM 23757 C C . ARG A 1 63 ? -0.573 7.168 -1.754 1.00 0.00 63 ARG A C 16
ATOM 23758 O O . ARG A 1 63 ? -0.546 5.938 -1.675 1.00 0.00 63 ARG A O 16
ATOM 23779 N N . LYS A 1 64 ? -1.586 7.829 -2.305 1.00 0.00 64 LYS A N 16
ATOM 23780 C CA . LYS A 1 64 ? -2.734 7.106 -2.831 1.00 0.00 64 LYS A CA 16
ATOM 23781 C C . LYS A 1 64 ? -2.371 6.418 -4.142 1.00 0.00 64 LYS A C 16
ATOM 23782 O O . LYS A 1 64 ? -3.002 5.438 -4.529 1.00 0.00 64 LYS A O 16
ATOM 23801 N N . LEU A 1 65 ? -1.338 6.927 -4.810 1.00 0.00 65 LEU A N 16
ATOM 23802 C CA . LEU A 1 65 ? -0.847 6.310 -6.036 1.00 0.00 65 LEU A CA 16
ATOM 23803 C C . LEU A 1 65 ? -0.358 4.893 -5.737 1.00 0.00 65 LEU A C 16
ATOM 23804 O O . LEU A 1 65 ? -0.732 3.939 -6.418 1.00 0.00 65 LEU A O 16
ATOM 23820 N N . LEU A 1 66 ? 0.460 4.754 -4.697 1.00 0.00 66 LEU A N 16
ATOM 23821 C CA . LEU A 1 66 ? 0.994 3.450 -4.335 1.00 0.00 66 LEU A CA 16
ATOM 23822 C C . LEU A 1 66 ? -0.089 2.591 -3.685 1.00 0.00 66 LEU A C 16
ATOM 23823 O O . LEU A 1 66 ? 0.024 1.368 -3.654 1.00 0.00 66 LEU A O 16
ATOM 23839 N N . GLU A 1 67 ? -1.128 3.238 -3.161 1.00 0.00 67 GLU A N 16
ATOM 23840 C CA . GLU A 1 67 ? -2.279 2.520 -2.629 1.00 0.00 67 GLU A CA 16
ATOM 23841 C C . GLU A 1 67 ? -2.988 1.800 -3.769 1.00 0.00 67 GLU A C 16
ATOM 23842 O O . GLU A 1 67 ? -3.327 0.618 -3.665 1.00 0.00 67 GLU A O 16
ATOM 23854 N N . GLN A 1 68 ? -3.181 2.524 -4.868 1.00 0.00 68 GLN A N 16
ATOM 23855 C CA . GLN A 1 68 ? -3.741 1.956 -6.088 1.00 0.00 68 GLN A CA 16
ATOM 23856 C C . GLN A 1 68 ? -2.902 0.765 -6.549 1.00 0.00 68 GLN A C 16
ATOM 23857 O O . GLN A 1 68 ? -3.434 -0.309 -6.840 1.00 0.00 68 GLN A O 16
ATOM 23871 N N . GLU A 1 69 ? -1.589 0.967 -6.603 1.00 0.00 69 GLU A N 16
ATOM 23872 C CA . GLU A 1 69 ? -0.651 -0.080 -7.002 1.00 0.00 69 GLU A CA 16
ATOM 23873 C C . GLU A 1 69 ? -0.742 -1.284 -6.074 1.00 0.00 69 GLU A C 16
ATOM 23874 O O . GLU A 1 69 ? -0.722 -2.430 -6.522 1.00 0.00 69 GLU A O 16
ATOM 23886 N N . MET A 1 70 ? -0.845 -1.010 -4.777 1.00 0.00 70 MET A N 16
ATOM 23887 C CA . MET A 1 70 ? -0.907 -2.058 -3.761 1.00 0.00 70 MET A CA 16
ATOM 23888 C C . MET A 1 70 ? -2.095 -2.975 -4.008 1.00 0.00 70 MET A C 16
ATOM 23889 O O . MET A 1 70 ? -1.953 -4.196 -4.044 1.00 0.00 70 MET A O 16
ATOM 23903 N N . VAL A 1 71 ? -3.264 -2.374 -4.194 1.00 0.00 71 VAL A N 16
ATOM 23904 C CA . VAL A 1 71 ? -4.476 -3.129 -4.476 1.00 0.00 71 VAL A CA 16
ATOM 23905 C C . VAL A 1 71 ? -4.322 -3.915 -5.774 1.00 0.00 71 VAL A C 16
ATOM 23906 O O . VAL A 1 71 ? -4.766 -5.056 -5.876 1.00 0.00 71 VAL A O 16
ATOM 23919 N N . SER A 1 72 ? -3.661 -3.306 -6.748 1.00 0.00 72 SER A N 16
ATOM 23920 C CA . SER A 1 72 ? -3.510 -3.902 -8.069 1.00 0.00 72 SER A CA 16
ATOM 23921 C C . SER A 1 72 ? -2.573 -5.110 -8.047 1.00 0.00 72 SER A C 16
ATOM 23922 O O . SER A 1 72 ? -2.869 -6.139 -8.645 1.00 0.00 72 SER A O 16
ATOM 23930 N N . PHE A 1 73 ? -1.448 -4.990 -7.364 1.00 0.00 73 PHE A N 16
ATOM 23931 C CA . PHE A 1 73 ? -0.453 -6.054 -7.368 1.00 0.00 73 PHE A CA 16
ATOM 23932 C C . PHE A 1 73 ? -0.886 -7.220 -6.481 1.00 0.00 73 PHE A C 16
ATOM 23933 O O . PHE A 1 73 ? -0.651 -8.381 -6.808 1.00 0.00 73 PHE A O 16
ATOM 23950 N N . LEU A 1 74 ? -1.531 -6.908 -5.366 1.00 0.00 74 LEU A N 16
ATOM 23951 C CA . LEU A 1 74 ? -1.869 -7.929 -4.382 1.00 0.00 74 LEU A CA 16
ATOM 23952 C C . LEU A 1 74 ? -3.213 -8.594 -4.674 1.00 0.00 74 LEU A C 16
ATOM 23953 O O . LEU A 1 74 ? -3.343 -9.815 -4.580 1.00 0.00 74 LEU A O 16
ATOM 23969 N N . PHE A 1 75 ? -4.210 -7.798 -5.032 1.00 0.00 75 PHE A N 16
ATOM 23970 C CA . PHE A 1 75 ? -5.554 -8.318 -5.247 1.00 0.00 75 PHE A CA 16
ATOM 23971 C C . PHE A 1 75 ? -5.936 -8.261 -6.722 1.00 0.00 75 PHE A C 16
ATOM 23972 O O . PHE A 1 75 ? -6.472 -9.222 -7.271 1.00 0.00 75 PHE A O 16
ATOM 23989 N N . GLU A 1 76 ? -5.622 -7.134 -7.343 1.00 0.00 76 GLU A N 16
ATOM 23990 C CA . GLU A 1 76 ? -6.012 -6.837 -8.716 1.00 0.00 76 GLU A CA 16
ATOM 23991 C C . GLU A 1 76 ? -7.514 -7.007 -8.910 1.00 0.00 76 GLU A C 16
ATOM 23992 O O . GLU A 1 76 ? -7.995 -8.016 -9.429 1.00 0.00 76 GLU A O 16
ATOM 24004 N N . GLY A 1 77 ? -8.243 -6.015 -8.444 1.00 0.00 77 GLY A N 16
ATOM 24005 C CA . GLY A 1 77 ? -9.672 -5.969 -8.637 1.00 0.00 77 GLY A CA 16
ATOM 24006 C C . GLY A 1 77 ? -10.138 -4.538 -8.674 1.00 0.00 77 GLY A C 16
ATOM 24007 O O . GLY A 1 77 ? -11.248 -4.212 -8.250 1.00 0.00 77 GLY A O 16
ATOM 24011 N N . LYS A 1 78 ? -9.265 -3.678 -9.178 1.00 0.00 78 LYS A N 16
ATOM 24012 C CA . LYS A 1 78 ? -9.509 -2.248 -9.192 1.00 0.00 78 LYS A CA 16
ATOM 24013 C C . LYS A 1 78 ? -9.900 -1.771 -10.583 1.00 0.00 78 LYS A C 16
ATOM 24014 O O . LYS A 1 78 ? -9.595 -2.422 -11.583 1.00 0.00 78 LYS A O 16
ATOM 24033 N N . ASP A 1 79 ? -10.589 -0.643 -10.634 1.00 0.00 79 ASP A N 16
ATOM 24034 C CA . ASP A 1 79 ? -10.884 0.028 -11.894 1.00 0.00 79 ASP A CA 16
ATOM 24035 C C . ASP A 1 79 ? -10.498 1.499 -11.792 1.00 0.00 79 ASP A C 16
ATOM 24036 O O . ASP A 1 79 ? -10.866 2.316 -12.634 1.00 0.00 79 ASP A O 16
ATOM 24045 N N . VAL A 1 80 ? -9.732 1.821 -10.751 1.00 0.00 80 VAL A N 16
ATOM 24046 C CA . VAL A 1 80 ? -9.263 3.182 -10.528 1.00 0.00 80 VAL A CA 16
ATOM 24047 C C . VAL A 1 80 ? -8.130 3.496 -11.503 1.00 0.00 80 VAL A C 16
ATOM 24048 O O . VAL A 1 80 ? -7.335 2.615 -11.837 1.00 0.00 80 VAL A O 16
ATOM 24061 N N . HIS A 1 81 ? -8.052 4.740 -11.953 1.00 0.00 81 HIS A N 16
ATOM 24062 C CA . HIS A 1 81 ? -7.102 5.109 -12.994 1.00 0.00 81 HIS A CA 16
ATOM 24063 C C . HIS A 1 81 ? -5.735 5.419 -12.407 1.00 0.00 81 HIS A C 16
ATOM 24064 O O . HIS A 1 81 ? -5.521 6.481 -11.815 1.00 0.00 81 HIS A O 16
ATOM 24079 N N . ILE A 1 82 ? -4.812 4.485 -12.555 1.00 0.00 82 ILE A N 16
ATOM 24080 C CA . ILE A 1 82 ? -3.447 4.708 -12.116 1.00 0.00 82 ILE A CA 16
ATOM 24081 C C . ILE A 1 82 ? -2.658 5.342 -13.249 1.00 0.00 82 ILE A C 16
ATOM 24082 O O . ILE A 1 82 ? -2.022 4.655 -14.047 1.00 0.00 82 ILE A O 16
ATOM 24098 N N . GLU A 1 83 ? -2.728 6.659 -13.330 1.00 0.00 83 GLU A N 16
ATOM 24099 C CA . GLU A 1 83 ? -2.119 7.381 -14.437 1.00 0.00 83 GLU A CA 16
ATOM 24100 C C . GLU A 1 83 ? -1.047 8.335 -13.939 1.00 0.00 83 GLU A C 16
ATOM 24101 O O . GLU A 1 83 ? -0.425 9.048 -14.724 1.00 0.00 83 GLU A O 16
ATOM 24113 N N . GLY A 1 84 ? -0.840 8.355 -12.630 1.00 0.00 84 GLY A N 16
ATOM 24114 C CA . GLY A 1 84 ? 0.058 9.330 -12.040 1.00 0.00 84 GLY A CA 16
ATOM 24115 C C . GLY A 1 84 ? -0.612 10.682 -11.894 1.00 0.00 84 GLY A C 16
ATOM 24116 O O . GLY A 1 84 ? -0.588 11.288 -10.823 1.00 0.00 84 GLY A O 16
ATOM 24120 N N . TYR A 1 85 ? -1.206 11.150 -12.983 1.00 0.00 85 TYR A N 16
ATOM 24121 C CA . TYR A 1 85 ? -1.993 12.370 -12.972 1.00 0.00 85 TYR A CA 16
ATOM 24122 C C . TYR A 1 85 ? -3.465 12.038 -13.187 1.00 0.00 85 TYR A C 16
ATOM 24123 O O . TYR A 1 85 ? -3.921 11.886 -14.323 1.00 0.00 85 TYR A O 16
ATOM 24141 N N . THR A 1 86 ? -4.198 11.891 -12.098 1.00 0.00 86 THR A N 16
ATOM 24142 C CA . THR A 1 86 ? -5.613 11.577 -12.174 1.00 0.00 86 THR A CA 16
ATOM 24143 C C . THR A 1 86 ? -6.409 12.524 -11.275 1.00 0.00 86 THR A C 16
ATOM 24144 O O . THR A 1 86 ? -5.998 12.821 -10.152 1.00 0.00 86 THR A O 16
ATOM 24155 N N . PRO A 1 87 ? -7.539 13.045 -11.772 1.00 0.00 87 PRO A N 16
ATOM 24156 C CA . PRO A 1 87 ? -8.383 13.965 -11.020 1.00 0.00 87 PRO A CA 16
ATOM 24157 C C . PRO A 1 87 ? -9.407 13.238 -10.150 1.00 0.00 87 PRO A C 16
ATOM 24158 O O . PRO A 1 87 ? -10.469 13.781 -9.833 1.00 0.00 87 PRO A O 16
ATOM 24169 N N . GLU A 1 88 ? -9.087 12.015 -9.760 1.00 0.00 88 GLU A N 16
ATOM 24170 C CA . GLU A 1 88 ? -9.973 11.232 -8.914 1.00 0.00 88 GLU A CA 16
ATOM 24171 C C . GLU A 1 88 ? -9.785 11.607 -7.446 1.00 0.00 88 GLU A C 16
ATOM 24172 O O . GLU A 1 88 ? -9.342 10.799 -6.628 1.00 0.00 88 GLU A O 16
ATOM 24184 N N . ASP A 1 89 ? -10.101 12.857 -7.133 1.00 0.00 89 ASP A N 16
ATOM 24185 C CA . ASP A 1 89 ? -10.036 13.357 -5.765 1.00 0.00 89 ASP A CA 16
ATOM 24186 C C . ASP A 1 89 ? -11.183 12.783 -4.955 1.00 0.00 89 ASP A C 16
ATOM 24187 O O . ASP A 1 89 ? -11.002 12.308 -3.832 1.00 0.00 89 ASP A O 16
ATOM 24196 N N . LYS A 1 90 ? -12.365 12.825 -5.546 1.00 0.00 90 LYS A N 16
ATOM 24197 C CA . LYS A 1 90 ? -13.562 12.285 -4.929 1.00 0.00 90 LYS A CA 16
ATOM 24198 C C . LYS A 1 90 ? -13.634 10.781 -5.164 1.00 0.00 90 LYS A C 16
ATOM 24199 O O . LYS A 1 90 ? -13.175 10.287 -6.196 1.00 0.00 90 LYS A O 16
ATOM 24218 N N . LYS A 1 91 ? -14.197 10.060 -4.212 1.00 0.00 91 LYS A N 16
ATOM 24219 C CA . LYS A 1 91 ? -14.400 8.633 -4.367 1.00 0.00 91 LYS A CA 16
ATOM 24220 C C . LYS A 1 91 ? -15.862 8.281 -4.104 1.00 0.00 91 LYS A C 16
ATOM 24221 O O . LYS A 1 91 ? -16.724 8.714 -4.900 1.00 0.00 91 LYS A O 16
ATOM 24241 N N . MET A 1 1 ? 0.541 -23.652 7.807 1.00 0.00 1 MET A N 17
ATOM 24242 C CA . MET A 1 1 ? 0.791 -23.942 9.238 1.00 0.00 1 MET A CA 17
ATOM 24243 C C . MET A 1 1 ? -0.074 -23.051 10.123 1.00 0.00 1 MET A C 17
ATOM 24244 O O . MET A 1 1 ? -0.734 -23.528 11.047 1.00 0.00 1 MET A O 17
ATOM 24260 N N . SER A 1 2 ? -0.070 -21.757 9.840 1.00 0.00 2 SER A N 17
ATOM 24261 C CA . SER A 1 2 ? -0.880 -20.814 10.592 1.00 0.00 2 SER A CA 17
ATOM 24262 C C . SER A 1 2 ? -2.298 -20.767 10.031 1.00 0.00 2 SER A C 17
ATOM 24263 O O . SER A 1 2 ? -3.265 -21.086 10.725 1.00 0.00 2 SER A O 17
ATOM 24271 N N . ARG A 1 3 ? -2.418 -20.384 8.768 1.00 0.00 3 ARG A N 17
ATOM 24272 C CA . ARG A 1 3 ? -3.714 -20.258 8.125 1.00 0.00 3 ARG A CA 17
ATOM 24273 C C . ARG A 1 3 ? -3.630 -20.677 6.659 1.00 0.00 3 ARG A C 17
ATOM 24274 O O . ARG A 1 3 ? -3.129 -19.927 5.825 1.00 0.00 3 ARG A O 17
ATOM 24295 N N . THR A 1 4 ? -4.091 -21.884 6.352 1.00 0.00 4 THR A N 17
ATOM 24296 C CA . THR A 1 4 ? -4.134 -22.350 4.975 1.00 0.00 4 THR A CA 17
ATOM 24297 C C . THR A 1 4 ? -5.228 -21.626 4.202 1.00 0.00 4 THR A C 17
ATOM 24298 O O . THR A 1 4 ? -6.421 -21.799 4.479 1.00 0.00 4 THR A O 17
ATOM 24309 N N . ILE A 1 5 ? -4.820 -20.802 3.251 1.00 0.00 5 ILE A N 17
ATOM 24310 C CA . ILE A 1 5 ? -5.758 -20.019 2.461 1.00 0.00 5 ILE A CA 17
ATOM 24311 C C . ILE A 1 5 ? -5.416 -20.073 0.980 1.00 0.00 5 ILE A C 17
ATOM 24312 O O . ILE A 1 5 ? -4.353 -20.565 0.592 1.00 0.00 5 ILE A O 17
ATOM 24328 N N . PHE A 1 6 ? -6.318 -19.567 0.160 1.00 0.00 6 PHE A N 17
ATOM 24329 C CA . PHE A 1 6 ? -6.069 -19.447 -1.262 1.00 0.00 6 PHE A CA 17
ATOM 24330 C C . PHE A 1 6 ? -5.714 -18.008 -1.589 1.00 0.00 6 PHE A C 17
ATOM 24331 O O . PHE A 1 6 ? -6.579 -17.134 -1.602 1.00 0.00 6 PHE A O 17
ATOM 24348 N N . CYS A 1 7 ? -4.432 -17.770 -1.819 1.00 0.00 7 CYS A N 17
ATOM 24349 C CA . CYS A 1 7 ? -3.927 -16.425 -2.069 1.00 0.00 7 CYS A CA 17
ATOM 24350 C C . CYS A 1 7 ? -4.581 -15.811 -3.307 1.00 0.00 7 CYS A C 17
ATOM 24351 O O . CYS A 1 7 ? -4.889 -16.511 -4.263 1.00 0.00 7 CYS A O 17
ATOM 24359 N N . THR A 1 8 ? -4.792 -14.504 -3.280 1.00 0.00 8 THR A N 17
ATOM 24360 C CA . THR A 1 8 ? -5.388 -13.792 -4.402 1.00 0.00 8 THR A CA 17
ATOM 24361 C C . THR A 1 8 ? -4.419 -13.664 -5.577 1.00 0.00 8 THR A C 17
ATOM 24362 O O . THR A 1 8 ? -4.809 -13.812 -6.739 1.00 0.00 8 THR A O 17
ATOM 24373 N N . TYR A 1 9 ? -3.154 -13.398 -5.272 1.00 0.00 9 TYR A N 17
ATOM 24374 C CA . TYR A 1 9 ? -2.145 -13.217 -6.308 1.00 0.00 9 TYR A CA 17
ATOM 24375 C C . TYR A 1 9 ? -1.562 -14.558 -6.748 1.00 0.00 9 TYR A C 17
ATOM 24376 O O . TYR A 1 9 ? -1.388 -14.810 -7.940 1.00 0.00 9 TYR A O 17
ATOM 24394 N N . LEU A 1 10 ? -1.257 -15.421 -5.785 1.00 0.00 10 LEU A N 17
ATOM 24395 C CA . LEU A 1 10 ? -0.673 -16.721 -6.102 1.00 0.00 10 LEU A CA 17
ATOM 24396 C C . LEU A 1 10 ? -1.755 -17.696 -6.545 1.00 0.00 10 LEU A C 17
ATOM 24397 O O . LEU A 1 10 ? -1.530 -18.522 -7.430 1.00 0.00 10 LEU A O 17
ATOM 24413 N N . GLN A 1 11 ? -2.927 -17.576 -5.926 1.00 0.00 11 GLN A N 17
ATOM 24414 C CA . GLN A 1 11 ? -4.061 -18.458 -6.192 1.00 0.00 11 GLN A CA 17
ATOM 24415 C C . GLN A 1 11 ? -3.673 -19.923 -6.061 1.00 0.00 11 GLN A C 17
ATOM 24416 O O . GLN A 1 11 ? -4.036 -20.771 -6.876 1.00 0.00 11 GLN A O 17
ATOM 24430 N N . ARG A 1 12 ? -2.940 -20.195 -4.996 1.00 0.00 12 ARG A N 17
ATOM 24431 C CA . ARG A 1 12 ? -2.561 -21.543 -4.625 1.00 0.00 12 ARG A CA 17
ATOM 24432 C C . ARG A 1 12 ? -2.827 -21.718 -3.141 1.00 0.00 12 ARG A C 17
ATOM 24433 O O . ARG A 1 12 ? -3.193 -20.753 -2.464 1.00 0.00 12 ARG A O 17
ATOM 24454 N N . ASP A 1 13 ? -2.644 -22.927 -2.638 1.00 0.00 13 ASP A N 17
ATOM 24455 C CA . ASP A 1 13 ? -2.709 -23.160 -1.202 1.00 0.00 13 ASP A CA 17
ATOM 24456 C C . ASP A 1 13 ? -1.509 -22.499 -0.551 1.00 0.00 13 ASP A C 17
ATOM 24457 O O . ASP A 1 13 ? -0.371 -22.930 -0.748 1.00 0.00 13 ASP A O 17
ATOM 24466 N N . ALA A 1 14 ? -1.752 -21.434 0.186 1.00 0.00 14 ALA A N 17
ATOM 24467 C CA . ALA A 1 14 ? -0.671 -20.640 0.734 1.00 0.00 14 ALA A CA 17
ATOM 24468 C C . ALA A 1 14 ? -0.847 -20.405 2.223 1.00 0.00 14 ALA A C 17
ATOM 24469 O O . ALA A 1 14 ? -1.819 -20.858 2.832 1.00 0.00 14 ALA A O 17
ATOM 24476 N N . GLU A 1 15 ? 0.108 -19.695 2.797 1.00 0.00 15 GLU A N 17
ATOM 24477 C CA . GLU A 1 15 ? 0.098 -19.385 4.208 1.00 0.00 15 GLU A CA 17
ATOM 24478 C C . GLU A 1 15 ? -0.370 -17.956 4.423 1.00 0.00 15 GLU A C 17
ATOM 24479 O O . GLU A 1 15 ? 0.084 -17.041 3.732 1.00 0.00 15 GLU A O 17
ATOM 24491 N N . GLY A 1 16 ? -1.303 -17.775 5.346 1.00 0.00 16 GLY A N 17
ATOM 24492 C CA . GLY A 1 16 ? -1.686 -16.441 5.745 1.00 0.00 16 GLY A CA 17
ATOM 24493 C C . GLY A 1 16 ? -0.490 -15.689 6.282 1.00 0.00 16 GLY A C 17
ATOM 24494 O O . GLY A 1 16 ? 0.172 -16.163 7.209 1.00 0.00 16 GLY A O 17
ATOM 24498 N N . GLN A 1 17 ? -0.201 -14.535 5.684 1.00 0.00 17 GLN A N 17
ATOM 24499 C CA . GLN A 1 17 ? 1.006 -13.779 6.002 1.00 0.00 17 GLN A CA 17
ATOM 24500 C C . GLN A 1 17 ? 1.182 -13.626 7.506 1.00 0.00 17 GLN A C 17
ATOM 24501 O O . GLN A 1 17 ? 2.178 -14.078 8.071 1.00 0.00 17 GLN A O 17
ATOM 24515 N N . ASP A 1 18 ? 0.211 -12.988 8.142 1.00 0.00 18 ASP A N 17
ATOM 24516 C CA . ASP A 1 18 ? 0.226 -12.801 9.583 1.00 0.00 18 ASP A CA 17
ATOM 24517 C C . ASP A 1 18 ? -1.124 -12.255 10.025 1.00 0.00 18 ASP A C 17
ATOM 24518 O O . ASP A 1 18 ? -2.100 -12.328 9.272 1.00 0.00 18 ASP A O 17
ATOM 24527 N N . PHE A 1 19 ? -1.182 -11.712 11.228 1.00 0.00 19 PHE A N 17
ATOM 24528 C CA . PHE A 1 19 ? -2.425 -11.194 11.774 1.00 0.00 19 PHE A CA 17
ATOM 24529 C C . PHE A 1 19 ? -2.318 -9.698 12.045 1.00 0.00 19 PHE A C 17
ATOM 24530 O O . PHE A 1 19 ? -1.423 -9.026 11.526 1.00 0.00 19 PHE A O 17
ATOM 24547 N N . GLN A 1 20 ? -3.235 -9.173 12.846 1.00 0.00 20 GLN A N 17
ATOM 24548 C CA . GLN A 1 20 ? -3.256 -7.750 13.148 1.00 0.00 20 GLN A CA 17
ATOM 24549 C C . GLN A 1 20 ? -2.181 -7.393 14.157 1.00 0.00 20 GLN A C 17
ATOM 24550 O O . GLN A 1 20 ? -2.386 -7.494 15.367 1.00 0.00 20 GLN A O 17
ATOM 24564 N N . LEU A 1 21 ? -1.025 -7.007 13.648 1.00 0.00 21 LEU A N 17
ATOM 24565 C CA . LEU A 1 21 ? 0.087 -6.614 14.497 1.00 0.00 21 LEU A CA 17
ATOM 24566 C C . LEU A 1 21 ? 0.321 -5.103 14.475 1.00 0.00 21 LEU A C 17
ATOM 24567 O O . LEU A 1 21 ? 0.730 -4.527 15.484 1.00 0.00 21 LEU A O 17
ATOM 24583 N N . TYR A 1 22 ? 0.047 -4.459 13.343 1.00 0.00 22 TYR A N 17
ATOM 24584 C CA . TYR A 1 22 ? 0.314 -3.025 13.198 1.00 0.00 22 TYR A CA 17
ATOM 24585 C C . TYR A 1 22 ? -0.707 -2.307 12.299 1.00 0.00 22 TYR A C 17
ATOM 24586 O O . TYR A 1 22 ? -1.213 -1.253 12.682 1.00 0.00 22 TYR A O 17
ATOM 24604 N N . PRO A 1 23 ? -1.024 -2.823 11.088 1.00 0.00 23 PRO A N 17
ATOM 24605 C CA . PRO A 1 23 ? -1.964 -2.147 10.182 1.00 0.00 23 PRO A CA 17
ATOM 24606 C C . PRO A 1 23 ? -3.415 -2.236 10.649 1.00 0.00 23 PRO A C 17
ATOM 24607 O O . PRO A 1 23 ? -3.731 -2.921 11.626 1.00 0.00 23 PRO A O 17
ATOM 24618 N N . GLY A 1 24 ? -4.295 -1.537 9.937 1.00 0.00 24 GLY A N 17
ATOM 24619 C CA . GLY A 1 24 ? -5.706 -1.540 10.270 1.00 0.00 24 GLY A CA 17
ATOM 24620 C C . GLY A 1 24 ? -6.447 -2.648 9.559 1.00 0.00 24 GLY A C 17
ATOM 24621 O O . GLY A 1 24 ? -5.873 -3.704 9.298 1.00 0.00 24 GLY A O 17
ATOM 24625 N N . GLU A 1 25 ? -7.710 -2.404 9.231 1.00 0.00 25 GLU A N 17
ATOM 24626 C CA . GLU A 1 25 ? -8.547 -3.400 8.570 1.00 0.00 25 GLU A CA 17
ATOM 24627 C C . GLU A 1 25 ? -7.894 -3.916 7.291 1.00 0.00 25 GLU A C 17
ATOM 24628 O O . GLU A 1 25 ? -7.906 -5.120 7.021 1.00 0.00 25 GLU A O 17
ATOM 24640 N N . LEU A 1 26 ? -7.311 -3.005 6.517 1.00 0.00 26 LEU A N 17
ATOM 24641 C CA . LEU A 1 26 ? -6.660 -3.370 5.265 1.00 0.00 26 LEU A CA 17
ATOM 24642 C C . LEU A 1 26 ? -5.522 -4.351 5.505 1.00 0.00 26 LEU A C 17
ATOM 24643 O O . LEU A 1 26 ? -5.162 -5.119 4.617 1.00 0.00 26 LEU A O 17
ATOM 24659 N N . GLY A 1 27 ? -4.978 -4.334 6.713 1.00 0.00 27 GLY A N 17
ATOM 24660 C CA . GLY A 1 27 ? -3.936 -5.266 7.070 1.00 0.00 27 GLY A CA 17
ATOM 24661 C C . GLY A 1 27 ? -4.401 -6.698 6.943 1.00 0.00 27 GLY A C 17
ATOM 24662 O O . GLY A 1 27 ? -3.869 -7.456 6.140 1.00 0.00 27 GLY A O 17
ATOM 24666 N N . LYS A 1 28 ? -5.431 -7.060 7.696 1.00 0.00 28 LYS A N 17
ATOM 24667 C CA . LYS A 1 28 ? -5.916 -8.433 7.697 1.00 0.00 28 LYS A CA 17
ATOM 24668 C C . LYS A 1 28 ? -6.679 -8.737 6.414 1.00 0.00 28 LYS A C 17
ATOM 24669 O O . LYS A 1 28 ? -6.771 -9.887 6.000 1.00 0.00 28 LYS A O 17
ATOM 24688 N N . ARG A 1 29 ? -7.216 -7.695 5.790 1.00 0.00 29 ARG A N 17
ATOM 24689 C CA . ARG A 1 29 ? -7.917 -7.830 4.517 1.00 0.00 29 ARG A CA 17
ATOM 24690 C C . ARG A 1 29 ? -6.940 -8.238 3.415 1.00 0.00 29 ARG A C 17
ATOM 24691 O O . ARG A 1 29 ? -7.334 -8.785 2.385 1.00 0.00 29 ARG A O 17
ATOM 24712 N N . ILE A 1 30 ? -5.667 -7.943 3.623 1.00 0.00 30 ILE A N 17
ATOM 24713 C CA . ILE A 1 30 ? -4.626 -8.388 2.711 1.00 0.00 30 ILE A CA 17
ATOM 24714 C C . ILE A 1 30 ? -3.957 -9.670 3.214 1.00 0.00 30 ILE A C 17
ATOM 24715 O O . ILE A 1 30 ? -3.803 -10.634 2.467 1.00 0.00 30 ILE A O 17
ATOM 24731 N N . TYR A 1 31 ? -3.589 -9.680 4.495 1.00 0.00 31 TYR A N 17
ATOM 24732 C CA . TYR A 1 31 ? -2.811 -10.779 5.085 1.00 0.00 31 TYR A CA 17
ATOM 24733 C C . TYR A 1 31 ? -3.583 -12.099 5.105 1.00 0.00 31 TYR A C 17
ATOM 24734 O O . TYR A 1 31 ? -2.999 -13.159 5.334 1.00 0.00 31 TYR A O 17
ATOM 24752 N N . ASN A 1 32 ? -4.886 -12.042 4.885 1.00 0.00 32 ASN A N 17
ATOM 24753 C CA . ASN A 1 32 ? -5.714 -13.243 4.916 1.00 0.00 32 ASN A CA 17
ATOM 24754 C C . ASN A 1 32 ? -5.661 -13.985 3.585 1.00 0.00 32 ASN A C 17
ATOM 24755 O O . ASN A 1 32 ? -5.951 -15.177 3.524 1.00 0.00 32 ASN A O 17
ATOM 24766 N N . GLU A 1 33 ? -5.284 -13.284 2.520 1.00 0.00 33 GLU A N 17
ATOM 24767 C CA . GLU A 1 33 ? -5.215 -13.897 1.198 1.00 0.00 33 GLU A CA 17
ATOM 24768 C C . GLU A 1 33 ? -3.892 -13.576 0.505 1.00 0.00 33 GLU A C 17
ATOM 24769 O O . GLU A 1 33 ? -3.751 -13.757 -0.707 1.00 0.00 33 GLU A O 17
ATOM 24781 N N . ILE A 1 34 ? -2.918 -13.119 1.278 1.00 0.00 34 ILE A N 17
ATOM 24782 C CA . ILE A 1 34 ? -1.584 -12.859 0.756 1.00 0.00 34 ILE A CA 17
ATOM 24783 C C . ILE A 1 34 ? -0.538 -13.592 1.579 1.00 0.00 34 ILE A C 17
ATOM 24784 O O . ILE A 1 34 ? -0.545 -13.542 2.808 1.00 0.00 34 ILE A O 17
ATOM 24800 N N . SER A 1 35 ? 0.349 -14.287 0.886 1.00 0.00 35 SER A N 17
ATOM 24801 C CA . SER A 1 35 ? 1.433 -15.003 1.528 1.00 0.00 35 SER A CA 17
ATOM 24802 C C . SER A 1 35 ? 2.657 -14.104 1.648 1.00 0.00 35 SER A C 17
ATOM 24803 O O . SER A 1 35 ? 2.762 -13.081 0.964 1.00 0.00 35 SER A O 17
ATOM 24811 N N . LYS A 1 36 ? 3.580 -14.507 2.510 1.00 0.00 36 LYS A N 17
ATOM 24812 C CA . LYS A 1 36 ? 4.861 -13.827 2.673 1.00 0.00 36 LYS A CA 17
ATOM 24813 C C . LYS A 1 36 ? 5.542 -13.634 1.325 1.00 0.00 36 LYS A C 17
ATOM 24814 O O . LYS A 1 36 ? 6.191 -12.617 1.084 1.00 0.00 36 LYS A O 17
ATOM 24833 N N . ASP A 1 37 ? 5.375 -14.624 0.455 1.00 0.00 37 ASP A N 17
ATOM 24834 C CA . ASP A 1 37 ? 5.965 -14.605 -0.877 1.00 0.00 37 ASP A CA 17
ATOM 24835 C C . ASP A 1 37 ? 5.534 -13.363 -1.640 1.00 0.00 37 ASP A C 17
ATOM 24836 O O . ASP A 1 37 ? 6.358 -12.518 -1.982 1.00 0.00 37 ASP A O 17
ATOM 24845 N N . ALA A 1 38 ? 4.229 -13.258 -1.882 1.00 0.00 38 ALA A N 17
ATOM 24846 C CA . ALA A 1 38 ? 3.668 -12.157 -2.657 1.00 0.00 38 ALA A CA 17
ATOM 24847 C C . ALA A 1 38 ? 3.921 -10.817 -1.981 1.00 0.00 38 ALA A C 17
ATOM 24848 O O . ALA A 1 38 ? 4.157 -9.811 -2.649 1.00 0.00 38 ALA A O 17
ATOM 24855 N N . TRP A 1 39 ? 3.878 -10.811 -0.656 1.00 0.00 39 TRP A N 17
ATOM 24856 C CA . TRP A 1 39 ? 4.149 -9.603 0.110 1.00 0.00 39 TRP A CA 17
ATOM 24857 C C . TRP A 1 39 ? 5.582 -9.130 -0.126 1.00 0.00 39 TRP A C 17
ATOM 24858 O O . TRP A 1 39 ? 5.831 -7.940 -0.333 1.00 0.00 39 TRP A O 17
ATOM 24879 N N . ALA A 1 40 ? 6.517 -10.074 -0.119 1.00 0.00 40 ALA A N 17
ATOM 24880 C CA . ALA A 1 40 ? 7.921 -9.755 -0.344 1.00 0.00 40 ALA A CA 17
ATOM 24881 C C . ALA A 1 40 ? 8.145 -9.281 -1.773 1.00 0.00 40 ALA A C 17
ATOM 24882 O O . ALA A 1 40 ? 8.882 -8.323 -2.010 1.00 0.00 40 ALA A O 17
ATOM 24889 N N . GLN A 1 41 ? 7.493 -9.954 -2.719 1.00 0.00 41 GLN A N 17
ATOM 24890 C CA . GLN A 1 41 ? 7.574 -9.579 -4.127 1.00 0.00 41 GLN A CA 17
ATOM 24891 C C . GLN A 1 41 ? 7.123 -8.140 -4.313 1.00 0.00 41 GLN A C 17
ATOM 24892 O O . GLN A 1 41 ? 7.775 -7.348 -5.000 1.00 0.00 41 GLN A O 17
ATOM 24906 N N . TRP A 1 42 ? 6.017 -7.800 -3.667 1.00 0.00 42 TRP A N 17
ATOM 24907 C CA . TRP A 1 42 ? 5.425 -6.492 -3.824 1.00 0.00 42 TRP A CA 17
ATOM 24908 C C . TRP A 1 42 ? 6.295 -5.409 -3.204 1.00 0.00 42 TRP A C 17
ATOM 24909 O O . TRP A 1 42 ? 6.577 -4.391 -3.844 1.00 0.00 42 TRP A O 17
ATOM 24930 N N . GLN A 1 43 ? 6.721 -5.623 -1.964 1.00 0.00 43 GLN A N 17
ATOM 24931 C CA . GLN A 1 43 ? 7.559 -4.650 -1.282 1.00 0.00 43 GLN A CA 17
ATOM 24932 C C . GLN A 1 43 ? 8.861 -4.440 -2.042 1.00 0.00 43 GLN A C 17
ATOM 24933 O O . GLN A 1 43 ? 9.374 -3.324 -2.103 1.00 0.00 43 GLN A O 17
ATOM 24947 N N . HIS A 1 44 ? 9.378 -5.508 -2.638 1.00 0.00 44 HIS A N 17
ATOM 24948 C CA . HIS A 1 44 ? 10.595 -5.422 -3.440 1.00 0.00 44 HIS A CA 17
ATOM 24949 C C . HIS A 1 44 ? 10.390 -4.472 -4.622 1.00 0.00 44 HIS A C 17
ATOM 24950 O O . HIS A 1 44 ? 11.186 -3.561 -4.843 1.00 0.00 44 HIS A O 17
ATOM 24965 N N . LYS A 1 45 ? 9.312 -4.688 -5.371 1.00 0.00 45 LYS A N 17
ATOM 24966 C CA . LYS A 1 45 ? 9.010 -3.864 -6.540 1.00 0.00 45 LYS A CA 17
ATOM 24967 C C . LYS A 1 45 ? 8.755 -2.419 -6.120 1.00 0.00 45 LYS A C 17
ATOM 24968 O O . LYS A 1 45 ? 9.322 -1.486 -6.691 1.00 0.00 45 LYS A O 17
ATOM 24987 N N . GLN A 1 46 ? 7.900 -2.237 -5.121 1.00 0.00 46 GLN A N 17
ATOM 24988 C CA . GLN A 1 46 ? 7.477 -0.905 -4.726 1.00 0.00 46 GLN A CA 17
ATOM 24989 C C . GLN A 1 46 ? 8.645 -0.087 -4.193 1.00 0.00 46 GLN A C 17
ATOM 24990 O O . GLN A 1 46 ? 8.843 1.060 -4.598 1.00 0.00 46 GLN A O 17
ATOM 25004 N N . THR A 1 47 ? 9.418 -0.686 -3.295 1.00 0.00 47 THR A N 17
ATOM 25005 C CA . THR A 1 47 ? 10.563 -0.013 -2.699 1.00 0.00 47 THR A CA 17
ATOM 25006 C C . THR A 1 47 ? 11.567 0.398 -3.773 1.00 0.00 47 THR A C 17
ATOM 25007 O O . THR A 1 47 ? 12.222 1.436 -3.662 1.00 0.00 47 THR A O 17
ATOM 25018 N N . MET A 1 48 ? 11.668 -0.410 -4.825 1.00 0.00 48 MET A N 17
ATOM 25019 C CA . MET A 1 48 ? 12.537 -0.090 -5.949 1.00 0.00 48 MET A CA 17
ATOM 25020 C C . MET A 1 48 ? 12.129 1.233 -6.583 1.00 0.00 48 MET A C 17
ATOM 25021 O O . MET A 1 48 ? 12.958 2.128 -6.754 1.00 0.00 48 MET A O 17
ATOM 25035 N N . LEU A 1 49 ? 10.842 1.372 -6.890 1.00 0.00 49 LEU A N 17
ATOM 25036 C CA . LEU A 1 49 ? 10.348 2.579 -7.541 1.00 0.00 49 LEU A CA 17
ATOM 25037 C C . LEU A 1 49 ? 10.503 3.780 -6.620 1.00 0.00 49 LEU A C 17
ATOM 25038 O O . LEU A 1 49 ? 10.830 4.881 -7.066 1.00 0.00 49 LEU A O 17
ATOM 25054 N N . ILE A 1 50 ? 10.273 3.554 -5.332 1.00 0.00 50 ILE A N 17
ATOM 25055 C CA . ILE A 1 50 ? 10.420 4.597 -4.323 1.00 0.00 50 ILE A CA 17
ATOM 25056 C C . ILE A 1 50 ? 11.846 5.146 -4.309 1.00 0.00 50 ILE A C 17
ATOM 25057 O O . ILE A 1 50 ? 12.055 6.348 -4.159 1.00 0.00 50 ILE A O 17
ATOM 25073 N N . ASN A 1 51 ? 12.821 4.266 -4.496 1.00 0.00 51 ASN A N 17
ATOM 25074 C CA . ASN A 1 51 ? 14.223 4.674 -4.499 1.00 0.00 51 ASN A CA 17
ATOM 25075 C C . ASN A 1 51 ? 14.629 5.253 -5.846 1.00 0.00 51 ASN A C 17
ATOM 25076 O O . ASN A 1 51 ? 15.438 6.176 -5.907 1.00 0.00 51 ASN A O 17
ATOM 25087 N N . GLU A 1 52 ? 14.067 4.719 -6.925 1.00 0.00 52 GLU A N 17
ATOM 25088 C CA . GLU A 1 52 ? 14.364 5.224 -8.260 1.00 0.00 52 GLU A CA 17
ATOM 25089 C C . GLU A 1 52 ? 13.847 6.646 -8.440 1.00 0.00 52 GLU A C 17
ATOM 25090 O O . GLU A 1 52 ? 14.541 7.503 -8.986 1.00 0.00 52 GLU A O 17
ATOM 25102 N N . LYS A 1 53 ? 12.625 6.890 -7.988 1.00 0.00 53 LYS A N 17
ATOM 25103 C CA . LYS A 1 53 ? 12.017 8.206 -8.122 1.00 0.00 53 LYS A CA 17
ATOM 25104 C C . LYS A 1 53 ? 12.398 9.104 -6.952 1.00 0.00 53 LYS A C 17
ATOM 25105 O O . LYS A 1 53 ? 12.286 10.327 -7.039 1.00 0.00 53 LYS A O 17
ATOM 25124 N N . LYS A 1 54 ? 12.855 8.478 -5.869 1.00 0.00 54 LYS A N 17
ATOM 25125 C CA . LYS A 1 54 ? 13.218 9.183 -4.642 1.00 0.00 54 LYS A CA 17
ATOM 25126 C C . LYS A 1 54 ? 12.048 10.017 -4.146 1.00 0.00 54 LYS A C 17
ATOM 25127 O O . LYS A 1 54 ? 12.108 11.249 -4.103 1.00 0.00 54 LYS A O 17
ATOM 25146 N N . LEU A 1 55 ? 10.971 9.336 -3.789 1.00 0.00 55 LEU A N 17
ATOM 25147 C CA . LEU A 1 55 ? 9.757 10.013 -3.378 1.00 0.00 55 LEU A CA 17
ATOM 25148 C C . LEU A 1 55 ? 9.458 9.777 -1.899 1.00 0.00 55 LEU A C 17
ATOM 25149 O O . LEU A 1 55 ? 9.581 8.661 -1.388 1.00 0.00 55 LEU A O 17
ATOM 25165 N N . ASN A 1 56 ? 9.097 10.851 -1.216 1.00 0.00 56 ASN A N 17
ATOM 25166 C CA . ASN A 1 56 ? 8.714 10.785 0.187 1.00 0.00 56 ASN A CA 17
ATOM 25167 C C . ASN A 1 56 ? 7.196 10.693 0.279 1.00 0.00 56 ASN A C 17
ATOM 25168 O O . ASN A 1 56 ? 6.485 11.512 -0.306 1.00 0.00 56 ASN A O 17
ATOM 25179 N N . MET A 1 57 ? 6.701 9.698 1.009 1.00 0.00 57 MET A N 17
ATOM 25180 C CA . MET A 1 57 ? 5.258 9.467 1.128 1.00 0.00 57 MET A CA 17
ATOM 25181 C C . MET A 1 57 ? 4.579 10.467 2.064 1.00 0.00 57 MET A C 17
ATOM 25182 O O . MET A 1 57 ? 3.682 10.108 2.826 1.00 0.00 57 MET A O 17
ATOM 25196 N N . MET A 1 58 ? 4.985 11.724 1.984 1.00 0.00 58 MET A N 17
ATOM 25197 C CA . MET A 1 58 ? 4.332 12.787 2.735 1.00 0.00 58 MET A CA 17
ATOM 25198 C C . MET A 1 58 ? 3.357 13.519 1.827 1.00 0.00 58 MET A C 17
ATOM 25199 O O . MET A 1 58 ? 2.601 14.385 2.265 1.00 0.00 58 MET A O 17
ATOM 25213 N N . ASN A 1 59 ? 3.393 13.152 0.555 1.00 0.00 59 ASN A N 17
ATOM 25214 C CA . ASN A 1 59 ? 2.560 13.782 -0.456 1.00 0.00 59 ASN A CA 17
ATOM 25215 C C . ASN A 1 59 ? 1.495 12.806 -0.948 1.00 0.00 59 ASN A C 17
ATOM 25216 O O . ASN A 1 59 ? 1.792 11.649 -1.258 1.00 0.00 59 ASN A O 17
ATOM 25227 N N . ALA A 1 60 ? 0.263 13.296 -1.033 1.00 0.00 60 ALA A N 17
ATOM 25228 C CA . ALA A 1 60 ? -0.905 12.462 -1.313 1.00 0.00 60 ALA A CA 17
ATOM 25229 C C . ALA A 1 60 ? -0.831 11.778 -2.677 1.00 0.00 60 ALA A C 17
ATOM 25230 O O . ALA A 1 60 ? -1.336 10.665 -2.846 1.00 0.00 60 ALA A O 17
ATOM 25237 N N . GLU A 1 61 ? -0.205 12.439 -3.647 1.00 0.00 61 GLU A N 17
ATOM 25238 C CA . GLU A 1 61 ? -0.116 11.897 -5.003 1.00 0.00 61 GLU A CA 17
ATOM 25239 C C . GLU A 1 61 ? 0.570 10.535 -5.013 1.00 0.00 61 GLU A C 17
ATOM 25240 O O . GLU A 1 61 ? 0.091 9.595 -5.651 1.00 0.00 61 GLU A O 17
ATOM 25252 N N . HIS A 1 62 ? 1.667 10.420 -4.279 1.00 0.00 62 HIS A N 17
ATOM 25253 C CA . HIS A 1 62 ? 2.425 9.175 -4.241 1.00 0.00 62 HIS A CA 17
ATOM 25254 C C . HIS A 1 62 ? 1.690 8.144 -3.398 1.00 0.00 62 HIS A C 17
ATOM 25255 O O . HIS A 1 62 ? 1.746 6.945 -3.674 1.00 0.00 62 HIS A O 17
ATOM 25270 N N . ARG A 1 63 ? 0.986 8.632 -2.382 1.00 0.00 63 ARG A N 17
ATOM 25271 C CA . ARG A 1 63 ? 0.244 7.778 -1.462 1.00 0.00 63 ARG A CA 17
ATOM 25272 C C . ARG A 1 63 ? -0.812 6.959 -2.202 1.00 0.00 63 ARG A C 17
ATOM 25273 O O . ARG A 1 63 ? -0.860 5.734 -2.075 1.00 0.00 63 ARG A O 17
ATOM 25294 N N . LYS A 1 64 ? -1.650 7.637 -2.979 1.00 0.00 64 LYS A N 17
ATOM 25295 C CA . LYS A 1 64 ? -2.709 6.955 -3.704 1.00 0.00 64 LYS A CA 17
ATOM 25296 C C . LYS A 1 64 ? -2.133 6.135 -4.848 1.00 0.00 64 LYS A C 17
ATOM 25297 O O . LYS A 1 64 ? -2.682 5.100 -5.209 1.00 0.00 64 LYS A O 17
ATOM 25316 N N . LEU A 1 65 ? -1.012 6.591 -5.406 1.00 0.00 65 LEU A N 17
ATOM 25317 C CA . LEU A 1 65 ? -0.371 5.873 -6.500 1.00 0.00 65 LEU A CA 17
ATOM 25318 C C . LEU A 1 65 ? 0.063 4.491 -6.019 1.00 0.00 65 LEU A C 17
ATOM 25319 O O . LEU A 1 65 ? -0.198 3.488 -6.682 1.00 0.00 65 LEU A O 17
ATOM 25335 N N . LEU A 1 66 ? 0.686 4.450 -4.844 1.00 0.00 66 LEU A N 17
ATOM 25336 C CA . LEU A 1 66 ? 1.103 3.190 -4.241 1.00 0.00 66 LEU A CA 17
ATOM 25337 C C . LEU A 1 66 ? -0.111 2.312 -3.964 1.00 0.00 66 LEU A C 17
ATOM 25338 O O . LEU A 1 66 ? -0.090 1.115 -4.236 1.00 0.00 66 LEU A O 17
ATOM 25354 N N . GLU A 1 67 ? -1.170 2.912 -3.432 1.00 0.00 67 GLU A N 17
ATOM 25355 C CA . GLU A 1 67 ? -2.368 2.163 -3.071 1.00 0.00 67 GLU A CA 17
ATOM 25356 C C . GLU A 1 67 ? -3.026 1.566 -4.314 1.00 0.00 67 GLU A C 17
ATOM 25357 O O . GLU A 1 67 ? -3.485 0.421 -4.295 1.00 0.00 67 GLU A O 17
ATOM 25369 N N . GLN A 1 68 ? -3.055 2.340 -5.397 1.00 0.00 68 GLN A N 17
ATOM 25370 C CA . GLN A 1 68 ? -3.583 1.863 -6.670 1.00 0.00 68 GLN A CA 17
ATOM 25371 C C . GLN A 1 68 ? -2.851 0.604 -7.111 1.00 0.00 68 GLN A C 17
ATOM 25372 O O . GLN A 1 68 ? -3.479 -0.403 -7.452 1.00 0.00 68 GLN A O 17
ATOM 25386 N N . GLU A 1 69 ? -1.524 0.664 -7.085 1.00 0.00 69 GLU A N 17
ATOM 25387 C CA . GLU A 1 69 ? -0.695 -0.477 -7.453 1.00 0.00 69 GLU A CA 17
ATOM 25388 C C . GLU A 1 69 ? -0.926 -1.642 -6.493 1.00 0.00 69 GLU A C 17
ATOM 25389 O O . GLU A 1 69 ? -1.065 -2.792 -6.905 1.00 0.00 69 GLU A O 17
ATOM 25401 N N . MET A 1 70 ? -0.971 -1.320 -5.208 1.00 0.00 70 MET A N 17
ATOM 25402 C CA . MET A 1 70 ? -1.070 -2.316 -4.147 1.00 0.00 70 MET A CA 17
ATOM 25403 C C . MET A 1 70 ? -2.317 -3.178 -4.310 1.00 0.00 70 MET A C 17
ATOM 25404 O O . MET A 1 70 ? -2.249 -4.409 -4.258 1.00 0.00 70 MET A O 17
ATOM 25418 N N . VAL A 1 71 ? -3.453 -2.526 -4.525 1.00 0.00 71 VAL A N 17
ATOM 25419 C CA . VAL A 1 71 ? -4.722 -3.224 -4.677 1.00 0.00 71 VAL A CA 17
ATOM 25420 C C . VAL A 1 71 ? -4.757 -4.039 -5.973 1.00 0.00 71 VAL A C 17
ATOM 25421 O O . VAL A 1 71 ? -5.268 -5.155 -6.000 1.00 0.00 71 VAL A O 17
ATOM 25434 N N . SER A 1 72 ? -4.183 -3.498 -7.036 1.00 0.00 72 SER A N 17
ATOM 25435 C CA . SER A 1 72 ? -4.244 -4.150 -8.339 1.00 0.00 72 SER A CA 17
ATOM 25436 C C . SER A 1 72 ? -3.292 -5.343 -8.421 1.00 0.00 72 SER A C 17
ATOM 25437 O O . SER A 1 72 ? -3.440 -6.209 -9.281 1.00 0.00 72 SER A O 17
ATOM 25445 N N . PHE A 1 73 ? -2.317 -5.388 -7.525 1.00 0.00 73 PHE A N 17
ATOM 25446 C CA . PHE A 1 73 ? -1.347 -6.477 -7.509 1.00 0.00 73 PHE A CA 17
ATOM 25447 C C . PHE A 1 73 ? -1.699 -7.519 -6.454 1.00 0.00 73 PHE A C 17
ATOM 25448 O O . PHE A 1 73 ? -1.843 -8.700 -6.761 1.00 0.00 73 PHE A O 17
ATOM 25465 N N . LEU A 1 74 ? -1.827 -7.079 -5.208 1.00 0.00 74 LEU A N 17
ATOM 25466 C CA . LEU A 1 74 ? -2.047 -7.999 -4.099 1.00 0.00 74 LEU A CA 17
ATOM 25467 C C . LEU A 1 74 ? -3.455 -8.577 -4.126 1.00 0.00 74 LEU A C 17
ATOM 25468 O O . LEU A 1 74 ? -3.662 -9.733 -3.763 1.00 0.00 74 LEU A O 17
ATOM 25484 N N . PHE A 1 75 ? -4.421 -7.776 -4.555 1.00 0.00 75 PHE A N 17
ATOM 25485 C CA . PHE A 1 75 ? -5.804 -8.231 -4.608 1.00 0.00 75 PHE A CA 17
ATOM 25486 C C . PHE A 1 75 ? -6.170 -8.682 -6.018 1.00 0.00 75 PHE A C 17
ATOM 25487 O O . PHE A 1 75 ? -6.797 -9.729 -6.195 1.00 0.00 75 PHE A O 17
ATOM 25504 N N . GLU A 1 76 ? -5.748 -7.889 -7.008 1.00 0.00 76 GLU A N 17
ATOM 25505 C CA . GLU A 1 76 ? -6.077 -8.121 -8.415 1.00 0.00 76 GLU A CA 17
ATOM 25506 C C . GLU A 1 76 ? -7.582 -8.048 -8.646 1.00 0.00 76 GLU A C 17
ATOM 25507 O O . GLU A 1 76 ? -8.310 -9.010 -8.408 1.00 0.00 76 GLU A O 17
ATOM 25519 N N . GLY A 1 77 ? -8.044 -6.894 -9.096 1.00 0.00 77 GLY A N 17
ATOM 25520 C CA . GLY A 1 77 ? -9.454 -6.734 -9.378 1.00 0.00 77 GLY A CA 17
ATOM 25521 C C . GLY A 1 77 ? -9.987 -5.381 -8.961 1.00 0.00 77 GLY A C 17
ATOM 25522 O O . GLY A 1 77 ? -10.978 -5.296 -8.239 1.00 0.00 77 GLY A O 17
ATOM 25526 N N . LYS A 1 78 ? -9.327 -4.319 -9.401 1.00 0.00 78 LYS A N 17
ATOM 25527 C CA . LYS A 1 78 ? -9.820 -2.972 -9.160 1.00 0.00 78 LYS A CA 17
ATOM 25528 C C . LYS A 1 78 ? -10.071 -2.266 -10.489 1.00 0.00 78 LYS A C 17
ATOM 25529 O O . LYS A 1 78 ? -9.596 -2.709 -11.534 1.00 0.00 78 LYS A O 17
ATOM 25548 N N . ASP A 1 79 ? -10.808 -1.164 -10.445 1.00 0.00 79 ASP A N 17
ATOM 25549 C CA . ASP A 1 79 ? -11.268 -0.493 -11.660 1.00 0.00 79 ASP A CA 17
ATOM 25550 C C . ASP A 1 79 ? -10.385 0.693 -12.047 1.00 0.00 79 ASP A C 17
ATOM 25551 O O . ASP A 1 79 ? -10.697 1.423 -12.988 1.00 0.00 79 ASP A O 17
ATOM 25560 N N . VAL A 1 80 ? -9.282 0.876 -11.344 1.00 0.00 80 VAL A N 17
ATOM 25561 C CA . VAL A 1 80 ? -8.405 2.009 -11.607 1.00 0.00 80 VAL A CA 17
ATOM 25562 C C . VAL A 1 80 ? -7.189 1.584 -12.422 1.00 0.00 80 VAL A C 17
ATOM 25563 O O . VAL A 1 80 ? -6.432 0.706 -12.009 1.00 0.00 80 VAL A O 17
ATOM 25576 N N . HIS A 1 81 ? -7.021 2.213 -13.580 1.00 0.00 81 HIS A N 17
ATOM 25577 C CA . HIS A 1 81 ? -5.870 1.961 -14.441 1.00 0.00 81 HIS A CA 17
ATOM 25578 C C . HIS A 1 81 ? -4.611 2.547 -13.811 1.00 0.00 81 HIS A C 17
ATOM 25579 O O . HIS A 1 81 ? -4.602 3.699 -13.377 1.00 0.00 81 HIS A O 17
ATOM 25594 N N . ILE A 1 82 ? -3.552 1.757 -13.776 1.00 0.00 82 ILE A N 17
ATOM 25595 C CA . ILE A 1 82 ? -2.314 2.173 -13.140 1.00 0.00 82 ILE A CA 17
ATOM 25596 C C . ILE A 1 82 ? -1.514 3.082 -14.063 1.00 0.00 82 ILE A C 17
ATOM 25597 O O . ILE A 1 82 ? -1.192 2.707 -15.191 1.00 0.00 82 ILE A O 17
ATOM 25613 N N . GLU A 1 83 ? -1.215 4.280 -13.565 1.00 0.00 83 GLU A N 17
ATOM 25614 C CA . GLU A 1 83 ? -0.502 5.308 -14.323 1.00 0.00 83 GLU A CA 17
ATOM 25615 C C . GLU A 1 83 ? -1.310 5.779 -15.529 1.00 0.00 83 GLU A C 17
ATOM 25616 O O . GLU A 1 83 ? -1.145 5.280 -16.643 1.00 0.00 83 GLU A O 17
ATOM 25628 N N . GLY A 1 84 ? -2.208 6.717 -15.285 1.00 0.00 84 GLY A N 17
ATOM 25629 C CA . GLY A 1 84 ? -2.930 7.352 -16.364 1.00 0.00 84 GLY A CA 17
ATOM 25630 C C . GLY A 1 84 ? -2.111 8.466 -16.972 1.00 0.00 84 GLY A C 17
ATOM 25631 O O . GLY A 1 84 ? -1.815 9.460 -16.305 1.00 0.00 84 GLY A O 17
ATOM 25635 N N . TYR A 1 85 ? -1.721 8.294 -18.224 1.00 0.00 85 TYR A N 17
ATOM 25636 C CA . TYR A 1 85 ? -0.845 9.246 -18.887 1.00 0.00 85 TYR A CA 17
ATOM 25637 C C . TYR A 1 85 ? -1.629 10.457 -19.373 1.00 0.00 85 TYR A C 17
ATOM 25638 O O . TYR A 1 85 ? -2.081 10.502 -20.518 1.00 0.00 85 TYR A O 17
ATOM 25656 N N . THR A 1 86 ? -1.827 11.413 -18.480 1.00 0.00 86 THR A N 17
ATOM 25657 C CA . THR A 1 86 ? -2.493 12.659 -18.822 1.00 0.00 86 THR A CA 17
ATOM 25658 C C . THR A 1 86 ? -1.474 13.791 -18.958 1.00 0.00 86 THR A C 17
ATOM 25659 O O . THR A 1 86 ? -1.058 14.391 -17.960 1.00 0.00 86 THR A O 17
ATOM 25670 N N . PRO A 1 87 ? -1.028 14.074 -20.194 1.00 0.00 87 PRO A N 17
ATOM 25671 C CA . PRO A 1 87 ? -0.024 15.096 -20.457 1.00 0.00 87 PRO A CA 17
ATOM 25672 C C . PRO A 1 87 ? -0.632 16.490 -20.568 1.00 0.00 87 PRO A C 17
ATOM 25673 O O . PRO A 1 87 ? -0.500 17.310 -19.658 1.00 0.00 87 PRO A O 17
ATOM 25684 N N . GLU A 1 88 ? -1.307 16.753 -21.681 1.00 0.00 88 GLU A N 17
ATOM 25685 C CA . GLU A 1 88 ? -1.909 18.058 -21.915 1.00 0.00 88 GLU A CA 17
ATOM 25686 C C . GLU A 1 88 ? -3.240 18.165 -21.184 1.00 0.00 88 GLU A C 17
ATOM 25687 O O . GLU A 1 88 ? -3.667 19.252 -20.799 1.00 0.00 88 GLU A O 17
ATOM 25699 N N . ASP A 1 89 ? -3.888 17.031 -20.991 1.00 0.00 89 ASP A N 17
ATOM 25700 C CA . ASP A 1 89 ? -5.118 16.980 -20.218 1.00 0.00 89 ASP A CA 17
ATOM 25701 C C . ASP A 1 89 ? -4.777 16.919 -18.740 1.00 0.00 89 ASP A C 17
ATOM 25702 O O . ASP A 1 89 ? -4.250 15.918 -18.266 1.00 0.00 89 ASP A O 17
ATOM 25711 N N . LYS A 1 90 ? -5.039 17.996 -18.024 1.00 0.00 90 LYS A N 17
ATOM 25712 C CA . LYS A 1 90 ? -4.769 18.022 -16.599 1.00 0.00 90 LYS A CA 17
ATOM 25713 C C . LYS A 1 90 ? -6.007 17.578 -15.838 1.00 0.00 90 LYS A C 17
ATOM 25714 O O . LYS A 1 90 ? -7.091 18.142 -16.005 1.00 0.00 90 LYS A O 17
ATOM 25733 N N . LYS A 1 91 ? -5.849 16.559 -15.016 1.00 0.00 91 LYS A N 17
ATOM 25734 C CA . LYS A 1 91 ? -6.961 16.003 -14.274 1.00 0.00 91 LYS A CA 17
ATOM 25735 C C . LYS A 1 91 ? -6.507 15.625 -12.871 1.00 0.00 91 LYS A C 17
ATOM 25736 O O . LYS A 1 91 ? -5.868 14.563 -12.717 1.00 0.00 91 LYS A O 17
ATOM 25756 N N . MET A 1 1 ? -1.922 -21.490 15.656 1.00 0.00 1 MET A N 18
ATOM 25757 C CA . MET A 1 1 ? -0.958 -21.134 14.584 1.00 0.00 1 MET A CA 18
ATOM 25758 C C . MET A 1 1 ? -1.256 -21.932 13.320 1.00 0.00 1 MET A C 18
ATOM 25759 O O . MET A 1 1 ? -2.268 -22.625 13.250 1.00 0.00 1 MET A O 18
ATOM 25775 N N . SER A 1 2 ? -0.375 -21.809 12.323 1.00 0.00 2 SER A N 18
ATOM 25776 C CA . SER A 1 2 ? -0.459 -22.588 11.085 1.00 0.00 2 SER A CA 18
ATOM 25777 C C . SER A 1 2 ? -1.709 -22.232 10.285 1.00 0.00 2 SER A C 18
ATOM 25778 O O . SER A 1 2 ? -2.797 -22.753 10.535 1.00 0.00 2 SER A O 18
ATOM 25786 N N . ARG A 1 3 ? -1.550 -21.336 9.327 1.00 0.00 3 ARG A N 18
ATOM 25787 C CA . ARG A 1 3 ? -2.665 -20.905 8.504 1.00 0.00 3 ARG A CA 18
ATOM 25788 C C . ARG A 1 3 ? -2.305 -20.950 7.023 1.00 0.00 3 ARG A C 18
ATOM 25789 O O . ARG A 1 3 ? -1.637 -20.061 6.501 1.00 0.00 3 ARG A O 18
ATOM 25810 N N . THR A 1 4 ? -2.718 -22.017 6.361 1.00 0.00 4 THR A N 18
ATOM 25811 C CA . THR A 1 4 ? -2.548 -22.134 4.921 1.00 0.00 4 THR A CA 18
ATOM 25812 C C . THR A 1 4 ? -3.821 -21.673 4.228 1.00 0.00 4 THR A C 18
ATOM 25813 O O . THR A 1 4 ? -4.903 -22.213 4.475 1.00 0.00 4 THR A O 18
ATOM 25824 N N . ILE A 1 5 ? -3.698 -20.668 3.379 1.00 0.00 5 ILE A N 18
ATOM 25825 C CA . ILE A 1 5 ? -4.858 -20.043 2.770 1.00 0.00 5 ILE A CA 18
ATOM 25826 C C . ILE A 1 5 ? -4.807 -20.127 1.253 1.00 0.00 5 ILE A C 18
ATOM 25827 O O . ILE A 1 5 ? -3.792 -20.510 0.671 1.00 0.00 5 ILE A O 18
ATOM 25843 N N . PHE A 1 6 ? -5.915 -19.777 0.623 1.00 0.00 6 PHE A N 18
ATOM 25844 C CA . PHE A 1 6 ? -5.984 -19.712 -0.820 1.00 0.00 6 PHE A CA 18
ATOM 25845 C C . PHE A 1 6 ? -5.671 -18.289 -1.261 1.00 0.00 6 PHE A C 18
ATOM 25846 O O . PHE A 1 6 ? -6.506 -17.394 -1.137 1.00 0.00 6 PHE A O 18
ATOM 25863 N N . CYS A 1 7 ? -4.453 -18.077 -1.738 1.00 0.00 7 CYS A N 18
ATOM 25864 C CA . CYS A 1 7 ? -4.016 -16.744 -2.115 1.00 0.00 7 CYS A CA 18
ATOM 25865 C C . CYS A 1 7 ? -4.732 -16.285 -3.376 1.00 0.00 7 CYS A C 18
ATOM 25866 O O . CYS A 1 7 ? -4.791 -17.013 -4.367 1.00 0.00 7 CYS A O 18
ATOM 25874 N N . THR A 1 8 ? -5.263 -15.076 -3.330 1.00 0.00 8 THR A N 18
ATOM 25875 C CA . THR A 1 8 ? -6.017 -14.519 -4.439 1.00 0.00 8 THR A CA 18
ATOM 25876 C C . THR A 1 8 ? -5.146 -14.350 -5.684 1.00 0.00 8 THR A C 18
ATOM 25877 O O . THR A 1 8 ? -5.531 -14.750 -6.780 1.00 0.00 8 THR A O 18
ATOM 25888 N N . TYR A 1 9 ? -3.962 -13.782 -5.501 1.00 0.00 9 TYR A N 18
ATOM 25889 C CA . TYR A 1 9 ? -3.058 -13.532 -6.616 1.00 0.00 9 TYR A CA 18
ATOM 25890 C C . TYR A 1 9 ? -2.490 -14.835 -7.182 1.00 0.00 9 TYR A C 18
ATOM 25891 O O . TYR A 1 9 ? -2.352 -14.984 -8.394 1.00 0.00 9 TYR A O 18
ATOM 25909 N N . LEU A 1 10 ? -2.162 -15.778 -6.306 1.00 0.00 10 LEU A N 18
ATOM 25910 C CA . LEU A 1 10 ? -1.529 -17.019 -6.739 1.00 0.00 10 LEU A CA 18
ATOM 25911 C C . LEU A 1 10 ? -2.553 -18.028 -7.243 1.00 0.00 10 LEU A C 18
ATOM 25912 O O . LEU A 1 10 ? -2.230 -18.872 -8.079 1.00 0.00 10 LEU A O 18
ATOM 25928 N N . GLN A 1 11 ? -3.778 -17.940 -6.723 1.00 0.00 11 GLN A N 18
ATOM 25929 C CA . GLN A 1 11 ? -4.844 -18.881 -7.071 1.00 0.00 11 GLN A CA 18
ATOM 25930 C C . GLN A 1 11 ? -4.449 -20.300 -6.680 1.00 0.00 11 GLN A C 18
ATOM 25931 O O . GLN A 1 11 ? -4.859 -21.273 -7.311 1.00 0.00 11 GLN A O 18
ATOM 25945 N N . ARG A 1 12 ? -3.680 -20.404 -5.605 1.00 0.00 12 ARG A N 18
ATOM 25946 C CA . ARG A 1 12 ? -3.139 -21.677 -5.151 1.00 0.00 12 ARG A CA 18
ATOM 25947 C C . ARG A 1 12 ? -2.931 -21.658 -3.640 1.00 0.00 12 ARG A C 18
ATOM 25948 O O . ARG A 1 12 ? -3.130 -20.622 -2.996 1.00 0.00 12 ARG A O 18
ATOM 25969 N N . ASP A 1 13 ? -2.543 -22.805 -3.085 1.00 0.00 13 ASP A N 18
ATOM 25970 C CA . ASP A 1 13 ? -2.261 -22.915 -1.656 1.00 0.00 13 ASP A CA 18
ATOM 25971 C C . ASP A 1 13 ? -1.088 -22.030 -1.291 1.00 0.00 13 ASP A C 18
ATOM 25972 O O . ASP A 1 13 ? -0.039 -22.077 -1.941 1.00 0.00 13 ASP A O 18
ATOM 25981 N N . ALA A 1 14 ? -1.258 -21.227 -0.263 1.00 0.00 14 ALA A N 18
ATOM 25982 C CA . ALA A 1 14 ? -0.216 -20.318 0.156 1.00 0.00 14 ALA A CA 18
ATOM 25983 C C . ALA A 1 14 ? -0.194 -20.168 1.666 1.00 0.00 14 ALA A C 18
ATOM 25984 O O . ALA A 1 14 ? -1.114 -20.604 2.357 1.00 0.00 14 ALA A O 18
ATOM 25991 N N . GLU A 1 15 ? 0.851 -19.538 2.173 1.00 0.00 15 GLU A N 18
ATOM 25992 C CA . GLU A 1 15 ? 1.006 -19.367 3.601 1.00 0.00 15 GLU A CA 18
ATOM 25993 C C . GLU A 1 15 ? 0.435 -18.025 4.027 1.00 0.00 15 GLU A C 18
ATOM 25994 O O . GLU A 1 15 ? 0.856 -16.976 3.529 1.00 0.00 15 GLU A O 18
ATOM 26006 N N . GLY A 1 16 ? -0.530 -18.066 4.934 1.00 0.00 16 GLY A N 18
ATOM 26007 C CA . GLY A 1 16 ? -1.123 -16.852 5.442 1.00 0.00 16 GLY A CA 18
ATOM 26008 C C . GLY A 1 16 ? -0.100 -15.991 6.145 1.00 0.00 16 GLY A C 18
ATOM 26009 O O . GLY A 1 16 ? 0.810 -16.509 6.802 1.00 0.00 16 GLY A O 18
ATOM 26013 N N . GLN A 1 17 ? -0.239 -14.684 6.000 1.00 0.00 17 GLN A N 18
ATOM 26014 C CA . GLN A 1 17 ? 0.720 -13.745 6.557 1.00 0.00 17 GLN A CA 18
ATOM 26015 C C . GLN A 1 17 ? 0.540 -13.593 8.066 1.00 0.00 17 GLN A C 18
ATOM 26016 O O . GLN A 1 17 ? -0.059 -14.443 8.726 1.00 0.00 17 GLN A O 18
ATOM 26030 N N . ASP A 1 18 ? 1.081 -12.508 8.606 1.00 0.00 18 ASP A N 18
ATOM 26031 C CA . ASP A 1 18 ? 1.009 -12.235 10.035 1.00 0.00 18 ASP A CA 18
ATOM 26032 C C . ASP A 1 18 ? -0.395 -11.790 10.444 1.00 0.00 18 ASP A C 18
ATOM 26033 O O . ASP A 1 18 ? -1.346 -11.887 9.661 1.00 0.00 18 ASP A O 18
ATOM 26042 N N . PHE A 1 19 ? -0.523 -11.293 11.666 1.00 0.00 19 PHE A N 18
ATOM 26043 C CA . PHE A 1 19 ? -1.829 -10.972 12.221 1.00 0.00 19 PHE A CA 18
ATOM 26044 C C . PHE A 1 19 ? -2.115 -9.469 12.131 1.00 0.00 19 PHE A C 18
ATOM 26045 O O . PHE A 1 19 ? -2.626 -8.985 11.123 1.00 0.00 19 PHE A O 18
ATOM 26062 N N . GLN A 1 20 ? -1.775 -8.735 13.179 1.00 0.00 20 GLN A N 18
ATOM 26063 C CA . GLN A 1 20 ? -1.989 -7.298 13.212 1.00 0.00 20 GLN A CA 18
ATOM 26064 C C . GLN A 1 20 ? -0.730 -6.624 13.733 1.00 0.00 20 GLN A C 18
ATOM 26065 O O . GLN A 1 20 ? -0.393 -6.745 14.910 1.00 0.00 20 GLN A O 18
ATOM 26079 N N . LEU A 1 21 ? -0.023 -5.947 12.848 1.00 0.00 21 LEU A N 18
ATOM 26080 C CA . LEU A 1 21 ? 1.260 -5.358 13.193 1.00 0.00 21 LEU A CA 18
ATOM 26081 C C . LEU A 1 21 ? 1.115 -3.857 13.378 1.00 0.00 21 LEU A C 18
ATOM 26082 O O . LEU A 1 21 ? 1.144 -3.350 14.497 1.00 0.00 21 LEU A O 18
ATOM 26098 N N . TYR A 1 22 ? 0.952 -3.156 12.270 1.00 0.00 22 TYR A N 18
ATOM 26099 C CA . TYR A 1 22 ? 0.727 -1.721 12.298 1.00 0.00 22 TYR A CA 18
ATOM 26100 C C . TYR A 1 22 ? -0.635 -1.325 11.687 1.00 0.00 22 TYR A C 18
ATOM 26101 O O . TYR A 1 22 ? -1.220 -0.334 12.122 1.00 0.00 22 TYR A O 18
ATOM 26119 N N . PRO A 1 23 ? -1.184 -2.054 10.676 1.00 0.00 23 PRO A N 18
ATOM 26120 C CA . PRO A 1 23 ? -2.516 -1.754 10.169 1.00 0.00 23 PRO A CA 18
ATOM 26121 C C . PRO A 1 23 ? -3.599 -2.506 10.936 1.00 0.00 23 PRO A C 18
ATOM 26122 O O . PRO A 1 23 ? -3.300 -3.326 11.809 1.00 0.00 23 PRO A O 18
ATOM 26133 N N . GLY A 1 24 ? -4.852 -2.239 10.601 1.00 0.00 24 GLY A N 18
ATOM 26134 C CA . GLY A 1 24 ? -5.951 -2.873 11.291 1.00 0.00 24 GLY A CA 18
ATOM 26135 C C . GLY A 1 24 ? -6.712 -3.831 10.400 1.00 0.00 24 GLY A C 18
ATOM 26136 O O . GLY A 1 24 ? -6.131 -4.771 9.848 1.00 0.00 24 GLY A O 18
ATOM 26140 N N . GLU A 1 25 ? -8.004 -3.576 10.241 1.00 0.00 25 GLU A N 18
ATOM 26141 C CA . GLU A 1 25 ? -8.883 -4.459 9.488 1.00 0.00 25 GLU A CA 18
ATOM 26142 C C . GLU A 1 25 ? -8.486 -4.546 8.024 1.00 0.00 25 GLU A C 18
ATOM 26143 O O . GLU A 1 25 ? -8.447 -5.635 7.455 1.00 0.00 25 GLU A O 18
ATOM 26155 N N . LEU A 1 26 ? -8.180 -3.407 7.420 1.00 0.00 26 LEU A N 18
ATOM 26156 C CA . LEU A 1 26 ? -7.811 -3.375 6.012 1.00 0.00 26 LEU A CA 18
ATOM 26157 C C . LEU A 1 26 ? -6.509 -4.137 5.800 1.00 0.00 26 LEU A C 18
ATOM 26158 O O . LEU A 1 26 ? -6.352 -4.871 4.824 1.00 0.00 26 LEU A O 18
ATOM 26174 N N . GLY A 1 27 ? -5.588 -3.979 6.743 1.00 0.00 27 GLY A N 18
ATOM 26175 C CA . GLY A 1 27 ? -4.332 -4.696 6.674 1.00 0.00 27 GLY A CA 18
ATOM 26176 C C . GLY A 1 27 ? -4.532 -6.191 6.797 1.00 0.00 27 GLY A C 18
ATOM 26177 O O . GLY A 1 27 ? -4.018 -6.961 5.988 1.00 0.00 27 GLY A O 18
ATOM 26181 N N . LYS A 1 28 ? -5.310 -6.597 7.797 1.00 0.00 28 LYS A N 18
ATOM 26182 C CA . LYS A 1 28 ? -5.599 -8.005 8.029 1.00 0.00 28 LYS A CA 18
ATOM 26183 C C . LYS A 1 28 ? -6.327 -8.604 6.828 1.00 0.00 28 LYS A C 18
ATOM 26184 O O . LYS A 1 28 ? -6.118 -9.768 6.475 1.00 0.00 28 LYS A O 18
ATOM 26203 N N . ARG A 1 29 ? -7.164 -7.790 6.195 1.00 0.00 29 ARG A N 18
ATOM 26204 C CA . ARG A 1 29 ? -7.903 -8.213 5.014 1.00 0.00 29 ARG A CA 18
ATOM 26205 C C . ARG A 1 29 ? -6.948 -8.594 3.891 1.00 0.00 29 ARG A C 18
ATOM 26206 O O . ARG A 1 29 ? -7.195 -9.537 3.153 1.00 0.00 29 ARG A O 18
ATOM 26227 N N . ILE A 1 30 ? -5.852 -7.867 3.769 1.00 0.00 30 ILE A N 18
ATOM 26228 C CA . ILE A 1 30 ? -4.848 -8.194 2.766 1.00 0.00 30 ILE A CA 18
ATOM 26229 C C . ILE A 1 30 ? -3.996 -9.377 3.228 1.00 0.00 30 ILE A C 18
ATOM 26230 O O . ILE A 1 30 ? -3.684 -10.273 2.445 1.00 0.00 30 ILE A O 18
ATOM 26246 N N . TYR A 1 31 ? -3.663 -9.393 4.515 1.00 0.00 31 TYR A N 18
ATOM 26247 C CA . TYR A 1 31 ? -2.770 -10.406 5.075 1.00 0.00 31 TYR A CA 18
ATOM 26248 C C . TYR A 1 31 ? -3.335 -11.823 4.965 1.00 0.00 31 TYR A C 18
ATOM 26249 O O . TYR A 1 31 ? -2.582 -12.796 5.008 1.00 0.00 31 TYR A O 18
ATOM 26267 N N . ASN A 1 32 ? -4.650 -11.956 4.850 1.00 0.00 32 ASN A N 18
ATOM 26268 C CA . ASN A 1 32 ? -5.242 -13.289 4.773 1.00 0.00 32 ASN A CA 18
ATOM 26269 C C . ASN A 1 32 ? -5.661 -13.652 3.344 1.00 0.00 32 ASN A C 18
ATOM 26270 O O . ASN A 1 32 ? -6.169 -14.746 3.101 1.00 0.00 32 ASN A O 18
ATOM 26281 N N . GLU A 1 33 ? -5.437 -12.740 2.401 1.00 0.00 33 GLU A N 18
ATOM 26282 C CA . GLU A 1 33 ? -5.716 -13.017 0.990 1.00 0.00 33 GLU A CA 18
ATOM 26283 C C . GLU A 1 33 ? -4.412 -13.233 0.235 1.00 0.00 33 GLU A C 18
ATOM 26284 O O . GLU A 1 33 ? -4.345 -14.003 -0.728 1.00 0.00 33 GLU A O 18
ATOM 26296 N N . ILE A 1 34 ? -3.380 -12.534 0.673 1.00 0.00 34 ILE A N 18
ATOM 26297 C CA . ILE A 1 34 ? -2.087 -12.583 0.027 1.00 0.00 34 ILE A CA 18
ATOM 26298 C C . ILE A 1 34 ? -1.100 -13.401 0.843 1.00 0.00 34 ILE A C 18
ATOM 26299 O O . ILE A 1 34 ? -1.118 -13.378 2.070 1.00 0.00 34 ILE A O 18
ATOM 26315 N N . SER A 1 35 ? -0.269 -14.152 0.141 1.00 0.00 35 SER A N 18
ATOM 26316 C CA . SER A 1 35 ? 0.767 -14.944 0.770 1.00 0.00 35 SER A CA 18
ATOM 26317 C C . SER A 1 35 ? 1.977 -14.077 1.069 1.00 0.00 35 SER A C 18
ATOM 26318 O O . SER A 1 35 ? 2.227 -13.091 0.374 1.00 0.00 35 SER A O 18
ATOM 26326 N N . LYS A 1 36 ? 2.738 -14.468 2.084 1.00 0.00 36 LYS A N 18
ATOM 26327 C CA . LYS A 1 36 ? 3.992 -13.795 2.413 1.00 0.00 36 LYS A CA 18
ATOM 26328 C C . LYS A 1 36 ? 4.892 -13.722 1.182 1.00 0.00 36 LYS A C 18
ATOM 26329 O O . LYS A 1 36 ? 5.679 -12.792 1.027 1.00 0.00 36 LYS A O 18
ATOM 26348 N N . ASP A 1 37 ? 4.750 -14.714 0.305 1.00 0.00 37 ASP A N 18
ATOM 26349 C CA . ASP A 1 37 ? 5.503 -14.765 -0.943 1.00 0.00 37 ASP A CA 18
ATOM 26350 C C . ASP A 1 37 ? 5.183 -13.552 -1.804 1.00 0.00 37 ASP A C 18
ATOM 26351 O O . ASP A 1 37 ? 6.057 -12.746 -2.113 1.00 0.00 37 ASP A O 18
ATOM 26360 N N . ALA A 1 38 ? 3.913 -13.424 -2.171 1.00 0.00 38 ALA A N 18
ATOM 26361 C CA . ALA A 1 38 ? 3.466 -12.347 -3.043 1.00 0.00 38 ALA A CA 18
ATOM 26362 C C . ALA A 1 38 ? 3.675 -10.986 -2.388 1.00 0.00 38 ALA A C 18
ATOM 26363 O O . ALA A 1 38 ? 4.017 -10.017 -3.062 1.00 0.00 38 ALA A O 18
ATOM 26370 N N . TRP A 1 39 ? 3.474 -10.925 -1.075 1.00 0.00 39 TRP A N 18
ATOM 26371 C CA . TRP A 1 39 ? 3.709 -9.701 -0.318 1.00 0.00 39 TRP A CA 18
ATOM 26372 C C . TRP A 1 39 ? 5.166 -9.273 -0.453 1.00 0.00 39 TRP A C 18
ATOM 26373 O O . TRP A 1 39 ? 5.460 -8.115 -0.753 1.00 0.00 39 TRP A O 18
ATOM 26394 N N . ALA A 1 40 ? 6.071 -10.224 -0.245 1.00 0.00 40 ALA A N 18
ATOM 26395 C CA . ALA A 1 40 ? 7.495 -9.966 -0.370 1.00 0.00 40 ALA A CA 18
ATOM 26396 C C . ALA A 1 40 ? 7.839 -9.513 -1.782 1.00 0.00 40 ALA A C 18
ATOM 26397 O O . ALA A 1 40 ? 8.523 -8.508 -1.959 1.00 0.00 40 ALA A O 18
ATOM 26404 N N . GLN A 1 41 ? 7.347 -10.248 -2.777 1.00 0.00 41 GLN A N 18
ATOM 26405 C CA . GLN A 1 41 ? 7.601 -9.918 -4.178 1.00 0.00 41 GLN A CA 18
ATOM 26406 C C . GLN A 1 41 ? 7.176 -8.488 -4.482 1.00 0.00 41 GLN A C 18
ATOM 26407 O O . GLN A 1 41 ? 7.941 -7.707 -5.052 1.00 0.00 41 GLN A O 18
ATOM 26421 N N . TRP A 1 42 ? 5.961 -8.148 -4.073 1.00 0.00 42 TRP A N 18
ATOM 26422 C CA . TRP A 1 42 ? 5.389 -6.852 -4.384 1.00 0.00 42 TRP A CA 18
ATOM 26423 C C . TRP A 1 42 ? 6.143 -5.734 -3.680 1.00 0.00 42 TRP A C 18
ATOM 26424 O O . TRP A 1 42 ? 6.616 -4.801 -4.322 1.00 0.00 42 TRP A O 18
ATOM 26445 N N . GLN A 1 43 ? 6.271 -5.840 -2.365 1.00 0.00 43 GLN A N 18
ATOM 26446 C CA . GLN A 1 43 ? 6.862 -4.766 -1.579 1.00 0.00 43 GLN A CA 18
ATOM 26447 C C . GLN A 1 43 ? 8.353 -4.607 -1.858 1.00 0.00 43 GLN A C 18
ATOM 26448 O O . GLN A 1 43 ? 8.888 -3.507 -1.747 1.00 0.00 43 GLN A O 18
ATOM 26462 N N . HIS A 1 44 ? 9.022 -5.694 -2.234 1.00 0.00 44 HIS A N 18
ATOM 26463 C CA . HIS A 1 44 ? 10.424 -5.612 -2.639 1.00 0.00 44 HIS A CA 18
ATOM 26464 C C . HIS A 1 44 ? 10.553 -4.743 -3.884 1.00 0.00 44 HIS A C 18
ATOM 26465 O O . HIS A 1 44 ? 11.408 -3.859 -3.958 1.00 0.00 44 HIS A O 18
ATOM 26480 N N . LYS A 1 45 ? 9.672 -4.989 -4.843 1.00 0.00 45 LYS A N 18
ATOM 26481 C CA . LYS A 1 45 ? 9.677 -4.266 -6.106 1.00 0.00 45 LYS A CA 18
ATOM 26482 C C . LYS A 1 45 ? 9.214 -2.821 -5.896 1.00 0.00 45 LYS A C 18
ATOM 26483 O O . LYS A 1 45 ? 9.839 -1.879 -6.388 1.00 0.00 45 LYS A O 18
ATOM 26502 N N . GLN A 1 46 ? 8.123 -2.663 -5.153 1.00 0.00 46 GLN A N 18
ATOM 26503 C CA . GLN A 1 46 ? 7.520 -1.358 -4.912 1.00 0.00 46 GLN A CA 18
ATOM 26504 C C . GLN A 1 46 ? 8.490 -0.426 -4.189 1.00 0.00 46 GLN A C 18
ATOM 26505 O O . GLN A 1 46 ? 8.724 0.698 -4.634 1.00 0.00 46 GLN A O 18
ATOM 26519 N N . THR A 1 47 ? 9.063 -0.902 -3.086 1.00 0.00 47 THR A N 18
ATOM 26520 C CA . THR A 1 47 ? 10.017 -0.110 -2.314 1.00 0.00 47 THR A CA 18
ATOM 26521 C C . THR A 1 47 ? 11.221 0.269 -3.173 1.00 0.00 47 THR A C 18
ATOM 26522 O O . THR A 1 47 ? 11.757 1.377 -3.063 1.00 0.00 47 THR A O 18
ATOM 26533 N N . MET A 1 48 ? 11.628 -0.651 -4.039 1.00 0.00 48 MET A N 18
ATOM 26534 C CA . MET A 1 48 ? 12.706 -0.399 -4.983 1.00 0.00 48 MET A CA 18
ATOM 26535 C C . MET A 1 48 ? 12.359 0.781 -5.888 1.00 0.00 48 MET A C 18
ATOM 26536 O O . MET A 1 48 ? 13.160 1.699 -6.068 1.00 0.00 48 MET A O 18
ATOM 26550 N N . LEU A 1 49 ? 11.147 0.761 -6.432 1.00 0.00 49 LEU A N 18
ATOM 26551 C CA . LEU A 1 49 ? 10.692 1.805 -7.343 1.00 0.00 49 LEU A CA 18
ATOM 26552 C C . LEU A 1 49 ? 10.554 3.150 -6.639 1.00 0.00 49 LEU A C 18
ATOM 26553 O O . LEU A 1 49 ? 10.826 4.198 -7.228 1.00 0.00 49 LEU A O 18
ATOM 26569 N N . ILE A 1 50 ? 10.126 3.119 -5.384 1.00 0.00 50 ILE A N 18
ATOM 26570 C CA . ILE A 1 50 ? 9.985 4.339 -4.595 1.00 0.00 50 ILE A CA 18
ATOM 26571 C C . ILE A 1 50 ? 11.335 5.028 -4.426 1.00 0.00 50 ILE A C 18
ATOM 26572 O O . ILE A 1 50 ? 11.432 6.253 -4.502 1.00 0.00 50 ILE A O 18
ATOM 26588 N N . ASN A 1 51 ? 12.377 4.232 -4.229 1.00 0.00 51 ASN A N 18
ATOM 26589 C CA . ASN A 1 51 ? 13.719 4.768 -4.050 1.00 0.00 51 ASN A CA 18
ATOM 26590 C C . ASN A 1 51 ? 14.327 5.150 -5.389 1.00 0.00 51 ASN A C 18
ATOM 26591 O O . ASN A 1 51 ? 15.056 6.136 -5.494 1.00 0.00 51 ASN A O 18
ATOM 26602 N N . GLU A 1 52 ? 14.017 4.363 -6.410 1.00 0.00 52 GLU A N 18
ATOM 26603 C CA . GLU A 1 52 ? 14.487 4.629 -7.762 1.00 0.00 52 GLU A CA 18
ATOM 26604 C C . GLU A 1 52 ? 13.961 5.968 -8.269 1.00 0.00 52 GLU A C 18
ATOM 26605 O O . GLU A 1 52 ? 14.732 6.844 -8.662 1.00 0.00 52 GLU A O 18
ATOM 26617 N N . LYS A 1 53 ? 12.645 6.121 -8.232 1.00 0.00 53 LYS A N 18
ATOM 26618 C CA . LYS A 1 53 ? 11.985 7.286 -8.811 1.00 0.00 53 LYS A CA 18
ATOM 26619 C C . LYS A 1 53 ? 11.835 8.417 -7.801 1.00 0.00 53 LYS A C 18
ATOM 26620 O O . LYS A 1 53 ? 11.315 9.481 -8.136 1.00 0.00 53 LYS A O 18
ATOM 26639 N N . LYS A 1 54 ? 12.283 8.175 -6.570 1.00 0.00 54 LYS A N 18
ATOM 26640 C CA . LYS A 1 54 ? 12.243 9.184 -5.508 1.00 0.00 54 LYS A CA 18
ATOM 26641 C C . LYS A 1 54 ? 10.817 9.697 -5.293 1.00 0.00 54 LYS A C 18
ATOM 26642 O O . LYS A 1 54 ? 10.586 10.905 -5.178 1.00 0.00 54 LYS A O 18
ATOM 26661 N N . LEU A 1 55 ? 9.873 8.767 -5.228 1.00 0.00 55 LEU A N 18
ATOM 26662 C CA . LEU A 1 55 ? 8.464 9.106 -5.068 1.00 0.00 55 LEU A CA 18
ATOM 26663 C C . LEU A 1 55 ? 8.213 9.734 -3.704 1.00 0.00 55 LEU A C 18
ATOM 26664 O O . LEU A 1 55 ? 8.431 9.096 -2.672 1.00 0.00 55 LEU A O 18
ATOM 26680 N N . ASN A 1 56 ? 7.775 10.986 -3.696 1.00 0.00 56 ASN A N 18
ATOM 26681 C CA . ASN A 1 56 ? 7.460 11.664 -2.448 1.00 0.00 56 ASN A CA 18
ATOM 26682 C C . ASN A 1 56 ? 6.015 11.386 -2.055 1.00 0.00 56 ASN A C 18
ATOM 26683 O O . ASN A 1 56 ? 5.126 11.351 -2.906 1.00 0.00 56 ASN A O 18
ATOM 26694 N N . MET A 1 57 ? 5.794 11.182 -0.768 1.00 0.00 57 MET A N 18
ATOM 26695 C CA . MET A 1 57 ? 4.461 10.899 -0.256 1.00 0.00 57 MET A CA 18
ATOM 26696 C C . MET A 1 57 ? 3.842 12.167 0.309 1.00 0.00 57 MET A C 18
ATOM 26697 O O . MET A 1 57 ? 2.839 12.126 1.022 1.00 0.00 57 MET A O 18
ATOM 26711 N N . MET A 1 58 ? 4.453 13.292 -0.026 1.00 0.00 58 MET A N 18
ATOM 26712 C CA . MET A 1 58 ? 3.980 14.594 0.420 1.00 0.00 58 MET A CA 18
ATOM 26713 C C . MET A 1 58 ? 2.798 15.020 -0.435 1.00 0.00 58 MET A C 18
ATOM 26714 O O . MET A 1 58 ? 1.812 15.568 0.062 1.00 0.00 58 MET A O 18
ATOM 26728 N N . ASN A 1 59 ? 2.902 14.743 -1.724 1.00 0.00 59 ASN A N 18
ATOM 26729 C CA . ASN A 1 59 ? 1.800 14.964 -2.645 1.00 0.00 59 ASN A CA 18
ATOM 26730 C C . ASN A 1 59 ? 0.888 13.752 -2.666 1.00 0.00 59 ASN A C 18
ATOM 26731 O O . ASN A 1 59 ? 1.356 12.610 -2.629 1.00 0.00 59 ASN A O 18
ATOM 26742 N N . ALA A 1 60 ? -0.414 14.003 -2.738 1.00 0.00 60 ALA A N 18
ATOM 26743 C CA . ALA A 1 60 ? -1.405 12.935 -2.793 1.00 0.00 60 ALA A CA 18
ATOM 26744 C C . ALA A 1 60 ? -1.189 12.059 -4.020 1.00 0.00 60 ALA A C 18
ATOM 26745 O O . ALA A 1 60 ? -1.561 10.887 -4.027 1.00 0.00 60 ALA A O 18
ATOM 26752 N N . GLU A 1 61 ? -0.566 12.647 -5.046 1.00 0.00 61 GLU A N 18
ATOM 26753 C CA . GLU A 1 61 ? -0.251 11.949 -6.294 1.00 0.00 61 GLU A CA 18
ATOM 26754 C C . GLU A 1 61 ? 0.393 10.592 -6.032 1.00 0.00 61 GLU A C 18
ATOM 26755 O O . GLU A 1 61 ? -0.161 9.551 -6.382 1.00 0.00 61 GLU A O 18
ATOM 26767 N N . HIS A 1 62 ? 1.555 10.613 -5.393 1.00 0.00 62 HIS A N 18
ATOM 26768 C CA . HIS A 1 62 ? 2.357 9.405 -5.248 1.00 0.00 62 HIS A CA 18
ATOM 26769 C C . HIS A 1 62 ? 1.920 8.593 -4.038 1.00 0.00 62 HIS A C 18
ATOM 26770 O O . HIS A 1 62 ? 2.225 7.406 -3.940 1.00 0.00 62 HIS A O 18
ATOM 26785 N N . ARG A 1 63 ? 1.207 9.231 -3.120 1.00 0.00 63 ARG A N 18
ATOM 26786 C CA . ARG A 1 63 ? 0.672 8.533 -1.961 1.00 0.00 63 ARG A CA 18
ATOM 26787 C C . ARG A 1 63 ? -0.431 7.575 -2.399 1.00 0.00 63 ARG A C 18
ATOM 26788 O O . ARG A 1 63 ? -0.343 6.362 -2.178 1.00 0.00 63 ARG A O 18
ATOM 26809 N N . LYS A 1 64 ? -1.452 8.110 -3.063 1.00 0.00 64 LYS A N 18
ATOM 26810 C CA . LYS A 1 64 ? -2.529 7.273 -3.562 1.00 0.00 64 LYS A CA 18
ATOM 26811 C C . LYS A 1 64 ? -2.011 6.380 -4.681 1.00 0.00 64 LYS A C 18
ATOM 26812 O O . LYS A 1 64 ? -2.603 5.354 -4.983 1.00 0.00 64 LYS A O 18
ATOM 26831 N N . LEU A 1 65 ? -0.897 6.785 -5.288 1.00 0.00 65 LEU A N 18
ATOM 26832 C CA . LEU A 1 65 ? -0.210 5.957 -6.272 1.00 0.00 65 LEU A CA 18
ATOM 26833 C C . LEU A 1 65 ? 0.119 4.594 -5.678 1.00 0.00 65 LEU A C 18
ATOM 26834 O O . LEU A 1 65 ? -0.230 3.562 -6.251 1.00 0.00 65 LEU A O 18
ATOM 26850 N N . LEU A 1 66 ? 0.760 4.607 -4.514 1.00 0.00 66 LEU A N 18
ATOM 26851 C CA . LEU A 1 66 ? 1.140 3.378 -3.829 1.00 0.00 66 LEU A CA 18
ATOM 26852 C C . LEU A 1 66 ? -0.108 2.553 -3.527 1.00 0.00 66 LEU A C 18
ATOM 26853 O O . LEU A 1 66 ? -0.141 1.348 -3.782 1.00 0.00 66 LEU A O 18
ATOM 26869 N N . GLU A 1 67 ? -1.139 3.215 -3.004 1.00 0.00 67 GLU A N 18
ATOM 26870 C CA . GLU A 1 67 ? -2.422 2.558 -2.737 1.00 0.00 67 GLU A CA 18
ATOM 26871 C C . GLU A 1 67 ? -2.961 1.873 -3.991 1.00 0.00 67 GLU A C 18
ATOM 26872 O O . GLU A 1 67 ? -3.263 0.678 -3.976 1.00 0.00 67 GLU A O 18
ATOM 26884 N N . GLN A 1 68 ? -3.063 2.635 -5.074 1.00 0.00 68 GLN A N 18
ATOM 26885 C CA . GLN A 1 68 ? -3.588 2.126 -6.336 1.00 0.00 68 GLN A CA 18
ATOM 26886 C C . GLN A 1 68 ? -2.773 0.936 -6.831 1.00 0.00 68 GLN A C 18
ATOM 26887 O O . GLN A 1 68 ? -3.335 -0.105 -7.174 1.00 0.00 68 GLN A O 18
ATOM 26901 N N . GLU A 1 69 ? -1.449 1.089 -6.862 1.00 0.00 69 GLU A N 18
ATOM 26902 C CA . GLU A 1 69 ? -0.570 0.023 -7.329 1.00 0.00 69 GLU A CA 18
ATOM 26903 C C . GLU A 1 69 ? -0.725 -1.221 -6.458 1.00 0.00 69 GLU A C 18
ATOM 26904 O O . GLU A 1 69 ? -0.809 -2.343 -6.967 1.00 0.00 69 GLU A O 18
ATOM 26916 N N . MET A 1 70 ? -0.785 -1.009 -5.148 1.00 0.00 70 MET A N 18
ATOM 26917 C CA . MET A 1 70 ? -0.912 -2.105 -4.191 1.00 0.00 70 MET A CA 18
ATOM 26918 C C . MET A 1 70 ? -2.187 -2.901 -4.436 1.00 0.00 70 MET A C 18
ATOM 26919 O O . MET A 1 70 ? -2.150 -4.127 -4.571 1.00 0.00 70 MET A O 18
ATOM 26933 N N . VAL A 1 71 ? -3.311 -2.197 -4.499 1.00 0.00 71 VAL A N 18
ATOM 26934 C CA . VAL A 1 71 ? -4.604 -2.835 -4.709 1.00 0.00 71 VAL A CA 18
ATOM 26935 C C . VAL A 1 71 ? -4.637 -3.567 -6.048 1.00 0.00 71 VAL A C 18
ATOM 26936 O O . VAL A 1 71 ? -5.248 -4.625 -6.164 1.00 0.00 71 VAL A O 18
ATOM 26949 N N . SER A 1 72 ? -3.959 -3.014 -7.043 1.00 0.00 72 SER A N 18
ATOM 26950 C CA . SER A 1 72 ? -3.934 -3.605 -8.376 1.00 0.00 72 SER A CA 18
ATOM 26951 C C . SER A 1 72 ? -3.236 -4.964 -8.384 1.00 0.00 72 SER A C 18
ATOM 26952 O O . SER A 1 72 ? -3.664 -5.884 -9.081 1.00 0.00 72 SER A O 18
ATOM 26960 N N . PHE A 1 73 ? -2.175 -5.094 -7.601 1.00 0.00 73 PHE A N 18
ATOM 26961 C CA . PHE A 1 73 ? -1.359 -6.301 -7.626 1.00 0.00 73 PHE A CA 18
ATOM 26962 C C . PHE A 1 73 ? -1.815 -7.318 -6.584 1.00 0.00 73 PHE A C 18
ATOM 26963 O O . PHE A 1 73 ? -1.965 -8.500 -6.888 1.00 0.00 73 PHE A O 18
ATOM 26980 N N . LEU A 1 74 ? -2.031 -6.858 -5.360 1.00 0.00 74 LEU A N 18
ATOM 26981 C CA . LEU A 1 74 ? -2.327 -7.758 -4.250 1.00 0.00 74 LEU A CA 18
ATOM 26982 C C . LEU A 1 74 ? -3.790 -8.187 -4.239 1.00 0.00 74 LEU A C 18
ATOM 26983 O O . LEU A 1 74 ? -4.100 -9.367 -4.091 1.00 0.00 74 LEU A O 18
ATOM 26999 N N . PHE A 1 75 ? -4.688 -7.226 -4.386 1.00 0.00 75 PHE A N 18
ATOM 27000 C CA . PHE A 1 75 ? -6.118 -7.511 -4.345 1.00 0.00 75 PHE A CA 18
ATOM 27001 C C . PHE A 1 75 ? -6.630 -7.850 -5.739 1.00 0.00 75 PHE A C 18
ATOM 27002 O O . PHE A 1 75 ? -7.403 -8.795 -5.917 1.00 0.00 75 PHE A O 18
ATOM 27019 N N . GLU A 1 76 ? -6.168 -7.068 -6.712 1.00 0.00 76 GLU A N 18
ATOM 27020 C CA . GLU A 1 76 ? -6.589 -7.180 -8.101 1.00 0.00 76 GLU A CA 18
ATOM 27021 C C . GLU A 1 76 ? -8.088 -6.938 -8.226 1.00 0.00 76 GLU A C 18
ATOM 27022 O O . GLU A 1 76 ? -8.898 -7.859 -8.120 1.00 0.00 76 GLU A O 18
ATOM 27034 N N . GLY A 1 77 ? -8.448 -5.684 -8.434 1.00 0.00 77 GLY A N 18
ATOM 27035 C CA . GLY A 1 77 ? -9.844 -5.324 -8.529 1.00 0.00 77 GLY A CA 18
ATOM 27036 C C . GLY A 1 77 ? -10.082 -3.863 -8.220 1.00 0.00 77 GLY A C 18
ATOM 27037 O O . GLY A 1 77 ? -11.010 -3.516 -7.489 1.00 0.00 77 GLY A O 18
ATOM 27041 N N . LYS A 1 78 ? -9.240 -3.004 -8.774 1.00 0.00 78 LYS A N 18
ATOM 27042 C CA . LYS A 1 78 ? -9.388 -1.569 -8.574 1.00 0.00 78 LYS A CA 18
ATOM 27043 C C . LYS A 1 78 ? -10.087 -0.931 -9.768 1.00 0.00 78 LYS A C 18
ATOM 27044 O O . LYS A 1 78 ? -9.839 -1.295 -10.920 1.00 0.00 78 LYS A O 18
ATOM 27063 N N . ASP A 1 79 ? -10.981 -0.004 -9.485 1.00 0.00 79 ASP A N 18
ATOM 27064 C CA . ASP A 1 79 ? -11.662 0.739 -10.535 1.00 0.00 79 ASP A CA 18
ATOM 27065 C C . ASP A 1 79 ? -10.880 1.993 -10.874 1.00 0.00 79 ASP A C 18
ATOM 27066 O O . ASP A 1 79 ? -10.866 2.447 -12.018 1.00 0.00 79 ASP A O 18
ATOM 27075 N N . VAL A 1 80 ? -10.218 2.540 -9.864 1.00 0.00 80 VAL A N 18
ATOM 27076 C CA . VAL A 1 80 ? -9.462 3.773 -10.009 1.00 0.00 80 VAL A CA 18
ATOM 27077 C C . VAL A 1 80 ? -8.211 3.544 -10.852 1.00 0.00 80 VAL A C 18
ATOM 27078 O O . VAL A 1 80 ? -7.281 2.862 -10.424 1.00 0.00 80 VAL A O 18
ATOM 27091 N N . HIS A 1 81 ? -8.199 4.101 -12.057 1.00 0.00 81 HIS A N 18
ATOM 27092 C CA . HIS A 1 81 ? -7.054 3.951 -12.947 1.00 0.00 81 HIS A CA 18
ATOM 27093 C C . HIS A 1 81 ? -5.908 4.852 -12.505 1.00 0.00 81 HIS A C 18
ATOM 27094 O O . HIS A 1 81 ? -6.125 5.944 -11.976 1.00 0.00 81 HIS A O 18
ATOM 27109 N N . ILE A 1 82 ? -4.692 4.387 -12.737 1.00 0.00 82 ILE A N 18
ATOM 27110 C CA . ILE A 1 82 ? -3.507 4.999 -12.157 1.00 0.00 82 ILE A CA 18
ATOM 27111 C C . ILE A 1 82 ? -2.864 6.023 -13.091 1.00 0.00 82 ILE A C 18
ATOM 27112 O O . ILE A 1 82 ? -2.024 5.675 -13.922 1.00 0.00 82 ILE A O 18
ATOM 27128 N N . GLU A 1 83 ? -3.301 7.278 -12.961 1.00 0.00 83 GLU A N 18
ATOM 27129 C CA . GLU A 1 83 ? -2.696 8.421 -13.655 1.00 0.00 83 GLU A CA 18
ATOM 27130 C C . GLU A 1 83 ? -2.714 8.244 -15.179 1.00 0.00 83 GLU A C 18
ATOM 27131 O O . GLU A 1 83 ? -1.989 8.926 -15.907 1.00 0.00 83 GLU A O 18
ATOM 27143 N N . GLY A 1 84 ? -3.561 7.345 -15.659 1.00 0.00 84 GLY A N 18
ATOM 27144 C CA . GLY A 1 84 ? -3.663 7.113 -17.086 1.00 0.00 84 GLY A CA 18
ATOM 27145 C C . GLY A 1 84 ? -4.441 8.212 -17.772 1.00 0.00 84 GLY A C 18
ATOM 27146 O O . GLY A 1 84 ? -3.928 8.892 -18.659 1.00 0.00 84 GLY A O 18
ATOM 27150 N N . TYR A 1 85 ? -5.680 8.391 -17.350 1.00 0.00 85 TYR A N 18
ATOM 27151 C CA . TYR A 1 85 ? -6.521 9.457 -17.865 1.00 0.00 85 TYR A CA 18
ATOM 27152 C C . TYR A 1 85 ? -6.967 10.357 -16.726 1.00 0.00 85 TYR A C 18
ATOM 27153 O O . TYR A 1 85 ? -7.207 9.891 -15.610 1.00 0.00 85 TYR A O 18
ATOM 27171 N N . THR A 1 86 ? -7.050 11.648 -17.000 1.00 0.00 86 THR A N 18
ATOM 27172 C CA . THR A 1 86 ? -7.391 12.620 -15.980 1.00 0.00 86 THR A CA 18
ATOM 27173 C C . THR A 1 86 ? -8.516 13.537 -16.451 1.00 0.00 86 THR A C 18
ATOM 27174 O O . THR A 1 86 ? -8.313 14.379 -17.326 1.00 0.00 86 THR A O 18
ATOM 27185 N N . PRO A 1 87 ? -9.727 13.354 -15.910 1.00 0.00 87 PRO A N 18
ATOM 27186 C CA . PRO A 1 87 ? -10.851 14.250 -16.175 1.00 0.00 87 PRO A CA 18
ATOM 27187 C C . PRO A 1 87 ? -10.632 15.612 -15.531 1.00 0.00 87 PRO A C 18
ATOM 27188 O O . PRO A 1 87 ? -9.987 15.712 -14.482 1.00 0.00 87 PRO A O 18
ATOM 27199 N N . GLU A 1 88 ? -11.157 16.658 -16.152 1.00 0.00 88 GLU A N 18
ATOM 27200 C CA . GLU A 1 88 ? -11.032 17.995 -15.597 1.00 0.00 88 GLU A CA 18
ATOM 27201 C C . GLU A 1 88 ? -12.081 18.237 -14.530 1.00 0.00 88 GLU A C 18
ATOM 27202 O O . GLU A 1 88 ? -13.098 18.895 -14.757 1.00 0.00 88 GLU A O 18
ATOM 27214 N N . ASP A 1 89 ? -11.827 17.641 -13.380 1.00 0.00 89 ASP A N 18
ATOM 27215 C CA . ASP A 1 89 ? -12.644 17.817 -12.200 1.00 0.00 89 ASP A CA 18
ATOM 27216 C C . ASP A 1 89 ? -11.803 17.466 -10.988 1.00 0.00 89 ASP A C 18
ATOM 27217 O O . ASP A 1 89 ? -11.616 16.294 -10.671 1.00 0.00 89 ASP A O 18
ATOM 27226 N N . LYS A 1 90 ? -11.261 18.484 -10.345 1.00 0.00 90 LYS A N 18
ATOM 27227 C CA . LYS A 1 90 ? -10.336 18.282 -9.245 1.00 0.00 90 LYS A CA 18
ATOM 27228 C C . LYS A 1 90 ? -11.069 17.720 -8.032 1.00 0.00 90 LYS A C 18
ATOM 27229 O O . LYS A 1 90 ? -11.732 18.445 -7.288 1.00 0.00 90 LYS A O 18
ATOM 27248 N N . LYS A 1 91 ? -10.966 16.415 -7.863 1.00 0.00 91 LYS A N 18
ATOM 27249 C CA . LYS A 1 91 ? -11.631 15.720 -6.779 1.00 0.00 91 LYS A CA 18
ATOM 27250 C C . LYS A 1 91 ? -10.692 15.591 -5.587 1.00 0.00 91 LYS A C 18
ATOM 27251 O O . LYS A 1 91 ? -10.992 16.167 -4.521 1.00 0.00 91 LYS A O 18
ATOM 27271 N N . MET A 1 1 ? 0.740 -24.655 13.209 1.00 0.00 1 MET A N 19
ATOM 27272 C CA . MET A 1 1 ? 1.001 -23.287 12.700 1.00 0.00 1 MET A CA 19
ATOM 27273 C C . MET A 1 1 ? 0.950 -23.254 11.176 1.00 0.00 1 MET A C 19
ATOM 27274 O O . MET A 1 1 ? 1.307 -22.250 10.554 1.00 0.00 1 MET A O 19
ATOM 27290 N N . SER A 1 2 ? 0.499 -24.348 10.577 1.00 0.00 2 SER A N 19
ATOM 27291 C CA . SER A 1 2 ? 0.379 -24.429 9.133 1.00 0.00 2 SER A CA 19
ATOM 27292 C C . SER A 1 2 ? -0.993 -23.933 8.694 1.00 0.00 2 SER A C 19
ATOM 27293 O O . SER A 1 2 ? -1.956 -24.699 8.637 1.00 0.00 2 SER A O 19
ATOM 27301 N N . ARG A 1 3 ? -1.087 -22.640 8.423 1.00 0.00 3 ARG A N 19
ATOM 27302 C CA . ARG A 1 3 ? -2.344 -22.037 8.014 1.00 0.00 3 ARG A CA 19
ATOM 27303 C C . ARG A 1 3 ? -2.402 -21.935 6.500 1.00 0.00 3 ARG A C 19
ATOM 27304 O O . ARG A 1 3 ? -1.919 -20.968 5.915 1.00 0.00 3 ARG A O 19
ATOM 27325 N N . THR A 1 4 ? -2.968 -22.946 5.871 1.00 0.00 4 THR A N 19
ATOM 27326 C CA . THR A 1 4 ? -3.054 -22.986 4.424 1.00 0.00 4 THR A CA 19
ATOM 27327 C C . THR A 1 4 ? -4.298 -22.246 3.936 1.00 0.00 4 THR A C 19
ATOM 27328 O O . THR A 1 4 ? -5.424 -22.647 4.227 1.00 0.00 4 THR A O 19
ATOM 27339 N N . ILE A 1 5 ? -4.087 -21.161 3.206 1.00 0.00 5 ILE A N 19
ATOM 27340 C CA . ILE A 1 5 ? -5.184 -20.369 2.672 1.00 0.00 5 ILE A CA 19
ATOM 27341 C C . ILE A 1 5 ? -5.117 -20.309 1.155 1.00 0.00 5 ILE A C 19
ATOM 27342 O O . ILE A 1 5 ? -4.121 -20.718 0.553 1.00 0.00 5 ILE A O 19
ATOM 27358 N N . PHE A 1 6 ? -6.180 -19.808 0.549 1.00 0.00 6 PHE A N 19
ATOM 27359 C CA . PHE A 1 6 ? -6.221 -19.624 -0.888 1.00 0.00 6 PHE A CA 19
ATOM 27360 C C . PHE A 1 6 ? -5.855 -18.185 -1.222 1.00 0.00 6 PHE A C 19
ATOM 27361 O O . PHE A 1 6 ? -6.615 -17.258 -0.941 1.00 0.00 6 PHE A O 19
ATOM 27378 N N . CYS A 1 7 ? -4.684 -18.003 -1.801 1.00 0.00 7 CYS A N 19
ATOM 27379 C CA . CYS A 1 7 ? -4.179 -16.671 -2.087 1.00 0.00 7 CYS A CA 19
ATOM 27380 C C . CYS A 1 7 ? -4.669 -16.176 -3.446 1.00 0.00 7 CYS A C 19
ATOM 27381 O O . CYS A 1 7 ? -4.721 -16.937 -4.415 1.00 0.00 7 CYS A O 19
ATOM 27389 N N . THR A 1 8 ? -5.016 -14.900 -3.508 1.00 0.00 8 THR A N 19
ATOM 27390 C CA . THR A 1 8 ? -5.546 -14.296 -4.722 1.00 0.00 8 THR A CA 19
ATOM 27391 C C . THR A 1 8 ? -4.511 -14.288 -5.849 1.00 0.00 8 THR A C 19
ATOM 27392 O O . THR A 1 8 ? -4.773 -14.784 -6.944 1.00 0.00 8 THR A O 19
ATOM 27403 N N . TYR A 1 9 ? -3.329 -13.762 -5.562 1.00 0.00 9 TYR A N 19
ATOM 27404 C CA . TYR A 1 9 ? -2.329 -13.520 -6.599 1.00 0.00 9 TYR A CA 19
ATOM 27405 C C . TYR A 1 9 ? -1.774 -14.818 -7.191 1.00 0.00 9 TYR A C 19
ATOM 27406 O O . TYR A 1 9 ? -1.470 -14.879 -8.381 1.00 0.00 9 TYR A O 19
ATOM 27424 N N . LEU A 1 10 ? -1.642 -15.853 -6.373 1.00 0.00 10 LEU A N 19
ATOM 27425 C CA . LEU A 1 10 ? -1.054 -17.108 -6.840 1.00 0.00 10 LEU A CA 19
ATOM 27426 C C . LEU A 1 10 ? -2.125 -18.122 -7.236 1.00 0.00 10 LEU A C 19
ATOM 27427 O O . LEU A 1 10 ? -1.861 -19.028 -8.026 1.00 0.00 10 LEU A O 19
ATOM 27443 N N . GLN A 1 11 ? -3.330 -17.969 -6.675 1.00 0.00 11 GLN A N 19
ATOM 27444 C CA . GLN A 1 11 ? -4.455 -18.863 -6.977 1.00 0.00 11 GLN A CA 19
ATOM 27445 C C . GLN A 1 11 ? -4.149 -20.299 -6.561 1.00 0.00 11 GLN A C 19
ATOM 27446 O O . GLN A 1 11 ? -4.629 -21.251 -7.176 1.00 0.00 11 GLN A O 19
ATOM 27460 N N . ARG A 1 12 ? -3.368 -20.452 -5.501 1.00 0.00 12 ARG A N 19
ATOM 27461 C CA . ARG A 1 12 ? -3.015 -21.775 -5.008 1.00 0.00 12 ARG A CA 19
ATOM 27462 C C . ARG A 1 12 ? -2.844 -21.754 -3.494 1.00 0.00 12 ARG A C 19
ATOM 27463 O O . ARG A 1 12 ? -3.017 -20.709 -2.859 1.00 0.00 12 ARG A O 19
ATOM 27484 N N . ASP A 1 13 ? -2.501 -22.904 -2.925 1.00 0.00 13 ASP A N 19
ATOM 27485 C CA . ASP A 1 13 ? -2.326 -23.030 -1.481 1.00 0.00 13 ASP A CA 19
ATOM 27486 C C . ASP A 1 13 ? -1.114 -22.238 -1.017 1.00 0.00 13 ASP A C 19
ATOM 27487 O O . ASP A 1 13 ? -0.008 -22.422 -1.528 1.00 0.00 13 ASP A O 19
ATOM 27496 N N . ALA A 1 14 ? -1.328 -21.355 -0.058 1.00 0.00 14 ALA A N 19
ATOM 27497 C CA . ALA A 1 14 ? -0.248 -20.566 0.511 1.00 0.00 14 ALA A CA 19
ATOM 27498 C C . ALA A 1 14 ? -0.428 -20.436 2.014 1.00 0.00 14 ALA A C 19
ATOM 27499 O O . ALA A 1 14 ? -1.405 -20.936 2.570 1.00 0.00 14 ALA A O 19
ATOM 27506 N N . GLU A 1 15 ? 0.505 -19.764 2.667 1.00 0.00 15 GLU A N 19
ATOM 27507 C CA . GLU A 1 15 ? 0.461 -19.632 4.110 1.00 0.00 15 GLU A CA 19
ATOM 27508 C C . GLU A 1 15 ? -0.152 -18.297 4.513 1.00 0.00 15 GLU A C 19
ATOM 27509 O O . GLU A 1 15 ? 0.191 -17.242 3.968 1.00 0.00 15 GLU A O 19
ATOM 27521 N N . GLY A 1 16 ? -1.081 -18.358 5.453 1.00 0.00 16 GLY A N 19
ATOM 27522 C CA . GLY A 1 16 ? -1.727 -17.163 5.942 1.00 0.00 16 GLY A CA 19
ATOM 27523 C C . GLY A 1 16 ? -0.777 -16.279 6.719 1.00 0.00 16 GLY A C 19
ATOM 27524 O O . GLY A 1 16 ? -0.168 -16.721 7.694 1.00 0.00 16 GLY A O 19
ATOM 27528 N N . GLN A 1 17 ? -0.644 -15.042 6.271 1.00 0.00 17 GLN A N 19
ATOM 27529 C CA . GLN A 1 17 ? 0.213 -14.059 6.918 1.00 0.00 17 GLN A CA 19
ATOM 27530 C C . GLN A 1 17 ? -0.221 -13.797 8.361 1.00 0.00 17 GLN A C 19
ATOM 27531 O O . GLN A 1 17 ? -1.188 -13.080 8.607 1.00 0.00 17 GLN A O 19
ATOM 27545 N N . ASP A 1 18 ? 0.494 -14.390 9.311 1.00 0.00 18 ASP A N 19
ATOM 27546 C CA . ASP A 1 18 ? 0.194 -14.200 10.727 1.00 0.00 18 ASP A CA 19
ATOM 27547 C C . ASP A 1 18 ? 1.023 -13.050 11.291 1.00 0.00 18 ASP A C 19
ATOM 27548 O O . ASP A 1 18 ? 2.030 -13.266 11.966 1.00 0.00 18 ASP A O 19
ATOM 27557 N N . PHE A 1 19 ? 0.624 -11.831 10.965 1.00 0.00 19 PHE A N 19
ATOM 27558 C CA . PHE A 1 19 ? 1.327 -10.637 11.419 1.00 0.00 19 PHE A CA 19
ATOM 27559 C C . PHE A 1 19 ? 0.383 -9.452 11.512 1.00 0.00 19 PHE A C 19
ATOM 27560 O O . PHE A 1 19 ? -0.268 -9.094 10.536 1.00 0.00 19 PHE A O 19
ATOM 27577 N N . GLN A 1 20 ? 0.312 -8.857 12.690 1.00 0.00 20 GLN A N 19
ATOM 27578 C CA . GLN A 1 20 ? -0.449 -7.633 12.893 1.00 0.00 20 GLN A CA 19
ATOM 27579 C C . GLN A 1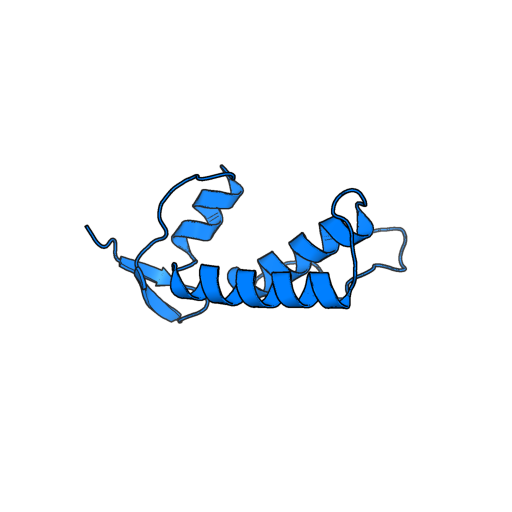 20 ? 0.382 -6.639 13.696 1.00 0.00 20 GLN A C 19
ATOM 27580 O O . GLN A 1 20 ? 0.755 -6.913 14.837 1.00 0.00 20 GLN A O 19
ATOM 27594 N N . LEU A 1 21 ? 0.688 -5.498 13.096 1.00 0.00 21 LEU A N 19
ATOM 27595 C CA . LEU A 1 21 ? 1.554 -4.516 13.734 1.00 0.00 21 LEU A CA 19
ATOM 27596 C C . LEU A 1 21 ? 0.756 -3.269 14.093 1.00 0.00 21 LEU A C 19
ATOM 27597 O O . LEU A 1 21 ? 0.270 -3.123 15.216 1.00 0.00 21 LEU A O 19
ATOM 27613 N N . TYR A 1 22 ? 0.614 -2.379 13.128 1.00 0.00 22 TYR A N 19
ATOM 27614 C CA . TYR A 1 22 ? -0.164 -1.167 13.308 1.00 0.00 22 TYR A CA 19
ATOM 27615 C C . TYR A 1 22 ? -1.500 -1.182 12.536 1.00 0.00 22 TYR A C 19
ATOM 27616 O O . TYR A 1 22 ? -2.454 -0.547 12.990 1.00 0.00 22 TYR A O 19
ATOM 27634 N N . PRO A 1 23 ? -1.624 -1.875 11.367 1.00 0.00 23 PRO A N 19
ATOM 27635 C CA . PRO A 1 23 ? -2.916 -1.978 10.684 1.00 0.00 23 PRO A CA 19
ATOM 27636 C C . PRO A 1 23 ? -3.845 -2.967 11.378 1.00 0.00 23 PRO A C 19
ATOM 27637 O O . PRO A 1 23 ? -3.421 -3.710 12.262 1.00 0.00 23 PRO A O 19
ATOM 27648 N N . GLY A 1 24 ? -5.107 -2.971 10.979 1.00 0.00 24 GLY A N 19
ATOM 27649 C CA . GLY A 1 24 ? -6.069 -3.860 11.594 1.00 0.00 24 GLY A CA 19
ATOM 27650 C C . GLY A 1 24 ? -6.831 -4.683 10.575 1.00 0.00 24 GLY A C 19
ATOM 27651 O O . GLY A 1 24 ? -6.259 -5.545 9.910 1.00 0.00 24 GLY A O 19
ATOM 27655 N N . GLU A 1 25 ? -8.117 -4.391 10.436 1.00 0.00 25 GLU A N 19
ATOM 27656 C CA . GLU A 1 25 ? -9.007 -5.161 9.569 1.00 0.00 25 GLU A CA 19
ATOM 27657 C C . GLU A 1 25 ? -8.577 -5.098 8.106 1.00 0.00 25 GLU A C 19
ATOM 27658 O O . GLU A 1 25 ? -8.704 -6.083 7.375 1.00 0.00 25 GLU A O 19
ATOM 27670 N N . LEU A 1 26 ? -8.050 -3.954 7.683 1.00 0.00 26 LEU A N 19
ATOM 27671 C CA . LEU A 1 26 ? -7.552 -3.816 6.320 1.00 0.00 26 LEU A CA 19
ATOM 27672 C C . LEU A 1 26 ? -6.340 -4.718 6.133 1.00 0.00 26 LEU A C 19
ATOM 27673 O O . LEU A 1 26 ? -6.194 -5.378 5.103 1.00 0.00 26 LEU A O 19
ATOM 27689 N N . GLY A 1 27 ? -5.492 -4.760 7.154 1.00 0.00 27 GLY A N 19
ATOM 27690 C CA . GLY A 1 27 ? -4.338 -5.631 7.129 1.00 0.00 27 GLY A CA 19
ATOM 27691 C C . GLY A 1 27 ? -4.753 -7.084 7.119 1.00 0.00 27 GLY A C 19
ATOM 27692 O O . GLY A 1 27 ? -4.268 -7.867 6.304 1.00 0.00 27 GLY A O 19
ATOM 27696 N N . LYS A 1 28 ? -5.672 -7.434 8.016 1.00 0.00 28 LYS A N 19
ATOM 27697 C CA . LYS A 1 28 ? -6.202 -8.792 8.097 1.00 0.00 28 LYS A CA 19
ATOM 27698 C C . LYS A 1 28 ? -6.708 -9.261 6.739 1.00 0.00 28 LYS A C 19
ATOM 27699 O O . LYS A 1 28 ? -6.345 -10.341 6.280 1.00 0.00 28 LYS A O 19
ATOM 27718 N N . ARG A 1 29 ? -7.533 -8.435 6.099 1.00 0.00 29 ARG A N 19
ATOM 27719 C CA . ARG A 1 29 ? -8.076 -8.753 4.781 1.00 0.00 29 ARG A CA 19
ATOM 27720 C C . ARG A 1 29 ? -6.963 -9.161 3.824 1.00 0.00 29 ARG A C 19
ATOM 27721 O O . ARG A 1 29 ? -7.020 -10.231 3.215 1.00 0.00 29 ARG A O 19
ATOM 27742 N N . ILE A 1 30 ? -5.942 -8.316 3.721 1.00 0.00 30 ILE A N 19
ATOM 27743 C CA . ILE A 1 30 ? -4.811 -8.577 2.842 1.00 0.00 30 ILE A CA 19
ATOM 27744 C C . ILE A 1 30 ? -4.099 -9.863 3.242 1.00 0.00 30 ILE A C 19
ATOM 27745 O O . ILE A 1 30 ? -3.873 -10.737 2.414 1.00 0.00 30 ILE A O 19
ATOM 27761 N N . TYR A 1 31 ? -3.786 -9.982 4.523 1.00 0.00 31 TYR A N 19
ATOM 27762 C CA . TYR A 1 31 ? -2.986 -11.096 5.025 1.00 0.00 31 TYR A CA 19
ATOM 27763 C C . TYR A 1 31 ? -3.716 -12.440 4.924 1.00 0.00 31 TYR A C 19
ATOM 27764 O O . TYR A 1 31 ? -3.112 -13.495 5.118 1.00 0.00 31 TYR A O 19
ATOM 27782 N N . ASN A 1 32 ? -5.010 -12.404 4.628 1.00 0.00 32 ASN A N 19
ATOM 27783 C CA . ASN A 1 32 ? -5.789 -13.634 4.491 1.00 0.00 32 ASN A CA 19
ATOM 27784 C C . ASN A 1 32 ? -5.715 -14.182 3.073 1.00 0.00 32 ASN A C 19
ATOM 27785 O O . ASN A 1 32 ? -5.770 -15.393 2.866 1.00 0.00 32 ASN A O 19
ATOM 27796 N N . GLU A 1 33 ? -5.600 -13.293 2.099 1.00 0.00 33 GLU A N 19
ATOM 27797 C CA . GLU A 1 33 ? -5.593 -13.703 0.702 1.00 0.00 33 GLU A CA 19
ATOM 27798 C C . GLU A 1 33 ? -4.233 -13.454 0.058 1.00 0.00 33 GLU A C 19
ATOM 27799 O O . GLU A 1 33 ? -4.004 -13.807 -1.102 1.00 0.00 33 GLU A O 19
ATOM 27811 N N . ILE A 1 34 ? -3.332 -12.849 0.813 1.00 0.00 34 ILE A N 19
ATOM 27812 C CA . ILE A 1 34 ? -1.985 -12.605 0.343 1.00 0.00 34 ILE A CA 19
ATOM 27813 C C . ILE A 1 34 ? -0.972 -13.347 1.199 1.00 0.00 34 ILE A C 19
ATOM 27814 O O . ILE A 1 34 ? -0.954 -13.223 2.423 1.00 0.00 34 ILE A O 19
ATOM 27830 N N . SER A 1 35 ? -0.147 -14.136 0.535 1.00 0.00 35 SER A N 19
ATOM 27831 C CA . SER A 1 35 ? 0.910 -14.869 1.196 1.00 0.00 35 SER A CA 19
ATOM 27832 C C . SER A 1 35 ? 2.129 -13.978 1.377 1.00 0.00 35 SER A C 19
ATOM 27833 O O . SER A 1 35 ? 2.273 -12.954 0.703 1.00 0.00 35 SER A O 19
ATOM 27841 N N . LYS A 1 36 ? 3.007 -14.401 2.270 1.00 0.00 36 LYS A N 19
ATOM 27842 C CA . LYS A 1 36 ? 4.267 -13.713 2.533 1.00 0.00 36 LYS A CA 19
ATOM 27843 C C . LYS A 1 36 ? 5.082 -13.595 1.251 1.00 0.00 36 LYS A C 19
ATOM 27844 O O . LYS A 1 36 ? 5.918 -12.705 1.111 1.00 0.00 36 LYS A O 19
ATOM 27863 N N . ASP A 1 37 ? 4.827 -14.509 0.319 1.00 0.00 37 ASP A N 19
ATOM 27864 C CA . ASP A 1 37 ? 5.467 -14.484 -0.990 1.00 0.00 37 ASP A CA 19
ATOM 27865 C C . ASP A 1 37 ? 5.136 -13.187 -1.717 1.00 0.00 37 ASP A C 19
ATOM 27866 O O . ASP A 1 37 ? 6.013 -12.362 -1.966 1.00 0.00 37 ASP A O 19
ATOM 27875 N N . ALA A 1 38 ? 3.855 -13.002 -2.022 1.00 0.00 38 ALA A N 19
ATOM 27876 C CA . ALA A 1 38 ? 3.399 -11.851 -2.792 1.00 0.00 38 ALA A CA 19
ATOM 27877 C C . ALA A 1 38 ? 3.595 -10.553 -2.017 1.00 0.00 38 ALA A C 19
ATOM 27878 O O . ALA A 1 38 ? 3.968 -9.532 -2.591 1.00 0.00 38 ALA A O 19
ATOM 27885 N N . TRP A 1 39 ? 3.353 -10.610 -0.711 1.00 0.00 39 TRP A N 19
ATOM 27886 C CA . TRP A 1 39 ? 3.501 -9.442 0.147 1.00 0.00 39 TRP A CA 19
ATOM 27887 C C . TRP A 1 39 ? 4.934 -8.922 0.100 1.00 0.00 39 TRP A C 19
ATOM 27888 O O . TRP A 1 39 ? 5.170 -7.725 -0.081 1.00 0.00 39 TRP A O 19
ATOM 27909 N N . ALA A 1 40 ? 5.891 -9.833 0.236 1.00 0.00 40 ALA A N 19
ATOM 27910 C CA . ALA A 1 40 ? 7.298 -9.462 0.218 1.00 0.00 40 ALA A CA 19
ATOM 27911 C C . ALA A 1 40 ? 7.722 -8.968 -1.158 1.00 0.00 40 ALA A C 19
ATOM 27912 O O . ALA A 1 40 ? 8.470 -7.996 -1.271 1.00 0.00 40 ALA A O 19
ATOM 27919 N N . GLN A 1 41 ? 7.233 -9.632 -2.204 1.00 0.00 41 GLN A N 19
ATOM 27920 C CA . GLN A 1 41 ? 7.572 -9.251 -3.572 1.00 0.00 41 GLN A CA 19
ATOM 27921 C C . GLN A 1 41 ? 7.125 -7.829 -3.865 1.00 0.00 41 GLN A C 19
ATOM 27922 O O . GLN A 1 41 ? 7.875 -7.048 -4.452 1.00 0.00 41 GLN A O 19
ATOM 27936 N N . TRP A 1 42 ? 5.910 -7.490 -3.440 1.00 0.00 42 TRP A N 19
ATOM 27937 C CA . TRP A 1 42 ? 5.357 -6.173 -3.704 1.00 0.00 42 TRP A CA 19
ATOM 27938 C C . TRP A 1 42 ? 6.153 -5.094 -2.983 1.00 0.00 42 TRP A C 19
ATOM 27939 O O . TRP A 1 42 ? 6.593 -4.130 -3.606 1.00 0.00 42 TRP A O 19
ATOM 27960 N N . GLN A 1 43 ? 6.352 -5.261 -1.680 1.00 0.00 43 GLN A N 19
ATOM 27961 C CA . GLN A 1 43 ? 7.090 -4.277 -0.900 1.00 0.00 43 GLN A CA 19
ATOM 27962 C C . GLN A 1 43 ? 8.499 -4.100 -1.453 1.00 0.00 43 GLN A C 19
ATOM 27963 O O . GLN A 1 43 ? 9.007 -2.984 -1.529 1.00 0.00 43 GLN A O 19
ATOM 27977 N N . HIS A 1 44 ? 9.116 -5.202 -1.859 1.00 0.00 44 HIS A N 19
ATOM 27978 C CA . HIS A 1 44 ? 10.452 -5.161 -2.436 1.00 0.00 44 HIS A CA 19
ATOM 27979 C C . HIS A 1 44 ? 10.441 -4.387 -3.751 1.00 0.00 44 HIS A C 19
ATOM 27980 O O . HIS A 1 44 ? 11.233 -3.464 -3.945 1.00 0.00 44 HIS A O 19
ATOM 27995 N N . LYS A 1 45 ? 9.531 -4.768 -4.639 1.00 0.00 45 LYS A N 19
ATOM 27996 C CA . LYS A 1 45 ? 9.391 -4.122 -5.939 1.00 0.00 45 LYS A CA 19
ATOM 27997 C C . LYS A 1 45 ? 9.114 -2.630 -5.786 1.00 0.00 45 LYS A C 19
ATOM 27998 O O . LYS A 1 45 ? 9.765 -1.804 -6.424 1.00 0.00 45 LYS A O 19
ATOM 28017 N N . GLN A 1 46 ? 8.161 -2.286 -4.928 1.00 0.00 46 GLN A N 19
ATOM 28018 C CA . GLN A 1 46 ? 7.752 -0.904 -4.778 1.00 0.00 46 GLN A CA 19
ATOM 28019 C C . GLN A 1 46 ? 8.865 -0.063 -4.166 1.00 0.00 46 GLN A C 19
ATOM 28020 O O . GLN A 1 46 ? 9.144 1.033 -4.642 1.00 0.00 46 GLN A O 19
ATOM 28034 N N . THR A 1 47 ? 9.496 -0.572 -3.112 1.00 0.00 47 THR A N 19
ATOM 28035 C CA . THR A 1 47 ? 10.591 0.146 -2.467 1.00 0.00 47 THR A CA 19
ATOM 28036 C C . THR A 1 47 ? 11.713 0.416 -3.471 1.00 0.00 47 THR A C 19
ATOM 28037 O O . THR A 1 47 ? 12.271 1.513 -3.517 1.00 0.00 47 THR A O 19
ATOM 28048 N N . MET A 1 48 ? 12.015 -0.582 -4.294 1.00 0.00 48 MET A N 19
ATOM 28049 C CA . MET A 1 48 ? 12.998 -0.424 -5.358 1.00 0.00 48 MET A CA 19
ATOM 28050 C C . MET A 1 48 ? 12.538 0.641 -6.347 1.00 0.00 48 MET A C 19
ATOM 28051 O O . MET A 1 48 ? 13.304 1.522 -6.735 1.00 0.00 48 MET A O 19
ATOM 28065 N N . LEU A 1 49 ? 11.267 0.560 -6.714 1.00 0.00 49 LEU A N 19
ATOM 28066 C CA . LEU A 1 49 ? 10.670 1.467 -7.685 1.00 0.00 49 LEU A CA 19
ATOM 28067 C C . LEU A 1 49 ? 10.756 2.914 -7.200 1.00 0.00 49 LEU A C 19
ATOM 28068 O O . LEU A 1 49 ? 11.084 3.821 -7.966 1.00 0.00 49 LEU A O 19
ATOM 28084 N N . ILE A 1 50 ? 10.463 3.113 -5.919 1.00 0.00 50 ILE A N 19
ATOM 28085 C CA . ILE A 1 50 ? 10.524 4.434 -5.296 1.00 0.00 50 ILE A CA 19
ATOM 28086 C C . ILE A 1 50 ? 11.928 5.019 -5.392 1.00 0.00 50 ILE A C 19
ATOM 28087 O O . ILE A 1 50 ? 12.101 6.195 -5.712 1.00 0.00 50 ILE A O 19
ATOM 28103 N N . ASN A 1 51 ? 12.924 4.186 -5.131 1.00 0.00 51 ASN A N 19
ATOM 28104 C CA . ASN A 1 51 ? 14.312 4.632 -5.131 1.00 0.00 51 ASN A CA 19
ATOM 28105 C C . ASN A 1 51 ? 14.811 4.882 -6.548 1.00 0.00 51 ASN A C 19
ATOM 28106 O O . ASN A 1 51 ? 15.624 5.778 -6.775 1.00 0.00 51 ASN A O 19
ATOM 28117 N N . GLU A 1 52 ? 14.328 4.091 -7.499 1.00 0.00 52 GLU A N 19
ATOM 28118 C CA . GLU A 1 52 ? 14.682 4.286 -8.899 1.00 0.00 52 GLU A CA 19
ATOM 28119 C C . GLU A 1 52 ? 14.099 5.592 -9.416 1.00 0.00 52 GLU A C 19
ATOM 28120 O O . GLU A 1 52 ? 14.818 6.442 -9.946 1.00 0.00 52 GLU A O 19
ATOM 28132 N N . LYS A 1 53 ? 12.796 5.752 -9.241 1.00 0.00 53 LYS A N 19
ATOM 28133 C CA . LYS A 1 53 ? 12.091 6.930 -9.725 1.00 0.00 53 LYS A CA 19
ATOM 28134 C C . LYS A 1 53 ? 12.488 8.168 -8.936 1.00 0.00 53 LYS A C 19
ATOM 28135 O O . LYS A 1 53 ? 12.461 9.282 -9.463 1.00 0.00 53 LYS A O 19
ATOM 28154 N N . LYS A 1 54 ? 12.876 7.950 -7.683 1.00 0.00 54 LYS A N 19
ATOM 28155 C CA . LYS A 1 54 ? 13.146 9.026 -6.737 1.00 0.00 54 LYS A CA 19
ATOM 28156 C C . LYS A 1 54 ? 11.916 9.907 -6.585 1.00 0.00 54 LYS A C 19
ATOM 28157 O O . LYS A 1 54 ? 11.809 10.972 -7.194 1.00 0.00 54 LYS A O 19
ATOM 28176 N N . LEU A 1 55 ? 10.967 9.421 -5.801 1.00 0.00 55 LEU A N 19
ATOM 28177 C CA . LEU A 1 55 ? 9.719 10.125 -5.571 1.00 0.00 55 LEU A CA 19
ATOM 28178 C C . LEU A 1 55 ? 9.401 10.142 -4.085 1.00 0.00 55 LEU A C 19
ATOM 28179 O O . LEU A 1 55 ? 9.886 9.297 -3.335 1.00 0.00 55 LEU A O 19
ATOM 28195 N N . ASN A 1 56 ? 8.593 11.098 -3.660 1.00 0.00 56 ASN A N 19
ATOM 28196 C CA . ASN A 1 56 ? 8.252 11.223 -2.252 1.00 0.00 56 ASN A CA 19
ATOM 28197 C C . ASN A 1 56 ? 6.811 10.806 -2.002 1.00 0.00 56 ASN A C 19
ATOM 28198 O O . ASN A 1 56 ? 5.906 11.159 -2.760 1.00 0.00 56 ASN A O 19
ATOM 28209 N N . MET A 1 57 ? 6.607 10.053 -0.930 1.00 0.00 57 MET A N 19
ATOM 28210 C CA . MET A 1 57 ? 5.271 9.638 -0.521 1.00 0.00 57 MET A CA 19
ATOM 28211 C C . MET A 1 57 ? 4.626 10.709 0.342 1.00 0.00 57 MET A C 19
ATOM 28212 O O . MET A 1 57 ? 3.477 10.584 0.767 1.00 0.00 57 MET A O 19
ATOM 28226 N N . MET A 1 58 ? 5.383 11.770 0.594 1.00 0.00 58 MET A N 19
ATOM 28227 C CA . MET A 1 58 ? 4.866 12.941 1.288 1.00 0.00 58 MET A CA 19
ATOM 28228 C C . MET A 1 58 ? 3.928 13.702 0.363 1.00 0.00 58 MET A C 19
ATOM 28229 O O . MET A 1 58 ? 3.114 14.513 0.804 1.00 0.00 58 MET A O 19
ATOM 28243 N N . ASN A 1 59 ? 4.053 13.417 -0.923 1.00 0.00 59 ASN A N 19
ATOM 28244 C CA . ASN A 1 59 ? 3.254 14.070 -1.944 1.00 0.00 59 ASN A CA 19
ATOM 28245 C C . ASN A 1 59 ? 1.960 13.302 -2.166 1.00 0.00 59 ASN A C 19
ATOM 28246 O O . ASN A 1 59 ? 1.966 12.069 -2.252 1.00 0.00 59 ASN A O 19
ATOM 28257 N N . ALA A 1 60 ? 0.856 14.030 -2.287 1.00 0.00 60 ALA A N 19
ATOM 28258 C CA . ALA A 1 60 ? -0.447 13.419 -2.531 1.00 0.00 60 ALA A CA 19
ATOM 28259 C C . ALA A 1 60 ? -0.460 12.700 -3.875 1.00 0.00 60 ALA A C 19
ATOM 28260 O O . ALA A 1 60 ? -1.309 11.844 -4.126 1.00 0.00 60 ALA A O 19
ATOM 28267 N N . GLU A 1 61 ? 0.483 13.067 -4.738 1.00 0.00 61 GLU A N 19
ATOM 28268 C CA . GLU A 1 61 ? 0.668 12.393 -6.015 1.00 0.00 61 GLU A CA 19
ATOM 28269 C C . GLU A 1 61 ? 0.888 10.906 -5.791 1.00 0.00 61 GLU A C 19
ATOM 28270 O O . GLU A 1 61 ? 0.145 10.059 -6.289 1.00 0.00 61 GLU A O 19
ATOM 28282 N N . HIS A 1 62 ? 1.908 10.602 -5.005 1.00 0.00 62 HIS A N 19
ATOM 28283 C CA . HIS A 1 62 ? 2.381 9.238 -4.874 1.00 0.00 62 HIS A CA 19
ATOM 28284 C C . HIS A 1 62 ? 1.691 8.522 -3.727 1.00 0.00 62 HIS A C 19
ATOM 28285 O O . HIS A 1 62 ? 1.732 7.300 -3.644 1.00 0.00 62 HIS A O 19
ATOM 28300 N N . ARG A 1 63 ? 1.051 9.286 -2.853 1.00 0.00 63 ARG A N 19
ATOM 28301 C CA . ARG A 1 63 ? 0.272 8.702 -1.769 1.00 0.00 63 ARG A CA 19
ATOM 28302 C C . ARG A 1 63 ? -0.895 7.893 -2.339 1.00 0.00 63 ARG A C 19
ATOM 28303 O O . ARG A 1 63 ? -1.105 6.729 -1.973 1.00 0.00 63 ARG A O 19
ATOM 28324 N N . LYS A 1 64 ? -1.638 8.503 -3.254 1.00 0.00 64 LYS A N 19
ATOM 28325 C CA . LYS A 1 64 ? -2.735 7.807 -3.908 1.00 0.00 64 LYS A CA 19
ATOM 28326 C C . LYS A 1 64 ? -2.191 6.786 -4.900 1.00 0.00 64 LYS A C 19
ATOM 28327 O O . LYS A 1 64 ? -2.779 5.723 -5.074 1.00 0.00 64 LYS A O 19
ATOM 28346 N N . LEU A 1 65 ? -1.059 7.108 -5.538 1.00 0.00 65 LEU A N 19
ATOM 28347 C CA . LEU A 1 65 ? -0.396 6.164 -6.438 1.00 0.00 65 LEU A CA 19
ATOM 28348 C C . LEU A 1 65 ? -0.103 4.864 -5.700 1.00 0.00 65 LEU A C 19
ATOM 28349 O O . LEU A 1 65 ? -0.365 3.780 -6.214 1.00 0.00 65 LEU A O 19
ATOM 28365 N N . LEU A 1 66 ? 0.434 4.994 -4.488 1.00 0.00 66 LEU A N 19
ATOM 28366 C CA . LEU A 1 66 ? 0.641 3.856 -3.600 1.00 0.00 66 LEU A CA 19
ATOM 28367 C C . LEU A 1 66 ? -0.619 3.002 -3.509 1.00 0.00 66 LEU A C 19
ATOM 28368 O O . LEU A 1 66 ? -0.585 1.807 -3.794 1.00 0.00 66 LEU A O 19
ATOM 28384 N N . GLU A 1 67 ? -1.724 3.628 -3.104 1.00 0.00 67 GLU A N 19
ATOM 28385 C CA . GLU A 1 67 ? -3.009 2.936 -3.007 1.00 0.00 67 GLU A CA 19
ATOM 28386 C C . GLU A 1 67 ? -3.356 2.259 -4.330 1.00 0.00 67 GLU A C 19
ATOM 28387 O O . GLU A 1 67 ? -3.789 1.103 -4.359 1.00 0.00 67 GLU A O 19
ATOM 28399 N N . GLN A 1 68 ? -3.140 2.977 -5.417 1.00 0.00 68 GLN A N 19
ATOM 28400 C CA . GLN A 1 68 ? -3.432 2.474 -6.745 1.00 0.00 68 GLN A CA 19
ATOM 28401 C C . GLN A 1 68 ? -2.646 1.198 -7.042 1.00 0.00 68 GLN A C 19
ATOM 28402 O O . GLN A 1 68 ? -3.235 0.129 -7.213 1.00 0.00 68 GLN A O 19
ATOM 28416 N N . GLU A 1 69 ? -1.326 1.307 -7.053 1.00 0.00 69 GLU A N 19
ATOM 28417 C CA . GLU A 1 69 ? -0.462 0.196 -7.447 1.00 0.00 69 GLU A CA 19
ATOM 28418 C C . GLU A 1 69 ? -0.594 -0.980 -6.483 1.00 0.00 69 GLU A C 19
ATOM 28419 O O . GLU A 1 69 ? -0.667 -2.137 -6.909 1.00 0.00 69 GLU A O 19
ATOM 28431 N N . MET A 1 70 ? -0.649 -0.673 -5.190 1.00 0.00 70 MET A N 19
ATOM 28432 C CA . MET A 1 70 ? -0.694 -1.696 -4.148 1.00 0.00 70 MET A CA 19
ATOM 28433 C C . MET A 1 70 ? -1.899 -2.614 -4.320 1.00 0.00 70 MET A C 19
ATOM 28434 O O . MET A 1 70 ? -1.756 -3.836 -4.395 1.00 0.00 70 MET A O 19
ATOM 28448 N N . VAL A 1 71 ? -3.083 -2.020 -4.392 1.00 0.00 71 VAL A N 19
ATOM 28449 C CA . VAL A 1 71 ? -4.316 -2.785 -4.517 1.00 0.00 71 VAL A CA 19
ATOM 28450 C C . VAL A 1 71 ? -4.353 -3.559 -5.835 1.00 0.00 71 VAL A C 19
ATOM 28451 O O . VAL A 1 71 ? -4.798 -4.705 -5.875 1.00 0.00 71 VAL A O 19
ATOM 28464 N N . SER A 1 72 ? -3.853 -2.946 -6.901 1.00 0.00 72 SER A N 19
ATOM 28465 C CA . SER A 1 72 ? -3.864 -3.575 -8.217 1.00 0.00 72 SER A CA 19
ATOM 28466 C C . SER A 1 72 ? -2.834 -4.700 -8.321 1.00 0.00 72 SER A C 19
ATOM 28467 O O . SER A 1 72 ? -2.850 -5.475 -9.275 1.00 0.00 72 SER A O 19
ATOM 28475 N N . PHE A 1 73 ? -1.928 -4.785 -7.358 1.00 0.00 73 PHE A N 19
ATOM 28476 C CA . PHE A 1 73 ? -0.950 -5.863 -7.352 1.00 0.00 73 PHE A CA 19
ATOM 28477 C C . PHE A 1 73 ? -1.385 -6.984 -6.415 1.00 0.00 73 PHE A C 19
ATOM 28478 O O . PHE A 1 73 ? -1.310 -8.160 -6.763 1.00 0.00 73 PHE A O 19
ATOM 28495 N N . LEU A 1 74 ? -1.843 -6.613 -5.226 1.00 0.00 74 LEU A N 19
ATOM 28496 C CA . LEU A 1 74 ? -2.222 -7.594 -4.217 1.00 0.00 74 LEU A CA 19
ATOM 28497 C C . LEU A 1 74 ? -3.595 -8.197 -4.508 1.00 0.00 74 LEU A C 19
ATOM 28498 O O . LEU A 1 74 ? -3.757 -9.416 -4.504 1.00 0.00 74 LEU A O 19
ATOM 28514 N N . PHE A 1 75 ? -4.580 -7.342 -4.764 1.00 0.00 75 PHE A N 19
ATOM 28515 C CA . PHE A 1 75 ? -5.931 -7.806 -5.065 1.00 0.00 75 PHE A CA 19
ATOM 28516 C C . PHE A 1 75 ? -6.136 -7.888 -6.575 1.00 0.00 75 PHE A C 19
ATOM 28517 O O . PHE A 1 75 ? -7.134 -8.433 -7.049 1.00 0.00 75 PHE A O 19
ATOM 28534 N N . GLU A 1 76 ? -5.179 -7.320 -7.311 1.00 0.00 76 GLU A N 19
ATOM 28535 C CA . GLU A 1 76 ? -5.165 -7.337 -8.777 1.00 0.00 76 GLU A CA 19
ATOM 28536 C C . GLU A 1 76 ? -6.252 -6.446 -9.383 1.00 0.00 76 GLU A C 19
ATOM 28537 O O . GLU A 1 76 ? -5.975 -5.343 -9.859 1.00 0.00 76 GLU A O 19
ATOM 28549 N N . GLY A 1 77 ? -7.486 -6.913 -9.342 1.00 0.00 77 GLY A N 19
ATOM 28550 C CA . GLY A 1 77 ? -8.539 -6.280 -10.103 1.00 0.00 77 GLY A CA 19
ATOM 28551 C C . GLY A 1 77 ? -9.307 -5.229 -9.333 1.00 0.00 77 GLY A C 19
ATOM 28552 O O . GLY A 1 77 ? -10.325 -5.533 -8.710 1.00 0.00 77 GLY A O 19
ATOM 28556 N N . LYS A 1 78 ? -8.822 -3.993 -9.369 1.00 0.00 78 LYS A N 19
ATOM 28557 C CA . LYS A 1 78 ? -9.578 -2.869 -8.838 1.00 0.00 78 LYS A CA 19
ATOM 28558 C C . LYS A 1 78 ? -9.802 -1.836 -9.938 1.00 0.00 78 LYS A C 19
ATOM 28559 O O . LYS A 1 78 ? -9.083 -1.822 -10.942 1.00 0.00 78 LYS A O 19
ATOM 28578 N N . ASP A 1 79 ? -10.798 -0.981 -9.750 1.00 0.00 79 ASP A N 19
ATOM 28579 C CA . ASP A 1 79 ? -11.320 -0.158 -10.843 1.00 0.00 79 ASP A CA 19
ATOM 28580 C C . ASP A 1 79 ? -10.616 1.182 -10.987 1.00 0.00 79 ASP A C 19
ATOM 28581 O O . ASP A 1 79 ? -10.756 1.844 -12.016 1.00 0.00 79 ASP A O 19
ATOM 28590 N N . VAL A 1 80 ? -9.883 1.596 -9.966 1.00 0.00 80 VAL A N 19
ATOM 28591 C CA . VAL A 1 80 ? -9.126 2.839 -10.044 1.00 0.00 80 VAL A CA 19
ATOM 28592 C C . VAL A 1 80 ? -8.014 2.710 -11.086 1.00 0.00 80 VAL A C 19
ATOM 28593 O O . VAL A 1 80 ? -7.143 1.841 -10.976 1.00 0.00 80 VAL A O 19
ATOM 28606 N N . HIS A 1 81 ? -8.060 3.568 -12.098 1.00 0.00 81 HIS A N 19
ATOM 28607 C CA . HIS A 1 81 ? -7.135 3.487 -13.223 1.00 0.00 81 HIS A CA 19
ATOM 28608 C C . HIS A 1 81 ? -5.769 4.043 -12.856 1.00 0.00 81 HIS A C 19
ATOM 28609 O O . HIS A 1 81 ? -5.660 5.127 -12.287 1.00 0.00 81 HIS A O 19
ATOM 28624 N N . ILE A 1 82 ? -4.727 3.298 -13.190 1.00 0.00 82 ILE A N 19
ATOM 28625 C CA . ILE A 1 82 ? -3.363 3.735 -12.935 1.00 0.00 82 ILE A CA 19
ATOM 28626 C C . ILE A 1 82 ? -2.725 4.208 -14.235 1.00 0.00 82 ILE A C 19
ATOM 28627 O O . ILE A 1 82 ? -2.503 3.402 -15.140 1.00 0.00 82 ILE A O 19
ATOM 28643 N N . GLU A 1 83 ? -2.454 5.512 -14.326 1.00 0.00 83 GLU A N 19
ATOM 28644 C CA . GLU A 1 83 ? -1.852 6.104 -15.525 1.00 0.00 83 GLU A CA 19
ATOM 28645 C C . GLU A 1 83 ? -2.788 5.978 -16.724 1.00 0.00 83 GLU A C 19
ATOM 28646 O O . GLU A 1 83 ? -2.356 6.009 -17.876 1.00 0.00 83 GLU A O 19
ATOM 28658 N N . GLY A 1 84 ? -4.079 5.865 -16.440 1.00 0.00 84 GLY A N 19
ATOM 28659 C CA . GLY A 1 84 ? -5.065 5.745 -17.492 1.00 0.00 84 GLY A CA 19
ATOM 28660 C C . GLY A 1 84 ? -5.635 7.087 -17.889 1.00 0.00 84 GLY A C 19
ATOM 28661 O O . GLY A 1 84 ? -6.695 7.158 -18.513 1.00 0.00 84 GLY A O 19
ATOM 28665 N N . TYR A 1 85 ? -4.929 8.150 -17.508 1.00 0.00 85 TYR A N 19
ATOM 28666 C CA . TYR A 1 85 ? -5.322 9.524 -17.823 1.00 0.00 85 TYR A CA 19
ATOM 28667 C C . TYR A 1 85 ? -6.614 9.922 -17.119 1.00 0.00 85 TYR A C 19
ATOM 28668 O O . TYR A 1 85 ? -7.299 10.858 -17.534 1.00 0.00 85 TYR A O 19
ATOM 28686 N N . THR A 1 86 ? -6.937 9.215 -16.047 1.00 0.00 86 THR A N 19
ATOM 28687 C CA . THR A 1 86 ? -8.020 9.622 -15.176 1.00 0.00 86 THR A CA 19
ATOM 28688 C C . THR A 1 86 ? -7.466 10.546 -14.094 1.00 0.00 86 THR A C 19
ATOM 28689 O O . THR A 1 86 ? -6.559 10.160 -13.357 1.00 0.00 86 THR A O 19
ATOM 28700 N N . PRO A 1 87 ? -7.972 11.785 -13.996 1.00 0.00 87 PRO A N 19
ATOM 28701 C CA . PRO A 1 87 ? -7.451 12.779 -13.049 1.00 0.00 87 PRO A CA 19
ATOM 28702 C C . PRO A 1 87 ? -7.810 12.470 -11.596 1.00 0.00 87 PRO A C 19
ATOM 28703 O O . PRO A 1 87 ? -7.519 13.266 -10.702 1.00 0.00 87 PRO A O 19
ATOM 28714 N N . GLU A 1 88 ? -8.441 11.314 -11.372 1.00 0.00 88 GLU A N 19
ATOM 28715 C CA . GLU A 1 88 ? -8.921 10.929 -10.047 1.00 0.00 88 GLU A CA 19
ATOM 28716 C C . GLU A 1 88 ? -9.906 11.970 -9.526 1.00 0.00 88 GLU A C 19
ATOM 28717 O O . GLU A 1 88 ? -10.031 12.184 -8.318 1.00 0.00 88 GLU A O 19
ATOM 28729 N N . ASP A 1 89 ? -10.616 12.589 -10.469 1.00 0.00 89 ASP A N 19
ATOM 28730 C CA . ASP A 1 89 ? -11.588 13.639 -10.179 1.00 0.00 89 ASP A CA 19
ATOM 28731 C C . ASP A 1 89 ? -12.586 13.192 -9.113 1.00 0.00 89 ASP A C 19
ATOM 28732 O O . ASP A 1 89 ? -12.555 13.682 -7.983 1.00 0.00 89 ASP A O 19
ATOM 28741 N N . LYS A 1 90 ? -13.467 12.266 -9.465 1.00 0.00 90 LYS A N 19
ATOM 28742 C CA . LYS A 1 90 ? -14.350 11.659 -8.487 1.00 0.00 90 LYS A CA 19
ATOM 28743 C C . LYS A 1 90 ? -13.730 10.355 -7.997 1.00 0.00 90 LYS A C 19
ATOM 28744 O O . LYS A 1 90 ? -14.069 9.861 -6.922 1.00 0.00 90 LYS A O 19
ATOM 28763 N N . LYS A 1 91 ? -12.798 9.838 -8.803 1.00 0.00 91 LYS A N 19
ATOM 28764 C CA . LYS A 1 91 ? -12.071 8.604 -8.505 1.00 0.00 91 LYS A CA 19
ATOM 28765 C C . LYS A 1 91 ? -13.012 7.404 -8.532 1.00 0.00 91 LYS A C 19
ATOM 28766 O O . LYS A 1 91 ? -13.177 6.809 -9.617 1.00 0.00 91 LYS A O 19
ATOM 28786 N N . MET A 1 1 ? 0.823 -24.095 13.954 1.00 0.00 1 MET A N 20
ATOM 28787 C CA . MET A 1 1 ? 0.618 -24.611 12.584 1.00 0.00 1 MET A CA 20
ATOM 28788 C C . MET A 1 1 ? 0.298 -23.464 11.641 1.00 0.00 1 MET A C 20
ATOM 28789 O O . MET A 1 1 ? -0.638 -22.703 11.877 1.00 0.00 1 MET A O 20
ATOM 28805 N N . SER A 1 2 ? 1.078 -23.331 10.579 1.00 0.00 2 SER A N 20
ATOM 28806 C CA . SER A 1 2 ? 0.845 -22.285 9.601 1.00 0.00 2 SER A CA 20
ATOM 28807 C C . SER A 1 2 ? -0.366 -22.640 8.743 1.00 0.00 2 SER A C 20
ATOM 28808 O O . SER A 1 2 ? -0.450 -23.744 8.200 1.00 0.00 2 SER A O 20
ATOM 28816 N N . ARG A 1 3 ? -1.304 -21.712 8.639 1.00 0.00 3 ARG A N 20
ATOM 28817 C CA . ARG A 1 3 ? -2.537 -21.959 7.910 1.00 0.00 3 ARG A CA 20
ATOM 28818 C C . ARG A 1 3 ? -2.332 -21.770 6.411 1.00 0.00 3 ARG A C 20
ATOM 28819 O O . ARG A 1 3 ? -1.802 -20.749 5.964 1.00 0.00 3 ARG A O 20
ATOM 28840 N N . THR A 1 4 ? -2.741 -22.772 5.649 1.00 0.00 4 THR A N 20
ATOM 28841 C CA . THR A 1 4 ? -2.664 -22.721 4.203 1.00 0.00 4 THR A CA 20
ATOM 28842 C C . THR A 1 4 ? -3.910 -22.064 3.617 1.00 0.00 4 THR A C 20
ATOM 28843 O O . THR A 1 4 ? -4.983 -22.670 3.568 1.00 0.00 4 THR A O 20
ATOM 28854 N N . ILE A 1 5 ? -3.765 -20.819 3.199 1.00 0.00 5 ILE A N 20
ATOM 28855 C CA . ILE A 1 5 ? -4.869 -20.068 2.625 1.00 0.00 5 ILE A CA 20
ATOM 28856 C C . ILE A 1 5 ? -4.739 -19.994 1.110 1.00 0.00 5 ILE A C 20
ATOM 28857 O O . ILE A 1 5 ? -3.709 -20.369 0.550 1.00 0.00 5 ILE A O 20
ATOM 28873 N N . PHE A 1 6 ? -5.778 -19.517 0.447 1.00 0.00 6 PHE A N 20
ATOM 28874 C CA . PHE A 1 6 ? -5.749 -19.378 -0.999 1.00 0.00 6 PHE A CA 20
ATOM 28875 C C . PHE A 1 6 ? -5.477 -17.933 -1.379 1.00 0.00 6 PHE A C 20
ATOM 28876 O O . PHE A 1 6 ? -6.378 -17.096 -1.372 1.00 0.00 6 PHE A O 20
ATOM 28893 N N . CYS A 1 7 ? -4.220 -17.646 -1.688 1.00 0.00 7 CYS A N 20
ATOM 28894 C CA . CYS A 1 7 ? -3.802 -16.293 -2.005 1.00 0.00 7 CYS A CA 20
ATOM 28895 C C . CYS A 1 7 ? -4.453 -15.806 -3.294 1.00 0.00 7 CYS A C 20
ATOM 28896 O O . CYS A 1 7 ? -4.476 -16.521 -4.296 1.00 0.00 7 CYS A O 20
ATOM 28904 N N . THR A 1 8 ? -4.966 -14.585 -3.259 1.00 0.00 8 THR A N 20
ATOM 28905 C CA . THR A 1 8 ? -5.634 -13.980 -4.402 1.00 0.00 8 THR A CA 20
ATOM 28906 C C . THR A 1 8 ? -4.716 -13.894 -5.621 1.00 0.00 8 THR A C 20
ATOM 28907 O O . THR A 1 8 ? -5.093 -14.285 -6.725 1.00 0.00 8 THR A O 20
ATOM 28918 N N . TYR A 1 9 ? -3.506 -13.404 -5.401 1.00 0.00 9 TYR A N 20
ATOM 28919 C CA . TYR A 1 9 ? -2.559 -13.159 -6.482 1.00 0.00 9 TYR A CA 20
ATOM 28920 C C . TYR A 1 9 ? -1.969 -14.463 -7.022 1.00 0.00 9 TYR A C 20
ATOM 28921 O O . TYR A 1 9 ? -1.755 -14.607 -8.226 1.00 0.00 9 TYR A O 20
ATOM 28939 N N . LEU A 1 10 ? -1.718 -15.414 -6.132 1.00 0.00 10 LEU A N 20
ATOM 28940 C CA . LEU A 1 10 ? -1.075 -16.664 -6.520 1.00 0.00 10 LEU A CA 20
ATOM 28941 C C . LEU A 1 10 ? -2.090 -17.697 -6.999 1.00 0.00 10 LEU A C 20
ATOM 28942 O O . LEU A 1 10 ? -1.758 -18.561 -7.813 1.00 0.00 10 LEU A O 20
ATOM 28958 N N . GLN A 1 11 ? -3.318 -17.607 -6.485 1.00 0.00 11 GLN A N 20
ATOM 28959 C CA . GLN A 1 11 ? -4.390 -18.538 -6.848 1.00 0.00 11 GLN A CA 20
ATOM 28960 C C . GLN A 1 11 ? -4.014 -19.975 -6.499 1.00 0.00 11 GLN A C 20
ATOM 28961 O O . GLN A 1 11 ? -4.371 -20.915 -7.212 1.00 0.00 11 GLN A O 20
ATOM 28975 N N . ARG A 1 12 ? -3.312 -20.138 -5.388 1.00 0.00 12 ARG A N 20
ATOM 28976 C CA . ARG A 1 12 ? -2.872 -21.452 -4.946 1.00 0.00 12 ARG A CA 20
ATOM 28977 C C . ARG A 1 12 ? -2.748 -21.474 -3.428 1.00 0.00 12 ARG A C 20
ATOM 28978 O O . ARG A 1 12 ? -2.951 -20.446 -2.769 1.00 0.00 12 ARG A O 20
ATOM 28999 N N . ASP A 1 13 ? -2.413 -22.639 -2.889 1.00 0.00 13 ASP A N 20
ATOM 29000 C CA . ASP A 1 13 ? -2.195 -22.798 -1.455 1.00 0.00 13 ASP A CA 20
ATOM 29001 C C . ASP A 1 13 ? -0.971 -22.002 -1.021 1.00 0.00 13 ASP A C 20
ATOM 29002 O O . ASP A 1 13 ? 0.118 -22.171 -1.572 1.00 0.00 13 ASP A O 20
ATOM 29011 N N . ALA A 1 14 ? -1.153 -21.130 -0.049 1.00 0.00 14 ALA A N 20
ATOM 29012 C CA . ALA A 1 14 ? -0.072 -20.292 0.435 1.00 0.00 14 ALA A CA 20
ATOM 29013 C C . ALA A 1 14 ? -0.166 -20.112 1.944 1.00 0.00 14 ALA A C 20
ATOM 29014 O O . ALA A 1 14 ? -1.074 -20.639 2.582 1.00 0.00 14 ALA A O 20
ATOM 29021 N N . GLU A 1 15 ? 0.770 -19.372 2.514 1.00 0.00 15 GLU A N 20
ATOM 29022 C CA . GLU A 1 15 ? 0.788 -19.151 3.952 1.00 0.00 15 GLU A CA 20
ATOM 29023 C C . GLU A 1 15 ? 0.081 -17.845 4.299 1.00 0.00 15 GLU A C 20
ATOM 29024 O O . GLU A 1 15 ? 0.137 -16.883 3.533 1.00 0.00 15 GLU A O 20
ATOM 29036 N N . GLY A 1 16 ? -0.613 -17.825 5.433 1.00 0.00 16 GLY A N 20
ATOM 29037 C CA . GLY A 1 16 ? -1.111 -16.571 5.967 1.00 0.00 16 GLY A CA 20
ATOM 29038 C C . GLY A 1 16 ? 0.044 -15.660 6.318 1.00 0.00 16 GLY A C 20
ATOM 29039 O O . GLY A 1 16 ? 0.716 -15.881 7.328 1.00 0.00 16 GLY A O 20
ATOM 29043 N N . GLN A 1 17 ? 0.258 -14.637 5.487 1.00 0.00 17 GLN A N 20
ATOM 29044 C CA . GLN A 1 17 ? 1.507 -13.879 5.467 1.00 0.00 17 GLN A CA 20
ATOM 29045 C C . GLN A 1 17 ? 2.030 -13.517 6.859 1.00 0.00 17 GLN A C 20
ATOM 29046 O O . GLN A 1 17 ? 3.149 -13.886 7.214 1.00 0.00 17 GLN A O 20
ATOM 29060 N N . ASP A 1 18 ? 1.233 -12.817 7.650 1.00 0.00 18 ASP A N 20
ATOM 29061 C CA . ASP A 1 18 ? 1.724 -12.277 8.904 1.00 0.00 18 ASP A CA 20
ATOM 29062 C C . ASP A 1 18 ? 0.565 -11.907 9.814 1.00 0.00 18 ASP A C 20
ATOM 29063 O O . ASP A 1 18 ? -0.546 -12.413 9.653 1.00 0.00 18 ASP A O 20
ATOM 29072 N N . PHE A 1 19 ? 0.829 -11.025 10.763 1.00 0.00 19 PHE A N 20
ATOM 29073 C CA . PHE A 1 19 ? -0.173 -10.624 11.734 1.00 0.00 19 PHE A CA 20
ATOM 29074 C C . PHE A 1 19 ? -0.561 -9.165 11.528 1.00 0.00 19 PHE A C 20
ATOM 29075 O O . PHE A 1 19 ? -0.019 -8.488 10.654 1.00 0.00 19 PHE A O 20
ATOM 29092 N N . GLN A 1 20 ? -1.503 -8.686 12.328 1.00 0.00 20 GLN A N 20
ATOM 29093 C CA . GLN A 1 20 ? -1.929 -7.299 12.246 1.00 0.00 20 GLN A CA 20
ATOM 29094 C C . GLN A 1 20 ? -1.041 -6.421 13.113 1.00 0.00 20 GLN A C 20
ATOM 29095 O O . GLN A 1 20 ? -0.938 -6.624 14.326 1.00 0.00 20 GLN A O 20
ATOM 29109 N N . LEU A 1 21 ? -0.385 -5.460 12.481 1.00 0.00 21 LEU A N 20
ATOM 29110 C CA . LEU A 1 21 ? 0.480 -4.537 13.190 1.00 0.00 21 LEU A CA 20
ATOM 29111 C C . LEU A 1 21 ? -0.325 -3.324 13.629 1.00 0.00 21 LEU A C 20
ATOM 29112 O O . LEU A 1 21 ? -0.367 -2.982 14.810 1.00 0.00 21 LEU A O 20
ATOM 29128 N N . TYR A 1 22 ? -0.975 -2.685 12.667 1.00 0.00 22 TYR A N 20
ATOM 29129 C CA . TYR A 1 22 ? -1.837 -1.544 12.944 1.00 0.00 22 TYR A CA 20
ATOM 29130 C C . TYR A 1 22 ? -3.010 -1.422 11.953 1.00 0.00 22 TYR A C 20
ATOM 29131 O O . TYR A 1 22 ? -4.084 -0.981 12.357 1.00 0.00 22 TYR A O 20
ATOM 29149 N N . PRO A 1 23 ? -2.861 -1.792 10.649 1.00 0.00 23 PRO A N 20
ATOM 29150 C CA . PRO A 1 23 ? -4.006 -1.811 9.726 1.00 0.00 23 PRO A CA 20
ATOM 29151 C C . PRO A 1 23 ? -5.127 -2.729 10.228 1.00 0.00 23 PRO A C 20
ATOM 29152 O O . PRO A 1 23 ? -4.867 -3.848 10.686 1.00 0.00 23 PRO A O 20
ATOM 29163 N N . GLY A 1 24 ? -6.366 -2.262 10.119 1.00 0.00 24 GLY A N 20
ATOM 29164 C CA . GLY A 1 24 ? -7.488 -2.950 10.729 1.00 0.00 24 GLY A CA 20
ATOM 29165 C C . GLY A 1 24 ? -8.181 -3.907 9.783 1.00 0.00 24 GLY A C 20
ATOM 29166 O O . GLY A 1 24 ? -7.589 -4.896 9.354 1.00 0.00 24 GLY A O 20
ATOM 29170 N N . GLU A 1 25 ? -9.434 -3.604 9.447 1.00 0.00 25 GLU A N 20
ATOM 29171 C CA . GLU A 1 25 ? -10.246 -4.495 8.624 1.00 0.00 25 GLU A CA 20
ATOM 29172 C C . GLU A 1 25 ? -9.650 -4.644 7.224 1.00 0.00 25 GLU A C 20
ATOM 29173 O O . GLU A 1 25 ? -9.589 -5.747 6.683 1.00 0.00 25 GLU A O 20
ATOM 29185 N N . LEU A 1 26 ? -9.189 -3.538 6.654 1.00 0.00 26 LEU A N 20
ATOM 29186 C CA . LEU A 1 26 ? -8.526 -3.577 5.357 1.00 0.00 26 LEU A CA 20
ATOM 29187 C C . LEU A 1 26 ? -7.201 -4.320 5.480 1.00 0.00 26 LEU A C 20
ATOM 29188 O O . LEU A 1 26 ? -6.793 -5.049 4.573 1.00 0.00 26 LEU A O 20
ATOM 29204 N N . GLY A 1 27 ? -6.553 -4.148 6.623 1.00 0.00 27 GLY A N 20
ATOM 29205 C CA . GLY A 1 27 ? -5.323 -4.856 6.894 1.00 0.00 27 GLY A CA 20
ATOM 29206 C C . GLY A 1 27 ? -5.534 -6.350 6.926 1.00 0.00 27 GLY A C 20
ATOM 29207 O O . GLY A 1 27 ? -4.852 -7.093 6.222 1.00 0.00 27 GLY A O 20
ATOM 29211 N N . LYS A 1 28 ? -6.495 -6.779 7.737 1.00 0.00 28 LYS A N 20
ATOM 29212 C CA . LYS A 1 28 ? -6.841 -8.184 7.854 1.00 0.00 28 LYS A CA 20
ATOM 29213 C C . LYS A 1 28 ? -7.171 -8.767 6.489 1.00 0.00 28 LYS A C 20
ATOM 29214 O O . LYS A 1 28 ? -6.696 -9.847 6.136 1.00 0.00 28 LYS A O 20
ATOM 29233 N N . ARG A 1 29 ? -7.970 -8.023 5.724 1.00 0.00 29 ARG A N 20
ATOM 29234 C CA . ARG A 1 29 ? -8.380 -8.435 4.387 1.00 0.00 29 ARG A CA 20
ATOM 29235 C C . ARG A 1 29 ? -7.171 -8.800 3.531 1.00 0.00 29 ARG A C 20
ATOM 29236 O O . ARG A 1 29 ? -7.209 -9.763 2.776 1.00 0.00 29 ARG A O 20
ATOM 29257 N N . ILE A 1 30 ? -6.098 -8.040 3.664 1.00 0.00 30 ILE A N 20
ATOM 29258 C CA . ILE A 1 30 ? -4.889 -8.306 2.902 1.00 0.00 30 ILE A CA 20
ATOM 29259 C C . ILE A 1 30 ? -4.090 -9.463 3.508 1.00 0.00 30 ILE A C 20
ATOM 29260 O O . ILE A 1 30 ? -3.676 -10.375 2.798 1.00 0.00 30 ILE A O 20
ATOM 29276 N N . TYR A 1 31 ? -3.916 -9.440 4.827 1.00 0.00 31 TYR A N 20
ATOM 29277 C CA . TYR A 1 31 ? -3.032 -10.386 5.511 1.00 0.00 31 TYR A CA 20
ATOM 29278 C C . TYR A 1 31 ? -3.453 -11.847 5.319 1.00 0.00 31 TYR A C 20
ATOM 29279 O O . TYR A 1 31 ? -2.604 -12.739 5.327 1.00 0.00 31 TYR A O 20
ATOM 29297 N N . ASN A 1 32 ? -4.747 -12.106 5.164 1.00 0.00 32 ASN A N 20
ATOM 29298 C CA . ASN A 1 32 ? -5.213 -13.486 5.035 1.00 0.00 32 ASN A CA 20
ATOM 29299 C C . ASN A 1 32 ? -5.566 -13.857 3.595 1.00 0.00 32 ASN A C 20
ATOM 29300 O O . ASN A 1 32 ? -5.976 -14.985 3.323 1.00 0.00 32 ASN A O 20
ATOM 29311 N N . GLU A 1 33 ? -5.407 -12.916 2.672 1.00 0.00 33 GLU A N 20
ATOM 29312 C CA . GLU A 1 33 ? -5.638 -13.202 1.258 1.00 0.00 33 GLU A CA 20
ATOM 29313 C C . GLU A 1 33 ? -4.326 -13.142 0.477 1.00 0.00 33 GLU A C 20
ATOM 29314 O O . GLU A 1 33 ? -4.239 -13.609 -0.662 1.00 0.00 33 GLU A O 20
ATOM 29326 N N . ILE A 1 34 ? -3.308 -12.556 1.087 1.00 0.00 34 ILE A N 20
ATOM 29327 C CA . ILE A 1 34 ? -2.006 -12.440 0.458 1.00 0.00 34 ILE A CA 20
ATOM 29328 C C . ILE A 1 34 ? -0.961 -13.272 1.193 1.00 0.00 34 ILE A C 20
ATOM 29329 O O . ILE A 1 34 ? -0.915 -13.303 2.423 1.00 0.00 34 ILE A O 20
ATOM 29345 N N . SER A 1 35 ? -0.148 -13.973 0.418 1.00 0.00 35 SER A N 20
ATOM 29346 C CA . SER A 1 35 ? 0.943 -14.757 0.957 1.00 0.00 35 SER A CA 20
ATOM 29347 C C . SER A 1 35 ? 2.139 -13.867 1.211 1.00 0.00 35 SER A C 20
ATOM 29348 O O . SER A 1 35 ? 2.329 -12.861 0.525 1.00 0.00 35 SER A O 20
ATOM 29356 N N . LYS A 1 36 ? 2.949 -14.249 2.186 1.00 0.00 36 LYS A N 20
ATOM 29357 C CA . LYS A 1 36 ? 4.158 -13.511 2.512 1.00 0.00 36 LYS A CA 20
ATOM 29358 C C . LYS A 1 36 ? 5.069 -13.421 1.287 1.00 0.00 36 LYS A C 20
ATOM 29359 O O . LYS A 1 36 ? 5.819 -12.463 1.136 1.00 0.00 36 LYS A O 20
ATOM 29378 N N . ASP A 1 37 ? 4.973 -14.413 0.405 1.00 0.00 37 ASP A N 20
ATOM 29379 C CA . ASP A 1 37 ? 5.730 -14.408 -0.846 1.00 0.00 37 ASP A CA 20
ATOM 29380 C C . ASP A 1 37 ? 5.345 -13.203 -1.696 1.00 0.00 37 ASP A C 20
ATOM 29381 O O . ASP A 1 37 ? 6.196 -12.417 -2.100 1.00 0.00 37 ASP A O 20
ATOM 29390 N N . ALA A 1 38 ? 4.048 -13.049 -1.937 1.00 0.00 38 ALA A N 20
ATOM 29391 C CA . ALA A 1 38 ? 3.546 -11.942 -2.741 1.00 0.00 38 ALA A CA 20
ATOM 29392 C C . ALA A 1 38 ? 3.733 -10.618 -2.009 1.00 0.00 38 ALA A C 20
ATOM 29393 O O . ALA A 1 38 ? 4.025 -9.591 -2.624 1.00 0.00 38 ALA A O 20
ATOM 29400 N N . TRP A 1 39 ? 3.564 -10.656 -0.691 1.00 0.00 39 TRP A N 20
ATOM 29401 C CA . TRP A 1 39 ? 3.775 -9.487 0.154 1.00 0.00 39 TRP A CA 20
ATOM 29402 C C . TRP A 1 39 ? 5.224 -9.008 0.047 1.00 0.00 39 TRP A C 20
ATOM 29403 O O . TRP A 1 39 ? 5.498 -7.810 -0.021 1.00 0.00 39 TRP A O 20
ATOM 29424 N N . ALA A 1 40 ? 6.150 -9.959 0.018 1.00 0.00 40 ALA A N 20
ATOM 29425 C CA . ALA A 1 40 ? 7.567 -9.652 -0.112 1.00 0.00 40 ALA A CA 20
ATOM 29426 C C . ALA A 1 40 ? 7.896 -9.184 -1.522 1.00 0.00 40 ALA A C 20
ATOM 29427 O O . ALA A 1 40 ? 8.597 -8.189 -1.707 1.00 0.00 40 ALA A O 20
ATOM 29434 N N . GLN A 1 41 ? 7.375 -9.900 -2.511 1.00 0.00 41 GLN A N 20
ATOM 29435 C CA . GLN A 1 41 ? 7.600 -9.556 -3.910 1.00 0.00 41 GLN A CA 20
ATOM 29436 C C . GLN A 1 41 ? 7.096 -8.153 -4.222 1.00 0.00 41 GLN A C 20
ATOM 29437 O O . GLN A 1 41 ? 7.748 -7.404 -4.951 1.00 0.00 41 GLN A O 20
ATOM 29451 N N . TRP A 1 42 ? 5.947 -7.792 -3.654 1.00 0.00 42 TRP A N 20
ATOM 29452 C CA . TRP A 1 42 ? 5.404 -6.457 -3.853 1.00 0.00 42 TRP A CA 20
ATOM 29453 C C . TRP A 1 42 ? 6.335 -5.403 -3.283 1.00 0.00 42 TRP A C 20
ATOM 29454 O O . TRP A 1 42 ? 6.761 -4.512 -4.000 1.00 0.00 42 TRP A O 20
ATOM 29475 N N . GLN A 1 43 ? 6.654 -5.506 -2.000 1.00 0.00 43 GLN A N 20
ATOM 29476 C CA . GLN A 1 43 ? 7.471 -4.492 -1.338 1.00 0.00 43 GLN A CA 20
ATOM 29477 C C . GLN A 1 43 ? 8.853 -4.401 -1.973 1.00 0.00 43 GLN A C 20
ATOM 29478 O O . GLN A 1 43 ? 9.467 -3.330 -2.003 1.00 0.00 43 GLN A O 20
ATOM 29492 N N . HIS A 1 44 ? 9.329 -5.529 -2.484 1.00 0.00 44 HIS A N 20
ATOM 29493 C CA . HIS A 1 44 ? 10.609 -5.582 -3.173 1.00 0.00 44 HIS A CA 20
ATOM 29494 C C . HIS A 1 44 ? 10.570 -4.699 -4.416 1.00 0.00 44 HIS A C 20
ATOM 29495 O O . HIS A 1 44 ? 11.453 -3.870 -4.634 1.00 0.00 44 HIS A O 20
ATOM 29510 N N . LYS A 1 45 ? 9.527 -4.874 -5.216 1.00 0.00 45 LYS A N 20
ATOM 29511 C CA . LYS A 1 45 ? 9.349 -4.089 -6.429 1.00 0.00 45 LYS A CA 20
ATOM 29512 C C . LYS A 1 45 ? 8.990 -2.648 -6.079 1.00 0.00 45 LYS A C 20
ATOM 29513 O O . LYS A 1 45 ? 9.444 -1.710 -6.728 1.00 0.00 45 LYS A O 20
ATOM 29532 N N . GLN A 1 46 ? 8.185 -2.494 -5.036 1.00 0.00 46 GLN A N 20
ATOM 29533 C CA . GLN A 1 46 ? 7.757 -1.191 -4.548 1.00 0.00 46 GLN A CA 20
ATOM 29534 C C . GLN A 1 46 ? 8.965 -0.319 -4.240 1.00 0.00 46 GLN A C 20
ATOM 29535 O O . GLN A 1 46 ? 9.085 0.795 -4.748 1.00 0.00 46 GLN A O 20
ATOM 29549 N N . THR A 1 47 ? 9.863 -0.846 -3.418 1.00 0.00 47 THR A N 20
ATOM 29550 C CA . THR A 1 47 ? 11.078 -0.136 -3.056 1.00 0.00 47 THR A CA 20
ATOM 29551 C C . THR A 1 47 ? 11.901 0.180 -4.301 1.00 0.00 47 THR A C 20
ATOM 29552 O O . THR A 1 47 ? 12.435 1.280 -4.432 1.00 0.00 47 THR A O 20
ATOM 29563 N N . MET A 1 48 ? 11.950 -0.777 -5.227 1.00 0.00 48 MET A N 20
ATOM 29564 C CA . MET A 1 48 ? 12.727 -0.630 -6.456 1.00 0.00 48 MET A CA 20
ATOM 29565 C C . MET A 1 48 ? 12.086 0.396 -7.396 1.00 0.00 48 MET A C 20
ATOM 29566 O O . MET A 1 48 ? 12.699 0.846 -8.364 1.00 0.00 48 MET A O 20
ATOM 29580 N N . LEU A 1 49 ? 10.843 0.752 -7.120 1.00 0.00 49 LEU A N 20
ATOM 29581 C CA . LEU A 1 49 ? 10.190 1.830 -7.843 1.00 0.00 49 LEU A CA 20
ATOM 29582 C C . LEU A 1 49 ? 10.520 3.156 -7.175 1.00 0.00 49 LEU A C 20
ATOM 29583 O O . LEU A 1 49 ? 10.853 4.138 -7.836 1.00 0.00 49 LEU A O 20
ATOM 29599 N N . ILE A 1 50 ? 10.445 3.155 -5.853 1.00 0.00 50 ILE A N 20
ATOM 29600 C CA . ILE A 1 50 ? 10.676 4.345 -5.048 1.00 0.00 50 ILE A CA 20
ATOM 29601 C C . ILE A 1 50 ? 12.111 4.847 -5.177 1.00 0.00 50 ILE A C 20
ATOM 29602 O O . ILE A 1 50 ? 12.343 6.014 -5.485 1.00 0.00 50 ILE A O 20
ATOM 29618 N N . ASN A 1 51 ? 13.067 3.949 -4.968 1.00 0.00 51 ASN A N 20
ATOM 29619 C CA . ASN A 1 51 ? 14.475 4.327 -4.884 1.00 0.00 51 ASN A CA 20
ATOM 29620 C C . ASN A 1 51 ? 15.054 4.672 -6.255 1.00 0.00 51 ASN A C 20
ATOM 29621 O O . ASN A 1 51 ? 16.085 5.337 -6.351 1.00 0.00 51 ASN A O 20
ATOM 29632 N N . GLU A 1 52 ? 14.389 4.222 -7.308 1.00 0.00 52 GLU A N 20
ATOM 29633 C CA . GLU A 1 52 ? 14.836 4.485 -8.668 1.00 0.00 52 GLU A CA 20
ATOM 29634 C C . GLU A 1 52 ? 14.172 5.737 -9.230 1.00 0.00 52 GLU A C 20
ATOM 29635 O O . GLU A 1 52 ? 14.823 6.565 -9.868 1.00 0.00 52 GLU A O 20
ATOM 29647 N N . LYS A 1 53 ? 12.875 5.876 -8.978 1.00 0.00 53 LYS A N 20
ATOM 29648 C CA . LYS A 1 53 ? 12.120 7.025 -9.462 1.00 0.00 53 LYS A CA 20
ATOM 29649 C C . LYS A 1 53 ? 12.357 8.237 -8.577 1.00 0.00 53 LYS A C 20
ATOM 29650 O O . LYS A 1 53 ? 12.116 9.372 -8.991 1.00 0.00 53 LYS A O 20
ATOM 29669 N N . LYS A 1 54 ? 12.828 7.979 -7.355 1.00 0.00 54 LYS A N 20
ATOM 29670 C CA . LYS A 1 54 ? 13.204 9.032 -6.414 1.00 0.00 54 LYS A CA 20
ATOM 29671 C C . LYS A 1 54 ? 12.013 9.928 -6.096 1.00 0.00 54 LYS A C 20
ATOM 29672 O O . LYS A 1 54 ? 12.149 11.146 -5.979 1.00 0.00 54 LYS A O 20
ATOM 29691 N N . LEU A 1 55 ? 10.852 9.314 -5.934 1.00 0.00 55 LEU A N 20
ATOM 29692 C CA . LEU A 1 55 ? 9.633 10.059 -5.672 1.00 0.00 55 LEU A CA 20
ATOM 29693 C C . LEU A 1 55 ? 9.303 10.067 -4.185 1.00 0.00 55 LEU A C 20
ATOM 29694 O O . LEU A 1 55 ? 9.535 9.085 -3.479 1.00 0.00 55 LEU A O 20
ATOM 29710 N N . ASN A 1 56 ? 8.778 11.186 -3.714 1.00 0.00 56 ASN A N 20
ATOM 29711 C CA . ASN A 1 56 ? 8.354 11.303 -2.327 1.00 0.00 56 ASN A CA 20
ATOM 29712 C C . ASN A 1 56 ? 6.865 11.012 -2.207 1.00 0.00 56 ASN A C 20
ATOM 29713 O O . ASN A 1 56 ? 6.063 11.463 -3.020 1.00 0.00 56 ASN A O 20
ATOM 29724 N N . MET A 1 57 ? 6.488 10.257 -1.198 1.00 0.00 57 MET A N 20
ATOM 29725 C CA . MET A 1 57 ? 5.104 9.840 -1.056 1.00 0.00 57 MET A CA 20
ATOM 29726 C C . MET A 1 57 ? 4.437 10.531 0.118 1.00 0.00 57 MET A C 20
ATOM 29727 O O . MET A 1 57 ? 3.370 10.124 0.564 1.00 0.00 57 MET A O 20
ATOM 29741 N N . MET A 1 58 ? 5.066 11.587 0.613 1.00 0.00 58 MET A N 20
ATOM 29742 C CA . MET A 1 58 ? 4.407 12.470 1.564 1.00 0.00 58 MET A CA 20
ATOM 29743 C C . MET A 1 58 ? 3.406 13.330 0.808 1.00 0.00 58 MET A C 20
ATOM 29744 O O . MET A 1 58 ? 2.470 13.891 1.382 1.00 0.00 58 MET A O 20
ATOM 29758 N N . ASN A 1 59 ? 3.626 13.415 -0.500 1.00 0.00 59 ASN A N 20
ATOM 29759 C CA . ASN A 1 59 ? 2.678 14.032 -1.415 1.00 0.00 59 ASN A CA 20
ATOM 29760 C C . ASN A 1 59 ? 1.456 13.133 -1.555 1.00 0.00 59 ASN A C 20
ATOM 29761 O O . ASN A 1 59 ? 1.592 11.916 -1.700 1.00 0.00 59 ASN A O 20
ATOM 29772 N N . ALA A 1 60 ? 0.271 13.730 -1.529 1.00 0.00 60 ALA A N 20
ATOM 29773 C CA . ALA A 1 60 ? -0.977 12.975 -1.560 1.00 0.00 60 ALA A CA 20
ATOM 29774 C C . ALA A 1 60 ? -1.079 12.099 -2.805 1.00 0.00 60 ALA A C 20
ATOM 29775 O O . ALA A 1 60 ? -1.507 10.945 -2.731 1.00 0.00 60 ALA A O 20
ATOM 29782 N N . GLU A 1 61 ? -0.663 12.647 -3.940 1.00 0.00 61 GLU A N 20
ATOM 29783 C CA . GLU A 1 61 ? -0.744 11.934 -5.209 1.00 0.00 61 GLU A CA 20
ATOM 29784 C C . GLU A 1 61 ? 0.115 10.674 -5.202 1.00 0.00 61 GLU A C 20
ATOM 29785 O O . GLU A 1 61 ? -0.291 9.630 -5.707 1.00 0.00 61 GLU A O 20
ATOM 29797 N N . HIS A 1 62 ? 1.299 10.770 -4.617 1.00 0.00 62 HIS A N 20
ATOM 29798 C CA . HIS A 1 62 ? 2.222 9.645 -4.598 1.00 0.00 62 HIS A CA 20
ATOM 29799 C C . HIS A 1 62 ? 1.837 8.637 -3.523 1.00 0.00 62 HIS A C 20
ATOM 29800 O O . HIS A 1 62 ? 2.132 7.448 -3.646 1.00 0.00 62 HIS A O 20
ATOM 29815 N N . ARG A 1 63 ? 1.164 9.113 -2.479 1.00 0.00 63 ARG A N 20
ATOM 29816 C CA . ARG A 1 63 ? 0.711 8.237 -1.404 1.00 0.00 63 ARG A CA 20
ATOM 29817 C C . ARG A 1 63 ? -0.377 7.307 -1.912 1.00 0.00 63 ARG A C 20
ATOM 29818 O O . ARG A 1 63 ? -0.291 6.088 -1.756 1.00 0.00 63 ARG A O 20
ATOM 29839 N N . LYS A 1 64 ? -1.397 7.891 -2.533 1.00 0.00 64 LYS A N 20
ATOM 29840 C CA . LYS A 1 64 ? -2.517 7.115 -3.044 1.00 0.00 64 LYS A CA 20
ATOM 29841 C C . LYS A 1 64 ? -2.073 6.248 -4.218 1.00 0.00 64 LYS A C 20
ATOM 29842 O O . LYS A 1 64 ? -2.646 5.191 -4.469 1.00 0.00 64 LYS A O 20
ATOM 29861 N N . LEU A 1 65 ? -1.045 6.699 -4.930 1.00 0.00 65 LEU A N 20
ATOM 29862 C CA . LEU A 1 65 ? -0.500 5.943 -6.050 1.00 0.00 65 LEU A CA 20
ATOM 29863 C C . LEU A 1 65 ? -0.017 4.579 -5.562 1.00 0.00 65 LEU A C 20
ATOM 29864 O O . LEU A 1 65 ? -0.442 3.546 -6.076 1.00 0.00 65 LEU A O 20
ATOM 29880 N N . LEU A 1 66 ? 0.855 4.589 -4.555 1.00 0.00 66 LEU A N 20
ATOM 29881 C CA . LEU A 1 66 ? 1.363 3.361 -3.954 1.00 0.00 66 LEU A CA 20
ATOM 29882 C C . LEU A 1 66 ? 0.207 2.500 -3.467 1.00 0.00 66 LEU A C 20
ATOM 29883 O O . LEU A 1 66 ? 0.120 1.324 -3.801 1.00 0.00 66 LEU A O 20
ATOM 29899 N N . GLU A 1 67 ? -0.672 3.106 -2.679 1.00 0.00 67 GLU A N 20
ATOM 29900 C CA . GLU A 1 67 ? -1.834 2.415 -2.122 1.00 0.00 67 GLU A CA 20
ATOM 29901 C C . GLU A 1 67 ? -2.640 1.701 -3.213 1.00 0.00 67 GLU A C 20
ATOM 29902 O O . GLU A 1 67 ? -2.886 0.495 -3.129 1.00 0.00 67 GLU A O 20
ATOM 29914 N N . GLN A 1 68 ? -3.029 2.445 -4.238 1.00 0.00 68 GLN A N 20
ATOM 29915 C CA . GLN A 1 68 ? -3.839 1.908 -5.325 1.00 0.00 68 GLN A CA 20
ATOM 29916 C C . GLN A 1 68 ? -3.075 0.863 -6.132 1.00 0.00 68 GLN A C 20
ATOM 29917 O O . GLN A 1 68 ? -3.630 -0.176 -6.502 1.00 0.00 68 GLN A O 20
ATOM 29931 N N . GLU A 1 69 ? -1.804 1.136 -6.399 1.00 0.00 69 GLU A N 20
ATOM 29932 C CA . GLU A 1 69 ? -0.960 0.217 -7.152 1.00 0.00 69 GLU A CA 20
ATOM 29933 C C . GLU A 1 69 ? -0.784 -1.087 -6.375 1.00 0.00 69 GLU A C 20
ATOM 29934 O O . GLU A 1 69 ? -0.749 -2.175 -6.952 1.00 0.00 69 GLU A O 20
ATOM 29946 N N . MET A 1 70 ? -0.696 -0.959 -5.057 1.00 0.00 70 MET A N 20
ATOM 29947 C CA . MET A 1 70 ? -0.564 -2.103 -4.166 1.00 0.00 70 MET A CA 20
ATOM 29948 C C . MET A 1 70 ? -1.785 -3.004 -4.271 1.00 0.00 70 MET A C 20
ATOM 29949 O O . MET A 1 70 ? -1.660 -4.220 -4.413 1.00 0.00 70 MET A O 20
ATOM 29963 N N . VAL A 1 71 ? -2.965 -2.401 -4.212 1.00 0.00 71 VAL A N 20
ATOM 29964 C CA . VAL A 1 71 ? -4.209 -3.151 -4.334 1.00 0.00 71 VAL A CA 20
ATOM 29965 C C . VAL A 1 71 ? -4.270 -3.858 -5.687 1.00 0.00 71 VAL A C 20
ATOM 29966 O O . VAL A 1 71 ? -4.724 -4.995 -5.787 1.00 0.00 71 VAL A O 20
ATOM 29979 N N . SER A 1 72 ? -3.770 -3.187 -6.717 1.00 0.00 72 SER A N 20
ATOM 29980 C CA . SER A 1 72 ? -3.795 -3.721 -8.071 1.00 0.00 72 SER A CA 20
ATOM 29981 C C . SER A 1 72 ? -2.852 -4.915 -8.222 1.00 0.00 72 SER A C 20
ATOM 29982 O O . SER A 1 72 ? -3.067 -5.781 -9.069 1.00 0.00 72 SER A O 20
ATOM 29990 N N . PHE A 1 73 ? -1.811 -4.966 -7.403 1.00 0.00 73 PHE A N 20
ATOM 29991 C CA . PHE A 1 73 ? -0.829 -6.039 -7.497 1.00 0.00 73 PHE A CA 20
ATOM 29992 C C . PHE A 1 73 ? -1.191 -7.198 -6.572 1.00 0.00 73 PHE A C 20
ATOM 29993 O O . PHE A 1 73 ? -0.977 -8.360 -6.908 1.00 0.00 73 PHE A O 20
ATOM 30010 N N . LEU A 1 74 ? -1.738 -6.882 -5.408 1.00 0.00 74 LEU A N 20
ATOM 30011 C CA . LEU A 1 74 ? -2.048 -7.900 -4.408 1.00 0.00 74 LEU A CA 20
ATOM 30012 C C . LEU A 1 74 ? -3.447 -8.481 -4.597 1.00 0.00 74 LEU A C 20
ATOM 30013 O O . LEU A 1 74 ? -3.652 -9.690 -4.460 1.00 0.00 74 LEU A O 20
ATOM 30029 N N . PHE A 1 75 ? -4.407 -7.622 -4.908 1.00 0.00 75 PHE A N 20
ATOM 30030 C CA . PHE A 1 75 ? -5.796 -8.046 -5.022 1.00 0.00 75 PHE A CA 20
ATOM 30031 C C . PHE A 1 75 ? -6.246 -8.041 -6.483 1.00 0.00 75 PHE A C 20
ATOM 30032 O O . PHE A 1 75 ? -7.181 -8.757 -6.852 1.00 0.00 75 PHE A O 20
ATOM 30049 N N . GLU A 1 76 ? -5.573 -7.217 -7.294 1.00 0.00 76 GLU A N 20
ATOM 30050 C CA . GLU A 1 76 ? -5.822 -7.109 -8.737 1.00 0.00 76 GLU A CA 20
ATOM 30051 C C . GLU A 1 76 ? -7.136 -6.383 -9.041 1.00 0.00 76 GLU A C 20
ATOM 30052 O O . GLU A 1 76 ? -7.147 -5.377 -9.756 1.00 0.00 76 GLU A O 20
ATOM 30064 N N . GLY A 1 77 ? -8.233 -6.881 -8.491 1.00 0.00 77 GLY A N 20
ATOM 30065 C CA . GLY A 1 77 ? -9.536 -6.318 -8.785 1.00 0.00 77 GLY A CA 20
ATOM 30066 C C . GLY A 1 77 ? -9.850 -5.089 -7.958 1.00 0.00 77 GLY A C 20
ATOM 30067 O O . GLY A 1 77 ? -10.500 -5.185 -6.920 1.00 0.00 77 GLY A O 20
ATOM 30071 N N . LYS A 1 78 ? -9.392 -3.935 -8.416 1.00 0.00 78 LYS A N 20
ATOM 30072 C CA . LYS A 1 78 ? -9.673 -2.679 -7.734 1.00 0.00 78 LYS A CA 20
ATOM 30073 C C . LYS A 1 78 ? -10.607 -1.806 -8.564 1.00 0.00 78 LYS A C 20
ATOM 30074 O O . LYS A 1 78 ? -10.961 -2.157 -9.691 1.00 0.00 78 LYS A O 20
ATOM 30093 N N . ASP A 1 79 ? -11.000 -0.669 -8.010 1.00 0.00 79 ASP A N 20
ATOM 30094 C CA . ASP A 1 79 ? -11.956 0.209 -8.672 1.00 0.00 79 ASP A CA 20
ATOM 30095 C C . ASP A 1 79 ? -11.260 1.363 -9.376 1.00 0.00 79 ASP A C 20
ATOM 30096 O O . ASP A 1 79 ? -11.576 1.684 -10.523 1.00 0.00 79 ASP A O 20
ATOM 30105 N N . VAL A 1 80 ? -10.309 1.975 -8.684 1.00 0.00 80 VAL A N 20
ATOM 30106 C CA . VAL A 1 80 ? -9.698 3.214 -9.150 1.00 0.00 80 VAL A CA 20
ATOM 30107 C C . VAL A 1 80 ? -8.910 3.013 -10.440 1.00 0.00 80 VAL A C 20
ATOM 30108 O O . VAL A 1 80 ? -8.086 2.102 -10.556 1.00 0.00 80 VAL A O 20
ATOM 30121 N N . HIS A 1 81 ? -9.183 3.873 -11.407 1.00 0.00 81 HIS A N 20
ATOM 30122 C CA . HIS A 1 81 ? -8.471 3.871 -12.673 1.00 0.00 81 HIS A CA 20
ATOM 30123 C C . HIS A 1 81 ? -7.132 4.587 -12.496 1.00 0.00 81 HIS A C 20
ATOM 30124 O O . HIS A 1 81 ? -7.076 5.814 -12.443 1.00 0.00 81 HIS A O 20
ATOM 30139 N N . ILE A 1 82 ? -6.062 3.814 -12.393 1.00 0.00 82 ILE A N 20
ATOM 30140 C CA . ILE A 1 82 ? -4.745 4.356 -12.080 1.00 0.00 82 ILE A CA 20
ATOM 30141 C C . ILE A 1 82 ? -4.085 4.944 -13.321 1.00 0.00 82 ILE A C 20
ATOM 30142 O O . ILE A 1 82 ? -4.011 4.289 -14.362 1.00 0.00 82 ILE A O 20
ATOM 30158 N N . GLU A 1 83 ? -3.647 6.201 -13.205 1.00 0.00 83 GLU A N 20
ATOM 30159 C CA . GLU A 1 83 ? -2.927 6.898 -14.276 1.00 0.00 83 GLU A CA 20
ATOM 30160 C C . GLU A 1 83 ? -3.809 7.132 -15.501 1.00 0.00 83 GLU A C 20
ATOM 30161 O O . GLU A 1 83 ? -3.323 7.529 -16.560 1.00 0.00 83 GLU A O 20
ATOM 30173 N N . GLY A 1 84 ? -5.102 6.910 -15.345 1.00 0.00 84 GLY A N 20
ATOM 30174 C CA . GLY A 1 84 ? -6.031 7.119 -16.435 1.00 0.00 84 GLY A CA 20
ATOM 30175 C C . GLY A 1 84 ? -7.256 7.868 -15.973 1.00 0.00 84 GLY A C 20
ATOM 30176 O O . GLY A 1 84 ? -8.096 7.312 -15.273 1.00 0.00 84 GLY A O 20
ATOM 30180 N N . TYR A 1 85 ? -7.357 9.133 -16.343 1.00 0.00 85 TYR A N 20
ATOM 30181 C CA . TYR A 1 85 ? -8.453 9.966 -15.879 1.00 0.00 85 TYR A CA 20
ATOM 30182 C C . TYR A 1 85 ? -9.145 10.632 -17.057 1.00 0.00 85 TYR A C 20
ATOM 30183 O O . TYR A 1 85 ? -8.505 11.306 -17.864 1.00 0.00 85 TYR A O 20
ATOM 30201 N N . THR A 1 86 ? -10.446 10.423 -17.158 1.00 0.00 86 THR A N 20
ATOM 30202 C CA . THR A 1 86 ? -11.220 10.965 -18.256 1.00 0.00 86 THR A CA 20
ATOM 30203 C C . THR A 1 86 ? -11.927 12.259 -17.860 1.00 0.00 86 THR A C 20
ATOM 30204 O O . THR A 1 86 ? -12.739 12.276 -16.930 1.00 0.00 86 THR A O 20
ATOM 30215 N N . PRO A 1 87 ? -11.602 13.375 -18.537 1.00 0.00 87 PRO A N 20
ATOM 30216 C CA . PRO A 1 87 ? -12.348 14.628 -18.398 1.00 0.00 87 PRO A CA 20
ATOM 30217 C C . PRO A 1 87 ? -13.752 14.469 -18.964 1.00 0.00 87 PRO A C 20
ATOM 30218 O O . PRO A 1 87 ? -14.720 15.043 -18.461 1.00 0.00 87 PRO A O 20
ATOM 30229 N N . GLU A 1 88 ? -13.846 13.664 -20.011 1.00 0.00 88 GLU A N 20
ATOM 30230 C CA . GLU A 1 88 ? -15.121 13.316 -20.603 1.00 0.00 88 GLU A CA 20
ATOM 30231 C C . GLU A 1 88 ? -15.571 11.966 -20.062 1.00 0.00 88 GLU A C 20
ATOM 30232 O O . GLU A 1 88 ? -15.180 10.918 -20.577 1.00 0.00 88 GLU A O 20
ATOM 30244 N N . ASP A 1 89 ? -16.359 11.993 -18.997 1.00 0.00 89 ASP A N 20
ATOM 30245 C CA . ASP A 1 89 ? -16.762 10.768 -18.314 1.00 0.00 89 ASP A CA 20
ATOM 30246 C C . ASP A 1 89 ? -18.187 10.387 -18.688 1.00 0.00 89 ASP A C 20
ATOM 30247 O O . ASP A 1 89 ? -18.678 9.322 -18.310 1.00 0.00 89 ASP A O 20
ATOM 30256 N N . LYS A 1 90 ? -18.844 11.264 -19.429 1.00 0.00 90 LYS A N 20
ATOM 30257 C CA . LYS A 1 90 ? -20.210 11.029 -19.876 1.00 0.00 90 LYS A CA 20
ATOM 30258 C C . LYS A 1 90 ? -20.360 11.461 -21.329 1.00 0.00 90 LYS A C 20
ATOM 30259 O O . LYS A 1 90 ? -19.660 12.362 -21.789 1.00 0.00 90 LYS A O 20
ATOM 30278 N N . LYS A 1 91 ? -21.252 10.811 -22.057 1.00 0.00 91 LYS A N 20
ATOM 30279 C CA . LYS A 1 91 ? -21.466 11.156 -23.452 1.00 0.00 91 LYS A CA 20
ATOM 30280 C C . LYS A 1 91 ? -22.700 12.041 -23.589 1.00 0.00 91 LYS A C 20
ATOM 30281 O O . LYS A 1 91 ? -23.702 11.588 -24.184 1.00 0.00 91 LYS A O 20
#

Sequence (91 aa):
MSRTIFCTYLQRDAEGQDFQLYPGELGKRIYNEISKDAWAQWQHKQTMLINEKKLNMMNAEHRKLLEQEMVSFLFEGKDVHIEGYTPEDKKMSRTIFCTYLQRDAEGQDFQLYPGELGKRIYNEISKDAWAQWQHKQTMLINEKKLNMMNAEHRKLLEQEMVSFLFEGKDVHIEGYTPEDKKMSRTIFCTYLQRDAEGQDFQLYPGELGKRIYNEISKDAWAQWQHKQTMLINEKKLNMMNAEHRKLLEQEMVSFLFEGKDVHIEGYTPEDKKMSRTIFCTYLQRDAEGQDFQLYPGELGKRIYNEISKDAWAQWQHKQTMLINEKKLNMMNAEHRKLLEQEMVSFLFEGKDVHIEGYTPEDKKMSRTIFCTYLQRDAEGQDFQLYPGELGKRIYNEISKDAWAQWQHKQTMLINEKKLNMMNAEHRKLLEQEMVSFLFEGKDVHIEGYTPEDKKMSRTIFCTYLQRDAEGQDFQLYPGELGKRIYNEISKDAWAQWQHKQTMLINEKKLNMMNAEHRKLLEQEMVSFLFEGKDVHIEGYTPEDKKMSRTIFCTYLQRDAEGQDFQLYPGELGKRIYNEISKDAWAQWQHKQTMLINEKKLNMMNAEHRKLLEQEMVSFLFEGKDVHIEGYTPEDKKMSRTIFCTYLQRDAEGQDFQLYPGELGKRIYNEISKDAWAQWQHKQTMLINEKKLNMMNAEHRKLLEQEMVSFLFEGKDVHIEGYTPEDKKMSRTIFCTYLQRDAEGQDFQLYPGELGKRIYNEISKDAWAQWQHKQTMLINEKKLNMMNAEHRKLLEQEMVSFLFEGKDVHIEGYTPEDKKMSRTIFCTYLQRDAEGQDFQLYPGELGKRIYNEISKDAWAQWQHKQTMLINEKKLNMMNAEHRKLLEQEMVSFLFEGKDVHIEGYTPEDKKMSRTIFCTYLQRDAEGQDFQLYPGELGKRIYNEISKDAWAQWQHKQTMLINEKKLNMMNAEHRKLLEQEMVSFLFEGKDVHIEGYTPEDKKMSRTIFCTYLQRDAEGQDFQLYPGELGKRIYNEISKDAWAQWQHKQTMLINEKKLNMMNAEHRKLLEQEMVSFLFEGKDVHIEGYTPEDKKMSRTIFCTYLQRDAEGQDFQLYPGELGKRIYNEISKDAWAQWQHKQTMLINEKKLNMMNAEHRKLLEQEMVSFLFEGKDVHIEGYTPEDKKMSRTIFCTYLQRDAEGQDFQLYPGELGKRIYNEISKDAWAQWQHKQTMLINEKKLNMMNAEHRKLLEQEMVSFLFEGKDVHIEGYTPEDKKMSRTIFCTYLQRDAEGQDFQLYPGELGKRIYNEISKDAWAQWQHKQTMLINEKKLNMMNAEHRKLLEQEMVSFLFEGKDVHIEGYTPEDKKMSRTIFCTYLQRDAEGQDFQLYPGELGKRIYNEISKDAWAQWQHKQTMLINEKKLNMMNAEHRKLLEQEMVSFLFEGKDVHIEGYTPEDKKMSRTIFCTYLQRDAEGQDFQLYPGELGKRIYNEISKDAWAQWQHKQTMLINEKKLNMMNAEHRKLLEQEMVSFLFEGKDVHIEGYTPEDKKMSRTIFCTYLQRDAEGQDFQLYPGELGKRIYNEISKDAWAQWQHKQTMLINEKKLNMMNAEHRKLLEQEMVSFLFEGKDVHIEGYTPEDKKMSRTIFCTYLQRDAEGQDFQLYPGELGKRIYNEISKDAWAQWQHKQTMLINEKKLNMMNAEHRKLLEQEMVSFLFEGKDVHIEGYTPEDKKMSRTIFCTYLQRDAEGQDFQLYPGELGKRIYNEISKDAWAQWQHKQTMLINEKKLNMMNAEHRKLLEQEMVSFLFEGKDVHIEGYTPEDKK

Radius of gyration: 14.37 Å; Cα contacts (8 Å, |Δi|>4): 98; chains: 1; bounding box: 27×40×28 Å

Foldseek 3Di:
DFDFAQAQQVRGTATQADDDDDDDPVRNVQSRNFHVVLVVVLVVVVVVCCVVVVDDCVDPLNVVLSVVVVCCSRNVDDDDDHPDDDPCPDD

CATH classification: 1.10.3880.10

Organism: Salmonella typhimurium (strain LT2 / SGSC1412 / ATCC 700720) (NCBI:txid99287)

Solvent-accessible surface area: 7015 Å² total; per-residue (Å²): 241,82,181,90,32,154,1,25,85,61,147,139,70,11,71,13,23,82,137,71,101,199,44,31,125,110,0,109,144,22,18,76,51,0,7,72,76,0,28,39,84,14,84,128,106,9,79,105,42,52,98,118,77,174,19,58,65,168,56,80,100,35,122,53,8,45,116,12,29,44,44,27,59,3,85,87,58,80,147,81,137,77,115,12,103,51,133,109,129,155,171

Secondary structure (DSSP, 8-state):
---EEE-TTTSSEEEBP---SS-SHHHHHHHTT-BHHHHHHHHHHHHHHHHHH---TTSHHHHHHHHHHHIIIII---SS---SS--SS--